Protein 9L8V (pdb70)

Organism: NCBI:txid67283

Sequence (2129 aa):
QGRPVLLLPSFPTPNGELHLGHLSGPFLNADACRRALLAAGERAHLLLGTVGHQSQVSAAAEAEGLSFHELAERNTDAIIEGLQAAGIDWDVFVRPSEPAYPAMATSVFESLRDRGVLVRRTEPTNYCEPCGRFLLEAFVAGHCPHCGSNQTAGIECELCALPYDDRDLVDPSCATCGAAATQRPLTRYFMPLEPLRDELSGYLRGAAMHGRLRAYTERVLAKTLPDLPVSIPAEHGIPIHVEDASGPAEQRMYSAFELAARFLTALDGFADGWEAYARQENPRTVLFFGFDNAFLRAFAFPAVLGAFTDALPLPEALVCNDFYLLDGEKFSTGRKHAVWARQAVTPANADQLRLYLAATSPDVRRRDFTTRGYAEFVTAELIGRWQRRLDDVGGRVAEHFGGLTPEAGGWHAEAERFYGQIKEFASCATLDYLPGRFKPRAVVAAACAFIRQAEDFAEVSADATPGSGIARTCAALELMALRTLAMAVWPLAPEFGRRVAAALGEDTIALEPTPRWVRPDTEIKFATDHFSPRPVLLLPSFPTPNGELHLGHLSGPFLNADACRRALLAAGERAHLLLGTVGHQSQVSAAAEAEGLSFHELAERNTDAIIEGLQAAGIDWDVFVRPSEPAYPAMATSVFESLRDRGVLVRRTEPTNYCEPCGRFLLEAFVAGHCPHCGSNQTAGIECELCALPYDDRDLVDPSCATCGAAATQRPLTRYFMPLEPLRDELSGYLRGAAMHGRLRAYTERVLAKTLPDLPVSIPAEHGIPIHVEDASGPAEQRMYSAFELAARFLTALDGFADGWEAYARQENPRTVLFFGFDNAFLRAFAFPAVLGAFTDALPLPEALVCNDFYLLDGEKFSTGRKHAVWARQAVTPANADQLRLYLAATSPDVRRRDFTTRGYAEFVTAELIGRWQRRLDDVGGRVAEHFGGLTPEAGGWHAEAERFYGQIKEFASCATLDYLPGRFKPRAVVAAACAFIRQAEDFAEVSADATPGSGIARTCAALELMALRTLAMAVWPLAPEFGRRVAAALGEDTIALEPTPRWVRPDTEIKFATDHFSPGRPVLLLPSFPTPNGELHLGHLSGPFLNADACRRALLAAGERAHLLLGTVGHQSQVSAAAEAEGLSFHELAERNTDAIIEGLQAAGIDWDVFVRPSEPAYPAMATSVFESLRDRGVLVRRTEPTNYCEPCGRFLLEAFVAGHCPHCGSNQTAGIECELCALPYDDRDLVDPSCATCGAAATQRPLTRYFMPLEPLRDELSGYLRGAAMHGRLRAYTERVLAKTLPDLPVSIPAEHGIPIHVEDASGPAEQRMYSAFELAARFLTALDGFADGWEAYARQENPRTVLFFGFDNAFLRAFAFPAVLGAFTDALPLPEALVCNDFYLLDGEKFSTGRKHAVWARQAVTPANADQLRLYLAATSPDVRRRDFTTRGYAEFVTAELIGRWQRRLDDVGGRVAEHFGGLTPEAGGWHAEAERFYGQIKEFASCATLDYLPGRFKPRAVVAAACAFIRQAEDFAEVSADATPGSGIARTCAALELMALRTLAMAVWPLAPEFGRRVAAALGEDTIALEPTPRWVRPDTEIKFATDHFSPQGRPVLLLPSFPTPNGELHLGHLSGPFLNADACRRALLAAGERAHLLLGTVGHQSQVSAAAEAEGLSFHELAERNTDAIIEGLQAAGIDWDVFVRPSEPAYPAMATSVFESLRDRGVLVRRTEPTNYCEPCGRFLLEAFVAGHCPHCGSNQTAGIECELCALPYDDRDLVDPSCATCGAAATQRPLTRYFMPLEPLRDELSGYLRGAAMHGRLRAYTERVLAKTLPDLPVSIPAEHGIPIHVEDASGPAEQRMYSAFELAARFLTALDGFADGWEAYARQENPRTVLFFGFDNAFLRAFAFPAVLGAFTDALPLPEALVCNDFYLLDGEKFSTGRKHAVWARQAVTPANADQLRLYLAATSPDVRRRDFTTRGYAEFVTAELIGRWQRRLDDVGGRVAEHFGGLTPEAGGWHAEAERFYGQIKEFASCATLDYLPGRFKPRAVVAAACAFIRQAEDFAEVSADATPGSGIARTCAALELMALRTLAMAVWPLAPEFGRRVAAALGEDTIALEPTPRWVRPDTEIKFATDHFSP

B-factor: mean 38.24, std 8.36, range [20.32, 82.03]

Foldseek 3Di:
DQFAEEEEEDADALQAFDFVQVCLFRQLLSLLLQVQCVLQPHHYFYFYENAFDAVSLVVSCVVVVHHSQVSQQVSRVRNVLLCVLLVRDGLFYYGHPRPCQLVLLVLLVVLCVVVPQKDKDKDKFWDDPVVGGTQAFQQKFAADLPPGDRCGGQQFDQPLRAGDHSVRGHQIAGPPPGHGTDIFMKIFMWGAQQVCLVVLVVLVVQAFDDPLLVVSVVVNSVDGHDIHTFWDADPDANWDAAPPIRDDRITHGDRLLCLLSSVQVRCCVSVVHNLVCLQVRQHAYFYIYEPSCSCSQSGSNCVSNVSRDDSYDRHRYYQYFYFEAEVRHGADPVVPPGDGSNVPRHPQCSLLSLLQSLLQRRRNHHGYDYPVSSVCCQVCQCQVQVLVLLVLLQVVCCVQVVQWQADAADDDDLLVVLVVLLLVLLVCLSPCSHSSHPRSSVNSVSLRVNSVSLVVLSVVLVPPDRPDNNNSNSSQSSLLSLLSSLLRSCSRRVVLSCQSQVLLPHNGRRSDSDGDTRDTGRRHDHDSPSHDD/DAEEEEEDADALLAFDFVQNVLFRQLLSLLLQVQQVLQVHHYFYFYENAFDDPSLCVSCVVVPHHSLVSSQVSRVRHVLLCVLLPRDGLFYYYHPNPCLLVLQVLLVVLCVVVVQKDKDKDWFWADVVVGGTQAFQQKWAADLVPGDRCGGQQFDQPLRAGDHSVRGHQIATNPPGHGTDTDIWMFMWGAQQVCLVVLVVLVVQAFDDPLLVVSVVVNSVDHNDIHTFWAADDDANWDAQPPIDPDRITHGDRLLSPQSSVQVRCCVSVVHNLVCLQVVQYAYFYIYEPSCSCSQSGNNCVSNVSRDPSYDRHRFYQYFYFEAEVNHGADPVVVDGHGSSVPGHPQASLLSLLVSLLQRRRPHHGYDYPVSSVCCCVCQCQVQVLVLLVLLQVVCCVLPVQWQFDAADEDPLLVVLVVLLLVLLVCLSPCSHRNRPRSSVNSVSLSVNSVSLVVLSVVLVPPDRPDNHVSSSSQSSLLSLLSSLLRSCSRRVVLSCQSVVLLVDNGRRSHSDGDTRPTGRGHDHDNRSHDD/DFEEEEEEDADALLAAFFVFVCLFQQLLRLLLQVQCVLQPHHYFYFYENAFDDVSLVVSQVVVVHDSQVSQQVSVVRHVLLCVLLPRDGLFYYGHVNPCLLVLQVVLVVLCVVVVQKDKDKDKFWDDPVVGGTQAFQQKWAADLPPGDGCDGQQADPPLLAGDHSVRGHQIATNVPRHTTDIFIWIFMWGAQLVVLVVLVVLLVQAFDDPVLVVSVVVNSVDRNDIGTQWDADDDASWDAQPPIRPHRTTHTDRLLSPLSSVQVSCCVSPVHNLVCLQVRVHAYFYIYESNCSCSLSGNNCSSNVSRDPSYPRHRFYQYFYFAAEPRHGADPVVPPGHGSNVPRHNQCSLLSLLVSLLQRRRPHHGYDDPVSSVCCQVCQCQVQVLVLLVLLQVVCCVQVVQWQFDAADEDVLLVVLVVLLLVLLVQLSVCSHRNNPRSSVNSVSLSVNSVSLVVLSVVLVPPDRPDNHNSSSSQSSLLSLLSVLLRSCSRRVVVSCQQCVLLVDNGRRSDSDGDTRPTGRRHDHDSRSHDD/DQFAEEEEEDADALQAFDFLQVCLFRQLLSLLLQVQCVLQPHHYFYFYENAFDDVSQCVSQVVVVHHSQVSQQVSRVRHVLLSVLLPGDGLFYYYHVNVCLLVLLVVLVVQCVVVVQKDKDKDWFWADPVVGGTQAFQQKWAADLPPGDRCDGQQFHDPQRAGDHSVSRHFIAGNPPGHTTDTFIWMFMWGAQQVCLVVLVVLLVQAFEDPLLVVSVVVNSVDRHDIHTFWAADPDANWDAQPPIRPDRTTHTDRLLSVQSSVQVRCCVSVVHNQVCLQVSQYAYFYIYEPSCSCSQSGNNCVSNVSRDPSYDRHRFYQYFYFAAEPNHGADPVVVRGDGSNVPRHPQCSLLSLLVSLLQRRRPHHGYDYPVVSVCCQVCQCQVQVLVLLVLLQVCCCVQVVQWQFDAADDDPLLVVLQVLLLVLLVCLSPCSHSNNPRSSVNSVSLRVNSVSLVVLSVVLVPPDGPDNNNSNSSQSSLLSLLSSLLRCCSRRVVVSCQSCVQLPHRRNRSDSDTDTRDTGRRHDHDSPSHDD

Secondary structure (P-SEA, 3-state):
ccbbbbbbcccccccccccaaaaacaaaaaaaaaaaaaaabbbbbbbbccccccaaaaaaaaaacccaaaaaaaaaaaaaaaaaaacccccccccccccccaaaaaaaaaaaaaaccbbbbbcbbbbbcccccccccccbbbbbccccccccccccccccccccccccccccccccccccbbbbbbbbbbbbcccaaaaaaaaaaaccccaaaaaaaaaaacccccccccccccccccbbbbcccccccccccccccaaaaaaaaaaaaacccaaaaaaacbbbbbbbbccccccccccaaaaaaaaacccccccccccccccccccccccccccccccccccccccccaaaaaaaaaaacccccbbbbbaaaaaaaacccccccaaaaaaaaaaaaaacccccccccccccaaaaaaaaaaaaaaaaaacccccccccaaaaaaaaaaaaaaaaaaaaaaaacccccaaaaaaaaaaaaaaaaaaaaaccccaaaaaaaaaaaccccccccccccccccccbbbbbcccccc/cbbbbbcccccccccccaaaaacaaaaaaaaaaaaaaabbbbbbbbccccccaaaaaaaaaacccaaaaaaaaaaaaaaaaaaacccccccccccccaaaaaaaaaaaaaaaaccbbbbbcccbbbcccccccccccbbbbcccccccccccccccccccccccccccbbbbccccccbbbbbbbbbbbbcccaaaaaaaaaaaccccaaaaaaaaaaaccccccccccccccccccccccccccccccccccccaaaaaaaaaaaaacccaaaaaaacbbbbbbbbccccccccccaaaaaaaaccccccccccccccccccccccccccccccccccccccccccaaaaaaaaaaccccccbbbbbaaaaaaaaaccccccaaaaaaaaaaaaaaccccbbbccccccaaaaaaaaaaaaaaaaaacccccccccaaaaaaaaaaaaaaaaaaaaaaaacccccaaaaaaaaaaaaaaaaaaaaaccccaaaaaaaaaaaccccccccccccccccccbbbbbcccccc/ccbbbbbbcccccccccccaaaaacaaaaaaaaaaaaaaabbbbbbbbbbccccaaaaaaaaaacccaaaaaaaaaaaaaaaaaaacccccccccccccaaaaaaaaaaaaaaaaccbbbbbcccbbbccccccccccccccccccccccccccccccccccccccccccccccccccccbbbbbbbbbbbbcccaaaaaaaaaaaccccaaaaaaaaaaacccccccccccccccccbbbbcccccccbbbbccccaaaaaaaaaaaaacccaaaaaaacbbbbbbbbccccccccccaaaaaaaaccccccccccccccccccccccccccccccccccccccccccaaaaaaaaaaacccccbbbbbaaaaaaaacccccccaaaaaaaaaaaaacccccbbbccccccaaaaaaaaaaaaaaaaaacccccccccaaaaaaaaaaaaaaaaaaaaaaaacccccaaaaaaaaaaaaaaaaaaaaaccccaaaaaaaaaaacccccccccbbbbcccccbbbbbcccccc/cbbbbbbcccccccccccaaaaacaaaaaaaaaaaaaaabbbbbbbbbcccccaaaaaaaaaacccaaaaaaaaaaaaaaaaaaacccccccccccccaaaaaaaaaaaaaaaaccbbbbbcbbbbbcccccccccccbbbbbccccccccccccccccccccccccccbbbbcccccbbbbbbbbbbbbbcccaaaaaaaaaaaccccaaaaaaaaaaacccbbbbbcccccccccccccccccccccccccccccaaaaaaaaaaaacccaaaaaaaabbbbbbbbccccccccccaaaaaaaaacccccccccccccccccccccccccccccccccccccccccaaaaaaaaaaacccccbbbbbaaaaaaaaaccccccaaaaaaaaaaaaacccccbbbccccccaaaaaaaaaaaaaaaaaaaaaccccccaaaaaaaaaaaaaaaaaaaaaaaacccccaaaaaaaaaaaaaaaaaaaaaccccaaaaaaaaaaaccccccccccccccccccbbbbbcccccc

Structure (mmCIF, N/CA/C/O backbone):
data_9L8V
#
_entry.id   9L8V
#
_cell.length_a   50.010
_cell.length_b   243.810
_cell.length_c   100.620
_cell.angle_alpha   90.000
_cell.angle_beta   99.040
_cell.angle_gamma   90.000
#
_symmetry.space_group_name_H-M   'P 1 21 1'
#
loop_
_entity.id
_entity.type
_entity.pdbx_description
1 polymer 'Methionine-tRNA ligase'
2 non-polymer '2-(N-MORPHOLINO)-ETHANESULFONIC ACID'
3 non-polymer 'ZINC ION'
4 non-polymer "O5'-(L-GLUTAMYL-SULFAMOYL)-ADENOSINE"
5 water water
#
loop_
_atom_site.group_PDB
_atom_site.id
_atom_site.type_symbol
_atom_site.label_atom_id
_atom_site.label_alt_id
_atom_site.label_comp_id
_atom_site.label_asym_id
_atom_site.label_entity_id
_atom_site.label_seq_id
_atom_site.pdbx_PDB_ins_code
_atom_site.Cartn_x
_atom_site.Cartn_y
_atom_site.Cartn_z
_atom_site.occupancy
_atom_site.B_iso_or_equiv
_atom_site.auth_seq_id
_atom_site.auth_comp_id
_atom_site.auth_asym_id
_atom_site.auth_atom_id
_atom_site.pdbx_PDB_model_num
ATOM 1 N N . GLN A 1 7 ? -15.84500 1.74300 2.13300 1.000 58.08325 10 GLN A N 1
ATOM 2 C CA . GLN A 1 7 ? -15.34800 0.36700 2.06600 1.000 53.39247 10 GLN A CA 1
ATOM 3 C C . GLN A 1 7 ? -15.31700 -0.28400 3.43400 1.000 49.90615 10 GLN A C 1
ATOM 4 O O . GLN A 1 7 ? -14.61200 0.16500 4.33000 1.000 57.74361 10 GLN A O 1
ATOM 10 N N . GLY A 1 8 ? -16.08900 -1.34500 3.60000 1.000 47.78101 11 GLY A N 1
ATOM 11 C CA . GLY A 1 8 ? -16.10700 -2.03000 4.87300 1.000 46.50501 11 GLY A CA 1
ATOM 12 C C . GLY A 1 8 ? -15.11900 -3.17300 4.88800 1.000 46.76238 11 GLY A C 1
ATOM 13 O O . GLY A 1 8 ? -15.30900 -4.15900 5.60700 1.000 49.35647 11 GLY A O 1
ATOM 14 N N . ARG A 1 9 ? -14.05400 -3.05200 4.10200 1.000 46.04490 12 ARG A N 1
ATOM 15 C CA . ARG A 1 9 ? -13.17900 -4.21900 4.01700 1.000 44.53022 12 ARG A CA 1
ATOM 16 C C . ARG A 1 9 ? -12.13800 -4.22300 5.14100 1.000 39.92182 12 ARG A C 1
ATOM 17 O O . ARG A 1 9 ? -11.55300 -3.18200 5.45100 1.000 40.39773 12 ARG A O 1
ATOM 25 N N . PRO A 1 10 ? -11.87400 -5.36900 5.76400 1.000 40.68669 13 PRO A N 1
ATOM 26 C CA . PRO A 1 10 ? -10.80400 -5.43000 6.76700 1.000 38.89979 13 PRO A CA 1
ATOM 27 C C . PRO A 1 10 ? -9.42600 -5.36400 6.11300 1.000 37.30484 13 PRO A C 1
ATOM 28 O O . PRO A 1 10 ? -9.24700 -5.72700 4.94600 1.000 35.08578 13 PRO A O 1
ATOM 32 N N . VAL A 1 11 ? -8.44500 -4.86700 6.87100 1.000 35.91909 14 VAL A N 1
ATOM 33 C CA . VAL A 1 11 ? -7.09000 -4.65500 6.36200 1.000 35.81947 14 VAL A CA 1
ATOM 34 C C . VAL A 1 11 ? -6.13000 -5.59900 7.07700 1.000 36.04973 14 VAL A C 1
ATOM 35 O O . VAL A 1 11 ? -6.05900 -5.61400 8.31400 1.000 34.70040 14 VAL A O 1
ATOM 39 N N . LEU A 1 12 ? -5.38800 -6.37800 6.29600 1.000 34.31549 15 LEU A N 1
ATOM 40 C CA . LEU A 1 12 ? -4.37200 -7.27700 6.82400 1.000 31.64194 15 LEU A CA 1
ATOM 41 C C . LEU A 1 12 ? -3.00100 -6.63400 6.65500 1.000 32.53018 15 LEU A C 1
ATOM 42 O O . LEU A 1 12 ? -2.57900 -6.31900 5.53300 1.000 31.40816 15 LEU A O 1
ATOM 47 N N . LEU A 1 13 ? -2.31800 -6.42600 7.76800 1.000 29.97288 16 LEU A N 1
ATOM 48 C CA . LEU A 1 13 ? -0.96700 -5.89000 7.76000 1.000 33.03643 16 LEU A CA 1
ATOM 49 C C . LEU A 1 13 ? 0.00400 -7.05200 7.93600 1.000 32.96630 16 LEU A C 1
ATOM 50 O O . LEU A 1 13 ? -0.02300 -7.74600 8.96100 1.000 34.79801 16 LEU A O 1
ATOM 55 N N . LEU A 1 14 ? 0.84100 -7.28300 6.92400 1.000 30.04676 17 LEU A N 1
ATOM 56 C CA . LEU A 1 14 ? 1.73600 -8.44000 6.90700 1.000 31.80421 17 LEU A CA 1
ATOM 57 C C . LEU A 1 14 ? 3.17700 -7.96500 6.78300 1.000 28.40200 17 LEU A C 1
ATOM 58 O O . LEU A 1 14 ? 3.71000 -7.84900 5.67300 1.000 29.42447 17 LEU A O 1
ATOM 63 N N . PRO A 1 15 ? 3.83200 -7.64900 7.89100 1.000 30.35295 18 PRO A N 1
ATOM 64 C CA . PRO A 1 15 ? 5.28100 -7.42000 7.85100 1.000 30.95287 18 PRO A CA 1
ATOM 65 C C . PRO A 1 15 ? 6.01900 -8.73000 7.59600 1.000 31.72481 18 PRO A C 1
ATOM 66 O O . PRO A 1 15 ? 5.50700 -9.82300 7.84400 1.000 29.84786 18 PRO A O 1
ATOM 70 N N . SER A 1 16 ? 7.24200 -8.60700 7.09900 1.000 30.30594 19 SER A N 1
ATOM 71 C CA . SER A 1 16 ? 8.10600 -9.77000 6.94800 1.000 31.60323 19 SER A CA 1
ATOM 72 C C . SER A 1 16 ? 8.14500 -10.59500 8.22900 1.000 32.43137 19 SER A C 1
ATOM 73 O O . SER A 1 16 ? 8.18400 -10.04800 9.33300 1.000 32.29166 19 SER A O 1
ATOM 76 N N . PHE A 1 17 ? 8.12800 -11.91600 8.08500 1.000 31.29138 20 PHE A N 1
ATOM 77 C CA . PHE A 1 17 ? 8.31900 -12.78500 9.25200 1.000 36.63472 20 PHE A CA 1
ATOM 78 C C . PHE A 1 17 ? 9.80700 -12.84300 9.58400 1.000 32.61233 20 PHE A C 1
ATOM 79 O O . PHE A 1 17 ? 10.59400 -13.30300 8.75400 1.000 29.88916 20 PHE A O 1
ATOM 87 N N . PRO A 1 18 ? 10.24100 -12.34200 10.73600 1.000 33.45374 21 PRO A N 1
ATOM 88 C CA . PRO A 1 18 ? 11.68600 -12.28100 10.99300 1.000 34.09974 21 PRO A CA 1
ATOM 89 C C . PRO A 1 18 ? 12.26900 -13.67800 11.10900 1.000 33.54618 21 PRO A C 1
ATOM 90 O O . PRO A 1 18 ? 11.64500 -14.59000 11.65700 1.000 34.23197 21 PRO A O 1
ATOM 94 N N . THR A 1 19 ? 13.45900 -13.83800 10.57400 1.000 28.71911 22 THR A N 1
ATOM 95 C CA . THR A 1 19 ? 14.17500 -15.09700 10.68600 1.000 32.71665 22 THR A CA 1
ATOM 96 C C . THR A 1 19 ? 14.62500 -15.34000 12.12200 1.000 34.49316 22 THR A C 1
ATOM 97 O O . THR A 1 19 ? 15.37700 -14.52500 12.66900 1.000 32.71044 22 THR A O 1
ATOM 101 N N . PRO A 1 20 ? 14.22600 -16.43700 12.75200 1.000 35.48592 23 PRO A N 1
ATOM 102 C CA . PRO A 1 20 ? 14.59200 -16.71200 14.15000 1.000 33.11004 23 PRO A CA 1
ATOM 103 C C . PRO A 1 20 ? 16.01400 -17.25200 14.35800 1.000 36.97605 23 PRO A C 1
ATOM 104 O O . PRO A 1 20 ? 16.23000 -18.22100 15.09100 1.000 35.93315 23 PRO A O 1
ATOM 108 N N . ASN A 1 21 ? 16.99300 -16.62500 13.70200 1.000 36.75666 24 ASN A N 1
ATOM 109 C CA . ASN A 1 21 ? 18.39900 -16.91100 13.94400 1.000 35.40014 24 ASN A CA 1
ATOM 110 C C . ASN A 1 21 ? 19.01800 -15.90900 14.91200 1.000 37.71256 24 ASN A C 1
ATOM 111 O O . ASN A 1 21 ? 20.23100 -15.93400 15.12800 1.000 36.37849 24 ASN A O 1
ATOM 116 N N . GLY A 1 22 ? 18.20900 -15.01800 15.47200 1.000 38.73305 25 GLY A N 1
ATOM 117 C CA . GLY A 1 22 ? 18.69200 -14.04500 16.42500 1.000 35.44604 25 GLY A CA 1
ATOM 118 C C . GLY A 1 22 ? 17.54400 -13.24000 16.98800 1.000 36.86335 25 GLY A C 1
ATOM 119 O O . GLY A 1 22 ? 16.37100 -13.57000 16.80600 1.000 36.86985 25 GLY A O 1
ATOM 120 N N . GLU A 1 23 ? 17.91700 -12.18400 17.69600 1.000 34.77735 26 GLU A N 1
ATOM 121 C CA . GLU A 1 23 ? 17.04400 -11.16300 18.24900 1.000 37.19742 26 GLU A CA 1
ATOM 122 C C . GLU A 1 23 ? 16.83100 -10.04200 17.23200 1.000 38.20106 26 GLU A C 1
ATOM 123 O O . GLU A 1 23 ? 17.59800 -9.88600 16.28200 1.000 36.32098 26 GLU A O 1
ATOM 129 N N . LEU A 1 24 ? 15.83600 -9.19500 17.49900 1.000 34.03884 27 LEU A N 1
ATOM 130 C CA . LEU A 1 24 ? 15.61500 -8.01500 16.67000 1.000 34.91382 27 LEU A CA 1
ATOM 131 C C . LEU A 1 24 ? 16.51200 -6.88500 17.13800 1.000 34.69474 27 LEU A C 1
ATOM 132 O O . LEU A 1 24 ? 16.73700 -6.71900 18.33900 1.000 36.00668 27 LEU A O 1
ATOM 137 N N . HIS A 1 25 ? 17.03000 -6.10900 16.18800 1.000 33.31346 28 HIS A N 1
ATOM 138 C CA . HIS A 1 25 ? 17.70500 -4.85400 16.49300 1.000 33.78443 28 HIS A CA 1
ATOM 139 C C . HIS A 1 25 ? 16.82100 -3.67900 16.06500 1.000 35.27332 28 HIS A C 1
ATOM 140 O O . HIS A 1 25 ? 15.70700 -3.85600 15.56800 1.000 32.55347 28 HIS A O 1
ATOM 147 N N . LEU A 1 26 ? 17.34000 -2.46400 16.27300 1.000 35.96922 29 LEU A N 1
ATOM 148 C CA . LEU A 1 26 ? 16.58300 -1.24300 16.01400 1.000 32.67078 29 LEU A CA 1
ATOM 149 C C . LEU A 1 26 ? 16.32200 -1.03000 14.52600 1.000 32.80554 29 LEU A C 1
ATOM 150 O O . LEU A 1 26 ? 15.35300 -0.35400 14.15900 1.000 33.08801 29 LEU A O 1
ATOM 155 N N . GLY A 1 27 ? 17.18800 -1.56200 13.66200 1.000 32.19727 30 GLY A N 1
ATOM 156 C CA . GLY A 1 27 ? 16.90000 -1.55800 12.23400 1.000 31.67483 30 GLY A CA 1
ATOM 157 C C . GLY A 1 27 ? 15.62600 -2.30700 11.88600 1.000 33.27925 30 GLY A C 1
ATOM 158 O O . GLY A 1 27 ? 14.80000 -1.81700 11.10800 1.000 31.88821 30 GLY A O 1
ATOM 159 N N . HIS A 1 28 ? 15.44600 -3.50800 12.45500 1.000 33.63125 31 HIS A N 1
ATOM 160 C CA . HIS A 1 28 ? 14.18700 -4.23400 12.26600 1.000 32.88063 31 HIS A CA 1
ATOM 161 C C . HIS A 1 28 ? 12.99500 -3.36400 12.64600 1.000 32.26107 31 HIS A C 1
ATOM 162 O O . HIS A 1 28 ? 12.06100 -3.18600 11.85900 1.000 30.85426 31 HIS A O 1
ATOM 169 N N . LEU A 1 29 ? 13.00500 -2.83500 13.87100 1.000 33.38681 32 LEU A N 1
ATOM 170 C CA . LEU A 1 29 ? 11.93700 -1.94800 14.31700 1.000 33.81374 32 LEU A CA 1
ATOM 171 C C . LEU A 1 29 ? 11.75200 -0.79200 13.34600 1.000 32.60463 32 LEU A C 1
ATOM 172 O O . LEU A 1 29 ? 10.62900 -0.49900 12.93200 1.000 36.61874 32 LEU A O 1
ATOM 177 N N . SER A 1 30 ? 12.84900 -0.14300 12.93700 1.000 30.23831 33 SER A N 1
ATOM 178 C CA . SER A 1 30 ? 12.71800 1.04000 12.08600 1.000 32.73030 33 SER A CA 1
ATOM 179 C C . SER A 1 30 ? 12.13500 0.72800 10.71800 1.000 29.88443 33 SER A C 1
ATOM 180 O O . SER A 1 30 ? 11.80900 1.66200 9.97500 1.000 32.10153 33 SER A O 1
ATOM 183 N N . GLY A 1 31 ? 12.06500 -0.54500 10.35300 1.000 31.46768 34 GLY A N 1
ATOM 184 C CA . GLY A 1 31 ? 11.63200 -0.96900 9.05200 1.000 29.87183 34 GLY A CA 1
ATOM 185 C C . GLY A 1 31 ? 10.20400 -1.46700 9.12700 1.000 32.96283 34 GLY A C 1
ATOM 186 O O . GLY A 1 31 ? 9.28700 -0.74600 9.54800 1.000 27.83380 34 GLY A O 1
ATOM 187 N N . PRO A 1 32 ? 9.98800 -2.72900 8.74300 1.000 31.73486 35 PRO A N 1
ATOM 188 C CA . PRO A 1 32 ? 8.60700 -3.19100 8.54500 1.000 29.64112 35 PRO A CA 1
ATOM 189 C C . PRO A 1 32 ? 7.80200 -3.27300 9.83500 1.000 32.33106 35 PRO A C 1
ATOM 190 O O . PRO A 1 32 ? 6.56800 -3.21200 9.77100 1.000 30.75895 35 PRO A O 1
ATOM 194 N N . PHE A 1 33 ? 8.43900 -3.37100 11.00600 1.000 28.41234 36 PHE A N 1
ATOM 195 C CA . PHE A 1 33 ? 7.64000 -3.64000 12.19700 1.000 30.94086 36 PHE A CA 1
ATOM 196 C C . PHE A 1 33 ? 7.02200 -2.36600 12.78500 1.000 33.78473 36 PHE A C 1
ATOM 197 O O . PHE A 1 33 ? 5.82700 -2.34400 13.10000 1.000 32.03904 36 PHE A O 1
ATOM 205 N N . LEU A 1 34 ? 7.78800 -1.28300 12.92400 1.000 30.72810 37 LEU A N 1
ATOM 206 C CA . LEU A 1 34 ? 7.14700 -0.03000 13.32600 1.000 31.78790 37 LEU A CA 1
ATOM 207 C C . LEU A 1 34 ? 6.19700 0.47400 12.24000 1.000 34.46652 37 LEU A C 1
ATOM 208 O O . LEU A 1 34 ? 5.11100 0.99600 12.55100 1.000 33.36280 37 LEU A O 1
ATOM 213 N N . ASN A 1 35 ? 6.57400 0.30400 10.96100 1.000 31.93168 38 ASN A N 1
ATOM 214 C CA . ASN A 1 35 ? 5.72100 0.74600 9.85300 1.000 31.40743 38 ASN A CA 1
ATOM 215 C C . ASN A 1 35 ? 4.37100 0.04700 9.89400 1.000 32.06011 38 ASN A C 1
ATOM 216 O O . ASN A 1 35 ? 3.32400 0.68900 9.77100 1.000 30.93334 38 ASN A O 1
ATOM 221 N N . ALA A 1 36 ? 4.37300 -1.27200 10.10000 1.000 30.05391 39 ALA A N 1
ATOM 222 C CA . ALA A 1 36 ? 3.11400 -2.01600 10.11000 1.000 32.37240 39 ALA A CA 1
ATOM 223 C C . ALA A 1 36 ? 2.28900 -1.71000 11.35900 1.000 32.63275 39 ALA A C 1
ATOM 224 O O . ALA A 1 36 ? 1.06300 -1.59800 11.28300 1.000 31.64106 39 ALA A O 1
ATOM 226 N N . ASP A 1 37 ? 2.93700 -1.59600 12.52300 1.000 29.79601 40 ASP A N 1
ATOM 227 C CA . ASP A 1 37 ? 2.20300 -1.28000 13.74400 1.000 29.01669 40 ASP A CA 1
ATOM 228 C C . ASP A 1 37 ? 1.61500 0.13200 13.70400 1.000 32.42326 4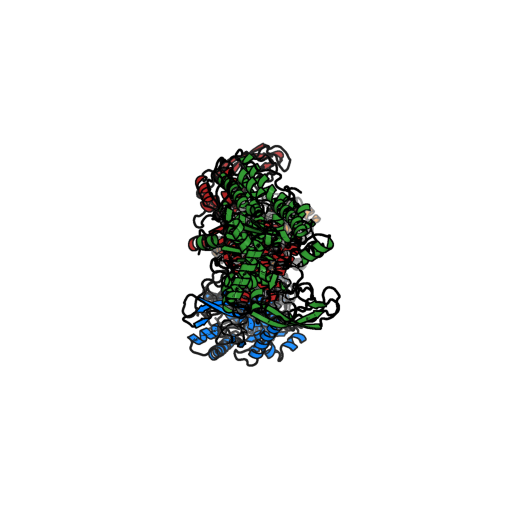0 ASP A C 1
ATOM 229 O O . ASP A 1 37 ? 0.47400 0.34700 14.12700 1.000 31.48826 40 ASP A O 1
ATOM 234 N N . ALA A 1 38 ? 2.37400 1.11000 13.21000 1.000 29.29067 41 ALA A N 1
ATOM 235 C CA . ALA A 1 38 ? 1.83800 2.46500 13.14300 1.000 32.20232 41 ALA A CA 1
ATOM 236 C C . ALA A 1 38 ? 0.74800 2.56400 12.08700 1.000 31.62392 41 ALA A C 1
ATOM 237 O O . ALA A 1 38 ? -0.25000 3.27400 12.28300 1.000 32.75586 41 ALA A O 1
ATOM 239 N N . CYS A 1 39 ? 0.90600 1.83500 10.97400 1.000 29.60852 42 CYS A N 1
ATOM 240 C CA . CYS A 1 39 ? -0.15900 1.77600 9.97900 1.000 31.20528 42 CYS A CA 1
ATOM 241 C C . CYS A 1 39 ? -1.42000 1.17600 10.58300 1.000 32.02233 42 CYS A C 1
ATOM 242 O O . CYS A 1 39 ? -2.50600 1.75500 10.48700 1.000 30.34505 42 CYS A O 1
ATOM 245 N N . ARG A 1 40 ? -1.28000 0.02600 11.24800 1.000 31.67155 43 ARG A N 1
ATOM 246 C CA . ARG A 1 40 ? -2.40600 -0.59300 11.93800 1.000 30.72652 43 ARG A CA 1
ATOM 247 C C . ARG A 1 40 ? -3.08800 0.38200 12.89100 1.000 35.67747 43 ARG A C 1
ATOM 248 O O . ARG A 1 40 ? -4.32200 0.49200 12.91000 1.000 35.19993 43 ARG A O 1
ATOM 256 N N . ARG A 1 41 ? -2.29100 1.08900 13.70700 1.000 32.65704 44 ARG A N 1
ATOM 257 C CA . ARG A 1 41 ? -2.86200 1.99000 14.70200 1.000 31.95674 44 ARG A CA 1
ATOM 258 C C . ARG A 1 41 ? -3.60600 3.14900 14.04100 1.000 33.29314 44 ARG A C 1
ATOM 259 O O . ARG A 1 41 ? -4.70900 3.51000 14.47100 1.000 33.00808 44 ARG A O 1
ATOM 267 N N . ALA A 1 42 ? -3.02400 3.73500 12.98800 1.000 32.88984 45 ALA A N 1
ATOM 268 C CA . ALA A 1 42 ? -3.70800 4.80900 12.27800 1.000 33.62929 45 ALA A CA 1
ATOM 269 C C . ALA A 1 42 ? -4.99500 4.31100 11.63900 1.000 34.31422 45 ALA A C 1
ATOM 270 O O . ALA A 1 42 ? -5.99100 5.04200 11.60500 1.000 32.80685 45 ALA A O 1
ATOM 272 N N . LEU A 1 43 ? -5.00000 3.06700 11.15700 1.000 31.79201 46 LEU A N 1
ATOM 273 C CA . LEU A 1 43 ? -6.20800 2.51800 10.56200 1.000 31.41771 46 LEU A CA 1
ATOM 274 C C . LEU A 1 43 ? -7.29100 2.33100 11.61300 1.000 32.30792 46 LEU A C 1
ATOM 275 O O . LEU A 1 43 ? -8.46400 2.63300 11.36900 1.000 32.83365 46 LEU A O 1
ATOM 280 N N . LEU A 1 44 ? -6.92100 1.81000 12.78200 1.000 33.82164 47 LEU A N 1
ATOM 281 C CA . LEU A 1 44 ? -7.87400 1.73500 13.88100 1.000 33.97286 47 LEU A CA 1
ATOM 282 C C . LEU A 1 44 ? -8.36700 3.12900 14.24800 1.000 35.66459 47 LEU A C 1
ATOM 283 O O . LEU A 1 44 ? -9.57700 3.35900 14.35000 1.000 35.60205 47 LEU A O 1
ATOM 288 N N . ALA A 1 45 ? -7.44300 4.09200 14.39100 1.000 35.66108 48 ALA A N 1
ATOM 289 C CA . ALA A 1 45 ? -7.84800 5.44600 14.76300 1.000 34.94600 48 ALA A CA 1
ATOM 290 C C . ALA A 1 45 ? -8.75700 6.08100 13.71600 1.000 35.42628 48 ALA A C 1
ATOM 291 O O . ALA A 1 45 ? -9.56700 6.95500 14.05100 1.000 37.66611 48 ALA A O 1
ATOM 293 N N . ALA A 1 46 ? -8.65700 5.66600 12.45100 1.000 34.41045 49 ALA A N 1
ATOM 294 C CA . ALA A 1 46 ? -9.54300 6.20600 11.42600 1.000 35.09063 49 ALA A CA 1
ATOM 295 C C . ALA A 1 46 ? -10.84900 5.43400 11.31700 1.000 35.12472 49 ALA A C 1
ATOM 296 O O . ALA A 1 46 ? -11.65900 5.72700 10.43800 1.000 39.48663 49 ALA A O 1
ATOM 298 N N . GLY A 1 47 ? -11.07900 4.46700 12.18900 1.000 35.65200 50 GLY A N 1
ATOM 299 C CA . GLY A 1 47 ? -12.32300 3.73400 12.16600 1.000 38.40499 50 GLY A CA 1
ATOM 300 C C . GLY A 1 47 ? -12.36400 2.50500 11.28700 1.000 39.68449 50 GLY A C 1
ATOM 301 O O . GLY A 1 47 ? -13.45900 2.00200 11.02600 1.000 44.28886 50 GLY A O 1
ATOM 302 N N . GLU A 1 48 ? -11.22300 2.00600 10.81800 1.000 38.91198 51 GLU A N 1
ATOM 303 C CA . GLU A 1 48 ? -11.20500 0.77100 10.04400 1.000 37.10977 51 GLU A CA 1
ATOM 304 C C . GLU A 1 48 ? -10.97200 -0.43500 10.95600 1.000 38.92841 51 GLU A C 1
ATOM 305 O O . GLU A 1 48 ? -10.63100 -0.30600 12.13700 1.000 38.31479 51 GLU A O 1
ATOM 311 N N . ARG A 1 49 ? -11.18400 -1.62300 10.39300 1.000 34.63265 52 ARG A N 1
ATOM 312 C CA . ARG A 1 49 ? -10.74200 -2.87000 11.00500 1.000 38.54607 52 ARG A CA 1
ATOM 313 C C . ARG A 1 49 ? -9.35200 -3.20600 10.48400 1.000 35.36825 52 ARG A C 1
ATOM 314 O O . ARG A 1 49 ? -9.13700 -3.24500 9.27000 1.000 40.15496 52 ARG A O 1
ATOM 322 N N . ALA A 1 50 ? -8.41500 -3.45000 11.39500 1.000 38.31518 53 ALA A N 1
ATOM 323 C CA . ALA A 1 50 ? -7.00900 -3.61300 11.03000 1.000 37.94112 53 ALA A CA 1
ATOM 324 C C . ALA A 1 50 ? -6.38200 -4.69700 11.88600 1.000 37.75577 53 ALA A C 1
ATOM 325 O O . ALA A 1 50 ? -6.47600 -4.65600 13.11800 1.000 38.05681 53 ALA A O 1
ATOM 327 N N . HIS A 1 51 ? -5.73800 -5.65900 11.23100 1.000 37.67444 54 HIS A N 1
ATOM 328 C CA . HIS A 1 51 ? -5.19600 -6.83700 11.89700 1.000 40.88707 54 HIS A CA 1
ATOM 329 C C . HIS A 1 51 ? -3.77900 -7.08100 11.41000 1.000 38.21432 54 HIS A C 1
ATOM 330 O O . HIS A 1 51 ? -3.54300 -7.19900 10.20500 1.000 36.60084 54 HIS A O 1
ATOM 337 N N . LEU A 1 52 ? -2.83900 -7.13600 12.34100 1.000 38.04304 55 LEU A N 1
ATOM 338 C CA . LEU A 1 52 ? -1.44400 -7.36700 12.00800 1.000 36.51737 55 LEU A CA 1
ATOM 339 C C . LEU A 1 52 ? -1.14700 -8.84700 12.22000 1.000 33.76495 55 LEU A C 1
ATOM 340 O O . LEU A 1 52 ? -1.35200 -9.37500 13.32200 1.000 33.02806 55 LEU A O 1
ATOM 345 N N . LEU A 1 53 ? -0.67300 -9.51000 11.16700 1.000 34.56292 56 LEU A N 1
ATOM 346 C CA . LEU A 1 53 ? -0.35300 -10.93300 11.20200 1.000 32.73787 56 LEU A CA 1
ATOM 347 C C . LEU A 1 53 ? 1.15800 -11.11300 11.22000 1.000 36.96964 56 LEU A C 1
ATOM 348 O O . LEU A 1 53 ? 1.86800 -10.58300 10.35300 1.000 30.47043 56 LEU A O 1
ATOM 353 N N . LEU A 1 54 ? 1.64400 -11.88100 12.19100 1.000 35.14028 57 LEU A N 1
ATOM 354 C CA . LEU A 1 54 ? 3.07400 -12.01800 12.39600 1.000 36.40760 57 LEU A CA 1
ATOM 355 C C . LEU A 1 54 ? 3.40900 -13.48100 12.65200 1.000 37.09798 57 LEU A C 1
ATOM 356 O O . LEU A 1 54 ? 2.53400 -14.30400 12.93400 1.000 35.23209 57 LEU A O 1
ATOM 361 N N . GLY A 1 55 ? 4.69300 -13.79200 12.54800 1.000 38.83515 58 GLY A N 1
ATOM 362 C CA . GLY A 1 55 ? 5.18000 -15.11100 12.90200 1.000 36.55357 58 GLY A CA 1
ATOM 363 C C . GLY A 1 55 ? 6.66100 -15.20100 12.61600 1.000 38.40604 58 GLY A C 1
ATOM 364 O O . GLY A 1 55 ? 7.25800 -14.31200 12.00100 1.000 37.24794 58 GLY A O 1
ATOM 365 N N . THR A 1 56 ? 7.25200 -16.29300 13.09700 1.000 40.64036 59 THR A N 1
ATOM 366 C CA . THR A 1 56 ? 8.58800 -16.71000 12.69700 1.000 39.14821 59 THR A CA 1
ATOM 367 C C . THR A 1 56 ? 8.55800 -18.07200 12.01200 1.000 42.92376 59 THR A C 1
ATOM 368 O O . THR A 1 56 ? 9.61300 -18.68800 11.82900 1.000 40.80003 59 THR A O 1
ATOM 372 N N . VAL A 1 57 ? 7.36800 -18.54900 11.63800 1.000 44.66499 60 VAL A N 1
ATOM 373 C CA . VAL A 1 57 ? 7.20600 -19.87000 11.05600 1.000 40.20402 60 VAL A CA 1
ATOM 374 C C . VAL A 1 57 ? 7.88700 -19.94100 9.69500 1.000 44.16449 60 VAL A C 1
ATOM 375 O O . VAL A 1 57 ? 8.02900 -18.93500 8.98100 1.000 40.36045 60 VAL A O 1
ATOM 379 N N . GLY A 1 58 ? 8.29200 -21.15100 9.32900 1.000 44.88881 61 GLY A N 1
ATOM 380 C CA . GLY A 1 58 ? 8.98900 -21.42700 8.09300 1.000 45.50832 61 GLY A CA 1
ATOM 381 C C . GLY A 1 58 ? 10.33400 -22.07600 8.35600 1.000 46.89895 61 GLY A C 1
ATOM 382 O O . GLY A 1 58 ? 10.69900 -22.39100 9.48900 1.000 51.61675 61 GLY A O 1
ATOM 383 N N . HIS A 1 59 ? 11.06900 -22.28100 7.27100 1.000 41.97266 62 HIS A N 1
ATOM 384 C CA . HIS A 1 59 ? 12.43100 -22.78900 7.34100 1.000 44.50664 62 HIS A CA 1
ATOM 385 C C . HIS A 1 59 ? 13.30800 -21.85100 6.53600 1.000 42.30765 62 HIS A C 1
ATOM 386 O O . HIS A 1 59 ? 13.06800 -21.64800 5.34400 1.000 41.14519 62 HIS A O 1
ATOM 393 N N . GLN A 1 60 ? 14.28900 -21.25100 7.19200 1.000 44.93564 63 GLN A N 1
ATOM 394 C CA . GLN A 1 60 ? 15.35300 -20.51600 6.52800 1.000 41.59327 63 GLN A CA 1
ATOM 395 C C . GLN A 1 60 ? 16.66200 -21.25000 6.76500 1.000 37.12247 63 GLN A C 1
ATOM 396 O O . GLN A 1 60 ? 16.93300 -21.69900 7.88100 1.000 38.26121 63 GLN A O 1
ATOM 402 N N . SER A 1 61 ? 17.46500 -21.38700 5.71500 1.000 35.05453 64 SER A N 1
ATOM 403 C CA . SER A 1 61 ? 18.72700 -22.09300 5.87800 1.000 38.62539 64 SER A CA 1
ATOM 404 C C . SER A 1 61 ? 19.66900 -21.38500 6.85400 1.000 39.88818 64 SER A C 1
ATOM 405 O O . SER A 1 61 ? 20.60000 -22.02200 7.36400 1.000 37.86501 64 SER A O 1
ATOM 408 N N . GLN A 1 62 ? 19.45500 -20.08600 7.11100 1.000 37.72936 65 GLN A N 1
ATOM 409 C CA . GLN A 1 62 ? 20.27900 -19.35500 8.07700 1.000 37.50139 65 GLN A CA 1
ATOM 410 C C . GLN A 1 62 ? 20.12900 -19.93100 9.47900 1.000 41.23256 65 GLN A C 1
ATOM 411 O O . GLN A 1 62 ? 21.07500 -19.89700 10.27800 1.000 36.75181 65 GLN A O 1
ATOM 417 N N . VAL A 1 63 ? 18.92600 -20.42200 9.80800 1.000 41.29881 66 VAL A N 1
ATOM 418 C CA . VAL A 1 63 ? 18.69200 -21.04500 11.10900 1.000 41.44248 66 VAL A CA 1
ATOM 419 C C . VAL A 1 63 ? 19.44300 -22.37000 11.20400 1.000 42.52960 66 VAL A C 1
ATOM 420 O O . VAL A 1 63 ? 20.09800 -22.65800 12.21300 1.000 42.62541 66 VAL A O 1
ATOM 424 N N . SER A 1 64 ? 19.34000 -23.20500 10.16200 1.000 44.45591 67 SER A N 1
ATOM 425 C CA . SER A 1 64 ? 20.09500 -24.45800 10.12600 1.000 46.23773 67 SER A CA 1
ATOM 426 C C . SER A 1 64 ? 21.58500 -24.19800 10.31700 1.000 47.18806 67 SER A C 1
ATOM 427 O O . SER A 1 64 ? 22.24300 -24.85100 11.13600 1.000 49.63824 67 SER A O 1
ATOM 430 N N . ALA A 1 65 ? 22.13000 -23.22200 9.58300 1.000 45.87804 68 ALA A N 1
ATOM 431 C CA . ALA A 1 65 ? 23.55800 -22.92600 9.68200 1.000 45.82511 68 ALA A CA 1
ATOM 432 C C . ALA A 1 65 ? 23.91300 -22.36400 11.05600 1.000 46.14010 68 ALA A C 1
ATOM 433 O O . ALA A 1 65 ? 24.91200 -22.76300 11.66100 1.000 49.27172 68 ALA A O 1
ATOM 435 N N . ALA A 1 66 ? 23.11100 -21.42900 11.56600 1.000 45.75659 69 ALA A N 1
ATOM 436 C CA . ALA A 1 66 ? 23.36200 -20.94100 12.91500 1.000 47.16316 69 ALA A CA 1
ATOM 437 C C . ALA A 1 66 ? 23.25300 -22.06900 13.92900 1.000 50.52286 69 ALA A C 1
ATOM 438 O O . ALA A 1 66 ? 23.97200 -22.07100 14.92700 1.000 56.73537 69 ALA A O 1
ATOM 440 N N . ALA A 1 67 ? 22.38500 -23.05100 13.67900 1.000 52.10455 70 ALA A N 1
ATOM 441 C CA . ALA A 1 67 ? 22.21500 -24.13200 14.64500 1.000 52.35900 70 ALA A CA 1
ATOM 442 C C . ALA A 1 67 ? 23.43400 -25.05000 14.67400 1.000 56.51111 70 ALA A C 1
ATOM 443 O O . ALA A 1 67 ? 23.81100 -25.54700 15.74000 1.000 59.31127 70 ALA A O 1
ATOM 445 N N . GLU A 1 68 ? 24.06000 -25.28800 13.51600 1.000 57.00646 71 GLU A N 1
ATOM 446 C CA . GLU A 1 68 ? 25.28900 -26.07700 13.47300 1.000 55.56314 71 GLU A CA 1
ATOM 447 C C . GLU A 1 68 ? 26.37700 -25.44900 14.34000 1.000 56.98249 71 GLU A C 1
ATOM 448 O O . GLU A 1 68 ? 26.93600 -26.10500 15.22500 1.000 59.39840 71 GLU A O 1
ATOM 454 N N . ALA A 1 69 ? 26.66700 -24.16500 14.11900 1.000 56.44543 72 ALA A N 1
ATOM 455 C CA . ALA A 1 69 ? 27.72200 -23.49400 14.87700 1.000 58.81864 72 ALA A CA 1
ATOM 456 C C . ALA A 1 69 ? 27.43000 -23.50300 16.37700 1.000 60.52473 72 ALA A C 1
ATOM 457 O O . ALA A 1 69 ? 28.28900 -23.88200 17.18100 1.000 65.03732 72 ALA A O 1
ATOM 459 N N . GLU A 1 70 ? 26.21700 -23.09200 16.77100 1.000 61.41048 73 GLU A N 1
ATOM 460 C CA . GLU A 1 70 ? 25.82000 -23.01300 18.17700 1.000 57.13656 73 GLU A CA 1
ATOM 461 C C . GLU A 1 70 ? 25.67100 -24.37400 18.84500 1.000 59.73889 73 GLU A C 1
ATOM 462 O O . GLU A 1 70 ? 25.51900 -24.41900 20.07000 1.000 62.24529 73 GLU A O 1
ATOM 468 N N . GLY A 1 71 ? 25.68800 -25.47200 18.08800 1.000 57.20864 74 GLY A N 1
ATOM 469 C CA . GLY A 1 71 ? 25.54200 -26.80400 18.63900 1.000 55.82640 74 GLY A CA 1
ATOM 470 C C . GLY A 1 71 ? 24.11100 -27.29100 18.79800 1.000 58.88862 74 GLY A C 1
ATOM 471 O O . GLY A 1 71 ? 23.88300 -28.50600 18.82600 1.000 60.07704 74 GLY A O 1
ATOM 472 N N . LEU A 1 72 ? 23.13900 -26.38000 18.89200 1.000 57.56191 75 LEU A N 1
ATOM 473 C CA . LEU A 1 72 ? 21.74600 -26.75700 19.10900 1.000 52.02722 75 LEU A CA 1
ATOM 474 C C . LEU A 1 72 ? 21.12000 -27.32900 17.83200 1.000 49.48405 75 LEU A C 1
ATOM 475 O O . LEU A 1 72 ? 21.71000 -27.32300 16.75200 1.000 54.41409 75 LEU A O 1
ATOM 480 N N . SER A 1 73 ? 19.90400 -27.83900 17.97100 1.000 47.26123 76 SER A N 1
ATOM 481 C CA . SER A 1 73 ? 19.13000 -28.24700 16.80900 1.000 49.30459 76 SER A CA 1
ATOM 482 C C . SER A 1 73 ? 18.41900 -27.03900 16.20300 1.000 42.90648 76 SER A C 1
ATOM 483 O O . SER A 1 73 ? 18.20300 -26.02700 16.87300 1.000 40.04037 76 SER A O 1
ATOM 486 N N . PHE A 1 74 ? 18.07000 -27.16000 14.91300 1.000 41.97340 77 PHE A N 1
ATOM 487 C CA . PHE A 1 74 ? 17.25700 -26.15800 14.21500 1.000 44.44213 77 PHE A CA 1
ATOM 488 C C . PHE A 1 74 ? 16.09800 -25.71400 15.09500 1.000 43.77123 77 PHE A C 1
ATOM 489 O O . PHE A 1 74 ? 15.86600 -24.51400 15.30700 1.000 43.08228 77 PHE A O 1
ATOM 497 N N . HIS A 1 75 ? 15.40500 -26.69800 15.66400 1.000 45.46144 78 HIS A N 1
ATOM 498 C CA . HIS A 1 75 ? 14.15800 -26.45000 16.36800 1.000 44.54344 78 HIS A CA 1
ATOM 499 C C . HIS A 1 75 ? 14.38900 -25.66800 17.65500 1.000 40.70610 78 HIS A C 1
ATOM 500 O O . HIS A 1 75 ? 13.65300 -24.71800 17.94900 1.000 42.31087 78 HIS A O 1
ATOM 507 N N . GLU A 1 76 ? 15.38900 -26.06800 18.44800 1.000 41.71121 79 GLU A N 1
ATOM 508 C CA . GLU A 1 76 ? 15.69100 -25.33900 19.67600 1.000 40.70360 79 GLU A CA 1
ATOM 509 C C . GLU A 1 76 ? 16.05000 -23.89300 19.36300 1.000 37.98438 79 GLU A C 1
ATOM 510 O O . GLU A 1 76 ? 15.57500 -22.96000 20.01900 1.000 36.38209 79 GLU A O 1
ATOM 516 N N . LEU A 1 77 ? 16.89900 -23.69700 18.35600 1.000 38.48332 80 LEU A N 1
ATOM 517 C CA . LEU A 1 77 ? 17.39900 -22.36500 18.06500 1.000 38.75029 80 LEU A CA 1
ATOM 518 C C . LEU A 1 77 ? 16.27000 -21.45800 17.58500 1.000 38.41058 80 LEU A C 1
ATOM 519 O O . LEU A 1 77 ? 16.18400 -20.29700 18.00100 1.000 36.56723 80 LEU A O 1
ATOM 524 N N . ALA A 1 78 ? 15.35500 -21.99300 16.76300 1.000 39.32235 81 ALA A N 1
ATOM 525 C CA . ALA A 1 78 ? 14.25100 -21.18200 16.25700 1.000 37.38363 81 ALA A CA 1
ATOM 526 C C . ALA A 1 78 ? 13.29000 -20.79600 17.37600 1.000 38.39834 81 ALA A C 1
ATOM 527 O O . ALA A 1 78 ? 12.84100 -19.64300 17.44700 1.000 34.95541 81 ALA A O 1
ATOM 529 N N . GLU A 1 79 ? 12.98000 -21.73800 18.26800 1.000 36.32877 82 GLU A N 1
ATOM 530 C CA . GLU A 1 79 ? 12.05800 -21.42600 19.35400 1.000 40.07818 82 GLU A CA 1
ATOM 531 C C . GLU A 1 79 ? 12.68000 -20.44200 20.34700 1.000 39.52370 82 GLU A C 1
ATOM 532 O O . GLU A 1 79 ? 12.00800 -19.50400 20.80000 1.000 36.97087 82 GLU A O 1
ATOM 538 N N . ARG A 1 80 ? 13.96000 -20.63100 20.69400 1.000 38.18902 83 ARG A N 1
ATOM 539 C CA . ARG A 1 80 ? 14.62000 -19.69200 21.59800 1.000 38.02445 83 ARG A CA 1
ATOM 540 C C . ARG A 1 80 ? 14.57800 -18.28300 21.02900 1.000 35.18376 83 ARG A C 1
ATOM 541 O O . ARG A 1 80 ? 14.20500 -17.33300 21.72600 1.000 35.57654 83 ARG A O 1
ATOM 549 N N . ASN A 1 81 ? 14.96100 -18.12800 19.75900 1.000 33.43946 84 ASN A N 1
ATOM 550 C CA . ASN A 1 81 ? 15.00500 -16.79500 19.17400 1.000 34.68590 84 ASN A CA 1
ATOM 551 C C . ASN A 1 81 ? 13.60600 -16.22200 18.98600 1.000 38.39521 84 ASN A C 1
ATOM 552 O O . ASN A 1 81 ? 13.42000 -15.00300 19.11900 1.000 34.29926 84 ASN A O 1
ATOM 557 N N . THR A 1 82 ? 12.61300 -17.08300 18.71100 1.000 33.94827 85 THR A N 1
ATOM 558 C CA . THR A 1 82 ? 11.22700 -16.62600 18.66900 1.000 35.83619 85 THR A CA 1
ATOM 559 C C . THR A 1 82 ? 10.81200 -15.97400 19.98200 1.000 34.36140 85 THR A C 1
ATOM 560 O O . THR A 1 82 ? 10.15100 -14.92800 19.97200 1.000 37.15842 85 THR A O 1
ATOM 564 N N . ASP A 1 83 ? 11.18000 -16.56500 21.12100 1.000 32.74293 86 ASP A N 1
ATOM 565 C CA . ASP A 1 83 ? 10.85500 -15.92200 22.39500 1.000 37.92175 86 ASP A CA 1
ATOM 566 C C . ASP A 1 83 ? 11.45600 -14.52800 22.46700 1.000 39.27729 86 ASP A C 1
ATOM 567 O O . ASP A 1 83 ? 10.78400 -13.56600 22.85900 1.000 38.16506 86 ASP A O 1
ATOM 572 N N . ALA A 1 84 ? 12.72700 -14.40900 22.08800 1.000 38.32437 87 ALA A N 1
ATOM 573 C CA . ALA A 1 84 ? 13.42200 -13.13300 22.18000 1.000 38.63640 87 ALA A CA 1
ATOM 574 C C . ALA A 1 84 ? 12.83600 -12.11800 21.20500 1.000 36.90406 87 ALA A C 1
ATOM 575 O O . ALA A 1 84 ? 12.70500 -10.92900 21.52300 1.000 35.88171 87 ALA A O 1
ATOM 577 N N . ILE A 1 85 ? 12.49700 -12.56800 20.00200 1.000 37.03952 88 ILE A N 1
ATOM 578 C CA . ILE A 1 85 ? 11.85200 -11.69200 19.03800 1.000 34.27519 88 ILE A CA 1
ATOM 579 C C . ILE A 1 85 ? 10.53200 -11.18000 19.59800 1.000 35.36334 88 ILE A C 1
ATOM 580 O O . ILE A 1 85 ? 10.20800 -9.99000 19.47600 1.000 35.34276 88 ILE A O 1
ATOM 585 N N . ILE A 1 86 ? 9.76500 -12.05900 20.25300 1.000 35.82180 89 ILE A N 1
ATOM 586 C CA . ILE A 1 86 ? 8.47500 -11.65400 20.80200 1.000 36.29266 89 ILE A CA 1
ATOM 587 C C . ILE A 1 86 ? 8.66400 -10.60100 21.89000 1.000 38.20193 89 ILE A C 1
ATOM 588 O O . ILE A 1 86 ? 7.90600 -9.62200 21.96800 1.000 40.53342 89 ILE A O 1
ATOM 593 N N . GLU A 1 87 ? 9.70700 -10.74700 22.70700 1.000 36.43108 90 GLU A N 1
ATOM 594 C CA . GLU A 1 87 ? 9.92000 -9.78700 23.78800 1.000 37.75198 90 GLU A CA 1
ATOM 595 C C . GLU A 1 87 ? 10.33700 -8.42000 23.25300 1.000 35.46482 90 GLU A C 1
ATOM 596 O O . GLU A 1 87 ? 9.92100 -7.38900 23.79300 1.000 32.14886 90 GLU A O 1
ATOM 602 N N . GLY A 1 88 ? 11.17800 -8.38700 22.21500 1.000 36.45125 91 GLY A N 1
ATOM 603 C CA . GLY A 1 88 ? 11.57400 -7.11300 21.64200 1.000 35.02581 91 GLY A CA 1
ATOM 604 C C . GLY A 1 88 ? 10.39700 -6.39600 21.00500 1.000 37.40396 91 GLY A C 1
ATOM 605 O O . GLY A 1 88 ? 10.24500 -5.17600 21.14300 1.000 37.01152 91 GLY A O 1
ATOM 606 N N . LEU A 1 89 ? 9.53900 -7.14600 20.31500 1.000 35.86512 92 LEU A N 1
ATOM 607 C CA . LEU A 1 89 ? 8.36200 -6.54200 19.70600 1.000 33.30833 92 LEU A CA 1
ATOM 608 C C . LEU A 1 89 ? 7.41500 -5.98900 20.76000 1.000 36.21687 92 LEU A C 1
ATOM 609 O O . LEU A 1 89 ? 6.78900 -4.93700 20.56200 1.000 36.01416 92 LEU A O 1
ATOM 614 N N . GLN A 1 90 ? 7.26300 -6.69300 21.87500 1.000 36.24606 93 GLN A N 1
ATOM 615 C CA . GLN A 1 90 ? 6.37100 -6.16900 22.89700 1.000 37.84360 93 GLN A CA 1
ATOM 616 C C . GLN A 1 90 ? 6.98900 -4.96300 23.57100 1.000 35.25845 93 GLN A C 1
ATOM 617 O O . GLN A 1 90 ? 6.28100 -4.02600 23.95100 1.000 33.15370 93 GLN A O 1
ATOM 623 N N . ALA A 1 91 ? 8.31000 -4.96200 23.72200 1.000 35.32182 94 ALA A N 1
ATOM 624 C CA . ALA A 1 91 ? 8.95300 -3.81200 24.33400 1.000 36.36708 94 ALA A CA 1
ATOM 625 C C . ALA A 1 91 ? 8.71000 -2.56400 23.49600 1.000 36.83758 94 ALA A C 1
ATOM 626 O O . ALA A 1 91 ? 8.48600 -1.47800 24.04000 1.000 38.20005 94 ALA A O 1
ATOM 628 N N . ALA A 1 92 ? 8.71100 -2.71000 22.17200 1.000 36.85277 95 ALA A N 1
ATOM 629 C CA . ALA A 1 92 ? 8.53900 -1.59100 21.25900 1.000 34.17506 95 ALA A CA 1
ATOM 630 C C . ALA A 1 92 ? 7.07600 -1.24500 21.01300 1.000 32.63100 95 ALA A C 1
ATOM 631 O O . ALA A 1 92 ? 6.79800 -0.37500 20.18300 1.000 35.94618 95 ALA A O 1
ATOM 633 N N . GLY A 1 93 ? 6.14400 -1.89600 21.70200 1.000 34.61538 96 GLY A N 1
ATOM 634 C CA . GLY A 1 93 ? 4.73700 -1.62700 21.49400 1.000 33.20725 96 GLY A CA 1
ATOM 635 C C . GLY A 1 93 ? 4.17800 -2.13200 20.18300 1.000 36.48145 96 GLY A C 1
ATOM 636 O O . GLY A 1 93 ? 3.11100 -1.67000 19.76200 1.000 36.75512 96 GLY A O 1
ATOM 637 N N . ILE A 1 94 ? 4.86900 -3.05600 19.51700 1.000 34.76334 97 ILE A N 1
ATOM 638 C CA . ILE A 1 94 ? 4.36900 -3.68000 18.29300 1.000 35.27445 97 ILE A CA 1
ATOM 639 C C . ILE A 1 94 ? 3.36500 -4.75200 18.69000 1.000 39.41564 97 ILE A C 1
ATOM 640 O O . ILE A 1 94 ? 3.74200 -5.77000 19.27300 1.000 41.90653 97 ILE A O 1
ATOM 645 N N . ASP A 1 95 ? 2.09500 -4.54300 18.36200 1.000 41.14919 98 ASP A N 1
ATOM 646 C CA . ASP A 1 95 ? 1.05600 -5.52000 18.64700 1.000 42.14221 98 ASP A CA 1
ATOM 647 C C . ASP A 1 95 ? 0.76400 -6.36800 17.41900 1.000 40.11159 98 ASP A C 1
ATOM 648 O O . ASP A 1 95 ? 1.06800 -5.99600 16.28000 1.000 40.23620 98 ASP A O 1
ATOM 653 N N . TRP A 1 96 ? 0.15200 -7.51800 17.66600 1.000 34.97520 99 TRP A N 1
ATOM 654 C CA . TRP A 1 96 ? -0.23500 -8.40100 16.58500 1.000 37.07645 99 TRP A CA 1
ATOM 655 C C . TRP A 1 96 ? -1.53900 -9.08200 16.95000 1.000 36.17061 99 TRP A C 1
ATOM 656 O O . TRP A 1 96 ? -1.90500 -9.18600 18.12200 1.000 35.94003 99 TRP A O 1
ATOM 667 N N . ASP A 1 97 ? -2.24000 -9.53800 15.92400 1.000 35.30901 100 ASP A N 1
ATOM 668 C CA . ASP A 1 97 ? -3.46400 -10.29200 16.14000 1.000 39.13542 100 ASP A CA 1
ATOM 669 C C . ASP A 1 97 ? -3.23700 -11.79600 16.10200 1.000 38.28846 100 ASP A C 1
ATOM 670 O O . ASP A 1 97 ? -4.09500 -12.54600 16.58100 1.000 41.52631 100 ASP A O 1
ATOM 675 N N . VAL A 1 98 ? -2.11600 -12.24300 15.54000 1.000 34.49711 101 VAL A N 1
ATOM 676 C CA . VAL A 1 98 ? -1.73000 -13.65100 15.54200 1.000 35.46473 101 VAL A CA 1
ATOM 677 C C . VAL A 1 98 ? -0.21400 -13.72300 15.41800 1.000 37.07852 101 VAL A C 1
ATOM 678 O O . VAL A 1 98 ? 0.40500 -12.89500 14.74000 1.000 34.89041 101 VAL A O 1
ATOM 682 N N . PHE A 1 99 ? 0.38700 -14.70900 16.08800 1.000 37.97675 102 PHE A N 1
ATOM 683 C CA . PHE A 1 99 ? 1.82100 -14.97600 15.95900 1.000 38.62010 102 PHE A CA 1
ATOM 684 C C . PHE A 1 99 ? 2.03200 -16.47500 15.78600 1.000 37.10671 102 PHE A C 1
ATOM 685 O O . PHE A 1 99 ? 1.69200 -17.25500 16.68200 1.000 38.55125 102 PHE A O 1
ATOM 693 N N . VAL A 1 100 ? 2.61000 -16.86300 14.64800 1.000 38.12177 103 VAL A N 1
ATOM 694 C CA . VAL A 1 100 ? 2.81700 -18.25800 14.27500 1.000 40.30790 103 VAL A CA 1
ATOM 695 C C . VAL A 1 100 ? 4.26600 -18.64200 14.57700 1.000 42.34755 103 VAL A C 1
ATOM 696 O O . VAL A 1 100 ? 5.19600 -18.19300 13.89300 1.000 43.23393 103 VAL A O 1
ATOM 700 N N . ARG A 1 101 ? 4.45500 -19.50600 15.58300 1.000 43.30395 104 ARG A N 1
ATOM 701 C CA . ARG A 1 101 ? 5.76700 -19.99800 16.00000 1.000 43.47377 104 ARG A CA 1
ATOM 702 C C . ARG A 1 101 ? 6.31700 -21.01700 14.99800 1.000 43.16903 104 ARG A C 1
ATOM 703 O O . ARG A 1 101 ? 5.56200 -21.58500 14.20400 1.000 40.52666 104 ARG A O 1
ATOM 711 N N . PRO A 1 102 ? 7.63600 -21.26500 15.01400 1.000 42.30250 105 PRO A N 1
ATOM 712 C CA . PRO A 1 102 ? 8.21900 -22.16300 14.00100 1.000 46.47785 105 PRO A CA 1
ATOM 713 C C . PRO A 1 102 ? 7.63100 -23.56500 14.00900 1.000 46.41228 105 PRO A C 1
ATOM 714 O O . PRO A 1 102 ? 7.62000 -24.22400 12.95800 1.000 43.46819 105 PRO A O 1
ATOM 718 N N . SER A 1 103 ? 7.11400 -24.02700 15.14900 1.000 42.22254 106 SER A N 1
ATOM 719 C CA . SER A 1 103 ? 6.62200 -25.38900 15.29800 1.000 50.49491 106 SER A CA 1
ATOM 720 C C . SER A 1 103 ? 5.10100 -25.48500 15.23400 1.000 49.36235 106 SER A C 1
ATOM 721 O O . SER A 1 103 ? 4.52800 -26.47200 15.71300 1.000 48.32400 106 SER A O 1
ATOM 724 N N . GLU A 1 104 ? 4.44100 -24.48700 14.65800 1.000 42.37769 107 GLU A N 1
ATOM 725 C CA . GLU A 1 104 ? 2.99800 -24.52800 14.49400 1.000 46.51172 107 GLU A CA 1
ATOM 726 C C . GLU A 1 104 ? 2.59700 -25.83800 13.81500 1.000 47.02642 107 GLU A C 1
ATOM 727 O O . GLU A 1 104 ? 3.04800 -26.11000 12.68800 1.000 44.33718 107 GLU A O 1
ATOM 733 N N . PRO A 1 105 ? 1.78500 -26.67600 14.46600 1.000 45.59104 108 PRO A N 1
ATOM 734 C CA . PRO A 1 105 ? 1.47400 -27.99000 13.88000 1.000 45.35436 108 PRO A CA 1
ATOM 735 C C . PRO A 1 105 ? 0.69100 -27.92300 12.57400 1.000 45.16238 108 PRO A C 1
ATOM 736 O O . PRO A 1 105 ? 0.90200 -28.77800 11.70700 1.000 44.72033 108 PRO A O 1
ATOM 740 N N . ALA A 1 106 ? -0.18300 -26.93400 12.38500 1.000 46.44480 109 ALA A N 1
ATOM 741 C CA . ALA A 1 106 ? -0.97800 -26.88100 11.16300 1.000 46.81638 109 ALA A CA 1
ATOM 742 C C . ALA A 1 106 ? -0.19200 -26.38800 9.95600 1.000 47.79122 109 ALA A C 1
ATOM 743 O O . ALA A 1 106 ? -0.71900 -26.42000 8.84000 1.000 50.59606 109 ALA A O 1
ATOM 745 N N . TYR A 1 107 ? 1.05600 -25.95800 10.14300 1.000 45.32386 110 TYR A N 1
ATOM 746 C CA . TYR A 1 107 ? 1.79900 -25.36500 9.03200 1.000 41.87126 110 TYR A CA 1
ATOM 747 C C . TYR A 1 107 ? 2.18100 -26.37000 7.94700 1.000 41.65696 110 TYR A C 1
ATOM 748 O O . TYR A 1 107 ? 1.94600 -26.08000 6.75800 1.000 38.98778 110 TYR A O 1
ATOM 757 N N . PRO A 1 108 ? 2.81200 -27.51600 8.25100 1.000 42.11473 111 PRO A N 1
ATOM 758 C CA . PRO A 1 108 ? 3.27900 -28.38600 7.15200 1.000 43.86834 111 PRO A CA 1
ATOM 759 C C . PRO A 1 108 ? 2.16500 -28.82700 6.20800 1.000 43.64377 111 PRO A C 1
ATOM 760 O O . PRO A 1 108 ? 2.37700 -28.84700 4.98900 1.000 43.18454 111 PRO A O 1
ATOM 764 N N . ALA A 1 109 ? 0.97800 -29.14900 6.73200 1.000 40.87706 112 ALA A N 1
ATOM 765 C CA . ALA A 1 109 ? -0.16000 -29.42600 5.86100 1.000 43.73145 112 ALA A CA 1
ATOM 766 C C . ALA A 1 109 ? -0.39700 -28.28400 4.87700 1.000 46.01987 112 ALA A C 1
ATOM 767 O O . ALA A 1 109 ? -0.57200 -28.51700 3.67400 1.000 47.17660 112 ALA A O 1
ATOM 769 N N . MET A 1 110 ? -0.36500 -27.03800 5.36300 1.000 42.64891 113 MET A N 1
ATOM 770 C CA . MET A 1 110 ? -0.60300 -25.89700 4.48600 1.000 40.50031 113 MET A CA 1
ATOM 771 C C . MET A 1 110 ? 0.47400 -25.78600 3.41900 1.000 41.91955 113 MET A C 1
ATOM 772 O O . MET A 1 110 ? 0.17100 -25.58700 2.23500 1.000 42.61005 113 MET A O 1
ATOM 777 N N . ALA A 1 111 ? 1.74500 -25.88800 3.82100 1.000 39.14811 114 ALA A N 1
ATOM 778 C CA . ALA A 1 111 ? 2.82500 -25.77600 2.84700 1.000 39.16951 114 ALA A CA 1
ATOM 779 C C . ALA A 1 111 ? 2.72400 -26.88000 1.79900 1.000 41.59795 114 ALA A C 1
ATOM 780 O O . ALA A 1 111 ? 2.86700 -26.62800 0.59800 1.000 40.99697 114 ALA A O 1
ATOM 782 N N . THR A 1 112 ? 2.46200 -28.11300 2.24600 1.000 40.60349 115 THR A N 1
ATOM 783 C CA . THR A 1 112 ? 2.28900 -29.23300 1.32500 1.000 43.14826 115 THR A CA 1
ATOM 784 C C . THR A 1 112 ? 1.10300 -29.01400 0.38300 1.000 43.04687 115 THR A C 1
ATOM 785 O O . THR A 1 112 ? 1.18200 -29.31400 -0.81800 1.000 43.23268 115 THR A O 1
ATOM 789 N N . SER A 1 113 ? -0.00300 -28.49000 0.90700 1.000 40.48446 116 SER A N 1
ATOM 790 C CA . SER A 1 113 ? -1.15100 -28.22800 0.05000 1.000 42.55608 116 SER A CA 1
ATOM 791 C C . SER A 1 113 ? -0.79400 -27.27000 -1.08300 1.000 43.31356 116 SER A C 1
ATOM 792 O O . SER A 1 113 ? -1.23100 -27.46400 -2.22300 1.000 42.68691 116 SER A O 1
ATOM 795 N N . VAL A 1 114 ? 0.04100 -26.26000 -0.80200 1.000 41.09225 117 VAL A N 1
ATOM 796 C CA . VAL A 1 114 ? 0.39500 -25.28400 -1.83000 1.000 39.68668 117 VAL A CA 1
ATOM 797 C C . VAL A 1 114 ? 1.27900 -25.91700 -2.90000 1.000 41.84430 117 VAL A C 1
ATOM 798 O O . VAL A 1 114 ? 1.10900 -25.65500 -4.09900 1.000 41.05437 117 VAL A O 1
ATOM 802 N N . PHE A 1 115 ? 2.25500 -26.73200 -2.49000 1.000 40.99273 118 PHE A N 1
ATOM 803 C CA . PHE A 1 115 ? 3.11100 -27.40100 -3.46900 1.000 42.58430 118 PHE A CA 1
ATOM 804 C C . PHE A 1 115 ? 2.30800 -28.38200 -4.31800 1.000 42.16153 118 PHE A C 1
ATOM 805 O O . PHE A 1 115 ? 2.38100 -28.36100 -5.55000 1.000 41.83489 118 PHE A O 1
ATOM 813 N N . GLU A 1 116 ? 1.54500 -29.26100 -3.67100 1.000 42.03164 119 GLU A N 1
ATOM 814 C CA . GLU A 1 116 ? 0.82800 -30.28800 -4.42000 1.000 48.49856 119 GLU A CA 1
ATOM 815 C C . GLU A 1 116 ? -0.19300 -29.66500 -5.36600 1.000 48.10967 119 GLU A C 1
ATOM 816 O O . GLU A 1 116 ? -0.32700 -30.09300 -6.52100 1.000 44.83949 119 GLU A O 1
ATOM 822 N N . SER A 1 117 ? -0.88600 -28.61900 -4.90600 1.000 47.96124 120 SER A N 1
ATOM 823 C CA . SER A 1 117 ? -1.84700 -27.94100 -5.76400 1.000 47.35569 120 SER A CA 1
ATOM 824 C C . SER A 1 117 ? -1.16800 -27.24800 -6.93600 1.000 45.20240 120 SER A C 1
ATOM 825 O O . SER A 1 117 ? -1.73000 -27.20300 -8.02700 1.000 48.63876 120 SER A O 1
ATOM 828 N N . LEU A 1 118 ? 0.03700 -26.72200 -6.75700 1.000 44.29173 121 LEU A N 1
ATOM 829 C CA . LEU A 1 118 ? 0.70000 -26.11000 -7.90700 1.000 48.03043 121 LEU A CA 1
ATOM 830 C C . LEU A 1 118 ? 1.28600 -27.16600 -8.84500 1.000 45.98989 121 LEU A C 1
ATOM 831 O O . LEU A 1 118 ? 1.25500 -27.00400 -10.07400 1.000 42.87558 121 LEU A O 1
ATOM 836 N N . ARG A 1 119 ? 1.82900 -28.24400 -8.28000 1.000 44.68050 122 ARG A N 1
ATOM 837 C CA . ARG A 1 119 ? 2.37800 -29.31300 -9.10200 1.000 45.16628 122 ARG A CA 1
ATOM 838 C C . ARG A 1 119 ? 1.29000 -29.94300 -9.95400 1.000 47.11939 122 ARG A C 1
ATOM 839 O O . ARG A 1 119 ? 1.45700 -30.09900 -11.16800 1.000 44.49494 122 ARG A O 1
ATOM 847 N N . ASP A 1 120 ? 0.14600 -30.25700 -9.33900 1.000 49.08832 123 ASP A N 1
ATOM 848 C CA . ASP A 1 120 ? -0.92600 -30.95300 -10.04200 1.000 49.96277 123 ASP A CA 1
ATOM 849 C C . ASP A 1 120 ? -1.55900 -30.09000 -11.12700 1.000 51.08803 123 ASP A C 1
ATOM 850 O O . ASP A 1 120 ? -1.96500 -30.61700 -12.16700 1.000 56.76115 123 ASP A O 1
ATOM 855 N N . ARG A 1 121 ? -1.63300 -28.77500 -10.92700 1.000 47.88731 124 ARG A N 1
ATOM 856 C CA . ARG A 1 121 ? -2.22900 -27.87600 -11.91300 1.000 48.74344 124 ARG A CA 1
ATOM 857 C C . ARG A 1 121 ? -1.27400 -27.50600 -13.04300 1.000 48.29954 124 ARG A C 1
ATOM 858 O O . ARG A 1 121 ? -1.61800 -26.65800 -13.87500 1.000 48.59754 124 ARG A O 1
ATOM 866 N N . GLY A 1 122 ? -0.07400 -28.07500 -13.07500 1.000 48.15375 125 GLY A N 1
ATOM 867 C CA . GLY A 1 122 ? 0.84800 -27.81300 -14.16000 1.000 44.18050 125 GLY A CA 1
ATOM 868 C C . GLY A 1 122 ? 1.67600 -26.55400 -14.04200 1.000 45.79216 125 GLY A C 1
ATOM 869 O O . GLY A 1 122 ? 2.32300 -26.17000 -15.02400 1.000 48.63297 125 GLY A O 1
ATOM 870 N N . VAL A 1 123 ? 1.68900 -25.89600 -12.87900 1.000 46.88186 126 VAL A N 1
ATOM 871 C CA . VAL A 1 123 ? 2.47500 -24.67000 -12.74400 1.000 45.33114 126 VAL A CA 1
ATOM 872 C C . VAL A 1 123 ? 3.96900 -24.94300 -12.55900 1.000 47.38066 126 VAL A C 1
ATOM 873 O O . VAL A 1 123 ? 4.78800 -24.05900 -12.83600 1.000 46.05134 126 VAL A O 1
ATOM 877 N N . LEU A 1 124 ? 4.34900 -26.13700 -12.10500 1.000 46.04819 127 LEU A N 1
ATOM 878 C CA . LEU A 1 124 ? 5.72600 -26.45400 -11.75100 1.000 47.83625 127 LEU A CA 1
ATOM 879 C C . LEU A 1 124 ? 6.38900 -27.34900 -12.79400 1.000 51.73443 127 LEU A C 1
ATOM 880 O O . LEU A 1 124 ? 5.72700 -28.06700 -13.54800 1.000 57.36304 127 LEU A O 1
ATOM 885 N N . VAL A 1 125 ? 7.72400 -27.32200 -12.80100 1.000 52.14764 128 VAL A N 1
ATOM 886 C CA . VAL A 1 125 ? 8.55700 -28.17500 -13.64100 1.000 49.65601 128 VAL A CA 1
ATOM 887 C C . VAL A 1 125 ? 9.63400 -28.83900 -12.78900 1.000 51.84722 128 VAL A C 1
ATOM 888 O O . VAL A 1 125 ? 9.98900 -28.36600 -11.70500 1.000 47.50318 128 VAL A O 1
ATOM 892 N N . ARG A 1 126 ? 10.22800 -29.88200 -13.34300 1.000 53.13685 129 ARG A N 1
ATOM 893 C CA . ARG A 1 126 ? 11.33200 -30.53000 -12.68700 1.000 50.61002 129 ARG A CA 1
ATOM 894 C C . ARG A 1 126 ? 12.47300 -30.32800 -13.66100 1.000 54.50342 129 ARG A C 1
ATOM 895 O O . ARG A 1 126 ? 12.34200 -30.63300 -14.83400 1.000 60.17395 129 ARG A O 1
ATOM 903 N N . ARG A 1 127 ? 13.57600 -29.76300 -13.21000 1.000 51.04573 130 ARG A N 1
ATOM 904 C CA . ARG A 1 127 ? 14.67300 -29.49100 -14.10100 1.000 47.11962 130 ARG A CA 1
ATOM 905 C C . ARG A 1 127 ? 15.95900 -30.09000 -13.56900 1.000 52.88869 130 ARG A C 1
ATOM 906 O O . ARG A 1 127 ? 16.14600 -30.19200 -12.36600 1.000 52.07600 130 ARG A O 1
ATOM 908 N N . THR A 1 128 ? 16.83900 -30.50200 -14.47100 1.000 55.34681 131 THR A N 1
ATOM 909 C CA . THR A 1 128 ? 18.08600 -31.13700 -14.06700 1.000 52.51817 131 THR A CA 1
ATOM 910 C C . THR A 1 128 ? 19.23100 -30.37100 -14.62600 1.000 55.61676 131 THR A C 1
ATOM 911 O O . THR A 1 128 ? 19.34200 -30.21300 -15.82000 1.000 58.87073 131 THR A O 1
ATOM 915 N N . GLU A 1 129 ? 20.09900 -29.89000 -13.75900 1.000 53.69685 132 GLU A N 1
ATOM 916 C CA . GLU A 1 129 ? 21.18900 -29.06100 -14.19600 1.000 52.71735 132 GLU A CA 1
ATOM 917 C C . GLU A 1 129 ? 22.39100 -29.21900 -13.29100 1.000 52.41882 132 GLU A C 1
ATOM 918 O O . GLU A 1 129 ? 22.28500 -29.73800 -12.18800 1.000 49.19900 132 GLU A O 1
ATOM 924 N N . PRO A 1 130 ? 23.54700 -28.78000 -13.77000 1.000 50.63513 133 PRO A N 1
ATOM 925 C CA . PRO A 1 130 ? 24.73800 -28.83400 -12.92700 1.000 55.03205 133 PRO A CA 1
ATOM 926 C C . PRO A 1 130 ? 24.68600 -27.80500 -11.79500 1.000 55.12651 133 PRO A C 1
ATOM 927 O O . PRO A 1 130 ? 24.50500 -26.62900 -12.05100 1.000 52.47451 133 PRO A O 1
ATOM 931 N N . THR A 1 131 ? 24.83100 -28.25300 -10.55900 1.000 51.41072 134 THR A N 1
ATOM 932 C CA . THR A 1 131 ? 24.71600 -27.31400 -9.45400 1.000 50.68726 134 THR A CA 1
ATOM 933 C C . THR A 1 131 ? 25.92400 -27.42200 -8.53300 1.000 51.05230 134 THR A C 1
ATOM 934 O O . THR A 1 131 ? 26.46200 -28.51200 -8.30500 1.000 50.88929 134 THR A O 1
ATOM 938 N N . ASN A 1 132 ? 26.33800 -26.26800 -8.01700 1.000 48.05535 135 ASN A N 1
ATOM 939 C CA . ASN A 1 132 ? 27.49900 -26.17200 -7.15000 1.000 42.81731 135 ASN A CA 1
ATOM 940 C C . ASN A 1 132 ? 27.41400 -27.15800 -5.98600 1.000 44.37668 135 ASN A C 1
ATOM 941 O O . ASN A 1 132 ? 26.36200 -27.33200 -5.36200 1.000 42.31538 135 ASN A O 1
ATOM 946 N N . TYR A 1 133 ? 28.54300 -27.81100 -5.70600 1.000 42.49680 136 TYR A N 1
ATOM 947 C CA . TYR A 1 133 ? 28.62900 -28.86700 -4.70800 1.000 43.96719 136 TYR A CA 1
ATOM 948 C C . TYR A 1 133 ? 30.00500 -28.79400 -4.05500 1.000 43.47033 136 TYR A C 1
ATOM 949 O O . TYR A 1 133 ? 30.98300 -28.38500 -4.68500 1.000 44.51662 136 TYR A O 1
ATOM 958 N N . CYS A 1 134 ? 30.08300 -29.18100 -2.78900 1.000 41.33448 137 CYS A N 1
ATOM 959 C CA . CYS A 1 134 ? 31.36700 -29.25900 -2.10000 1.000 44.82588 137 CYS A CA 1
ATOM 960 C C . CYS A 1 134 ? 31.68200 -30.72700 -1.81500 1.000 46.31311 137 CYS A C 1
ATOM 961 O O . CYS A 1 134 ? 31.02900 -31.36500 -0.97800 1.000 45.63257 137 CYS A O 1
ATOM 964 N N . GLU A 1 135 ? 32.68900 -31.26300 -2.51600 1.000 48.89133 138 GLU A N 1
ATOM 965 C CA . GLU A 1 135 ? 33.07100 -32.65600 -2.27700 1.000 48.72740 138 GLU A CA 1
ATOM 966 C C . GLU A 1 135 ? 33.63200 -32.86700 -0.87600 1.000 46.90348 138 GLU A C 1
ATOM 967 O O . GLU A 1 135 ? 33.19600 -33.81400 -0.20000 1.000 47.80805 138 GLU A O 1
ATOM 973 N N . PRO A 1 136 ? 34.55600 -32.04000 -0.36500 1.000 44.74235 139 PRO A N 1
ATOM 974 C CA . PRO A 1 136 ? 34.99900 -32.24800 1.02900 1.000 45.02899 139 PRO A CA 1
ATOM 975 C C . PRO A 1 136 ? 33.85800 -32.23100 2.02800 1.000 46.26506 139 PRO A C 1
ATOM 976 O O . PRO A 1 136 ? 33.74400 -33.14500 2.85600 1.000 49.52793 139 PRO A O 1
ATOM 980 N N . CYS A 1 137 ? 32.99300 -31.22000 1.96400 1.000 49.69642 140 CYS A N 1
ATOM 981 C CA . CYS A 1 137 ? 31.86200 -31.16100 2.88200 1.000 48.60664 140 CYS A CA 1
ATOM 982 C C . CYS A 1 137 ? 30.80100 -32.20700 2.54600 1.000 49.17430 140 CYS A C 1
ATOM 983 O O . CYS A 1 137 ? 30.05400 -32.64000 3.43400 1.000 47.39098 140 CYS A O 1
ATOM 986 N N . GLY A 1 138 ? 30.72300 -32.63100 1.28900 1.000 45.55489 141 GLY A N 1
ATOM 987 C CA . GLY A 1 138 ? 29.73100 -33.62400 0.90700 1.000 48.33831 141 GLY A CA 1
ATOM 988 C C . GLY A 1 138 ? 28.31300 -33.09200 0.88500 1.000 51.76888 141 GLY A C 1
ATOM 989 O O . GLY A 1 138 ? 27.39300 -33.76300 1.37100 1.000 53.59337 141 GLY A O 1
ATOM 990 N N . ARG A 1 139 ? 28.11200 -31.89400 0.34600 1.000 44.79842 142 ARG A N 1
ATOM 991 C CA . ARG A 1 139 ? 26.79300 -31.29000 0.32500 1.000 46.35317 142 ARG A CA 1
ATOM 992 C C . ARG A 1 139 ? 26.69400 -30.37200 -0.88000 1.000 44.84443 142 ARG A C 1
ATOM 993 O O . ARG A 1 139 ? 27.69800 -29.85500 -1.37600 1.000 43.99537 142 ARG A O 1
ATOM 1001 N N . PHE A 1 140 ? 25.46800 -30.20300 -1.35800 1.000 41.96920 143 PHE A N 1
ATOM 1002 C CA . PHE A 1 140 ? 25.19500 -29.21900 -2.38400 1.000 43.14141 143 PHE A CA 1
ATOM 1003 C C . PHE A 1 140 ? 25.29800 -27.82100 -1.79700 1.000 40.82697 143 PHE A C 1
ATOM 1004 O O . PHE A 1 140 ? 25.09300 -27.60900 -0.59900 1.000 38.17679 143 PHE A O 1
ATOM 1012 N N . LEU A 1 141 ? 25.63600 -26.86900 -2.64800 1.000 40.20982 144 LEU A N 1
ATOM 1013 C CA . LEU A 1 141 ? 25.94100 -25.51100 -2.20700 1.000 41.94233 144 LEU A CA 1
ATOM 1014 C C . LEU A 1 141 ? 24.85600 -24.55500 -2.71000 1.000 39.11252 144 LEU A C 1
ATOM 1015 O O . LEU A 1 141 ? 24.94400 -24.02600 -3.82200 1.000 38.14091 144 LEU A O 1
ATOM 1020 N N . LEU A 1 142 ? 23.84000 -24.32400 -1.87900 1.000 39.12336 145 LEU A N 1
ATOM 1021 C CA . LEU A 1 142 ? 22.73400 -23.43600 -2.22500 1.000 36.24002 145 LEU A CA 1
ATOM 1022 C C . LEU A 1 142 ? 22.31300 -22.65600 -0.98100 1.000 38.66182 145 LEU A C 1
ATOM 1023 O O . LEU A 1 142 ? 22.77400 -22.92700 0.13000 1.000 36.23845 145 LEU A O 1
ATOM 1028 N N . GLU A 1 143 ? 21.38500 -21.70600 -1.17800 1.000 38.80694 146 GLU A N 1
ATOM 1029 C CA . GLU A 1 143 ? 20.94300 -20.74800 -0.16300 1.000 39.37223 146 GLU A CA 1
ATOM 1030 C C . GLU A 1 143 ? 22.11200 -20.25900 0.69900 1.000 36.44754 146 GLU A C 1
ATOM 1031 O O . GLU A 1 143 ? 23.13100 -19.81400 0.16200 1.000 34.88955 146 GLU A O 1
ATOM 1037 N N . ALA A 1 144 ? 21.97800 -20.33100 2.02500 1.000 35.00503 147 ALA A N 1
ATOM 1038 C CA . ALA A 1 144 ? 22.99500 -19.79900 2.93400 1.000 37.93307 147 ALA A CA 1
ATOM 1039 C C . ALA A 1 144 ? 24.29600 -20.59800 2.93300 1.000 40.26321 147 ALA A C 1
ATOM 1040 O O . ALA A 1 144 ? 25.28400 -20.12900 3.50600 1.000 41.13218 147 ALA A O 1
ATOM 1042 N N . PHE A 1 145 ? 24.32800 -21.77400 2.30800 1.000 38.71155 148 PHE A N 1
ATOM 1043 C CA . PHE A 1 145 ? 25.49500 -22.64100 2.34200 1.000 40.11387 148 PHE A CA 1
ATOM 1044 C C . PHE A 1 145 ? 26.46300 -22.36800 1.20400 1.000 39.78750 148 PHE A C 1
ATOM 1045 O O . PHE A 1 145 ? 27.54400 -22.95800 1.18100 1.000 39.82740 148 PHE A O 1
ATOM 1053 N N . VAL A 1 146 ? 26.12600 -21.46600 0.28600 1.000 36.68240 149 VAL A N 1
ATOM 1054 C CA . VAL A 1 146 ? 27.03500 -21.04900 -0.77300 1.000 37.20850 149 VAL A CA 1
ATOM 1055 C C . VAL A 1 146 ? 27.38200 -19.57400 -0.57900 1.000 38.00677 149 VAL A C 1
ATOM 1056 O O . VAL A 1 146 ? 26.54700 -18.77800 -0.13000 1.000 37.73953 149 VAL A O 1
ATOM 1060 N N . ALA A 1 147 ? 28.62400 -19.22100 -0.88200 1.000 35.75389 150 ALA A N 1
ATOM 1061 C CA . ALA A 1 147 ? 29.07000 -17.83800 -0.93300 1.000 39.03053 150 ALA A CA 1
ATOM 1062 C C . ALA A 1 147 ? 29.45600 -17.49400 -2.36500 1.000 38.66784 150 ALA A C 1
ATOM 1063 O O . ALA A 1 147 ? 29.79200 -18.37200 -3.16300 1.000 40.21388 150 ALA A O 1
ATOM 1065 N N . GLY A 1 148 ? 29.38900 -16.21100 -2.68800 1.000 37.52466 151 GLY A N 1
ATOM 1066 C CA . GLY A 1 148 ? 29.69100 -15.75800 -4.02900 1.000 36.65738 151 GLY A CA 1
ATOM 1067 C C . GLY A 1 148 ? 29.13600 -14.36600 -4.26500 1.000 42.75436 151 GLY A C 1
ATOM 1068 O O . GLY A 1 148 ? 28.60200 -13.72600 -3.35700 1.000 40.47896 151 GLY A O 1
ATOM 1069 N N . HIS A 1 149 ? 29.26400 -13.92400 -5.51700 1.000 42.38682 152 HIS A N 1
ATOM 1070 C CA . HIS A 1 149 ? 28.96800 -12.55300 -5.91600 1.000 43.63831 152 HIS A CA 1
ATOM 1071 C C . HIS A 1 149 ? 27.72900 -12.48900 -6.80000 1.000 45.67811 152 HIS A C 1
ATOM 1072 O O . HIS A 1 149 ? 27.53200 -13.33800 -7.68200 1.000 43.86594 152 HIS A O 1
ATOM 1079 N N . CYS A 1 150 ? 26.91300 -11.45800 -6.56200 1.000 43.30080 153 CYS A N 1
ATOM 1080 C CA . CYS A 1 150 ? 25.72900 -11.20700 -7.37800 1.000 45.47017 153 CYS A CA 1
ATOM 1081 C C . CYS A 1 150 ? 26.15800 -10.86300 -8.80400 1.000 43.04146 153 CYS A C 1
ATOM 1082 O O . CYS A 1 150 ? 27.09200 -10.07100 -8.99200 1.000 42.97106 153 CYS A O 1
ATOM 1085 N N . PRO A 1 151 ? 25.54000 -11.45600 -9.82500 1.000 41.64539 154 PRO A N 1
ATOM 1086 C CA . PRO A 1 151 ? 25.93000 -11.11500 -11.20200 1.000 44.31935 154 PRO A CA 1
ATOM 1087 C C . PRO A 1 151 ? 25.51700 -9.70500 -11.62200 1.000 47.24566 154 PRO A C 1
ATOM 1088 O O . PRO A 1 151 ? 26.12900 -9.13700 -12.54000 1.000 46.77187 154 PRO A O 1
ATOM 1092 N N . HIS A 1 152 ? 24.52600 -9.10900 -10.95700 1.000 48.11374 155 HIS A N 1
ATOM 1093 C CA . HIS A 1 152 ? 24.03100 -7.79400 -11.34800 1.000 46.83559 155 HIS A CA 1
ATOM 1094 C C . HIS A 1 152 ? 24.89600 -6.67300 -10.78600 1.000 45.57923 155 HIS A C 1
ATOM 1095 O O . HIS A 1 152 ? 25.30100 -5.75900 -11.51500 1.000 45.83032 155 HIS A O 1
ATOM 1102 N N . CYS A 1 153 ? 25.16100 -6.70500 -9.48000 1.000 45.50211 156 CYS A N 1
ATOM 1103 C CA . CYS A 1 153 ? 25.83000 -5.60000 -8.81400 1.000 46.16710 156 CYS A CA 1
ATOM 1104 C C . CYS A 1 153 ? 27.18100 -5.96700 -8.21900 1.000 45.69065 156 CYS A C 1
ATOM 1105 O O . CYS A 1 153 ? 27.89400 -5.06600 -7.76100 1.000 45.58344 156 CYS A O 1
ATOM 1108 N N . GLY A 1 154 ? 27.55000 -7.24900 -8.19700 1.000 43.57066 157 GLY A N 1
ATOM 1109 C CA . GLY A 1 154 ? 28.85100 -7.65400 -7.69900 1.000 44.61691 157 GLY A CA 1
ATOM 1110 C C . GLY A 1 154 ? 28.97700 -7.77200 -6.19200 1.000 45.98067 157 GLY A C 1
ATOM 1111 O O . GLY A 1 154 ? 30.06700 -8.11600 -5.70200 1.000 46.55182 157 GLY A O 1
ATOM 1112 N N . SER A 1 155 ? 27.91300 -7.49600 -5.43800 1.000 43.46937 158 SER A N 1
ATOM 1113 C CA . SER A 1 155 ? 27.97400 -7.65800 -3.99200 1.000 46.29617 158 SER A CA 1
ATOM 1114 C C . SER A 1 155 ? 28.21700 -9.11900 -3.62000 1.000 45.16938 158 SER A C 1
ATOM 1115 O O . SER A 1 155 ? 27.78300 -10.04800 -4.30900 1.000 45.94668 158 SER A O 1
ATOM 1118 N N . ASN A 1 156 ? 28.91800 -9.32000 -2.51100 1.000 42.18382 159 ASN A N 1
ATOM 1119 C CA . ASN A 1 156 ? 29.10800 -10.65300 -1.96500 1.000 44.90249 159 ASN A CA 1
ATOM 1120 C C . ASN A 1 156 ? 28.16200 -10.92300 -0.81700 1.000 45.39925 159 ASN A C 1
ATOM 1121 O O . ASN A 1 156 ? 28.30300 -11.93700 -0.12700 1.000 39.12216 159 ASN A O 1
ATOM 1126 N N . GLN A 1 157 ? 27.20200 -10.02900 -0.59200 1.000 43.90067 160 GLN A N 1
ATOM 1127 C CA . GLN A 1 157 ? 26.21400 -10.20700 0.47000 1.000 44.37019 160 GLN A CA 1
ATOM 1128 C C . GLN A 1 157 ? 25.03700 -11.02800 -0.06900 1.000 42.64949 160 GLN A C 1
ATOM 1129 O O . GLN A 1 157 ? 23.91700 -10.55000 -0.24800 1.000 41.21706 160 GLN A O 1
ATOM 1135 N N . THR A 1 158 ? 25.31500 -12.30300 -0.32400 1.000 42.11070 161 THR A N 1
ATOM 1136 C CA . THR A 1 158 ? 24.37000 -13.17200 -1.00200 1.000 39.79832 161 THR A CA 1
ATOM 1137 C C . THR A 1 158 ? 24.06300 -14.39800 -0.15400 1.000 39.17526 161 THR A C 1
ATOM 1138 O O . THR A 1 158 ? 24.79900 -14.74400 0.77800 1.000 36.66752 161 THR A O 1
ATOM 1142 N N . ALA A 1 159 ? 22.93200 -15.05100 -0.50200 1.000 37.75751 162 ALA A N 1
ATOM 1143 C CA . ALA A 1 159 ? 22.58000 -16.41000 -0.05600 1.000 38.77105 162 ALA A CA 1
ATOM 1144 C C . ALA A 1 159 ? 21.96900 -17.12500 -1.27300 1.000 41.04806 162 ALA A C 1
ATOM 1145 O O . ALA A 1 159 ? 20.74000 -17.23600 -1.42200 1.000 39.55190 162 ALA A O 1
ATOM 1147 N N . GLY A 1 160 ? 22.84800 -17.59900 -2.16000 1.000 38.01644 163 GLY A N 1
ATOM 1148 C CA . GLY A 1 160 ? 22.42600 -18.23900 -3.38900 1.000 35.94942 163 GLY A CA 1
ATOM 1149 C C . GLY A 1 160 ? 21.78700 -17.25800 -4.35300 1.000 40.63469 163 GLY A C 1
ATOM 1150 O O . GLY A 1 160 ? 22.46500 -16.38200 -4.89500 1.000 40.35929 163 GLY A O 1
ATOM 1151 N N . ILE A 1 161 ? 20.47500 -17.38200 -4.56900 1.000 40.23559 164 ILE A N 1
ATOM 1152 C CA . ILE A 1 161 ? 19.80100 -16.52100 -5.54100 1.000 42.36276 164 ILE A CA 1
ATOM 1153 C C . ILE A 1 161 ? 19.42800 -15.15000 -4.99100 1.000 42.97468 164 ILE A C 1
ATOM 1154 O O . ILE A 1 161 ? 18.89700 -14.32600 -5.75200 1.000 42.06741 164 ILE A O 1
ATOM 1159 N N . GLU A 1 162 ? 19.71300 -14.86100 -3.71100 1.000 41.10870 165 GLU A N 1
ATOM 1160 C CA . GLU A 1 162 ? 19.31700 -13.60100 -3.07200 1.000 40.29720 165 GLU A CA 1
ATOM 1161 C C . GLU A 1 162 ? 20.51400 -12.67100 -2.93500 1.000 38.92563 165 GLU A C 1
ATOM 1162 O O . GLU A 1 162 ? 21.50100 -13.02100 -2.28100 1.000 41.13160 165 GLU A O 1
ATOM 1168 N N . CYS A 1 163 ? 20.42200 -11.48400 -3.53300 1.000 36.59717 166 CYS A N 1
ATOM 1169 C CA . CYS A 1 163 ? 21.40200 -10.42700 -3.32100 1.000 39.17336 166 CYS A CA 1
ATOM 1170 C C . CYS A 1 163 ? 20.81200 -9.38000 -2.38400 1.000 41.92966 166 CYS A C 1
ATOM 1171 O O . CYS A 1 163 ? 19.77200 -8.78400 -2.69500 1.000 41.31272 166 CYS A O 1
ATOM 1174 N N . GLU A 1 164 ? 21.48500 -9.14800 -1.25000 1.000 42.98572 167 GLU A N 1
ATOM 1175 C CA . GLU A 1 164 ? 20.97400 -8.22300 -0.24500 1.000 38.76751 167 GLU A CA 1
ATOM 1176 C C . GLU A 1 164 ? 20.98100 -6.78300 -0.73300 1.000 40.70607 167 GLU A C 1
ATOM 1177 O O . GLU A 1 164 ? 20.16800 -5.97700 -0.26100 1.000 42.43506 167 GLU A O 1
ATOM 1183 N N . LEU A 1 165 ? 21.86400 -6.44400 -1.67500 1.000 42.11169 168 LEU A N 1
ATOM 1184 C CA . LEU A 1 165 ? 22.08100 -5.06300 -2.09400 1.000 40.17989 168 LEU A CA 1
ATOM 1185 C C . LEU A 1 165 ? 21.08600 -4.59800 -3.15700 1.000 43.92119 168 LEU A C 1
ATOM 1186 O O . LEU A 1 165 ? 20.43400 -3.56000 -2.98500 1.000 37.74509 168 LEU A O 1
ATOM 1191 N N . CYS A 1 166 ? 20.95500 -5.34200 -4.26300 1.000 40.61851 169 CYS A N 1
ATOM 1192 C CA . CYS A 1 166 ? 20.09800 -4.91100 -5.36300 1.000 39.55898 169 CYS A CA 1
ATOM 1193 C C . CYS A 1 166 ? 18.79900 -5.70500 -5.48000 1.000 39.47336 169 CYS A C 1
ATOM 1194 O O . CYS A 1 166 ? 17.89000 -5.27400 -6.20100 1.000 37.87849 169 CYS A O 1
ATOM 1197 N N . ALA A 1 167 ? 18.69500 -6.85400 -4.80800 1.000 40.32736 170 ALA A N 1
ATOM 1198 C CA . ALA A 1 167 ? 17.51400 -7.71600 -4.80000 1.000 39.71831 170 ALA A CA 1
ATOM 1199 C C . ALA A 1 167 ? 17.10300 -8.20600 -6.19300 1.000 33.82826 170 ALA A C 1
ATOM 1200 O O . ALA A 1 167 ? 16.04100 -8.81600 -6.33300 1.000 32.96931 170 ALA A O 1
ATOM 1202 N N . LEU A 1 168 ? 17.91300 -7.95200 -7.22400 1.000 32.52416 171 LEU A N 1
ATOM 1203 C CA . LEU A 1 168 ? 17.60000 -8.36400 -8.59400 1.000 38.64474 171 LEU A CA 1
ATOM 1204 C C . LEU A 1 168 ? 17.78400 -9.87300 -8.75200 1.000 36.81899 171 LEU A C 1
ATOM 1205 O O . LEU A 1 168 ? 18.80500 -10.41000 -8.32200 1.000 39.63878 171 LEU A O 1
ATOM 1210 N N . PRO A 1 169 ? 16.83300 -10.58200 -9.35600 1.000 40.96864 172 PRO A N 1
ATOM 1211 C CA . PRO A 1 169 ? 16.87300 -12.05100 -9.34900 1.000 38.92106 172 PRO A CA 1
ATOM 1212 C C . PRO A 1 169 ? 17.86400 -12.61700 -10.36200 1.000 38.62756 172 PRO A C 1
ATOM 1213 O O . PRO A 1 169 ? 18.30500 -11.93900 -11.29100 1.000 34.74127 172 PRO A O 1
ATOM 1217 N N . TYR A 1 170 ? 18.21700 -13.89100 -10.16000 1.000 41.19920 173 TYR A N 1
ATOM 1218 C CA . TYR A 1 170 ? 19.12000 -14.60400 -11.06800 1.000 40.05875 173 TYR A CA 1
ATOM 1219 C C . TYR A 1 170 ? 19.11000 -16.07700 -10.70200 1.000 39.18566 173 TYR A C 1
ATOM 1220 O O . TYR A 1 170 ? 18.75600 -16.45100 -9.57900 1.000 41.83994 173 TYR A O 1
ATOM 1229 N N . ASP A 1 171 ? 19.49900 -16.91400 -11.66300 1.000 44.14969 174 ASP A N 1
ATOM 1230 C CA . ASP A 1 171 ? 19.54700 -18.35100 -11.40800 1.000 43.15349 174 ASP A CA 1
ATOM 1231 C C . ASP A 1 171 ? 20.71800 -18.68700 -10.48200 1.000 41.42557 174 ASP A C 1
ATOM 1232 O O . ASP A 1 171 ? 21.70600 -17.95500 -10.41100 1.000 40.81362 174 ASP A O 1
ATOM 1237 N N . ASP A 1 172 ? 20.59200 -19.81400 -9.76700 1.000 42.89202 175 ASP A N 1
ATOM 1238 C CA . ASP A 1 172 ? 21.68700 -20.29900 -8.91900 1.000 42.38655 175 ASP A CA 1
ATOM 1239 C C . ASP A 1 172 ? 22.99700 -20.39700 -9.69400 1.000 43.06824 175 ASP A C 1
ATOM 1240 O O . ASP A 1 172 ? 24.03900 -19.91500 -9.23700 1.000 44.00771 175 ASP A O 1
ATOM 1245 N N . ARG A 1 173 ? 22.95400 -20.96400 -10.89300 1.000 44.91285 176 ARG A N 1
ATOM 1246 C CA . ARG A 1 173 ? 24.13800 -21.13400 -11.72200 1.000 44.78328 176 ARG A CA 1
ATOM 1247 C C . ARG A 1 173 ? 24.76400 -19.82000 -12.16400 1.000 46.52135 176 ARG A C 1
ATOM 1248 O O . ARG A 1 173 ? 25.80800 -19.84200 -12.82800 1.000 48.59737 176 ARG A O 1
ATOM 1256 N N . ASP A 1 174 ? 24.16400 -18.68100 -11.83200 1.000 46.70642 177 ASP A N 1
ATOM 1257 C CA . ASP A 1 174 ? 24.68500 -17.38700 -12.23900 1.000 41.77070 177 ASP A CA 1
ATOM 1258 C C . ASP A 1 174 ? 25.45900 -16.68200 -11.13400 1.000 41.88993 177 ASP A C 1
ATOM 1259 O O . ASP A 1 174 ? 26.12100 -15.67200 -11.40700 1.000 42.81121 177 ASP A O 1
ATOM 1264 N N . LEU A 1 175 ? 25.39000 -17.18300 -9.90400 1.000 41.00566 178 LEU A N 1
ATOM 1265 C CA . LEU A 1 175 ? 26.17700 -16.62000 -8.81900 1.000 41.30676 178 LEU A CA 1
ATOM 1266 C C . LEU A 1 175 ? 27.65700 -16.64800 -9.18100 1.000 46.25662 178 LEU A C 1
ATOM 1267 O O . LEU A 1 175 ? 28.20500 -17.69900 -9.52300 1.000 43.67535 178 LEU A O 1
ATOM 1272 N N . VAL A 1 176 ? 28.29600 -15.48400 -9.12800 1.000 45.73285 179 VAL A N 1
ATOM 1273 C CA . VAL A 1 176 ? 29.67800 -15.34000 -9.58000 1.000 47.22846 179 VAL A CA 1
ATOM 1274 C C . VAL A 1 176 ? 30.62400 -15.90600 -8.51800 1.000 50.16484 179 VAL A C 1
ATOM 1275 O O . VAL A 1 176 ? 30.46100 -15.64500 -7.31500 1.000 46.46096 179 VAL A O 1
ATOM 1279 N N . ASP A 1 177 ? 31.61100 -16.71000 -8.96100 1.000 50.40902 180 ASP A N 1
ATOM 1280 C CA . ASP A 1 177 ? 32.68200 -17.24200 -8.11200 1.000 47.40737 180 ASP A CA 1
ATOM 1281 C C . ASP A 1 177 ? 32.14200 -18.03800 -6.92800 1.000 42.45320 180 ASP A C 1
ATOM 1282 O O . ASP A 1 177 ? 32.48800 -17.73700 -5.77700 1.000 40.54264 180 ASP A O 1
ATOM 1287 N N . PRO A 1 178 ? 31.31900 -19.05900 -7.14800 1.000 42.08339 181 PRO A N 1
ATOM 1288 C CA . PRO A 1 178 ? 30.72400 -19.76500 -6.01200 1.000 41.08853 181 PRO A CA 1
ATOM 1289 C C . PRO A 1 178 ? 31.76300 -20.50000 -5.17600 1.000 42.74967 181 PRO A C 1
ATOM 1290 O O . PRO A 1 178 ? 32.80700 -20.94900 -5.66700 1.000 42.71242 181 PRO A O 1
ATOM 1294 N N . SER A 1 179 ? 31.45000 -20.63000 -3.89000 1.000 39.44222 182 SER A N 1
ATOM 1295 C CA . SER A 1 179 ? 32.35900 -21.24900 -2.94200 1.000 42.47563 182 SER A CA 1
ATOM 1296 C C . SER A 1 179 ? 31.53800 -21.85000 -1.81800 1.000 41.71883 182 SER A C 1
ATOM 1297 O O . SER A 1 179 ? 30.38900 -21.46600 -1.58100 1.000 37.52446 182 SER A O 1
ATOM 1300 N N . CYS A 1 180 ? 32.13300 -22.81400 -1.13800 1.000 41.58841 183 CYS A N 1
ATOM 1301 C CA . CYS A 1 180 ? 31.48600 -23.38500 0.03000 1.000 43.03328 183 CYS A CA 1
ATOM 1302 C C . CYS A 1 180 ? 31.53300 -22.36500 1.16500 1.000 46.75759 183 CYS A C 1
ATOM 1303 O O . CYS A 1 180 ? 32.61900 -21.97700 1.61400 1.000 43.52897 183 CYS A O 1
ATOM 1306 N N . ALA A 1 181 ? 30.35600 -21.89800 1.60200 1.000 42.83543 184 ALA A N 1
ATOM 1307 C CA . ALA A 1 181 ? 30.28300 -20.94200 2.70200 1.000 41.86146 184 ALA A CA 1
ATOM 1308 C C . ALA A 1 181 ? 30.77000 -21.52000 4.02300 1.000 46.78155 184 ALA A C 1
ATOM 1309 O O . ALA A 1 181 ? 31.01600 -20.74900 4.95800 1.000 51.06040 184 ALA A O 1
ATOM 1311 N N . THR A 1 182 ? 30.90900 -22.84500 4.12900 1.000 47.47649 185 THR A N 1
ATOM 1312 C CA . THR A 1 182 ? 31.31200 -23.48400 5.38000 1.000 46.93083 185 THR A CA 1
ATOM 1313 C C . THR A 1 182 ? 32.82200 -23.66000 5.47300 1.000 47.42933 185 THR A C 1
ATOM 1314 O O . THR A 1 182 ? 33.42700 -23.27000 6.47500 1.000 49.60673 185 THR A O 1
ATOM 1318 N N . CYS A 1 183 ? 33.44100 -24.23300 4.43700 1.000 44.86970 186 CYS A N 1
ATOM 1319 C CA . CYS A 1 183 ? 34.86700 -24.53400 4.43600 1.000 50.07466 186 CYS A CA 1
ATOM 1320 C C . CYS A 1 183 ? 35.67800 -23.61400 3.53000 1.000 45.00760 186 CYS A C 1
ATOM 1321 O O . CYS A 1 183 ? 36.91000 -23.71000 3.51300 1.000 46.44373 186 CYS A O 1
ATOM 1324 N N . GLY A 1 184 ? 35.03100 -22.72400 2.78200 1.000 44.37679 187 GLY A N 1
ATOM 1325 C CA . GLY A 1 184 ? 35.72200 -21.79000 1.92000 1.000 41.26807 187 GLY A CA 1
ATOM 1326 C C . GLY A 1 184 ? 36.14200 -22.34400 0.57600 1.000 40.55476 187 GLY A C 1
ATOM 1327 O O . GLY A 1 184 ? 36.56500 -21.56900 -0.29300 1.000 41.63372 187 GLY A O 1
ATOM 1328 N N . ALA A 1 185 ? 36.04000 -23.65100 0.36900 1.000 40.50320 188 ALA A N 1
ATOM 1329 C CA . ALA A 1 185 ? 36.54200 -24.24700 -0.86300 1.000 41.66361 188 ALA A CA 1
ATOM 1330 C C . ALA A 1 185 ? 35.74300 -23.76100 -2.06400 1.000 42.47505 188 ALA A C 1
ATOM 1331 O O . ALA A 1 185 ? 34.51500 -23.65900 -2.00500 1.000 41.85494 188 ALA A O 1
ATOM 1333 N N . ALA A 1 186 ? 36.45100 -23.46300 -3.15500 1.000 39.41670 189 ALA A N 1
ATOM 1334 C CA . ALA A 1 186 ? 35.79800 -23.13100 -4.41700 1.000 41.49498 189 ALA A CA 1
ATOM 1335 C C . ALA A 1 186 ? 34.88600 -24.26800 -4.85900 1.000 44.11703 189 ALA A C 1
ATOM 1336 O O . ALA A 1 186 ? 35.26700 -25.44500 -4.80600 1.000 48.00056 189 ALA A O 1
ATOM 1338 N N . ALA A 1 187 ? 33.67500 -23.91600 -5.28400 1.000 44.10906 190 ALA A N 1
ATOM 1339 C CA . ALA A 1 187 ? 32.69100 -24.93100 -5.63100 1.000 46.12581 190 ALA A CA 1
ATOM 1340 C C . ALA A 1 187 ? 33.12300 -25.70500 -6.86900 1.000 46.90475 190 ALA A C 1
ATOM 1341 O O . ALA A 1 187 ? 33.76100 -25.16500 -7.77800 1.000 51.01788 190 ALA A O 1
ATOM 1343 N N . THR A 1 188 ? 32.79800 -26.99200 -6.87600 1.000 42.95826 191 THR A N 1
ATOM 1344 C CA . THR A 1 188 ? 32.79100 -27.76300 -8.10800 1.000 48.30171 191 THR A CA 1
ATOM 1345 C C . THR A 1 188 ? 31.32400 -27.94200 -8.50900 1.000 50.54623 191 THR A C 1
ATOM 1346 O O . THR A 1 188 ? 30.48800 -27.10100 -8.15300 1.000 45.88195 191 THR A O 1
ATOM 1350 N N . GLN A 1 189 ? 30.97900 -29.00200 -9.24200 1.000 52.37920 192 GLN A N 1
ATOM 1351 C CA . GLN A 1 189 ? 29.59600 -29.18300 -9.66500 1.000 50.25032 192 GLN A CA 1
ATOM 1352 C C . GLN A 1 189 ? 29.18400 -30.64500 -9.56300 1.000 51.63698 192 GLN A C 1
ATOM 1353 O O . GLN A 1 189 ? 30.01500 -31.54900 -9.45800 1.000 54.28909 192 GLN A O 1
ATOM 1359 N N . ARG A 1 190 ? 27.86400 -30.85000 -9.59700 1.000 51.74724 193 ARG A N 1
ATOM 1360 C CA . ARG A 1 190 ? 27.18100 -32.13900 -9.66400 1.000 50.14312 193 ARG A CA 1
ATOM 1361 C C . ARG A 1 190 ? 25.82100 -31.89100 -10.29300 1.000 53.58769 193 ARG A C 1
ATOM 1362 O O . ARG A 1 190 ? 25.22300 -30.83800 -10.02200 1.000 52.74649 193 ARG A O 1
ATOM 1370 N N . PRO A 1 191 ? 25.29700 -32.85600 -11.07200 1.000 52.60953 194 PRO A N 1
ATOM 1371 C CA . PRO A 1 191 ? 23.94100 -32.65700 -11.56600 1.000 47.42937 194 PRO A CA 1
ATOM 1372 C C . PRO A 1 191 ? 22.92200 -32.81200 -10.47300 1.000 47.95515 194 PRO A C 1
ATOM 1373 O O . PRO A 1 191 ? 23.07500 -33.65400 -9.60900 1.000 44.93653 194 PRO A O 1
ATOM 1377 N N . LEU A 1 192 ? 21.88300 -31.99300 -10.51400 1.000 47.07171 195 LEU A N 1
ATOM 1378 C CA . LEU A 1 192 ? 20.81100 -32.11800 -9.55300 1.000 48.32884 195 LEU A CA 1
ATOM 1379 C C . LEU A 1 192 ? 19.45800 -31.87800 -10.20300 1.000 47.08161 195 LEU A C 1
ATOM 1380 O O . LEU A 1 192 ? 19.32400 -31.09400 -11.12300 1.000 44.61077 195 LEU A O 1
ATOM 1385 N N . THR A 1 193 ? 18.46000 -32.58000 -9.71200 1.000 47.40953 196 THR A N 1
ATOM 1386 C CA . THR A 1 193 ? 17.12300 -32.42300 -10.22800 1.000 48.17829 196 THR A CA 1
ATOM 1387 C C . THR A 1 193 ? 16.24000 -31.82200 -9.15600 1.000 45.30433 196 THR A C 1
ATOM 1388 O O . THR A 1 193 ? 16.09300 -32.37100 -8.07700 1.000 45.47577 196 THR A O 1
ATOM 1392 N N . ARG A 1 194 ? 15.65800 -30.68200 -9.46000 1.000 44.69955 197 ARG A N 1
ATOM 1393 C CA . ARG A 1 194 ? 14.78400 -30.02400 -8.50700 1.000 47.03769 197 ARG A CA 1
ATOM 1394 C C . ARG A 1 194 ? 13.48900 -29.48900 -9.08500 1.000 45.59948 197 ARG A C 1
ATOM 1395 O O . ARG A 1 194 ? 13.41300 -29.22300 -10.27400 1.000 46.79419 197 ARG A O 1
ATOM 1403 N N . TYR A 1 195 ? 12.46400 -29.35200 -8.25600 1.000 42.27277 198 TYR A N 1
ATOM 1404 C CA . TYR A 1 195 ? 11.24700 -28.68500 -8.69400 1.000 45.46017 198 TYR A CA 1
ATOM 1405 C C . TYR A 1 195 ? 11.45900 -27.17500 -8.76400 1.000 41.93218 198 TYR A C 1
ATOM 1406 O O . TYR A 1 195 ? 12.08000 -26.58400 -7.88000 1.000 43.57214 198 TYR A O 1
ATOM 1415 N N . PHE A 1 196 ? 10.94400 -26.56000 -9.82900 1.000 42.49945 199 PHE A N 1
ATOM 1416 C CA . PHE A 1 196 ? 10.98100 -25.11900 -10.05700 1.000 41.41076 199 PHE A CA 1
ATOM 1417 C C . PHE A 1 196 ? 9.58100 -24.62200 -10.41100 1.000 44.46900 199 PHE A C 1
ATOM 1418 O O . PHE A 1 196 ? 8.72400 -25.39100 -10.85800 1.000 43.28888 199 PHE A O 1
ATOM 1426 N N . MET A 1 197 ? 9.35400 -23.32400 -10.21100 1.000 43.11471 200 MET A N 1
ATOM 1427 C CA . MET A 1 197 ? 8.13800 -22.65300 -10.68900 1.000 39.16394 200 MET A CA 1
ATOM 1428 C C . MET A 1 197 ? 8.51000 -21.56900 -11.68400 1.000 42.35591 200 MET A C 1
ATOM 1429 O O . MET A 1 197 ? 9.04100 -20.51600 -11.27400 1.000 41.63437 200 MET A O 1
ATOM 1434 N N . PRO A 1 198 ? 8.25800 -21.74800 -12.97700 1.000 38.59320 201 PRO A N 1
ATOM 1435 C CA . PRO A 1 198 ? 8.63300 -20.70400 -13.93300 1.000 44.21104 201 PRO A CA 1
ATOM 1436 C C . PRO A 1 198 ? 7.82900 -19.43600 -13.68600 1.000 41.60639 201 PRO A C 1
ATOM 1437 O O . PRO A 1 198 ? 6.63200 -19.48000 -13.39700 1.000 41.81950 201 PRO A O 1
ATOM 1441 N N . LEU A 1 199 ? 8.51700 -18.30000 -13.76300 1.000 43.24833 202 LEU A N 1
ATOM 1442 C CA . LEU A 1 199 ? 7.89000 -16.99800 -13.57300 1.000 43.75265 202 LEU A CA 1
ATOM 1443 C C . LEU A 1 199 ? 7.75600 -16.22100 -14.87200 1.000 46.16854 202 LEU A C 1
ATOM 1444 O O . LEU A 1 199 ? 6.92400 -15.30900 -14.94900 1.000 48.66035 202 LEU A O 1
ATOM 1449 N N . GLU A 1 200 ? 8.54100 -16.56400 -15.89100 1.000 44.61293 203 GLU A N 1
ATOM 1450 C CA . GLU A 1 200 ? 8.38300 -15.90900 -17.18400 1.000 46.54159 203 GLU A CA 1
ATOM 1451 C C . GLU A 1 200 ? 7.02200 -16.15500 -17.83500 1.000 46.98717 203 GLU A C 1
ATOM 1452 O O . GLU A 1 200 ? 6.52400 -15.23700 -18.50400 1.000 47.01104 203 GLU A O 1
ATOM 1458 N N . PRO A 1 201 ? 6.38200 -17.32300 -17.71300 1.000 49.24297 204 PRO A N 1
ATOM 1459 C CA . PRO A 1 201 ? 5.00100 -17.41600 -18.20500 1.000 47.52718 204 PRO A CA 1
ATOM 1460 C C . PRO A 1 201 ? 4.07800 -16.40700 -17.54800 1.000 49.64889 204 PRO A C 1
ATOM 1461 O O . PRO A 1 201 ? 3.10000 -15.97800 -18.17100 1.000 47.01332 204 PRO A O 1
ATOM 1465 N N . LEU A 1 202 ? 4.35900 -16.01300 -16.30600 1.000 49.42588 205 LEU A N 1
ATOM 1466 C CA . LEU A 1 202 ? 3.47700 -15.13200 -15.55600 1.000 44.45729 205 LEU A CA 1
ATOM 1467 C C . LEU A 1 202 ? 3.80800 -13.67200 -15.74800 1.000 43.92321 205 LEU A C 1
ATOM 1468 O O . LEU A 1 202 ? 3.30800 -12.83400 -14.99200 1.000 46.11197 205 LEU A O 1
ATOM 1473 N N . ARG A 1 203 ? 4.62300 -13.34300 -16.74200 1.000 39.89339 206 ARG A N 1
ATOM 1474 C CA . ARG A 1 203 ? 5.10200 -11.97400 -16.86100 1.000 44.46839 206 ARG A CA 1
ATOM 1475 C C . ARG A 1 203 ? 3.94300 -10.98300 -16.98400 1.000 47.94433 206 ARG A C 1
ATOM 1476 O O . ARG A 1 203 ? 3.95500 -9.91900 -16.35100 1.000 48.30341 206 ARG A O 1
ATOM 1484 N N . ASP A 1 204 ? 2.92600 -11.32100 -17.78800 1.000 47.91167 207 ASP A N 1
ATOM 1485 C CA . ASP A 1 204 ? 1.80900 -10.40300 -18.01200 1.000 47.51072 207 ASP A CA 1
ATOM 1486 C C . ASP A 1 204 ? 0.99000 -10.20800 -16.73900 1.000 46.10804 207 ASP A C 1
ATOM 1487 O O . ASP A 1 204 ? 0.60800 -9.07800 -16.40400 1.000 46.54378 207 ASP A O 1
ATOM 1492 N N . GLU A 1 205 ? 0.70700 -11.29900 -16.02400 1.000 45.23720 208 GLU A N 1
ATOM 1493 C CA . GLU A 1 205 ? -0.01600 -11.20700 -14.75700 1.000 44.51118 208 GLU A CA 1
ATOM 1494 C C . GLU A 1 205 ? 0.75700 -10.38800 -13.72500 1.000 43.13747 208 GLU A C 1
ATOM 1495 O O . GLU A 1 205 ? 0.17600 -9.53800 -13.04300 1.000 40.35192 208 GLU A O 1
ATOM 1501 N N . LEU A 1 206 ? 2.07100 -10.62400 -13.60500 1.000 42.31558 209 LEU A N 1
ATOM 1502 C CA . LEU A 1 206 ? 2.86700 -9.89700 -12.61600 1.000 41.62040 209 LEU A CA 1
ATOM 1503 C C . LEU A 1 206 ? 2.97800 -8.42600 -12.98100 1.000 42.09393 209 LEU A C 1
ATOM 1504 O O . LEU A 1 206 ? 2.89600 -7.55800 -12.10400 1.000 39.68513 209 LEU A O 1
ATOM 1509 N N . SER A 1 207 ? 3.20900 -8.12600 -14.26200 1.000 43.28271 210 SER A N 1
ATOM 1510 C CA . SER A 1 207 ? 3.22100 -6.73800 -14.70700 1.000 45.50317 210 SER A CA 1
ATOM 1511 C C . SER A 1 207 ? 1.91700 -6.05000 -14.33600 1.000 40.68724 210 SER A C 1
ATOM 1512 O O . SER A 1 207 ? 1.90900 -5.02100 -13.65600 1.000 38.00725 210 SER A O 1
ATOM 1515 N N . GLY A 1 208 ? 0.80000 -6.63800 -14.76100 1.000 41.48366 211 GLY A N 1
ATOM 1516 C CA . GLY A 1 208 ? -0.49400 -6.04100 -14.48500 1.000 44.58992 211 GLY A CA 1
ATOM 1517 C C . GLY A 1 208 ? -0.78200 -5.90900 -13.00200 1.000 40.54090 211 GLY A C 1
ATOM 1518 O O . GLY A 1 208 ? -1.30300 -4.88700 -12.55700 1.000 39.92101 211 GLY A O 1
ATOM 1519 N N . TYR A 1 209 ? -0.44800 -6.94200 -12.21800 1.000 41.98845 212 TYR A N 1
ATOM 1520 C CA . TYR A 1 209 ? -0.65700 -6.87300 -10.77400 1.000 41.45247 212 TYR A CA 1
ATOM 1521 C C . TYR A 1 209 ? 0.12000 -5.71300 -10.16300 1.000 39.05200 212 TYR A C 1
ATOM 1522 O O . TYR A 1 209 ? -0.41200 -4.96300 -9.33600 1.000 37.37874 212 TYR A O 1
ATOM 1531 N N . LEU A 1 210 ? 1.38600 -5.55400 -10.55200 1.000 36.01177 213 LEU A N 1
ATOM 1532 C CA . LEU A 1 210 ? 2.20800 -4.52500 -9.92100 1.000 39.66672 213 LEU A CA 1
ATOM 1533 C C . LEU A 1 210 ? 1.86200 -3.13000 -10.43800 1.000 39.89491 213 LEU A C 1
ATOM 1534 O O . LEU A 1 210 ? 2.04000 -2.14200 -9.70800 1.000 34.26353 213 LEU A O 1
ATOM 1539 N N . ARG A 1 211 ? 1.39400 -3.02600 -11.68800 1.000 39.72723 214 ARG A N 1
ATOM 1540 C CA . ARG A 1 211 ? 0.97500 -1.72600 -12.20600 1.000 43.03967 214 ARG A CA 1
ATOM 1541 C C . ARG A 1 211 ? -0.13400 -1.12700 -11.34500 1.000 43.37883 214 ARG A C 1
ATOM 1542 O O . ARG A 1 211 ? -0.13400 0.08000 -11.07400 1.000 43.24543 214 ARG A O 1
ATOM 1550 N N . GLY A 1 212 ? -1.06800 -1.95900 -10.88600 1.000 38.64640 215 GLY A N 1
ATOM 1551 C CA . GLY A 1 212 ? -2.16200 -1.54400 -10.03500 1.000 40.73635 215 GLY A CA 1
ATOM 1552 C C . GLY A 1 212 ? -1.93900 -1.60500 -8.53400 1.000 43.07954 215 GLY A C 1
ATOM 1553 O O . GLY A 1 212 ? -2.85900 -1.26700 -7.77700 1.000 38.12422 215 GLY A O 1
ATOM 1554 N N . ALA A 1 213 ? -0.76100 -2.03300 -8.06900 1.000 36.78972 216 ALA A N 1
ATOM 1555 C CA . ALA A 1 213 ? -0.44600 -1.97100 -6.64800 1.000 38.66455 216 ALA A CA 1
ATOM 1556 C C . ALA A 1 213 ? 0.18300 -0.62600 -6.28800 1.000 37.25689 216 ALA A C 1
ATOM 1557 O O . ALA A 1 213 ? 0.83500 0.02500 -7.11300 1.000 38.40509 216 ALA A O 1
ATOM 1559 N N . ALA A 1 214 ? -0.00500 -0.22600 -5.03200 1.000 37.35823 217 ALA A N 1
ATOM 1560 C CA . ALA A 1 214 ? 0.62500 0.98000 -4.50200 1.000 35.34228 217 ALA A CA 1
ATOM 1561 C C . ALA A 1 214 ? 2.02300 0.68200 -3.96000 1.000 34.62211 217 ALA A C 1
ATOM 1562 O O . ALA A 1 214 ? 2.22000 -0.27700 -3.20400 1.000 32.44806 217 ALA A O 1
ATOM 1564 N N . MET A 1 215 ? 2.98500 1.52700 -4.33400 1.000 34.30889 218 MET A N 1
ATOM 1565 C CA . MET A 1 215 ? 4.35800 1.43300 -3.86300 1.000 33.19041 218 MET A CA 1
ATOM 1566 C C . MET A 1 215 ? 5.05700 2.74700 -4.17300 1.000 35.29369 218 MET A C 1
ATOM 1567 O O . MET A 1 215 ? 4.64900 3.48200 -5.07700 1.000 35.48474 218 MET A O 1
ATOM 1572 N N . HIS A 1 216 ? 6.14600 3.01800 -3.45700 1.000 33.38730 219 HIS A N 1
ATOM 1573 C CA . HIS A 1 216 ? 6.82700 4.26000 -3.78800 1.000 35.85963 219 HIS A CA 1
ATOM 1574 C C . HIS A 1 216 ? 7.67700 4.09300 -5.05100 1.000 35.66349 219 HIS A C 1
ATOM 1575 O O . HIS A 1 216 ? 7.81200 2.99800 -5.60600 1.000 32.88886 219 HIS A O 1
ATOM 1582 N N . GLY A 1 217 ? 8.22700 5.22000 -5.51900 1.000 34.02694 220 GLY A N 1
ATOM 1583 C CA . GLY A 1 217 ? 8.94000 5.22900 -6.78700 1.000 35.93657 220 GLY A CA 1
ATOM 1584 C C . GLY A 1 217 ? 10.21200 4.39600 -6.78600 1.000 36.62037 220 GLY A C 1
ATOM 1585 O O . GLY A 1 217 ? 10.57700 3.82200 -7.81500 1.000 36.69866 220 GLY A O 1
ATOM 1586 N N . ARG A 1 218 ? 10.91800 4.34200 -5.64900 1.000 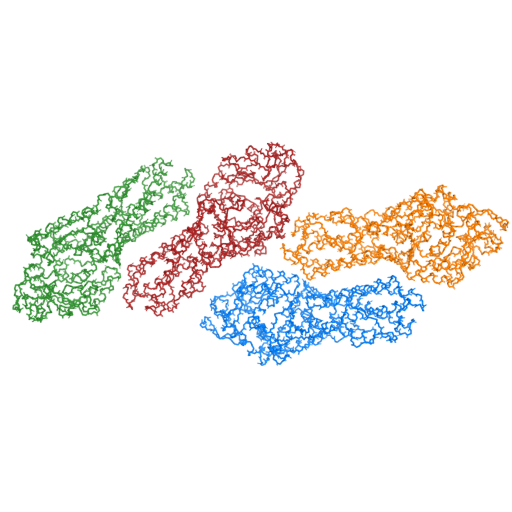36.39178 221 ARG A N 1
ATOM 1587 C CA . ARG A 1 218 ? 12.11700 3.51600 -5.56200 1.000 34.82612 221 ARG A CA 1
ATOM 1588 C C . ARG A 1 218 ? 11.78900 2.05400 -5.82600 1.000 37.44082 221 ARG A C 1
ATOM 1589 O O . ARG A 1 218 ? 12.46100 1.39100 -6.62500 1.000 39.55873 221 ARG A O 1
ATOM 1597 N N . LEU A 1 219 ? 10.73900 1.54000 -5.18400 1.000 34.05504 222 LEU A N 1
ATOM 1598 C CA . LEU A 1 219 ? 10.33000 0.16600 -5.42800 1.000 33.06397 222 LEU A CA 1
ATOM 1599 C C . LEU A 1 219 ? 9.73900 0.00700 -6.82500 1.000 37.05183 222 LEU A C 1
ATOM 1600 O O . LEU A 1 219 ? 9.90700 -1.04100 -7.46600 1.000 32.73283 222 LEU A O 1
ATOM 1605 N N . ARG A 1 220 ? 9.02500 1.02000 -7.31600 1.000 34.47179 223 ARG A N 1
ATOM 1606 C CA . ARG A 1 220 ? 8.46300 0.89500 -8.65600 1.000 37.51739 223 ARG A CA 1
ATOM 1607 C C . ARG A 1 220 ? 9.56700 0.71900 -9.68400 1.000 36.23845 223 ARG A C 1
ATOM 1608 O O . ARG A 1 220 ? 9.49000 -0.16400 -10.54400 1.000 35.25262 223 ARG A O 1
ATOM 1616 N N . ALA A 1 221 ? 10.61100 1.55300 -9.59700 1.000 37.11776 224 ALA A N 1
ATOM 1617 C CA . ALA A 1 221 ? 11.73300 1.46400 -10.52400 1.000 35.84589 224 ALA A CA 1
ATOM 1618 C C . ALA A 1 221 ? 12.48100 0.14500 -10.37300 1.000 38.49861 224 ALA A C 1
ATOM 1619 O O . ALA A 1 221 ? 13.02000 -0.37300 -11.36000 1.000 42.01515 224 ALA A O 1
ATOM 1621 N N . TYR A 1 222 ? 12.50000 -0.43300 -9.16800 1.000 37.44607 225 TYR A N 1
ATOM 1622 C CA . TYR A 1 222 ? 13.09300 -1.75700 -9.00100 1.000 37.39736 225 TYR A CA 1
ATOM 1623 C C . TYR A 1 222 ? 12.31700 -2.81100 -9.78000 1.000 38.36596 225 TYR A C 1
ATOM 1624 O O . TYR A 1 222 ? 12.91100 -3.69100 -10.41900 1.000 38.91904 225 TYR A O 1
ATOM 1633 N N . THR A 1 223 ? 10.97700 -2.77800 -9.68400 1.000 38.22047 226 THR A N 1
ATOM 1634 C CA . THR A 1 223 ? 10.14200 -3.71600 -10.43300 1.000 35.73772 226 THR A CA 1
ATOM 1635 C C . THR A 1 223 ? 10.37600 -3.60600 -11.93500 1.000 39.75874 226 THR A C 1
ATOM 1636 O O . THR A 1 223 ? 10.24300 -4.60600 -12.65600 1.000 40.34733 226 THR A O 1
ATOM 1640 N N . GLU A 1 224 ? 10.68600 -2.40100 -12.42600 1.000 38.35939 227 GLU A N 1
ATOM 1641 C CA . GLU A 1 224 ? 10.92400 -2.20400 -13.85400 1.000 39.28158 227 GLU A CA 1
ATOM 1642 C C . GLU A 1 224 ? 12.27600 -2.77300 -14.27500 1.000 40.77633 227 GLU A C 1
ATOM 1643 O O . GLU A 1 224 ? 12.40300 -3.35400 -15.36000 1.000 41.98372 227 GLU A O 1
ATOM 1649 N N . ARG A 1 225 ? 13.30000 -2.60100 -13.43700 1.000 39.19623 228 ARG A N 1
ATOM 1650 C CA . ARG A 1 225 ? 14.57800 -3.24600 -13.70600 1.000 41.73329 228 ARG A CA 1
ATOM 1651 C C . ARG A 1 225 ? 14.44200 -4.76600 -13.72800 1.000 41.05325 228 ARG A C 1
ATOM 1652 O O . ARG A 1 225 ? 14.98100 -5.42400 -14.62200 1.000 42.34664 228 ARG A O 1
ATOM 1660 N N . VAL A 1 226 ? 13.70200 -5.33700 -12.77400 1.000 39.21656 229 VAL A N 1
ATOM 1661 C CA . VAL A 1 226 ? 13.46800 -6.77900 -12.78000 1.000 38.59431 229 VAL A CA 1
ATOM 1662 C C . VAL A 1 226 ? 12.78600 -7.20300 -14.07100 1.000 40.83281 229 VAL A C 1
ATOM 1663 O O . VAL A 1 226 ? 13.17000 -8.19700 -14.70100 1.000 38.32301 229 VAL A O 1
ATOM 1667 N N . LEU A 1 227 ? 11.73900 -6.47100 -14.47000 1.000 43.09442 230 LEU A N 1
ATOM 1668 C CA . LEU A 1 227 ? 10.95300 -6.85500 -15.63900 1.000 41.15010 230 LEU A CA 1
ATOM 1669 C C . LEU A 1 227 ? 11.65300 -6.52000 -16.94900 1.000 39.90392 230 LEU A C 1
ATOM 1670 O O . LEU A 1 227 ? 11.18400 -6.95300 -18.00500 1.000 44.25530 230 LEU A O 1
ATOM 1675 N N . ALA A 1 228 ? 12.76000 -5.77700 -16.90700 1.000 42.33029 231 ALA A N 1
ATOM 1676 C CA . ALA A 1 228 ? 13.56900 -5.50500 -18.09000 1.000 43.49389 231 ALA A CA 1
ATOM 1677 C C . ALA A 1 228 ? 14.40700 -6.69600 -18.54500 1.000 47.59212 231 ALA A C 1
ATOM 1678 O O . ALA A 1 228 ? 14.97900 -6.64100 -19.63500 1.000 49.27684 231 ALA A O 1
ATOM 1680 N N . LYS A 1 229 ? 14.51300 -7.75200 -17.74100 1.000 46.59420 232 LYS A N 1
ATOM 1681 C CA . LYS A 1 229 ? 15.20000 -8.98500 -18.10300 1.000 46.01186 232 LYS A CA 1
ATOM 1682 C C . LYS A 1 229 ? 14.23400 -10.14200 -17.92100 1.000 44.73834 232 LYS A C 1
ATOM 1683 O O . LYS A 1 229 ? 13.18200 -9.98700 -17.29300 1.000 44.64811 232 LYS A O 1
ATOM 1689 N N . THR A 1 230 ? 14.57800 -11.30000 -18.48700 1.000 44.75852 233 THR A N 1
ATOM 1690 C CA . THR A 1 230 ? 13.73800 -12.48000 -18.29300 1.000 45.25374 233 THR A CA 1
ATOM 1691 C C . THR A 1 230 ? 13.64600 -12.81400 -16.81200 1.000 42.65362 233 THR A C 1
ATOM 1692 O O . THR A 1 230 ? 14.53200 -12.48200 -16.02600 1.000 44.54355 233 THR A O 1
ATOM 1696 N N . LEU A 1 231 ? 12.54700 -13.45200 -16.42900 1.000 44.36210 234 LEU A N 1
ATOM 1697 C CA . LEU A 1 231 ? 12.30000 -13.75000 -15.02700 1.000 42.06328 234 LEU A CA 1
ATOM 1698 C C . LEU A 1 231 ? 12.80000 -15.14900 -14.71000 1.000 44.21842 234 LEU A C 1
ATOM 1699 O O . LEU A 1 231 ? 12.29300 -16.12300 -15.28900 1.000 44.03320 234 LEU A O 1
ATOM 1704 N N . PRO A 1 232 ? 13.76200 -15.29900 -13.80300 1.000 44.86551 235 PRO A N 1
ATOM 1705 C CA . PRO A 1 232 ? 14.25800 -16.63600 -13.46000 1.000 42.56579 235 PRO A CA 1
ATOM 1706 C C . PRO A 1 232 ? 13.15500 -17.52100 -12.90400 1.000 44.41624 235 PRO A C 1
ATOM 1707 O O . PRO A 1 232 ? 12.13300 -17.04800 -12.40000 1.000 42.71944 235 PRO A O 1
ATOM 1711 N N . ASP A 1 233 ? 13.37000 -18.83000 -13.00700 1.000 42.91144 236 ASP A N 1
ATOM 1712 C CA . ASP A 1 233 ? 12.48100 -19.76800 -12.34100 1.000 42.31479 236 ASP A CA 1
ATOM 1713 C C . ASP A 1 233 ? 12.66800 -19.66800 -10.83200 1.000 40.42550 236 ASP A C 1
ATOM 1714 O O . ASP A 1 233 ? 13.79100 -19.56700 -10.34300 1.000 43.26234 236 ASP A O 1
ATOM 1719 N N . LEU A 1 234 ? 11.56600 -19.68400 -10.10000 1.000 39.76380 237 LEU A N 1
ATOM 1720 C CA . LEU A 1 234 ? 11.61600 -19.73600 -8.64500 1.000 38.26545 237 LEU A CA 1
ATOM 1721 C C . LEU A 1 234 ? 11.93400 -21.15400 -8.19700 1.000 41.69671 237 LEU A C 1
ATOM 1722 O O . LEU A 1 234 ? 11.17200 -22.07900 -8.52500 1.000 39.67751 237 LEU A O 1
ATOM 1727 N N . PRO A 1 235 ? 13.03100 -21.38300 -7.46600 1.000 40.61374 238 PRO A N 1
ATOM 1728 C CA . PRO A 1 235 ? 13.26700 -22.71900 -6.89900 1.000 38.69567 238 PRO A CA 1
ATOM 1729 C C . PRO A 1 235 ? 12.16300 -23.11100 -5.93300 1.000 37.08368 238 PRO A C 1
ATOM 1730 O O . PRO A 1 235 ? 11.70700 -22.30100 -5.12700 1.000 38.00179 238 PRO A O 1
ATOM 1734 N N . VAL A 1 236 ? 11.72500 -24.36100 -6.03500 1.000 36.54154 239 VAL A N 1
ATOM 1735 C CA . VAL A 1 236 ? 10.63800 -24.88900 -5.22700 1.000 37.50302 239 VAL A CA 1
ATOM 1736 C C . VAL A 1 236 ? 11.14300 -25.92800 -4.23900 1.000 38.53503 239 VAL A C 1
ATOM 1737 O O . VAL A 1 236 ? 10.75400 -25.92600 -3.07100 1.000 38.12339 239 VAL A O 1
ATOM 1741 N N . SER A 1 237 ? 12.00600 -26.82900 -4.69500 1.000 39.54201 240 SER A N 1
ATOM 1742 C CA . SER A 1 237 ? 12.60300 -27.86500 -3.86400 1.000 39.19106 240 SER A CA 1
ATOM 1743 C C . SER A 1 237 ? 14.09200 -27.59800 -3.69100 1.000 37.12387 240 SER A C 1
ATOM 1744 O O . SER A 1 237 ? 14.71200 -26.86700 -4.46700 1.000 41.24544 240 SER A O 1
ATOM 1747 N N . ILE A 1 238 ? 14.67000 -28.22000 -2.67400 1.000 38.98638 241 ILE A N 1
ATOM 1748 C CA . ILE A 1 238 ? 16.09200 -28.02100 -2.40000 1.000 40.78517 241 ILE A CA 1
ATOM 1749 C C . ILE A 1 238 ? 16.57300 -29.11900 -1.45200 1.000 36.92461 241 ILE A C 1
ATOM 1750 O O . ILE A 1 238 ? 15.86700 -29.46100 -0.49400 1.000 37.72980 241 ILE A O 1
ATOM 1755 N N . PRO A 1 239 ? 17.73500 -29.73000 -1.69400 1.000 38.24168 242 PRO A N 1
ATOM 1756 C CA . PRO A 1 239 ? 18.28500 -30.68300 -0.71100 1.000 38.50487 242 PRO A CA 1
ATOM 1757 C C . PRO A 1 239 ? 18.70400 -29.93800 0.54700 1.000 39.07580 242 PRO A C 1
ATOM 1758 O O . PRO A 1 239 ? 19.52200 -29.02500 0.48500 1.000 41.11293 242 PRO A O 1
ATOM 1762 N N . ALA A 1 240 ? 18.13600 -30.32100 1.68600 1.000 39.09511 243 ALA A N 1
ATOM 1763 C CA . ALA A 1 240 ? 18.50600 -29.68900 2.94500 1.000 41.95659 243 ALA A CA 1
ATOM 1764 C C . ALA A 1 240 ? 18.12800 -30.61500 4.09100 1.000 43.99309 243 ALA A C 1
ATOM 1765 O O . ALA A 1 240 ? 17.27700 -31.49700 3.94800 1.000 43.28353 243 ALA A O 1
ATOM 1767 N N . GLU A 1 241 ? 18.77800 -30.39500 5.23600 1.000 41.54227 244 GLU A N 1
ATOM 1768 C CA . GLU A 1 241 ? 18.55200 -31.24400 6.40300 1.000 48.93162 244 GLU A CA 1
ATOM 1769 C C . GLU A 1 241 ? 17.18000 -31.01500 7.01600 1.000 46.33889 244 GLU A C 1
ATOM 1770 O O . GLU A 1 241 ? 16.62600 -31.91600 7.65100 1.000 48.12158 244 GLU A O 1
ATOM 1776 N N . HIS A 1 242 ? 16.64100 -29.81400 6.88900 1.000 43.42454 245 HIS A N 1
ATOM 1777 C CA . HIS A 1 242 ? 15.39200 -29.46700 7.54100 1.000 46.11020 245 HIS A CA 1
ATOM 1778 C C . HIS A 1 242 ? 14.45400 -28.85100 6.51800 1.000 46.07021 245 HIS A C 1
ATOM 1779 O O . HIS A 1 242 ? 14.89100 -28.32600 5.49100 1.000 43.68365 245 HIS A O 1
ATOM 1786 N N . GLY A 1 243 ? 13.16100 -28.92500 6.80300 1.000 46.11652 246 GLY A N 1
ATOM 1787 C CA . GLY A 1 243 ? 12.17300 -28.33900 5.92400 1.000 44.96675 246 GLY A CA 1
ATOM 1788 C C . GLY A 1 243 ? 11.00700 -29.25500 5.59900 1.000 45.93557 246 GLY A C 1
ATOM 1789 O O . GLY A 1 243 ? 11.04400 -30.46200 5.88300 1.000 42.38864 246 GLY A O 1
ATOM 1790 N N . ILE A 1 244 ? 9.96000 -28.67100 5.01500 1.000 44.70629 247 ILE A N 1
ATOM 1791 C CA . ILE A 1 244 ? 8.79300 -29.42000 4.56000 1.000 39.62163 247 ILE A CA 1
ATOM 1792 C C . ILE A 1 244 ? 9.27200 -30.36900 3.47000 1.000 40.38709 247 ILE A C 1
ATOM 1793 O O . ILE A 1 244 ? 9.89100 -29.92700 2.48900 1.000 39.36309 247 ILE A O 1
ATOM 1798 N N . PRO A 1 245 ? 9.02700 -31.67200 3.61900 1.000 39.73184 248 PRO A N 1
ATOM 1799 C CA . PRO A 1 245 ? 9.54100 -32.65300 2.65200 1.000 37.97606 248 PRO A CA 1
ATOM 1800 C C . PRO A 1 245 ? 8.90600 -32.52800 1.27500 1.000 42.41641 248 PRO A C 1
ATOM 1801 O O . PRO A 1 245 ? 7.70700 -32.27200 1.14000 1.000 39.21421 248 PRO A O 1
ATOM 1805 N N . ILE A 1 246 ? 9.72900 -32.72500 0.24500 1.000 42.55169 249 ILE A N 1
ATOM 1806 C CA . ILE A 1 246 ? 9.27000 -32.80700 -1.14200 1.000 42.10301 249 ILE A CA 1
ATOM 1807 C C . ILE A 1 246 ? 10.01600 -33.95300 -1.81400 1.000 46.56011 249 ILE A C 1
ATOM 1808 O O . ILE A 1 246 ? 11.25500 -33.96200 -1.82900 1.000 43.68860 249 ILE A O 1
ATOM 1813 N N . HIS A 1 247 ? 9.27600 -34.90500 -2.38400 1.000 46.86863 250 HIS A N 1
ATOM 1814 C CA . HIS A 1 247 ? 9.88900 -35.98800 -3.14100 1.000 45.84104 250 HIS A CA 1
ATOM 1815 C C . HIS A 1 247 ? 10.03500 -35.55300 -4.58800 1.000 45.05549 250 HIS A C 1
ATOM 1816 O O . HIS A 1 247 ? 9.06400 -35.12700 -5.21400 1.000 49.42594 250 HIS A O 1
ATOM 1823 N N . VAL A 1 248 ? 11.24900 -35.64400 -5.11200 1.000 44.46295 251 VAL A N 1
ATOM 1824 C CA . VAL A 1 248 ? 11.54100 -35.27700 -6.49000 1.000 43.26542 251 VAL A CA 1
ATOM 1825 C C . VAL A 1 248 ? 11.69600 -36.56500 -7.29900 1.000 53.06597 251 VAL A C 1
ATOM 1826 O O . VAL A 1 248 ? 12.53100 -37.42000 -6.97200 1.000 47.12986 251 VAL A O 1
ATOM 1830 N N . GLU A 1 249 ? 10.87700 -36.70700 -8.34600 1.000 52.71006 252 GLU A N 1
ATOM 1831 C CA . GLU A 1 249 ? 10.83300 -37.92800 -9.14400 1.000 52.64915 252 GLU A CA 1
ATOM 1832 C C . GLU A 1 249 ? 11.90800 -37.90600 -10.21900 1.000 52.90421 252 GLU A C 1
ATOM 1833 O O . GLU A 1 249 ? 12.24500 -36.85200 -10.77800 1.000 51.55176 252 GLU A O 1
ATOM 1839 N N . ASP A 1 250 ? 12.43800 -39.09800 -10.50700 1.000 52.93035 253 ASP A N 1
ATOM 1840 C CA . ASP A 1 250 ? 13.42800 -39.30100 -11.55900 1.000 52.95854 253 ASP A CA 1
ATOM 1841 C C . ASP A 1 250 ? 14.61200 -38.35200 -11.38400 1.000 51.84428 253 ASP A C 1
ATOM 1842 O O . ASP A 1 250 ? 15.03500 -37.65500 -12.31000 1.000 53.71714 253 ASP A O 1
ATOM 1847 N N . ALA A 1 251 ? 15.15800 -38.33700 -10.17200 1.000 50.41603 254 ALA A N 1
ATOM 1848 C CA . ALA A 1 251 ? 16.08500 -37.29300 -9.75300 1.000 51.07487 254 ALA A CA 1
ATOM 1849 C C . ALA A 1 251 ? 17.53600 -37.72700 -9.90500 1.000 49.88065 254 ALA A C 1
ATOM 1850 O O . ALA A 1 251 ? 17.93800 -38.77400 -9.38800 1.000 54.20338 254 ALA A O 1
ATOM 1852 N N . SER A 1 252 ? 18.30800 -36.92200 -10.63000 1.000 51.71314 255 SER A N 1
ATOM 1853 C CA . SER A 1 252 ? 19.74900 -36.85500 -10.42500 1.000 46.85829 255 SER A CA 1
ATOM 1854 C C . SER A 1 252 ? 20.02900 -36.17300 -9.08800 1.000 47.21706 255 SER A C 1
ATOM 1855 O O . SER A 1 252 ? 19.60800 -35.03200 -8.87500 1.000 48.47853 255 SER A O 1
ATOM 1858 N N . GLY A 1 253 ? 20.73400 -36.86000 -8.18800 1.000 44.51587 256 GLY A N 1
ATOM 1859 C CA . GLY A 1 253 ? 20.98200 -36.34000 -6.86900 1.000 39.77986 256 GLY A CA 1
ATOM 1860 C C . GLY A 1 253 ? 19.93700 -36.84400 -5.91100 1.000 41.31627 256 GLY A C 1
ATOM 1861 O O . GLY A 1 253 ? 19.09500 -37.67200 -6.28100 1.000 46.73190 256 GLY A O 1
ATOM 1862 N N . PRO A 1 254 ? 19.94400 -36.35900 -4.66900 1.000 40.62297 257 PRO A N 1
ATOM 1863 C CA . PRO A 1 254 ? 19.00500 -36.90100 -3.66200 1.000 42.70884 257 PRO A CA 1
ATOM 1864 C C . PRO A 1 254 ? 17.56500 -36.71100 -4.10900 1.000 48.57487 257 PRO A C 1
ATOM 1865 O O . PRO A 1 254 ? 17.18400 -35.63400 -4.57700 1.000 45.94165 257 PRO A O 1
ATOM 1869 N N . ALA A 1 255 ? 16.77300 -37.76700 -3.96900 1.000 49.05405 258 ALA A N 1
ATOM 1870 C CA . ALA A 1 255 ? 15.37900 -37.68300 -4.35300 1.000 49.39324 258 ALA A CA 1
ATOM 1871 C C . ALA A 1 255 ? 14.52200 -37.08600 -3.24800 1.000 49.08842 258 ALA A C 1
ATOM 1872 O O . ALA A 1 255 ? 13.53400 -36.40300 -3.54100 1.000 48.11424 258 ALA A O 1
ATOM 1874 N N . GLU A 1 256 ? 14.86700 -37.32600 -1.98800 1.000 51.32286 259 GLU A N 1
ATOM 1875 C CA . GLU A 1 256 ? 14.13400 -36.75800 -0.86000 1.000 48.25485 259 GLU A CA 1
ATOM 1876 C C . GLU A 1 256 ? 14.70700 -35.37100 -0.56000 1.000 50.26946 259 GLU A C 1
ATOM 1877 O O . GLU A 1 256 ? 15.82800 -35.25000 -0.04800 1.000 48.05050 259 GLU A O 1
ATOM 1883 N N . GLN A 1 257 ? 13.93700 -34.32500 -0.89100 1.000 45.88243 260 GLN A N 1
ATOM 1884 C CA . GLN A 1 257 ? 14.37000 -32.94700 -0.68800 1.000 39.46427 260 GLN A CA 1
ATOM 1885 C C . GLN A 1 257 ? 13.40000 -32.18800 0.20500 1.000 39.15921 260 GLN A C 1
ATOM 1886 O O . GLN A 1 257 ? 12.54600 -32.78800 0.86400 1.000 39.19244 260 GLN A O 1
ATOM 1892 N N . ARG A 1 258 ? 13.53700 -30.86200 0.23100 1.000 42.06889 261 ARG A N 1
ATOM 1893 C CA . ARG A 1 258 ? 12.73600 -29.99100 1.07600 1.000 38.59314 261 ARG A CA 1
ATOM 1894 C C . ARG A 1 258 ? 12.21100 -28.83200 0.24400 1.000 39.04790 261 ARG A C 1
ATOM 1895 O O . ARG A 1 258 ? 12.71700 -28.54500 -0.84700 1.000 37.78123 261 ARG A O 1
ATOM 1903 N N . MET A 1 259 ? 11.18800 -28.16000 0.77400 1.000 40.96405 262 MET A N 1
ATOM 1904 C CA . MET A 1 259 ? 10.66700 -26.94600 0.14900 1.000 37.58817 262 MET A CA 1
ATOM 1905 C C . MET A 1 259 ? 11.60800 -25.77700 0.39300 1.000 36.22225 262 MET A C 1
ATOM 1906 O O . MET A 1 259 ? 11.93100 -25.46200 1.53800 1.000 36.24135 262 MET A O 1
ATOM 1911 N N . TYR A 1 260 ? 12.05100 -25.14500 -0.68300 1.000 34.10737 263 TYR A N 1
ATOM 1912 C CA . TYR A 1 260 ? 12.85500 -23.94200 -0.55600 1.000 37.37141 263 TYR A CA 1
ATOM 1913 C C . TYR A 1 260 ? 12.05900 -22.84400 0.14100 1.000 42.12012 263 TYR A C 1
ATOM 1914 O O . TYR A 1 260 ? 10.84400 -22.71900 -0.04900 1.000 42.02709 263 TYR A O 1
ATOM 1923 N N . SER A 1 261 ? 12.76100 -22.04400 0.95100 1.000 39.80678 264 SER A N 1
ATOM 1924 C CA . SER A 1 261 ? 12.09000 -21.09200 1.83600 1.000 38.79791 264 SER A CA 1
ATOM 1925 C C . SER A 1 261 ? 11.26400 -20.07500 1.05700 1.000 37.44319 264 SER A C 1
ATOM 1926 O O . SER A 1 261 ? 10.15000 -19.73600 1.47100 1.000 36.43010 264 SER A O 1
ATOM 1929 N N . ALA A 1 262 ? 11.79900 -19.56800 -0.06100 1.000 34.22639 265 ALA A N 1
ATOM 1930 C CA . ALA A 1 262 ? 11.08700 -18.54500 -0.82400 1.000 36.92975 265 ALA A CA 1
ATOM 1931 C C . ALA A 1 262 ? 9.70400 -19.01500 -1.24200 1.000 39.29280 265 ALA A C 1
ATOM 1932 O O . ALA A 1 262 ? 8.76100 -18.21900 -1.24000 1.000 35.45194 265 ALA A O 1
ATOM 1934 N N . PHE A 1 263 ? 9.56100 -20.30700 -1.57300 1.000 38.14894 266 PHE A N 1
ATOM 1935 C CA . PHE A 1 263 ? 8.26800 -20.85100 -1.96300 1.000 36.88728 266 PHE A CA 1
ATOM 1936 C C . PHE A 1 263 ? 7.29300 -20.91200 -0.79700 1.000 36.29307 266 PHE A C 1
ATOM 1937 O O . PHE A 1 263 ? 6.07800 -20.96800 -1.02400 1.000 37.94026 266 PHE A O 1
ATOM 1945 N N . GLU A 1 264 ? 7.79000 -20.91400 0.43800 1.000 35.15508 267 GLU A N 1
ATOM 1946 C CA . GLU A 1 264 ? 6.91300 -21.01300 1.60000 1.000 36.05178 267 GLU A CA 1
ATOM 1947 C C . GLU A 1 264 ? 6.10200 -19.74500 1.87700 1.000 35.33817 267 GLU A C 1
ATOM 1948 O O . GLU A 1 264 ? 5.16400 -19.80900 2.67800 1.000 33.75193 267 GLU A O 1
ATOM 1954 N N . LEU A 1 265 ? 6.45900 -18.59800 1.28000 1.000 34.42029 268 LEU A N 1
ATOM 1955 C CA . LEU A 1 265 ? 5.87400 -17.31400 1.69200 1.000 34.64229 268 LEU A CA 1
ATOM 1956 C C . LEU A 1 265 ? 4.34800 -17.35900 1.70400 1.000 36.05954 268 LEU A C 1
ATOM 1957 O O . LEU A 1 265 ? 3.71400 -17.03200 2.71400 1.000 35.15223 268 LEU A O 1
ATOM 1962 N N . ALA A 1 266 ? 3.74200 -17.82000 0.60700 1.000 34.72830 269 ALA A N 1
ATOM 1963 C CA . ALA A 1 266 ? 2.28600 -17.91800 0.55600 1.000 36.68436 269 ALA A CA 1
ATOM 1964 C C . ALA A 1 266 ? 1.74400 -18.74100 1.72100 1.000 35.02144 269 ALA A C 1
ATOM 1965 O O . ALA A 1 266 ? 0.80200 -18.32300 2.40400 1.000 34.19153 269 ALA A O 1
ATOM 1967 N N . ALA A 1 267 ? 2.34900 -19.90500 1.98100 1.000 33.51311 270 ALA A N 1
ATOM 1968 C CA . ALA A 1 267 ? 1.89600 -20.76400 3.07200 1.000 33.47131 270 ALA A CA 1
ATOM 1969 C C . ALA A 1 267 ? 2.08200 -20.11900 4.44400 1.000 34.21197 270 ALA A C 1
ATOM 1970 O O . ALA A 1 267 ? 1.28400 -20.38100 5.35000 1.000 34.49278 270 ALA A O 1
ATOM 1972 N N . ARG A 1 268 ? 3.13100 -19.30400 4.63300 1.000 36.50417 271 ARG A N 1
ATOM 1973 C CA . ARG A 1 268 ? 3.31400 -18.63400 5.92200 1.000 37.06268 271 ARG A CA 1
ATOM 1974 C C . ARG A 1 268 ? 2.18700 -17.63800 6.16900 1.000 36.52453 271 ARG A C 1
ATOM 1975 O O . ARG A 1 268 ? 1.63400 -17.56900 7.27300 1.000 35.69667 271 ARG A O 1
ATOM 1983 N N . PHE A 1 269 ? 1.84700 -16.85500 5.13900 1.000 33.88200 272 PHE A N 1
ATOM 1984 C CA . PHE A 1 269 ? 0.73600 -15.91200 5.21400 1.000 33.05156 272 PHE A CA 1
ATOM 1985 C C . PHE A 1 269 ? -0.57100 -16.62600 5.55300 1.000 35.99934 272 PHE A C 1
ATOM 1986 O O . PHE A 1 269 ? -1.25700 -16.27400 6.52400 1.000 33.45389 272 PHE A O 1
ATOM 1994 N N . LEU A 1 270 ? -0.92100 -17.65300 4.77500 1.000 34.46339 273 LEU A N 1
ATOM 1995 C CA . LEU A 1 270 ? -2.22400 -18.28400 4.95400 1.000 37.72043 273 LEU A CA 1
ATOM 1996 C C . LEU A 1 270 ? -2.32100 -19.04700 6.27400 1.000 36.95775 273 LEU A C 1
ATOM 1997 O O . LEU A 1 270 ? -3.42300 -19.18300 6.82000 1.000 34.36300 273 LEU A O 1
ATOM 2002 N N . THR A 1 271 ? -1.19800 -19.54500 6.81100 1.000 33.80676 274 THR A N 1
ATOM 2003 C CA . THR A 1 271 ? -1.26300 -20.17300 8.12800 1.000 33.65706 274 THR A CA 1
ATOM 2004 C C . THR A 1 271 ? -1.59900 -19.13900 9.19100 1.000 35.99123 274 THR A C 1
ATOM 2005 O O . THR A 1 271 ? -2.41200 -19.39700 10.08600 1.000 36.38958 274 THR A O 1
ATOM 2009 N N . ALA A 1 272 ? -0.98900 -17.95300 9.08900 1.000 35.08107 275 ALA A N 1
ATOM 2010 C CA . ALA A 1 272 ? -1.29200 -16.85400 10.00000 1.000 33.20783 275 ALA A CA 1
ATOM 2011 C C . ALA A 1 272 ? -2.74600 -16.42900 9.88300 1.000 36.23781 275 ALA A C 1
ATOM 2012 O O . ALA A 1 272 ? -3.45200 -16.30800 10.89300 1.000 36.59682 275 ALA A O 1
ATOM 2014 N N . LEU A 1 273 ? -3.21600 -16.19800 8.65100 1.000 36.04332 276 LEU A N 1
ATOM 2015 C CA . LEU A 1 273 ? -4.61600 -15.82300 8.46400 1.000 37.52390 276 LEU A CA 1
ATOM 2016 C C . LEU A 1 273 ? -5.55300 -16.91500 8.97100 1.000 40.86423 276 LEU A C 1
ATOM 2017 O O . LEU A 1 273 ? -6.58000 -16.61000 9.59400 1.000 40.26948 276 LEU A O 1
ATOM 2022 N N . ASP A 1 274 ? -5.20200 -18.19600 8.73200 1.000 39.72407 277 ASP A N 1
ATOM 2023 C CA . ASP A 1 274 ? -6.04500 -19.30900 9.17500 1.000 37.86354 277 ASP A CA 1
ATOM 2024 C C . ASP A 1 274 ? -6.21400 -19.29700 10.68800 1.000 41.36290 277 ASP A C 1
ATOM 2025 O O . ASP A 1 274 ? -7.32700 -19.46700 11.19500 1.000 42.91633 277 ASP A O 1
ATOM 2030 N N . GLY A 1 275 ? -5.12300 -19.08200 11.42700 1.000 41.23175 278 GLY A N 1
ATOM 2031 C CA . GLY A 1 275 ? -5.23200 -19.01600 12.87400 1.000 37.50299 278 GLY A CA 1
ATOM 2032 C C . GLY A 1 275 ? -5.98400 -17.78600 13.34300 1.000 38.25846 278 GLY A C 1
ATOM 2033 O O . GLY A 1 275 ? -6.74800 -17.84400 14.31200 1.000 39.02024 278 GLY A O 1
ATOM 2034 N N . PHE A 1 276 ? -5.77300 -16.65200 12.67400 1.000 40.41482 279 PHE A N 1
ATOM 2035 C CA . PHE A 1 276 ? -6.47400 -15.43500 13.06500 1.000 37.97224 279 PHE A CA 1
ATOM 2036 C C . PHE A 1 276 ? -7.97500 -15.55600 12.82700 1.000 41.58602 279 PHE A C 1
ATOM 2037 O O . PHE A 1 276 ? -8.77400 -15.12500 13.66200 1.000 43.13534 279 PHE A O 1
ATOM 2045 N N . ALA A 1 277 ? -8.37600 -16.15400 11.70000 1.000 41.81261 280 ALA A N 1
ATOM 2046 C CA . ALA A 1 277 ? -9.77200 -16.22600 11.28100 1.000 43.41130 280 ALA A CA 1
ATOM 2047 C C . ALA A 1 277 ? -10.45700 -17.55400 11.58600 1.000 44.14047 280 ALA A C 1
ATOM 2048 O O . ALA A 1 277 ? -11.67600 -17.65400 11.38900 1.000 47.28375 280 ALA A O 1
ATOM 2050 N N . ASP A 1 278 ? -9.71800 -18.56700 12.04100 1.000 45.40226 281 ASP A N 1
ATOM 2051 C CA . ASP A 1 278 ? -10.23600 -19.92700 12.21800 1.000 45.22376 281 ASP A CA 1
ATOM 2052 C C . ASP A 1 278 ? -10.85600 -20.45400 10.92200 1.000 44.47419 281 ASP A C 1
ATOM 2053 O O . ASP A 1 278 ? -12.01000 -20.88500 10.88300 1.000 48.20942 281 ASP A O 1
ATOM 2058 N N . GLY A 1 279 ? -10.06000 -20.42000 9.85400 1.000 42.59882 282 GLY A N 1
ATOM 2059 C CA . GLY A 1 279 ? -10.53700 -20.78800 8.53100 1.000 42.91352 282 GLY A CA 1
ATOM 2060 C C . GLY A 1 279 ? -10.24400 -19.71800 7.49700 1.000 41.29803 282 GLY A C 1
ATOM 2061 O O . GLY A 1 279 ? -11.09900 -18.87400 7.21600 1.000 42.65722 282 GLY A O 1
ATOM 2062 N N . TRP A 1 280 ? -9.04700 -19.75200 6.90800 1.000 38.48522 283 TRP A N 1
ATOM 2063 C CA . TRP A 1 280 ? -8.56100 -18.60200 6.15200 1.000 40.52701 283 TRP A CA 1
ATOM 2064 C C . TRP A 1 280 ? -9.34600 -18.39900 4.86900 1.000 40.69097 283 TRP A C 1
ATOM 2065 O O . TRP A 1 280 ? -9.53400 -17.25700 4.42500 1.000 37.93639 283 TRP A O 1
ATOM 2076 N N . GLU A 1 281 ? -9.77100 -19.49500 4.23700 1.000 39.01505 284 GLU A N 1
ATOM 2077 C CA . GLU A 1 281 ? -10.30300 -19.38800 2.88600 1.000 40.00146 284 GLU A CA 1
ATOM 2078 C C . GLU A 1 281 ? -11.74200 -18.87800 2.87600 1.000 40.06561 284 GLU A C 1
ATOM 2079 O O . GLU A 1 281 ? -12.12500 -18.10700 1.98900 1.000 38.43144 284 GLU A O 1
ATOM 2085 N N . ALA A 1 282 ? -12.55100 -19.31700 3.83700 1.000 37.76168 285 ALA A N 1
ATOM 2086 C CA . ALA A 1 282 ? -13.89100 -18.76600 3.97200 1.000 42.14287 285 ALA A CA 1
ATOM 2087 C C . ALA A 1 282 ? -13.82000 -17.27900 4.29300 1.000 45.86424 285 ALA A C 1
ATOM 2088 O O . ALA A 1 282 ? -14.51600 -16.46200 3.67700 1.000 48.16342 285 ALA A O 1
ATOM 2090 N N . TYR A 1 283 ? -12.95800 -16.91400 5.24900 1.000 44.23591 286 TYR A N 1
ATOM 2091 C CA . TYR A 1 283 ? -12.76900 -15.51700 5.61500 1.000 42.73610 286 TYR A CA 1
ATOM 2092 C C . TYR A 1 283 ? -12.36900 -14.67400 4.40700 1.000 43.24005 286 TYR A C 1
ATOM 2093 O O . TYR A 1 283 ? -12.91300 -13.58200 4.19200 1.000 42.18009 286 TYR A O 1
ATOM 2102 N N . ALA A 1 284 ? -11.43400 -15.17800 3.59600 1.000 40.05082 287 ALA A N 1
ATOM 2103 C CA . ALA A 1 284 ? -10.96500 -14.43300 2.43400 1.000 41.68428 287 ALA A CA 1
ATOM 2104 C C . ALA A 1 284 ? -12.11000 -14.12200 1.47500 1.000 44.70032 287 ALA A C 1
ATOM 2105 O O . ALA A 1 284 ? -12.24100 -12.99600 0.98100 1.000 41.22557 287 ALA A O 1
ATOM 2107 N N . ARG A 1 285 ? -12.94400 -15.11800 1.18900 1.000 44.71699 288 ARG A N 1
ATOM 2108 C CA . ARG A 1 285 ? -14.00100 -14.92500 0.20900 1.000 45.42499 288 ARG A CA 1
ATOM 2109 C C . ARG A 1 285 ? -15.17900 -14.16700 0.79200 1.000 44.51911 288 ARG A C 1
ATOM 2110 O O . ARG A 1 285 ? -15.85200 -13.42700 0.07200 1.000 45.89343 288 ARG A O 1
ATOM 2118 N N . GLN A 1 286 ? -15.45400 -14.34700 2.07700 1.000 44.33068 289 GLN A N 1
ATOM 2119 C CA . GLN A 1 286 ? -16.60500 -13.66900 2.65200 1.000 45.42505 289 GLN A CA 1
ATOM 2120 C C . GLN A 1 286 ? -16.27000 -12.22600 3.03000 1.000 46.22089 289 GLN A C 1
ATOM 2121 O O . GLN A 1 286 ? -17.08600 -11.32400 2.80700 1.000 45.80972 289 GLN A O 1
ATOM 2127 N N . GLU A 1 287 ? -15.06000 -11.96700 3.55100 1.000 43.88633 290 GLU A N 1
ATOM 2128 C CA . GLU A 1 287 ? -14.71800 -10.63000 4.02700 1.000 39.36702 290 GLU A CA 1
ATOM 2129 C C . GLU A 1 287 ? -13.92400 -9.80000 3.02300 1.000 38.28436 290 GLU A C 1
ATOM 2130 O O . GLU A 1 287 ? -13.82200 -8.58000 3.19900 1.000 39.49091 290 GLU A O 1
ATOM 2136 N N . ASN A 1 288 ? -13.35800 -10.41300 1.99100 1.000 39.25079 291 ASN A N 1
ATOM 2137 C CA . ASN A 1 288 ? -12.59800 -9.69900 0.97300 1.000 35.21292 291 ASN A CA 1
ATOM 2138 C C . ASN A 1 288 ? -11.55200 -8.76200 1.59600 1.000 41.62502 291 ASN A C 1
ATOM 2139 O O . ASN A 1 288 ? -11.61200 -7.54500 1.41200 1.000 39.70155 291 ASN A O 1
ATOM 2144 N N . PRO A 1 289 ? -10.58900 -9.30000 2.35600 1.000 40.26254 292 PRO A N 1
ATOM 2145 C CA . PRO A 1 289 ? -9.63200 -8.41600 3.03200 1.000 38.20728 292 PRO A CA 1
ATOM 2146 C C . PRO A 1 289 ? -8.74300 -7.68200 2.04600 1.000 34.26208 292 PRO A C 1
ATOM 2147 O O . PRO A 1 289 ? -8.49700 -8.12900 0.92800 1.000 37.07919 292 PRO A O 1
ATOM 2151 N N . ARG A 1 290 ? -8.29700 -6.51200 2.46200 1.000 36.20879 293 ARG A N 1
ATOM 2152 C CA . ARG A 1 290 ? -7.18100 -5.84800 1.81200 1.000 37.61971 293 ARG A CA 1
ATOM 2153 C C . ARG A 1 290 ? -5.91300 -6.28700 2.52300 1.000 34.57256 293 ARG A C 1
ATOM 2154 O O . ARG A 1 290 ? -5.90600 -6.45100 3.74800 1.000 37.23281 293 ARG A O 1
ATOM 2162 N N . THR A 1 291 ? -4.85000 -6.50400 1.76200 1.000 32.78794 294 THR A N 1
ATOM 2163 C CA . THR A 1 291 ? -3.58700 -6.94900 2.34200 1.000 34.89668 294 THR A CA 1
ATOM 2164 C C . THR A 1 291 ? -2.50300 -5.93200 2.03100 1.000 34.63255 294 THR A C 1
ATOM 2165 O O . THR A 1 291 ? -2.36800 -5.50100 0.87800 1.000 36.30300 294 THR A O 1
ATOM 2169 N N . VAL A 1 292 ? -1.73600 -5.55100 3.05300 1.000 31.20252 295 VAL A N 1
ATOM 2170 C CA . VAL A 1 292 ? -0.66200 -4.56900 2.91200 1.000 31.07494 295 VAL A CA 1
ATOM 2171 C C . VAL A 1 292 ? 0.64600 -5.21800 3.37600 1.000 32.09155 295 VAL A C 1
ATOM 2172 O O . VAL A 1 292 ? 0.72600 -5.72900 4.50300 1.000 30.45830 295 VAL A O 1
ATOM 2176 N N . LEU A 1 293 ? 1.66200 -5.20900 2.50500 1.000 30.72303 296 LEU A N 1
ATOM 2177 C CA . LEU A 1 293 ? 2.96100 -5.79400 2.83100 1.000 29.27917 296 LEU A CA 1
ATOM 2178 C C . LEU A 1 293 ? 3.94200 -4.73700 3.31900 1.000 31.96204 296 LEU A C 1
ATOM 2179 O O . LEU A 1 293 ? 3.99700 -3.60900 2.80000 1.000 28.44270 296 LEU A O 1
ATOM 2184 N N . PHE A 1 294 ? 4.74200 -5.12800 4.30500 1.000 29.38694 297 PHE A N 1
ATOM 2185 C CA . PHE A 1 294 ? 5.85000 -4.32100 4.78600 1.000 29.56830 297 PHE A CA 1
ATOM 2186 C C . PHE A 1 294 ? 7.10600 -5.18300 4.73800 1.000 30.28589 297 PHE A C 1
ATOM 2187 O O . PHE A 1 294 ? 7.08800 -6.34000 5.17400 1.000 32.52399 297 PHE A O 1
ATOM 2195 N N . PHE A 1 295 ? 8.18900 -4.63200 4.20100 1.000 31.61903 298 PHE A N 1
ATOM 2196 C CA . PHE A 1 295 ? 9.40300 -5.42200 4.06600 1.000 29.45358 298 PHE A CA 1
ATOM 2197 C C . PHE A 1 295 ? 10.55200 -4.47800 3.76000 1.000 29.58456 298 PHE A C 1
ATOM 2198 O O . PHE A 1 295 ? 10.34100 -3.35100 3.30300 1.000 30.65147 298 PHE A O 1
ATOM 2206 N N . GLY A 1 296 ? 11.78700 -4.95600 4.02700 1.000 29.84150 299 GLY A N 1
ATOM 2207 C CA . GLY A 1 296 ? 12.97600 -4.25400 3.58500 1.000 31.34112 299 GLY A CA 1
ATOM 2208 C C . GLY A 1 296 ? 13.37600 -4.63000 2.15600 1.000 31.97780 299 GLY A C 1
ATOM 2209 O O . GLY A 1 296 ? 12.92200 -5.63800 1.61800 1.000 30.95801 299 GLY A O 1
ATOM 2210 N N . PHE A 1 297 ? 14.25300 -3.80000 1.56900 1.000 30.78697 300 PHE A N 1
ATOM 2211 C CA . PHE A 1 297 ? 14.55300 -3.88800 0.13900 1.000 32.93811 300 PHE A CA 1
ATOM 2212 C C . PHE A 1 297 ? 15.20000 -5.21800 -0.24700 1.000 33.78392 300 PHE A C 1
ATOM 2213 O O . PHE A 1 297 ? 15.01900 -5.67700 -1.38300 1.000 33.91501 300 PHE A O 1
ATOM 2221 N N . ASP A 1 298 ? 15.93400 -5.86800 0.66400 1.000 32.45643 301 ASP A N 1
ATOM 2222 C CA . ASP A 1 298 ? 16.44900 -7.19800 0.33400 1.000 33.31246 301 ASP A CA 1
ATOM 2223 C C . ASP A 1 298 ? 15.32000 -8.18600 0.07200 1.000 32.85628 301 ASP A C 1
ATOM 2224 O O . ASP A 1 298 ? 15.53300 -9.19300 -0.61500 1.000 28.60859 301 ASP A O 1
ATOM 2229 N N . ASN A 1 299 ? 14.11900 -7.90700 0.56800 1.000 29.64319 302 ASN A N 1
ATOM 2230 C CA . ASN A 1 299 ? 12.98300 -8.78500 0.33700 1.000 30.27579 302 ASN A CA 1
ATOM 2231 C C . ASN A 1 299 ? 12.14400 -8.34400 -0.85200 1.000 30.13605 302 ASN A C 1
ATOM 2232 O O . ASN A 1 299 ? 11.02300 -8.83100 -1.00200 1.000 32.36362 302 ASN A O 1
ATOM 2237 N N . ALA A 1 300 ? 12.66100 -7.44100 -1.69600 1.000 31.62931 303 ALA A N 1
ATOM 2238 C CA . ALA A 1 300 ? 11.83500 -6.82000 -2.73700 1.000 29.37396 303 ALA A CA 1
ATOM 2239 C C . ALA A 1 300 ? 11.38200 -7.83100 -3.78600 1.000 33.51859 303 ALA A C 1
ATOM 2240 O O . ALA A 1 300 ? 10.19900 -7.85700 -4.15400 1.000 31.16558 303 ALA A O 1
ATOM 2242 N N . PHE A 1 301 ? 12.29000 -8.70000 -4.25700 1.000 35.29795 304 PHE A N 1
ATOM 2243 C CA . PHE A 1 301 ? 11.86200 -9.71300 -5.21700 1.000 33.89441 304 PHE A CA 1
ATOM 2244 C C . PHE A 1 301 ? 10.91300 -10.70200 -4.57400 1.000 31.21453 304 PHE A C 1
ATOM 2245 O O . PHE A 1 301 ? 9.92200 -11.11700 -5.19400 1.000 31.52801 304 PHE A O 1
ATOM 2253 N N . LEU A 1 302 ? 11.21400 -11.11200 -3.34400 1.000 31.20755 305 LEU A N 1
ATOM 2254 C CA . LEU A 1 302 ? 10.37800 -12.09200 -2.66900 1.000 28.63438 305 LEU A CA 1
ATOM 2255 C C . LEU A 1 302 ? 8.95600 -11.57700 -2.47100 1.000 31.82606 305 LEU A C 1
ATOM 2256 O O . LEU A 1 302 ? 7.99900 -12.35300 -2.51300 1.000 32.32556 305 LEU A O 1
ATOM 2261 N N . ARG A 1 303 ? 8.79200 -10.27800 -2.24100 1.000 32.43223 306 ARG A N 1
ATOM 2262 C CA . ARG A 1 303 ? 7.47800 -9.75100 -1.89600 1.000 30.45719 306 ARG A CA 1
ATOM 2263 C C . ARG A 1 303 ? 6.75100 -9.10400 -3.07300 1.000 30.73796 306 ARG A C 1
ATOM 2264 O O . ARG A 1 303 ? 5.51800 -9.16400 -3.11700 1.000 30.38105 306 ARG A O 1
ATOM 2272 N N . ALA A 1 304 ? 7.47000 -8.51600 -4.03700 1.000 28.08798 307 ALA A N 1
ATOM 2273 C CA . ALA A 1 304 ? 6.84500 -7.98000 -5.24500 1.000 31.10453 307 ALA A CA 1
ATOM 2274 C C . ALA A 1 304 ? 6.68900 -8.99900 -6.37900 1.000 33.72085 307 ALA A C 1
ATOM 2275 O O . ALA A 1 304 ? 6.00700 -8.69600 -7.36800 1.000 33.47095 307 ALA A O 1
ATOM 2277 N N . PHE A 1 305 ? 7.28100 -10.19100 -6.27500 1.000 31.38209 308 PHE A N 1
ATOM 2278 C CA . PHE A 1 305 ? 7.23700 -11.12600 -7.39700 1.000 33.17100 308 PHE A CA 1
ATOM 2279 C C . PHE A 1 305 ? 6.92800 -12.55500 -6.96100 1.000 35.71293 308 PHE A C 1
ATOM 2280 O O . PHE A 1 305 ? 5.90100 -13.12400 -7.36000 1.000 37.19186 3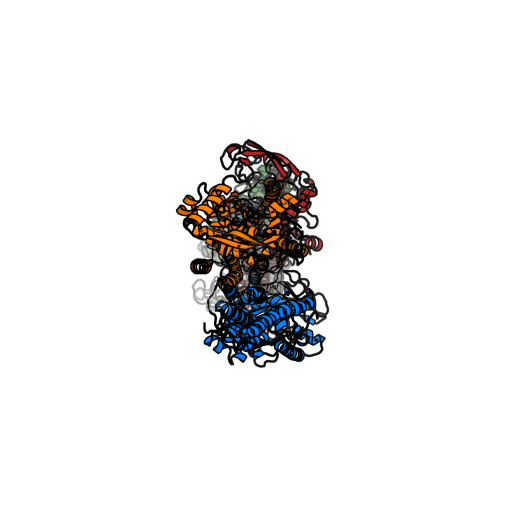08 PHE A O 1
ATOM 2288 N N . ALA A 1 306 ? 7.80800 -13.14700 -6.14700 1.000 34.11108 309 ALA A N 1
ATOM 2289 C CA . ALA A 1 306 ? 7.65800 -14.56200 -5.80500 1.000 35.26878 309 ALA A CA 1
ATOM 2290 C C . ALA A 1 306 ? 6.41100 -14.80400 -4.96600 1.000 31.41038 309 ALA A C 1
ATOM 2291 O O . ALA A 1 306 ? 5.68900 -15.78600 -5.17800 1.000 31.04031 309 ALA A O 1
ATOM 2293 N N . PHE A 1 307 ? 6.17000 -13.93300 -3.97500 1.000 31.55341 310 PHE A N 1
ATOM 2294 C CA . PHE A 1 307 ? 4.97800 -14.03600 -3.13100 1.000 34.50578 310 PHE A CA 1
ATOM 2295 C C . PHE A 1 307 ? 3.68000 -13.92900 -3.93000 1.000 35.17016 310 PHE A C 1
ATOM 2296 O O . PHE A 1 307 ? 2.86300 -14.86300 -3.87500 1.000 35.67615 310 PHE A O 1
ATOM 2304 N N . PRO A 1 308 ? 3.42300 -12.85700 -4.68800 1.000 31.38063 311 PRO A N 1
ATOM 2305 C CA . PRO A 1 308 ? 2.18900 -12.84800 -5.49400 1.000 36.12536 311 PRO A CA 1
ATOM 2306 C C . PRO A 1 308 ? 2.11400 -13.98900 -6.50300 1.000 34.91921 311 PRO A C 1
ATOM 2307 O O . PRO A 1 308 ? 1.03400 -14.57900 -6.68000 1.000 33.52569 311 PRO A O 1
ATOM 2311 N N . ALA A 1 309 ? 3.22600 -14.32800 -7.16700 1.000 33.50538 312 ALA A N 1
ATOM 2312 C CA . ALA A 1 309 ? 3.18800 -15.40700 -8.15800 1.000 35.74733 312 ALA A CA 1
ATOM 2313 C C . ALA A 1 309 ? 2.65800 -16.68700 -7.54100 1.000 38.24781 312 ALA A C 1
ATOM 2314 O O . ALA A 1 309 ? 1.66700 -17.25600 -8.01400 1.000 40.85329 312 ALA A O 1
ATOM 2316 N N . VAL A 1 310 ? 3.30000 -17.14200 -6.46200 1.000 37.44754 313 VAL A N 1
ATOM 2317 C CA . VAL A 1 310 ? 2.88600 -18.37900 -5.81000 1.000 37.85254 313 VAL A CA 1
ATOM 2318 C C . VAL A 1 310 ? 1.48200 -18.24400 -5.22700 1.000 35.88650 313 VAL A C 1
ATOM 2319 O O . VAL A 1 310 ? 0.64100 -19.13600 -5.39000 1.000 40.69107 313 VAL A O 1
ATOM 2323 N N . LEU A 1 311 ? 1.22300 -17.15400 -4.49800 1.000 35.71723 314 LEU A N 1
ATOM 2324 C CA . LEU A 1 311 ? -0.06700 -16.99100 -3.82500 1.000 37.38694 314 LEU A CA 1
ATOM 2325 C C . LEU A 1 311 ? -1.21300 -16.93200 -4.83200 1.000 35.76420 314 LEU A C 1
ATOM 2326 O O . LEU A 1 311 ? -2.25700 -17.56000 -4.63800 1.000 32.45499 314 LEU A O 1
ATOM 2331 N N . GLY A 1 312 ? -1.03500 -16.15800 -5.90600 1.000 38.00620 315 GLY A N 1
ATOM 2332 C CA . GLY A 1 312 ? -2.08800 -16.01100 -6.89700 1.000 38.89315 315 GLY A CA 1
ATOM 2333 C C . GLY A 1 312 ? -2.33900 -17.27000 -7.70200 1.000 44.49876 315 GLY A C 1
ATOM 2334 O O . GLY A 1 312 ? -3.46500 -17.50600 -8.14900 1.000 44.81070 315 GLY A O 1
ATOM 2335 N N . ALA A 1 313 ? -1.30700 -18.10000 -7.89900 1.000 40.51425 316 ALA A N 1
ATOM 2336 C CA . ALA A 1 313 ? -1.53300 -19.37400 -8.57400 1.000 39.53817 316 ALA A CA 1
ATOM 2337 C C . ALA A 1 313 ? -2.20300 -20.38400 -7.65400 1.000 40.90187 316 ALA A C 1
ATOM 2338 O O . ALA A 1 313 ? -2.89700 -21.28300 -8.13000 1.000 43.61466 316 ALA A O 1
ATOM 2340 N N . PHE A 1 314 ? -2.03500 -20.24500 -6.34200 1.000 40.07272 317 PHE A N 1
ATOM 2341 C CA . PHE A 1 314 ? -2.70200 -21.15900 -5.42400 1.000 39.68337 317 PHE A CA 1
ATOM 2342 C C . PHE A 1 314 ? -4.18900 -20.83700 -5.27900 1.000 39.70875 317 PHE A C 1
ATOM 2343 O O . PHE A 1 314 ? -5.02400 -21.74300 -5.31700 1.000 41.69205 317 PHE A O 1
ATOM 2351 N N . THR A 1 315 ? -4.51900 -19.57200 -5.03300 1.000 41.77089 318 THR A N 1
ATOM 2352 C CA . THR A 1 315 ? -5.90000 -19.19200 -4.73700 1.000 39.36221 318 THR A CA 1
ATOM 2353 C C . THR A 1 315 ? -6.37100 -17.84200 -5.22900 1.000 42.65035 318 THR A C 1
ATOM 2354 O O . THR A 1 315 ? -5.57400 -16.96900 -5.49500 1.000 40.70716 318 THR A O 1
ATOM 2358 N N . ASP A 1 316 ? -7.68400 -17.66800 -5.30900 1.000 44.72181 319 ASP A N 1
ATOM 2359 C CA . ASP A 1 316 ? -8.26600 -16.40200 -5.70400 1.000 42.29843 319 ASP A CA 1
ATOM 2360 C C . ASP A 1 316 ? -9.21800 -15.95200 -4.62500 1.000 45.26380 319 ASP A C 1
ATOM 2361 O O . ASP A 1 316 ? -9.99600 -15.04000 -4.82900 1.000 45.09315 319 ASP A O 1
ATOM 2366 N N . ALA A 1 317 ? -9.16000 -16.59800 -3.47700 1.000 41.09404 320 ALA A N 1
ATOM 2367 C CA . ALA A 1 317 ? -10.05100 -16.28200 -2.38700 1.000 42.08004 320 ALA A CA 1
ATOM 2368 C C . ALA A 1 317 ? -9.79000 -14.91200 -1.81200 1.000 40.30003 320 ALA A C 1
ATOM 2369 O O . ALA A 1 317 ? -10.62600 -14.35700 -1.13800 1.000 40.78119 320 ALA A O 1
ATOM 2371 N N . LEU A 1 318 ? -8.62000 -14.37700 -2.08700 1.000 40.72256 321 LEU A N 1
ATOM 2372 C CA . LEU A 1 318 ? -8.29600 -13.06400 -1.60900 1.000 38.20468 321 LEU A CA 1
ATOM 2373 C C . LEU A 1 318 ? -7.51900 -12.30600 -2.64200 1.000 41.35898 321 LEU A C 1
ATOM 2374 O O . LEU A 1 318 ? -6.75800 -12.86200 -3.40900 1.000 40.38422 321 LEU A O 1
ATOM 2379 N N . PRO A 1 319 ? -7.75800 -11.01700 -2.68000 1.000 37.59487 322 PRO A N 1
ATOM 2380 C CA . PRO A 1 319 ? -6.98900 -10.22300 -3.60300 1.000 36.25780 322 PRO A CA 1
ATOM 2381 C C . PRO A 1 319 ? -5.52100 -10.18400 -3.22300 1.000 39.16759 322 PRO A C 1
ATOM 2382 O O . PRO A 1 319 ? -5.18200 -10.26100 -2.06100 1.000 36.83843 322 PRO A O 1
ATOM 2386 N N . LEU A 1 320 ? -4.66400 -10.05400 -4.21700 1.000 37.37717 323 LEU A N 1
ATOM 2387 C CA . LEU A 1 320 ? -3.25100 -9.91700 -3.95600 1.000 35.12137 323 LEU A CA 1
ATOM 2388 C C . LEU A 1 320 ? -2.98300 -8.60400 -3.24500 1.000 37.96922 323 LEU A C 1
ATOM 2389 O O . LEU A 1 320 ? -3.77700 -7.69200 -3.34100 1.000 40.23461 323 LEU A O 1
ATOM 2394 N N . PRO A 1 321 ? -1.85300 -8.50500 -2.52600 1.000 38.98763 324 PRO A N 1
ATOM 2395 C CA . PRO A 1 321 ? -1.65100 -7.29800 -1.71100 1.000 35.32311 324 PRO A CA 1
ATOM 2396 C C . PRO A 1 321 ? -1.77100 -6.01200 -2.52200 1.000 34.67856 324 PRO A C 1
ATOM 2397 O O . PRO A 1 321 ? -1.15300 -5.85500 -3.57500 1.000 35.76114 324 PRO A O 1
ATOM 2401 N N . GLU A 1 322 ? -2.60000 -5.09100 -2.03200 1.000 31.40020 325 GLU A N 1
ATOM 2402 C CA . GLU A 1 322 ? -2.86300 -3.85400 -2.74800 1.000 32.29702 325 GLU A CA 1
ATOM 2403 C C . GLU A 1 322 ? -1.79600 -2.78100 -2.53400 1.000 34.29227 325 GLU A C 1
ATOM 2404 O O . GLU A 1 322 ? -1.79600 -1.78700 -3.26400 1.000 37.44958 325 GLU A O 1
ATOM 2410 N N . ALA A 1 323 ? -0.88300 -2.94800 -1.57800 1.000 32.75026 326 ALA A N 1
ATOM 2411 C CA . ALA A 1 323 ? 0.16400 -1.96100 -1.33200 1.000 33.85327 326 ALA A CA 1
ATOM 2412 C C . ALA A 1 323 ? 1.42200 -2.66100 -0.82400 1.000 32.94000 326 ALA A C 1
ATOM 2413 O O . ALA A 1 323 ? 1.33300 -3.59800 -0.02800 1.000 33.15215 326 ALA A O 1
ATOM 2415 N N . LEU A 1 324 ? 2.58500 -2.19200 -1.27500 1.000 29.71104 327 LEU A N 1
ATOM 2416 C CA . LEU A 1 324 ? 3.87800 -2.74500 -0.87400 1.000 33.61687 327 LEU A CA 1
ATOM 2417 C C . LEU A 1 324 ? 4.70200 -1.63800 -0.21400 1.000 32.74838 327 LEU A C 1
ATOM 2418 O O . LEU A 1 324 ? 5.20900 -0.74200 -0.90300 1.000 31.92806 327 LEU A O 1
ATOM 2423 N N . VAL A 1 325 ? 4.85200 -1.70400 1.10900 1.000 32.67094 328 VAL A N 1
ATOM 2424 C CA . VAL A 1 325 ? 5.49800 -0.63100 1.87700 1.000 32.16846 328 VAL A CA 1
ATOM 2425 C C . VAL A 1 325 ? 6.93300 -1.08300 2.14000 1.000 30.31051 328 VAL A C 1
ATOM 2426 O O . VAL A 1 325 ? 7.24200 -1.74000 3.14000 1.000 31.26567 328 VAL A O 1
ATOM 2430 N N . CYS A 1 326 ? 7.81800 -0.70900 1.22300 1.000 30.96321 329 CYS A N 1
ATOM 2431 C CA . CYS A 1 326 ? 9.21600 -1.12200 1.22400 1.000 30.37251 329 CYS A CA 1
ATOM 2432 C C . CYS A 1 326 ? 10.09600 -0.07600 1.89400 1.000 30.95703 329 CYS A C 1
ATOM 2433 O O . CYS A 1 326 ? 9.90900 1.12200 1.67800 1.000 33.90376 329 CYS A O 1
ATOM 2436 N N . ASN A 1 327 ? 11.07400 -0.53200 2.68800 1.000 29.55365 330 ASN A N 1
ATOM 2437 C CA . ASN A 1 327 ? 12.04500 0.37200 3.29200 1.000 31.46237 330 ASN A CA 1
ATOM 2438 C C . ASN A 1 327 ? 13.46300 -0.06300 2.94200 1.000 32.01094 330 ASN A C 1
ATOM 2439 O O . ASN A 1 327 ? 13.69300 -1.18500 2.48000 1.000 32.29146 330 ASN A O 1
ATOM 2444 N N . ASP A 1 328 ? 14.41500 0.85700 3.12400 1.000 31.85395 331 ASP A N 1
ATOM 2445 C CA . ASP A 1 328 ? 15.82200 0.50900 2.99800 1.000 31.81341 331 ASP A CA 1
ATOM 2446 C C . ASP A 1 328 ? 16.39300 0.15200 4.37100 1.000 31.82437 331 ASP A C 1
ATOM 2447 O O . ASP A 1 328 ? 15.67200 0.09700 5.37200 1.000 30.86053 331 ASP A O 1
ATOM 2452 N N . PHE A 1 329 ? 17.69300 -0.13200 4.43100 1.000 28.75857 332 PHE A N 1
ATOM 2453 C CA . PHE A 1 329 ? 18.29300 -0.57500 5.68600 1.000 30.66979 332 PHE A CA 1
ATOM 2454 C C . PHE A 1 329 ? 18.62700 0.60300 6.60000 1.000 33.35683 332 PHE A C 1
ATOM 2455 O O . PHE A 1 329 ? 19.25800 1.57700 6.17300 1.000 31.82189 332 PHE A O 1
ATOM 2463 N N . TYR A 1 330 ? 18.23600 0.49800 7.86700 1.000 31.85247 333 TYR A N 1
ATOM 2464 C CA . TYR A 1 330 ? 18.74300 1.40900 8.88900 1.000 30.75283 333 TYR A CA 1
ATOM 2465 C C . TYR A 1 330 ? 20.21900 1.13200 9.15300 1.000 33.26529 333 TYR A C 1
ATOM 2466 O O . TYR A 1 330 ? 20.65400 -0.02000 9.18200 1.000 32.11062 333 TYR A O 1
ATOM 2475 N N . LEU A 1 331 ? 20.99000 2.19500 9.34500 1.000 37.99007 334 LEU A N 1
ATOM 2476 C CA . LEU A 1 331 ? 22.40400 2.10500 9.67300 1.000 35.48581 334 LEU A CA 1
ATOM 2477 C C . LEU A 1 331 ? 22.61000 2.43400 11.14500 1.000 37.51906 334 LEU A C 1
ATOM 2478 O O . LEU A 1 331 ? 21.84600 3.20100 11.74700 1.000 37.04405 334 LEU A O 1
ATOM 2483 N N . LEU A 1 332 ? 23.64900 1.84100 11.72100 1.000 37.53588 335 LEU A N 1
ATOM 2484 C CA . LEU A 1 332 ? 24.09700 2.15100 13.07200 1.000 37.51114 335 LEU A CA 1
ATOM 2485 C C . LEU A 1 332 ? 25.51000 2.69000 12.94800 1.000 39.01364 335 LEU A C 1
ATOM 2486 O O . LEU A 1 332 ? 26.40200 1.97600 12.47800 1.000 38.40724 335 LEU A O 1
ATOM 2491 N N . ASP A 1 333 ? 25.69900 3.95600 13.32800 1.000 41.45565 336 ASP A N 1
ATOM 2492 C CA . ASP A 1 333 ? 26.99000 4.63200 13.18900 1.000 40.93168 336 ASP A CA 1
ATOM 2493 C C . ASP A 1 333 ? 27.55500 4.45400 11.78100 1.000 39.19053 336 ASP A C 1
ATOM 2494 O O . ASP A 1 333 ? 28.75100 4.23900 11.59000 1.000 40.83271 336 ASP A O 1
ATOM 2499 N N . GLY A 1 334 ? 26.67700 4.51300 10.78000 1.000 37.45795 337 GLY A N 1
ATOM 2500 C CA . GLY A 1 334 ? 27.08500 4.46500 9.39500 1.000 37.27093 337 GLY A CA 1
ATOM 2501 C C . GLY A 1 334 ? 27.17400 3.08000 8.78200 1.000 44.24069 337 GLY A C 1
ATOM 2502 O O . GLY A 1 334 ? 27.36400 2.97800 7.56200 1.000 43.55986 337 GLY A O 1
ATOM 2503 N N . GLU A 1 335 ? 27.04600 2.01400 9.57500 1.000 41.33797 338 GLU A N 1
ATOM 2504 C CA . GLU A 1 335 ? 27.10400 0.64800 9.07300 1.000 41.32297 338 GLU A CA 1
ATOM 2505 C C . GLU A 1 335 ? 25.77500 -0.04000 9.35100 1.000 39.53157 338 GLU A C 1
ATOM 2506 O O . GLU A 1 335 ? 25.17000 0.18400 10.40000 1.000 41.05925 338 GLU A O 1
ATOM 2512 N N . LYS A 1 336 ? 25.32100 -0.87700 8.41500 1.000 37.38080 339 LYS A N 1
ATOM 2513 C CA . LYS A 1 336 ? 23.97800 -1.44000 8.52600 1.000 40.22167 339 LYS A CA 1
ATOM 2514 C C . LYS A 1 336 ? 23.82100 -2.23100 9.81800 1.000 40.81448 339 LYS A C 1
ATOM 2515 O O . LYS A 1 336 ? 24.74900 -2.90000 10.27900 1.000 38.55084 339 LYS A O 1
ATOM 2521 N N . PHE A 1 337 ? 22.65500 -2.08300 10.44100 1.000 37.70015 340 PHE A N 1
ATOM 2522 C CA . PHE A 1 337 ? 22.25400 -3.00300 11.49000 1.000 37.17673 340 PHE A CA 1
ATOM 2523 C C . PHE A 1 337 ? 22.26400 -4.40800 10.91000 1.000 39.28503 340 PHE A C 1
ATOM 2524 O O . PHE A 1 337 ? 21.64100 -4.66600 9.87000 1.000 38.60296 340 PHE A O 1
ATOM 2532 N N . SER A 1 338 ? 22.97800 -5.31200 11.57400 1.000 39.80695 341 SER A N 1
ATOM 2533 C CA . SER A 1 338 ? 23.21400 -6.65100 11.04500 1.000 44.35702 341 SER A CA 1
ATOM 2534 C C . SER A 1 338 ? 23.20700 -7.65100 12.18900 1.000 46.33541 341 SER A C 1
ATOM 2535 O O . SER A 1 338 ? 24.03100 -7.55400 13.10600 1.000 46.92253 341 SER A O 1
ATOM 2538 N N . THR A 1 339 ? 22.27700 -8.60500 12.14100 1.000 45.46399 342 THR A N 1
ATOM 2539 C CA . THR A 1 339 ? 22.29800 -9.69100 13.11400 1.000 46.54019 342 THR A CA 1
ATOM 2540 C C . THR A 1 339 ? 23.55300 -10.53700 12.94400 1.000 48.97940 342 THR A C 1
ATOM 2541 O O . THR A 1 339 ? 24.28300 -10.79500 13.91100 1.000 49.81863 342 THR A O 1
ATOM 2545 N N . GLY A 1 340 ? 23.82900 -10.95500 11.70900 1.000 47.75910 343 GLY A N 1
ATOM 2546 C CA . GLY A 1 340 ? 24.97300 -11.79800 11.42200 1.000 50.78752 343 GLY A CA 1
ATOM 2547 C C . GLY A 1 340 ? 26.27000 -11.17300 11.88600 1.000 52.72291 343 GLY A C 1
ATOM 2548 O O . GLY A 1 340 ? 26.93600 -11.70300 12.77700 1.000 61.95793 343 GLY A O 1
ATOM 2549 N N . ARG A 1 341 ? 26.61400 -10.02400 11.31100 1.000 50.98452 344 ARG A N 1
ATOM 2550 C CA . ARG A 1 341 ? 27.82400 -9.28300 11.64100 1.000 51.90706 344 ARG A CA 1
ATOM 2551 C C . ARG A 1 341 ? 27.84400 -8.76100 13.07500 1.000 52.48958 344 ARG A C 1
ATOM 2552 O O . ARG A 1 341 ? 28.83200 -8.13400 13.45700 1.000 56.07907 344 ARG A O 1
ATOM 2560 N N . LYS A 1 342 ? 26.79100 -8.98500 13.85700 1.000 53.02927 345 LYS A N 1
ATOM 2561 C CA . LYS A 1 342 ? 26.72300 -8.51100 15.24300 1.000 53.88507 345 LYS A CA 1
ATOM 2562 C C . LYS A 1 342 ? 27.06700 -7.02400 15.35500 1.000 53.76600 345 LYS A C 1
ATOM 2563 O O . LYS A 1 342 ? 27.78400 -6.59400 16.26200 1.000 55.71167 345 LYS A O 1
ATOM 2569 N N . HIS A 1 343 ? 26.56600 -6.23100 14.41100 1.000 50.13731 346 HIS A N 1
ATOM 2570 C CA . HIS A 1 343 ? 26.62700 -4.77400 14.49300 1.000 45.19051 346 HIS A CA 1
ATOM 2571 C C . HIS A 1 343 ? 25.19500 -4.31100 14.73800 1.000 44.78194 346 HIS A C 1
ATOM 2572 O O . HIS A 1 343 ? 24.39300 -4.21700 13.80300 1.000 40.37148 346 HIS A O 1
ATOM 2579 N N . ALA A 1 344 ? 24.87500 -4.03600 15.99900 1.000 40.51168 347 ALA A N 1
ATOM 2580 C CA . ALA A 1 344 ? 23.48600 -3.84000 16.36100 1.000 41.14631 347 ALA A CA 1
ATOM 2581 C C . ALA A 1 344 ? 23.37600 -3.17900 17.72300 1.000 40.57560 347 ALA A C 1
ATOM 2582 O O . ALA A 1 344 ? 24.26100 -3.30400 18.57500 1.000 40.62455 347 ALA A O 1
ATOM 2584 N N . VAL A 1 345 ? 22.27700 -2.45600 17.89700 1.000 38.85645 348 VAL A N 1
ATOM 2585 C CA . VAL A 1 345 ? 21.70000 -2.15600 19.19900 1.000 39.35965 348 VAL A CA 1
ATOM 2586 C C . VAL A 1 345 ? 20.41400 -2.97200 19.26600 1.000 38.12105 348 VAL A C 1
ATOM 2587 O O . VAL A 1 345 ? 19.55400 -2.86200 18.37700 1.000 35.82128 348 VAL A O 1
ATOM 2591 N N . TRP A 1 346 ? 20.31900 -3.83700 20.27700 1.000 38.97008 349 TRP A N 1
ATOM 2592 C CA . TRP A 1 346 ? 19.27700 -4.85000 20.35400 1.000 37.30839 349 TRP A CA 1
ATOM 2593 C C . TRP A 1 346 ? 18.03700 -4.28300 21.02100 1.000 37.13738 349 TRP A C 1
ATOM 2594 O O . TRP A 1 346 ? 18.13400 -3.51300 21.98200 1.000 39.75450 349 TRP A O 1
ATOM 2605 N N . ALA A 1 347 ? 16.87100 -4.69700 20.51800 1.000 36.09302 350 ALA A N 1
ATOM 2606 C CA . ALA A 1 347 ? 15.61600 -4.11600 20.97400 1.000 36.37417 350 ALA A CA 1
ATOM 2607 C C . ALA A 1 347 ? 15.37400 -4.39900 22.44900 1.000 38.26166 350 ALA A C 1
ATOM 2608 O O . ALA A 1 347 ? 14.97600 -3.49600 23.19400 1.000 42.32350 350 ALA A O 1
ATOM 2610 N N . ARG A 1 348 ? 15.60700 -5.64300 22.89400 1.000 38.58942 351 ARG A N 1
ATOM 2611 C CA . ARG A 1 348 ? 15.33000 -5.98700 24.29000 1.000 40.63288 351 ARG A CA 1
ATOM 2612 C C . ARG A 1 348 ? 16.19000 -5.17600 25.24500 1.000 43.73262 351 ARG A C 1
ATOM 2613 O O . ARG A 1 348 ? 15.74800 -4.83400 26.34700 1.000 44.10432 351 ARG A O 1
ATOM 2621 N N . GLN A 1 349 ? 17.42800 -4.88300 24.85000 1.000 41.80536 352 GLN A N 1
ATOM 2622 C CA . GLN A 1 349 ? 18.34000 -4.16300 25.72500 1.000 40.66460 352 GLN A CA 1
ATOM 2623 C C . GLN A 1 349 ? 18.06500 -2.65800 25.74500 1.000 43.53014 352 GLN A C 1
ATOM 2624 O O . GLN A 1 349 ? 18.29100 -2.00800 26.77300 1.000 45.44720 352 GLN A O 1
ATOM 2630 N N . ALA A 1 350 ? 17.59100 -2.07900 24.63900 1.000 41.68696 353 ALA A N 1
ATOM 2631 C CA . ALA A 1 350 ? 17.56100 -0.62200 24.52900 1.000 42.07279 353 ALA A CA 1
ATOM 2632 C C . ALA A 1 350 ? 16.17600 -0.00500 24.67200 1.000 42.09187 353 ALA A C 1
ATOM 2633 O O . ALA A 1 350 ? 16.09000 1.19200 24.95900 1.000 41.55768 353 ALA A O 1
ATOM 2635 N N . VAL A 1 351 ? 15.10000 -0.77600 24.51900 1.000 41.89387 354 VAL A N 1
ATOM 2636 C CA . VAL A 1 351 ? 13.74500 -0.23400 24.51900 1.000 36.42154 354 VAL A CA 1
ATOM 2637 C C . VAL A 1 351 ? 13.07400 -0.50400 25.86100 1.000 40.11614 354 VAL A C 1
ATOM 2638 O O . VAL A 1 351 ? 12.91800 -1.66300 26.26600 1.000 44.02310 354 VAL A O 1
ATOM 2642 N N . THR A 1 352 ? 12.63500 0.55700 26.53300 1.000 40.07766 355 THR A N 1
ATOM 2643 C CA . THR A 1 352 ? 11.97600 0.50300 27.83200 1.000 43.25049 355 THR A CA 1
ATOM 2644 C C . THR A 1 352 ? 10.60200 1.15000 27.75600 1.000 40.73443 355 THR A C 1
ATOM 2645 O O . THR A 1 352 ? 10.32200 1.93100 26.83700 1.000 41.27148 355 THR A O 1
ATOM 2649 N N . PRO A 1 353 ? 9.72400 0.87000 28.72300 1.000 42.95914 356 PRO A N 1
ATOM 2650 C CA . PRO A 1 353 ? 8.44600 1.60400 28.76700 1.000 37.30361 356 PRO A CA 1
ATOM 2651 C C . PRO A 1 353 ? 8.62700 3.11200 28.77700 1.000 42.80626 356 PRO A C 1
ATOM 2652 O O . PRO A 1 353 ? 7.79900 3.83600 28.20300 1.000 44.28311 356 PRO A O 1
ATOM 2656 N N . ALA A 1 354 ? 9.70700 3.60700 29.38800 1.000 42.72470 357 ALA A N 1
ATOM 2657 C CA . ALA A 1 354 ? 9.92800 5.04200 29.49000 1.000 40.73332 357 ALA A CA 1
ATOM 2658 C C . ALA A 1 354 ? 10.41300 5.66200 28.18700 1.000 39.35698 357 ALA A C 1
ATOM 2659 O O . ALA A 1 354 ? 10.20600 6.85600 27.97200 1.000 39.03661 357 ALA A O 1
ATOM 2661 N N . ASN A 1 355 ? 11.08200 4.91200 27.31500 1.000 40.18431 358 ASN A N 1
ATOM 2662 C CA . ASN A 1 355 ? 11.57800 5.52700 26.08800 1.000 41.68362 358 ASN A CA 1
ATOM 2663 C C . ASN A 1 355 ? 10.95200 4.95200 24.81400 1.000 41.13225 358 ASN A C 1
ATOM 2664 O O . ASN A 1 355 ? 11.39800 5.30700 23.71500 1.000 40.11738 358 ASN A O 1
ATOM 2669 N N . ALA A 1 356 ? 9.95000 4.07100 24.91700 1.000 38.50777 359 ALA A N 1
ATOM 2670 C CA . ALA A 1 356 ? 9.38200 3.48000 23.70800 1.000 37.19277 359 ALA A CA 1
ATOM 2671 C C . ALA A 1 356 ? 8.78200 4.55000 22.79300 1.000 37.80113 359 ALA A C 1
ATOM 2672 O O . ALA A 1 356 ? 9.02800 4.54800 21.57800 1.000 33.23075 359 ALA A O 1
ATOM 2674 N N . ASP A 1 357 ? 8.02500 5.49800 23.36200 1.000 35.35214 360 ASP A N 1
ATOM 2675 C CA . ASP A 1 357 ? 7.38400 6.52600 22.54500 1.000 36.26841 360 ASP A CA 1
ATOM 2676 C C . ASP A 1 357 ? 8.41300 7.41300 21.86700 1.000 37.76685 360 ASP A C 1
ATOM 2677 O O . ASP A 1 357 ? 8.29000 7.71900 20.67400 1.000 34.34452 360 ASP A O 1
ATOM 2682 N N . GLN A 1 358 ? 9.42900 7.85400 22.61400 1.000 37.05952 361 GLN A N 1
ATOM 2683 C CA . GLN A 1 358 ? 10.39900 8.76500 22.02400 1.000 35.15672 361 GLN A CA 1
ATOM 2684 C C . GLN A 1 358 ? 11.27500 8.05400 21.00500 1.000 35.79391 361 GLN A C 1
ATOM 2685 O O . GLN A 1 358 ? 11.70300 8.67100 20.02400 1.000 37.78167 361 GLN A O 1
ATOM 2691 N N . LEU A 1 359 ? 11.55500 6.76600 21.21000 1.000 33.00715 362 LEU A N 1
ATOM 2692 C CA . LEU A 1 359 ? 12.37900 6.04500 20.24500 1.000 33.03719 362 LEU A CA 1
ATOM 2693 C C . LEU A 1 359 ? 11.60200 5.77100 18.96400 1.000 32.61556 362 LEU A C 1
ATOM 2694 O O . LEU A 1 359 ? 12.14600 5.88900 17.85900 1.000 33.09974 362 LEU A O 1
ATOM 2699 N N . ARG A 1 360 ? 10.32800 5.41400 19.08600 1.000 31.42540 363 ARG A N 1
ATOM 2700 C CA . ARG A 1 360 ? 9.52200 5.24200 17.88500 1.000 32.56444 363 ARG A CA 1
ATOM 2701 C C . ARG A 1 360 ? 9.42400 6.55800 17.12100 1.000 32.27828 363 ARG A C 1
ATOM 2702 O O . ARG A 1 360 ? 9.51400 6.58000 15.88500 1.000 31.46649 363 ARG A O 1
ATOM 2710 N N . LEU A 1 361 ? 9.28500 7.67100 17.84500 1.000 31.03555 364 LEU A N 1
ATOM 2711 C CA . LEU A 1 361 ? 9.24000 8.97300 17.18200 1.000 32.45197 364 LEU A CA 1
ATOM 2712 C C . LEU A 1 361 ? 10.54200 9.24000 16.44600 1.000 31.11878 364 LEU A C 1
ATOM 2713 O O . LEU A 1 361 ? 10.53300 9.76600 15.32800 1.000 30.35742 364 LEU A O 1
ATOM 2718 N N . TYR A 1 362 ? 11.67300 8.83500 17.03500 1.000 29.91859 365 TYR A N 1
ATOM 2719 C CA . TYR A 1 362 ? 12.95400 9.12900 16.40300 1.000 28.04285 365 TYR A CA 1
ATOM 2720 C C . TYR A 1 362 ? 13.23300 8.22000 15.21000 1.000 30.43265 365 TYR A C 1
ATOM 2721 O O . TYR A 1 362 ? 13.77700 8.68100 14.19800 1.000 31.47016 365 TYR A O 1
ATOM 2730 N N . LEU A 1 363 ? 12.90400 6.92600 15.31200 1.000 29.19082 366 LEU A N 1
ATOM 2731 C CA . LEU A 1 363 ? 13.04700 6.04500 14.15400 1.000 27.95211 366 LEU A CA 1
ATOM 2732 C C . LEU A 1 363 ? 12.17300 6.52700 12.99700 1.000 28.65336 366 LEU A C 1
ATOM 2733 O O . LEU A 1 363 ? 12.56800 6.44200 11.83200 1.000 28.87611 366 LEU A O 1
ATOM 2738 N N . ALA A 1 364 ? 10.98000 7.04800 13.30000 1.000 28.59595 367 ALA A N 1
ATOM 2739 C CA . ALA A 1 364 ? 10.13500 7.59500 12.24300 1.000 29.95817 367 ALA A CA 1
ATOM 2740 C C . ALA A 1 364 ? 10.70800 8.89600 11.69400 1.000 31.63274 367 ALA A C 1
ATOM 2741 O O . ALA A 1 364 ? 10.72900 9.09500 10.47400 1.000 31.73350 367 ALA A O 1
ATOM 2743 N N . ALA A 1 365 ? 11.19100 9.78700 12.57300 1.000 29.10031 368 ALA A N 1
ATOM 2744 C CA . ALA A 1 365 ? 11.82800 11.02400 12.11600 1.000 32.99374 368 ALA A CA 1
ATOM 2745 C C . ALA A 1 365 ? 13.00600 10.74500 11.19500 1.000 31.79676 368 ALA A C 1
ATOM 2746 O O . ALA A 1 365 ? 13.34500 11.58500 10.35300 1.000 27.88018 368 ALA A O 1
ATOM 2748 N N . THR A 1 366 ? 13.64500 9.58200 11.35300 1.000 29.68995 369 THR A N 1
ATOM 2749 C CA . THR A 1 366 ? 14.77400 9.17200 10.52600 1.000 30.05980 369 THR A CA 1
ATOM 2750 C C . THR A 1 366 ? 14.44900 7.93800 9.67900 1.000 33.39052 369 THR A C 1
ATOM 2751 O O . THR A 1 366 ? 15.36500 7.19500 9.30000 1.000 29.17854 369 THR A O 1
ATOM 2755 N N . SER A 1 367 ? 13.17100 7.70500 9.37400 1.000 27.88071 370 SER A N 1
ATOM 2756 C CA . SER A 1 367 ? 12.73500 6.45100 8.77600 1.000 30.00535 370 SER A CA 1
ATOM 2757 C C . SER A 1 367 ? 13.53100 6.15900 7.50900 1.000 31.65411 370 SER A C 1
ATOM 2758 O O . SER A 1 367 ? 13.58200 7.00600 6.60500 1.000 30.02697 370 SER A O 1
ATOM 2761 N N . PRO A 1 368 ? 14.18900 5.01600 7.42200 1.000 32.04998 371 PRO A N 1
ATOM 2762 C CA . PRO A 1 368 ? 14.92900 4.67000 6.19700 1.000 32.16615 371 PRO A CA 1
ATOM 2763 C C . PRO A 1 368 ? 13.99300 4.24800 5.07400 1.000 29.84179 371 PRO A C 1
ATOM 2764 O O . PRO A 1 368 ? 14.04800 3.11400 4.59100 1.000 31.27846 371 PRO A O 1
ATOM 2768 N N . ASP A 1 369 ? 13.10900 5.16900 4.65400 1.000 29.42386 372 ASP A N 1
ATOM 2769 C CA . ASP A 1 369 ? 12.01400 4.75800 3.77400 1.000 33.01567 372 ASP A CA 1
ATOM 2770 C C . ASP A 1 369 ? 12.51400 4.48500 2.35800 1.000 31.78663 372 ASP A C 1
ATOM 2771 O O . ASP A 1 369 ? 12.25100 3.41400 1.79800 1.000 31.14232 372 ASP A O 1
ATOM 2776 N N . VAL A 1 370 ? 13.24100 5.43300 1.76400 1.000 33.46732 373 VAL A N 1
ATOM 2777 C CA . VAL A 1 370 ? 13.76900 5.27000 0.41300 1.000 36.36562 373 VAL A CA 1
ATOM 2778 C C . VAL A 1 370 ? 15.27800 5.41900 0.36200 1.000 34.48605 373 VAL A C 1
ATOM 2779 O O . VAL A 1 370 ? 15.85800 5.36800 -0.72700 1.000 36.71025 373 VAL A O 1
ATOM 2783 N N . ARG A 1 371 ? 15.92700 5.59500 1.50900 1.000 34.16926 374 ARG A N 1
ATOM 2784 C CA . ARG A 1 371 ? 17.37600 5.63300 1.63000 1.000 33.88526 374 ARG A CA 1
ATOM 2785 C C . ARG A 1 371 ? 17.77000 4.93400 2.91900 1.000 33.78155 374 ARG A C 1
ATOM 2786 O O . ARG A 1 371 ? 16.99200 4.88100 3.87800 1.000 31.83780 374 ARG A O 1
ATOM 2794 N N . ARG A 1 372 ? 18.98400 4.40200 2.93600 1.000 33.86362 375 ARG A N 1
ATOM 2795 C CA . ARG A 1 372 ? 19.58700 3.97800 4.18800 1.000 32.59558 375 ARG A CA 1
ATOM 2796 C C . ARG A 1 372 ? 19.90400 5.22400 4.99700 1.000 35.45775 375 ARG A C 1
ATOM 2797 O O . ARG A 1 372 ? 20.58900 6.12300 4.50300 1.000 44.18163 375 ARG A O 1
ATOM 2805 N N . ARG A 1 373 ? 19.38800 5.31100 6.21700 1.000 34.61953 376 ARG A N 1
ATOM 2806 C CA . ARG A 1 373 ? 19.63800 6.47800 7.06200 1.000 37.64825 376 ARG A CA 1
ATOM 2807 C C . ARG A 1 373 ? 20.22700 6.00800 8.38000 1.000 36.72642 376 ARG A C 1
ATOM 2808 O O . ARG A 1 373 ? 20.12700 4.83100 8.74300 1.000 38.39398 376 ARG A O 1
ATOM 2816 N N . ASP A 1 374 ? 20.83600 6.93700 9.09800 1.000 36.29665 377 ASP A N 1
ATOM 2817 C CA . ASP A 1 374 ? 21.75300 6.59500 10.17000 1.000 35.27095 377 ASP A CA 1
ATOM 2818 C C . ASP A 1 374 ? 21.13000 6.80100 11.54000 1.000 36.69462 377 ASP A C 1
ATOM 2819 O O . ASP A 1 374 ? 20.47600 7.81900 11.79300 1.000 36.48353 377 ASP A O 1
ATOM 2824 N N . PHE A 1 375 ? 21.34300 5.82000 12.41700 1.000 36.10451 378 PHE A N 1
ATOM 2825 C CA . PHE A 1 375 ? 21.05600 5.94100 13.84100 1.000 35.72252 378 PHE A CA 1
ATOM 2826 C C . PHE A 1 375 ? 22.38000 6.13300 14.57400 1.000 37.52420 378 PHE A C 1
ATOM 2827 O O . PHE A 1 375 ? 23.28600 5.29700 14.44900 1.000 35.28993 378 PHE A O 1
ATOM 2835 N N . THR A 1 376 ? 22.49200 7.22700 15.32800 1.000 35.06113 379 THR A N 1
ATOM 2836 C CA . THR A 1 376 ? 23.50700 7.35600 16.36600 1.000 40.34681 379 THR A CA 1
ATOM 2837 C C . THR A 1 376 ? 22.83200 7.68600 17.68800 1.000 35.60421 379 THR A C 1
ATOM 2838 O O . THR A 1 376 ? 21.76300 8.30800 17.72500 1.000 35.96591 379 THR A O 1
ATOM 2842 N N . THR A 1 377 ? 23.46400 7.24500 18.78000 1.000 38.58954 380 THR A N 1
ATOM 2843 C CA . THR A 1 377 ? 22.95300 7.60400 20.09800 1.000 40.79196 380 THR A CA 1
ATOM 2844 C C . THR A 1 377 ? 22.96000 9.11800 20.28100 1.000 41.58071 380 THR A C 1
ATOM 2845 O O . THR A 1 377 ? 22.06400 9.67000 20.92800 1.000 40.73558 380 THR A O 1
ATOM 2849 N N . ARG A 1 378 ? 23.91500 9.80800 19.65700 1.000 43.33178 381 ARG A N 1
ATOM 2850 C CA . ARG A 1 378 ? 23.94800 11.26400 19.72300 1.000 43.21708 381 ARG A CA 1
ATOM 2851 C C . ARG A 1 378 ? 22.70200 11.86300 19.07200 1.000 43.86342 381 ARG A C 1
ATOM 2852 O O . ARG A 1 378 ? 21.87700 12.49700 19.74000 1.000 42.08673 381 ARG A O 1
ATOM 2860 N N . GLY A 1 379 ? 22.54200 11.64500 17.76200 1.000 42.10122 382 GLY A N 1
ATOM 2861 C CA . GLY A 1 379 ? 21.34000 12.09800 17.06200 1.000 37.24996 382 GLY A CA 1
ATOM 2862 C C . GLY A 1 379 ? 20.04500 11.82600 17.81300 1.000 40.06610 382 GLY A C 1
ATOM 2863 O O . GLY A 1 379 ? 19.18400 12.70600 17.91100 1.000 38.80681 382 GLY A O 1
ATOM 2864 N N . TYR A 1 380 ? 19.90600 10.62100 18.38700 1.000 37.18100 383 TYR A N 1
ATOM 2865 C CA . TYR A 1 380 ? 18.70900 10.26900 19.15000 1.000 35.03202 383 TYR A CA 1
ATOM 2866 C C . TYR A 1 380 ? 18.58100 11.10300 20.42000 1.000 37.42290 383 TYR A C 1
ATOM 2867 O O . TYR A 1 380 ? 17.50100 11.63100 20.72000 1.000 41.80796 383 TYR A O 1
ATOM 2876 N N . ALA A 1 381 ? 19.66100 11.20100 21.20300 1.000 37.28987 384 ALA A N 1
ATOM 2877 C CA . ALA A 1 381 ? 19.59400 11.95600 22.45400 1.000 40.07486 384 ALA A CA 1
ATOM 2878 C C . ALA A 1 381 ? 19.27600 13.42800 22.20200 1.000 40.80540 384 ALA A C 1
ATOM 2879 O O . ALA A 1 381 ? 18.48300 14.03300 22.93600 1.000 41.58120 384 ALA A O 1
ATOM 2881 N N . GLU A 1 382 ? 19.87800 14.01900 21.16800 1.000 40.27246 385 GLU A N 1
ATOM 2882 C CA . GLU A 1 382 ? 19.58700 15.41100 20.85100 1.000 41.46731 385 GLU A CA 1
ATOM 2883 C C . GLU A 1 382 ? 18.12500 15.59400 20.45300 1.000 41.15300 385 GLU A C 1
ATOM 2884 O O . GLU A 1 382 ? 17.48300 16.55900 20.87900 1.000 38.64404 385 GLU A O 1
ATOM 2890 N N . PHE A 1 383 ? 17.56800 14.66800 19.66600 1.000 37.35470 386 PHE A N 1
ATOM 2891 C CA . PHE A 1 383 ? 16.14000 14.74000 19.35300 1.000 37.35299 386 PHE A CA 1
ATOM 2892 C C . PHE A 1 383 ? 15.29300 14.77300 20.62300 1.000 36.07087 386 PHE A C 1
ATOM 2893 O O . PHE A 1 383 ? 14.41000 15.62800 20.77800 1.000 35.53302 386 PHE A O 1
ATOM 2901 N N . VAL A 1 384 ? 15.55000 13.84000 21.54300 1.000 35.56474 387 VAL A N 1
ATOM 2902 C CA . VAL A 1 384 ? 14.78100 13.76900 22.78800 1.000 36.04389 387 VAL A CA 1
ATOM 2903 C C . VAL A 1 384 ? 14.86100 15.08800 23.55900 1.000 38.43210 387 VAL A C 1
ATOM 2904 O O . VAL A 1 384 ? 13.83400 15.68300 23.91400 1.000 39.30938 387 VAL A O 1
ATOM 2908 N N . THR A 1 385 ? 16.08100 15.56400 23.83700 1.000 36.63768 388 THR A N 1
ATOM 2909 C CA . THR A 1 385 ? 16.22200 16.71400 24.73000 1.000 40.87708 388 THR A CA 1
ATOM 2910 C C . THR A 1 385 ? 15.88700 18.03100 24.03200 1.000 39.23505 388 THR A C 1
ATOM 2911 O O . THR A 1 385 ? 15.13600 18.85100 24.57700 1.000 39.38313 388 THR A O 1
ATOM 2915 N N . ALA A 1 386 ? 16.40300 18.24300 22.82100 1.000 41.39138 389 ALA A N 1
ATOM 2916 C CA . ALA A 1 386 ? 16.16500 19.50900 22.13500 1.000 40.06273 389 ALA A CA 1
ATOM 2917 C C . ALA A 1 386 ? 14.74800 19.58700 21.56900 1.000 40.31670 389 ALA A C 1
ATOM 2918 O O . ALA A 1 386 ? 14.04200 20.57700 21.78700 1.000 36.92712 389 ALA A O 1
ATOM 2920 N N . GLU A 1 387 ? 14.30500 18.55300 20.84800 1.000 39.55511 390 GLU A N 1
ATOM 2921 C CA . GLU A 1 387 ? 13.01400 18.63000 20.15800 1.000 36.73524 390 GLU A CA 1
ATOM 2922 C C . GLU A 1 387 ? 11.84600 18.17500 21.03100 1.000 35.10793 390 GLU A C 1
ATOM 2923 O O . GLU A 1 387 ? 10.89500 18.93300 21.24600 1.000 37.42565 390 GLU A O 1
ATOM 2929 N N . LEU A 1 388 ? 11.88700 16.93400 21.51800 1.000 36.16491 391 LEU A N 1
ATOM 2930 C CA . LEU A 1 388 ? 10.72500 16.39400 22.22000 1.000 37.09362 391 LEU A CA 1
ATOM 2931 C C . LEU A 1 388 ? 10.53300 17.06900 23.57600 1.000 35.75051 391 LEU A C 1
ATOM 2932 O O . LEU A 1 388 ? 9.41400 17.45300 23.93700 1.000 38.56723 391 LEU A O 1
ATOM 2937 N N . ILE A 1 389 ? 11.60900 17.21900 24.34200 1.000 35.39648 392 ILE A N 1
ATOM 2938 C CA . ILE A 1 389 ? 11.52200 17.89100 25.63300 1.000 36.66529 392 ILE A CA 1
ATOM 2939 C C . ILE A 1 389 ? 11.57000 19.40200 25.44200 1.000 38.21895 392 ILE A C 1
ATOM 2940 O O . ILE A 1 389 ? 10.63100 20.12400 25.79900 1.000 35.15619 392 ILE A O 1
ATOM 2945 N N . GLY A 1 390 ? 12.64600 19.88800 24.82400 1.000 37.02275 393 GLY A N 1
ATOM 2946 C CA . GLY A 1 390 ? 12.85200 21.31300 24.65700 1.000 35.71541 393 GLY A CA 1
ATOM 2947 C C . GLY A 1 390 ? 11.76300 22.02700 23.88500 1.000 39.66457 393 GLY A C 1
ATOM 2948 O O . GLY A 1 390 ? 11.66000 23.25200 23.98400 1.000 38.49246 393 GLY A O 1
ATOM 2949 N N . ARG A 1 391 ? 10.94100 21.30700 23.10900 1.000 37.31518 394 ARG A N 1
ATOM 2950 C CA . ARG A 1 391 ? 9.93800 22.02500 22.32100 1.000 35.32993 394 ARG A CA 1
ATOM 2951 C C . ARG A 1 391 ? 8.54100 21.42300 22.38700 1.000 36.51448 394 ARG A C 1
ATOM 2952 O O . ARG A 1 391 ? 7.57300 22.16900 22.55700 1.000 36.87475 394 ARG A O 1
ATOM 2960 N N . TRP A 1 392 ? 8.39300 20.09800 22.24500 1.000 36.73844 395 TRP A N 1
ATOM 2961 C CA . TRP A 1 392 ? 7.05600 19.52300 22.38300 1.000 34.72460 395 TRP A CA 1
ATOM 2962 C C . TRP A 1 392 ? 6.58600 19.61400 23.83100 1.000 35.75821 395 TRP A C 1
ATOM 2963 O O . TRP A 1 392 ? 5.50400 20.14400 24.11000 1.000 32.43049 395 TRP A O 1
ATOM 2974 N N . GLN A 1 393 ? 7.39200 19.09500 24.77200 1.000 36.84617 396 GLN A N 1
ATOM 2975 C CA . GLN A 1 393 ? 7.04900 19.24400 26.18500 1.000 35.66274 396 GLN A CA 1
ATOM 2976 C C . GLN A 1 393 ? 6.85300 20.70700 26.53800 1.000 37.36375 396 GLN A C 1
ATOM 2977 O O . GLN A 1 393 ? 5.87100 21.06900 27.19800 1.000 38.95303 396 GLN A O 1
ATOM 2983 N N . ARG A 1 394 ? 7.68300 21.58200 26.00700 1.000 36.82238 397 ARG A N 1
ATOM 2984 C CA . ARG A 1 394 ? 7.58100 22.99600 26.32400 1.000 38.63915 397 ARG A CA 1
ATOM 2985 C C . ARG A 1 394 ? 6.24200 23.63600 25.95100 1.000 37.82177 397 ARG A C 1
ATOM 2986 O O . ARG A 1 394 ? 5.76000 24.48100 26.67200 1.000 40.12696 397 ARG A O 1
ATOM 2994 N N . ARG A 1 395 ? 5.63700 23.20700 24.86400 1.000 35.53890 398 ARG A N 1
ATOM 2995 C CA . ARG A 1 395 ? 4.39300 23.80900 24.42300 1.000 37.86087 398 ARG A CA 1
ATOM 2996 C C . ARG A 1 395 ? 3.27400 23.39800 25.32600 1.000 38.56987 398 ARG A C 1
ATOM 2997 O O . ARG A 1 395 ? 2.40100 24.18200 25.62400 1.000 37.47505 398 ARG A O 1
ATOM 3005 N N . LEU A 1 396 ? 3.32000 22.15600 25.77000 1.000 37.74226 399 LEU A N 1
ATOM 3006 C CA . LEU A 1 396 ? 2.31500 21.66700 26.66400 1.000 38.91146 399 LEU A CA 1
ATOM 3007 C C . LEU A 1 396 ? 2.34300 22.49400 27.91800 1.000 41.34822 399 LEU A C 1
ATOM 3008 O O . LEU A 1 396 ? 1.32300 22.95800 28.38800 1.000 42.11306 399 LEU A O 1
ATOM 3013 N N . ASP A 1 397 ? 3.52300 22.68400 28.45200 1.000 39.82370 400 ASP A N 1
ATOM 3014 C CA . ASP A 1 397 ? 3.65600 23.44400 29.67000 1.000 44.24855 400 ASP A CA 1
ATOM 3015 C C . ASP A 1 397 ? 3.22400 24.90300 29.47900 1.000 41.90722 400 ASP A C 1
ATOM 3016 O O . ASP A 1 397 ? 2.49900 25.43500 30.29000 1.000 44.18258 400 ASP A O 1
ATOM 3021 N N . ASP A 1 398 ? 3.65400 25.52900 28.39500 1.000 41.27528 401 ASP A N 1
ATOM 3022 C CA . ASP A 1 398 ? 3.31800 26.91800 28.14600 1.000 38.62906 401 ASP A CA 1
ATOM 3023 C C . ASP A 1 398 ? 1.82800 27.12000 27.96000 1.000 41.53138 401 ASP A C 1
ATOM 3024 O O . ASP A 1 398 ? 1.24600 28.01900 28.53600 1.000 41.10698 401 ASP A O 1
ATOM 3029 N N . VAL A 1 399 ? 1.21900 26.27500 27.15400 1.000 41.14193 402 VAL A N 1
ATOM 3030 C CA . VAL A 1 399 ? -0.22500 26.39400 26.98300 1.000 37.54651 402 VAL A CA 1
ATOM 3031 C C . VAL A 1 399 ? -0.93500 26.07500 28.29500 1.000 43.48815 402 VAL A C 1
ATOM 3032 O O . VAL A 1 399 ? -1.89500 26.75600 28.69200 1.000 39.73996 402 VAL A O 1
ATOM 3036 N N . GLY A 1 400 ? -0.46900 25.02700 28.98800 1.000 40.24921 403 GLY A N 1
ATOM 3037 C CA . GLY A 1 400 ? -1.14400 24.59500 30.20300 1.000 41.00232 403 GLY A CA 1
ATOM 3038 C C . GLY A 1 400 ? -1.08600 25.64800 31.29400 1.000 42.84178 403 GLY A C 1
ATOM 3039 O O . GLY A 1 400 ? -2.09400 25.96600 31.92500 1.000 46.91627 403 GLY A O 1
ATOM 3040 N N . GLY A 1 401 ? 0.09300 26.21700 31.51600 1.000 37.61165 404 GLY A N 1
ATOM 3041 C CA . GLY A 1 401 ? 0.22900 27.21500 32.56200 1.000 43.68420 404 GLY A CA 1
ATOM 3042 C C . GLY A 1 401 ? -0.48000 28.51900 32.25600 1.000 42.70338 404 GLY A C 1
ATOM 3043 O O . GLY A 1 401 ? -0.93900 29.20900 33.17400 1.000 43.14753 404 GLY A O 1
ATOM 3044 N N . ARG A 1 402 ? -0.58800 28.87900 30.97300 1.000 41.48934 405 ARG A N 1
ATOM 3045 C CA . ARG A 1 402 ? -1.31700 30.09300 30.63600 1.000 42.55771 405 ARG A CA 1
ATOM 3046 C C . ARG A 1 402 ? -2.81800 29.86500 30.69400 1.000 44.26820 405 ARG A C 1
ATOM 3047 O O . ARG A 1 402 ? -3.57600 30.80400 30.96400 1.000 44.24917 405 ARG A O 1
ATOM 3055 N N . VAL A 1 403 ? -3.27000 28.63200 30.56100 1.000 42.87220 406 VAL A N 1
ATOM 3056 C CA . VAL A 1 403 ? -4.68600 28.37000 30.71400 1.000 42.27537 406 VAL A CA 1
ATOM 3057 C C . VAL A 1 403 ? -5.00400 28.48100 32.19000 1.000 44.47217 406 VAL A C 1
ATOM 3058 O O . VAL A 1 403 ? -6.05600 28.96700 32.57700 1.000 44.53396 406 VAL A O 1
ATOM 3062 N N . ALA A 1 404 ? -4.06900 28.07500 33.01000 1.000 39.24636 407 ALA A N 1
ATOM 3063 C CA . ALA A 1 404 ? -4.26700 28.21000 34.42500 1.000 45.32390 407 ALA A CA 1
ATOM 3064 C C . ALA A 1 404 ? -4.24900 29.66700 34.83600 1.000 46.25694 407 ALA A C 1
ATOM 3065 O O . ALA A 1 404 ? -5.13900 30.11500 35.53100 1.000 47.15648 407 ALA A O 1
ATOM 3067 N N . GLU A 1 405 ? -3.24000 30.39800 34.39500 1.000 46.47284 408 GLU A N 1
ATOM 3068 C CA . GLU A 1 405 ? -3.10000 31.79100 34.73600 1.000 43.95121 408 GLU A CA 1
ATOM 3069 C C . GLU A 1 405 ? -4.24900 32.67400 34.29500 1.000 47.22959 408 GLU A C 1
ATOM 3070 O O . GLU A 1 405 ? -4.70700 33.50200 35.06600 1.000 47.65254 408 GLU A O 1
ATOM 3076 N N . HIS A 1 406 ? -4.75200 32.48700 33.08900 1.000 43.91029 409 HIS A N 1
ATOM 3077 C CA . HIS A 1 406 ? -5.76100 33.40500 32.57400 1.000 42.12864 409 HIS A CA 1
ATOM 3078 C C . HIS A 1 406 ? -7.17800 32.86500 32.41900 1.000 43.16421 409 HIS A C 1
ATOM 3079 O O . HIS A 1 406 ? -8.09400 33.61800 32.13400 1.000 44.86672 409 HIS A O 1
ATOM 3086 N N . PHE A 1 407 ? -7.36400 31.57500 32.59300 1.000 42.46873 410 PHE A N 1
ATOM 3087 C CA . PHE A 1 407 ? -8.67200 31.00100 32.40200 1.000 45.86842 410 PHE A CA 1
ATOM 3088 C C . PHE A 1 407 ? -9.01400 30.02600 33.51100 1.000 48.29316 410 PHE A C 1
ATOM 3089 O O . PHE A 1 407 ? -9.87600 29.17800 33.34600 1.000 48.86216 410 PHE A O 1
ATOM 3097 N N . GLY A 1 408 ? -8.33700 30.14400 34.64100 1.000 49.30317 411 GLY A N 1
ATOM 3098 C CA . GLY A 1 408 ? -8.65100 29.31000 35.78400 1.000 48.95629 411 GLY A CA 1
ATOM 3099 C C . GLY A 1 408 ? -8.56700 27.83500 35.45800 1.000 52.16798 411 GLY A C 1
ATOM 3100 O O . GLY A 1 408 ? -9.30200 27.02300 36.02900 1.000 55.90060 411 GLY A O 1
ATOM 3101 N N . GLY A 1 409 ? -7.68300 27.48800 34.52000 1.000 49.55411 412 GLY A N 1
ATOM 3102 C CA . GLY A 1 409 ? -7.46400 26.12600 34.10100 1.000 48.67640 412 GLY A CA 1
ATOM 3103 C C . GLY A 1 409 ? -8.58900 25.49700 33.31900 1.000 48.11194 412 GLY A C 1
ATOM 3104 O O . GLY A 1 409 ? -8.52800 24.29400 33.04600 1.000 47.17480 412 GLY A O 1
ATOM 3105 N N . LEU A 1 410 ? -9.61500 26.25400 32.95500 1.000 49.63200 413 LEU A N 1
ATOM 3106 C CA . LEU A 1 410 ? -10.72800 25.72100 32.18400 1.000 47.99457 413 LEU A CA 1
ATOM 3107 C C . LEU A 1 410 ? -10.57100 26.09400 30.71800 1.000 49.00709 413 LEU A C 1
ATOM 3108 O O . LEU A 1 410 ? -10.13500 27.20400 30.38900 1.000 48.10582 413 LEU A O 1
ATOM 3113 N N . THR A 1 411 ? -10.91900 25.15800 29.84500 1.000 50.85431 414 THR A N 1
ATOM 3114 C CA . THR A 1 411 ? -10.93800 25.42200 28.41800 1.000 46.78804 414 THR A CA 1
ATOM 3115 C C . THR A 1 411 ? -12.03900 26.42100 28.09300 1.000 45.51642 414 THR A C 1
ATOM 3116 O O . THR A 1 411 ? -13.22200 26.10400 28.26000 1.000 46.40603 414 THR A O 1
ATOM 3120 N N . PRO A 1 412 ? -11.70800 27.60900 27.61700 1.000 44.81770 415 PRO A N 1
ATOM 3121 C CA . PRO A 1 412 ? -12.74600 28.57200 27.25500 1.000 43.02075 415 PRO A CA 1
ATOM 3122 C C . PRO A 1 412 ? -13.38600 28.19400 25.93000 1.000 44.36336 415 PRO A C 1
ATOM 3123 O O . PRO A 1 412 ? -12.90900 27.32200 25.20500 1.000 43.92593 415 PRO A O 1
ATOM 3127 N N . GLU A 1 413 ? -14.49500 28.86900 25.63400 1.000 43.56152 416 GLU A N 1
ATOM 3128 C CA . GLU A 1 413 ? -15.22000 28.70000 24.38300 1.000 45.45392 416 GLU A CA 1
ATOM 3129 C C . GLU A 1 413 ? -14.84100 29.82300 23.42300 1.000 47.38253 416 GLU A C 1
ATOM 3130 O O . GLU A 1 413 ? -14.95800 31.00600 23.76400 1.000 46.80099 416 GLU A O 1
ATOM 3136 N N . ALA A 1 414 ? -14.39600 29.44300 22.22500 1.000 43.49381 417 ALA A N 1
ATOM 3137 C CA . ALA A 1 414 ? -13.96600 30.40700 21.22000 1.000 44.69418 417 ALA A CA 1
ATOM 3138 C C . ALA A 1 414 ? -15.00100 31.51000 21.01200 1.000 43.76479 417 ALA A C 1
ATOM 3139 O O . ALA A 1 414 ? -16.19900 31.24500 20.83600 1.000 39.31891 417 ALA A O 1
ATOM 3141 N N . GLY A 1 415 ? -14.52100 32.75200 21.04100 1.000 43.88077 418 GLY A N 1
ATOM 3142 C CA . GLY A 1 415 ? -15.31100 33.91500 20.67700 1.000 43.94050 418 GLY A CA 1
ATOM 3143 C C . GLY A 1 415 ? -15.08200 34.27300 19.22500 1.000 47.10733 418 GLY A C 1
ATOM 3144 O O . GLY A 1 415 ? -15.19400 33.40300 18.35300 1.000 46.83682 418 GLY A O 1
ATOM 3145 N N . GLY A 1 416 ? -14.72900 35.52600 18.94600 1.000 38.36377 419 GLY A N 1
ATOM 3146 C CA . GLY A 1 416 ? -14.51300 35.94800 17.57700 1.000 42.54752 419 GLY A CA 1
ATOM 3147 C C . GLY A 1 416 ? -13.13700 35.57400 17.03400 1.000 44.00002 419 GLY A C 1
ATOM 3148 O O . GLY A 1 416 ? -12.29200 35.00700 17.72300 1.000 44.10559 419 GLY A O 1
ATOM 3149 N N . TRP A 1 417 ? -12.91100 35.93700 15.76600 1.000 43.42592 420 TRP A N 1
ATOM 3150 C CA . TRP A 1 417 ? -11.70100 35.59300 15.03300 1.000 43.38642 420 TRP A CA 1
ATOM 3151 C C . TRP A 1 417 ? -11.02600 36.84200 14.48600 1.000 44.02196 420 TRP A C 1
ATOM 3152 O O . TRP A 1 417 ? -11.64600 37.89200 14.34500 1.000 44.37390 420 TRP A O 1
ATOM 3163 N N . HIS A 1 418 ? -9.74100 36.70700 14.15800 1.000 44.04769 421 HIS A N 1
ATOM 3164 C CA . HIS A 1 418 ? -9.02100 37.71700 13.39100 1.000 41.43756 421 HIS A CA 1
ATOM 3165 C C . HIS A 1 418 ? -8.06400 37.00600 12.43100 1.000 42.92183 421 HIS A C 1
ATOM 3166 O O . HIS A 1 418 ? -8.08100 35.77600 12.29700 1.000 38.99001 421 HIS A O 1
ATOM 3173 N N . ALA A 1 419 ? -7.19900 37.78900 11.78000 1.000 40.82198 422 ALA A N 1
ATOM 3174 C CA . ALA A 1 419 ? -6.34900 37.24300 10.72500 1.000 38.51932 422 ALA A CA 1
ATOM 3175 C C . ALA A 1 419 ? -5.35600 36.22500 11.27800 1.000 36.94426 422 ALA A C 1
ATOM 3176 O O . ALA A 1 419 ? -5.15600 35.15200 10.69100 1.000 39.07234 422 ALA A O 1
ATOM 3178 N N . GLU A 1 420 ? -4.72600 36.53600 12.40700 1.000 35.40182 423 GLU A N 1
ATOM 3179 C CA . GLU A 1 420 ? -3.70500 35.63600 12.92200 1.000 34.74820 423 GLU A CA 1
ATOM 3180 C C . GLU A 1 420 ? -4.31000 34.30200 13.34900 1.000 36.04079 423 GLU A C 1
ATOM 3181 O O . GLU A 1 420 ? -3.66600 33.25800 13.21300 1.000 35.00822 423 GLU A O 1
ATOM 3187 N N . ALA A 1 421 ? -5.55600 34.31900 13.82100 1.000 35.42336 424 ALA A N 1
ATOM 3188 C CA . ALA A 1 421 ? -6.25500 33.08400 14.14000 1.000 35.67172 424 ALA A CA 1
ATOM 3189 C C . ALA A 1 421 ? -6.58400 32.28700 12.87600 1.000 38.51139 424 ALA A C 1
ATOM 3190 O O . ALA A 1 421 ? -6.41200 31.06200 12.85900 1.000 36.57378 424 ALA A O 1
ATOM 3192 N N . GLU A 1 422 ? -7.06200 32.95600 11.81400 1.000 38.54014 425 GLU A N 1
ATOM 3193 C CA . GLU A 1 422 ? -7.24000 32.29200 10.51800 1.000 38.13110 425 GLU A CA 1
ATOM 3194 C C . GLU A 1 422 ? -5.97600 31.53800 10.11600 1.000 37.74912 425 GLU A C 1
ATOM 3195 O O . GLU A 1 422 ? -6.01400 30.33800 9.81100 1.000 38.09553 425 GLU A O 1
ATOM 3201 N N . ARG A 1 423 ? -4.85100 32.25300 10.06900 1.000 32.85901 426 ARG A N 1
ATOM 3202 C CA . ARG A 1 423 ? -3.59600 31.66100 9.62200 1.000 34.88706 426 ARG A CA 1
ATOM 3203 C C . ARG A 1 423 ? -3.23100 30.44100 10.46000 1.000 33.56450 426 ARG A C 1
ATOM 3204 O O . ARG A 1 423 ? -2.88000 29.38500 9.92100 1.000 31.70943 426 ARG A O 1
ATOM 3212 N N . PHE A 1 424 ? -3.31300 30.56700 11.78600 1.000 32.64798 427 PHE A N 1
ATOM 3213 C CA . PHE A 1 424 ? -2.96000 29.44200 12.64200 1.000 32.40309 427 PHE A CA 1
ATOM 3214 C C . PHE A 1 424 ? -3.90800 28.27200 12.44200 1.000 32.23881 427 PHE A C 1
ATOM 3215 O O . PHE A 1 424 ? -3.47200 27.11800 12.37000 1.000 31.35820 427 PHE A O 1
ATOM 3223 N N . TYR A 1 425 ? -5.21100 28.54700 12.35800 1.000 33.26908 428 TYR A N 1
ATOM 3224 C CA . TYR A 1 425 ? -6.15700 27.47400 12.09200 1.000 34.03782 428 TYR A CA 1
ATOM 3225 C C . TYR A 1 425 ? -5.85300 26.78600 10.76900 1.000 36.69347 428 TYR A C 1
ATOM 3226 O O . TYR A 1 425 ? -6.03400 25.56600 10.63100 1.000 33.47770 428 TYR A O 1
ATOM 3235 N N . GLY A 1 426 ? -5.45000 27.56400 9.76500 1.000 31.91154 429 GLY A N 1
ATOM 3236 C CA . GLY A 1 426 ? -5.11200 26.95800 8.50100 1.000 32.07654 429 GLY A CA 1
ATOM 3237 C C . GLY A 1 426 ? -3.90000 26.06700 8.63100 1.000 33.12281 429 GLY A C 1
ATOM 3238 O O . GLY A 1 426 ? -3.82100 25.02600 7.97900 1.000 32.79731 429 GLY A O 1
ATOM 3239 N N . GLN A 1 427 ? -2.95300 26.45500 9.48400 1.000 28.25255 430 GLN A N 1
ATOM 3240 C CA . GLN A 1 427 ? -1.80300 25.60100 9.73500 1.000 33.79351 430 GLN A CA 1
ATOM 3241 C C . GLN A 1 427 ? -2.22400 24.31700 10.44200 1.000 32.47830 430 GLN A C 1
ATOM 3242 O O . GLN A 1 427 ? -1.77500 23.23000 10.07300 1.000 31.01456 430 GLN A O 1
ATOM 3248 N N . ILE A 1 428 ? -3.11700 24.42000 11.43000 1.000 33.88597 431 ILE A N 1
ATOM 3249 C CA . ILE A 1 428 ? -3.67300 23.22500 12.06200 1.000 32.62531 431 ILE A CA 1
ATOM 3250 C C . ILE A 1 428 ? -4.31500 22.31700 11.02300 1.000 33.97877 431 ILE A C 1
ATOM 3251 O O . ILE A 1 428 ? -4.21600 21.08300 11.11900 1.000 34.32027 431 ILE A O 1
ATOM 3256 N N . LYS A 1 429 ? -4.98400 22.89900 10.01800 1.000 29.86225 432 LYS A N 1
ATOM 3257 C CA . LYS A 1 429 ? -5.63200 22.06700 9.00400 1.000 33.29316 432 LYS A CA 1
ATOM 3258 C C . LYS A 1 429 ? -4.61100 21.34500 8.12800 1.000 33.64804 432 LYS A C 1
ATOM 3259 O O . LYS A 1 429 ? -4.84300 20.20100 7.72100 1.000 34.08968 432 LYS A O 1
ATOM 3265 N N . GLU A 1 430 ? -3.47500 21.99000 7.83500 1.000 31.91197 433 GLU A N 1
ATOM 3266 C CA . GLU A 1 430 ? -2.45700 21.36800 6.98700 1.000 31.76365 433 GLU A CA 1
ATOM 3267 C C . GLU A 1 430 ? -1.73200 20.24200 7.72000 1.000 31.89620 433 GLU A C 1
ATOM 3268 O O . GLU A 1 430 ? -1.39500 19.21900 7.11700 1.000 30.65389 433 GLU A O 1
ATOM 3274 N N . PHE A 1 431 ? -1.49400 20.41300 9.02100 1.000 31.20941 434 PHE A N 1
ATOM 3275 C CA . PHE A 1 431 ? -0.92100 19.35100 9.84700 1.000 29.86239 434 PHE A CA 1
ATOM 3276 C C . PHE A 1 431 ? -1.85800 18.15200 9.93000 1.000 31.92033 434 PHE A C 1
ATOM 3277 O O . PHE A 1 431 ? -1.46900 17.02100 9.61300 1.000 32.74161 434 PHE A O 1
ATOM 3285 N N . ALA A 1 432 ? -3.10500 18.38400 10.34900 1.000 29.39752 435 ALA A N 1
ATOM 3286 C CA . ALA A 1 432 ? -4.10000 17.31800 10.37700 1.000 32.92720 435 ALA A CA 1
ATOM 3287 C C . ALA A 1 432 ? -4.21800 16.60800 9.03400 1.000 33.31239 435 ALA A C 1
ATOM 3288 O O . ALA A 1 432 ? -4.46900 15.40000 8.98400 1.000 32.56906 435 ALA A O 1
ATOM 3290 N N . SER A 1 433 ? -4.06500 17.34000 7.93700 1.000 32.77236 436 SER A N 1
ATOM 3291 C CA . SER A 1 433 ? -4.24300 16.70900 6.64200 1.000 33.23864 436 SER A CA 1
ATOM 3292 C C . SER A 1 433 ? -3.04800 15.83200 6.30800 1.000 31.41448 436 SER A C 1
ATOM 3293 O O . SER A 1 433 ? -3.22100 14.68900 5.87500 1.000 32.03971 436 SER A O 1
ATOM 3296 N N . CYS A 1 434 ? -1.83500 16.34300 6.53800 1.000 32.99591 437 CYS A N 1
ATOM 3297 C CA . CYS A 1 434 ? -0.63800 15.52100 6.38100 1.000 32.72395 437 CYS A CA 1
ATOM 3298 C C . CYS A 1 434 ? -0.76000 14.21200 7.16400 1.000 32.54689 437 CYS A C 1
ATOM 3299 O O . CYS A 1 434 ? -0.44000 13.13600 6.64400 1.000 31.97068 437 CYS A O 1
ATOM 3302 N N . ALA A 1 435 ? -1.28700 14.26800 8.39200 1.000 33.20744 438 ALA A N 1
ATOM 3303 C CA . ALA A 1 435 ? -1.33300 13.05300 9.19800 1.000 31.25127 438 ALA A CA 1
ATOM 3304 C C . ALA A 1 435 ? -2.31600 12.03800 8.63100 1.000 33.37846 438 ALA A C 1
ATOM 3305 O O . ALA A 1 435 ? -1.98200 10.85300 8.52200 1.000 33.67590 438 ALA A O 1
ATOM 3307 N N . THR A 1 436 ? -3.52600 12.47400 8.25000 1.000 33.41150 439 THR A N 1
ATOM 3308 C CA . THR A 1 436 ? -4.49800 11.53600 7.69300 1.000 29.85406 439 THR A CA 1
ATOM 3309 C C . THR A 1 436 ? -4.00900 10.90400 6.39600 1.000 30.73585 439 THR A C 1
ATOM 3310 O O . THR A 1 436 ? -4.32400 9.74000 6.11800 1.000 35.21260 439 THR A O 1
ATOM 3314 N N . LEU A 1 437 ? -3.25900 11.64200 5.58900 1.000 31.55437 440 LEU A N 1
ATOM 3315 C CA . LEU A 1 437 ? -2.83100 11.13700 4.29000 1.000 31.87569 440 LEU A CA 1
ATOM 3316 C C . LEU A 1 437 ? -1.57500 10.28100 4.38100 1.000 31.80296 440 LEU A C 1
ATOM 3317 O O . LEU A 1 437 ? -1.48700 9.25900 3.70000 1.000 35.33675 440 LEU A O 1
ATOM 3322 N N . ASP A 1 438 ? -0.60800 10.65200 5.21400 1.000 29.85736 441 ASP A N 1
ATOM 3323 C CA . ASP A 1 438 ? 0.69500 10.00100 5.16900 1.000 31.68570 441 ASP A CA 1
ATOM 3324 C C . ASP A 1 438 ? 0.78100 8.78400 6.08300 1.000 32.52632 441 ASP A C 1
ATOM 3325 O O . ASP A 1 438 ? 1.83900 8.14700 6.15900 1.000 30.85315 441 ASP A O 1
ATOM 3330 N N . TYR A 1 439 ? -0.31000 8.43000 6.75400 1.000 33.69906 442 TYR A N 1
ATOM 3331 C CA . TYR A 1 439 ? -0.42800 7.12700 7.39300 1.000 33.14124 442 TYR A CA 1
ATOM 3332 C C . TYR A 1 439 ? -1.14500 6.11800 6.50800 1.000 32.28709 442 TYR A C 1
ATOM 3333 O O . TYR A 1 439 ? -1.25000 4.94400 6.88400 1.000 34.57463 442 TYR A O 1
ATOM 3342 N N . LEU A 1 440 ? -1.63600 6.54500 5.34100 1.000 32.27133 443 LEU A N 1
ATOM 3343 C CA . LEU A 1 440 ? -2.37700 5.63900 4.47100 1.000 31.64977 443 LEU A CA 1
ATOM 3344 C C . LEU A 1 440 ? -1.46900 4.51400 3.96800 1.000 30.88419 443 LEU A C 1
ATOM 3345 O O . LEU A 1 440 ? -0.31400 4.75900 3.61000 1.000 31.49986 443 LEU A O 1
ATOM 3350 N N . PRO A 1 441 ? -1.95700 3.27700 3.93400 1.000 30.59209 444 PRO A N 1
ATOM 3351 C CA . PRO A 1 441 ? -1.18000 2.20600 3.29300 1.000 30.52987 444 PRO A CA 1
ATOM 3352 C C . PRO A 1 441 ? -0.68000 2.59500 1.91500 1.000 34.01299 444 PRO A C 1
ATOM 3353 O O . PRO A 1 441 ? 0.45700 2.27500 1.55300 1.000 32.32287 444 PRO A O 1
ATOM 3357 N N . GLY A 1 442 ? -1.49600 3.31800 1.14800 1.000 31.93685 445 GLY A N 1
ATOM 3358 C CA . GLY A 1 442 ? -1.15700 3.63200 -0.23000 1.000 33.52592 445 GLY A CA 1
ATOM 3359 C C . GLY A 1 442 ? -0.08200 4.67900 -0.39900 1.000 34.22386 445 GLY A C 1
ATOM 3360 O O . GLY A 1 442 ? 0.42300 4.84600 -1.51500 1.000 33.62152 445 GLY A O 1
ATOM 3361 N N . ARG A 1 443 ? 0.27500 5.39200 0.66600 1.000 33.36207 446 ARG A N 1
ATOM 3362 C CA . ARG A 1 443 ? 1.35500 6.36900 0.59800 1.000 31.95477 446 ARG A CA 1
ATOM 3363 C C . ARG A 1 443 ? 1.92300 6.62200 1.98400 1.000 34.35367 446 ARG A C 1
ATOM 3364 O O . ARG A 1 443 ? 1.92700 7.76000 2.48400 1.000 31.36434 446 ARG A O 1
ATOM 3372 N N . PHE A 1 444 ? 2.40500 5.55100 2.59000 1.000 30.45010 447 PHE A N 1
ATOM 3373 C CA . PHE A 1 444 ? 2.81200 5.53300 3.98200 1.000 30.44505 447 PHE A CA 1
ATOM 3374 C C . PHE A 1 444 ? 4.14400 6.25000 4.14500 1.000 30.63877 447 PHE A C 1
ATOM 3375 O O . PHE A 1 444 ? 5.18200 5.71700 3.75700 1.000 34.12216 447 PHE A O 1
ATOM 3383 N N . LYS A 1 445 ? 4.14400 7.43000 4.76000 1.000 31.70807 448 LYS A N 1
ATOM 3384 C CA . LYS A 1 445 ? 5.38400 8.15400 5.03900 1.000 30.17909 448 LYS A CA 1
ATOM 3385 C C . LYS A 1 445 ? 5.37500 8.74200 6.44400 1.000 31.54214 448 LYS A C 1
ATOM 3386 O O . LYS A 1 445 ? 5.21800 9.95500 6.63200 1.000 29.86431 448 LYS A O 1
ATOM 3392 N N . PRO A 1 446 ? 5.60200 7.91200 7.46600 1.000 32.33027 449 PRO A N 1
ATOM 3393 C CA . PRO A 1 446 ? 5.68200 8.45300 8.83200 1.000 31.68801 449 PRO A CA 1
ATOM 3394 C C . PRO A 1 446 ? 6.71800 9.55300 8.98800 1.000 29.26832 449 PRO A C 1
ATOM 3395 O O . PRO A 1 446 ? 6.51800 10.45700 9.80700 1.000 28.94659 449 PRO A O 1
ATOM 3399 N N . ARG A 1 447 ? 7.81900 9.49900 8.23100 1.000 28.09691 450 ARG A N 1
ATOM 3400 C CA . ARG A 1 447 ? 8.84900 10.53100 8.33600 1.000 28.82368 450 ARG A CA 1
ATOM 3401 C C . ARG A 1 447 ? 8.28500 11.92600 8.05800 1.000 31.20463 450 ARG A C 1
ATOM 3402 O O . ARG A 1 447 ? 8.70700 12.91800 8.67500 1.000 33.19303 450 ARG A O 1
ATOM 3410 N N . ALA A 1 448 ? 7.34500 12.02900 7.12000 1.000 30.80791 451 ALA A N 1
ATOM 3411 C CA . ALA A 1 448 ? 6.75800 13.33000 6.83000 1.000 32.23639 451 ALA A CA 1
ATOM 3412 C C . ALA A 1 448 ? 5.78300 13.76500 7.91500 1.000 31.36338 451 ALA A C 1
ATOM 3413 O O . ALA A 1 448 ? 5.60000 14.96700 8.12200 1.000 34.12829 451 ALA A O 1
ATOM 3415 N N . VAL A 1 449 ? 5.14300 12.82200 8.60700 1.000 28.19520 452 VAL A N 1
ATOM 3416 C CA . VAL A 1 449 ? 4.27200 13.19600 9.72000 1.000 31.35712 452 VAL A CA 1
ATOM 3417 C C . VAL A 1 449 ? 5.08800 13.79100 10.86400 1.000 30.63017 452 VAL A C 1
ATOM 3418 O O . VAL A 1 449 ? 4.69900 14.80800 11.46300 1.000 31.67956 452 VAL A O 1
ATOM 3422 N N . VAL A 1 450 ? 6.24500 13.19500 11.17200 1.000 29.12754 453 VAL A N 1
ATOM 3423 C CA . VAL A 1 450 ? 7.07600 13.75400 12.23600 1.000 30.28239 453 VAL A CA 1
ATOM 3424 C C . VAL A 1 450 ? 7.61700 15.12100 11.83600 1.000 29.77049 453 VAL A C 1
ATOM 3425 O O . VAL A 1 450 ? 7.63900 16.05400 12.65100 1.000 28.79195 453 VAL A O 1
ATOM 3429 N N . ALA A 1 451 ? 8.09100 15.26400 10.59100 1.000 29.58993 454 ALA A N 1
ATOM 3430 C CA . ALA A 1 451 ? 8.56500 16.57900 10.15600 1.000 31.62675 454 ALA A CA 1
ATOM 3431 C C . ALA A 1 451 ? 7.43900 17.61600 10.20000 1.000 30.85308 454 ALA A C 1
ATOM 3432 O O . ALA A 1 451 ? 7.67100 18.77200 10.57200 1.000 28.05406 454 ALA A O 1
ATOM 3434 N N . ALA A 1 452 ? 6.21200 17.22300 9.83400 1.000 28.75968 455 ALA A N 1
ATOM 3435 C CA . ALA A 1 452 ? 5.10200 18.17300 9.89700 1.000 31.19090 455 ALA A CA 1
ATOM 3436 C C . ALA A 1 452 ? 4.76800 18.53100 11.33300 1.000 32.04926 455 ALA A C 1
ATOM 3437 O O . ALA A 1 452 ? 4.33300 19.65800 11.60200 1.000 30.18433 455 ALA A O 1
ATOM 3439 N N . ALA A 1 453 ? 4.96000 17.58800 12.26000 1.000 30.51732 456 ALA A N 1
ATOM 3440 C CA . ALA A 1 453 ? 4.77600 17.87200 13.67900 1.000 31.21871 456 ALA A CA 1
ATOM 3441 C C . ALA A 1 453 ? 5.78200 18.90400 14.15500 1.000 31.04707 456 ALA A C 1
ATOM 3442 O O . ALA A 1 453 ? 5.42300 19.88200 14.82300 1.000 31.69037 456 ALA A O 1
ATOM 3444 N N . CYS A 1 454 ? 7.05200 18.69300 13.83300 1.000 30.12352 457 CYS A N 1
ATOM 3445 C CA . CYS A 1 454 ? 8.07400 19.62000 14.28300 1.000 31.79062 457 CYS A CA 1
ATOM 3446 C C . CYS A 1 454 ? 7.81700 21.01600 13.73500 1.000 33.76258 457 CYS A C 1
ATOM 3447 O O . CYS A 1 454 ? 7.93000 22.00400 14.46500 1.000 31.86830 457 CYS A O 1
ATOM 3450 N N . ALA A 1 455 ? 7.44200 21.11900 12.45800 1.000 31.18131 458 ALA A N 1
ATOM 3451 C CA . ALA A 1 455 ? 7.16700 22.43500 11.90100 1.000 27.15974 458 ALA A CA 1
ATOM 3452 C C . ALA A 1 455 ? 5.91500 23.02500 12.53300 1.000 33.79928 458 ALA A C 1
ATOM 3453 O O . ALA A 1 455 ? 5.82300 24.25000 12.72100 1.000 30.96148 458 ALA A O 1
ATOM 3455 N N . PHE A 1 456 ? 4.96800 22.16000 12.90500 1.000 31.90530 459 PHE A N 1
ATOM 3456 C CA . PHE A 1 456 ? 3.73400 22.63100 13.50400 1.000 30.10472 459 PHE A CA 1
ATOM 3457 C C . PHE A 1 456 ? 3.96300 23.16700 14.91000 1.000 33.80165 459 PHE A C 1
ATOM 3458 O O . PHE A 1 456 ? 3.37500 24.19500 15.28700 1.000 31.63357 459 PHE A O 1
ATOM 3466 N N . ILE A 1 457 ? 4.78300 22.46900 15.70900 1.000 29.69020 460 ILE A N 1
ATOM 3467 C CA . ILE A 1 457 ? 5.17700 22.99800 17.01800 1.000 35.48964 460 ILE A CA 1
ATOM 3468 C C . ILE A 1 457 ? 5.67800 24.42900 16.88400 1.000 35.85107 460 ILE A C 1
ATOM 3469 O O . ILE A 1 457 ? 5.31100 25.30900 17.67400 1.000 36.43621 460 ILE A O 1
ATOM 3474 N N . ARG A 1 458 ? 6.52300 24.68300 15.87300 1.000 34.33773 461 ARG A N 1
ATOM 3475 C CA . ARG A 1 458 ? 7.04100 26.03000 15.66000 1.000 36.35208 461 ARG A CA 1
ATOM 3476 C C . ARG A 1 458 ? 5.92800 26.98600 15.26200 1.000 34.23952 461 ARG A C 1
ATOM 3477 O O . ARG A 1 458 ? 5.91700 28.14600 15.68600 1.000 39.98119 461 ARG A O 1
ATOM 3485 N N . GLN A 1 459 ? 4.97000 26.52600 14.46500 1.000 33.22511 462 GLN A N 1
ATOM 3486 C CA . GLN A 1 459 ? 3.84300 27.39300 14.16200 1.000 33.14608 462 GLN A CA 1
ATOM 3487 C C . GLN A 1 459 ? 3.06100 27.71400 15.43000 1.000 34.29627 462 GLN A C 1
ATOM 3488 O O . GLN A 1 459 ? 2.65200 28.86600 15.64800 1.000 34.03606 462 GLN A O 1
ATOM 3494 N N . ALA A 1 460 ? 2.89500 26.71700 16.30200 1.000 32.36916 463 ALA A N 1
ATOM 3495 C CA . ALA A 1 460 ? 2.23900 26.94100 17.58300 1.000 32.68258 463 ALA A CA 1
ATOM 3496 C C . ALA A 1 460 ? 3.05600 27.85700 18.48500 1.000 35.26253 463 ALA A C 1
ATOM 3497 O O . ALA A 1 460 ? 2.47800 28.59200 19.29000 1.000 35.20257 463 ALA A O 1
ATOM 3499 N N . GLU A 1 461 ? 4.39100 27.83400 18.37800 1.000 35.19214 464 GLU A N 1
ATOM 3500 C CA . GLU A 1 461 ? 5.19000 28.77400 19.16000 1.000 33.27992 464 GLU A CA 1
ATOM 3501 C C . GLU A 1 461 ? 4.93000 30.21300 18.71500 1.000 36.77735 464 GLU A C 1
ATOM 3502 O O . GLU A 1 461 ? 4.81600 31.11700 19.55500 1.000 36.59115 464 GLU A O 1
ATOM 3508 N N . ASP A 1 462 ? 4.81000 30.44200 17.39800 1.000 33.30336 465 ASP A N 1
ATOM 3509 C CA . ASP A 1 462 ? 4.44100 31.76700 16.90100 1.000 36.63164 465 ASP A CA 1
ATOM 3510 C C . ASP A 1 462 ? 3.09900 32.20000 17.46300 1.000 38.03915 465 ASP A C 1
ATOM 3511 O O . ASP A 1 462 ? 2.94600 33.32500 17.95300 1.000 33.29071 465 ASP A O 1
ATOM 3516 N N . PHE A 1 463 ? 2.10700 31.31100 17.39200 1.000 36.19955 466 PHE A N 1
ATOM 3517 C CA . PHE A 1 463 ? 0.77400 31.68300 17.82600 1.000 36.26964 466 PHE A CA 1
ATOM 3518 C C . PHE A 1 463 ? 0.70800 31.96500 19.32000 1.000 35.97195 466 PHE A C 1
ATOM 3519 O O . PHE A 1 463 ? -0.16600 32.71900 19.76100 1.000 36.62227 466 PHE A O 1
ATOM 3527 N N . ALA A 1 464 ? 1.58900 31.35600 20.11400 1.000 34.42711 467 ALA A N 1
ATOM 3528 C CA . ALA A 1 464 ? 1.63100 31.69200 21.53400 1.000 36.54535 467 ALA A CA 1
ATOM 3529 C C . ALA A 1 464 ? 1.86800 33.18200 21.72800 1.000 36.55457 467 ALA A C 1
ATOM 3530 O O . ALA A 1 464 ? 1.30300 33.79100 22.64300 1.000 38.57100 467 ALA A O 1
ATOM 3532 N N . GLU A 1 465 ? 2.70800 33.78700 20.87900 1.000 34.92280 468 GLU A N 1
ATOM 3533 C CA . GLU A 1 465 ? 2.90800 35.23400 20.94200 1.000 36.88552 468 GLU A CA 1
ATOM 3534 C C . GLU A 1 465 ? 1.61100 35.97900 20.63900 1.000 35.22301 468 GLU A C 1
ATOM 3535 O O . GLU A 1 465 ? 1.32200 37.01900 21.25000 1.000 37.67549 468 GLU A O 1
ATOM 3541 N N . VAL A 1 466 ? 0.81800 35.46100 19.69700 1.000 33.29352 469 VAL A N 1
ATOM 3542 C CA . VAL A 1 466 ? -0.46300 36.08000 19.36400 1.000 35.96351 469 VAL A CA 1
ATOM 3543 C C . VAL A 1 466 ? -1.41300 35.96900 20.54600 1.000 37.75659 469 VAL A C 1
ATOM 3544 O O . VAL A 1 466 ? -2.09000 36.93300 20.92900 1.000 35.84362 469 VAL A O 1
ATOM 3548 N N . SER A 1 467 ? -1.46700 34.77800 21.14300 1.000 37.30250 470 SER A N 1
ATOM 3549 C CA . SER A 1 467 ? -2.31400 34.54800 22.30700 1.000 35.80839 470 SER A CA 1
ATOM 3550 C C . SER A 1 467 ? -1.90000 35.42800 23.48300 1.000 37.15491 470 SER A C 1
ATOM 3551 O O . SER A 1 467 ? -2.75400 35.98500 24.18600 1.000 36.40300 470 SER A O 1
ATOM 3554 N N . ALA A 1 468 ? -0.59300 35.58100 23.69700 1.000 33.49559 471 ALA A N 1
ATOM 3555 C CA . ALA A 1 468 ? -0.10500 36.37300 24.82000 1.000 36.40713 471 ALA A CA 1
ATOM 3556 C C . ALA A 1 468 ? -0.53000 37.82700 24.71700 1.000 39.54776 471 ALA A C 1
ATOM 3557 O O . ALA A 1 468 ? -0.69800 38.48800 25.74500 1.000 42.28354 471 ALA A O 1
ATOM 3559 N N . ASP A 1 469 ? -0.68900 38.34800 23.49900 1.000 37.92511 472 ASP A N 1
ATOM 3560 C CA . ASP A 1 469 ? -0.97900 39.76100 23.29500 1.000 40.02245 472 ASP A CA 1
ATOM 3561 C C . ASP A 1 469 ? -2.46300 40.05800 23.13600 1.000 37.80220 472 ASP A C 1
ATOM 3562 O O . ASP A 1 469 ? -2.82800 41.22800 23.02100 1.000 39.56595 472 ASP A O 1
ATOM 3567 N N . ALA A 1 470 ? -3.33200 39.05400 23.11900 1.000 37.00333 473 ALA A N 1
ATOM 3568 C CA . ALA A 1 470 ? -4.75600 39.35100 23.04100 1.000 35.49134 473 ALA A CA 1
ATOM 3569 C C . ALA A 1 470 ? -5.21600 40.07500 24.30900 1.000 41.50899 473 ALA A C 1
ATOM 3570 O O . ALA A 1 470 ? -4.64600 39.90200 25.39200 1.000 43.99081 473 ALA A O 1
ATOM 3572 N N . THR A 1 471 ? -6.23400 40.92400 24.15900 1.000 40.53956 474 THR A N 1
ATOM 3573 C CA . THR A 1 471 ? -6.74400 41.69200 25.29300 1.000 42.49916 474 THR A CA 1
ATOM 3574 C C . THR A 1 471 ? -7.34300 40.74500 26.32600 1.000 42.70352 474 THR A C 1
ATOM 3575 O O . THR A 1 471 ? -8.22700 39.94900 25.97800 1.000 41.14050 474 THR A O 1
ATOM 3579 N N . PRO A 1 472 ? -6.90100 40.78100 27.58200 1.000 43.79682 475 PRO A N 1
ATOM 3580 C CA . PRO A 1 472 ? -7.49400 39.88300 28.58100 1.000 45.85718 475 PRO A CA 1
ATOM 3581 C C . PRO A 1 472 ? -9.00200 40.08200 28.65800 1.000 48.26922 475 PRO A C 1
ATOM 3582 O O . PRO A 1 472 ? -9.51300 41.19400 28.47900 1.000 48.45178 475 PRO A O 1
ATOM 3586 N N . GLY A 1 473 ? -9.71700 38.97800 28.88000 1.000 43.55274 476 GLY A N 1
ATOM 3587 C CA . GLY A 1 473 ? -11.15600 39.00200 29.01200 1.000 40.22141 476 GLY A CA 1
ATOM 3588 C C . GLY A 1 473 ? -11.93200 38.99800 27.71500 1.000 40.14108 476 GLY A C 1
ATOM 3589 O O . GLY A 1 473 ? -13.14000 38.74200 27.73800 1.000 43.26079 476 GLY A O 1
ATOM 3590 N N . SER A 1 474 ? -11.29000 39.27000 26.58600 1.000 41.97958 477 SER A N 1
ATOM 3591 C CA . SER A 1 474 ? -11.99700 39.42000 25.32300 1.000 40.67805 477 SER A CA 1
ATOM 3592 C C . SER A 1 474 ? -12.35300 38.06800 24.71300 1.000 39.89932 477 SER A C 1
ATOM 3593 O O . SER A 1 474 ? -11.82600 37.02100 25.09400 1.000 42.00957 477 SER A O 1
ATOM 3596 N N . GLY A 1 475 ? -13.24800 38.11400 23.72400 1.000 38.80754 478 GLY A N 1
ATOM 3597 C CA . GLY A 1 475 ? -13.58700 36.92300 22.97100 1.000 40.15853 478 GLY A CA 1
ATOM 3598 C C . GLY A 1 475 ? -12.44900 36.40300 22.11500 1.000 41.11696 478 GLY A C 1
ATOM 3599 O O . GLY A 1 475 ? -12.28300 35.18800 21.98400 1.000 41.68611 478 GLY A O 1
ATOM 3600 N N . ILE A 1 476 ? -11.65300 37.30100 21.51700 1.000 39.27614 479 ILE A N 1
ATOM 3601 C CA . ILE A 1 476 ? -10.52100 36.86000 20.70100 1.000 39.12215 479 ILE A CA 1
ATOM 3602 C C . ILE A 1 476 ? -9.47700 36.16400 21.56700 1.000 39.46372 479 ILE A C 1
ATOM 3603 O O . ILE A 1 476 ? -8.84700 35.18100 21.14100 1.000 37.26329 479 ILE A O 1
ATOM 3608 N N . ALA A 1 477 ? -9.29400 36.64600 22.80300 1.000 37.02069 480 ALA A N 1
ATOM 3609 C CA . ALA A 1 477 ? -8.41500 35.96700 23.75300 1.000 38.35770 480 ALA A CA 1
ATOM 3610 C C . ALA A 1 477 ? -8.87700 34.53800 24.01700 1.000 40.08006 480 ALA A C 1
ATOM 3611 O O . ALA A 1 477 ? -8.05200 33.62300 24.14400 1.000 42.10016 480 ALA A O 1
ATOM 3613 N N . ARG A 1 478 ? -10.19000 34.32800 24.12200 1.000 40.19177 481 ARG A N 1
ATOM 3614 C CA . ARG A 1 478 ? -10.70900 32.96900 24.24500 1.000 41.78164 481 ARG A CA 1
ATOM 3615 C C . ARG A 1 478 ? -10.40100 32.15700 22.99100 1.000 40.73801 481 ARG A C 1
ATOM 3616 O O . ARG A 1 478 ? -9.96900 30.99900 23.08000 1.000 37.85584 481 ARG A O 1
ATOM 3624 N N . THR A 1 479 ? -10.59200 32.75700 21.81200 1.000 38.48320 482 THR A N 1
ATOM 3625 C CA . THR A 1 479 ? -10.33300 32.04300 20.56400 1.000 39.33871 482 THR A CA 1
ATOM 3626 C C . THR A 1 479 ? -8.89500 31.54900 20.50400 1.000 37.93111 482 THR A C 1
ATOM 3627 O O . THR A 1 479 ? -8.64200 30.37600 20.20800 1.000 36.62610 482 THR A O 1
ATOM 3631 N N . CYS A 1 480 ? -7.94100 32.44200 20.79500 1.000 35.29244 483 CYS A N 1
ATOM 3632 C CA . CYS A 1 480 ? -6.53100 32.07800 20.77000 1.000 35.48463 483 CYS A CA 1
ATOM 3633 C C . CYS A 1 480 ? -6.24200 30.89200 21.68300 1.000 38.55779 483 CYS A C 1
ATOM 3634 O O . CYS A 1 480 ? -5.48500 29.98300 21.31700 1.000 34.42238 483 CYS A O 1
ATOM 3637 N N . ALA A 1 481 ? -6.82400 30.88800 22.88300 1.000 38.18034 484 ALA A N 1
ATOM 3638 C CA . ALA A 1 481 ? -6.56900 29.79300 23.80600 1.000 37.73343 484 ALA A CA 1
ATOM 3639 C C . ALA A 1 481 ? -7.24800 28.51100 23.32700 1.000 37.08668 484 ALA A C 1
ATOM 3640 O O . ALA A 1 481 ? -6.64600 27.43100 23.37800 1.000 38.39642 484 ALA A O 1
ATOM 3642 N N . ALA A 1 482 ? -8.48600 28.61500 22.83700 1.000 35.21629 485 ALA A N 1
ATOM 3643 C CA . ALA A 1 482 ? -9.17700 27.44500 22.30100 1.000 36.64043 485 ALA A CA 1
ATOM 3644 C C . ALA A 1 482 ? -8.40300 26.84600 21.13900 1.000 36.08669 485 ALA A C 1
ATOM 3645 O O . ALA A 1 482 ? -8.26900 25.61900 21.03500 1.000 37.02130 485 ALA A O 1
ATOM 3647 N N . LEU A 1 483 ? -7.86000 27.70100 20.27000 1.000 35.51535 486 LEU A N 1
ATOM 3648 C CA . LEU A 1 483 ? -7.02100 27.23300 19.17200 1.000 31.77634 486 LEU A CA 1
ATOM 3649 C C . LEU A 1 483 ? -5.73700 26.57800 19.67700 1.000 36.28577 486 LEU A C 1
ATOM 3650 O O . LEU A 1 483 ? -5.31700 25.54300 19.13700 1.000 39.25269 486 LEU A O 1
ATOM 3655 N N . GLU A 1 484 ? -5.08800 27.16000 20.69600 1.000 31.20656 487 GLU A N 1
ATOM 3656 C CA . GLU A 1 484 ? -3.86900 26.54700 21.22400 1.000 36.36311 487 GLU A CA 1
ATOM 3657 C C . GLU A 1 484 ? -4.15700 25.14800 21.74800 1.000 37.69916 487 GLU A C 1
ATOM 3658 O O . GLU A 1 484 ? -3.34900 24.22400 21.56700 1.000 33.87947 487 GLU A O 1
ATOM 3664 N N . LEU A 1 485 ? -5.31400 24.97500 22.38700 1.000 34.55653 488 LEU A N 1
ATOM 3665 C CA . LEU A 1 485 ? -5.70600 23.65800 22.85400 1.000 35.63364 488 LEU A CA 1
ATOM 3666 C C . LEU A 1 485 ? -6.02200 22.75300 21.67200 1.000 37.54907 488 LEU A C 1
ATOM 3667 O O . LEU A 1 485 ? -5.54200 21.61100 21.60900 1.000 34.57443 488 LEU A O 1
ATOM 3672 N N . MET A 1 486 ? -6.80900 23.26200 20.71400 1.000 37.31803 489 MET A N 1
ATOM 3673 C CA . MET A 1 486 ? -7.12300 22.49700 19.50900 1.000 34.65796 489 MET A CA 1
ATOM 3674 C C . MET A 1 486 ? -5.85900 21.97600 18.84900 1.000 33.80922 489 MET A C 1
ATOM 3675 O O . MET A 1 486 ? -5.82400 20.83700 18.37200 1.000 35.96427 489 MET A O 1
ATOM 3680 N N . ALA A 1 487 ? -4.80400 22.79300 18.83000 1.000 33.47309 490 ALA A N 1
ATOM 3681 C CA . ALA A 1 487 ? -3.54900 22.38000 18.21600 1.000 33.29041 490 ALA A CA 1
ATOM 3682 C C . ALA A 1 487 ? -2.91800 21.21500 18.96900 1.000 32.71237 490 ALA A C 1
ATOM 3683 O O . ALA A 1 487 ? -2.38400 20.28600 18.35000 1.000 32.97301 490 ALA A O 1
ATOM 3685 N N . LEU A 1 488 ? -2.94300 21.25500 20.30300 1.000 35.83456 491 LEU A N 1
ATOM 3686 C CA . LEU A 1 488 ? -2.36300 20.15300 21.06600 1.000 34.31004 491 LEU A CA 1
ATOM 3687 C C . LEU A 1 488 ? -3.19400 18.88900 20.89900 1.000 33.29233 491 LEU A C 1
ATOM 3688 O O . LEU A 1 488 ? -2.64500 17.78400 20.86000 1.000 35.12783 491 LEU A O 1
ATOM 3693 N N . ARG A 1 489 ? -4.51600 19.04000 20.78100 1.000 34.90113 492 ARG A N 1
ATOM 3694 C CA . ARG A 1 489 ? -5.38800 17.90700 20.48100 1.000 37.46792 492 ARG A CA 1
ATOM 3695 C C . ARG A 1 489 ? -5.03300 17.28200 19.14200 1.000 35.93247 492 ARG A C 1
ATOM 3696 O O . ARG A 1 489 ? -5.06200 16.05600 18.99300 1.000 30.55654 492 ARG A O 1
ATOM 3704 N N . THR A 1 490 ? -4.72200 18.12300 18.15200 1.000 33.37046 493 THR A N 1
ATOM 3705 C CA . THR A 1 490 ? -4.36100 17.64900 16.82400 1.000 31.98162 493 THR A CA 1
ATOM 3706 C C . THR A 1 490 ? -2.97200 16.99500 16.82900 1.000 31.85827 493 THR A C 1
ATOM 3707 O O . THR A 1 490 ? -2.74400 16.02500 16.10000 1.000 31.12484 493 THR A O 1
ATOM 3711 N N . LEU A 1 491 ? -2.04500 17.48600 17.65400 1.000 31.50663 494 LEU A N 1
ATOM 3712 C CA . LEU A 1 491 ? -0.74900 16.82000 17.78800 1.000 33.00834 494 LEU A CA 1
ATOM 3713 C C . LEU A 1 491 ? -0.92100 15.40800 18.33800 1.000 31.83909 494 LEU A C 1
ATOM 3714 O O . LEU A 1 491 ? -0.36600 14.44200 17.79600 1.000 32.96561 494 LEU A O 1
ATOM 3719 N N . ALA A 1 492 ? -1.69600 15.27300 19.41900 1.000 30.86109 495 ALA A N 1
ATOM 3720 C CA . ALA A 1 492 ? -1.94700 13.95700 19.99400 1.000 33.32392 495 ALA A CA 1
ATOM 3721 C C . ALA A 1 492 ? -2.59800 13.03800 18.97500 1.000 32.51637 495 ALA A C 1
ATOM 3722 O O . ALA A 1 492 ? -2.19900 11.87800 18.82900 1.000 33.28441 495 ALA A O 1
ATOM 3724 N N . MET A 1 493 ? -3.60000 13.54200 18.25300 1.000 31.94172 496 MET A N 1
ATOM 3725 C CA . MET A 1 493 ? -4.15200 12.79000 17.13100 1.000 35.54048 496 MET A CA 1
ATOM 3726 C C . MET A 1 493 ? -3.05900 12.37300 16.14900 1.000 32.87893 496 MET A C 1
ATOM 3727 O O . MET A 1 493 ? -2.97100 11.20600 15.75700 1.000 34.41876 496 MET A O 1
ATOM 3732 N N . ALA A 1 494 ? -2.20200 13.31700 15.75000 1.000 31.52444 497 ALA A N 1
ATOM 3733 C CA . ALA A 1 494 ? -1.30400 13.07000 14.62700 1.000 32.09866 497 ALA A CA 1
ATOM 3734 C C . ALA A 1 494 ? -0.15400 12.12800 14.98300 1.000 32.56843 497 ALA A C 1
ATOM 3735 O O . ALA A 1 494 ? 0.31100 11.37600 14.11200 1.000 29.33730 497 ALA A O 1
ATOM 3737 N N . VAL A 1 495 ? 0.33500 12.15600 16.23100 1.000 29.74756 498 VAL A N 1
ATOM 3738 C CA . VAL A 1 495 ? 1.47400 11.32100 16.61600 1.000 31.58977 498 VAL A CA 1
ATOM 3739 C C . VAL A 1 495 ? 1.07600 10.02800 17.31700 1.000 31.65646 498 VAL A C 1
ATOM 3740 O O . VAL A 1 495 ? 1.96200 9.20500 17.60800 1.000 30.62555 498 VAL A O 1
ATOM 3744 N N . TRP A 1 496 ? -0.21000 9.83300 17.61200 1.000 32.28474 499 TRP A N 1
ATOM 3745 C CA . TRP A 1 496 ? -0.67300 8.61000 18.27200 1.000 33.07523 499 TRP A CA 1
ATOM 3746 C C . TRP A 1 496 ? -0.19500 7.32900 17.59900 1.000 33.69125 499 TRP A C 1
ATOM 3747 O O . TRP A 1 496 ? 0.23000 6.41100 18.31300 1.000 33.90725 499 TRP A O 1
ATOM 3758 N N . PRO A 1 497 ? -0.24900 7.17700 16.27900 1.000 31.92281 500 PRO A N 1
ATOM 3759 C CA . PRO A 1 497 ? 0.23200 5.91300 15.69700 1.000 28.48266 500 PRO A CA 1
ATOM 3760 C C . PRO A 1 497 ? 1.70000 5.61200 15.98100 1.000 31.71505 500 PRO A C 1
ATOM 3761 O O . PRO A 1 497 ? 2.09000 4.43600 16.00900 1.000 31.77005 500 PRO A O 1
ATOM 3765 N N . LEU A 1 498 ? 2.52800 6.63300 16.19100 1.000 34.05984 501 LEU A N 1
ATOM 3766 C CA . LEU A 1 498 ? 3.94800 6.48000 16.48400 1.000 31.67839 501 LEU A CA 1
ATOM 3767 C C . LEU A 1 498 ? 4.26600 6.53600 17.97400 1.000 31.48186 501 LEU A C 1
ATOM 3768 O O . LEU A 1 498 ? 5.18300 5.84500 18.42700 1.000 33.69756 501 LEU A O 1
ATOM 3773 N N . ALA A 1 499 ? 3.55700 7.36800 18.74000 1.000 31.44964 502 ALA A N 1
ATOM 3774 C CA . ALA A 1 499 ? 3.77300 7.50200 20.18100 1.000 33.11815 502 ALA A CA 1
ATOM 3775 C C . ALA A 1 499 ? 2.43900 7.32800 20.88800 1.000 33.87010 502 ALA A C 1
ATOM 3776 O O . ALA A 1 499 ? 1.85400 8.29300 21.39800 1.000 37.63514 502 ALA A O 1
ATOM 3778 N N . PRO A 1 500 ? 1.92000 6.09700 20.92900 1.000 40.01506 503 PRO A N 1
ATOM 3779 C CA . PRO A 1 500 ? 0.54700 5.91000 21.42300 1.000 36.64065 503 PRO A CA 1
ATOM 3780 C C . PRO A 1 500 ? 0.39100 6.24400 22.89400 1.000 36.58901 503 PRO A C 1
ATOM 3781 O O . PRO A 1 500 ? -0.65700 6.76400 23.29200 1.000 36.72496 503 PRO A O 1
ATOM 3785 N N . GLU A 1 501 ? 1.40600 6.00900 23.71700 1.000 36.80894 504 GLU A N 1
ATOM 3786 C CA . GLU A 1 501 ? 1.26400 6.37300 25.12200 1.000 39.85728 504 GLU A CA 1
ATOM 3787 C C . GLU A 1 501 ? 1.29500 7.89100 25.30200 1.000 38.28147 504 GLU A C 1
ATOM 3788 O O . GLU A 1 501 ? 0.48000 8.45000 26.04000 1.000 40.24358 504 GLU A O 1
ATOM 3794 N N . PHE A 1 502 ? 2.20200 8.57800 24.61000 1.000 37.39390 505 PHE A N 1
ATOM 3795 C CA . PHE A 1 502 ? 2.22000 10.03900 24.65600 1.000 38.55109 505 PHE A CA 1
ATOM 3796 C C . PHE A 1 502 ? 0.90900 10.62600 24.13100 1.000 40.10483 505 PHE A C 1
ATOM 3797 O O . PHE A 1 502 ? 0.33000 11.53500 24.74200 1.000 37.65468 505 PHE A O 1
ATOM 3805 N N . GLY A 1 503 ? 0.41900 10.11100 23.00100 1.000 37.64717 506 GLY A N 1
ATOM 3806 C CA . GLY A 1 503 ? -0.84200 10.60400 22.47300 1.000 34.37751 506 GLY A CA 1
ATOM 3807 C C . GLY A 1 503 ? -1.99900 10.37500 23.42700 1.000 40.00994 506 GLY A C 1
ATOM 3808 O O . GLY A 1 503 ? -2.85000 11.25200 23.61700 1.000 39.48456 506 GLY A O 1
ATOM 3809 N N . ARG A 1 504 ? -2.04600 9.19600 24.05100 1.000 39.78969 507 ARG A N 1
ATOM 3810 C CA . ARG A 1 504 ? -3.15400 8.89500 24.95300 1.000 41.53810 507 ARG A CA 1
ATOM 3811 C C . ARG A 1 504 ? -3.13500 9.78500 26.18600 1.000 38.91961 507 ARG A C 1
ATOM 3812 O O . ARG A 1 504 ? -4.19800 10.17100 26.68200 1.000 40.24501 507 ARG A O 1
ATOM 3820 N N . ARG A 1 505 ? -1.94500 10.13800 26.67200 1.000 37.24072 508 ARG A N 1
ATOM 3821 C CA . ARG A 1 505 ? -1.84400 10.96700 27.87100 1.000 40.04030 508 ARG A CA 1
ATOM 3822 C C . ARG A 1 505 ? -2.24700 12.41100 27.58900 1.000 39.77832 508 ARG A C 1
ATOM 3823 O O . ARG A 1 505 ? -2.93000 13.04100 28.40500 1.000 43.05628 508 ARG A O 1
ATOM 3831 N N . VAL A 1 506 ? -1.82100 12.95900 26.44700 1.000 38.47494 509 VAL A N 1
ATOM 3832 C CA . VAL A 1 506 ? -2.26000 14.29500 26.07100 1.000 39.91193 509 VAL A CA 1
ATOM 3833 C C . VAL A 1 506 ? -3.76300 14.30400 25.82000 1.000 39.75663 509 VAL A C 1
ATOM 3834 O O . VAL A 1 506 ? -4.47000 15.23900 26.21600 1.000 39.21729 509 VAL A O 1
ATOM 3838 N N . ALA A 1 507 ? -4.27400 13.25700 25.16000 1.000 42.31053 510 ALA A N 1
ATOM 3839 C CA . ALA A 1 507 ? -5.71100 13.12200 24.93600 1.000 40.11316 510 ALA A CA 1
ATOM 3840 C C . ALA A 1 507 ? -6.48700 13.21000 26.24000 1.000 42.00427 510 ALA A C 1
ATOM 3841 O O . ALA A 1 507 ? -7.46800 13.95400 26.34100 1.000 41.87666 510 ALA A O 1
ATOM 3843 N N . ALA A 1 508 ? -6.06100 12.44500 27.25300 1.000 40.45541 511 ALA A N 1
ATOM 3844 C CA . ALA A 1 508 ? -6.80600 12.40500 28.50600 1.000 40.53430 511 ALA A CA 1
ATOM 3845 C C . ALA A 1 508 ? -6.70700 13.72400 29.26300 1.000 41.40210 511 ALA A C 1
ATOM 3846 O O . ALA A 1 508 ? -7.65500 14.11300 29.95300 1.000 44.91755 511 ALA A O 1
ATOM 3848 N N . ALA A 1 509 ? -5.58200 14.42700 29.15200 1.000 40.64232 512 ALA A N 1
ATOM 3849 C CA . ALA A 1 509 ? -5.52600 15.77900 29.69000 1.000 38.94815 512 ALA A CA 1
ATOM 3850 C C . ALA A 1 509 ? -6.50400 16.70900 28.98100 1.000 41.25562 512 ALA A C 1
ATOM 3851 O O . ALA A 1 509 ? -6.95600 17.69300 29.57400 1.000 43.03205 512 ALA A O 1
ATOM 3853 N N . LEU A 1 510 ? -6.84300 16.42800 27.72200 1.000 40.07630 513 LEU A N 1
ATOM 3854 C CA . LEU A 1 510 ? -7.84600 17.20500 27.01100 1.000 40.48063 513 LEU A CA 1
ATOM 3855 C C . LEU A 1 510 ? -9.24200 16.61500 27.17100 1.000 42.27025 513 LEU A C 1
ATOM 3856 O O . LEU A 1 510 ? -10.20000 17.12200 26.58100 1.000 42.57665 513 LEU A O 1
ATOM 3861 N N . GLY A 1 511 ? -9.37100 15.56400 27.97200 1.000 43.60010 514 GLY A N 1
ATOM 3862 C CA . GLY A 1 511 ? -10.66400 15.04100 28.34200 1.000 45.41896 514 GLY A CA 1
ATOM 3863 C C . GLY A 1 511 ? -11.23700 14.05600 27.36200 1.000 46.81696 514 GLY A C 1
ATOM 3864 O O . GLY A 1 511 ? -12.46400 13.97200 27.23600 1.000 46.14713 514 GLY A O 1
ATOM 3865 N N . GLU A 1 512 ? -10.38900 13.30200 26.66000 1.000 46.70733 515 GLU A N 1
ATOM 3866 C CA . GLU A 1 512 ? -10.85700 12.34800 25.66500 1.000 46.03165 515 GLU A CA 1
ATOM 3867 C C . GLU A 1 512 ? -10.08400 11.04100 25.76600 1.000 45.17522 515 GLU A C 1
ATOM 3868 O O . GLU A 1 512 ? -8.85200 11.04000 25.86600 1.000 46.68748 515 GLU A O 1
ATOM 3874 N N . ASP A 1 513 ? -10.82000 9.93200 25.74700 1.000 49.66747 516 ASP A N 1
ATOM 3875 C CA . ASP A 1 513 ? -10.21800 8.60600 25.79600 1.000 47.60106 516 ASP A CA 1
ATOM 3876 C C . ASP A 1 513 ? -9.69500 8.15600 24.44000 1.000 47.84929 516 ASP A C 1
ATOM 3877 O O . ASP A 1 513 ? -8.80800 7.29800 24.38500 1.000 48.99096 516 ASP A O 1
ATOM 3882 N N . THR A 1 514 ? -10.22800 8.71100 23.35400 1.000 45.44722 517 THR A N 1
ATOM 3883 C CA . THR A 1 514 ? -9.79400 8.38500 22.00500 1.000 46.11013 517 THR A CA 1
ATOM 3884 C C . THR A 1 514 ? -9.89500 9.64200 21.15700 1.000 46.54960 517 THR A C 1
ATOM 3885 O O . THR A 1 514 ? -10.77600 10.48300 21.37500 1.000 50.19279 517 THR A O 1
ATOM 3889 N N . ILE A 1 515 ? -9.00800 9.76900 20.17700 1.000 43.09527 518 ILE A N 1
ATOM 3890 C CA . ILE A 1 515 ? -9.11900 10.84300 19.19900 1.000 44.96364 518 ILE A CA 1
ATOM 3891 C C . ILE A 1 515 ? -9.19700 10.21600 17.82300 1.000 43.26388 518 ILE A C 1
ATOM 3892 O O . ILE A 1 515 ? -8.29100 9.47600 17.42200 1.000 41.22987 518 ILE A O 1
ATOM 3897 N N . ALA A 1 516 ? -10.27500 10.51700 17.10200 1.000 42.55401 519 ALA A N 1
ATOM 3898 C CA . ALA A 1 516 ? -10.39100 10.08600 15.72000 1.000 40.12123 519 ALA A CA 1
ATOM 3899 C C . ALA A 1 516 ? -9.27100 10.69700 14.88600 1.000 39.71461 519 ALA A C 1
ATOM 3900 O O . ALA A 1 516 ? -8.94300 11.88300 15.02600 1.000 35.58831 519 ALA A O 1
ATOM 3902 N N . LEU A 1 517 ? -8.68800 9.87600 14.00800 1.000 35.46518 520 LEU A N 1
ATOM 3903 C CA . LEU A 1 517 ? -7.72300 10.34400 13.02100 1.000 35.72466 520 LEU A CA 1
ATOM 3904 C C . LEU A 1 517 ? -8.48700 10.82900 11.79200 1.000 35.55634 520 LEU A C 1
ATOM 3905 O O . LEU A 1 517 ? -9.02900 10.01500 11.03700 1.000 37.21675 520 LEU A O 1
ATOM 3910 N N . GLU A 1 518 ? -8.50000 12.14700 11.57200 1.000 32.97398 521 GLU A N 1
ATOM 3911 C CA . GLU A 1 518 ? -9.40400 12.76300 10.60700 1.000 34.94007 521 GLU A CA 1
ATOM 3912 C C . GLU A 1 518 ? -8.83200 14.10700 10.17800 1.000 34.90477 521 GLU A C 1
ATOM 3913 O O . GLU A 1 518 ? -7.98900 14.68700 10.88400 1.000 33.25968 521 GLU A O 1
ATOM 3919 N N . PRO A 1 519 ? -9.25800 14.62100 9.01800 1.000 35.63981 522 PRO A N 1
ATOM 3920 C CA . PRO A 1 519 ? -8.71500 15.90800 8.53400 1.000 32.57519 522 PRO A CA 1
ATOM 3921 C C . PRO A 1 519 ? -9.26400 17.13500 9.25200 1.000 34.59969 522 PRO A C 1
ATOM 3922 O O . PRO A 1 519 ? -8.61900 18.19700 9.20800 1.000 32.89492 522 PRO A O 1
ATOM 3926 N N . THR A 1 520 ? -10.40800 17.02400 9.92600 1.000 34.83320 523 THR A N 1
ATOM 3927 C CA . THR A 1 520 ? -11.04600 18.16800 10.56500 1.000 35.52722 523 THR A CA 1
ATOM 3928 C C . THR A 1 520 ? -10.55400 18.34400 11.99700 1.000 34.71094 523 THR A C 1
ATOM 3929 O O . THR A 1 520 ? -10.79800 17.46700 12.83400 1.000 37.06388 523 THR A O 1
ATOM 3933 N N . PRO A 1 521 ? -9.88600 19.44600 12.32700 1.000 36.30613 524 PRO A N 1
ATOM 3934 C CA . PRO A 1 521 ? -9.53100 19.69500 13.72900 1.000 35.17653 524 PRO A CA 1
ATOM 3935 C C . PRO A 1 521 ? -10.77100 19.90900 14.59000 1.000 36.76613 524 PRO A C 1
ATOM 3936 O O . PRO A 1 521 ? -11.81600 20.37700 14.12600 1.000 38.90569 524 PRO A O 1
ATOM 3940 N N . ARG A 1 522 ? -10.65600 19.56100 15.86800 1.000 38.51436 525 ARG A N 1
ATOM 3941 C CA . ARG A 1 522 ? -11.79200 19.66200 16.77400 1.000 41.01045 525 ARG A CA 1
ATOM 3942 C C . ARG A 1 522 ? -11.43800 20.53800 17.96600 1.000 37.96127 525 ARG A C 1
ATOM 3943 O O . ARG A 1 522 ? -10.28900 20.56100 18.41700 1.000 34.70831 525 ARG A O 1
ATOM 3951 N N . TRP A 1 523 ? -12.43300 21.27100 18.46400 1.000 40.32119 526 TRP A N 1
ATOM 3952 C CA . TRP A 1 523 ? -12.25200 22.04500 19.68700 1.000 38.97781 526 TRP A CA 1
ATOM 3953 C C . TRP A 1 523 ? -12.10900 21.12800 20.89200 1.000 38.69553 526 TRP A C 1
ATOM 3954 O O . TRP A 1 523 ? -12.68600 20.04100 20.94100 1.000 41.02159 526 TRP A O 1
ATOM 3965 N N . VAL A 1 524 ? -11.35700 21.57300 21.88600 1.000 37.32604 527 VAL A N 1
ATOM 3966 C CA . VAL A 1 524 ? -11.45500 20.94000 23.19800 1.000 38.86500 527 VAL A CA 1
ATOM 3967 C C . VAL A 1 524 ? -12.75300 21.39300 23.86100 1.000 41.04836 527 VAL A C 1
ATOM 3968 O O . VAL A 1 524 ? -13.10200 22.58000 23.82100 1.000 43.78964 527 VAL A O 1
ATOM 3972 N N . ARG A 1 525 ? -13.47500 20.44800 24.47100 1.000 39.74683 528 ARG A N 1
ATOM 3973 C CA . ARG A 1 525 ? -14.73500 20.71900 25.15000 1.000 44.00693 528 ARG A CA 1
ATOM 3974 C C . ARG A 1 525 ? -14.58100 21.88500 26.13000 1.000 44.82067 528 ARG A C 1
ATOM 3975 O O . ARG A 1 525 ? -13.72500 21.82200 27.02500 1.000 44.25221 528 ARG A O 1
ATOM 3983 N N . PRO A 1 526 ? -15.34700 22.97000 25.96900 1.000 44.59056 529 PRO A N 1
ATOM 3984 C CA . PRO A 1 526 ? -15.23100 24.09600 26.90500 1.000 43.84347 529 PRO A CA 1
ATOM 3985 C C . PRO A 1 526 ? -15.43300 23.64400 28.34300 1.000 46.25403 529 PRO A C 1
ATOM 3986 O O . PRO A 1 526 ? -16.20500 22.72800 28.62300 1.000 49.73753 529 PRO A O 1
ATOM 3990 N N . ASP A 1 527 ? -14.69600 24.27500 29.25200 1.000 44.50024 530 ASP A N 1
ATOM 3991 C CA . ASP A 1 527 ? -14.70600 24.03700 30.69600 1.000 49.72441 530 ASP A CA 1
ATOM 3992 C C . ASP A 1 527 ? -13.91300 22.78800 31.06000 1.000 52.42626 530 ASP A C 1
ATOM 3993 O O . ASP A 1 527 ? -13.81800 22.45600 32.25900 1.000 52.18671 530 ASP A O 1
ATOM 3998 N N . THR A 1 528 ? -13.34900 22.07800 30.08700 1.000 50.20114 531 THR A N 1
ATOM 3999 C CA . THR A 1 528 ? -12.46000 20.97000 30.40100 1.000 47.57872 531 THR A CA 1
ATOM 4000 C C . THR A 1 528 ? -11.27000 21.47000 31.19300 1.000 46.72658 531 THR A C 1
ATOM 4001 O O . THR A 1 528 ? -10.53100 22.33900 30.72200 1.000 48.44700 531 THR A O 1
ATOM 4005 N N . GLU A 1 529 ? -11.07600 20.92400 32.38800 1.000 47.16709 532 GLU A N 1
ATOM 4006 C CA . GLU A 1 529 ? -9.89400 21.27100 33.16700 1.000 48.36673 532 GLU A CA 1
ATOM 4007 C C . GLU A 1 529 ? -8.63900 20.76500 32.46000 1.000 47.18226 532 GLU A C 1
ATOM 4008 O O . GLU A 1 529 ? -8.56500 19.59700 32.06600 1.000 46.69996 532 GLU A O 1
ATOM 4014 N N . ILE A 1 530 ? -7.64900 21.64600 32.30800 1.000 46.74613 533 ILE A N 1
ATOM 4015 C CA . ILE A 1 530 ? -6.43900 21.38000 31.53000 1.000 45.38107 533 ILE A CA 1
ATOM 4016 C C . ILE A 1 530 ? -5.26100 21.24000 32.49000 1.000 44.47632 533 ILE A C 1
ATOM 4017 O O . ILE A 1 530 ? -4.77500 22.22900 33.04900 1.000 44.58498 533 ILE A O 1
ATOM 4022 N N . LYS A 1 531 ? -4.76400 20.02400 32.65700 1.000 47.62422 534 LYS A N 1
ATOM 4023 C CA . LYS A 1 531 ? -3.52400 19.80500 33.39700 1.000 50.71988 534 LYS A CA 1
ATOM 4024 C C . LYS A 1 531 ? -2.71100 18.77300 32.63100 1.000 46.82261 534 LYS A C 1
ATOM 4025 O O . LYS A 1 531 ? -3.11100 17.60700 32.54200 1.000 45.29107 534 LYS A O 1
ATOM 4031 N N . PHE A 1 532 ? -1.59100 19.20800 32.06600 1.000 45.74294 535 PHE A N 1
ATOM 4032 C CA . PHE A 1 532 ? -0.67500 18.32800 31.36600 1.000 43.71485 535 PHE A CA 1
ATOM 4033 C C . PHE A 1 532 ? 0.39800 17.85500 32.32400 1.000 45.97484 535 PHE A C 1
ATOM 4034 O O . PHE A 1 532 ? 0.79600 18.57200 33.24500 1.000 49.82057 535 PHE A O 1
ATOM 4042 N N . ALA A 1 533 ? 0.86700 16.63500 32.09500 1.000 46.40331 536 ALA A N 1
ATOM 4043 C CA . ALA A 1 533 ? 2.02700 16.13600 32.81200 1.000 44.72170 536 ALA A CA 1
ATOM 4044 C C . ALA A 1 533 ? 3.27900 16.83600 32.30200 1.000 42.44465 536 ALA A C 1
ATOM 4045 O O . ALA A 1 533 ? 3.33700 17.30200 31.16300 1.000 44.75794 536 ALA A O 1
ATOM 4047 N N . THR A 1 534 ? 4.29100 16.91800 33.15200 1.000 46.61390 537 THR A N 1
ATOM 4048 C CA . THR A 1 534 ? 5.49400 17.64800 32.79100 1.000 44.49533 537 THR A CA 1
ATOM 4049 C C . THR A 1 534 ? 6.61200 16.74700 32.31600 1.000 45.93366 537 THR A C 1
ATOM 4050 O O . THR A 1 534 ? 7.69300 17.25400 31.98700 1.000 48.56264 537 THR A O 1
ATOM 4054 N N . ASP A 1 535 ? 6.38100 15.43800 32.25100 1.000 46.92157 538 ASP A N 1
ATOM 4055 C CA . ASP A 1 535 ? 7.46000 14.46100 32.13900 1.000 47.35459 538 ASP A CA 1
ATOM 4056 C C . ASP A 1 535 ? 7.07000 13.31000 31.21100 1.000 45.44143 538 ASP A C 1
ATOM 4057 O O . ASP A 1 535 ? 7.26100 12.13500 31.52900 1.000 46.41242 538 ASP A O 1
ATOM 4062 N N . HIS A 1 536 ? 6.52400 13.64500 30.03700 1.000 43.55695 539 HIS A N 1
ATOM 4063 C CA . HIS A 1 536 ? 6.13400 12.61300 29.08100 1.000 40.83664 539 HIS A CA 1
ATOM 4064 C C . HIS A 1 536 ? 7.34500 11.84600 28.57500 1.000 42.79600 539 HIS A C 1
ATOM 4065 O O . HIS A 1 536 ? 7.28100 10.62600 28.37500 1.000 41.22584 539 HIS A O 1
ATOM 4072 N N . PHE A 1 537 ? 8.44900 12.54100 28.34600 1.000 40.76915 540 PHE A N 1
ATOM 4073 C CA . PHE A 1 537 ? 9.64900 11.93500 27.79900 1.000 41.33288 540 PHE A CA 1
ATOM 4074 C C . PHE A 1 537 ? 10.73900 11.91700 28.85900 1.000 45.10411 540 PHE A C 1
ATOM 4075 O O . PHE A 1 537 ? 10.73700 12.71000 29.80600 1.000 43.60744 540 PHE A O 1
ATOM 4083 N N . SER A 1 538 ? 11.66900 10.98400 28.70200 1.000 44.20082 541 SER A N 1
ATOM 4084 C CA . SER A 1 538 ? 12.68300 10.77100 29.71700 1.000 46.05709 541 SER A CA 1
ATOM 4085 C C . SER A 1 538 ? 14.06300 10.86500 29.08500 1.000 45.67452 541 SER A C 1
ATOM 4086 O O . SER A 1 538 ? 14.38600 10.07700 28.18000 1.000 47.20949 541 SER A O 1
ATOM 4089 N N . PRO A 1 539 ? 14.90100 11.80900 29.51200 1.000 46.04101 542 PRO A N 1
ATOM 4090 C CA . PRO A 1 539 ? 16.25600 11.97500 28.99400 1.000 49.28196 542 PRO A CA 1
ATOM 4091 C C . PRO A 1 539 ? 17.26800 11.11000 29.73600 1.000 54.57581 542 PRO A C 1
ATOM 4092 O O . PRO A 1 539 ? 18.04800 11.59600 30.55000 1.000 61.57697 542 PRO A O 1
ATOM 4096 N N . ARG B 1 9 ? -8.52900 48.91600 -7.97500 1.000 32.91874 12 ARG B N 1
ATOM 4097 C CA . ARG B 1 9 ? -8.14800 50.06000 -7.11700 1.000 35.72157 12 ARG B CA 1
ATOM 4098 C C . ARG B 1 9 ? -6.63900 50.08200 -6.85100 1.000 35.53810 12 ARG B C 1
ATOM 4099 O O . ARG B 1 9 ? -6.06200 49.07400 -6.48500 1.000 35.55271 12 ARG B O 1
ATOM 4107 N N . PRO B 1 10 ? -5.99500 51.22600 -7.03200 1.000 35.37198 13 PRO B N 1
ATOM 4108 C CA . PRO B 1 10 ? -4.55900 51.31000 -6.75300 1.000 35.94981 13 PRO B CA 1
ATOM 4109 C C . PRO B 1 10 ? -4.29300 51.29300 -5.25300 1.000 33.90909 13 PRO B C 1
ATOM 4110 O O . PRO B 1 10 ? -5.14000 51.69600 -4.44800 1.000 34.43224 13 PRO B O 1
ATOM 4114 N N . VAL B 1 11 ? -3.10700 50.80300 -4.87800 1.000 29.62329 14 VAL B N 1
ATOM 4115 C CA . VAL B 1 11 ? -2.66900 50.77300 -3.48000 1.000 29.65928 14 VAL B CA 1
ATOM 4116 C C . VAL B 1 11 ? -1.52200 51.76100 -3.29700 1.000 27.96613 14 VAL B C 1
ATOM 4117 O O . VAL B 1 11 ? -0.53000 51.71000 -4.03100 1.000 28.35773 14 VAL B O 1
ATOM 4121 N N . LEU B 1 12 ? -1.66500 52.67000 -2.33800 1.000 27.45027 15 LEU B N 1
ATOM 4122 C CA . LEU B 1 12 ? -0.57800 53.54700 -1.91700 1.000 29.37603 15 LEU B CA 1
ATOM 4123 C C . LEU B 1 12 ? 0.05600 52.98900 -0.64600 1.000 28.46355 15 LEU B C 1
ATOM 4124 O O . LEU B 1 12 ? -0.63900 52.73100 0.33700 1.000 27.28107 15 LEU B O 1
ATOM 4129 N N . LEU B 1 13 ? 1.36700 52.79500 -0.66000 1.000 30.44146 16 LEU B N 1
ATOM 4130 C CA . LEU B 1 13 ? 2.06900 52.29200 0.51200 1.000 30.25154 16 LEU B CA 1
ATOM 4131 C C . LEU B 1 13 ? 2.80600 53.45900 1.16700 1.000 32.19776 16 LEU B C 1
ATOM 4132 O O . LEU B 1 13 ? 3.62600 54.12700 0.52200 1.000 34.13281 16 LEU B O 1
ATOM 4137 N N . LEU B 1 14 ? 2.52300 53.70400 2.44500 1.000 29.11725 17 LEU B N 1
ATOM 4138 C CA . LEU B 1 14 ? 3.06900 54.85700 3.15100 1.000 29.33562 17 LEU B CA 1
ATOM 4139 C C . LEU B 1 14 ? 3.82300 54.41600 4.39600 1.000 29.51073 17 LEU B C 1
ATOM 4140 O O . LEU B 1 14 ? 3.26900 54.40800 5.50200 1.000 29.15747 17 LEU B O 1
ATOM 4145 N N . PRO B 1 15 ? 5.09700 54.05700 4.25800 1.000 32.15968 18 PRO B N 1
ATOM 4146 C CA . PRO B 1 15 ? 5.94000 53.86800 5.44600 1.000 30.16704 18 PRO B CA 1
ATOM 4147 C C . PRO B 1 15 ? 6.18700 55.20700 6.11700 1.000 32.63210 18 PRO B C 1
ATOM 4148 O O . PRO B 1 15 ? 5.96000 56.27300 5.53800 1.000 32.69994 18 PRO B O 1
ATOM 4152 N N . SER B 1 16 ? 6.65900 55.15000 7.35700 1.000 31.64095 19 SER B N 1
ATOM 4153 C CA . SER B 1 16 ? 7.03700 56.38300 8.04000 1.000 33.77024 19 SER B CA 1
ATOM 4154 C C . SER B 1 16 ? 8.09300 57.13600 7.23400 1.000 33.13624 19 SER B C 1
ATOM 4155 O O . SER B 1 16 ? 8.97600 56.53000 6.61800 1.000 32.94485 19 SER B O 1
ATOM 4158 N N . PHE B 1 17 ? 7.98600 58.46400 7.22100 1.000 32.06451 20 PHE B N 1
ATOM 4159 C CA . PHE B 1 17 ? 9.03100 59.30900 6.65400 1.000 32.87813 20 PHE B CA 1
ATOM 4160 C C . PHE B 1 17 ? 10.17300 59.38600 7.66100 1.000 32.81059 20 PHE B C 1
ATOM 4161 O O . PHE B 1 17 ? 9.98000 59.93900 8.74900 1.000 32.79069 20 PHE B O 1
ATOM 4169 N N . PRO B 1 18 ? 11.36100 58.86200 7.36600 1.000 33.65186 21 PRO B N 1
ATOM 4170 C CA . PRO B 1 18 ? 12.41900 58.86300 8.38100 1.000 36.07654 21 PRO B CA 1
ATOM 4171 C C . PRO B 1 18 ? 12.91800 60.28000 8.64200 1.000 36.22050 21 PRO B C 1
ATOM 4172 O O . PRO B 1 18 ? 12.99700 61.10800 7.73500 1.000 38.98443 21 PRO B O 1
ATOM 4176 N N . THR B 1 19 ? 13.22300 60.55600 9.89800 1.000 36.87340 22 THR B N 1
ATOM 4177 C CA . THR B 1 19 ? 13.73800 61.86800 10.29800 1.000 38.89207 22 THR B CA 1
ATOM 4178 C C . THR B 1 19 ? 15.12900 62.10000 9.70900 1.000 41.57989 22 THR B C 1
ATOM 4179 O O . THR B 1 19 ? 16.02100 61.26300 9.89000 1.000 39.01874 22 THR B O 1
ATOM 4183 N N . PRO B 1 20 ? 15.35500 63.20800 9.00200 1.000 40.68673 23 PRO B N 1
ATOM 4184 C CA . PRO B 1 20 ? 16.65300 63.47000 8.36700 1.000 42.65330 23 PRO B CA 1
ATOM 4185 C C . PRO B 1 20 ? 17.70200 64.06500 9.31400 1.000 45.84261 23 PRO B C 1
ATOM 4186 O O . PRO B 1 20 ? 18.35100 65.07100 9.00400 1.000 46.14551 23 PRO B O 1
ATOM 4190 N N . ASN B 1 21 ? 17.85900 63.44200 10.48700 1.000 41.34597 24 ASN B N 1
ATOM 4191 C CA . ASN B 1 21 ? 18.89700 63.79500 11.44500 1.000 45.15785 24 ASN B CA 1
ATOM 4192 C C . ASN B 1 21 ? 20.02600 62.78500 11.45800 1.000 47.77750 24 ASN B C 1
ATOM 4193 O O . ASN B 1 21 ? 20.83500 62.79200 12.39100 1.000 50.45841 24 ASN B O 1
ATOM 4198 N N . GLY B 1 22 ? 20.08500 61.90900 10.46300 1.000 47.66764 25 GLY B N 1
ATOM 4199 C CA . GLY B 1 22 ? 21.04500 60.82500 10.47800 1.000 43.20169 25 GLY B CA 1
ATOM 4200 C C . GLY B 1 22 ? 20.77500 59.85000 9.35600 1.000 42.95756 25 GLY B C 1
ATOM 4201 O O . GLY B 1 22 ? 19.86800 60.02900 8.53800 1.000 46.99975 25 GLY B O 1
ATOM 4202 N N . GLU B 1 23 ? 21.59900 58.81100 9.33700 1.000 41.97183 26 GLU B N 1
ATOM 4203 C CA . GLU B 1 23 ? 21.54700 57.71900 8.38400 1.000 42.19483 26 GLU B CA 1
ATOM 4204 C C . GLU B 1 23 ? 20.56800 56.65100 8.84300 1.000 42.27142 26 GLU B C 1
ATOM 4205 O O . GLU B 1 23 ? 20.20300 56.57000 10.01800 1.000 44.78723 26 GLU B O 1
ATOM 4211 N N . LEU B 1 24 ? 20.19100 55.78800 7.90400 1.000 39.56902 27 LEU B N 1
ATOM 4212 C CA . LEU B 1 24 ? 19.36600 54.63600 8.22700 1.000 40.86252 27 LEU B CA 1
ATOM 4213 C C . LEU B 1 24 ? 20.23100 53.48300 8.72400 1.000 42.42471 27 LEU B C 1
ATOM 4214 O O . LEU B 1 24 ? 21.33400 53.23700 8.21500 1.000 41.34580 27 LEU B O 1
ATOM 4219 N N . HIS B 1 25 ? 19.72000 52.77500 9.72200 1.000 39.54170 28 HIS B N 1
ATOM 4220 C CA . HIS B 1 25 ? 20.33300 51.55800 10.21600 1.000 38.64079 28 HIS B CA 1
ATOM 4221 C C . HIS B 1 25 ? 19.43200 50.36300 9.91600 1.000 39.77404 28 HIS B C 1
ATOM 4222 O O . HIS B 1 25 ? 18.29300 50.51100 9.46100 1.000 34.79375 28 HIS B O 1
ATOM 4229 N N . LEU B 1 26 ? 19.96700 49.15700 10.16800 1.000 39.36477 29 LEU B N 1
ATOM 4230 C CA . LEU B 1 26 ? 19.24600 47.93400 9.81800 1.000 36.25515 29 LEU B CA 1
ATOM 4231 C C . LEU B 1 26 ? 17.89400 47.85100 10.51300 1.000 35.65039 29 LEU B C 1
ATOM 4232 O O . LEU B 1 26 ? 16.93800 47.29600 9.95000 1.000 33.94874 29 LEU B O 1
ATOM 4237 N N . GLY B 1 27 ? 17.79700 48.39000 11.73200 1.000 37.16261 30 GLY B N 1
ATOM 4238 C CA . GLY B 1 27 ? 16.51300 48.44800 12.40900 1.000 36.31414 30 GLY B CA 1
ATOM 4239 C C . GLY B 1 27 ? 15.44600 49.11800 11.57000 1.000 32.94147 30 GLY B C 1
ATOM 4240 O O . GLY B 1 27 ? 14.37400 48.55400 11.35800 1.000 33.28199 30 GLY B O 1
ATOM 4241 N N . HIS B 1 28 ? 15.73500 50.33400 11.08300 1.000 34.59842 31 HIS B N 1
ATOM 4242 C CA . HIS B 1 28 ? 14.87100 51.01300 10.11400 1.000 35.24108 31 HIS B CA 1
ATOM 4243 C C . HIS B 1 28 ? 14.48000 50.07600 8.98200 1.000 35.69046 31 HIS B C 1
ATOM 4244 O O . HIS B 1 28 ? 13.29900 49.95200 8.63100 1.000 33.83252 31 HIS B O 1
ATOM 4251 N N . LEU B 1 29 ? 15.47300 49.40300 8.40000 1.000 34.11034 32 LEU B N 1
ATOM 4252 C CA . LEU B 1 29 ? 15.21600 48.54400 7.25600 1.000 33.74822 32 LEU B CA 1
ATOM 4253 C C . LEU B 1 29 ? 14.24200 47.43900 7.63100 1.000 36.64361 32 LEU B C 1
ATOM 4254 O O . LEU B 1 29 ? 13.18500 47.28200 7.00300 1.000 36.20151 32 LEU B O 1
ATOM 4259 N N . SER B 1 30 ? 14.54300 46.72100 8.71900 1.000 35.70586 33 SER B N 1
ATOM 4260 C CA . SER B 1 30 ? 13.75300 45.56300 9.12200 1.000 33.64211 33 SER B CA 1
ATOM 4261 C C . SER B 1 30 ? 12.30500 45.91500 9.46500 1.000 32.75463 33 SER B C 1
ATOM 4262 O O . SER B 1 30 ? 11.45800 45.01400 9.53400 1.000 32.85413 33 SER B O 1
ATOM 4265 N N . GLY B 1 31 ? 12.01000 47.18400 9.70900 1.000 31.02965 34 GLY B N 1
ATOM 4266 C CA . GLY B 1 31 ? 10.67000 47.61300 10.02700 1.000 30.25210 34 GLY B CA 1
ATOM 4267 C C . GLY B 1 31 ? 9.91500 48.08900 8.79600 1.000 30.30318 34 GLY B C 1
ATOM 4268 O O . GLY B 1 31 ? 9.72900 47.33500 7.83800 1.000 30.21399 34 GLY B O 1
ATOM 4269 N N . PRO B 1 32 ? 9.47800 49.35500 8.77800 1.000 29.06645 35 PRO B N 1
ATOM 4270 C CA . PRO B 1 32 ? 8.49200 49.76000 7.75200 1.000 29.40903 35 PRO B CA 1
ATOM 4271 C C . PRO B 1 32 ? 9.05500 49.83200 6.35000 1.000 30.46396 35 PRO B C 1
ATOM 4272 O O . PRO B 1 32 ? 8.28100 49.72800 5.39200 1.000 31.45298 35 PRO B O 1
ATOM 4276 N N . PHE B 1 33 ? 10.36500 49.96400 6.17800 1.000 28.38825 36 PHE B N 1
ATOM 4277 C CA . PHE B 1 33 ? 10.86800 50.16800 4.82700 1.000 30.22974 36 PHE B CA 1
ATOM 4278 C C . PHE B 1 33 ? 10.94200 48.86300 4.03500 1.000 30.71973 36 PHE B C 1
ATOM 4279 O O . PHE B 1 33 ? 10.47900 48.81400 2.88800 1.000 31.28083 36 PHE B O 1
ATOM 4287 N N . LEU B 1 34 ? 11.48300 47.78500 4.61600 1.000 30.30696 37 LEU B N 1
ATOM 4288 C CA . LEU B 1 34 ? 11.41400 46.50000 3.92200 1.000 29.31998 37 LEU B CA 1
ATOM 4289 C C . LEU B 1 34 ? 9.97600 45.98000 3.84800 1.000 30.68944 37 LEU B C 1
ATOM 4290 O O . LEU B 1 34 ? 9.56800 45.41700 2.82100 1.000 29.72158 37 LEU B O 1
ATOM 4295 N N . ASN B 1 35 ? 9.19300 46.14800 4.92000 1.000 27.06593 38 ASN B N 1
ATOM 4296 C CA . ASN B 1 35 ? 7.79200 45.73900 4.86900 1.000 26.63040 38 ASN B CA 1
ATOM 4297 C C . ASN B 1 35 ? 7.08400 46.41200 3.70600 1.000 29.54902 38 ASN B C 1
ATOM 4298 O O . ASN B 1 35 ? 6.47400 45.73700 2.86100 1.000 28.40037 38 ASN B O 1
ATOM 4303 N N . ALA B 1 36 ? 7.18900 47.74900 3.63800 1.000 27.91203 39 ALA B N 1
ATOM 4304 C CA . ALA B 1 36 ? 6.54700 48.52300 2.57800 1.000 28.04082 39 ALA B CA 1
ATOM 4305 C C . ALA B 1 36 ? 7.01500 48.08100 1.19700 1.000 29.07632 39 ALA B C 1
ATOM 4306 O O . ALA B 1 36 ? 6.20300 47.90700 0.28000 1.000 30.34703 39 ALA B O 1
ATOM 4308 N N . ASP B 1 37 ? 8.32600 47.91100 1.02100 1.000 30.05397 40 ASP B N 1
ATOM 4309 C CA . ASP B 1 37 ? 8.83300 47.55200 -0.29900 1.000 31.45011 40 ASP B CA 1
ATOM 4310 C C . ASP B 1 37 ? 8.43400 46.13400 -0.67500 1.000 31.00913 40 ASP B C 1
ATOM 4311 O O . ASP B 1 37 ? 8.07700 45.87600 -1.83200 1.000 31.96329 40 ASP B O 1
ATOM 4316 N N . ALA B 1 38 ? 8.50000 45.19300 0.27800 1.000 28.07741 41 ALA B N 1
ATOM 4317 C CA . ALA B 1 38 ? 8.08800 43.83000 -0.05400 1.000 32.16133 41 ALA B CA 1
ATOM 4318 C C . ALA B 1 38 ? 6.59700 43.76600 -0.32300 1.000 27.46631 41 ALA B C 1
ATOM 4319 O O . ALA B 1 38 ? 6.14700 42.98000 -1.16200 1.000 30.22216 41 ALA B O 1
ATOM 4321 N N . CYS B 1 39 ? 5.80700 44.56600 0.39300 1.000 27.10766 42 CYS B N 1
ATOM 4322 C CA . CYS B 1 39 ? 4.38200 44.61100 0.09600 1.000 30.15102 42 CYS B CA 1
ATOM 4323 C C . CYS B 1 39 ? 4.13100 45.22400 -1.28300 1.000 29.90241 42 CYS B C 1
ATOM 4324 O O . CYS B 1 39 ? 3.26200 44.75100 -2.02900 1.000 28.13831 42 CYS B O 1
ATOM 4327 N N . ARG B 1 40 ? 4.90100 46.25600 -1.64500 1.000 25.82426 43 ARG B N 1
ATOM 4328 C CA . ARG B 1 40 ? 4.77400 46.86700 -2.96700 1.000 28.27630 43 ARG B CA 1
ATOM 4329 C C . ARG B 1 40 ? 5.08000 45.85700 -4.06900 1.000 30.72417 43 ARG B C 1
ATOM 4330 O O . ARG B 1 40 ? 4.26700 45.64800 -4.98200 1.000 30.16744 43 ARG B O 1
ATOM 4338 N N . ARG B 1 41 ? 6.22700 45.17300 -3.96600 1.000 30.09072 44 ARG B N 1
ATOM 4339 C CA . ARG B 1 41 ? 6.59800 44.17500 -4.96900 1.000 29.30808 44 ARG B CA 1
ATOM 4340 C C . ARG B 1 41 ? 5.58100 43.04000 -5.03700 1.000 30.27330 44 ARG B C 1
ATOM 4341 O O . ARG B 1 41 ? 5.19000 42.61800 -6.13400 1.000 30.22609 44 ARG B O 1
ATOM 4349 N N . ALA B 1 42 ? 5.11300 42.55700 -3.87900 1.000 29.02599 45 ALA B N 1
ATOM 4350 C CA . ALA B 1 42 ? 4.09700 41.50200 -3.87500 1.000 32.08036 45 ALA B CA 1
ATOM 4351 C C . ALA B 1 42 ? 2.85100 41.91500 -4.65500 1.000 29.31418 45 ALA B C 1
ATOM 4352 O O . ALA B 1 42 ? 2.30100 41.12500 -5.43400 1.000 31.51453 45 ALA B O 1
ATOM 4354 N N . LEU B 1 43 ? 2.38100 43.14200 -4.44500 1.000 30.16663 46 LEU B N 1
ATOM 4355 C CA . LEU B 1 43 ? 1.17900 43.60900 -5.13400 1.000 30.66707 46 LEU B CA 1
ATOM 4356 C C . LEU B 1 43 ? 1.41000 43.71900 -6.64300 1.000 29.60215 46 LEU B C 1
ATOM 4357 O O . LEU B 1 43 ? 0.57300 43.28000 -7.43900 1.000 32.25820 46 LEU B O 1
ATOM 4362 N N . LEU B 1 44 ? 2.54800 44.27600 -7.05400 1.000 28.18731 47 LEU B N 1
ATOM 4363 C CA . LEU B 1 44 ? 2.89300 44.31700 -8.47400 1.000 31.41314 47 LEU B CA 1
ATOM 4364 C C . LEU B 1 44 ? 2.93800 42.91800 -9.07600 1.000 34.55691 47 LEU B C 1
ATOM 4365 O O . LEU B 1 44 ? 2.35000 42.66900 -10.13700 1.000 37.46302 47 LEU B O 1
ATOM 4370 N N . ALA B 1 45 ? 3.63400 41.98600 -8.41500 1.000 30.66596 48 ALA B N 1
ATOM 4371 C CA . ALA B 1 45 ? 3.69500 40.61500 -8.92300 1.000 31.55328 48 ALA B CA 1
ATOM 4372 C C . ALA B 1 45 ? 2.32500 39.96700 -8.99500 1.000 31.29308 48 ALA B C 1
ATOM 4373 O O . ALA B 1 45 ? 2.11300 39.06900 -9.81600 1.000 32.55145 48 ALA B O 1
ATOM 4375 N N . ALA B 1 46 ? 1.38500 40.38100 -8.14500 1.000 32.89470 49 ALA B N 1
ATOM 4376 C CA . ALA B 1 46 ? 0.02800 39.84000 -8.19500 1.000 31.11067 49 ALA B CA 1
ATOM 4377 C C . ALA B 1 46 ? -0.85700 40.59500 -9.16600 1.000 34.06572 49 ALA B C 1
ATOM 4378 O O . ALA B 1 46 ? -2.06500 40.34700 -9.20300 1.000 32.22959 49 ALA B O 1
ATOM 4380 N N . GLY B 1 47 ? -0.28800 41.51800 -9.93600 1.000 33.69877 50 GLY B N 1
ATOM 4381 C CA . GLY B 1 47 ? -1.04000 42.22100 -10.95100 1.000 35.90265 50 GLY B CA 1
ATOM 4382 C C . GLY B 1 47 ? -1.79700 43.43800 -10.47700 1.000 38.69443 50 GLY B C 1
ATOM 4383 O O . GLY B 1 47 ? -2.62700 43.95700 -11.22900 1.000 39.88133 50 GLY B O 1
ATOM 4384 N N . GLU B 1 48 ? -1.53800 43.91400 -9.26500 1.000 37.88185 51 GLU B N 1
ATOM 4385 C CA . GLU B 1 48 ? -2.21400 45.08600 -8.74600 1.000 35.72076 51 GLU B CA 1
ATOM 4386 C C . GLU B 1 48 ? -1.40800 46.33900 -9.06200 1.000 38.83340 51 GLU B C 1
ATOM 4387 O O . GLU B 1 48 ? -0.23000 46.27200 -9.42700 1.000 36.97840 51 GLU B O 1
ATOM 4393 N N . ARG B 1 49 ? -2.06600 47.49300 -8.93600 1.000 36.27044 52 ARG B N 1
ATOM 4394 C CA . ARG B 1 49 ? -1.38600 48.77900 -9.03500 1.000 35.05905 52 ARG B CA 1
ATOM 4395 C C . ARG B 1 49 ? -0.92600 49.18100 -7.63800 1.000 32.89739 52 ARG B C 1
ATOM 4396 O O . ARG B 1 49 ? -1.74600 49.30100 -6.72100 1.000 33.90523 52 ARG B O 1
ATOM 4404 N N . ALA B 1 50 ? 0.37000 49.41800 -7.47800 1.000 32.13795 53 ALA B N 1
ATOM 4405 C CA . ALA B 1 50 ? 0.90900 49.66300 -6.14600 1.000 31.16141 53 ALA B CA 1
ATOM 4406 C C . ALA B 1 50 ? 2.04400 50.67200 -6.24200 1.000 30.31431 53 ALA B C 1
ATOM 4407 O O . ALA B 1 50 ? 2.90800 50.56000 -7.11800 1.000 27.13578 53 ALA B O 1
ATOM 4409 N N . HIS B 1 51 ? 2.03600 51.65500 -5.34400 1.000 31.27183 54 HIS B N 1
ATOM 4410 C CA . HIS B 1 51 ? 2.99400 52.74900 -5.39400 1.000 32.50206 54 HIS B CA 1
ATOM 4411 C C . HIS B 1 51 ? 3.40200 53.12100 -3.97800 1.000 33.14898 54 HIS B C 1
ATOM 4412 O O . HIS B 1 51 ? 2.54800 53.24200 -3.09100 1.000 33.88594 54 HIS B O 1
ATOM 4419 N N . LEU B 1 52 ? 4.70300 53.28400 -3.77000 1.000 31.59053 55 LEU B N 1
ATOM 4420 C CA . LEU B 1 52 ? 5.25100 53.60600 -2.45900 1.000 32.97190 55 LEU B CA 1
ATOM 4421 C C . LEU B 1 52 ? 5.53300 55.09900 -2.40400 1.000 31.03758 55 LEU B C 1
ATOM 4422 O O . LEU B 1 52 ? 6.17300 55.64200 -3.30600 1.000 33.06708 55 LEU B O 1
ATOM 4427 N N . LEU B 1 53 ? 5.05900 55.75500 -1.35200 1.000 32.68720 56 LEU B N 1
ATOM 4428 C CA . LEU B 1 53 ? 5.23100 57.19300 -1.16700 1.000 32.73765 56 LEU B CA 1
ATOM 4429 C C . LEU B 1 53 ? 6.20900 57.42800 -0.02400 1.000 34.91455 56 LEU B C 1
ATOM 4430 O O . LEU B 1 53 ? 6.04200 56.87300 1.06800 1.000 33.47257 56 LEU B O 1
ATOM 4435 N N . LEU B 1 54 ? 7.23000 58.24000 -0.27400 1.000 34.82950 57 LEU B N 1
ATOM 4436 C CA . LEU B 1 54 ? 8.31000 58.40000 0.68100 1.000 35.87661 57 LEU B CA 1
ATOM 4437 C C . LEU B 1 54 ? 8.72900 59.85500 0.73900 1.000 36.35996 57 LEU B C 1
ATOM 4438 O O . LEU B 1 54 ? 8.36200 60.68000 -0.10900 1.000 37.22636 57 LEU B O 1
ATOM 4443 N N . GLY B 1 55 ? 9.51900 60.15400 1.75500 1.000 36.98804 58 GLY B N 1
ATOM 4444 C CA . GLY B 1 55 ? 10.13100 61.45700 1.88400 1.000 36.23628 58 GLY B CA 1
ATOM 4445 C C . GLY B 1 55 ? 10.81500 61.57400 3.22300 1.000 38.57752 58 GLY B C 1
ATOM 4446 O O . GLY B 1 55 ? 10.70900 60.69700 4.09300 1.000 35.67778 58 GLY B O 1
ATOM 4447 N N . THR B 1 56 ? 11.54900 62.68100 3.36100 1.000 41.78833 59 THR B N 1
ATOM 4448 C CA . THR B 1 56 ? 12.06600 63.15600 4.63700 1.000 39.27548 59 THR B CA 1
ATOM 4449 C C . THR B 1 56 ? 11.52900 64.53700 4.97100 1.000 40.54970 59 THR B C 1
ATOM 4450 O O . THR B 1 56 ? 12.01400 65.16100 5.91600 1.000 42.52898 59 THR B O 1
ATOM 4454 N N . VAL B 1 57 ? 10.53200 65.02200 4.21900 1.000 41.19858 60 VAL B N 1
ATOM 4455 C CA . VAL B 1 57 ? 9.97300 66.35400 4.43500 1.000 41.46240 60 VAL B CA 1
ATOM 4456 C C . VAL B 1 57 ? 9.25500 66.41900 5.77900 1.000 43.70760 60 VAL B C 1
ATOM 4457 O O . VAL B 1 57 ? 8.77400 65.41100 6.31800 1.000 44.71691 60 VAL B O 1
ATOM 4461 N N . GLY B 1 58 ? 9.15300 67.63500 6.30300 1.000 42.72032 61 GLY B N 1
ATOM 4462 C CA . GLY B 1 58 ? 8.63400 67.89700 7.62900 1.000 46.47590 61 GLY B CA 1
ATOM 4463 C C . GLY B 1 58 ? 9.65900 68.59700 8.50500 1.000 45.18948 61 GLY B C 1
ATOM 4464 O O . GLY B 1 58 ? 10.81400 68.80500 8.13400 1.000 47.76339 61 GLY B O 1
ATOM 4465 N N . HIS B 1 59 ? 9.20200 68.97000 9.69000 1.000 46.50236 62 HIS B N 1
ATOM 4466 C CA . HIS B 1 59 ? 10.06300 69.60600 10.67700 1.000 48.87070 62 HIS B CA 1
ATOM 4467 C C . HIS B 1 59 ? 10.02500 68.79400 11.95900 1.000 50.92378 62 HIS B C 1
ATOM 4468 O O . HIS B 1 59 ? 8.94200 68.49000 12.46400 1.000 47.27651 62 HIS B O 1
ATOM 4475 N N . GLN B 1 60 ? 11.20300 68.42900 12.46400 1.000 52.93708 63 GLN B N 1
ATOM 4476 C CA . GLN B 1 60 ? 11.33100 67.74500 13.74100 1.000 52.77052 63 GLN B CA 1
ATOM 4477 C C . GLN B 1 60 ? 12.31900 68.51500 14.59600 1.000 51.09945 63 GLN B C 1
ATOM 4478 O O . GLN B 1 60 ? 13.30300 69.05300 14.08100 1.000 51.79906 63 GLN B O 1
ATOM 4484 N N . SER B 1 61 ? 12.05300 68.58000 15.90200 1.000 54.62662 64 SER B N 1
ATOM 4485 C CA . SER B 1 61 ? 13.00500 69.24400 16.79200 1.000 55.18604 64 SER B CA 1
ATOM 4486 C C . SER B 1 61 ? 14.35900 68.54500 16.77300 1.000 52.94454 64 SER B C 1
ATOM 4487 O O . SER B 1 61 ? 15.39100 69.18900 16.98800 1.000 55.57780 64 SER B O 1
ATOM 4490 N N . GLN B 1 62 ? 14.37900 67.23400 16.49800 1.000 54.54578 65 GLN B N 1
ATOM 4491 C CA . GLN B 1 62 ? 15.64800 66.51300 16.42500 1.000 48.62274 65 GLN B CA 1
ATOM 4492 C C . GLN B 1 62 ? 16.51100 67.01600 15.28000 1.000 50.08124 65 GLN B C 1
ATOM 4493 O O . GLN B 1 62 ? 17.73800 66.99900 15.38200 1.000 54.67195 65 GLN B O 1
ATOM 4499 N N . VAL B 1 63 ? 15.90400 67.44700 14.17600 1.000 51.17815 66 VAL B N 1
ATOM 4500 C CA . VAL B 1 63 ? 16.70900 67.91200 13.05100 1.000 52.94244 66 VAL B CA 1
ATOM 4501 C C . VAL B 1 63 ? 17.32500 69.27300 13.36800 1.000 54.77416 66 VAL B C 1
ATOM 4502 O O . VAL B 1 63 ? 18.52100 69.49400 13.14300 1.000 53.35965 66 VAL B O 1
ATOM 4506 N N . SER B 1 64 ? 16.52200 70.20100 13.90500 1.000 53.62936 67 SER B N 1
ATOM 4507 C CA . SER B 1 64 ? 17.05000 71.52700 14.22700 1.000 56.84584 67 SER B CA 1
ATOM 4508 C C . SER B 1 64 ? 18.08200 71.44800 15.34900 1.000 57.99691 67 SER B C 1
ATOM 4509 O O . SER B 1 64 ? 19.10900 72.13400 15.30100 1.000 59.45086 67 SER B O 1
ATOM 4512 N N . ALA B 1 65 ? 17.84200 70.59200 16.35100 1.000 58.09897 68 ALA B N 1
ATOM 4513 C CA . ALA B 1 65 ? 18.85900 70.32900 17.37000 1.000 59.27186 68 ALA B CA 1
ATOM 4514 C C . ALA B 1 65 ? 20.15400 69.82000 16.74000 1.000 58.82975 68 ALA B C 1
ATOM 4515 O O . ALA B 1 65 ? 21.24300 70.31500 17.05200 1.000 61.67992 68 ALA B O 1
ATOM 4517 N N . ALA B 1 66 ? 20.05100 68.83400 15.84100 1.000 54.96710 69 ALA B N 1
ATOM 4518 C CA . ALA B 1 66 ? 21.23300 68.33000 15.14800 1.000 53.86056 69 ALA B CA 1
ATOM 4519 C C . ALA B 1 66 ? 21.90100 69.41300 14.31700 1.000 58.95815 69 ALA B C 1
ATOM 4520 O O . ALA B 1 66 ? 23.12300 69.40600 14.16000 1.000 61.09336 69 ALA B O 1
ATOM 4522 N N . ALA B 1 67 ? 21.12100 70.35100 13.77700 1.000 59.63624 70 ALA B N 1
ATOM 4523 C CA . ALA B 1 67 ? 21.69900 71.41800 12.96600 1.000 60.78088 70 ALA B CA 1
ATOM 4524 C C . ALA B 1 67 ? 22.46400 72.42100 13.83000 1.000 66.10231 70 ALA B C 1
ATOM 4525 O O . ALA B 1 67 ? 23.50500 72.94500 13.41100 1.000 67.48077 70 ALA B O 1
ATOM 4527 N N . GLU B 1 68 ? 21.96900 72.70200 15.03900 1.000 63.30424 71 GLU B N 1
ATOM 4528 C CA . GLU B 1 68 ? 22.72100 73.54500 15.96400 1.000 63.47736 71 GLU B CA 1
ATOM 4529 C C . GLU B 1 68 ? 24.03500 72.87900 16.35900 1.000 65.13470 71 GLU B C 1
ATOM 4530 O O . GLU B 1 68 ? 25.11200 73.46700 16.20800 1.000 66.00200 71 GLU B O 1
ATOM 4536 N N . ALA B 1 69 ? 23.96000 71.63600 16.85000 1.000 67.65225 72 ALA B N 1
ATOM 4537 C CA . ALA B 1 69 ? 25.14400 70.94000 17.34800 1.000 64.60419 72 ALA B CA 1
ATOM 4538 C C . ALA B 1 69 ? 26.14300 70.66000 16.23300 1.000 68.02298 72 ALA B C 1
ATOM 4539 O O . ALA B 1 69 ? 27.35800 70.71900 16.45200 1.000 73.00199 72 ALA B O 1
ATOM 4541 N N . GLU B 1 70 ? 25.65800 70.34300 15.03700 1.000 66.98500 73 GLU B N 1
ATOM 4542 C CA . GLU B 1 70 ? 26.55000 70.18600 13.89800 1.000 66.26662 73 GLU B CA 1
ATOM 4543 C C . GLU B 1 70 ? 27.01200 71.52300 13.33600 1.000 68.04428 73 GLU B C 1
ATOM 4544 O O . GLU B 1 70 ? 27.93100 71.55200 12.51000 1.000 70.50457 73 GLU B O 1
ATOM 4550 N N . GLY B 1 71 ? 26.40100 72.62300 13.76000 1.000 67.85075 74 GLY B N 1
ATOM 4551 C CA . GLY B 1 71 ? 26.81300 73.93500 13.31400 1.000 67.91744 74 GLY B CA 1
ATOM 4552 C C . GLY B 1 71 ? 26.59700 74.18500 11.83600 1.000 69.09532 74 GLY B C 1
ATOM 4553 O O . GLY B 1 71 ? 27.55900 74.43600 11.10600 1.000 71.05449 74 GLY B O 1
ATOM 4554 N N . LEU B 1 72 ? 25.34300 74.10600 11.39000 1.000 68.64710 75 LEU B N 1
ATOM 4555 C CA . LEU B 1 72 ? 24.92300 74.48200 10.04000 1.000 64.66962 75 LEU B CA 1
ATOM 4556 C C . LEU B 1 72 ? 23.39800 74.53400 10.03500 1.000 62.02732 75 LEU B C 1
ATOM 4557 O O . LEU B 1 72 ? 22.74800 74.16700 11.01600 1.000 62.17632 75 LEU B O 1
ATOM 4562 N N . SER B 1 73 ? 22.83400 75.02300 8.93200 1.000 58.99810 76 SER B N 1
ATOM 4563 C CA . SER B 1 73 ? 21.41800 75.38000 8.92200 1.000 58.60403 76 SER B CA 1
ATOM 4564 C C . SER B 1 73 ? 20.51800 74.14300 8.89200 1.000 55.85066 76 SER B C 1
ATOM 4565 O O . SER B 1 73 ? 20.92000 73.06700 8.44200 1.000 55.94664 76 SER B O 1
ATOM 4568 N N . PHE B 1 74 ? 19.29200 74.31300 9.41000 1.000 54.87215 77 PHE B N 1
ATOM 4569 C CA . PHE B 1 74 ? 18.27600 73.26200 9.34900 1.000 52.95141 77 PHE B CA 1
ATOM 4570 C C . PHE B 1 74 ? 18.25000 72.63500 7.96300 1.000 54.28546 77 PHE B C 1
ATOM 4571 O O . PHE B 1 74 ? 18.40300 71.41800 7.81000 1.000 47.98423 77 PHE B O 1
ATOM 4579 N N . HIS B 1 75 ? 18.12600 73.47600 6.93500 1.000 52.53021 78 HIS B N 1
ATOM 4580 C CA . HIS B 1 75 ? 17.94200 72.99400 5.57500 1.000 51.50617 78 HIS B CA 1
ATOM 4581 C C . HIS B 1 75 ? 19.16000 72.23700 5.04900 1.000 52.07505 78 HIS B C 1
ATOM 4582 O O . HIS B 1 75 ? 19.01300 71.33300 4.22000 1.000 56.41486 78 HIS B O 1
ATOM 4589 N N . GLU B 1 76 ? 20.36300 72.57600 5.50300 1.000 53.99500 79 GLU B N 1
ATOM 4590 C CA . GLU B 1 76 ? 21.55000 71.93300 4.94500 1.000 53.71662 79 GLU B CA 1
ATOM 4591 C C . GLU B 1 76 ? 21.78800 70.55800 5.56500 1.000 49.91788 79 GLU B C 1
ATOM 4592 O O . GLU B 1 76 ? 22.08300 69.58900 4.85500 1.000 49.48021 79 GLU B O 1
ATOM 4598 N N . LEU B 1 77 ? 21.68700 70.45300 6.88900 1.000 48.80371 80 LEU B N 1
ATOM 4599 C CA . LEU B 1 77 ? 21.80300 69.14400 7.51900 1.000 50.13920 80 LEU B CA 1
ATOM 4600 C C . LEU B 1 77 ? 20.71500 68.20500 7.00300 1.000 46.81161 80 LEU B C 1
ATOM 4601 O O . LEU B 1 77 ? 21.00400 67.09000 6.55700 1.000 46.54180 80 LEU B O 1
ATOM 4606 N N . ALA B 1 78 ? 19.45900 68.66600 7.01300 1.000 46.38520 81 ALA B N 1
ATOM 4607 C CA . ALA B 1 78 ? 18.34000 67.81800 6.60400 1.000 47.59348 81 ALA B CA 1
ATOM 4608 C C . ALA B 1 78 ? 18.49900 67.33700 5.16700 1.000 46.38498 81 ALA B C 1
ATOM 4609 O O . ALA B 1 78 ? 18.21600 66.17400 4.86400 1.000 47.45379 81 ALA B O 1
ATOM 4611 N N . GLU B 1 79 ? 18.96700 68.20600 4.26900 1.000 47.65670 82 GLU B N 1
ATOM 4612 C CA . GLU B 1 79 ? 19.17200 67.77600 2.89100 1.000 47.24151 82 GLU B CA 1
ATOM 4613 C C . GLU B 1 79 ? 20.37400 66.84400 2.77300 1.000 48.91134 82 GLU B C 1
ATOM 4614 O O . GLU B 1 79 ? 20.34700 65.88200 1.99500 1.000 48.50693 82 GLU B O 1
ATOM 4620 N N . ARG B 1 80 ? 21.44300 67.11700 3.52400 1.000 50.04121 83 ARG B N 1
ATOM 4621 C CA . ARG B 1 80 ? 22.60200 66.23000 3.50900 1.000 48.48515 83 ARG B CA 1
ATOM 4622 C C . ARG B 1 80 ? 22.21900 64.84200 4.00300 1.000 45.90526 83 ARG B C 1
ATOM 4623 O O . ARG B 1 80 ? 22.54900 63.82800 3.37600 1.000 41.21120 83 ARG B O 1
ATOM 4631 N N . ASN B 1 81 ? 21.53600 64.77800 5.14500 1.000 43.93853 84 ASN B N 1
ATOM 4632 C CA . ASN B 1 81 ? 21.11100 63.48100 5.65200 1.000 46.24791 84 ASN B CA 1
ATOM 4633 C C . ASN B 1 81 ? 20.16000 62.79300 4.68100 1.000 45.11331 84 ASN B C 1
ATOM 4634 O O . ASN B 1 81 ? 20.17400 61.56000 4.56200 1.000 39.67873 84 ASN B O 1
ATOM 4639 N N . THR B 1 82 ? 19.34900 63.57100 3.96600 1.000 41.54402 85 THR B N 1
ATOM 4640 C CA . THR B 1 82 ? 18.43400 62.97800 3.00100 1.000 43.21999 85 THR B CA 1
ATOM 4641 C C . THR B 1 82 ? 19.19500 62.22500 1.91500 1.000 44.24152 85 THR B C 1
ATOM 4642 O O . THR B 1 82 ? 18.80000 61.11800 1.52300 1.000 42.82805 85 THR B O 1
ATOM 4646 N N . ASP B 1 83 ? 20.31900 62.78500 1.45400 1.000 43.39861 86 ASP B N 1
ATOM 4647 C CA . ASP B 1 83 ? 21.13700 62.08100 0.47200 1.000 41.97641 86 ASP B CA 1
ATOM 4648 C C . ASP B 1 83 ? 21.65600 60.77000 1.03600 1.000 44.11273 86 ASP B C 1
ATOM 4649 O O . ASP B 1 83 ? 21.75200 59.76900 0.31500 1.000 45.16057 86 ASP B O 1
ATOM 4654 N N . ALA B 1 84 ? 22.00800 60.75900 2.32400 1.000 42.17367 87 ALA B N 1
ATOM 4655 C CA . ALA B 1 84 ? 22.48400 59.52900 2.94900 1.000 44.99135 87 ALA B CA 1
ATOM 4656 C C . ALA B 1 84 ? 21.36100 58.50100 3.06000 1.000 38.78944 87 ALA B C 1
ATOM 4657 O O . ALA B 1 84 ? 21.57000 57.31600 2.79000 1.000 39.67865 87 ALA B O 1
ATOM 4659 N N . ILE B 1 85 ? 20.16500 58.94800 3.44400 1.000 40.83109 88 ILE B N 1
ATOM 4660 C CA . ILE B 1 85 ? 19.00200 58.06900 3.55000 1.000 37.21778 88 ILE B CA 1
ATOM 4661 C C . ILE B 1 85 ? 18.66400 57.46100 2.19100 1.000 40.05566 88 ILE B C 1
ATOM 4662 O O . ILE B 1 85 ? 18.44200 56.24900 2.06700 1.000 40.31717 88 ILE B O 1
ATOM 4667 N N . ILE B 1 86 ? 18.62400 58.29300 1.15000 1.000 40.58680 89 ILE B N 1
ATOM 4668 C CA . ILE B 1 86 ? 18.36600 57.78500 -0.19500 1.000 39.12467 89 ILE B CA 1
ATOM 4669 C C . ILE B 1 86 ? 19.40200 56.72700 -0.57500 1.000 42.41405 89 ILE B C 1
ATOM 4670 O O . ILE B 1 86 ? 19.05600 55.63800 -1.04800 1.000 42.40079 89 ILE B O 1
ATOM 4675 N N . GLU B 1 87 ? 20.68600 57.01700 -0.34200 1.000 40.29164 90 GLU B N 1
ATOM 4676 C CA . GLU B 1 87 ? 21.72800 56.04300 -0.65200 1.000 43.69877 90 GLU B CA 1
ATOM 4677 C C . GLU B 1 87 ? 21.50900 54.74700 0.11300 1.000 39.76285 90 GLU B C 1
ATOM 4678 O O . GLU B 1 87 ? 21.67300 53.65400 -0.43700 1.000 37.38902 90 GLU B O 1
ATOM 4684 N N . GLY B 1 88 ? 21.13400 54.85200 1.38700 1.000 42.40871 91 GLY B N 1
ATOM 4685 C CA . GLY B 1 88 ? 20.83800 53.65800 2.15900 1.000 38.68101 91 GLY B CA 1
ATOM 4686 C C . GLY B 1 88 ? 19.66400 52.88000 1.59700 1.000 40.81915 91 GLY B C 1
ATOM 4687 O O . GLY B 1 88 ? 19.71900 51.65300 1.48300 1.000 41.45853 91 GLY B O 1
ATOM 4688 N N . LEU B 1 89 ? 18.58700 53.58000 1.22500 1.000 41.57641 92 LEU B N 1
ATOM 4689 C CA . LEU B 1 89 ? 17.42300 52.88100 0.68700 1.000 38.77271 92 LEU B CA 1
ATOM 4690 C C . LEU B 1 89 ? 17.74300 52.20100 -0.64500 1.000 39.64439 92 LEU B C 1
ATOM 4691 O O . LEU B 1 89 ? 17.30200 51.06900 -0.89100 1.000 41.11007 92 LEU B O 1
ATOM 4696 N N . GLN B 1 90 ? 18.51700 52.86100 -1.51100 1.000 38.54770 93 GLN B N 1
ATOM 4697 C CA . GLN B 1 90 ? 18.84300 52.25100 -2.79700 1.000 40.81102 93 GLN B CA 1
ATOM 4698 C C . GLN B 1 90 ? 19.73900 51.03700 -2.61600 1.000 40.87022 93 GLN B C 1
ATOM 4699 O O . GLN B 1 90 ? 19.61000 50.05500 -3.35300 1.000 43.22513 93 GLN B O 1
ATOM 4705 N N . ALA B 1 91 ? 20.66900 51.09300 -1.65700 1.000 40.79370 94 ALA B N 1
ATOM 4706 C CA . ALA B 1 91 ? 21.56900 49.96300 -1.44500 1.000 38.83540 94 ALA B CA 1
ATOM 4707 C C . ALA B 1 91 ? 20.78900 48.71700 -1.06000 1.000 38.29764 94 ALA B C 1
ATOM 4708 O O . ALA B 1 91 ? 21.09200 47.61300 -1.53400 1.000 37.02893 94 ALA B O 1
ATOM 4710 N N . ALA B 1 92 ? 19.77900 48.88500 -0.20800 1.000 37.65522 95 ALA B N 1
ATOM 4711 C CA . ALA B 1 92 ? 18.88700 47.82100 0.23800 1.000 36.50421 95 ALA B CA 1
ATOM 4712 C C . ALA B 1 92 ? 17.79100 47.49600 -0.76900 1.000 38.08365 95 ALA B C 1
ATOM 4713 O O . ALA B 1 92 ? 16.98900 46.59100 -0.51500 1.000 37.85294 95 ALA B O 1
ATOM 4715 N N . GLY B 1 93 ? 17.73500 48.20600 -1.89200 1.000 40.48635 96 GLY B N 1
ATOM 4716 C CA . GLY B 1 93 ? 16.71900 47.94400 -2.88800 1.000 35.75903 96 GLY B CA 1
ATOM 4717 C C . GLY B 1 93 ? 15.32500 48.36700 -2.49100 1.000 36.48782 96 GLY B C 1
ATOM 4718 O O . GLY B 1 93 ? 14.35100 47.76400 -2.95600 1.000 37.03743 96 GLY B O 1
ATOM 4719 N N . ILE B 1 94 ? 15.19500 49.38400 -1.64500 1.000 36.58407 97 ILE B N 1
ATOM 4720 C CA . ILE B 1 94 ? 13.88900 49.95200 -1.32200 1.000 36.22953 97 ILE B CA 1
ATOM 4721 C C . ILE B 1 94 ? 13.57000 51.00500 -2.37100 1.000 37.85177 97 ILE B C 1
ATOM 4722 O O . ILE B 1 94 ? 14.21900 52.05200 -2.41900 1.000 41.83109 97 ILE B O 1
ATOM 4727 N N . ASP B 1 95 ? 12.55200 50.74700 -3.18400 1.000 38.32265 98 ASP B N 1
ATOM 4728 C CA . ASP B 1 95 ? 12.15100 51.64000 -4.26300 1.000 39.21117 98 ASP B CA 1
ATOM 4729 C C . ASP B 1 95 ? 10.95300 52.48200 -3.85700 1.000 37.63850 98 ASP B C 1
ATOM 4730 O O . ASP B 1 95 ? 10.17000 52.11500 -2.98300 1.000 37.92446 98 ASP B O 1
ATOM 4735 N N . TRP B 1 96 ? 10.80600 53.61900 -4.52300 1.000 38.56868 99 TRP B N 1
ATOM 4736 C CA . TRP B 1 96 ? 9.70400 54.52100 -4.24800 1.000 35.79547 99 TRP B CA 1
ATOM 4737 C C . TRP B 1 96 ? 9.22200 55.10600 -5.56200 1.000 35.76584 99 TRP B C 1
ATOM 4738 O O . TRP B 1 96 ? 9.91900 55.05400 -6.57700 1.000 37.46377 99 TRP B O 1
ATOM 4749 N N . ASP B 1 97 ? 8.00200 55.64200 -5.52600 1.000 33.84827 100 ASP B N 1
ATOM 4750 C CA . ASP B 1 97 ? 7.37700 56.29900 -6.66300 1.000 36.71958 100 ASP B CA 1
ATOM 4751 C C . ASP B 1 97 ? 7.44600 57.81500 -6.57500 1.000 35.64390 100 ASP B C 1
ATOM 4752 O O . ASP B 1 97 ? 7.22100 58.48800 -7.58400 1.000 36.05405 100 ASP B O 1
ATOM 4757 N N . VAL B 1 98 ? 7.72000 58.35200 -5.38500 1.000 35.63727 101 VAL B N 1
ATOM 4758 C CA . VAL B 1 98 ? 7.92000 59.78000 -5.16900 1.000 34.41408 101 VAL B CA 1
ATOM 4759 C C . VAL B 1 98 ? 8.72200 59.91900 -3.88500 1.000 37.46970 101 VAL B C 1
ATOM 4760 O O . VAL B 1 98 ? 8.58000 59.11600 -2.95700 1.000 35.44089 101 VAL B O 1
ATOM 4764 N N . PHE B 1 99 ? 9.58900 60.92800 -3.84000 1.000 39.65904 102 PHE B N 1
ATOM 4765 C CA . PHE B 1 99 ? 10.39800 61.20400 -2.65800 1.000 38.39094 102 PHE B CA 1
ATOM 4766 C C . PHE B 1 99 ? 10.33500 62.70500 -2.40400 1.000 37.51926 102 PHE B C 1
ATOM 4767 O O . PHE B 1 99 ? 10.82000 63.49600 -3.21600 1.000 37.61433 102 PHE B O 1
ATOM 4775 N N . VAL B 1 100 ? 9.71400 63.09600 -1.29900 1.000 36.57209 103 VAL B N 1
ATOM 4776 C CA . VAL B 1 100 ? 9.56500 64.49900 -0.94300 1.000 38.52642 103 VAL B CA 1
ATOM 4777 C C . VAL B 1 100 ? 10.74800 64.90900 -0.06300 1.000 40.62007 103 VAL B C 1
ATOM 4778 O O . VAL B 1 100 ? 10.80500 64.56700 1.12200 1.000 39.83658 103 VAL B O 1
ATOM 4782 N N . ARG B 1 101 ? 11.69300 65.64900 -0.64400 1.000 41.23398 104 ARG B N 1
ATOM 4783 C CA . ARG B 1 101 ? 12.86400 66.13000 0.08000 1.000 41.90613 104 ARG B CA 1
ATOM 4784 C C . ARG B 1 101 ? 12.47900 67.25600 1.04400 1.000 43.65171 104 ARG B C 1
ATOM 4785 O O . ARG B 1 101 ? 11.41000 67.86200 0.90900 1.000 41.12667 104 ARG B O 1
ATOM 4793 N N . PRO B 1 102 ? 13.33200 67.54600 2.04100 1.000 45.09053 105 PRO B N 1
ATOM 4794 C CA . PRO B 1 102 ? 12.97400 68.57800 3.03500 1.000 45.79419 105 PRO B CA 1
ATOM 4795 C C . PRO B 1 102 ? 12.60300 69.93100 2.44400 1.000 45.12684 105 PRO B C 1
ATOM 4796 O O . PRO B 1 102 ? 11.61800 70.53700 2.88600 1.000 45.25646 105 PRO B O 1
ATOM 4800 N N . SER B 1 103 ? 13.34000 70.42200 1.44300 1.000 47.15233 106 SER B N 1
ATOM 4801 C CA . SER B 1 103 ? 13.06300 71.74100 0.87600 1.000 49.45718 106 SER B CA 1
ATOM 4802 C C . SER B 1 103 ? 12.10300 71.69300 -0.31100 1.000 49.18868 106 SER B C 1
ATOM 4803 O O . SER B 1 103 ? 12.21400 72.50600 -1.23700 1.000 46.81724 106 SER B O 1
ATOM 4806 N N . GLU B 1 104 ? 11.14900 70.76300 -0.29400 1.000 47.95345 107 GLU B N 1
ATOM 4807 C CA . GLU B 1 104 ? 10.06400 70.73900 -1.26600 1.000 47.27735 107 GLU B CA 1
ATOM 4808 C C . GLU B 1 104 ? 9.27400 72.04500 -1.19200 1.000 46.28650 107 GLU B C 1
ATOM 4809 O O . GLU B 1 104 ? 8.63100 72.32400 -0.17100 1.000 46.05416 107 GLU B O 1
ATOM 4815 N N . PRO B 1 105 ? 9.29200 72.87400 -2.24000 1.000 46.92021 108 PRO B N 1
ATOM 4816 C CA . PRO B 1 105 ? 8.66700 74.20700 -2.12400 1.000 43.39630 108 PRO B CA 1
ATOM 4817 C C . PRO B 1 105 ? 7.15100 74.18000 -2.03000 1.000 43.90088 108 PRO B C 1
ATOM 4818 O O . PRO B 1 105 ? 6.56400 75.16400 -1.56200 1.000 45.86033 108 PRO B O 1
ATOM 4822 N N . ALA B 1 106 ? 6.49100 73.10500 -2.45300 1.000 45.36749 109 ALA B N 1
ATOM 4823 C CA . ALA B 1 106 ? 5.03300 73.06000 -2.36100 1.000 45.61159 109 ALA B CA 1
ATOM 4824 C C . ALA B 1 106 ? 4.54000 72.65200 -0.98000 1.000 42.78120 109 ALA B C 1
ATOM 4825 O O . ALA B 1 106 ? 3.35400 72.82500 -0.68600 1.000 43.06557 109 ALA B O 1
ATOM 4827 N N . TYR B 1 107 ? 5.42100 72.12900 -0.13400 1.000 42.28530 110 TYR B N 1
ATOM 4828 C CA . TYR B 1 107 ? 5.00400 71.61600 1.16900 1.000 40.04589 110 TYR B CA 1
ATOM 4829 C C . TYR B 1 107 ? 4.40500 72.68700 2.07600 1.000 41.86207 110 TYR B C 1
ATOM 4830 O O . TYR B 1 107 ? 3.30100 72.45800 2.61000 1.000 39.44206 110 TYR B O 1
ATOM 4839 N N . PRO B 1 108 ? 5.04500 73.85400 2.29200 1.000 42.26137 111 PRO B N 1
ATOM 4840 C CA . PRO B 1 108 ? 4.47000 74.84000 3.22300 1.000 37.20995 111 PRO B CA 1
ATOM 4841 C C . PRO B 1 108 ? 3.07000 75.26700 2.87100 1.000 36.82045 111 PRO B C 1
ATOM 4842 O O . PRO B 1 108 ? 2.27000 75.52400 3.77800 1.000 37.60957 111 PRO B O 1
ATOM 4846 N N . ALA B 1 109 ? 2.72900 75.30900 1.58500 1.000 37.23860 112 ALA B N 1
ATOM 4847 C CA . ALA B 1 109 ? 1.36000 75.63800 1.21400 1.000 39.43096 112 ALA B CA 1
ATOM 4848 C C . ALA B 1 109 ? 0.40100 74.51100 1.57200 1.000 38.77279 112 ALA B C 1
ATOM 4849 O O . ALA B 1 109 ? -0.72600 74.76800 2.01600 1.000 41.15036 112 ALA B O 1
ATOM 4851 N N . MET B 1 110 ? 0.80800 73.25500 1.35800 1.000 40.17413 113 MET B N 1
ATOM 4852 C CA . MET B 1 110 ? -0.06400 72.14500 1.72400 1.000 36.35972 113 MET B CA 1
ATOM 4853 C C . MET B 1 110 ? -0.29800 72.12300 3.23000 1.000 34.57888 113 MET B C 1
ATOM 4854 O O . MET B 1 110 ? -1.44000 72.06100 3.69200 1.000 37.19131 113 MET B O 1
ATOM 4859 N N . ALA B 1 111 ? 0.77900 72.21400 4.01100 1.000 36.63364 114 ALA B N 1
ATOM 4860 C CA . ALA B 1 111 ? 0.64100 72.18300 5.46500 1.000 37.38287 114 ALA B CA 1
ATOM 4861 C C . ALA B 1 111 ? -0.25100 73.31700 5.95800 1.000 37.72792 114 ALA B C 1
ATOM 4862 O O . ALA B 1 111 ? -1.14800 73.09900 6.78600 1.000 38.21843 114 ALA B O 1
ATOM 4864 N N . THR B 1 112 ? -0.05800 74.52300 5.41500 1.000 35.53006 115 THR B N 1
ATOM 4865 C CA . THR B 1 112 ? -0.87100 75.65700 5.82900 1.000 34.36966 115 THR B CA 1
ATOM 4866 C C . THR B 1 112 ? -2.33300 75.44700 5.46400 1.000 38.44648 115 THR B C 1
ATOM 4867 O O . THR B 1 112 ? -3.22600 75.69000 6.28300 1.000 39.77420 115 THR B O 1
ATOM 4871 N N . SER B 1 113 ? -2.60400 74.95500 4.25500 1.000 38.82706 116 SER B N 1
ATOM 4872 C CA . SER B 1 113 ? -3.99400 74.82300 3.84600 1.000 38.51238 116 SER B CA 1
ATOM 4873 C C . SER B 1 113 ? -4.73100 73.78700 4.68200 1.000 38.81252 116 SER B C 1
ATOM 4874 O O . SER B 1 113 ? -5.94900 73.90000 4.85800 1.000 38.39554 116 SER B O 1
ATOM 4877 N N . VAL B 1 114 ? -4.02000 72.78200 5.21500 1.000 40.10381 117 VAL B N 1
ATOM 4878 C CA . VAL B 1 114 ? -4.66200 71.82500 6.11700 1.000 34.88349 117 VAL B CA 1
ATOM 4879 C C . VAL B 1 114 ? -4.99500 72.49800 7.44100 1.000 33.85542 117 VAL B C 1
ATOM 4880 O O . VAL B 1 114 ? -6.11000 72.36200 7.96200 1.000 33.00276 117 VAL B O 1
ATOM 4884 N N . PHE B 1 115 ? -4.03300 73.24000 8.00100 1.000 33.01634 118 PHE B N 1
ATOM 4885 C CA . PHE B 1 115 ? -4.30600 73.98700 9.22700 1.000 33.54361 118 PHE B CA 1
ATOM 4886 C C . PHE B 1 115 ? -5.49900 74.91400 9.05300 1.000 35.28075 118 PHE B C 1
ATOM 4887 O O . PHE B 1 115 ? -6.41400 74.92400 9.89000 1.000 35.75462 118 PHE B O 1
ATOM 4895 N N . GLU B 1 116 ? -5.54800 75.64700 7.93500 1.000 37.20427 119 GLU B N 1
ATOM 4896 C CA . GLU B 1 116 ? -6.53900 76.71300 7.80300 1.000 42.40460 119 GLU B CA 1
ATOM 4897 C C . GLU B 1 116 ? -7.95100 76.15600 7.66800 1.000 42.11284 119 GLU B C 1
ATOM 4898 O O . GLU B 1 116 ? -8.88900 76.70700 8.26000 1.000 39.10101 119 GLU B O 1
ATOM 4904 N N . SER B 1 117 ? -8.12800 75.05200 6.91700 1.000 38.90794 120 SER B N 1
ATOM 4905 C CA . SER B 1 117 ? -9.47400 74.49400 6.78300 1.000 39.06882 120 SER B CA 1
ATOM 4906 C C . SER B 1 117 ? -9.94000 73.86500 8.08500 1.000 42.45536 120 SER B C 1
ATOM 4907 O O . SER B 1 117 ? -11.09800 74.04800 8.48400 1.000 45.03598 120 SER B O 1
ATOM 4910 N N . LEU B 1 118 ? -9.05500 73.13100 8.76600 1.000 40.13944 121 LEU B N 1
ATOM 4911 C CA . LEU B 1 118 ? -9.41500 72.58500 10.06600 1.000 39.19205 121 LEU B CA 1
ATOM 4912 C C . LEU B 1 118 ? -9.77200 73.70200 11.03500 1.000 37.65135 121 LEU B C 1
ATOM 4913 O O . LEU B 1 118 ? -10.77100 73.61400 11.75600 1.000 37.95265 121 LEU B O 1
ATOM 4918 N N . ARG B 1 119 ? -8.96500 74.76700 11.06400 1.000 38.38297 122 ARG B N 1
ATOM 4919 C CA . ARG B 1 119 ? -9.29200 75.91200 11.91200 1.000 40.17248 122 ARG B CA 1
ATOM 4920 C C . ARG B 1 119 ? -10.64900 76.50800 11.55400 1.000 45.90062 122 ARG B C 1
ATOM 4921 O O . ARG B 1 119 ? -11.46200 76.78000 12.44400 1.000 44.94740 122 ARG B O 1
ATOM 4929 N N . ASP B 1 120 ? -10.92700 76.68400 10.25600 1.000 43.88973 123 ASP B N 1
ATOM 4930 C CA . ASP B 1 120 ? -12.18700 77.29200 9.82900 1.000 47.99119 123 ASP B CA 1
ATOM 4931 C C . ASP B 1 120 ? -13.38800 76.38600 10.03800 1.000 48.97344 123 ASP B C 1
ATOM 4932 O O . ASP B 1 120 ? -14.50600 76.88100 10.21600 1.000 52.25546 123 ASP B O 1
ATOM 4937 N N . ARG B 1 121 ? -13.20000 75.07700 9.97600 1.000 45.36295 124 ARG B N 1
ATOM 4938 C CA . ARG B 1 121 ? -14.29900 74.18100 10.28300 1.000 45.08576 124 ARG B CA 1
ATOM 4939 C C . ARG B 1 121 ? -14.56200 74.08600 11.77900 1.000 45.29291 124 ARG B C 1
ATOM 4940 O O . ARG B 1 121 ? -15.45800 73.33900 12.19600 1.000 41.99559 124 ARG B O 1
ATOM 4948 N N . GLY B 1 122 ? -13.80500 74.81800 12.59100 1.000 42.77280 125 GLY B N 1
ATOM 4949 C CA . GLY B 1 122 ? -13.99900 74.73800 14.02100 1.000 42.57430 125 GLY B CA 1
ATOM 4950 C C . GLY B 1 122 ? -13.57100 73.44200 14.68000 1.000 38.68075 125 GLY B C 1
ATOM 4951 O O . GLY B 1 122 ? -14.09700 73.10700 15.74500 1.000 40.10239 125 GLY B O 1
ATOM 4952 N N . VAL B 1 123 ? -12.63400 72.68500 14.09200 1.000 37.58346 126 VAL B N 1
ATOM 4953 C CA . VAL B 1 123 ? -12.13600 71.50000 14.78800 1.000 36.45910 126 VAL B CA 1
ATOM 4954 C C . VAL B 1 123 ? -10.84100 71.76300 15.54600 1.000 34.05179 126 VAL B C 1
ATOM 4955 O O . VAL B 1 123 ? -10.34900 70.86000 16.23000 1.000 35.76111 126 VAL B O 1
ATOM 4959 N N . LEU B 1 124 ? -10.27700 72.96200 15.46600 1.000 35.79965 127 LEU B N 1
ATOM 4960 C CA . LEU B 1 124 ? -9.13400 73.30600 16.29900 1.000 35.42073 127 LEU B CA 1
ATOM 4961 C C . LEU B 1 124 ? -9.58300 74.23300 17.41900 1.000 37.07016 127 LEU B C 1
ATOM 4962 O O . LEU B 1 124 ? -10.64000 74.86800 17.33700 1.000 35.35825 127 LEU B O 1
ATOM 4967 N N . VAL B 1 125 ? -8.79100 74.28300 18.49300 1.000 30.16679 128 VAL B N 1
ATOM 4968 C CA . VAL B 1 125 ? -9.06300 75.19600 19.59400 1.000 33.10710 128 VAL B CA 1
ATOM 4969 C C . VAL B 1 125 ? -7.75000 75.78000 20.09500 1.000 33.17011 128 VAL B C 1
ATOM 4970 O O . VAL B 1 125 ? -6.68500 75.16300 19.99600 1.000 34.98515 128 VAL B O 1
ATOM 4974 N N . ARG B 1 126 ? -7.82600 76.99800 20.60400 1.000 31.65395 129 ARG B N 1
ATOM 4975 C CA . ARG B 1 126 ? -6.72500 77.59500 21.33500 1.000 31.78041 129 ARG B CA 1
ATOM 4976 C C . ARG B 1 126 ? -6.96900 77.41100 22.82600 1.000 33.52881 129 ARG B C 1
ATOM 4977 O O . ARG B 1 126 ? -8.10400 77.55800 23.30300 1.000 33.58299 129 ARG B O 1
ATOM 4985 N N . ARG B 1 127 ? -5.90600 77.06500 23.55300 1.000 28.06876 130 ARG B N 1
ATOM 4986 C CA . ARG B 1 127 ? -5.97600 76.93900 25.00300 1.000 27.25663 130 ARG B CA 1
ATOM 4987 C C . ARG B 1 127 ? -4.73700 77.56800 25.61700 1.000 29.14272 130 ARG B C 1
ATOM 4988 O O . ARG B 1 127 ? -3.64400 77.51100 25.04800 1.000 30.99037 130 ARG B O 1
ATOM 4996 N N . THR B 1 128 ? -4.92300 78.18000 26.77200 1.000 28.93164 131 THR B N 1
ATOM 4997 C CA . THR B 1 128 ? -3.84500 78.74100 27.56500 1.000 26.85873 131 THR B CA 1
ATOM 4998 C C . THR B 1 128 ? -3.73200 77.91500 28.82800 1.000 29.27983 131 THR B C 1
ATOM 4999 O O . THR B 1 128 ? -4.69400 77.84400 29.60400 1.000 27.78978 131 THR B O 1
ATOM 5003 N N . GLU B 1 129 ? -2.56500 77.33500 29.05500 1.000 29.14220 132 GLU B N 1
ATOM 5004 C CA . GLU B 1 129 ? -2.33200 76.49800 30.21800 1.000 30.82259 132 GLU B CA 1
ATOM 5005 C C . GLU B 1 129 ? -0.91500 76.70600 30.72800 1.000 31.14005 132 GLU B C 1
ATOM 5006 O O . GLU B 1 129 ? -0.02600 77.10900 29.96700 1.000 29.03258 132 GLU B O 1
ATOM 5012 N N . PRO B 1 130 ? -0.66900 76.42800 32.00900 1.000 31.78717 133 PRO B N 1
ATOM 5013 C CA . PRO B 1 130 ? 0.71700 76.46300 32.51500 1.000 31.13150 133 PRO B CA 1
ATOM 5014 C C . PRO B 1 130 ? 1.56500 75.44200 31.77400 1.000 29.88410 133 PRO B C 1
ATOM 5015 O O . PRO B 1 130 ? 1.22500 74.25300 31.69300 1.000 28.05290 133 PRO B O 1
ATOM 5019 N N . THR B 1 131 ? 2.65500 75.92100 31.19400 1.000 28.35130 134 THR B N 1
ATOM 5020 C CA . THR B 1 131 ? 3.46100 75.13000 30.27800 1.000 30.03813 134 THR B CA 1
ATOM 5021 C C . THR B 1 131 ? 4.89300 75.07400 30.80000 1.000 29.01649 134 THR B C 1
ATOM 5022 O O . THR B 1 131 ? 5.42700 76.08300 31.29800 1.000 26.08986 134 THR B O 1
ATOM 5026 N N . ASN B 1 132 ? 5.50500 73.88700 30.70400 1.000 25.88313 135 ASN B N 1
ATOM 5027 C CA . ASN B 1 132 ? 6.82500 73.69800 31.28500 1.000 26.12274 135 ASN B CA 1
ATOM 5028 C C . ASN B 1 132 ? 7.82500 74.66500 30.64700 1.000 29.78848 135 ASN B C 1
ATOM 5029 O O . ASN B 1 132 ? 7.80800 74.91000 29.43500 1.000 29.86493 135 ASN B O 1
ATOM 5034 N N . TYR B 1 133 ? 8.68900 75.23600 31.47600 1.000 29.06524 136 TYR B N 1
ATOM 5035 C CA . TYR B 1 133 ? 9.55900 76.31700 31.04100 1.000 26.94894 136 TYR B CA 1
ATOM 5036 C C . TYR B 1 133 ? 10.89800 76.16800 31.75500 1.000 29.35424 136 TYR B C 1
ATOM 5037 O O . TYR B 1 133 ? 10.94200 75.72800 32.90800 1.000 28.70515 136 TYR B O 1
ATOM 5046 N N . CYS B 1 134 ? 11.98700 76.49000 31.05500 1.000 27.19734 137 CYS B N 1
ATOM 5047 C CA . CYS B 1 134 ? 13.32300 76.49600 31.63400 1.000 27.67208 137 CYS B CA 1
ATOM 5048 C C . CYS B 1 134 ? 13.80200 77.94700 31.70600 1.000 29.21685 137 CYS B C 1
ATOM 5049 O O . CYS B 1 134 ? 14.01300 78.59300 30.67100 1.000 27.20023 137 CYS B O 1
ATOM 5052 N N . GLU B 1 135 ? 13.96900 78.47100 32.93000 1.000 28.89411 138 GLU B N 1
ATOM 5053 C CA . GLU B 1 135 ? 14.47100 79.84200 33.05200 1.000 27.87233 138 GLU B CA 1
ATOM 5054 C C . GLU B 1 135 ? 15.91600 79.96300 32.59600 1.000 28.90541 138 GLU B C 1
ATOM 5055 O O . GLU B 1 135 ? 16.21000 80.87500 31.80200 1.000 29.35562 138 GLU B O 1
ATOM 5061 N N . PRO B 1 136 ? 16.86400 79.12300 33.04800 1.000 29.83315 139 PRO B N 1
ATOM 5062 C CA . PRO B 1 136 ? 18.25700 79.31700 32.58800 1.000 28.14856 139 PRO B CA 1
ATOM 5063 C C . PRO B 1 136 ? 18.36600 79.35000 31.07300 1.000 29.86479 139 PRO B C 1
ATOM 5064 O O . PRO B 1 136 ? 19.06800 80.21500 30.53000 1.000 29.06485 139 PRO B O 1
ATOM 5068 N N . CYS B 1 137 ? 17.62800 78.47200 30.37100 1.000 28.33035 140 CYS B N 1
ATOM 5069 C CA . CYS B 1 137 ? 17.62700 78.46100 28.90900 1.000 29.27593 140 CYS B CA 1
ATOM 5070 C C . CYS B 1 137 ? 16.69800 79.50500 28.28300 1.000 30.33586 140 CYS B C 1
ATOM 5071 O O . CYS B 1 137 ? 16.84300 79.81000 27.09200 1.000 32.47778 140 CYS B O 1
ATOM 5074 N N . GLY B 1 138 ? 15.73100 80.03400 29.03300 1.000 29.94146 141 GLY B N 1
ATOM 5075 C CA . GLY B 1 138 ? 14.78400 81.00100 28.49700 1.000 28.10042 141 GLY B CA 1
ATOM 5076 C C . GLY B 1 138 ? 13.87200 80.45600 27.40700 1.000 32.88334 141 GLY B C 1
ATOM 5077 O O . GLY B 1 138 ? 13.69400 81.11200 26.37700 1.000 33.54336 141 GLY B O 1
ATOM 5078 N N . ARG B 1 139 ? 13.26400 79.28200 27.61200 1.000 27.75946 142 ARG B N 1
ATOM 5079 C CA . ARG B 1 139 ? 12.43300 78.68500 26.57100 1.000 31.68855 142 ARG B CA 1
ATOM 5080 C C . ARG B 1 139 ? 11.36500 77.77500 27.18000 1.000 29.61657 142 ARG B C 1
ATOM 5081 O O . ARG B 1 139 ? 11.52900 77.24500 28.28400 1.000 30.92413 142 ARG B O 1
ATOM 5089 N N . PHE B 1 140 ? 10.26400 77.60000 26.45500 1.000 29.36383 143 PHE B N 1
ATOM 5090 C CA . PHE B 1 140 ? 9.29100 76.58900 26.84600 1.000 29.33709 143 PHE B CA 1
ATOM 5091 C C . PHE B 1 140 ? 9.85700 75.21000 26.56900 1.000 29.07067 143 PHE B C 1
ATOM 5092 O O . PHE B 1 140 ? 10.68400 75.02600 25.67600 1.000 28.93581 143 PHE B O 1
ATOM 5100 N N . LEU B 1 141 ? 9.43700 74.24800 27.37000 1.000 29.85731 144 LEU B N 1
ATOM 5101 C CA . LEU B 1 141 ? 9.93600 72.87900 27.28700 1.000 33.36755 144 LEU B CA 1
ATOM 5102 C C . LEU B 1 141 ? 8.83900 71.99700 26.69300 1.000 31.40503 144 LEU B C 1
ATOM 5103 O O . LEU B 1 141 ? 7.92700 71.57100 27.40000 1.000 30.52378 144 LEU B O 1
ATOM 5108 N N . LEU B 1 142 ? 8.92400 71.72100 25.39800 1.000 32.16813 145 LEU B N 1
ATOM 5109 C CA . LEU B 1 142 ? 7.97100 70.83000 24.74900 1.000 34.13305 145 LEU B CA 1
ATOM 5110 C C . LEU B 1 142 ? 8.73900 69.95100 23.77600 1.000 33.98948 145 LEU B C 1
ATOM 5111 O O . LEU B 1 142 ? 9.91400 70.19600 23.49300 1.000 35.25133 145 LEU B O 1
ATOM 5116 N N . GLU B 1 143 ? 8.04900 68.93600 23.24200 1.000 35.10912 146 GLU B N 1
ATOM 5117 C CA . GLU B 1 143 ? 8.63300 67.86400 22.43100 1.000 35.91430 146 GLU B CA 1
ATOM 5118 C C . GLU B 1 143 ? 9.96000 67.38600 22.99500 1.000 34.99332 146 GLU B C 1
ATOM 5119 O O . GLU B 1 143 ? 10.08900 67.11500 24.19100 1.000 35.73131 146 GLU B O 1
ATOM 5125 N N . ALA B 1 144 ? 10.96000 67.30400 22.12200 1.000 34.88096 147 ALA B N 1
ATOM 5126 C CA . ALA B 1 144 ? 12.24500 66.74000 22.49600 1.000 37.31529 147 ALA B CA 1
ATOM 5127 C C . ALA B 1 144 ? 13.05500 67.67600 23.37400 1.000 37.72675 147 ALA B C 1
ATOM 5128 O O . ALA B 1 144 ? 14.09900 67.25800 23.87900 1.000 37.54882 147 ALA B O 1
ATOM 5130 N N . PHE B 1 145 ? 12.59800 68.91900 23.56600 1.000 35.63220 148 PHE B N 1
ATOM 5131 C CA . PHE B 1 145 ? 13.26000 69.84500 24.46900 1.000 35.39827 148 PHE B CA 1
ATOM 5132 C C . PHE B 1 145 ? 12.90200 69.61300 25.92900 1.000 33.88541 148 PHE B C 1
ATOM 5133 O O . PHE B 1 145 ? 13.56400 70.18000 26.80100 1.000 32.16592 148 PHE B O 1
ATOM 5141 N N . VAL B 1 146 ? 11.88400 68.80500 26.22400 1.000 31.59762 149 VAL B N 1
ATOM 5142 C CA . VAL B 1 146 ? 11.54300 68.48600 27.60500 1.000 31.86927 149 VAL B CA 1
ATOM 5143 C C . VAL B 1 146 ? 11.88500 67.02300 27.84800 1.000 30.79301 149 VAL B C 1
ATOM 5144 O O . VAL B 1 146 ? 11.83600 66.18800 26.93800 1.000 32.70287 149 VAL B O 1
ATOM 5148 N N . ALA B 1 147 ? 12.31900 66.73900 29.07200 1.000 31.90037 150 ALA B N 1
ATOM 5149 C CA . ALA B 1 147 ? 12.55700 65.38900 29.56000 1.000 33.37278 150 ALA B CA 1
ATOM 5150 C C . ALA B 1 147 ? 11.64700 65.15700 30.74800 1.000 33.73254 150 ALA B C 1
ATOM 5151 O O . ALA B 1 147 ? 11.21600 66.11100 31.41000 1.000 30.96438 150 ALA B O 1
ATOM 5153 N N . GLY B 1 148 ? 11.35800 63.88500 31.00400 1.000 33.76944 151 GLY B N 1
ATOM 5154 C CA . GLY B 1 148 ? 10.49400 63.51500 32.10400 1.000 36.84800 151 GLY B CA 1
ATOM 5155 C C . GLY B 1 148 ? 9.99200 62.08900 31.95600 1.000 42.43752 151 GLY B C 1
ATOM 5156 O O . GLY B 1 148 ? 10.43600 61.33200 31.09000 1.000 42.97907 151 GLY B O 1
ATOM 5157 N N . HIS B 1 149 ? 9.04600 61.74900 32.82400 1.000 37.09720 152 HIS B N 1
ATOM 5158 C CA . HIS B 1 149 ? 8.62000 60.37000 33.00700 1.000 46.09203 152 HIS B CA 1
ATOM 5159 C C . HIS B 1 149 ? 7.20600 60.17200 32.47000 1.000 42.71470 152 HIS B C 1
ATOM 5160 O O . HIS B 1 149 ? 6.30000 60.95000 32.79200 1.000 40.87881 152 HIS B O 1
ATOM 5167 N N . CYS B 1 150 ? 7.02500 59.12900 31.66300 1.000 43.53538 153 CYS B N 1
ATOM 5168 C CA . CYS B 1 150 ? 5.70500 58.81300 31.14300 1.000 42.39067 153 CYS B CA 1
ATOM 5169 C C . CYS B 1 150 ? 4.74300 58.57100 32.30100 1.000 42.15024 153 CYS B C 1
ATOM 5170 O O . CYS B 1 150 ? 5.04800 57.77400 33.19500 1.000 46.44426 153 CYS B O 1
ATOM 5173 N N . PRO B 1 151 ? 3.56900 59.23000 32.28500 1.000 40.09740 154 PRO B N 1
ATOM 5174 C CA . PRO B 1 151 ? 2.65200 59.10700 33.41400 1.000 39.42629 154 PRO B CA 1
ATOM 5175 C C . PRO B 1 151 ? 1.97700 57.74100 33.49700 1.000 44.56026 154 PRO B C 1
ATOM 5176 O O . PRO B 1 151 ? 1.42700 57.39900 34.52600 1.000 40.03802 154 PRO B O 1
ATOM 5180 N N . HIS B 1 152 ? 2.02800 56.97300 32.42600 1.000 45.75572 155 HIS B N 1
ATOM 5181 C CA . HIS B 1 152 ? 1.48900 55.63600 32.43800 1.000 43.44833 155 HIS B CA 1
ATOM 5182 C C . HIS B 1 152 ? 2.52700 54.62100 32.89900 1.000 44.13827 155 HIS B C 1
ATOM 5183 O O . HIS B 1 152 ? 2.28500 53.90000 33.83900 1.000 48.53087 155 HIS B O 1
ATOM 5190 N N . CYS B 1 153 ? 3.68400 54.56800 32.25800 1.000 47.83577 156 CYS B N 1
ATOM 5191 C CA . CYS B 1 153 ? 4.68500 53.52700 32.56300 1.000 47.94335 156 CYS B CA 1
ATOM 5192 C C . CYS B 1 153 ? 5.97600 53.90900 33.28100 1.000 48.63185 156 CYS B C 1
ATOM 5193 O O . CYS B 1 153 ? 6.74600 53.03300 33.62800 1.000 50.02593 156 CYS B O 1
ATOM 5196 N N . GLY B 1 154 ? 6.23500 55.19800 33.46500 1.000 49.99038 157 GLY B N 1
ATOM 5197 C CA . GLY B 1 154 ? 7.42600 55.64400 34.16400 1.000 46.54328 157 GLY B CA 1
ATOM 5198 C C . GLY B 1 154 ? 8.69200 55.77100 33.36400 1.000 46.67285 157 GLY B C 1
ATOM 5199 O O . GLY B 1 154 ? 9.67200 56.27400 33.86300 1.000 48.79641 157 GLY B O 1
ATOM 5200 N N . SER B 1 155 ? 8.67400 55.31400 32.13000 1.000 42.62477 158 SER B N 1
ATOM 5201 C CA . SER B 1 155 ? 9.83900 55.39300 31.29100 1.000 42.63597 158 SER B CA 1
ATOM 5202 C C . SER B 1 155 ? 10.22000 56.82100 31.00800 1.000 48.43155 158 SER B C 1
ATOM 5203 O O . SER B 1 155 ? 9.36300 57.68200 30.87500 1.000 48.28680 158 SER B O 1
ATOM 5206 N N . ASN B 1 156 ? 11.51200 57.07200 30.90800 1.000 46.87595 159 ASN B N 1
ATOM 5207 C CA . ASN B 1 156 ? 12.00000 58.40300 30.63300 1.000 48.76682 159 ASN B CA 1
ATOM 5208 C C . ASN B 1 156 ? 12.28500 58.59100 29.16600 1.000 47.40213 159 ASN B C 1
ATOM 5209 O O . ASN B 1 156 ? 12.72500 59.64200 28.75500 1.000 49.53481 159 ASN B O 1
ATOM 5214 N N . GLN B 1 157 ? 12.07000 57.55800 28.38600 1.000 46.66819 160 GLN B N 1
ATOM 5215 C CA . GLN B 1 157 ? 12.26800 57.65500 26.96200 1.000 50.50838 160 GLN B CA 1
ATOM 5216 C C . GLN B 1 157 ? 11.10100 58.43000 26.41300 1.000 48.88120 160 GLN B C 1
ATOM 5217 O O . GLN B 1 157 ? 10.24600 57.89600 25.72200 1.000 46.45030 160 GLN B O 1
ATOM 5223 N N . THR B 1 158 ? 11.09000 59.71400 26.69600 1.000 45.67861 161 THR B N 1
ATOM 5224 C CA . THR B 1 158 ? 9.96500 60.51200 26.32800 1.000 46.06920 161 THR B CA 1
ATOM 5225 C C . THR B 1 158 ? 10.29400 61.71900 25.51500 1.000 44.52746 161 THR B C 1
ATOM 5226 O O . THR B 1 158 ? 11.38600 62.23800 25.61100 1.000 47.60904 161 THR B O 1
ATOM 5230 N N . ALA B 1 159 ? 9.35700 62.15700 24.69200 1.000 44.98120 162 ALA B N 1
ATOM 5231 C CA . ALA B 1 159 ? 9.51800 63.40200 23.97000 1.000 43.66872 162 ALA B CA 1
ATOM 5232 C C . ALA B 1 159 ? 8.21800 64.12800 24.11700 1.000 42.96114 162 ALA B C 1
ATOM 5233 O O . ALA B 1 159 ? 7.37400 64.08200 23.23700 1.000 44.91646 162 ALA B O 1
ATOM 5235 N N . GLY B 1 160 ? 8.04800 64.80000 25.23800 1.000 39.92170 163 GLY B N 1
ATOM 5236 C CA . GLY B 1 160 ? 6.81900 65.49800 25.49200 1.000 37.28094 163 GLY B CA 1
ATOM 5237 C C . GLY B 1 160 ? 5.65000 64.57100 25.66900 1.000 41.67629 163 GLY B C 1
ATOM 5238 O O . GLY B 1 160 ? 5.54700 63.93000 26.68100 1.000 45.49554 163 GLY B O 1
ATOM 5239 N N . ILE B 1 161 ? 4.79400 64.47900 24.67500 1.000 38.95102 164 ILE B N 1
ATOM 5240 C CA . ILE B 1 161 ? 3.58600 63.67000 24.77100 1.000 40.49568 164 ILE B CA 1
ATOM 5241 C C . ILE B 1 161 ? 3.75600 62.22700 24.33600 1.000 40.81303 164 ILE B C 1
ATOM 5242 O O . ILE B 1 161 ? 2.83300 61.44700 24.43000 1.000 42.43998 164 ILE B O 1
ATOM 5247 N N . GLU B 1 162 ? 4.93200 61.87000 23.87400 1.000 42.17624 165 GLU B N 1
ATOM 5248 C CA . GLU B 1 162 ? 5.14200 60.52600 23.36500 1.000 45.58865 165 GLU B CA 1
ATOM 5249 C C . GLU B 1 162 ? 6.10900 59.66000 24.15800 1.000 46.55811 165 GLU B C 1
ATOM 5250 O O . GLU B 1 162 ? 7.21800 60.07700 24.45500 1.000 45.78728 165 GLU B O 1
ATOM 5256 N N . CYS B 1 163 ? 5.67800 58.44800 24.47200 1.000 43.75947 166 CYS B N 1
ATOM 5257 C CA . CYS B 1 163 ? 6.52600 57.49900 25.17500 1.000 45.64062 166 CYS B CA 1
ATOM 5258 C C . CYS B 1 163 ? 6.91300 56.39100 24.22600 1.000 48.11489 166 CYS B C 1
ATOM 5259 O O . CYS B 1 163 ? 6.06100 55.75000 23.63200 1.000 46.96624 166 CYS B O 1
ATOM 5262 N N . GLU B 1 164 ? 8.20100 56.16900 24.06200 1.000 48.57917 167 GLU B N 1
ATOM 5263 C CA . GLU B 1 164 ? 8.67400 55.16800 23.11100 1.000 50.09804 167 GLU B CA 1
ATOM 5264 C C . GLU B 1 164 ? 8.33600 53.76300 23.55600 1.000 49.02878 167 GLU B C 1
ATOM 5265 O O . GLU B 1 164 ? 8.22300 52.86400 22.73600 1.000 49.76125 167 GLU B O 1
ATOM 5271 N N . LEU B 1 165 ? 8.15600 53.58300 24.85100 1.000 47.59883 168 LEU B N 1
ATOM 5272 C CA . LEU B 1 165 ? 7.84300 52.27600 25.38300 1.000 50.87101 168 LEU B CA 1
ATOM 5273 C C . LEU B 1 165 ? 6.31800 51.92900 25.39800 1.000 54.80895 168 LEU B C 1
ATOM 5274 O O . LEU B 1 165 ? 5.91900 50.97400 24.74900 1.000 51.23325 168 LEU B O 1
ATOM 5279 N N . CYS B 1 166 ? 5.49100 52.70600 26.12500 1.000 49.84927 169 CYS B N 1
ATOM 5280 C CA . CYS B 1 166 ? 4.03100 52.43800 26.16500 1.000 47.37993 169 CYS B CA 1
ATOM 5281 C C . CYS B 1 166 ? 3.33800 52.86900 24.90700 1.000 47.62678 169 CYS B C 1
ATOM 5282 O O . CYS B 1 166 ? 2.41000 52.20700 24.47700 1.000 43.83561 169 CYS B O 1
ATOM 5285 N N . ALA B 1 167 ? 3.74200 53.99800 24.34500 1.000 46.31401 170 ALA B N 1
ATOM 5286 C CA . ALA B 1 167 ? 3.04300 54.56800 23.20100 1.000 42.33163 170 ALA B CA 1
ATOM 5287 C C . ALA B 1 167 ? 1.67600 55.07200 23.62900 1.000 36.20376 170 ALA B C 1
ATOM 5288 O O . ALA B 1 167 ? 0.92400 55.56300 22.82800 1.000 37.45837 170 ALA B O 1
ATOM 5290 N N . LEU B 1 168 ? 1.37700 54.97100 24.90800 1.000 37.52424 171 LEU B N 1
ATOM 5291 C CA . LEU B 1 168 ? 0.12800 55.51500 25.39200 1.000 38.84629 171 LEU B CA 1
ATOM 5292 C C . LEU B 1 168 ? 0.18700 57.02300 25.40400 1.000 37.75690 171 LEU B C 1
ATOM 5293 O O . LEU B 1 168 ? 1.12500 57.62100 25.89800 1.000 38.48582 171 LEU B O 1
ATOM 5298 N N . PRO B 1 169 ? -0.83500 57.62800 24.83500 1.000 35.42488 172 PRO B N 1
ATOM 5299 C CA . PRO B 1 169 ? -0.84000 59.07600 24.73200 1.000 36.22414 172 PRO B CA 1
ATOM 5300 C C . PRO B 1 169 ? -1.12000 59.80000 26.05800 1.000 37.42661 172 PRO B C 1
ATOM 5301 O O . PRO B 1 169 ? -1.72500 59.22700 26.95300 1.000 31.97336 172 PRO B O 1
ATOM 5305 N N . TYR B 1 170 ? -0.63500 61.02900 26.18000 1.000 36.68164 173 TYR B N 1
ATOM 5306 C CA . TYR B 1 170 ? -0.88900 61.83300 27.36800 1.000 31.69377 173 TYR B CA 1
ATOM 5307 C C . TYR B 1 170 ? -0.75100 63.32700 27.09600 1.000 32.40308 173 TYR B C 1
ATOM 5308 O O . TYR B 1 170 ? -0.10100 63.72800 26.14900 1.000 32.83774 173 TYR B O 1
ATOM 5317 N N . ASP B 1 171 ? -1.38100 64.14100 27.92300 1.000 27.24772 174 ASP B N 1
ATOM 5318 C CA . ASP B 1 171 ? -1.24200 65.58400 27.82000 1.000 34.34918 174 ASP B CA 1
ATOM 5319 C C . ASP B 1 171 ? 0.12900 66.05800 28.32000 1.000 34.09690 174 ASP B C 1
ATOM 5320 O O . ASP B 1 171 ? 0.68600 65.47600 29.23400 1.000 30.41927 174 ASP B O 1
ATOM 5325 N N . ASP B 1 172 ? 0.65800 67.10700 27.71000 1.000 31.49444 175 ASP B N 1
ATOM 5326 C CA . ASP B 1 172 ? 1.94400 67.66500 28.10400 1.000 35.28656 175 ASP B CA 1
ATOM 5327 C C . ASP B 1 172 ? 2.00600 67.98500 29.58400 1.000 34.02164 175 ASP B C 1
ATOM 5328 O O . ASP B 1 172 ? 3.02800 67.81900 30.20900 1.000 34.98175 175 ASP B O 1
ATOM 5333 N N . ARG B 1 173 ? 0.90100 68.43400 30.14000 1.000 33.02858 176 ARG B N 1
ATOM 5334 C CA . ARG B 1 173 ? 0.85500 68.78900 31.53900 1.000 36.64391 176 ARG B CA 1
ATOM 5335 C C . ARG B 1 173 ? 0.91300 67.58000 32.46700 1.000 36.73154 176 ARG B C 1
ATOM 5336 O O . ARG B 1 173 ? 0.98800 67.73500 33.66400 1.000 39.11123 176 ARG B O 1
ATOM 5344 N N . ASP B 1 174 ? 0.90300 66.38600 31.91000 1.000 34.54781 177 ASP B N 1
ATOM 5345 C CA . ASP B 1 174 ? 0.91200 65.19200 32.72900 1.000 36.53800 177 ASP B CA 1
ATOM 5346 C C . ASP B 1 174 ? 2.26900 64.49600 32.71300 1.000 35.54180 177 ASP B C 1
ATOM 5347 O O . ASP B 1 174 ? 2.44200 63.49100 33.37800 1.000 34.76122 177 ASP B O 1
ATOM 5352 N N . LEU B 1 175 ? 3.22800 65.03100 31.97000 1.000 36.71085 178 LEU B N 1
ATOM 5353 C CA . LEU B 1 175 ? 4.57900 64.48300 32.00800 1.000 35.89999 178 LEU B CA 1
ATOM 5354 C C . LEU B 1 175 ? 5.06600 64.60000 33.42700 1.000 35.62868 178 LEU B C 1
ATOM 5355 O O . LEU B 1 175 ? 4.91300 65.63200 34.05600 1.000 33.03760 178 LEU B O 1
ATOM 5360 N N . VAL B 1 176 ? 5.64900 63.53300 33.93300 1.000 38.10773 179 VAL B N 1
ATOM 5361 C CA . VAL B 1 176 ? 6.06300 63.54100 35.32700 1.000 39.46189 179 VAL B CA 1
ATOM 5362 C C . VAL B 1 176 ? 7.52400 63.94300 35.48200 1.000 38.10935 179 VAL B C 1
ATOM 5363 O O . VAL B 1 176 ? 8.35900 63.52200 34.70100 1.000 40.31232 179 VAL B O 1
ATOM 5367 N N . ASP B 1 177 ? 7.80700 64.76800 36.47300 1.000 37.56392 180 ASP B N 1
ATOM 5368 C CA . ASP B 1 177 ? 9.16100 65.26500 36.71500 1.000 41.34867 180 ASP B CA 1
ATOM 5369 C C . ASP B 1 177 ? 9.75200 65.99700 35.52300 1.000 37.62887 180 ASP B C 1
ATOM 5370 O O . ASP B 1 177 ? 10.85300 65.70900 35.10500 1.000 36.68442 180 ASP B O 1
ATOM 5375 N N . PRO B 1 178 ? 9.00000 66.96400 34.98000 1.000 38.82139 181 PRO B N 1
ATOM 5376 C CA . PRO B 1 178 ? 9.49000 67.66700 33.79400 1.000 35.70138 181 PRO B CA 1
ATOM 5377 C C . PRO B 1 178 ? 10.81600 68.39700 34.02300 1.000 32.43343 181 PRO B C 1
ATOM 5378 O O . PRO B 1 178 ? 11.00700 69.01900 35.04500 1.000 31.02247 181 PRO B O 1
ATOM 5382 N N . SER B 1 179 ? 11.71400 68.30200 33.06900 1.000 31.36652 182 SER B N 1
ATOM 5383 C CA . SER B 1 179 ? 13.00900 68.94900 33.19500 1.000 33.40709 182 SER B CA 1
ATOM 5384 C C . SER B 1 179 ? 13.50800 69.31900 31.80400 1.000 31.51805 182 SER B C 1
ATOM 5385 O O . SER B 1 179 ? 13.07400 68.75900 30.80000 1.000 30.51456 182 SER B O 1
ATOM 5388 N N . CYS B 1 180 ? 14.44400 70.25900 31.76200 1.000 30.11557 183 CYS B N 1
ATOM 5389 C CA . CYS B 1 180 ? 14.99700 70.74000 30.50300 1.000 30.68821 183 CYS B CA 1
ATOM 5390 C C . CYS B 1 180 ? 15.90700 69.67800 29.89000 1.000 29.43737 183 CYS B C 1
ATOM 5391 O O . CYS B 1 180 ? 16.88700 69.27400 30.51100 1.000 29.36120 183 CYS B O 1
ATOM 5394 N N . ALA B 1 181 ? 15.62600 69.27400 28.64700 1.000 32.29896 184 ALA B N 1
ATOM 5395 C CA . ALA B 1 181 ? 16.45100 68.27800 27.95500 1.000 33.78730 184 ALA B CA 1
ATOM 5396 C C . ALA B 1 181 ? 17.78000 68.84000 27.47200 1.000 34.17842 184 ALA B C 1
ATOM 5397 O O . ALA B 1 181 ? 18.64000 68.06700 27.03800 1.000 32.09355 184 ALA B O 1
ATOM 5399 N N . THR B 1 182 ? 17.95500 70.15900 27.51100 1.000 32.05671 185 THR B N 1
ATOM 5400 C CA . THR B 1 182 ? 19.22000 70.78700 27.14100 1.000 32.04389 185 THR B CA 1
ATOM 5401 C C . THR B 1 182 ? 20.16200 70.81000 28.34500 1.000 35.65478 185 THR B C 1
ATOM 5402 O O . THR B 1 182 ? 21.23100 70.17900 28.33500 1.000 37.41543 185 THR B O 1
ATOM 5406 N N . CYS B 1 183 ? 19.73000 71.47800 29.42700 1.000 33.33271 186 CYS B N 1
ATOM 5407 C CA . CYS B 1 183 ? 20.58000 71.77100 30.57200 1.000 31.15886 186 CYS B CA 1
ATOM 5408 C C . CYS B 1 183 ? 20.25200 70.94600 31.81000 1.000 33.23635 186 CYS B C 1
ATOM 5409 O O . CYS B 1 183 ? 21.06900 70.90900 32.74000 1.000 33.06894 186 CYS B O 1
ATOM 5412 N N . GLY B 1 184 ? 19.10700 70.26000 31.84600 1.000 30.62470 187 GLY B N 1
ATOM 5413 C CA . GLY B 1 184 ? 18.77700 69.40300 32.96400 1.000 28.50602 187 GLY B CA 1
ATOM 5414 C C . GLY B 1 184 ? 18.07200 70.08200 34.12100 1.000 32.98755 187 GLY B C 1
ATOM 5415 O O . GLY B 1 184 ? 17.70600 69.39400 35.08800 1.000 33.53885 187 GLY B O 1
ATOM 5416 N N . ALA B 1 185 ? 17.86500 71.39900 34.06300 1.000 27.91874 188 ALA B N 1
ATOM 5417 C CA . ALA B 1 185 ? 17.15600 72.09100 35.13200 1.000 28.49900 188 ALA B CA 1
ATOM 5418 C C . ALA B 1 185 ? 15.71700 71.61000 35.25600 1.000 32.90432 188 ALA B C 1
ATOM 5419 O O . ALA B 1 185 ? 15.05000 71.30000 34.26200 1.000 33.55735 188 ALA B O 1
ATOM 5421 N N . ALA B 1 186 ? 15.24300 71.54800 36.49600 1.000 32.39685 189 ALA B N 1
ATOM 5422 C CA . ALA B 1 186 ? 13.84900 71.22600 36.74900 1.000 33.45839 189 ALA B CA 1
ATOM 5423 C C . ALA B 1 186 ? 12.95800 72.30600 36.15100 1.000 31.58954 189 ALA B C 1
ATOM 5424 O O . ALA B 1 186 ? 13.25800 73.50100 36.24200 1.000 30.60843 189 ALA B O 1
ATOM 5426 N N . ALA B 1 187 ? 11.86200 71.87900 35.53300 1.000 28.86241 190 ALA B N 1
ATOM 5427 C CA . ALA B 1 187 ? 10.98300 72.82500 34.86400 1.000 31.11875 190 ALA B CA 1
ATOM 5428 C C . ALA B 1 187 ? 10.28800 73.72900 35.87600 1.000 30.27351 190 ALA B C 1
ATOM 5429 O O . ALA B 1 187 ? 9.95200 73.30500 36.98100 1.000 33.52133 190 ALA B O 1
ATOM 5431 N N . THR B 1 188 ? 10.09400 74.99100 35.49700 1.000 28.44056 191 THR B N 1
ATOM 5432 C CA . THR B 1 188 ? 9.01700 75.80100 36.05100 1.000 29.72029 191 THR B CA 1
ATOM 5433 C C . THR B 1 188 ? 7.86200 75.82000 35.04300 1.000 30.49130 191 THR B C 1
ATOM 5434 O O . THR B 1 188 ? 7.87000 75.07400 34.05000 1.000 29.38746 191 THR B O 1
ATOM 5438 N N . GLN B 1 189 ? 6.85600 76.67500 35.29300 1.000 28.74309 192 GLN B N 1
ATOM 5439 C CA . GLN B 1 189 ? 5.70400 76.81600 34.40500 1.000 33.42124 192 GLN B CA 1
ATOM 5440 C C . GLN B 1 189 ? 5.38200 78.27800 34.15500 1.000 32.62173 192 GLN B C 1
ATOM 5441 O O . GLN B 1 189 ? 5.42000 79.10900 35.06800 1.000 33.17075 192 GLN B O 1
ATOM 5447 N N . ARG B 1 190 ? 5.04300 78.57400 32.90900 1.000 32.47796 193 ARG B N 1
ATOM 5448 C CA . ARG B 1 190 ? 4.60800 79.88000 32.49600 1.000 30.66727 193 ARG B CA 1
ATOM 5449 C C . ARG B 1 190 ? 3.39400 79.68500 31.60500 1.000 31.62895 193 ARG B C 1
ATOM 5450 O O . ARG B 1 190 ? 3.33600 78.70400 30.85100 1.000 33.18952 193 ARG B O 1
ATOM 5458 N N . PRO B 1 191 ? 2.42200 80.58500 31.65700 1.000 33.52116 194 PRO B N 1
ATOM 5459 C CA . PRO B 1 191 ? 1.25000 80.42200 30.79300 1.000 29.97302 194 PRO B CA 1
ATOM 5460 C C . PRO B 1 191 ? 1.64600 80.53500 29.32500 1.000 29.86548 194 PRO B C 1
ATOM 5461 O O . PRO B 1 191 ? 2.49700 81.34400 28.95500 1.000 30.12606 194 PRO B O 1
ATOM 5465 N N . LEU B 1 192 ? 1.02700 79.69700 28.49200 1.000 27.81393 195 LEU B N 1
ATOM 5466 C CA . LEU B 1 192 ? 1.24400 79.68800 27.04900 1.000 28.38350 195 LEU B CA 1
ATOM 5467 C C . LEU B 1 192 ? -0.05400 79.32300 26.33800 1.000 28.54277 195 LEU B C 1
ATOM 5468 O O . LEU B 1 192 ? -0.75300 78.40100 26.77100 1.000 26.71413 195 LEU B O 1
ATOM 5473 N N . THR B 1 193 ? -0.36300 80.03600 25.25500 1.000 26.76929 196 THR B N 1
ATOM 5474 C CA . THR B 1 193 ? -1.49800 79.73000 24.39100 1.000 28.68629 196 THR B CA 1
ATOM 5475 C C . THR B 1 193 ? -0.99000 79.01600 23.14700 1.000 31.76208 196 THR B C 1
ATOM 5476 O O . THR B 1 193 ? -0.00800 79.46000 22.53300 1.000 30.56460 196 THR B O 1
ATOM 5480 N N . ARG B 1 194 ? -1.64700 77.90400 22.79100 1.000 30.04092 197 ARG B N 1
ATOM 5481 C CA . ARG B 1 194 ? -1.33200 77.15700 21.57800 1.000 28.86995 197 ARG B CA 1
ATOM 5482 C C . ARG B 1 194 ? -2.61100 76.62000 20.94500 1.000 30.83543 197 ARG B C 1
ATOM 5483 O O . ARG B 1 194 ? -3.67300 76.55400 21.57700 1.000 27.93889 197 ARG B O 1
ATOM 5491 N N . TYR B 1 195 ? -2.49300 76.23600 19.67400 1.000 27.04519 198 TYR B N 1
ATOM 5492 C CA . TYR B 1 195 ? -3.54500 75.49200 18.99700 1.000 29.96876 198 TYR B CA 1
ATOM 5493 C C . TYR B 1 195 ? -3.45000 74.00600 19.33300 1.000 29.94145 198 TYR B C 1
ATOM 5494 O O . TYR B 1 195 ? -2.35400 73.42500 19.36100 1.000 28.62116 198 TYR B O 1
ATOM 5503 N N . PHE B 1 196 ? -4.61000 73.39200 19.58300 1.000 29.33557 199 PHE B N 1
ATOM 5504 C CA . PHE B 1 196 ? -4.73400 71.95400 19.78300 1.000 29.16517 199 PHE B CA 1
ATOM 5505 C C . PHE B 1 196 ? -5.85200 71.43800 18.89000 1.000 32.81340 199 PHE B C 1
ATOM 5506 O O . PHE B 1 196 ? -6.74300 72.19200 18.48500 1.000 31.15851 199 PHE B O 1
ATOM 5514 N N . MET B 1 197 ? -5.81300 70.14100 18.60200 1.000 28.83833 200 MET B N 1
ATOM 5515 C CA . MET B 1 197 ? -6.94600 69.46800 17.97300 1.000 31.93391 200 MET B CA 1
ATOM 5516 C C . MET B 1 197 ? -7.49900 68.40200 18.90800 1.000 34.80239 200 MET B C 1
ATOM 5517 O O . MET B 1 197 ? -6.86900 67.33300 19.08300 1.000 31.07558 200 MET B O 1
ATOM 5522 N N . PRO B 1 198 ? -8.65300 68.65400 19.52700 1.000 37.03203 201 PRO B N 1
ATOM 5523 C CA . PRO B 1 198 ? -9.27200 67.63900 20.39500 1.000 34.28483 201 PRO B CA 1
ATOM 5524 C C . PRO B 1 198 ? -9.53800 66.35500 19.62500 1.000 34.81545 201 PRO B C 1
ATOM 5525 O O . PRO B 1 198 ? -10.00100 66.37700 18.48400 1.000 37.48089 201 PRO B O 1
ATOM 5529 N N . LEU B 1 199 ? -9.19100 65.23100 20.24400 1.000 33.04925 202 LEU B N 1
ATOM 5530 C CA . LEU B 1 199 ? -9.47400 63.92200 19.68100 1.000 35.19849 202 LEU B CA 1
ATOM 5531 C C . LEU B 1 199 ? -10.64400 63.23900 20.36300 1.000 34.88661 202 LEU B C 1
ATOM 5532 O O . LEU B 1 199 ? -11.36000 62.46200 19.71600 1.000 35.65285 202 LEU B O 1
ATOM 5537 N N . GLU B 1 200 ? -10.85100 63.52700 21.64700 1.000 33.11786 203 GLU B N 1
ATOM 5538 C CA . GLU B 1 200 ? -11.97100 62.93900 22.38000 1.000 37.09166 203 GLU B CA 1
ATOM 5539 C C . GLU B 1 200 ? -13.31900 63.13800 21.68900 1.000 36.87263 203 GLU B C 1
ATOM 5540 O O . GLU B 1 200 ? -14.08500 62.16300 21.62600 1.000 38.37767 203 GLU B O 1
ATOM 5546 N N . PRO B 1 201 ? -13.67000 64.31300 21.14300 1.000 34.22215 204 PRO B N 1
ATOM 5547 C CA . PRO B 1 201 ? -14.95300 64.41300 20.42500 1.000 34.98954 204 PRO B CA 1
ATOM 5548 C C . PRO B 1 201 ? -15.04000 63.50400 19.21400 1.000 36.81186 204 PRO B C 1
ATOM 5549 O O . PRO B 1 201 ? -16.15000 63.25600 18.73100 1.000 42.03499 204 PRO B O 1
ATOM 5553 N N . LEU B 1 202 ? -13.92000 63.00600 18.69300 1.000 34.60762 205 LEU B N 1
ATOM 5554 C CA . LEU B 1 202 ? -13.94700 62.07700 17.56800 1.000 35.89581 205 LEU B CA 1
ATOM 5555 C C . LEU B 1 202 ? -13.83900 60.61800 18.01800 1.000 36.66532 205 LEU B C 1
ATOM 5556 O O . LEU B 1 202 ? -13.52600 59.74500 17.19600 1.000 35.37338 205 LEU B O 1
ATOM 5561 N N . ARG B 1 203 ? -14.11200 60.34500 19.30100 1.000 32.52609 206 ARG B N 1
ATOM 5562 C CA . ARG B 1 203 ? -13.96000 59.00300 19.85400 1.000 35.08700 206 ARG B CA 1
ATOM 5563 C C . ARG B 1 203 ? -14.68800 57.95200 19.02000 1.000 40.44951 206 ARG B C 1
ATOM 5564 O O . ARG B 1 203 ? -14.12600 56.89400 18.70900 1.000 35.47622 206 ARG B O 1
ATOM 5572 N N . ASP B 1 204 ? -15.95100 58.23000 18.65100 1.000 38.19558 207 ASP B N 1
ATOM 5573 C CA . ASP B 1 204 ? -16.75900 57.22300 17.96600 1.000 37.41533 207 ASP B CA 1
ATOM 5574 C C . ASP B 1 204 ? -16.30400 57.04200 16.52700 1.000 38.16676 207 ASP B C 1
ATOM 5575 O O . ASP B 1 204 ? -16.25100 55.91300 16.02000 1.000 36.84186 207 ASP B O 1
ATOM 5580 N N . GLU B 1 205 ? -15.96400 58.14200 15.85700 1.000 35.85059 208 GLU B N 1
ATOM 5581 C CA . GLU B 1 205 ? -15.42600 58.05000 14.50700 1.000 36.10249 208 GLU B CA 1
ATOM 5582 C C . GLU B 1 205 ? -14.15000 57.21000 14.47800 1.000 39.37878 208 GLU B C 1
ATOM 5583 O O . GLU B 1 205 ? -14.00300 56.32100 13.62800 1.000 35.15702 208 GLU B O 1
ATOM 5589 N N . LEU B 1 206 ? -13.22500 57.47000 15.42100 1.000 36.96470 209 LEU B N 1
ATOM 5590 C CA . LEU B 1 206 ? -11.94200 56.76800 15.46000 1.000 36.35473 209 LEU B CA 1
ATOM 5591 C C . LEU B 1 206 ? -12.11000 55.30000 15.85600 1.000 35.60257 209 LEU B C 1
ATOM 5592 O O . LEU B 1 206 ? -11.41300 54.42600 15.32400 1.000 34.19131 209 LEU B O 1
ATOM 5597 N N . SER B 1 207 ? -13.00600 55.01100 16.80200 1.000 37.30405 210 SER B N 1
ATOM 5598 C CA . SER B 1 207 ? -13.32200 53.62200 17.12800 1.000 40.30150 210 SER B CA 1
ATOM 5599 C C . SER B 1 207 ? -13.89100 52.88600 15.91700 1.000 39.83803 210 SER B C 1
ATOM 5600 O O . SER B 1 207 ? -13.44000 51.78400 15.57600 1.000 40.08340 210 SER B O 1
ATOM 5603 N N . GLY B 1 208 ? -14.88200 53.48800 15.25500 1.000 36.39932 211 GLY B N 1
ATOM 5604 C CA . GLY B 1 208 ? -15.43100 52.88900 14.04800 1.000 36.44283 211 GLY B CA 1
ATOM 5605 C C . GLY B 1 208 ? -14.37700 52.65000 12.98300 1.000 35.37225 211 GLY B C 1
ATOM 5606 O O . GLY B 1 208 ? -14.27600 51.55200 12.42600 1.000 32.82099 211 GLY B O 1
ATOM 5607 N N . TYR B 1 209 ? -13.57500 53.67600 12.68500 1.000 33.88582 212 TYR B N 1
ATOM 5608 C CA . TYR B 1 209 ? -12.50200 53.51100 11.70900 1.000 33.56919 212 TYR B CA 1
ATOM 5609 C C . TYR B 1 209 ? -11.60400 52.33400 12.08200 1.000 34.17084 212 TYR B C 1
ATOM 5610 O O . TYR B 1 209 ? -11.40900 51.41200 11.28100 1.000 33.27825 212 TYR B O 1
ATOM 5619 N N . LEU B 1 210 ? -11.08400 52.32400 13.31200 1.000 29.35470 213 LEU B N 1
ATOM 5620 C CA . LEU B 1 210 ? -10.12000 51.28700 13.66900 1.000 33.22494 213 LEU B CA 1
ATOM 5621 C C . LEU B 1 210 ? -10.74500 49.90100 13.63700 1.000 34.34837 213 LEU B C 1
ATOM 5622 O O . LEU B 1 210 ? -10.07500 48.93000 13.26700 1.000 34.05617 213 LEU B O 1
ATOM 5627 N N . ARG B 1 211 ? -12.03300 49.79000 13.97800 1.000 32.98188 214 ARG B N 1
ATOM 5628 C CA . ARG B 1 211 ? -12.68100 48.48800 13.93400 1.000 35.99472 214 ARG B CA 1
ATOM 5629 C C . ARG B 1 211 ? -12.68400 47.91400 12.52200 1.000 34.80786 214 ARG B C 1
ATOM 5630 O O . ARG B 1 211 ? -12.54200 46.70100 12.35000 1.000 37.62794 214 ARG B O 1
ATOM 5638 N N . GLY B 1 212 ? -12.80400 48.76200 11.50200 1.000 34.25459 215 GLY B N 1
ATOM 5639 C CA . GLY B 1 212 ? -12.78300 48.29300 10.13400 1.000 31.10849 215 GLY B CA 1
ATOM 5640 C C . GLY B 1 212 ? -11.41200 48.16100 9.52000 1.000 36.98452 215 GLY B C 1
ATOM 5641 O O . GLY B 1 212 ? -11.28800 47.64800 8.40500 1.000 37.12463 215 GLY B O 1
ATOM 5642 N N . ALA B 1 213 ? -10.37100 48.61900 10.20500 1.000 30.40047 216 ALA B N 1
ATOM 5643 C CA . ALA B 1 213 ? -9.03000 48.52100 9.66200 1.000 34.45890 216 ALA B CA 1
ATOM 5644 C C . ALA B 1 213 ? -8.39000 47.17600 10.01800 1.000 33.21983 216 ALA B C 1
ATOM 5645 O O . ALA B 1 213 ? -8.65800 46.57800 11.06600 1.000 33.02528 216 ALA B O 1
ATOM 5647 N N . ALA B 1 214 ? -7.52700 46.71500 9.12700 1.000 29.95831 217 ALA B N 1
ATOM 5648 C CA . ALA B 1 214 ? -6.74700 45.51800 9.37400 1.000 32.85793 217 ALA B CA 1
ATOM 5649 C C . ALA B 1 214 ? -5.50100 45.86600 10.18000 1.000 33.35629 217 ALA B C 1
ATOM 5650 O O . ALA B 1 214 ? -4.81100 46.84500 9.88200 1.000 31.19199 217 ALA B O 1
ATOM 5652 N N . MET B 1 215 ? -5.23200 45.07500 11.21800 1.000 33.62283 218 MET B N 1
ATOM 5653 C CA . MET B 1 215 ? -4.00100 45.15800 12.00300 1.000 31.74792 218 MET B CA 1
ATOM 5654 C C . MET B 1 215 ? -3.88400 43.87800 12.82800 1.000 32.39224 218 MET B C 1
ATOM 5655 O O . MET B 1 215 ? -4.84800 43.12800 12.96400 1.000 28.84335 218 MET B O 1
ATOM 5660 N N . HIS B 1 216 ? -2.69400 43.62900 13.37200 1.000 32.41197 219 HIS B N 1
ATOM 5661 C CA . HIS B 1 216 ? -2.54800 42.40100 14.13600 1.000 35.65226 219 HIS B CA 1
ATOM 5662 C C . HIS B 1 216 ? -3.02300 42.61000 15.57800 1.000 33.75206 219 HIS B C 1
ATOM 5663 O O . HIS B 1 216 ? -3.25400 43.73500 16.03100 1.000 32.67664 219 HIS B O 1
ATOM 5670 N N . GLY B 1 217 ? -3.17400 41.48900 16.30200 1.000 32.25592 220 GLY B N 1
ATOM 5671 C CA . GLY B 1 217 ? -3.79100 41.52400 17.61900 1.000 30.18550 220 GLY B CA 1
ATOM 5672 C C . GLY B 1 217 ? -3.04600 42.39700 18.60200 1.000 32.29578 220 GLY B C 1
ATOM 5673 O O . GLY B 1 217 ? -3.65400 42.98900 19.50100 1.000 34.03801 220 GLY B O 1
ATOM 5674 N N . ARG B 1 218 ? -1.73000 42.50700 18.42900 1.000 31.82085 221 ARG B N 1
ATOM 5675 C CA . ARG B 1 218 ? -0.92400 43.37300 19.27200 1.000 32.61435 221 ARG B CA 1
ATOM 5676 C C . ARG B 1 218 ? -1.30300 44.84200 19.09100 1.000 35.22365 221 ARG B C 1
ATOM 5677 O O . ARG B 1 218 ? -1.56700 45.55200 20.06800 1.000 36.43710 221 ARG B O 1
ATOM 5685 N N . LEU B 1 219 ? -1.32300 45.32700 17.84600 1.000 34.30519 222 LEU B N 1
ATOM 5686 C CA . LEU B 1 219 ? -1.75000 46.70800 17.62300 1.000 30.97315 222 LEU B CA 1
ATOM 5687 C C . LEU B 1 219 ? -3.19700 46.90300 18.05100 1.000 34.74209 222 LEU B C 1
ATOM 5688 O O . LEU B 1 219 ? -3.55300 47.93900 18.62900 1.000 35.07120 222 LEU B O 1
ATOM 5693 N N . ARG B 1 220 ? -4.04900 45.92100 17.75700 1.000 32.41070 223 ARG B N 1
ATOM 5694 C CA . ARG B 1 220 ? -5.44600 45.98500 18.16400 1.000 31.93658 223 ARG B CA 1
ATOM 5695 C C . ARG B 1 220 ? -5.56800 46.16800 19.67200 1.000 36.56864 223 ARG B C 1
ATOM 5696 O O . ARG B 1 220 ? -6.36300 46.99200 20.15100 1.000 35.15157 223 ARG B O 1
ATOM 5704 N N . ALA B 1 221 ? -4.77600 45.40000 20.43400 1.000 34.84044 224 ALA B N 1
ATOM 5705 C CA . ALA B 1 221 ? -4.82100 45.48500 21.89100 1.000 36.89047 224 ALA B CA 1
ATOM 5706 C C . ALA B 1 221 ? -4.32300 46.84200 22.36000 1.000 34.31384 224 ALA B C 1
ATOM 5707 O O . ALA B 1 221 ? -4.83500 47.40400 23.33700 1.000 31.71293 224 ALA B O 1
ATOM 5709 N N . TYR B 1 222 ? -3.32000 47.38200 21.66900 1.000 34.87720 225 TYR B N 1
ATOM 5710 C CA . TYR B 1 222 ? -2.88600 48.74300 21.92800 1.000 34.52902 225 TYR B CA 1
ATOM 5711 C C . TYR B 1 222 ? -4.03600 49.72500 21.74400 1.000 33.58562 225 TYR B C 1
ATOM 5712 O O . TYR B 1 222 ? -4.33900 50.51600 22.64700 1.000 31.82098 225 TYR B O 1
ATOM 5721 N N . THR B 1 223 ? -4.69900 49.68700 20.58300 1.000 35.04027 226 THR B N 1
ATOM 5722 C CA . THR B 1 223 ? -5.75300 50.67100 20.33800 1.000 33.90079 226 THR B CA 1
ATOM 5723 C C . THR B 1 223 ? -6.84600 50.58300 21.40300 1.000 36.21707 226 THR B C 1
ATOM 5724 O O . THR B 1 223 ? -7.39000 51.60800 21.82200 1.000 36.11545 226 THR B O 1
ATOM 5728 N N . GLU B 1 224 ? -7.16300 49.37200 21.87500 1.000 34.59377 227 GLU B N 1
ATOM 5729 C CA . GLU B 1 224 ? -8.16700 49.23800 22.93200 1.000 36.36803 227 GLU B CA 1
ATOM 5730 C C . GLU B 1 224 ? -7.67500 49.81400 24.25500 1.000 36.27734 227 GLU B C 1
ATOM 5731 O O . GLU B 1 224 ? -8.46300 50.38700 25.01800 1.000 34.37847 227 GLU B O 1
ATOM 5737 N N . ARG B 1 225 ? -6.38100 49.68300 24.54600 1.000 34.93715 228 ARG B N 1
ATOM 5738 C CA . ARG B 1 225 ? -5.85000 50.31700 25.74300 1.000 35.04817 228 ARG B CA 1
ATOM 5739 C C . ARG B 1 225 ? -5.89500 51.84100 25.62300 1.000 36.80929 228 ARG B C 1
ATOM 5740 O O . ARG B 1 225 ? -6.13600 52.53400 26.61700 1.000 39.20726 228 ARG B O 1
ATOM 5748 N N . VAL B 1 226 ? -5.67700 52.38200 24.42200 1.000 31.24236 229 VAL B N 1
ATOM 5749 C CA . VAL B 1 226 ? -5.77800 53.82900 24.23200 1.000 34.44901 229 VAL B CA 1
ATOM 5750 C C . VAL B 1 226 ? -7.21600 54.29900 24.44300 1.000 36.07782 229 VAL B C 1
ATOM 5751 O O . VAL B 1 226 ? -7.47300 55.25200 25.18900 1.000 30.28846 229 VAL B O 1
ATOM 5755 N N . LEU B 1 227 ? -8.17400 53.64500 23.77400 1.000 33.48449 230 LEU B N 1
ATOM 5756 C CA . LEU B 1 227 ? -9.57700 54.06000 23.84500 1.000 35.92797 230 LEU B CA 1
ATOM 5757 C C . LEU B 1 227 ? -10.21200 53.84600 25.21600 1.000 34.88783 230 LEU B C 1
ATOM 5758 O O . LEU B 1 227 ? -11.31500 54.36600 25.44600 1.000 35.15806 230 LEU B O 1
ATOM 5763 N N . ALA B 1 228 ? -9.55400 53.10100 26.11700 1.000 35.15857 231 ALA B N 1
ATOM 5764 C CA . ALA B 1 228 ? -10.02900 52.91500 27.48500 1.000 34.12178 231 ALA B CA 1
ATOM 5765 C C . ALA B 1 228 ? -9.84400 54.14800 28.35400 1.000 36.67181 231 ALA B C 1
ATOM 5766 O O . ALA B 1 228 ? -10.35800 54.17300 29.47200 1.000 40.01989 231 ALA B O 1
ATOM 5768 N N . LYS B 1 229 ? -9.10700 55.15100 27.89300 1.000 40.66642 232 LYS B N 1
ATOM 5769 C CA . LYS B 1 229 ? -8.99100 56.41600 28.59700 1.000 34.44560 232 LYS B CA 1
ATOM 5770 C C . LYS B 1 229 ? -9.42800 57.54700 27.68400 1.000 36.12505 232 LYS B C 1
ATOM 5771 O O . LYS B 1 229 ? -9.66900 57.37000 26.48400 1.000 35.72567 232 LYS B O 1
ATOM 5777 N N . THR B 1 230 ? -9.57000 58.71400 28.29300 1.000 39.06893 233 THR B N 1
ATOM 5778 C CA . THR B 1 230 ? -9.78400 59.93000 27.53100 1.000 38.95058 233 THR B CA 1
ATOM 5779 C C . THR B 1 230 ? -8.68600 60.07800 26.49300 1.000 36.11984 233 THR B C 1
ATOM 5780 O O . THR B 1 230 ? -7.50100 59.87800 26.78600 1.000 33.62932 233 THR B O 1
ATOM 5784 N N . LEU B 1 231 ? -9.08600 60.40800 25.27400 1.000 30.76840 234 LEU B N 1
ATOM 5785 C CA . LEU B 1 231 ? -8.10800 60.74200 24.25200 1.000 35.78953 234 LEU B CA 1
ATOM 5786 C C . LEU B 1 231 ? -7.56900 62.14400 24.51900 1.000 35.01849 234 LEU B C 1
ATOM 5787 O O . LEU B 1 231 ? -8.35800 63.09400 24.60500 1.000 36.73394 234 LEU B O 1
ATOM 5792 N N . PRO B 1 232 ? -6.26600 62.32000 24.68600 1.000 32.02326 235 PRO B N 1
ATOM 5793 C CA . PRO B 1 232 ? -5.73500 63.67700 24.83400 1.000 35.68159 235 PRO B CA 1
ATOM 5794 C C . PRO B 1 232 ? -5.75400 64.42500 23.50500 1.000 31.35985 235 PRO B C 1
ATOM 5795 O O . PRO B 1 232 ? -5.80600 63.83300 22.42600 1.000 33.23432 235 PRO B O 1
ATOM 5799 N N . ASP B 1 233 ? -5.76300 65.75100 23.61000 1.000 32.42922 236 ASP B N 1
ATOM 5800 C CA . ASP B 1 233 ? -5.67200 66.62900 22.44800 1.000 32.07094 236 ASP B CA 1
ATOM 5801 C C . ASP B 1 233 ? -4.37400 66.41000 21.67600 1.000 33.32540 236 ASP B C 1
ATOM 5802 O O . ASP B 1 233 ? -3.32500 66.10700 22.24800 1.000 29.17446 236 ASP B O 1
ATOM 5807 N N . LEU B 1 234 ? -4.44400 66.61000 20.35800 1.000 33.75008 237 LEU B N 1
ATOM 5808 C CA . LEU B 1 234 ? -3.24000 66.66200 19.53700 1.000 31.53879 237 LEU B CA 1
ATOM 5809 C C . LEU B 1 234 ? -2.75100 68.10000 19.47200 1.000 28.63381 237 LEU B C 1
ATOM 5810 O O . LEU B 1 234 ? -3.48400 68.96200 18.96200 1.000 30.64398 237 LEU B O 1
ATOM 5815 N N . PRO B 1 235 ? -1.55300 68.41700 19.97000 1.000 28.90261 238 PRO B N 1
ATOM 5816 C CA . PRO B 1 235 ? -1.03500 69.77900 19.78600 1.000 29.40710 238 PRO B CA 1
ATOM 5817 C C . PRO B 1 235 ? -0.89100 70.08900 18.30200 1.000 28.40880 238 PRO B C 1
ATOM 5818 O O . PRO B 1 235 ? -0.49100 69.24100 17.50200 1.000 29.00100 238 PRO B O 1
ATOM 5822 N N . VAL B 1 236 ? -1.24200 71.31200 17.93000 1.000 27.53122 239 VAL B N 1
ATOM 5823 C CA . VAL B 1 236 ? -1.13800 71.76200 16.55400 1.000 28.06220 239 VAL B CA 1
ATOM 5824 C C . VAL B 1 236 ? -0.02100 72.78300 16.37800 1.000 31.33271 239 VAL B C 1
ATOM 5825 O O . VAL B 1 236 ? 0.69000 72.76600 15.37200 1.000 29.78033 239 VAL B O 1
ATOM 5829 N N . SER B 1 237 ? 0.15800 73.67200 17.35100 1.000 32.27519 240 SER B N 1
ATOM 5830 C CA . SER B 1 237 ? 1.18200 74.69700 17.27500 1.000 32.10145 240 SER B CA 1
ATOM 5831 C C . SER B 1 237 ? 2.09300 74.58000 18.48300 1.000 31.36706 240 SER B C 1
ATOM 5832 O O . SER B 1 237 ? 1.74100 73.98700 19.50600 1.000 32.72931 240 SER B O 1
ATOM 5835 N N . ILE B 1 238 ? 3.27200 75.16200 18.34100 1.000 31.82406 241 ILE B N 1
ATOM 5836 C CA . ILE B 1 238 ? 4.32200 75.06900 19.33700 1.000 30.42631 241 ILE B CA 1
ATOM 5837 C C . ILE B 1 238 ? 5.31600 76.19700 19.07700 1.000 32.34828 241 ILE B C 1
ATOM 5838 O O . ILE B 1 238 ? 5.58400 76.51800 17.91000 1.000 30.52732 241 ILE B O 1
ATOM 5843 N N . PRO B 1 239 ? 5.85700 76.85000 20.11100 1.000 30.40186 242 PRO B N 1
ATOM 5844 C CA . PRO B 1 239 ? 6.97100 77.79200 19.88600 1.000 31.32122 242 PRO B CA 1
ATOM 5845 C C . PRO B 1 239 ? 8.23200 77.02900 19.50100 1.000 35.97561 242 PRO B C 1
ATOM 5846 O O . PRO B 1 239 ? 8.59300 76.03700 20.14200 1.000 37.91462 242 PRO B O 1
ATOM 5850 N N . ALA B 1 240 ? 8.89400 77.48900 18.44400 1.000 34.99593 243 ALA B N 1
ATOM 5851 C CA . ALA B 1 240 ? 10.06300 76.79900 17.91400 1.000 35.06340 243 ALA B CA 1
ATOM 5852 C C . ALA B 1 240 ? 10.78300 77.73400 16.95600 1.000 40.73660 243 ALA B C 1
ATOM 5853 O O . ALA B 1 240 ? 10.20800 78.71100 16.46200 1.000 40.06473 243 ALA B O 1
ATOM 5855 N N . GLU B 1 241 ? 12.04700 77.40000 16.68300 1.000 43.03079 244 GLU B N 1
ATOM 5856 C CA . GLU B 1 241 ? 12.87800 78.21100 15.80500 1.000 46.93136 244 GLU B CA 1
ATOM 5857 C C . GLU B 1 241 ? 12.61800 77.92100 14.32700 1.000 43.29564 244 GLU B C 1
ATOM 5858 O O . GLU B 1 241 ? 12.83500 78.79800 13.48400 1.000 45.39312 244 GLU B O 1
ATOM 5864 N N . HIS B 1 242 ? 12.15300 76.72200 13.98200 1.000 41.83970 245 HIS B N 1
ATOM 5865 C CA . HIS B 1 242 ? 11.92100 76.38200 12.58400 1.000 42.98439 245 HIS B CA 1
ATOM 5866 C C . HIS B 1 242 ? 10.57500 75.69500 12.43900 1.000 43.31488 245 HIS B C 1
ATOM 5867 O O . HIS B 1 242 ? 10.05200 75.10200 13.38300 1.000 41.50672 245 HIS B O 1
ATOM 5874 N N . GLY B 1 243 ? 10.01900 75.78600 11.23800 1.000 43.63315 246 GLY B N 1
ATOM 5875 C CA . GLY B 1 243 ? 8.79400 75.10600 10.89600 1.000 43.43025 246 GLY B CA 1
ATOM 5876 C C . GLY B 1 243 ? 7.81200 76.02300 10.20700 1.000 42.41361 246 GLY B C 1
ATOM 5877 O O . GLY B 1 243 ? 8.03300 77.22300 10.05100 1.000 40.68010 246 GLY B O 1
ATOM 5878 N N . ILE B 1 244 ? 6.70400 75.42500 9.78600 1.000 38.66155 247 ILE B N 1
ATOM 5879 C CA . ILE B 1 244 ? 5.59600 76.13900 9.16500 1.000 36.46129 247 ILE B CA 1
ATOM 5880 C C . ILE B 1 244 ? 5.03200 77.10800 10.19100 1.000 37.29717 247 ILE B C 1
ATOM 5881 O O . ILE B 1 244 ? 4.63000 76.68200 11.28900 1.000 36.39615 247 ILE B O 1
ATOM 5886 N N . PRO B 1 245 ? 4.97500 78.40000 9.88700 1.000 35.43070 248 PRO B N 1
ATOM 5887 C CA . PRO B 1 245 ? 4.58700 79.36600 10.91400 1.000 33.75698 248 PRO B CA 1
ATOM 5888 C C . PRO B 1 245 ? 3.08900 79.32200 11.15200 1.000 32.30872 248 PRO B C 1
ATOM 5889 O O . PRO B 1 245 ? 2.29400 79.03800 10.25500 1.000 31.35550 248 PRO B O 1
ATOM 5893 N N . ILE B 1 246 ? 2.71600 79.55600 12.40500 1.000 31.12655 249 ILE B N 1
ATOM 5894 C CA . ILE B 1 246 ? 1.32600 79.68000 12.82200 1.000 34.24419 249 ILE B CA 1
ATOM 5895 C C . ILE B 1 246 ? 1.22300 80.89300 13.73900 1.000 33.32549 249 ILE B C 1
ATOM 5896 O O . ILE B 1 246 ? 1.98400 81.00700 14.71000 1.000 33.74716 249 ILE B O 1
ATOM 5901 N N . HIS B 1 247 ? 0.29700 81.79300 13.43200 1.000 35.02588 250 HIS B N 1
ATOM 5902 C CA . HIS B 1 247 ? 0.01300 82.92100 14.30300 1.000 34.32563 250 HIS B CA 1
ATOM 5903 C C . HIS B 1 247 ? -1.05800 82.51700 15.30600 1.000 34.19590 250 HIS B C 1
ATOM 5904 O O . HIS B 1 247 ? -2.10600 81.99300 14.92000 1.000 38.13525 250 HIS B O 1
ATOM 5911 N N . VAL B 1 248 ? -0.78600 82.73700 16.58500 1.000 32.43614 251 VAL B N 1
ATOM 5912 C CA . VAL B 1 248 ? -1.71600 82.43300 17.66900 1.000 33.99232 251 VAL B CA 1
ATOM 5913 C C . VAL B 1 248 ? -2.23900 83.77000 18.19200 1.000 37.98598 251 VAL B C 1
ATOM 5914 O O . VAL B 1 248 ? -1.54900 84.46100 18.94600 1.000 35.38715 251 VAL B O 1
ATOM 5918 N N . GLU B 1 249 ? -3.46200 84.14700 17.82400 1.000 37.89101 252 GLU B N 1
ATOM 5919 C CA . GLU B 1 249 ? -3.97300 85.44300 18.25800 1.000 40.71289 252 GLU B CA 1
ATOM 5920 C C . GLU B 1 249 ? -4.29400 85.43400 19.74600 1.000 39.80218 252 GLU B C 1
ATOM 5921 O O . GLU B 1 249 ? -4.73400 84.42100 20.29600 1.000 39.55870 252 GLU B O 1
ATOM 5927 N N . ASP B 1 250 ? -4.04100 86.58000 20.39300 1.000 43.53224 253 ASP B N 1
ATOM 5928 C CA . ASP B 1 250 ? -4.36500 86.81400 21.80200 1.000 40.78322 253 ASP B CA 1
ATOM 5929 C C . ASP B 1 250 ? -3.62900 85.83100 22.70200 1.000 40.20965 253 ASP B C 1
ATOM 5930 O O . ASP B 1 250 ? -4.15000 85.37100 23.72300 1.000 42.59149 253 ASP B O 1
ATOM 5935 N N . ALA B 1 251 ? -2.39800 85.51900 22.32400 1.000 39.68575 254 ALA B N 1
ATOM 5936 C CA . ALA B 1 251 ? -1.64000 84.48000 22.99700 1.000 37.43221 254 ALA B CA 1
ATOM 5937 C C . ALA B 1 251 ? -0.98500 85.03200 24.25400 1.000 36.96237 254 ALA B C 1
ATOM 5938 O O . ALA B 1 251 ? -0.32600 86.07300 24.20900 1.000 38.33254 254 ALA B O 1
ATOM 5940 N N . SER B 1 252 ? -1.17800 84.34700 25.37700 1.000 34.78122 255 SER B N 1
ATOM 5941 C CA . SER B 1 252 ? -0.18700 84.42200 26.43700 1.000 31.53993 255 SER B CA 1
ATOM 5942 C C . SER B 1 252 ? 1.07200 83.73800 25.92900 1.000 33.34347 255 SER B C 1
ATOM 5943 O O . SER B 1 252 ? 1.00400 82.61800 25.41700 1.000 30.71128 255 SER B O 1
ATOM 5946 N N . GLY B 1 253 ? 2.21800 84.39700 26.07000 1.000 34.87833 256 GLY B N 1
ATOM 5947 C CA . GLY B 1 253 ? 3.44800 83.89100 25.50900 1.000 30.91068 256 GLY B CA 1
ATOM 5948 C C . GLY B 1 253 ? 3.59800 84.33100 24.06900 1.000 32.50697 256 GLY B C 1
ATOM 5949 O O . GLY B 1 253 ? 2.84100 85.17100 23.57900 1.000 33.29987 256 GLY B O 1
ATOM 5950 N N . PRO B 1 254 ? 4.56700 83.75900 23.36000 1.000 33.60330 257 PRO B N 1
ATOM 5951 C CA . PRO B 1 254 ? 4.80800 84.15200 21.96000 1.000 33.98657 257 PRO B CA 1
ATOM 5952 C C . PRO B 1 254 ? 3.61800 83.86100 21.05300 1.000 33.98650 257 PRO B C 1
ATOM 5953 O O . PRO B 1 254 ? 3.12600 82.73200 20.98400 1.000 32.94156 257 PRO B O 1
ATOM 5957 N N . ALA B 1 255 ? 3.17600 84.89000 20.32100 1.000 34.14355 258 ALA B N 1
ATOM 5958 C CA . ALA B 1 255 ? 2.09700 84.68900 19.36000 1.000 36.12492 258 ALA B CA 1
ATOM 5959 C C . ALA B 1 255 ? 2.57600 84.03500 18.05800 1.000 35.05042 258 ALA B C 1
ATOM 5960 O O . ALA B 1 255 ? 1.78400 83.37400 17.37300 1.000 35.08968 258 ALA B O 1
ATOM 5962 N N . GLU B 1 256 ? 3.84300 84.19700 17.69000 1.000 36.01876 259 GLU B N 1
ATOM 5963 C CA . GLU B 1 256 ? 4.34200 83.63500 16.43200 1.000 35.53643 259 GLU B CA 1
ATOM 5964 C C . GLU B 1 256 ? 4.93700 82.26100 16.71700 1.000 33.65795 259 GLU B C 1
ATOM 5965 O O . GLU B 1 256 ? 6.03800 82.14500 17.26500 1.000 31.80844 259 GLU B O 1
ATOM 5971 N N . GLN B 1 257 ? 4.19700 81.21100 16.34800 1.000 32.29798 260 GLN B N 1
ATOM 5972 C CA . GLN B 1 257 ? 4.56200 79.84400 16.69000 1.000 31.50926 260 GLN B CA 1
ATOM 5973 C C . GLN B 1 257 ? 4.77000 79.03100 15.41800 1.000 29.85886 260 GLN B C 1
ATOM 5974 O O . GLN B 1 257 ? 4.71200 79.54400 14.29800 1.000 30.81947 260 GLN B O 1
ATOM 5980 N N . ARG B 1 258 ? 5.02900 77.74700 15.60000 1.000 33.22036 261 ARG B N 1
ATOM 5981 C CA . ARG B 1 258 ? 5.26500 76.84800 14.48700 1.000 30.95761 261 ARG B CA 1
ATOM 5982 C C . ARG B 1 258 ? 4.29900 75.68900 14.58300 1.000 31.42422 261 ARG B C 1
ATOM 5983 O O . ARG B 1 258 ? 3.71000 75.42700 15.63500 1.000 30.28005 261 ARG B O 1
ATOM 5991 N N . MET B 1 259 ? 4.19600 74.96000 13.48000 1.000 31.05389 262 MET B N 1
ATOM 5992 C CA . MET B 1 259 ? 3.33800 73.79800 13.42800 1.000 31.87678 262 MET B CA 1
ATOM 5993 C C . MET B 1 259 ? 4.04100 72.61300 14.07800 1.000 32.92461 262 MET B C 1
ATOM 5994 O O . MET B 1 259 ? 5.19500 72.31200 13.76900 1.000 33.90336 262 MET B O 1
ATOM 5999 N N . TYR B 1 260 ? 3.35000 71.95000 14.99300 1.000 32.76969 263 TYR B N 1
ATOM 6000 C CA . TYR B 1 260 ? 3.92500 70.78200 15.64400 1.000 33.34614 263 TYR B CA 1
ATOM 6001 C C . TYR B 1 260 ? 4.05800 69.62000 14.65700 1.000 34.73050 263 TYR B C 1
ATOM 6002 O O . TYR B 1 260 ? 3.15900 69.36400 13.84700 1.000 34.88505 263 TYR B O 1
ATOM 6011 N N . SER B 1 261 ? 5.18400 68.89900 14.74400 1.000 38.44206 264 SER B N 1
ATOM 6012 C CA . SER B 1 261 ? 5.53700 67.90700 13.72400 1.000 35.83201 264 SER B CA 1
ATOM 6013 C C . SER B 1 261 ? 4.44900 66.85600 13.53600 1.000 36.87399 264 SER B C 1
ATOM 6014 O O . SER B 1 261 ? 4.15800 66.45400 12.40300 1.000 34.27203 264 SER B O 1
ATOM 6017 N N . ALA B 1 262 ? 3.83300 66.39900 14.62700 1.000 34.66297 265 ALA B N 1
ATOM 6018 C CA . ALA B 1 262 ? 2.82500 65.34400 14.51000 1.000 32.37216 265 ALA B CA 1
ATOM 6019 C C . ALA B 1 262 ? 1.58100 65.79900 13.75200 1.000 36.23616 265 ALA B C 1
ATOM 6020 O O . ALA B 1 262 ? 0.89200 64.95900 13.14400 1.000 31.03443 265 ALA B O 1
ATOM 6022 N N . PHE B 1 263 ? 1.25900 67.10600 13.78000 1.000 31.08383 266 PHE B N 1
ATOM 6023 C CA . PHE B 1 263 ? 0.08700 67.56900 13.04100 1.000 28.82728 266 PHE B CA 1
ATOM 6024 C C . PHE B 1 263 ? 0.33800 67.54800 11.54700 1.000 31.73038 266 PHE B C 1
ATOM 6025 O O . PHE B 1 263 ? -0.62200 67.53200 10.76600 1.000 30.82828 266 PHE B O 1
ATOM 6033 N N . GLU B 1 264 ? 1.61100 67.55200 11.14400 1.000 32.80629 267 GLU B N 1
ATOM 6034 C CA . GLU B 1 264 ? 2.03500 67.58800 9.74900 1.000 34.20709 267 GLU B CA 1
ATOM 6035 C C . GLU B 1 264 ? 1.83500 66.27100 8.98800 1.000 31.83394 267 GLU B C 1
ATOM 6036 O O . GLU B 1 264 ? 1.96200 66.28300 7.75900 1.000 31.92254 267 GLU B O 1
ATOM 6042 N N . LEU B 1 265 ? 1.57900 65.13400 9.65800 1.000 30.55893 268 LEU B N 1
ATOM 6043 C CA . LEU B 1 265 ? 1.58200 63.85700 8.93400 1.000 29.27861 268 LEU B CA 1
ATOM 6044 C C . LEU B 1 265 ? 0.63000 63.88200 7.73300 1.000 27.90731 268 LEU B C 1
ATOM 6045 O O . LEU B 1 265 ? 0.98700 63.42600 6.64500 1.000 31.69066 268 LEU B O 1
ATOM 6050 N N . ALA B 1 266 ? -0.56700 64.43600 7.90000 1.000 28.61785 269 ALA B N 1
ATOM 6051 C CA . ALA B 1 266 ? -1.53600 64.44400 6.80500 1.000 32.43426 269 ALA B CA 1
ATOM 6052 C C . ALA B 1 266 ? -1.01000 65.21500 5.60000 1.000 34.26904 269 ALA B C 1
ATOM 6053 O O . ALA B 1 266 ? -1.15300 64.76800 4.45200 1.000 33.88479 269 ALA B O 1
ATOM 6055 N N . ALA B 1 267 ? -0.38800 66.37200 5.84600 1.000 30.12852 270 ALA B N 1
ATOM 6056 C CA . ALA B 1 267 ? 0.15700 67.19200 4.76900 1.000 30.76872 270 ALA B CA 1
ATOM 6057 C C . ALA B 1 267 ? 1.37500 66.55100 4.12300 1.000 31.20188 270 ALA B C 1
ATOM 6058 O O . ALA B 1 267 ? 1.59700 66.72900 2.91800 1.000 29.20304 270 ALA B O 1
ATOM 6060 N N . ARG B 1 268 ? 2.19100 65.83000 4.89600 1.000 30.72756 271 ARG B N 1
ATOM 6061 C CA . ARG B 1 268 ? 3.30700 65.11200 4.29100 1.000 29.20424 271 ARG B CA 1
ATOM 6062 C C . ARG B 1 268 ? 2.79300 64.07800 3.30100 1.000 34.62426 271 ARG B C 1
ATOM 6063 O O . ARG B 1 268 ? 3.33900 63.91800 2.19800 1.000 31.80650 271 ARG B O 1
ATOM 6071 N N . PHE B 1 269 ? 1.73400 63.36000 3.68900 1.000 31.11009 272 PHE B N 1
ATOM 6072 C CA . PHE B 1 269 ? 1.16000 62.34000 2.82900 1.000 30.04559 272 PHE B CA 1
ATOM 6073 C C . PHE B 1 269 ? 0.58500 62.96100 1.55900 1.000 30.58887 272 PHE B C 1
ATOM 6074 O O . PHE B 1 269 ? 0.87300 62.50500 0.44200 1.000 29.66014 272 PHE B O 1
ATOM 6082 N N . LEU B 1 270 ? -0.22200 64.01600 1.71600 1.000 30.15171 273 LEU B N 1
ATOM 6083 C CA . LEU B 1 270 ? -0.87300 64.64900 0.57300 1.000 30.85476 273 LEU B CA 1
ATOM 6084 C C . LEU B 1 270 ? 0.13400 65.38000 -0.32900 1.000 32.99097 273 LEU B C 1
ATOM 6085 O O . LEU B 1 270 ? -0.03300 65.38900 -1.55200 1.000 31.64457 273 LEU B O 1
ATOM 6090 N N . THR B 1 271 ? 1.19400 65.97100 0.23600 1.000 30.57986 274 THR B N 1
ATOM 6091 C CA . THR B 1 271 ? 2.25600 66.51500 -0.60500 1.000 31.04370 274 THR B CA 1
ATOM 6092 C C . THR B 1 271 ? 2.88900 65.42200 -1.47200 1.000 32.42870 274 THR B C 1
ATOM 6093 O O . THR B 1 271 ? 3.16000 65.64400 -2.65900 1.000 32.49653 274 THR B O 1
ATOM 6097 N N . ALA B 1 272 ? 3.12000 64.22600 -0.90800 1.000 31.74155 275 ALA B N 1
ATOM 6098 C CA . ALA B 1 272 ? 3.72500 63.15400 -1.69700 1.000 31.69746 275 ALA B CA 1
ATOM 6099 C C . ALA B 1 272 ? 2.75400 62.62700 -2.75200 1.000 32.33525 275 ALA B C 1
ATOM 6100 O O . ALA B 1 272 ? 3.13200 62.41800 -3.91100 1.000 31.55341 275 ALA B O 1
ATOM 6102 N N . LEU B 1 273 ? 1.50000 62.38900 -2.36000 1.000 31.86754 276 LEU B N 1
ATOM 6103 C CA . LEU B 1 273 ? 0.47400 62.00100 -3.32500 1.000 34.98939 276 LEU B CA 1
ATOM 6104 C C . LEU B 1 273 ? 0.34000 63.03100 -4.44800 1.000 35.95795 276 LEU B C 1
ATOM 6105 O O . LEU B 1 273 ? 0.20400 62.66800 -5.62400 1.000 33.95938 276 LEU B O 1
ATOM 6110 N N . ASP B 1 274 ? 0.35600 64.32100 -4.09200 1.000 34.69780 277 ASP B N 1
ATOM 6111 C CA . ASP B 1 274 ? 0.20900 65.38700 -5.07700 1.000 36.53820 277 ASP B CA 1
ATOM 6112 C C . ASP B 1 274 ? 1.35600 65.36600 -6.08400 1.000 36.71133 277 ASP B C 1
ATOM 6113 O O . ASP B 1 274 ? 1.13200 65.50200 -7.29200 1.000 38.15362 277 ASP B O 1
ATOM 6118 N N . GLY B 1 275 ? 2.58600 65.14600 -5.61100 1.000 35.59447 278 GLY B N 1
ATOM 6119 C CA . GLY B 1 275 ? 3.72900 65.06100 -6.51000 1.000 31.80480 278 GLY B CA 1
ATOM 6120 C C . GLY B 1 275 ? 3.75200 63.78800 -7.33500 1.000 36.89566 278 GLY B C 1
ATOM 6121 O O . GLY B 1 275 ? 4.28400 63.78000 -8.45000 1.000 36.87873 278 GLY B O 1
ATOM 6122 N N . PHE B 1 276 ? 3.17600 62.69800 -6.80600 1.000 35.44106 279 PHE B N 1
ATOM 6123 C CA . PHE B 1 276 ? 3.05700 61.45900 -7.57300 1.000 34.96868 279 PHE B CA 1
ATOM 6124 C C . PHE B 1 276 ? 1.99000 61.56900 -8.66000 1.000 34.49792 279 PHE B C 1
ATOM 6125 O O . PHE B 1 276 ? 2.20300 61.13400 -9.79200 1.000 31.92210 279 PHE B O 1
ATOM 6133 N N . ALA B 1 277 ? 0.82600 62.11700 -8.32800 1.000 35.12015 280 ALA B N 1
ATOM 6134 C CA . ALA B 1 277 ? -0.29400 62.12800 -9.25700 1.000 37.18365 280 ALA B CA 1
ATOM 6135 C C . ALA B 1 277 ? -0.41600 63.41200 -10.07400 1.000 38.80552 280 ALA B C 1
ATOM 6136 O O . ALA B 1 277 ? -1.15000 63.41500 -11.06600 1.000 38.19302 280 ALA B O 1
ATOM 6138 N N . ASP B 1 278 ? 0.27200 64.49100 -9.68200 1.000 39.94200 281 ASP B N 1
ATOM 6139 C CA . ASP B 1 278 ? 0.09600 65.81000 -10.30200 1.000 40.01687 281 ASP B CA 1
ATOM 6140 C C . ASP B 1 278 ? -1.33700 66.30700 -10.09700 1.000 39.53637 281 ASP B C 1
ATOM 6141 O O . ASP B 1 278 ? -2.03200 66.70000 -11.03700 1.000 40.65062 281 ASP B O 1
ATOM 6146 N N . GLY B 1 279 ? -1.76400 66.30500 -8.83400 1.000 39.38270 282 GLY B N 1
ATOM 6147 C CA . GLY B 1 279 ? -3.12000 66.63000 -8.44500 1.000 37.88873 282 GLY B CA 1
ATOM 6148 C C . GLY B 1 279 ? -3.70300 65.57800 -7.51900 1.000 40.00827 282 GLY B C 1
ATOM 6149 O O . GLY B 1 279 ? -4.39900 64.65900 -7.96800 1.000 37.52983 282 GLY B O 1
ATOM 6150 N N . TRP B 1 280 ? -3.42800 65.70400 -6.21800 1.000 38.38288 283 TRP B N 1
ATOM 6151 C CA . TRP B 1 280 ? -3.78800 64.63200 -5.29500 1.000 40.14537 283 TRP B CA 1
ATOM 6152 C C . TRP B 1 280 ? -5.29400 64.43900 -5.23500 1.000 38.37351 283 TRP B C 1
ATOM 6153 O O . TRP B 1 280 ? -5.78000 63.30300 -5.17400 1.000 35.84879 283 TRP B O 1
ATOM 6164 N N . GLU B 1 281 ? -6.05000 65.53800 -5.24000 1.000 39.37141 284 GLU B N 1
ATOM 6165 C CA . GLU B 1 281 ? -7.47500 65.44700 -4.93700 1.000 41.16598 284 GLU B CA 1
ATOM 6166 C C . GLU B 1 281 ? -8.25000 64.82200 -6.08500 1.000 39.42995 284 GLU B C 1
ATOM 6167 O O . GLU B 1 281 ? -9.16000 64.01300 -5.86300 1.000 38.88880 284 GLU B O 1
ATOM 6173 N N . ALA B 1 282 ? -7.91900 65.20400 -7.31300 1.000 40.38336 285 ALA B N 1
ATOM 6174 C CA . ALA B 1 282 ? -8.56000 64.58400 -8.46200 1.000 41.01681 285 ALA B CA 1
ATOM 6175 C C . ALA B 1 282 ? -8.19300 63.11100 -8.53600 1.000 42.87171 285 ALA B C 1
ATOM 6176 O O . ALA B 1 282 ? -9.05500 62.26300 -8.79500 1.000 43.75957 285 ALA B O 1
ATOM 6178 N N . TYR B 1 283 ? -6.91600 62.79000 -8.28800 1.000 39.15851 286 TYR B N 1
ATOM 6179 C CA . TYR B 1 283 ? -6.50100 61.39100 -8.25800 1.000 39.48102 286 TYR B CA 1
ATOM 6180 C C . TYR B 1 283 ? -7.27600 60.61700 -7.20200 1.000 38.56186 286 TYR B C 1
ATOM 6181 O O . TYR B 1 283 ? -7.76400 59.50900 -7.46100 1.000 37.38971 286 TYR B O 1
ATOM 6190 N N . ALA B 1 284 ? -7.40600 61.19400 -6.01000 1.000 36.39131 287 ALA B N 1
ATOM 6191 C CA . ALA B 1 284 ? -8.09200 60.51000 -4.92400 1.000 36.53376 287 ALA B CA 1
ATOM 6192 C C . ALA B 1 284 ? -9.53500 60.22600 -5.29900 1.000 39.94928 287 ALA B C 1
ATOM 6193 O O . ALA B 1 284 ? -10.02100 59.09300 -5.16300 1.000 36.99778 287 ALA B O 1
ATOM 6195 N N . ARG B 1 285 ? -10.22700 61.25200 -5.80900 1.000 40.90391 288 ARG B N 1
ATOM 6196 C CA . ARG B 1 285 ? -11.64000 61.12000 -6.14400 1.000 44.01237 288 ARG B CA 1
ATOM 6197 C C . ARG B 1 285 ? -11.86800 60.20800 -7.34400 1.000 41.21885 288 ARG B C 1
ATOM 6198 O O . ARG B 1 285 ? -12.88700 59.51100 -7.39800 1.000 41.57109 288 ARG B O 1
ATOM 6206 N N . GLN B 1 286 ? -10.94300 60.18900 -8.30900 1.000 42.41074 289 GLN B N 1
ATOM 6207 C CA . GLN B 1 286 ? -11.15600 59.36500 -9.49800 1.000 42.67296 289 GLN B CA 1
ATOM 6208 C C . GLN B 1 286 ? -10.74400 57.91900 -9.26000 1.000 41.34001 289 GLN B C 1
ATOM 6209 O O . GLN B 1 286 ? -11.40900 57.00100 -9.74600 1.000 45.32749 289 GLN B O 1
ATOM 6215 N N . GLU B 1 287 ? -9.66700 57.68900 -8.50400 1.000 41.19925 290 GLU B N 1
ATOM 6216 C CA . GLU B 1 287 ? -9.07700 56.35700 -8.39900 1.000 37.48995 290 GLU B CA 1
ATOM 6217 C C . GLU B 1 287 ? -9.52100 55.57100 -7.16800 1.000 37.89537 290 GLU B C 1
ATOM 6218 O O . GLU B 1 287 ? -9.42400 54.32900 -7.17500 1.000 37.52657 290 GLU B O 1
ATOM 6224 N N . ASN B 1 288 ? -10.00000 56.25200 -6.13100 1.000 35.84346 291 ASN B N 1
ATOM 6225 C CA . ASN B 1 288 ? -10.43400 55.61700 -4.88900 1.000 36.63349 291 ASN B CA 1
ATOM 6226 C C . ASN B 1 288 ? -9.33100 54.73100 -4.31100 1.000 37.18834 291 ASN B C 1
ATOM 6227 O O . ASN B 1 288 ? -9.55500 53.52400 -4.06200 1.000 33.74857 291 ASN B O 1
ATOM 6232 N N . PRO B 1 289 ? -8.13500 55.26400 -4.07700 1.000 36.43491 292 PRO B N 1
ATOM 6233 C CA . PRO B 1 289 ? -6.99800 54.40200 -3.75000 1.000 31.62710 292 PRO B CA 1
ATOM 6234 C C . PRO B 1 289 ? -7.14200 53.80300 -2.36500 1.000 30.81814 292 PRO B C 1
ATOM 6235 O O . PRO B 1 289 ? -7.80900 54.35400 -1.48600 1.000 31.77472 292 PRO B O 1
ATOM 6239 N N . ARG B 1 290 ? -6.53600 52.63500 -2.20100 1.000 29.30349 293 ARG B N 1
ATOM 6240 C CA . ARG B 1 290 ? -6.37900 51.99800 -0.90400 1.000 31.61977 293 ARG B CA 1
ATOM 6241 C C . ARG B 1 290 ? -5.04200 52.45200 -0.32600 1.000 31.04603 293 ARG B C 1
ATOM 6242 O O . ARG B 1 290 ? -4.02600 52.43700 -1.03200 1.000 30.37514 293 ARG B O 1
ATOM 6250 N N . THR B 1 291 ? -5.02800 52.86200 0.93900 1.000 28.25964 294 THR B N 1
ATOM 6251 C CA . THR B 1 291 ? -3.79000 53.31200 1.57500 1.000 30.41852 294 THR B CA 1
ATOM 6252 C C . THR B 1 291 ? -3.39000 52.34000 2.68400 1.000 30.84398 294 THR B C 1
ATOM 6253 O O . THR B 1 291 ? -4.24100 51.87000 3.45000 1.000 30.30596 294 THR B O 1
ATOM 6257 N N . VAL B 1 292 ? -2.09800 52.01600 2.74700 1.000 30.48523 295 VAL B N 1
ATOM 6258 C CA . VAL B 1 292 ? -1.55000 51.07300 3.72300 1.000 28.55127 295 VAL B CA 1
ATOM 6259 C C . VAL B 1 292 ? -0.40100 51.77000 4.44600 1.000 29.06263 295 VAL B C 1
ATOM 6260 O O . VAL B 1 292 ? 0.52700 52.27100 3.79500 1.000 28.24017 295 VAL B O 1
ATOM 6264 N N . LEU B 1 293 ? -0.46400 51.81000 5.78600 1.000 27.84449 296 LEU B N 1
ATOM 6265 C CA . LEU B 1 293 ? 0.57700 52.41500 6.61300 1.000 30.06281 296 LEU B CA 1
ATOM 6266 C C . LEU B 1 293 ? 1.53500 51.34900 7.13800 1.000 29.74975 296 LEU B C 1
ATOM 6267 O O . LEU B 1 293 ? 1.11400 50.23800 7.47900 1.000 27.48718 296 LEU B O 1
ATOM 6272 N N . PHE B 1 294 ? 2.82700 51.69600 7.20800 1.000 31.45002 297 PHE B N 1
ATOM 6273 C CA . PHE B 1 294 ? 3.84400 50.85400 7.83500 1.000 30.54340 297 PHE B CA 1
ATOM 6274 C C . PHE B 1 294 ? 4.61700 51.74400 8.79200 1.000 32.12234 297 PHE B C 1
ATOM 6275 O O . PHE B 1 294 ? 5.09000 52.81500 8.39800 1.000 28.44872 297 PHE B O 1
ATOM 6283 N N . PHE B 1 295 ? 4.75600 51.30000 10.03700 1.000 31.78348 298 PHE B N 1
ATOM 6284 C CA . PHE B 1 295 ? 5.38100 52.13100 11.05100 1.000 29.85672 298 PHE B CA 1
ATOM 6285 C C . PHE B 1 295 ? 5.84100 51.26500 12.21500 1.000 33.84461 298 PHE B C 1
ATOM 6286 O O . PHE B 1 295 ? 5.29500 50.18000 12.45800 1.000 32.13233 298 PHE B O 1
ATOM 6294 N N . GLY B 1 296 ? 6.87200 51.75600 12.92300 1.000 32.32043 299 GLY B N 1
ATOM 6295 C CA . GLY B 1 296 ? 7.24000 51.16600 14.18100 1.000 28.96432 299 GLY B CA 1
ATOM 6296 C C . GLY B 1 296 ? 6.29600 51.57600 15.30200 1.000 31.93276 299 GLY B C 1
ATOM 6297 O O . GLY B 1 296 ? 5.57700 52.58200 15.22400 1.000 29.21141 299 GLY B O 1
ATOM 6298 N N . PHE B 1 297 ? 6.33300 50.77700 16.37100 1.000 30.63914 300 PHE B N 1
ATOM 6299 C CA . PHE B 1 297 ? 5.34500 50.87800 17.43700 1.000 28.67967 300 PHE B CA 1
ATOM 6300 C C . PHE B 1 297 ? 5.39500 52.22400 18.14900 1.000 30.75940 300 PHE B C 1
ATOM 6301 O O . PHE B 1 297 ? 4.37700 52.66400 18.69500 1.000 29.78544 300 PHE B O 1
ATOM 6309 N N . ASP B 1 298 ? 6.55300 52.89100 18.16700 1.000 28.24065 301 ASP B N 1
ATOM 6310 C CA . ASP B 1 298 ? 6.59800 54.22600 18.76700 1.000 32.30219 301 ASP B CA 1
ATOM 6311 C C . ASP B 1 298 ? 5.74400 55.22600 17.98900 1.000 33.74640 301 ASP B C 1
ATOM 6312 O O . ASP B 1 298 ? 5.34300 56.25600 18.54500 1.000 29.25903 301 ASP B O 1
ATOM 6317 N N . ASN B 1 299 ? 5.43500 54.93100 16.72600 1.000 32.55153 302 ASN B N 1
ATOM 6318 C CA . ASN B 1 299 ? 4.52900 55.74400 15.92800 1.000 33.77066 302 ASN B CA 1
ATOM 6319 C C . ASN B 1 299 ? 3.07900 55.23300 15.96300 1.000 33.56028 302 ASN B C 1
ATOM 6320 O O . ASN B 1 299 ? 2.27700 55.62400 15.10500 1.000 33.06823 302 ASN B O 1
ATOM 6325 N N . ALA B 1 300 ? 2.72200 54.37900 16.93300 1.000 29.19891 303 ALA B N 1
ATOM 6326 C CA . ALA B 1 300 ? 1.39600 53.76500 16.91000 1.000 32.15528 303 ALA B CA 1
ATOM 6327 C C . ALA B 1 300 ? 0.29400 54.80000 17.13200 1.000 33.64143 303 ALA B C 1
ATOM 6328 O O . ALA B 1 300 ? -0.71200 54.81100 16.40700 1.000 30.99591 303 ALA B O 1
ATOM 6330 N N . PHE B 1 301 ? 0.43900 55.66400 18.14500 1.000 32.37305 304 PHE B N 1
ATOM 6331 C CA . PHE B 1 301 ? -0.62600 56.63600 18.36500 1.000 31.89201 304 PHE B CA 1
ATOM 6332 C C . PHE B 1 301 ? -0.70500 57.62900 17.21900 1.000 32.88739 304 PHE B C 1
ATOM 6333 O O . PHE B 1 301 ? -1.80300 58.04100 16.83200 1.000 30.05012 304 PHE B O 1
ATOM 6341 N N . LEU B 1 302 ? 0.44900 58.02900 16.67100 1.000 34.29914 305 LEU B N 1
ATOM 6342 C CA . LEU B 1 302 ? 0.44300 58.97200 15.55700 1.000 30.86902 305 LEU B CA 1
ATOM 6343 C C . LEU B 1 302 ? -0.24600 58.38900 14.32700 1.000 32.46348 305 LEU B C 1
ATOM 6344 O O . LEU B 1 302 ? -0.96600 59.09800 13.62200 1.000 31.57387 305 LEU B O 1
ATOM 6349 N N . ARG B 1 303 ? -0.04000 57.10300 14.04500 1.000 30.13194 306 ARG B N 1
ATOM 6350 C CA . ARG B 1 303 ? -0.49000 56.57900 12.76000 1.000 31.56340 306 ARG B CA 1
ATOM 6351 C C . ARG B 1 303 ? -1.88200 55.99500 12.82900 1.000 32.84808 306 ARG B C 1
ATOM 6352 O O . ARG B 1 303 ? -2.57900 55.96700 11.80800 1.000 31.48291 306 ARG B O 1
ATOM 6360 N N . ALA B 1 304 ? -2.30800 55.54900 14.01200 1.000 31.49675 307 ALA B N 1
ATOM 6361 C CA . ALA B 1 304 ? -3.62200 54.94600 14.16100 1.000 31.41374 307 ALA B CA 1
ATOM 6362 C C . ALA B 1 304 ? -4.66100 55.91100 14.71300 1.000 32.64633 307 ALA B C 1
ATOM 6363 O O . ALA B 1 304 ? -5.86600 55.66300 14.55500 1.000 33.50026 307 ALA B O 1
ATOM 6365 N N . PHE B 1 305 ? -4.24200 57.01500 15.32900 1.000 32.50887 308 PHE B N 1
ATOM 6366 C CA . PHE B 1 305 ? -5.19700 57.97900 15.86800 1.000 31.17788 308 PHE B CA 1
ATOM 6367 C C . PHE B 1 305 ? -5.01700 59.36500 15.26300 1.000 33.17923 308 PHE B C 1
ATOM 6368 O O . PHE B 1 305 ? -5.96900 59.91200 14.68100 1.000 33.76321 308 PHE B O 1
ATOM 6376 N N . ALA B 1 306 ? -3.82600 59.95600 15.38300 1.000 29.51626 309 ALA B N 1
ATOM 6377 C CA . ALA B 1 306 ? -3.66400 61.35800 15.02800 1.000 28.86557 309 ALA B CA 1
ATOM 6378 C C . ALA B 1 306 ? -3.73900 61.55000 13.52200 1.000 29.88627 309 ALA B C 1
ATOM 6379 O O . ALA B 1 306 ? -4.38100 62.49200 13.03900 1.000 27.16827 309 ALA B O 1
ATOM 6381 N N . PHE B 1 307 ? -3.10000 60.66200 12.76800 1.000 28.74711 310 PHE B N 1
ATOM 6382 C CA . PHE B 1 307 ? -3.12400 60.78100 11.31400 1.000 28.76827 310 PHE B CA 1
ATOM 6383 C C . PHE B 1 307 ? -4.53600 60.64800 10.75400 1.000 30.76565 310 PHE B C 1
ATOM 6384 O O . PHE B 1 307 ? -4.98300 61.56800 10.04300 1.000 29.46511 310 PHE B O 1
ATOM 6392 N N . PRO B 1 308 ? -5.29400 59.57900 11.02800 1.000 29.65797 311 PRO B N 1
ATOM 6393 C CA . PRO B 1 308 ? -6.66900 59.53300 10.50400 1.000 29.75539 311 PRO B CA 1
ATOM 6394 C C . PRO B 1 308 ? -7.56000 60.65700 11.02200 1.000 30.95615 311 PRO B C 1
ATOM 6395 O O . PRO B 1 308 ? -8.45300 61.11600 10.29400 1.000 31.98958 311 PRO B O 1
ATOM 6399 N N . ALA B 1 309 ? -7.36700 61.12200 12.25700 1.000 28.83961 312 ALA B N 1
ATOM 6400 C CA . ALA B 1 309 ? -8.18700 62.24200 12.71700 1.000 29.51015 312 ALA B CA 1
ATOM 6401 C C . ALA B 1 309 ? -7.95400 63.48100 11.85900 1.000 31.51971 312 ALA B C 1
ATOM 6402 O O . ALA B 1 309 ? -8.91200 64.14300 11.43600 1.000 33.25417 312 ALA B O 1
ATOM 6404 N N . VAL B 1 310 ? -6.69400 63.79300 11.55100 1.000 28.98584 313 VAL B N 1
ATOM 6405 C CA . VAL B 1 310 ? -6.42500 65.01100 10.79400 1.000 32.20219 313 VAL B CA 1
ATOM 6406 C C . VAL B 1 310 ? -6.86300 64.84500 9.34500 1.000 29.67282 313 VAL B C 1
ATOM 6407 O O . VAL B 1 310 ? -7.57800 65.68700 8.80000 1.000 35.72976 313 VAL B O 1
ATOM 6411 N N . LEU B 1 311 ? -6.42700 63.76900 8.69800 1.000 32.98148 314 LEU B N 1
ATOM 6412 C CA . LEU B 1 311 ? -6.74800 63.55900 7.29300 1.000 34.41940 314 LEU B CA 1
ATOM 6413 C C . LEU B 1 311 ? -8.25400 63.49700 7.08300 1.000 34.97440 314 LEU B C 1
ATOM 6414 O O . LEU B 1 311 ? -8.79000 64.13200 6.16700 1.000 33.04936 314 LEU B O 1
ATOM 6419 N N . GLY B 1 312 ? -8.95200 62.74300 7.93600 1.000 31.72215 315 GLY B N 1
ATOM 6420 C CA . GLY B 1 312 ? -10.39300 62.62100 7.79200 1.000 32.07658 315 GLY B CA 1
ATOM 6421 C C . GLY B 1 312 ? -11.11800 63.93300 8.02100 1.000 38.26800 315 GLY B C 1
ATOM 6422 O O . GLY B 1 312 ? -12.12200 64.22100 7.36200 1.000 37.21384 315 GLY B O 1
ATOM 6423 N N . ALA B 1 313 ? -10.61800 64.75800 8.95000 1.000 33.49253 316 ALA B N 1
ATOM 6424 C CA . ALA B 1 313 ? -11.23800 66.06300 9.13600 1.000 32.92055 316 ALA B CA 1
ATOM 6425 C C . ALA B 1 313 ? -10.91700 67.01200 7.98800 1.000 33.82338 316 ALA B C 1
ATOM 6426 O O . ALA B 1 313 ? -11.68700 67.94000 7.73800 1.000 38.48119 316 ALA B O 1
ATOM 6428 N N . PHE B 1 314 ? -9.81900 66.78600 7.26300 1.000 33.12397 317 PHE B N 1
ATOM 6429 C CA . PHE B 1 314 ? -9.46700 67.67700 6.16400 1.000 36.24964 317 PHE B CA 1
ATOM 6430 C C . PHE B 1 314 ? -10.21200 67.34400 4.87400 1.000 40.30912 317 PHE B C 1
ATOM 6431 O O . PHE B 1 314 ? -10.61700 68.25900 4.14100 1.000 39.70040 317 PHE B O 1
ATOM 6439 N N . THR B 1 315 ? -10.40900 66.05700 4.57300 1.000 37.96044 318 THR B N 1
ATOM 6440 C CA . THR B 1 315 ? -10.89800 65.69600 3.25000 1.000 39.14964 318 THR B CA 1
ATOM 6441 C C . THR B 1 315 ? -11.58300 64.34000 3.31000 1.000 41.40307 318 THR B C 1
ATOM 6442 O O . THR B 1 315 ? -11.24200 63.49600 4.14500 1.000 39.15347 318 THR B O 1
ATOM 6446 N N . ASP B 1 316 ? -12.57300 64.14700 2.43400 1.000 42.34764 319 ASP B N 1
ATOM 6447 C CA . ASP B 1 316 ? -13.16500 62.83200 2.21100 1.000 42.41156 319 ASP B CA 1
ATOM 6448 C C . ASP B 1 316 ? -12.85200 62.29600 0.82200 1.000 39.83956 319 ASP B C 1
ATOM 6449 O O . ASP B 1 316 ? -13.42400 61.28500 0.41400 1.000 38.85537 319 ASP B O 1
ATOM 6454 N N . ALA B 1 317 ? -11.95800 62.95600 0.08700 1.000 38.97615 320 ALA B N 1
ATOM 6455 C CA . ALA B 1 317 ? -11.56500 62.49900 -1.23800 1.000 39.08309 320 ALA B CA 1
ATOM 6456 C C . ALA B 1 317 ? -10.86500 61.14000 -1.21800 1.000 39.37429 320 ALA B C 1
ATOM 6457 O O . ALA B 1 317 ? -10.81700 60.46900 -2.25400 1.000 40.17537 320 ALA B O 1
ATOM 6459 N N . LEU B 1 318 ? -10.33400 60.73100 -0.06200 1.000 40.44751 321 LEU B N 1
ATOM 6460 C CA . LEU B 1 318 ? -9.49300 59.54800 0.14800 1.000 41.88235 321 LEU B CA 1
ATOM 6461 C C . LEU B 1 318 ? -10.13400 58.69800 1.23600 1.000 34.49146 321 LEU B C 1
ATOM 6462 O O . LEU B 1 318 ? -10.47600 59.23300 2.29800 1.000 38.68105 321 LEU B O 1
ATOM 6467 N N . PRO B 1 319 ? -10.28300 57.39400 1.05700 1.000 33.87049 322 PRO B N 1
ATOM 6468 C CA . PRO B 1 319 ? -10.58700 56.55800 2.22600 1.000 33.12286 322 PRO B CA 1
ATOM 6469 C C . PRO B 1 319 ? -9.39600 56.54700 3.18500 1.000 33.32987 322 PRO B C 1
ATOM 6470 O O . PRO B 1 319 ? -8.23500 56.61500 2.77300 1.000 32.69300 322 PRO B O 1
ATOM 6474 N N . LEU B 1 320 ? -9.69400 56.52200 4.47800 1.000 33.24014 323 LEU B N 1
ATOM 6475 C CA . LEU B 1 320 ? -8.65100 56.38400 5.48100 1.000 32.53789 323 LEU B CA 1
ATOM 6476 C C . LEU B 1 320 ? -7.91700 55.04600 5.29800 1.000 31.72303 323 LEU B C 1
ATOM 6477 O O . LEU B 1 320 ? -8.43900 54.12900 4.66100 1.000 32.12585 323 LEU B O 1
ATOM 6482 N N . PRO B 1 321 ? -6.68600 54.92700 5.81000 1.000 31.61846 324 PRO B N 1
ATOM 6483 C CA . PRO B 1 321 ? -5.87900 53.72600 5.53100 1.000 31.45691 324 PRO B CA 1
ATOM 6484 C C . PRO B 1 321 ? -6.55200 52.44600 5.99800 1.000 28.74458 324 PRO B C 1
ATOM 6485 O O . PRO B 1 321 ? -6.95000 52.31100 7.15500 1.000 29.54878 324 PRO B O 1
ATOM 6489 N N . GLU B 1 322 ? -6.65900 51.49400 5.08500 1.000 30.58397 325 GLU B N 1
ATOM 6490 C CA . GLU B 1 322 ? -7.39300 50.26000 5.33500 1.000 33.66778 325 GLU B CA 1
ATOM 6491 C C . GLU B 1 322 ? -6.58500 49.22400 6.11900 1.000 33.27416 325 GLU B C 1
ATOM 6492 O O . GLU B 1 322 ? -7.15500 48.23700 6.60200 1.000 29.20082 325 GLU B O 1
ATOM 6498 N N . ALA B 1 323 ? -5.28500 49.43800 6.28500 1.000 28.89477 326 ALA B N 1
ATOM 6499 C CA . ALA B 1 323 ? -4.44200 48.44900 6.93300 1.000 28.66579 326 ALA B CA 1
ATOM 6500 C C . ALA B 1 323 ? -3.30400 49.18700 7.61300 1.000 30.34318 326 ALA B C 1
ATOM 6501 O O . ALA B 1 323 ? -2.72200 50.10600 7.02700 1.000 32.33905 326 ALA B O 1
ATOM 6503 N N . LEU B 1 324 ? -3.02100 48.80700 8.85200 1.000 29.03678 327 LEU B N 1
ATOM 6504 C CA . LEU B 1 324 ? -1.92700 49.37100 9.63200 1.000 29.83265 327 LEU B CA 1
ATOM 6505 C C . LEU B 1 324 ? -0.93000 48.25200 9.91400 1.000 30.79713 327 LEU B C 1
ATOM 6506 O O . LEU B 1 324 ? -1.25000 47.29600 10.62200 1.000 30.20481 327 LEU B O 1
ATOM 6511 N N . VAL B 1 325 ? 0.26600 48.34800 9.35000 1.000 30.14286 328 VAL B N 1
ATOM 6512 C CA . VAL B 1 325 ? 1.25200 47.28400 9.46900 1.000 28.22083 328 VAL B CA 1
ATOM 6513 C C . VAL B 1 325 ? 2.32000 47.78400 10.43100 1.000 30.40461 328 VAL B C 1
ATOM 6514 O O . VAL B 1 325 ? 3.26400 48.47900 10.03500 1.000 31.19888 328 VAL B O 1
ATOM 6518 N N . CYS B 1 326 ? 2.18700 47.39600 11.69900 1.000 33.50977 329 CYS B N 1
ATOM 6519 C CA . CYS B 1 326 ? 3.01700 47.90700 12.78500 1.000 32.22013 329 CYS B CA 1
ATOM 6520 C C . CYS B 1 326 ? 4.04000 46.85500 13.20700 1.000 32.60311 329 CYS B C 1
ATOM 6521 O O . CYS B 1 326 ? 3.69700 45.67500 13.35800 1.000 31.57209 329 CYS B O 1
ATOM 6524 N N . ASN B 1 327 ? 5.29400 47.28100 13.36700 1.000 31.01507 330 ASN B N 1
ATOM 6525 C CA . ASN B 1 327 ? 6.38600 46.41800 13.80700 1.000 33.52129 330 ASN B CA 1
ATOM 6526 C C . ASN B 1 327 ? 6.92200 46.87900 15.16500 1.000 35.68799 330 ASN B C 1
ATOM 6527 O O . ASN B 1 327 ? 6.71300 48.02500 15.59500 1.000 33.82762 330 ASN B O 1
ATOM 6532 N N . ASP B 1 328 ? 7.62300 45.96700 15.84100 1.000 30.58481 331 ASP B N 1
ATOM 6533 C CA . ASP B 1 328 ? 8.34700 46.31200 17.05200 1.000 33.12940 331 ASP B CA 1
ATOM 6534 C C . ASP B 1 328 ? 9.78500 46.67300 16.69100 1.000 31.62694 331 ASP B C 1
ATOM 6535 O O . ASP B 1 328 ? 10.16300 46.71300 15.51800 1.000 29.79923 331 ASP B O 1
ATOM 6540 N N . PHE B 1 329 ? 10.60800 46.95200 17.70000 1.000 36.65283 332 PHE B N 1
ATOM 6541 C CA . PHE B 1 329 ? 11.97100 47.41400 17.43400 1.000 33.36300 332 PHE B CA 1
ATOM 6542 C C . PHE B 1 329 ? 12.90600 46.22800 17.22000 1.000 33.47069 332 PHE B C 1
ATOM 6543 O O . PHE B 1 329 ? 12.89300 45.27200 17.99900 1.000 30.13649 332 PHE B O 1
ATOM 6551 N N . TYR B 1 330 ? 13.67200 46.27900 16.12900 1.000 30.15732 333 TYR B N 1
ATOM 6552 C CA . TYR B 1 330 ? 14.80600 45.39000 15.91600 1.000 35.21690 333 TYR B CA 1
ATOM 6553 C C . TYR B 1 330 ? 15.92900 45.73700 16.89100 1.000 39.25267 333 TYR B C 1
ATOM 6554 O O . TYR B 1 330 ? 16.27200 46.91000 17.05900 1.000 31.87679 333 TYR B O 1
ATOM 6563 N N . LEU B 1 331 ? 16.52800 44.70900 17.50300 1.000 38.89703 334 LEU B N 1
ATOM 6564 C CA . LEU B 1 331 ? 17.65800 44.89700 18.41200 1.000 41.93637 334 LEU B CA 1
ATOM 6565 C C . LEU B 1 331 ? 18.97100 44.51800 17.73900 1.000 39.05068 334 LEU B C 1
ATOM 6566 O O . LEU B 1 331 ? 19.02300 43.63600 16.88100 1.000 39.96398 334 LEU B O 1
ATOM 6571 N N . LEU B 1 332 ? 20.03200 45.19500 18.14500 1.000 41.06000 335 LEU B N 1
ATOM 6572 C CA . LEU B 1 332 ? 21.39700 44.85800 17.76500 1.000 44.36247 335 LEU B CA 1
ATOM 6573 C C . LEU B 1 332 ? 22.11000 44.31600 19.00000 1.000 43.86041 335 LEU B C 1
ATOM 6574 O O . LEU B 1 332 ? 22.27000 45.03800 19.99100 1.000 42.38224 335 LEU B O 1
ATOM 6579 N N . ASP B 1 333 ? 22.51500 43.04900 18.94100 1.000 45.36996 336 ASP B N 1
ATOM 6580 C CA . ASP B 1 333 ? 23.12500 42.35200 20.07400 1.000 46.28294 336 ASP B CA 1
ATOM 6581 C C . ASP B 1 333 ? 22.33500 42.61600 21.35700 1.000 45.05640 336 ASP B C 1
ATOM 6582 O O . ASP B 1 333 ? 22.86500 43.08900 22.36500 1.000 45.75584 336 ASP B O 1
ATOM 6587 N N . GLY B 1 334 ? 21.03200 42.34300 21.29200 1.000 45.26265 337 GLY B N 1
ATOM 6588 C CA . GLY B 1 334 ? 20.15200 42.46400 22.43400 1.000 42.11820 337 GLY B CA 1
ATOM 6589 C C . GLY B 1 334 ? 19.75100 43.87200 22.81800 1.000 42.34896 337 GLY B C 1
ATOM 6590 O O . GLY B 1 334 ? 18.94000 44.02900 23.73800 1.000 43.36605 337 GLY B O 1
ATOM 6591 N N . GLU B 1 335 ? 20.28700 44.89500 22.15600 1.000 42.46189 338 GLU B N 1
ATOM 6592 C CA . GLU B 1 335 ? 19.95600 46.28500 22.43100 1.000 47.10242 338 GLU B CA 1
ATOM 6593 C C . GLU B 1 335 ? 19.42900 46.95300 21.16500 1.000 45.24194 338 GLU B C 1
ATOM 6594 O O . GLU B 1 335 ? 20.00300 46.78800 20.08500 1.000 44.24695 338 GLU B O 1
ATOM 6600 N N . LYS B 1 336 ? 18.37700 47.75400 21.30800 1.000 43.53359 339 LYS B N 1
ATOM 6601 C CA . LYS B 1 336 ? 17.66700 48.26100 20.13900 1.000 46.41046 339 LYS B CA 1
ATOM 6602 C C . LYS B 1 336 ? 18.55100 49.17300 19.29600 1.000 47.07667 339 LYS B C 1
ATOM 6603 O O . LYS B 1 336 ? 19.30900 49.99900 19.82000 1.000 46.64679 339 LYS B O 1
ATOM 6609 N N . PHE B 1 337 ? 18.46700 49.00000 17.97500 1.000 45.53694 340 PHE B N 1
ATOM 6610 C CA . PHE B 1 337 ? 19.08400 49.95300 17.06200 1.000 43.98564 340 PHE B CA 1
ATOM 6611 C C . PHE B 1 337 ? 18.60100 51.34800 17.40400 1.000 45.15098 340 PHE B C 1
ATOM 6612 O O . PHE B 1 337 ? 17.39800 51.58000 17.55200 1.000 46.15601 340 PHE B O 1
ATOM 6620 N N . SER B 1 338 ? 19.53900 52.27900 17.52600 1.000 47.78336 341 SER B N 1
ATOM 6621 C CA . SER B 1 338 ? 19.19400 53.64000 17.91000 1.000 49.69610 341 SER B CA 1
ATOM 6622 C C . SER B 1 338 ? 20.21600 54.59300 17.32000 1.000 51.13526 341 SER B C 1
ATOM 6623 O O . SER B 1 338 ? 21.41300 54.46200 17.59500 1.000 49.32568 341 SER B O 1
ATOM 6626 N N . THR B 1 339 ? 19.74400 55.53500 16.50100 1.000 48.30560 342 THR B N 1
ATOM 6627 C CA . THR B 1 339 ? 20.62300 56.60400 16.04900 1.000 48.32313 342 THR B CA 1
ATOM 6628 C C . THR B 1 339 ? 21.05700 57.46200 17.22700 1.000 51.88461 342 THR B C 1
ATOM 6629 O O . THR B 1 339 ? 22.22800 57.84900 17.32700 1.000 54.46548 342 THR B O 1
ATOM 6633 N N . GLY B 1 340 ? 20.12800 57.73400 18.14800 1.000 50.97712 343 GLY B N 1
ATOM 6634 C CA . GLY B 1 340 ? 20.45100 58.54100 19.31900 1.000 54.09581 343 GLY B CA 1
ATOM 6635 C C . GLY B 1 340 ? 21.45400 57.87800 20.24900 1.000 59.59486 343 GLY B C 1
ATOM 6636 O O . GLY B 1 340 ? 22.41600 58.51400 20.69100 1.000 62.42534 343 GLY B O 1
ATOM 6637 N N . ARG B 1 341 ? 21.24100 56.59400 20.56700 1.000 52.84285 344 ARG B N 1
ATOM 6638 C CA . ARG B 1 341 ? 22.14100 55.84800 21.44500 1.000 55.23074 344 ARG B CA 1
ATOM 6639 C C . ARG B 1 341 ? 23.43300 55.42700 20.75400 1.000 57.56826 344 ARG B C 1
ATOM 6640 O O . ARG B 1 341 ? 24.21900 54.68600 21.35700 1.000 58.02193 344 ARG B O 1
ATOM 6648 N N . LYS B 1 342 ? 23.64800 55.84200 19.50200 1.000 56.80001 345 LYS B N 1
ATOM 6649 C CA . LYS B 1 342 ? 24.85200 55.50300 18.74200 1.000 54.52794 345 LYS B CA 1
ATOM 6650 C C . LYS B 1 342 ? 25.08200 53.99000 18.66700 1.000 56.40844 345 LYS B C 1
ATOM 6651 O O . LYS B 1 342 ? 26.21900 53.52800 18.53100 1.000 54.79431 345 LYS B O 1
ATOM 6657 N N . HIS B 1 343 ? 24.00800 53.20800 18.76100 1.000 50.81201 346 HIS B N 1
ATOM 6658 C CA . HIS B 1 343 ? 24.06000 51.74600 18.72000 1.000 50.26971 346 HIS B CA 1
ATOM 6659 C C . HIS B 1 343 ? 23.36500 51.29700 17.43600 1.000 49.80411 346 HIS B C 1
ATOM 6660 O O . HIS B 1 343 ? 22.13500 51.19100 17.38800 1.000 50.68524 346 HIS B O 1
ATOM 6667 N N . ALA B 1 344 ? 24.14500 51.03500 16.39000 1.000 48.54468 347 ALA B N 1
ATOM 6668 C CA . ALA B 1 344 ? 23.53600 50.72100 15.10600 1.000 48.68908 347 ALA B CA 1
ATOM 6669 C C . ALA B 1 344 ? 24.54400 50.05400 14.18400 1.000 50.05130 347 ALA B C 1
ATOM 6670 O O . ALA B 1 344 ? 25.76100 50.17800 14.35500 1.000 54.35649 347 ALA B O 1
ATOM 6672 N N . VAL B 1 345 ? 24.00400 49.32100 13.21400 1.000 48.45395 348 VAL B N 1
ATOM 6673 C CA . VAL B 1 345 ? 24.70900 48.93300 11.99900 1.000 48.37061 348 VAL B CA 1
ATOM 6674 C C . VAL B 1 345 ? 24.06900 49.71700 10.85800 1.000 47.78494 348 VAL B C 1
ATOM 6675 O O . VAL B 1 345 ? 22.87600 49.54400 10.57600 1.000 45.15619 348 VAL B O 1
ATOM 6679 N N . TRP B 1 346 ? 24.85200 50.58600 10.21900 1.000 47.75756 349 TRP B N 1
ATOM 6680 C CA . TRP B 1 346 ? 24.32400 51.53000 9.24200 1.000 47.48829 349 TRP B CA 1
ATOM 6681 C C . TRP B 1 346 ? 24.16200 50.88100 7.87300 1.000 48.59894 349 TRP B C 1
ATOM 6682 O O . TRP B 1 346 ? 25.00300 50.08700 7.43900 1.000 53.35334 349 TRP B O 1
ATOM 6693 N N . ALA B 1 347 ? 23.06800 51.23200 7.19100 1.000 47.22403 350 ALA B N 1
ATOM 6694 C CA . ALA B 1 347 ? 22.73500 50.59500 5.92100 1.000 44.33292 350 ALA B CA 1
ATOM 6695 C C . ALA B 1 347 ? 23.79600 50.86400 4.85500 1.000 44.31211 350 ALA B C 1
ATOM 6696 O O . ALA B 1 347 ? 24.23000 49.94500 4.15100 1.000 41.21911 350 ALA B O 1
ATOM 6698 N N . ARG B 1 348 ? 24.22700 52.12200 4.71900 1.000 46.45710 351 ARG B N 1
ATOM 6699 C CA . ARG B 1 348 ? 25.19300 52.45800 3.67300 1.000 44.87013 351 ARG B CA 1
ATOM 6700 C C . ARG B 1 348 ? 26.50900 51.71800 3.84100 1.000 45.11915 351 ARG B C 1
ATOM 6701 O O . ARG B 1 348 ? 27.20300 51.45700 2.85200 1.000 47.26186 351 ARG B O 1
ATOM 6709 N N . GLN B 1 349 ? 26.86800 51.36800 5.07300 1.000 46.46432 352 GLN B N 1
ATOM 6710 C CA . GLN B 1 349 ? 28.11500 50.65900 5.32700 1.000 50.35306 352 GLN B CA 1
ATOM 6711 C C . GLN B 1 349 ? 27.98300 49.15200 5.17800 1.000 47.93338 352 GLN B C 1
ATOM 6712 O O . GLN B 1 349 ? 28.92900 48.50200 4.72300 1.000 54.50781 352 GLN B O 1
ATOM 6718 N N . ALA B 1 350 ? 26.83900 48.58000 5.55500 1.000 46.39839 353 ALA B N 1
ATOM 6719 C CA . ALA B 1 350 ? 26.69900 47.13400 5.64200 1.000 44.79232 353 ALA B CA 1
ATOM 6720 C C . ALA B 1 350 ? 26.04800 46.49200 4.42300 1.000 43.61900 353 ALA B C 1
ATOM 6721 O O . ALA B 1 350 ? 26.20800 45.27900 4.23600 1.000 44.17461 353 ALA B O 1
ATOM 6723 N N . VAL B 1 351 ? 25.34300 47.25800 3.58500 1.000 42.32765 354 VAL B N 1
ATOM 6724 C CA . VAL B 1 351 ? 24.55600 46.71200 2.47800 1.000 44.79536 354 VAL B CA 1
ATOM 6725 C C . VAL B 1 351 ? 25.25500 47.00500 1.15400 1.000 40.92927 354 VAL B C 1
ATOM 6726 O O . VAL B 1 351 ? 25.58700 48.15600 0.85700 1.000 41.59555 354 VAL B O 1
ATOM 6730 N N . THR B 1 352 ? 25.45300 45.96300 0.36100 1.000 43.13825 355 THR B N 1
ATOM 6731 C CA . THR B 1 352 ? 26.07100 45.97700 -0.95400 1.000 43.27786 355 THR B CA 1
ATOM 6732 C C . THR B 1 352 ? 25.17300 45.21600 -1.91100 1.000 46.91140 355 THR B C 1
ATOM 6733 O O . THR B 1 352 ? 24.31700 44.43600 -1.48000 1.000 44.59457 355 THR B O 1
ATOM 6737 N N . PRO B 1 353 ? 25.35300 45.40100 -3.22400 1.000 49.39699 356 PRO B N 1
ATOM 6738 C CA . PRO B 1 353 ? 24.59700 44.56600 -4.16900 1.000 43.20955 356 PRO B CA 1
ATOM 6739 C C . PRO B 1 353 ? 24.84100 43.09100 -3.96800 1.000 45.63515 356 PRO B C 1
ATOM 6740 O O . PRO B 1 353 ? 23.95000 42.28700 -4.25700 1.000 51.28095 356 PRO B O 1
ATOM 6744 N N . ALA B 1 354 ? 26.01100 42.70500 -3.45100 1.000 45.55042 357 ALA B N 1
ATOM 6745 C CA . ALA B 1 354 ? 26.30500 41.28300 -3.31300 1.000 45.58641 357 ALA B CA 1
ATOM 6746 C C . ALA B 1 354 ? 25.50300 40.63800 -2.18900 1.000 46.46036 357 ALA B C 1
ATOM 6747 O O . ALA B 1 354 ? 25.24100 39.43100 -2.23800 1.000 45.99339 357 ALA B O 1
ATOM 6749 N N . ASN B 1 355 ? 25.10600 41.40700 -1.17300 1.000 46.20318 358 ASN B N 1
ATOM 6750 C CA . ASN B 1 355 ? 24.44000 40.83300 -0.01000 1.000 44.91172 358 ASN B CA 1
ATOM 6751 C C . ASN B 1 355 ? 23.05400 41.40600 0.26100 1.000 42.05584 358 ASN B C 1
ATOM 6752 O O . ASN B 1 355 ? 22.45300 41.06600 1.28800 1.000 39.81366 358 ASN B O 1
ATOM 6757 N N . ALA B 1 356 ? 22.54300 42.29300 -0.59200 1.000 41.60947 359 ALA B N 1
ATOM 6758 C CA . ALA B 1 356 ? 21.27300 42.93400 -0.27000 1.000 38.84312 359 ALA B CA 1
ATOM 6759 C C . ALA B 1 356 ? 20.15200 41.90400 -0.19200 1.000 36.66837 359 ALA B C 1
ATOM 6760 O O . ALA B 1 356 ? 19.33600 41.94100 0.73500 1.000 34.70387 359 ALA B O 1
ATOM 6762 N N . ASP B 1 357 ? 20.13600 40.94100 -1.12000 1.000 34.32556 360 ASP B N 1
ATOM 6763 C CA . ASP B 1 357 ? 19.08900 39.92700 -1.12000 1.000 35.57194 360 ASP B CA 1
ATOM 6764 C C . ASP B 1 357 ? 19.14200 39.07000 0.14100 1.000 37.71184 360 ASP B C 1
ATOM 6765 O O . ASP B 1 357 ? 18.11800 38.83900 0.79700 1.000 34.96019 360 ASP B O 1
ATOM 6770 N N . GLN B 1 358 ? 20.33100 38.58400 0.50100 1.000 36.39053 361 GLN B N 1
ATOM 6771 C CA . GLN B 1 358 ? 20.41200 37.69000 1.64900 1.000 38.04125 361 GLN B CA 1
ATOM 6772 C C . GLN B 1 358 ? 20.17400 38.44100 2.95300 1.000 37.05582 361 GLN B C 1
ATOM 6773 O O . GLN B 1 358 ? 19.70200 37.84900 3.93400 1.000 36.87559 361 GLN B O 1
ATOM 6779 N N . LEU B 1 359 ? 20.47900 39.73700 2.97700 1.000 33.94494 362 LEU B N 1
ATOM 6780 C CA . LEU B 1 359 ? 20.23500 40.53700 4.17000 1.000 35.48256 362 LEU B CA 1
ATOM 6781 C C . LEU B 1 359 ? 18.74600 40.81500 4.34100 1.000 34.32679 362 LEU B C 1
ATOM 6782 O O . LEU B 1 359 ? 18.19600 40.65200 5.43700 1.000 30.45575 362 LEU B O 1
ATOM 6787 N N . ARG B 1 360 ? 18.08300 41.24400 3.26100 1.000 32.23873 363 ARG B N 1
ATOM 6788 C CA . ARG B 1 360 ? 16.62700 41.35500 3.24900 1.000 32.22895 363 ARG B CA 1
ATOM 6789 C C . ARG B 1 360 ? 15.98200 40.05100 3.70500 1.000 30.08336 363 ARG B C 1
ATOM 6790 O O . ARG B 1 360 ? 15.09600 40.04800 4.56500 1.000 31.20146 363 ARG B O 1
ATOM 6798 N N . LEU B 1 361 ? 16.42200 38.92700 3.13600 1.000 31.71405 364 LEU B N 1
ATOM 6799 C CA . LEU B 1 361 ? 15.86500 37.63400 3.53500 1.000 32.72478 364 LEU B CA 1
ATOM 6800 C C . LEU B 1 361 ? 16.04900 37.38900 5.02600 1.000 33.57364 364 LEU B C 1
ATOM 6801 O O . LEU B 1 361 ? 15.13700 36.89000 5.69400 1.000 34.02331 364 LEU B O 1
ATOM 6806 N N . TYR B 1 362 ? 17.21500 37.74000 5.57400 1.000 30.34803 365 TYR B N 1
ATOM 6807 C CA . TYR B 1 362 ? 17.44500 37.47300 6.99100 1.000 32.69170 365 TYR B CA 1
ATOM 6808 C C . TYR B 1 362 ? 16.58200 38.37100 7.86900 1.000 33.51643 365 TYR B C 1
ATOM 6809 O O . TYR B 1 362 ? 16.00300 37.91000 8.86200 1.000 33.25183 365 TYR B O 1
ATOM 6818 N N . LEU B 1 363 ? 16.51300 39.66200 7.53600 1.000 30.65880 366 LEU B N 1
ATOM 6819 C CA . LEU B 1 363 ? 15.65500 40.57400 8.28400 1.000 31.45643 366 LEU B CA 1
ATOM 6820 C C . LEU B 1 363 ? 14.21000 40.07900 8.30300 1.000 29.80594 366 LEU B C 1
ATOM 6821 O O . LEU B 1 363 ? 13.55100 40.12400 9.34500 1.000 30.44461 366 LEU B O 1
ATOM 6826 N N . ALA B 1 364 ? 13.71100 39.58200 7.16700 1.000 29.78506 367 ALA B N 1
ATOM 6827 C CA . ALA B 1 364 ? 12.39000 38.95500 7.14300 1.000 31.70295 367 ALA B CA 1
ATOM 6828 C C . ALA B 1 364 ? 12.35100 37.72400 8.03400 1.000 31.08058 367 ALA B C 1
ATOM 6829 O O . ALA B 1 364 ? 11.37200 37.50200 8.75300 1.000 31.36742 367 ALA B O 1
ATOM 6831 N N . ALA B 1 365 ? 13.40300 36.90200 7.98500 1.000 29.93974 368 ALA B N 1
ATOM 6832 C CA . ALA B 1 365 ? 13.45200 35.70400 8.81400 1.000 32.14337 368 ALA B CA 1
ATOM 6833 C C . ALA B 1 365 ? 13.35200 36.05000 10.28500 1.000 32.63134 368 ALA B C 1
ATOM 6834 O O . ALA B 1 365 ? 12.81500 35.26100 11.06900 1.000 33.89015 368 ALA B O 1
ATOM 6836 N N . THR B 1 366 ? 13.85900 37.21700 10.67300 1.000 29.43468 369 THR B N 1
ATOM 6837 C CA . THR B 1 366 ? 13.84700 37.64600 12.06500 1.000 30.82897 369 THR B CA 1
ATOM 6838 C C . THR B 1 366 ? 12.98300 38.88800 12.26100 1.000 32.87410 369 THR B C 1
ATOM 6839 O O . THR B 1 366 ? 13.20200 39.63700 13.22100 1.000 34.24061 369 THR B O 1
ATOM 6843 N N . SER B 1 367 ? 12.00300 39.11000 11.37400 1.000 31.01478 370 SER B N 1
ATOM 6844 C CA . SER B 1 367 ? 11.15800 40.29800 11.36400 1.000 30.74769 370 SER B CA 1
ATOM 6845 C C . SER B 1 367 ? 10.64600 40.62900 12.76400 1.000 30.94569 370 SER B C 1
ATOM 6846 O O . SER B 1 367 ? 9.94800 39.81000 13.36800 1.000 31.15343 370 SER B O 1
ATOM 6849 N N . PRO B 1 368 ? 10.95100 41.80000 13.29900 1.000 31.14735 371 PRO B N 1
ATOM 6850 C CA . PRO B 1 368 ? 10.35900 42.17500 14.59400 1.000 31.75238 371 PRO B CA 1
ATOM 6851 C C . PRO B 1 368 ? 8.91100 42.61500 14.43200 1.000 33.38522 371 PRO B C 1
ATOM 6852 O O . PRO B 1 368 ? 8.56600 43.78000 14.63900 1.000 34.26578 371 PRO B O 1
ATOM 6856 N N . ASP B 1 369 ? 8.04800 41.66300 14.05900 1.000 32.51764 372 ASP B N 1
ATOM 6857 C CA . ASP B 1 369 ? 6.68500 42.01400 13.67600 1.000 32.11234 372 ASP B CA 1
ATOM 6858 C C . ASP B 1 369 ? 5.81800 42.30400 14.90100 1.000 34.08281 372 ASP B C 1
ATOM 6859 O O . ASP B 1 369 ? 5.18200 43.36400 14.98200 1.000 31.49909 372 ASP B O 1
ATOM 6864 N N . VAL B 1 370 ? 5.77600 41.37700 15.86500 1.000 31.61013 373 VAL B N 1
ATOM 6865 C CA . VAL B 1 370 ? 5.01900 41.55100 17.10000 1.000 34.30528 373 VAL B CA 1
ATOM 6866 C C . VAL B 1 370 ? 5.90000 41.41700 18.34500 1.000 35.81162 373 VAL B C 1
ATOM 6867 O O . VAL B 1 370 ? 5.39000 41.39100 19.46700 1.000 38.87674 373 VAL B O 1
ATOM 6871 N N . ARG B 1 371 ? 7.19800 41.36700 18.15700 1.000 35.89556 374 ARG B N 1
ATOM 6872 C CA . ARG B 1 371 ? 8.12000 41.24100 19.25700 1.000 35.63223 374 ARG B CA 1
ATOM 6873 C C . ARG B 1 371 ? 9.40400 41.89400 18.86600 1.000 35.52886 374 ARG B C 1
ATOM 6874 O O . ARG B 1 371 ? 9.69500 42.01500 17.69400 1.000 35.49978 374 ARG B O 1
ATOM 6882 N N . ARG B 1 372 ? 10.17800 42.32700 19.84200 1.000 34.11628 375 ARG B N 1
ATOM 6883 C CA . ARG B 1 372 ? 11.47200 42.86400 19.54600 1.000 32.86325 375 ARG B CA 1
ATOM 6884 C C . ARG B 1 372 ? 12.35800 41.67500 19.28400 1.000 37.64310 375 ARG B C 1
ATOM 6885 O O . ARG B 1 372 ? 12.47500 40.79500 20.11100 1.000 41.02764 375 ARG B O 1
ATOM 6893 N N . ARG B 1 373 ? 12.95900 41.62400 18.12200 1.000 36.21100 376 ARG B N 1
ATOM 6894 C CA . ARG B 1 373 ? 13.75100 40.48000 17.77000 1.000 34.65272 376 ARG B CA 1
ATOM 6895 C C . ARG B 1 373 ? 15.18800 40.91100 17.56000 1.000 38.62585 376 ARG B C 1
ATOM 6896 O O . ARG B 1 373 ? 15.46100 42.07500 17.31700 1.000 38.76693 376 ARG B O 1
ATOM 6904 N N . ASP B 1 374 ? 16.10800 39.97300 17.65100 1.000 37.65182 377 ASP B N 1
ATOM 6905 C CA . ASP B 1 374 ? 17.51400 40.34400 17.62900 1.000 40.35873 377 ASP B CA 1
ATOM 6906 C C . ASP B 1 374 ? 18.34800 40.02900 16.42300 1.000 37.58927 377 ASP B C 1
ATOM 6907 O O . ASP B 1 374 ? 18.18200 39.01500 15.78800 1.000 37.05881 377 ASP B O 1
ATOM 6912 N N . PHE B 1 375 ? 19.26000 40.92300 16.13500 1.000 38.09230 378 PHE B N 1
ATOM 6913 C CA . PHE B 1 375 ? 20.16400 40.73700 15.03700 1.000 41.53825 378 PHE B CA 1
ATOM 6914 C C . PHE B 1 375 ? 21.56900 40.55900 15.54900 1.000 44.37352 378 PHE B C 1
ATOM 6915 O O . PHE B 1 375 ? 22.07000 41.39700 16.28200 1.000 43.19070 378 PHE B O 1
ATOM 6923 N N . THR B 1 376 ? 22.21400 39.48200 15.15200 1.000 41.91988 379 THR B N 1
ATOM 6924 C CA . THR B 1 376 ? 23.60000 39.29000 15.49900 1.000 44.67284 379 THR B CA 1
ATOM 6925 C C . THR B 1 376 ? 24.34600 39.00500 14.24100 1.000 45.82736 379 THR B C 1
ATOM 6926 O O . THR B 1 376 ? 23.83900 38.33300 13.36200 1.000 45.31884 379 THR B O 1
ATOM 6930 N N . THR B 1 377 ? 25.53600 39.55800 14.12200 1.000 47.92004 380 THR B N 1
ATOM 6931 C CA . THR B 1 377 ? 26.37400 39.20700 12.98500 1.000 46.07098 380 THR B CA 1
ATOM 6932 C C . THR B 1 377 ? 26.47800 37.69500 12.84200 1.000 47.53390 380 THR B C 1
ATOM 6933 O O . THR B 1 377 ? 26.48500 37.16500 11.72300 1.000 46.16106 380 THR B O 1
ATOM 6937 N N . ARG B 1 378 ? 26.53400 36.98200 13.96900 1.000 46.85179 381 ARG B N 1
ATOM 6938 C CA . ARG B 1 378 ? 26.67000 35.53000 13.91200 1.000 47.57812 381 ARG B CA 1
ATOM 6939 C C . ARG B 1 378 ? 25.41900 34.89000 13.33600 1.000 46.75350 381 ARG B C 1
ATOM 6940 O O . ARG B 1 378 ? 25.50000 34.11000 12.38200 1.000 45.30415 381 ARG B O 1
ATOM 6948 N N . GLY B 1 379 ? 24.25100 35.21000 13.90700 1.000 46.98227 382 GLY B N 1
ATOM 6949 C CA . GLY B 1 379 ? 23.00300 34.65100 13.40300 1.000 44.67522 382 GLY B CA 1
ATOM 6950 C C . GLY B 1 379 ? 22.78700 34.93500 11.92900 1.000 40.56870 382 GLY B C 1
ATOM 6951 O O . GLY B 1 379 ? 22.30200 34.07900 11.18700 1.000 35.87282 382 GLY B O 1
ATOM 6952 N N . TYR B 1 380 ? 23.17300 36.13400 11.48000 1.000 43.88604 383 TYR B N 1
ATOM 6953 C CA . TYR B 1 380 ? 23.11500 36.44500 10.05600 1.000 41.29853 383 TYR B CA 1
ATOM 6954 C C . TYR B 1 380 ? 24.05900 35.54500 9.26500 1.000 42.97870 383 TYR B C 1
ATOM 6955 O O . TYR B 1 380 ? 23.68600 35.00100 8.21500 1.000 43.73214 383 TYR B O 1
ATOM 6964 N N . ALA B 1 381 ? 25.27300 35.34200 9.77900 1.000 42.61176 384 ALA B N 1
ATOM 6965 C CA . ALA B 1 381 ? 26.27400 34.55700 9.06000 1.000 40.50446 384 ALA B CA 1
ATOM 6966 C C . ALA B 1 381 ? 25.86200 33.09300 8.92200 1.000 41.94755 384 ALA B C 1
ATOM 6967 O O . ALA B 1 381 ? 26.00400 32.51300 7.84000 1.000 40.94162 384 ALA B O 1
ATOM 6969 N N . GLU B 1 382 ? 25.35300 32.47600 10.00000 1.000 44.77405 385 GLU B N 1
ATOM 6970 C CA . GLU B 1 382 ? 24.87600 31.09200 9.90800 1.000 43.82822 385 GLU B CA 1
ATOM 6971 C C . GLU B 1 382 ? 23.69400 30.95200 8.96300 1.000 41.74272 385 GLU B C 1
ATOM 6972 O O . GLU B 1 382 ? 23.53200 29.90300 8.32900 1.000 41.03524 385 GLU B O 1
ATOM 6978 N N . PHE B 1 383 ? 22.82900 31.96300 8.90400 1.000 40.09631 386 PHE B N 1
ATOM 6979 C CA . PHE B 1 383 ? 21.69700 31.91300 7.98300 1.000 37.27636 386 PHE B CA 1
ATOM 6980 C C . PHE B 1 383 ? 22.17700 31.90300 6.53400 1.000 37.24738 386 PHE B C 1
ATOM 6981 O O . PHE B 1 383 ? 21.75900 31.05500 5.73500 1.000 40.50702 386 PHE B O 1
ATOM 6989 N N . VAL B 1 384 ? 23.08600 32.81200 6.18000 1.000 38.21324 387 VAL B N 1
ATOM 6990 C CA . VAL B 1 384 ? 23.58500 32.85100 4.80300 1.000 40.20356 387 VAL B CA 1
ATOM 6991 C C . VAL B 1 384 ? 24.24500 31.52500 4.42900 1.000 42.50859 387 VAL B C 1
ATOM 6992 O O . VAL B 1 384 ? 23.89000 30.89700 3.42200 1.000 44.04866 387 VAL B O 1
ATOM 6996 N N . THR B 1 385 ? 25.22000 31.07900 5.23100 1.000 39.34241 388 THR B N 1
ATOM 6997 C CA . THR B 1 385 ? 26.05700 29.95800 4.81000 1.000 42.13738 388 THR B CA 1
ATOM 6998 C C . THR B 1 385 ? 25.30900 28.62500 4.92000 1.000 40.56685 388 THR B C 1
ATOM 6999 O O . THR B 1 385 ? 25.25400 27.85600 3.95200 1.000 38.90192 388 THR B O 1
ATOM 7003 N N . ALA B 1 386 ? 24.69600 28.34700 6.07700 1.000 36.63952 389 ALA B N 1
ATOM 7004 C CA . ALA B 1 386 ? 24.02700 27.06200 6.27600 1.000 39.94871 389 ALA B CA 1
ATOM 7005 C C . ALA B 1 386 ? 22.70100 26.95500 5.51400 1.000 39.50056 389 ALA B C 1
ATOM 7006 O O . ALA B 1 386 ? 22.38600 25.89200 4.96700 1.000 36.54839 389 ALA B O 1
ATOM 7008 N N . GLU B 1 387 ? 21.90800 28.03200 5.46300 1.000 42.69948 390 GLU B N 1
ATOM 7009 C CA . GLU B 1 387 ? 20.57200 27.97300 4.86500 1.000 38.11346 390 GLU B CA 1
ATOM 7010 C C . GLU B 1 387 ? 20.58400 28.38900 3.39600 1.000 38.55143 390 GLU B C 1
ATOM 7011 O O . GLU B 1 387 ? 20.28400 27.57400 2.51700 1.000 40.02239 390 GLU B O 1
ATOM 7017 N N . LEU B 1 388 ? 20.92900 29.65400 3.11900 1.000 40.00484 391 LEU B N 1
ATOM 7018 C CA . LEU B 1 388 ? 20.84000 30.16900 1.75300 1.000 38.87306 391 LEU B CA 1
ATOM 7019 C C . LEU B 1 388 ? 21.84900 29.48900 0.83000 1.000 41.06359 391 LEU B C 1
ATOM 7020 O O . LEU B 1 388 ? 21.48500 28.99700 -0.24300 1.000 42.75205 391 LEU B O 1
ATOM 7025 N N . ILE B 1 389 ? 23.12500 29.45500 1.21700 1.000 42.24995 392 ILE B N 1
ATOM 7026 C CA . ILE B 1 389 ? 24.11000 28.74100 0.41000 1.000 40.22920 392 ILE B CA 1
ATOM 7027 C C . ILE B 1 389 ? 23.94700 27.23000 0.57600 1.000 39.47013 392 ILE B C 1
ATOM 7028 O O . ILE B 1 389 ? 23.83200 26.49100 -0.40900 1.000 37.88667 392 ILE B O 1
ATOM 7033 N N . GLY B 1 390 ? 23.88800 26.75700 1.82500 1.000 40.89209 393 GLY B N 1
ATOM 7034 C CA . GLY B 1 390 ? 23.92400 25.33000 2.11900 1.000 40.20174 393 GLY B CA 1
ATOM 7035 C C . GLY B 1 390 ? 22.68500 24.55700 1.71800 1.000 42.84189 393 GLY B C 1
ATOM 7036 O O . GLY B 1 390 ? 22.77300 23.34700 1.49000 1.000 43.99676 393 GLY B O 1
ATOM 7037 N N . ARG B 1 391 ? 21.52700 25.21000 1.62800 1.000 38.98625 394 ARG B N 1
ATOM 7038 C CA . ARG B 1 391 ? 20.38000 24.42900 1.18700 1.000 40.19713 394 ARG B CA 1
ATOM 7039 C C . ARG B 1 391 ? 19.64000 25.04200 0.00500 1.000 39.20486 394 ARG B C 1
ATOM 7040 O O . ARG B 1 391 ? 19.20600 24.30400 -0.88000 1.000 39.40792 394 ARG B O 1
ATOM 7048 N N . TRP B 1 392 ? 19.48500 26.36600 -0.04300 1.000 38.46144 395 TRP B N 1
ATOM 7049 C CA . TRP B 1 392 ? 18.78300 26.95900 -1.18000 1.000 40.03142 395 TRP B CA 1
ATOM 7050 C C . TRP B 1 392 ? 19.61600 26.82400 -2.45500 1.000 38.38685 395 TRP B C 1
ATOM 7051 O O . TRP B 1 392 ? 19.14800 26.26400 -3.45800 1.000 36.68906 395 TRP B O 1
ATOM 7062 N N . GLN B 1 393 ? 20.87100 27.29700 -2.41800 1.000 36.59070 396 GLN B N 1
ATOM 7063 C CA . GLN B 1 393 ? 21.76800 27.17400 -3.57000 1.000 39.86059 396 GLN B CA 1
ATOM 7064 C C . GLN B 1 393 ? 22.04500 25.71500 -3.91300 1.000 39.59735 396 GLN B C 1
ATOM 7065 O O . GLN B 1 393 ? 22.07000 25.33800 -5.09300 1.000 43.52378 396 GLN B O 1
ATOM 7071 N N . ARG B 1 394 ? 22.23400 24.87000 -2.89600 1.000 40.35739 397 ARG B N 1
ATOM 7072 C CA . ARG B 1 394 ? 22.46900 23.44800 -3.15600 1.000 42.22792 397 ARG B CA 1
ATOM 7073 C C . ARG B 1 394 ? 21.29100 22.79700 -3.87700 1.000 40.33827 397 ARG B C 1
ATOM 7074 O O . ARG B 1 394 ? 21.48700 21.88100 -4.69000 1.000 39.96626 397 ARG B O 1
ATOM 7082 N N . ARG B 1 395 ? 20.06400 23.25000 -3.60200 1.000 41.60307 398 ARG B N 1
ATOM 7083 C CA . ARG B 1 395 ? 18.90800 22.76100 -4.35300 1.000 36.80620 398 ARG B CA 1
ATOM 7084 C C . ARG B 1 395 ? 18.98200 23.18400 -5.81800 1.000 40.10917 398 ARG B C 1
ATOM 7085 O O . ARG B 1 395 ? 18.67600 22.38300 -6.71900 1.000 40.78695 398 ARG B O 1
ATOM 7093 N N . LEU B 1 396 ? 19.39000 24.43600 -6.07800 1.000 38.19691 399 LEU B N 1
ATOM 7094 C CA . LEU B 1 396 ? 19.52400 24.90100 -7.45900 1.000 39.10299 399 LEU B CA 1
ATOM 7095 C C . LEU B 1 396 ? 20.55400 24.07300 -8.21900 1.000 38.95791 399 LEU B C 1
ATOM 7096 O O . LEU B 1 396 ? 20.29000 23.60000 -9.33000 1.000 39.08438 399 LEU B O 1
ATOM 7101 N N . ASP B 1 397 ? 21.73800 23.89000 -7.62200 1.000 41.40954 400 ASP B N 1
ATOM 7102 C CA . ASP B 1 397 ? 22.79000 23.06000 -8.21700 1.000 41.97067 400 ASP B CA 1
ATOM 7103 C C . ASP B 1 397 ? 22.31200 21.63200 -8.45600 1.000 41.40704 400 ASP B C 1
ATOM 7104 O O . ASP B 1 397 ? 22.56800 21.05200 -9.52000 1.000 42.30473 400 ASP B O 1
ATOM 7109 N N . ASP B 1 398 ? 21.60700 21.04700 -7.48600 1.000 40.81841 401 ASP B N 1
ATOM 7110 C CA . ASP B 1 398 ? 21.22800 19.63900 -7.60200 1.000 39.62588 401 ASP B CA 1
ATOM 7111 C C . ASP B 1 398 ? 20.18500 19.43900 -8.70100 1.000 42.30519 401 ASP B C 1
ATOM 7112 O O . ASP B 1 398 ? 20.35500 18.58900 -9.58600 1.000 40.24215 401 ASP B O 1
ATOM 7117 N N . VAL B 1 399 ? 19.09600 20.21600 -8.65700 1.000 40.77163 402 VAL B N 1
ATOM 7118 C CA . VAL B 1 399 ? 18.09000 20.17700 -9.72100 1.000 39.10586 402 VAL B CA 1
ATOM 7119 C C . VAL B 1 399 ? 18.72700 20.48800 -11.07100 1.000 38.83556 402 VAL B C 1
ATOM 7120 O O . VAL B 1 399 ? 18.44800 19.82000 -12.07600 1.000 37.72094 402 VAL B O 1
ATOM 7124 N N . GLY B 1 400 ? 19.59000 21.50500 -11.11800 1.000 39.61722 403 GLY B N 1
ATOM 7125 C CA . GLY B 1 400 ? 20.26100 21.82300 -12.36900 1.000 43.14737 403 GLY B CA 1
ATOM 7126 C C . GLY B 1 400 ? 21.09200 20.66200 -12.88300 1.000 43.65734 403 GLY B C 1
ATOM 7127 O O . GLY B 1 400 ? 21.07600 20.35300 -14.07700 1.000 44.72883 403 GLY B O 1
ATOM 7128 N N . GLY B 1 401 ? 21.79700 19.98000 -11.97800 1.000 39.22947 404 GLY B N 1
ATOM 7129 C CA . GLY B 1 401 ? 22.64500 18.87800 -12.39900 1.000 41.69416 404 GLY B CA 1
ATOM 7130 C C . GLY B 1 401 ? 21.85600 17.70300 -12.93300 1.000 45.85915 404 GLY B C 1
ATOM 7131 O O . GLY B 1 401 ? 22.26200 17.06600 -13.90800 1.000 48.30447 404 GLY B O 1
ATOM 7132 N N . ARG B 1 402 ? 20.71600 17.40000 -12.30200 1.000 44.33771 405 ARG B N 1
ATOM 7133 C CA . ARG B 1 402 ? 19.89400 16.28200 -12.74200 1.000 43.55361 405 ARG B CA 1
ATOM 7134 C C . ARG B 1 402 ? 19.29800 16.55100 -14.11600 1.000 44.50035 405 ARG B C 1
ATOM 7135 O O . ARG B 1 402 ? 19.20200 15.63600 -14.94300 1.000 46.04430 405 ARG B O 1
ATOM 7143 N N . VAL B 1 403 ? 18.87400 17.79700 -14.37000 1.000 47.53380 406 VAL B N 1
ATOM 7144 C CA . VAL B 1 403 ? 18.28500 18.14300 -15.66400 1.000 44.86617 406 VAL B CA 1
ATOM 7145 C C . VAL B 1 403 ? 19.31000 17.95700 -16.77300 1.000 43.54851 406 VAL B C 1
ATOM 7146 O O . VAL B 1 403 ? 19.00500 17.40400 -17.83700 1.000 46.70279 406 VAL B O 1
ATOM 7150 N N . ALA B 1 404 ? 20.54600 18.39900 -16.53100 1.000 45.29666 407 ALA B N 1
ATOM 7151 C CA . ALA B 1 404 ? 21.61700 18.21200 -17.50200 1.000 47.92457 407 ALA B CA 1
ATOM 7152 C C . ALA B 1 404 ? 21.92900 16.73800 -17.71900 1.000 48.81985 407 ALA B C 1
ATOM 7153 O O . ALA B 1 404 ? 22.16800 16.31700 -18.85500 1.000 51.34122 407 ALA B O 1
ATOM 7155 N N . GLU B 1 405 ? 21.87100 15.93500 -16.66200 1.000 48.19751 408 GLU B N 1
ATOM 7156 C CA . GLU B 1 405 ? 22.29200 14.54200 -16.75000 1.000 50.77130 408 GLU B CA 1
ATOM 7157 C C . GLU B 1 405 ? 21.23000 13.66500 -17.40100 1.000 50.77929 408 GLU B C 1
ATOM 7158 O O . GLU B 1 405 ? 21.52200 12.92200 -18.34500 1.000 54.63316 408 GLU B O 1
ATOM 7164 N N . HIS B 1 406 ? 19.99900 13.70600 -16.89500 1.000 48.39253 409 HIS B N 1
ATOM 7165 C CA . HIS B 1 406 ? 18.96700 12.82200 -17.41700 1.000 49.46831 409 HIS B CA 1
ATOM 7166 C C . HIS B 1 406 ? 18.15900 13.45100 -18.53600 1.000 47.39076 409 HIS B C 1
ATOM 7167 O O . HIS B 1 406 ? 17.33000 12.76000 -19.13500 1.000 48.06742 409 HIS B O 1
ATOM 7174 N N . PHE B 1 407 ? 18.36500 14.73400 -18.83400 1.000 49.67597 410 PHE B N 1
ATOM 7175 C CA . PHE B 1 407 ? 17.54000 15.37900 -19.84800 1.000 47.52090 410 PHE B CA 1
ATOM 7176 C C . PHE B 1 407 ? 18.33300 16.28700 -20.77600 1.000 47.83633 410 PHE B C 1
ATOM 7177 O O . PHE B 1 407 ? 17.72700 16.96600 -21.61600 1.000 51.47065 410 PHE B O 1
ATOM 7185 N N . GLY B 1 408 ? 19.65800 16.30400 -20.66900 1.000 48.96441 411 GLY B N 1
ATOM 7186 C CA . GLY B 1 408 ? 20.46500 17.14000 -21.53200 1.000 48.90270 411 GLY B CA 1
ATOM 7187 C C . GLY B 1 408 ? 20.30100 18.62200 -21.29900 1.000 49.71553 411 GLY B C 1
ATOM 7188 O O . GLY B 1 408 ? 20.62200 19.41800 -22.19000 1.000 47.87217 411 GLY B O 1
ATOM 7189 N N . GLY B 1 409 ? 19.80900 19.02200 -20.12600 1.000 46.07191 412 GLY B N 1
ATOM 7190 C CA . GLY B 1 409 ? 19.60700 20.42300 -19.82500 1.000 44.31833 412 GLY B CA 1
ATOM 7191 C C . GLY B 1 409 ? 18.27400 20.98800 -20.25800 1.000 41.87775 412 GLY B C 1
ATOM 7192 O O . GLY B 1 409 ? 18.02000 22.17200 -20.02400 1.000 47.90002 412 GLY B O 1
ATOM 7193 N N . LEU B 1 410 ? 17.40400 20.18000 -20.84700 1.000 42.94352 413 LEU B N 1
ATOM 7194 C CA . LEU B 1 410 ? 16.12900 20.64300 -21.37800 1.000 46.00505 413 LEU B CA 1
ATOM 7195 C C . LEU B 1 410 ? 14.97500 20.24900 -20.46000 1.000 42.74287 413 LEU B C 1
ATOM 7196 O O . LEU B 1 410 ? 14.80900 19.07100 -20.13400 1.000 43.24372 413 LEU B O 1
ATOM 7201 N N . THR B 1 411 ? 14.18200 21.23700 -20.05400 1.000 44.33991 414 THR B N 1
ATOM 7202 C CA . THR B 1 411 ? 12.95800 21.00800 -19.30000 1.000 40.03039 414 THR B CA 1
ATOM 7203 C C . THR B 1 411 ? 12.09500 19.97200 -20.01600 1.000 41.31822 414 THR B C 1
ATOM 7204 O O . THR B 1 411 ? 11.73900 20.17300 -21.18500 1.000 41.02540 414 THR B O 1
ATOM 7208 N N . PRO B 1 412 ? 11.75400 18.86600 -19.37200 1.000 38.83000 415 PRO B N 1
ATOM 7209 C CA . PRO B 1 412 ? 10.82100 17.91800 -19.97500 1.000 39.20873 415 PRO B CA 1
ATOM 7210 C C . PRO B 1 412 ? 9.38000 18.32100 -19.71100 1.000 41.77074 415 PRO B C 1
ATOM 7211 O O . PRO B 1 412 ? 9.08900 19.17300 -18.87300 1.000 42.45742 415 PRO B O 1
ATOM 7215 N N . GLU B 1 413 ? 8.48300 17.69600 -20.46400 1.000 40.26234 416 GLU B N 1
ATOM 7216 C CA . GLU B 1 413 ? 7.05600 17.77500 -20.20200 1.000 45.88083 416 GLU B CA 1
ATOM 7217 C C . GLU B 1 413 ? 6.64400 16.63800 -19.27300 1.000 43.74124 416 GLU B C 1
ATOM 7218 O O . GLU B 1 413 ? 7.07000 15.49600 -19.45400 1.000 41.77401 416 GLU B O 1
ATOM 7224 N N . ALA B 1 414 ? 5.79100 16.95600 -18.29900 1.000 41.17580 417 ALA B N 1
ATOM 7225 C CA . ALA B 1 414 ? 5.30100 15.95300 -17.36500 1.000 42.15478 417 ALA B CA 1
ATOM 7226 C C . ALA B 1 414 ? 4.61400 14.80300 -18.09100 1.000 44.67884 417 ALA B C 1
ATOM 7227 O O . ALA B 1 414 ? 3.94500 14.98300 -19.11400 1.000 42.64984 417 ALA B O 1
ATOM 7229 N N . GLY B 1 415 ? 4.80600 13.60700 -17.54500 1.000 42.45673 418 GLY B N 1
ATOM 7230 C CA . GLY B 1 415 ? 4.09600 12.42600 -17.97900 1.000 43.24275 418 GLY B CA 1
ATOM 7231 C C . GLY B 1 415 ? 3.11000 12.01800 -16.90600 1.000 45.69296 418 GLY B C 1
ATOM 7232 O O . GLY B 1 415 ? 2.37400 12.86600 -16.38500 1.000 44.99649 418 GLY B O 1
ATOM 7233 N N . GLY B 1 416 ? 3.09000 10.73300 -16.55900 1.000 42.19680 419 GLY B N 1
ATOM 7234 C CA . GLY B 1 416 ? 2.18200 10.26000 -15.53800 1.000 40.37286 419 GLY B CA 1
ATOM 7235 C C . GLY B 1 416 ? 2.57900 10.74500 -14.15600 1.000 41.34970 419 GLY B C 1
ATOM 7236 O O . GLY B 1 416 ? 3.63600 11.34600 -13.94100 1.000 41.75530 419 GLY B O 1
ATOM 7237 N N . TRP B 1 417 ? 1.71300 10.44800 -13.19100 1.000 39.06642 420 TRP B N 1
ATOM 7238 C CA . TRP B 1 417 ? 1.90700 10.84400 -11.80600 1.000 39.78247 420 TRP B CA 1
ATOM 7239 C C . TRP B 1 417 ? 1.87900 9.61800 -10.90300 1.000 41.63762 420 TRP B C 1
ATOM 7240 O O . TRP B 1 417 ? 1.22900 8.61300 -11.21200 1.000 37.41525 420 TRP B O 1
ATOM 7251 N N . HIS B 1 418 ? 2.57100 9.71400 -9.76700 1.000 37.67511 421 HIS B N 1
ATOM 7252 C CA . HIS B 1 418 ? 2.44300 8.71900 -8.70600 1.000 36.43120 421 HIS B CA 1
ATOM 7253 C C . HIS B 1 418 ? 2.20700 9.42400 -7.37000 1.000 39.02464 421 HIS B C 1
ATOM 7254 O O . HIS B 1 418 ? 2.14200 10.66100 -7.29000 1.000 34.09060 421 HIS B O 1
ATOM 7261 N N . ALA B 1 419 ? 2.06700 8.62200 -6.30700 1.000 36.13862 422 ALA B N 1
ATOM 7262 C CA . ALA B 1 419 ? 1.70700 9.18200 -5.00500 1.000 33.59984 422 ALA B CA 1
ATOM 7263 C C . ALA B 1 419 ? 2.70500 10.24500 -4.54300 1.000 32.94422 422 ALA B C 1
ATOM 7264 O O . ALA B 1 419 ? 2.30300 11.30100 -4.03200 1.000 31.56764 422 ALA B O 1
ATOM 7266 N N . GLU B 1 420 ? 4.00900 9.99800 -4.72800 1.000 29.85381 423 GLU B N 1
ATOM 7267 C CA . GLU B 1 420 ? 5.00300 10.94800 -4.23900 1.000 32.40307 423 GLU B CA 1
ATOM 7268 C C . GLU B 1 420 ? 4.96500 12.24600 -5.02700 1.000 31.40386 423 GLU B C 1
ATOM 7269 O O . GLU B 1 420 ? 5.31800 13.29900 -4.50100 1.000 30.80194 423 GLU B O 1
ATOM 7275 N N . ALA B 1 421 ? 4.56200 12.18400 -6.29400 1.000 33.88468 424 ALA B N 1
ATOM 7276 C CA . ALA B 1 421 ? 4.42300 13.40000 -7.07400 1.000 32.30522 424 ALA B CA 1
ATOM 7277 C C . ALA B 1 421 ? 3.20700 14.18700 -6.59500 1.000 34.14960 424 ALA B C 1
ATOM 7278 O O . ALA B 1 421 ? 3.28700 15.40200 -6.36500 1.000 30.42395 424 ALA B O 1
ATOM 7280 N N . GLU B 1 422 ? 2.08800 13.48500 -6.39200 1.000 31.48507 425 GLU B N 1
ATOM 7281 C CA . GLU B 1 422 ? 0.90900 14.10300 -5.80000 1.000 37.53182 425 GLU B CA 1
ATOM 7282 C C . GLU B 1 422 ? 1.24100 14.78700 -4.47700 1.000 35.82734 425 GLU B C 1
ATOM 7283 O O . GLU B 1 422 ? 0.83400 15.93300 -4.25300 1.000 36.10552 425 GLU B O 1
ATOM 7289 N N . ARG B 1 423 ? 1.96500 14.10100 -3.58200 1.000 32.87765 426 ARG B N 1
ATOM 7290 C CA . ARG B 1 423 ? 2.27600 14.69200 -2.27800 1.000 34.21239 426 ARG B CA 1
ATOM 7291 C C . ARG B 1 423 ? 3.09900 15.95900 -2.44000 1.000 30.17180 426 ARG B C 1
ATOM 7292 O O . ARG B 1 423 ? 2.81100 16.97600 -1.80900 1.000 32.87268 426 ARG B O 1
ATOM 7300 N N . PHE B 1 424 ? 4.13200 15.91400 -3.28000 1.000 31.07932 427 PHE B N 1
ATOM 7301 C CA . PHE B 1 424 ? 5.02100 17.06500 -3.41700 1.000 31.46939 427 PHE B CA 1
ATOM 7302 C C . PHE B 1 424 ? 4.29700 18.24100 -4.06700 1.000 30.16637 427 PHE B C 1
ATOM 7303 O O . PHE B 1 424 ? 4.44500 19.38900 -3.63700 1.000 32.41681 427 PHE B O 1
ATOM 7311 N N . TYR B 1 425 ? 3.51900 17.97800 -5.11200 1.000 32.26647 428 TYR B N 1
ATOM 7312 C CA . TYR B 1 425 ? 2.72300 19.04500 -5.70400 1.000 32.49283 428 TYR B CA 1
ATOM 7313 C C . TYR B 1 425 ? 1.80800 19.67600 -4.66000 1.000 32.65601 428 TYR B C 1
ATOM 7314 O O . TYR B 1 425 ? 1.62400 20.89800 -4.63700 1.000 30.96747 428 TYR B O 1
ATOM 7323 N N . GLY B 1 426 ? 1.23700 18.85600 -3.77900 1.000 32.33144 429 GLY B N 1
ATOM 7324 C CA . GLY B 1 426 ? 0.46800 19.40200 -2.68000 1.000 32.09008 429 GLY B CA 1
ATOM 7325 C C . GLY B 1 426 ? 1.29600 20.31200 -1.80600 1.000 28.93033 429 GLY B C 1
ATOM 7326 O O . GLY B 1 426 ? 0.80000 21.32200 -1.30600 1.000 30.10122 429 GLY B O 1
ATOM 7327 N N . GLN B 1 427 ? 2.57100 19.98000 -1.62400 1.000 27.88354 430 GLN B N 1
ATOM 7328 C CA . GLN B 1 427 ? 3.43300 20.84500 -0.83500 1.000 30.32399 430 GLN B CA 1
ATOM 7329 C C . GLN B 1 427 ? 3.74900 22.13600 -1.59100 1.000 30.91617 430 GLN B C 1
ATOM 7330 O O . GLN B 1 427 ? 3.89300 23.20200 -0.97000 1.000 28.88061 430 GLN B O 1
ATOM 7336 N N . ILE B 1 428 ? 3.80500 22.07400 -2.92500 1.000 28.72877 431 ILE B N 1
ATOM 7337 C CA . ILE B 1 428 ? 4.03000 23.28700 -3.70200 1.000 33.03426 431 ILE B CA 1
ATOM 7338 C C . ILE B 1 428 ? 2.86600 24.25200 -3.52100 1.000 31.73727 431 ILE B C 1
ATOM 7339 O O . ILE B 1 428 ? 3.06500 25.45500 -3.29100 1.000 32.87515 431 ILE B O 1
ATOM 7344 N N . LYS B 1 429 ? 1.63300 23.74100 -3.64400 1.000 28.89331 432 LYS B N 1
ATOM 7345 C CA . LYS B 1 429 ? 0.46000 24.59400 -3.47900 1.000 28.83297 432 LYS B CA 1
ATOM 7346 C C . LYS B 1 429 ? 0.42600 25.21800 -2.09100 1.000 30.97739 432 LYS B C 1
ATOM 7347 O O . LYS B 1 429 ? 0.00100 26.36300 -1.92700 1.000 33.01034 432 LYS B O 1
ATOM 7353 N N . GLU B 1 430 ? 0.86100 24.47200 -1.07300 1.000 30.70904 433 GLU B N 1
ATOM 7354 C CA . GLU B 1 430 ? 0.84300 25.01300 0.28000 1.000 31.24064 433 GLU B CA 1
ATOM 7355 C C . GLU B 1 430 ? 1.82300 26.17200 0.41200 1.000 31.94180 433 GLU B C 1
ATOM 7356 O O . GLU B 1 430 ? 1.50100 27.20300 1.01400 1.000 30.79647 433 GLU B O 1
ATOM 7362 N N . PHE B 1 431 ? 3.02200 26.02100 -0.15800 1.000 29.23699 434 PHE B N 1
ATOM 7363 C CA . PHE B 1 431 ? 3.97400 27.12000 -0.18400 1.000 29.12364 434 PHE B CA 1
ATOM 7364 C C . PHE B 1 431 ? 3.41700 28.29800 -0.98200 1.000 33.43813 434 PHE B C 1
ATOM 7365 O O . PHE B 1 431 ? 3.41100 29.43900 -0.50600 1.000 27.42689 434 PHE B O 1
ATOM 7373 N N . ALA B 1 432 ? 2.91700 28.02800 -2.19400 1.000 32.72251 435 ALA B N 1
ATOM 7374 C CA . ALA B 1 432 ? 2.35200 29.08000 -3.02700 1.000 30.31844 435 ALA B CA 1
ATOM 7375 C C . ALA B 1 432 ? 1.28200 29.85300 -2.27700 1.000 33.06276 435 ALA B C 1
ATOM 7376 O O . ALA B 1 432 ? 1.27900 31.09000 -2.27300 1.000 36.59673 435 ALA B O 1
ATOM 7378 N N . SER B 1 433 ? 0.37400 29.14000 -1.61200 1.000 30.95636 436 SER B N 1
ATOM 7379 C CA . SER B 1 433 ? -0.73000 29.82200 -0.94800 1.000 31.07661 436 SER B CA 1
ATOM 7380 C C . SER B 1 433 ? -0.24700 30.66500 0.23000 1.000 34.25665 436 SER B C 1
ATOM 7381 O O . SER B 1 433 ? -0.75600 31.77500 0.44500 1.000 32.46001 436 SER B O 1
ATOM 7384 N N . CYS B 1 434 ? 0.74400 30.17500 0.99500 1.000 33.17760 437 CYS B N 1
ATOM 7385 C CA . CYS B 1 434 ? 1.30000 30.99000 2.07600 1.000 34.00876 437 CYS B CA 1
ATOM 7386 C C . CYS B 1 434 ? 1.86100 32.30000 1.53200 1.000 33.31631 437 CYS B C 1
ATOM 7387 O O . CYS B 1 434 ? 1.64400 33.37000 2.11400 1.000 34.96151 437 CYS B O 1
ATOM 7390 N N . ALA B 1 435 ? 2.59700 32.23500 0.41700 1.000 31.04644 438 ALA B N 1
ATOM 7391 C CA . ALA B 1 435 ? 3.21200 33.44700 -0.10900 1.000 32.47117 438 ALA B CA 1
ATOM 7392 C C . ALA B 1 435 ? 2.15000 34.43500 -0.55300 1.000 33.02686 438 ALA B C 1
ATOM 7393 O O . ALA B 1 435 ? 2.25500 35.63400 -0.27800 1.000 33.64282 438 ALA B O 1
ATOM 7395 N N . THR B 1 436 ? 1.10600 33.95100 -1.22400 1.000 32.36172 439 THR B N 1
ATOM 7396 C CA . THR B 1 436 ? 0.08000 34.87000 -1.71400 1.000 35.75993 439 THR B CA 1
ATOM 7397 C C . THR B 1 436 ? -0.65300 35.54500 -0.55700 1.000 35.55827 439 THR B C 1
ATOM 7398 O O . THR B 1 436 ? -0.94700 36.74600 -0.61900 1.000 36.71783 439 THR B O 1
ATOM 7402 N N . LEU B 1 437 ? -0.91200 34.80300 0.52500 1.000 32.73665 440 LEU B N 1
ATOM 7403 C CA . LEU B 1 437 ? -1.72300 35.33300 1.61600 1.000 32.78177 440 LEU B CA 1
ATOM 7404 C C . LEU B 1 437 ? -0.90900 36.24300 2.52900 1.000 33.08918 440 LEU B C 1
ATOM 7405 O O . LEU B 1 437 ? -1.35700 37.34100 2.88600 1.000 32.28984 440 LEU B O 1
ATOM 7410 N N . ASP B 1 438 ? 0.29000 35.81100 2.91500 1.000 32.55763 441 ASP B N 1
ATOM 7411 C CA . ASP B 1 438 ? 1.02600 36.51900 3.95800 1.000 32.31578 441 ASP B CA 1
ATOM 7412 C C . ASP B 1 438 ? 1.82100 37.71500 3.43800 1.000 32.31036 441 ASP B C 1
ATOM 7413 O O . ASP B 1 438 ? 2.51500 38.37200 4.22400 1.000 32.78901 441 ASP B O 1
ATOM 7418 N N . TYR B 1 439 ? 1.72500 38.02900 2.15000 1.000 32.21420 442 TYR B N 1
ATOM 7419 C CA . TYR B 1 439 ? 2.17900 39.30900 1.62700 1.000 31.59530 442 TYR B CA 1
ATOM 7420 C C . TYR B 1 439 ? 1.05800 40.34400 1.53600 1.000 32.87386 442 TYR B C 1
ATOM 7421 O O . TYR B 1 439 ? 1.33800 41.51600 1.25400 1.000 29.92207 442 TYR B O 1
ATOM 7430 N N . LEU B 1 440 ? -0.19400 39.93400 1.75600 1.000 32.81638 443 LEU B N 1
ATOM 7431 C CA . LEU B 1 440 ? -1.31800 40.85500 1.65600 1.000 29.64827 443 LEU B CA 1
ATOM 7432 C C . LEU B 1 440 ? -1.21000 41.93100 2.73500 1.000 32.18414 443 LEU B C 1
ATOM 7433 O O . LEU B 1 440 ? -0.80600 41.63400 3.87100 1.000 34.33550 443 LEU B O 1
ATOM 7438 N N . PRO B 1 441 ? -1.55000 43.18200 2.42000 1.000 30.89629 444 PRO B N 1
ATOM 7439 C CA . PRO B 1 441 ? -1.57800 44.22300 3.46500 1.000 30.93075 444 PRO B CA 1
ATOM 7440 C C . PRO B 1 441 ? -2.38400 43.83800 4.69700 1.000 30.21627 444 PRO B C 1
ATOM 7441 O O . PRO B 1 441 ? -1.96500 44.14900 5.81800 1.000 31.91903 444 PRO B O 1
ATOM 7445 N N . GLY B 1 442 ? -3.52100 43.16400 4.52800 1.000 30.53128 445 GLY B N 1
ATOM 7446 C CA . GLY B 1 442 ? -4.36900 42.85200 5.66000 1.000 29.13792 445 GLY B CA 1
ATOM 7447 C C . GLY B 1 442 ? -3.91800 41.70500 6.55500 1.000 33.61001 445 GLY B C 1
ATOM 7448 O O . GLY B 1 442 ? -4.61100 41.39100 7.53100 1.000 32.21875 445 GLY B O 1
ATOM 7449 N N . ARG B 1 443 ? -2.79200 41.05100 6.25300 1.000 32.31222 446 ARG B N 1
ATOM 7450 C CA . ARG B 1 443 ? -2.24100 40.01300 7.12800 1.000 31.92237 446 ARG B CA 1
ATOM 7451 C C . ARG B 1 443 ? -0.76800 39.80100 6.80800 1.000 31.83394 446 ARG B C 1
ATOM 7452 O O . ARG B 1 443 ? -0.35100 38.68400 6.49200 1.000 31.07556 446 ARG B O 1
ATOM 7460 N N . PHE B 1 444 ? 0.02300 40.86700 6.92300 1.000 31.62390 447 PHE B N 1
ATOM 7461 C CA . PHE B 1 444 ? 1.37300 40.92500 6.37200 1.000 31.45427 447 PHE B CA 1
ATOM 7462 C C . PHE B 1 444 ? 2.35400 40.23800 7.31700 1.000 32.56703 447 PHE B C 1
ATOM 7463 O O . PHE B 1 444 ? 2.67400 40.77200 8.38000 1.000 31.60120 447 PHE B O 1
ATOM 7471 N N . LYS B 1 445 ? 2.86700 39.07100 6.93000 1.000 32.33521 448 LYS B N 1
ATOM 7472 C CA . LYS B 1 445 ? 3.82300 38.34600 7.76600 1.000 30.22934 448 LYS B CA 1
ATOM 7473 C C . LYS B 1 445 ? 4.90500 37.72400 6.88900 1.000 30.80126 448 LYS B C 1
ATOM 7474 O O . LYS B 1 445 ? 4.92000 36.51300 6.64200 1.000 32.52091 448 LYS B O 1
ATOM 7480 N N . PRO B 1 446 ? 5.83300 38.54100 6.39100 1.000 29.59636 449 PRO B N 1
ATOM 7481 C CA . PRO B 1 446 ? 6.95000 37.98200 5.60800 1.000 31.79524 449 PRO B CA 1
ATOM 7482 C C . PRO B 1 446 ? 7.77700 36.96300 6.37900 1.000 30.46938 449 PRO B C 1
ATOM 7483 O O . PRO B 1 446 ? 8.35700 36.06300 5.76100 1.000 29.21672 449 PRO B O 1
ATOM 7487 N N . ARG B 1 447 ? 7.87600 37.09800 7.70600 1.000 28.75573 450 ARG B N 1
ATOM 7488 C CA . ARG B 1 447 ? 8.59700 36.11000 8.49000 1.000 30.39338 450 ARG B CA 1
ATOM 7489 C C . ARG B 1 447 ? 8.01800 34.72200 8.28100 1.000 33.05334 450 ARG B C 1
ATOM 7490 O O . ARG B 1 447 ? 8.75700 33.72900 8.31600 1.000 30.77882 450 ARG B O 1
ATOM 7498 N N . ALA B 1 448 ? 6.70100 34.64000 8.05700 1.000 30.23204 451 ALA B N 1
ATOM 7499 C CA . ALA B 1 448 ? 6.04500 33.36500 7.79700 1.000 31.59624 451 ALA B CA 1
ATOM 7500 C C . ALA B 1 448 ? 6.36300 32.83400 6.40400 1.000 32.97102 451 ALA B C 1
ATOM 7501 O O . ALA B 1 448 ? 6.43000 31.61200 6.21300 1.000 32.82355 451 ALA B O 1
ATOM 7503 N N . VAL B 1 449 ? 6.54400 33.72600 5.42400 1.000 30.43995 452 VAL B N 1
ATOM 7504 C CA . VAL B 1 449 ? 6.91800 33.27800 4.08500 1.000 32.29052 452 VAL B CA 1
ATOM 7505 C C . VAL B 1 449 ? 8.32700 32.67800 4.08600 1.000 29.39305 452 VAL B C 1
ATOM 7506 O O . VAL B 1 449 ? 8.56200 31.61600 3.48900 1.000 28.99406 452 VAL B O 1
ATOM 7510 N N . VAL B 1 450 ? 9.28900 33.34900 4.73600 1.000 28.27117 453 VAL B N 1
ATOM 7511 C CA . VAL B 1 450 ? 10.64700 32.80000 4.78700 1.000 29.03061 453 VAL B CA 1
ATOM 7512 C C . VAL B 1 450 ? 10.64900 31.46400 5.50800 1.000 30.09675 453 VAL B C 1
ATOM 7513 O O . VAL B 1 450 ? 11.29900 30.50300 5.06700 1.000 31.10979 453 VAL B O 1
ATOM 7517 N N . ALA B 1 451 ? 9.91700 31.37800 6.62600 1.000 31.95542 454 ALA B N 1
ATOM 7518 C CA . ALA B 1 451 ? 9.78700 30.10800 7.34000 1.000 33.29662 454 ALA B CA 1
ATOM 7519 C C . ALA B 1 451 ? 9.23200 29.03600 6.42700 1.000 28.87542 454 ALA B C 1
ATOM 7520 O O . ALA B 1 451 ? 9.76100 27.92500 6.38300 1.000 33.49436 454 ALA B O 1
ATOM 7522 N N . ALA B 1 452 ? 8.18300 29.36600 5.66700 1.000 29.57510 455 ALA B N 1
ATOM 7523 C CA . ALA B 1 452 ? 7.60000 28.40000 4.74700 1.000 31.18277 455 ALA B CA 1
ATOM 7524 C C . ALA B 1 452 ? 8.56600 28.05900 3.63100 1.000 31.07096 455 ALA B C 1
ATOM 7525 O O . ALA B 1 452 ? 8.59300 26.91700 3.15600 1.000 31.17897 455 ALA B O 1
ATOM 7527 N N . ALA B 1 453 ? 9.36000 29.03800 3.18700 1.000 31.40685 456 ALA B N 1
ATOM 7528 C CA . ALA B 1 453 ? 10.33600 28.75700 2.14000 1.000 30.96934 456 ALA B CA 1
ATOM 7529 C C . ALA B 1 453 ? 11.38200 27.75500 2.62200 1.000 31.21555 456 ALA B C 1
ATOM 7530 O O . ALA B 1 453 ? 11.73500 26.81900 1.89300 1.000 28.56129 456 ALA B O 1
ATOM 7532 N N . CYS B 1 454 ? 11.88600 27.92700 3.84700 1.000 31.86662 457 CYS B N 1
ATOM 7533 C CA . CYS B 1 454 ? 12.90700 27.00500 4.34500 1.000 33.03594 457 CYS B CA 1
ATOM 7534 C C . CYS B 1 454 ? 12.34500 25.59500 4.49000 1.000 32.32803 457 CYS B C 1
ATOM 7535 O O . CYS B 1 454 ? 13.01500 24.61500 4.14200 1.000 34.09308 457 CYS B O 1
ATOM 7538 N N . ALA B 1 455 ? 11.11900 25.47400 5.00200 1.000 29.33634 458 ALA B N 1
ATOM 7539 C CA . ALA B 1 455 ? 10.46100 24.17400 5.06400 1.000 28.22830 458 ALA B CA 1
ATOM 7540 C C . ALA B 1 455 ? 10.24500 23.60100 3.66700 1.000 31.08379 458 ALA B C 1
ATOM 7541 O O . ALA B 1 455 ? 10.42600 22.39800 3.44100 1.000 31.44164 458 ALA B O 1
ATOM 7543 N N . PHE B 1 456 ? 9.85800 24.45000 2.71100 1.000 30.78975 459 PHE B N 1
ATOM 7544 C CA . PHE B 1 456 ? 9.63200 23.96800 1.35500 1.000 30.67441 459 PHE B CA 1
ATOM 7545 C C . PHE B 1 456 ? 10.92000 23.43200 0.74700 1.000 31.48357 459 PHE B C 1
ATOM 7546 O O . PHE B 1 456 ? 10.90100 22.43500 0.02000 1.000 33.14395 459 PHE B O 1
ATOM 7554 N N . ILE B 1 457 ? 12.05000 24.08600 1.03400 1.000 30.28731 460 ILE B N 1
ATOM 7555 C CA . ILE B 1 457 ? 13.33200 23.60900 0.53100 1.000 32.36488 460 ILE B CA 1
ATOM 7556 C C . ILE B 1 457 ? 13.61700 22.20000 1.04500 1.000 34.64121 460 ILE B C 1
ATOM 7557 O O . ILE B 1 457 ? 14.06700 21.32900 0.29100 1.000 33.46146 460 ILE B O 1
ATOM 7562 N N . ARG B 1 458 ? 13.32300 21.94400 2.32500 1.000 33.86212 461 ARG B N 1
ATOM 7563 C CA . ARG B 1 458 ? 13.46800 20.59500 2.86100 1.000 33.63171 461 ARG B CA 1
ATOM 7564 C C . ARG B 1 458 ? 12.49000 19.62700 2.20700 1.000 34.55817 461 ARG B C 1
ATOM 7565 O O . ARG B 1 458 ? 12.83300 18.46000 1.97200 1.000 35.25138 461 ARG B O 1
ATOM 7573 N N . GLN B 1 459 ? 11.26800 20.07800 1.89200 1.000 29.93390 462 GLN B N 1
ATOM 7574 C CA . GLN B 1 459 ? 10.36500 19.17500 1.18600 1.000 31.83230 462 GLN B CA 1
ATOM 7575 C C . GLN B 1 459 ? 10.85300 18.92000 -0.23200 1.000 30.75344 462 GLN B C 1
ATOM 7576 O O . GLN B 1 459 ? 10.62400 17.83600 -0.79000 1.000 30.36434 462 GLN B O 1
ATOM 7582 N N . ALA B 1 460 ? 11.53800 19.89900 -0.81800 1.000 28.72941 463 ALA B N 1
ATOM 7583 C CA . ALA B 1 460 ? 12.14700 19.69800 -2.12000 1.000 30.40388 463 ALA B CA 1
ATOM 7584 C C . ALA B 1 460 ? 13.35900 18.78200 -2.02800 1.000 33.63383 463 ALA B C 1
ATOM 7585 O O . ALA B 1 460 ? 13.67200 18.07900 -2.99600 1.000 33.08978 463 ALA B O 1
ATOM 7587 N N . GLU B 1 461 ? 14.05600 18.77400 -0.88700 1.000 33.60702 464 GLU B N 1
ATOM 7588 C CA . GLU B 1 461 ? 15.15100 17.82300 -0.72000 1.000 31.81170 464 GLU B CA 1
ATOM 7589 C C . GLU B 1 461 ? 14.62400 16.40300 -0.66700 1.000 32.60719 464 GLU B C 1
ATOM 7590 O O . GLU B 1 461 ? 15.20500 15.50700 -1.28500 1.000 35.92601 464 GLU B O 1
ATOM 7596 N N . ASP B 1 462 ? 13.51700 16.17800 0.05700 1.000 32.16901 465 ASP B N 1
ATOM 7597 C CA . ASP B 1 462 ? 12.88700 14.85900 0.06300 1.000 29.67445 465 ASP B CA 1
ATOM 7598 C C . ASP B 1 462 ? 12.52500 14.42900 -1.34800 1.000 33.31344 465 ASP B C 1
ATOM 7599 O O . ASP B 1 462 ? 12.68100 13.25800 -1.71400 1.000 30.95531 465 ASP B O 1
ATOM 7604 N N . PHE B 1 463 ? 11.98100 15.35300 -2.14000 1.000 33.70948 466 PHE B N 1
ATOM 7605 C CA . PHE B 1 463 ? 11.50500 14.95900 -3.45500 1.000 34.80247 466 PHE B CA 1
ATOM 7606 C C . PHE B 1 463 ? 12.66000 14.74300 -4.42200 1.000 32.17599 466 PHE B C 1
ATOM 7607 O O . PHE B 1 463 ? 12.50600 13.99600 -5.39400 1.000 32.88422 466 PHE B O 1
ATOM 7615 N N . ALA B 1 464 ? 13.80500 15.37700 -4.16400 1.000 31.11945 467 ALA B N 1
ATOM 7616 C CA . ALA B 1 464 ? 15.02500 15.05400 -4.89500 1.000 35.60979 467 ALA B CA 1
ATOM 7617 C C . ALA B 1 464 ? 15.30400 13.55300 -4.89000 1.000 34.68215 467 ALA B C 1
ATOM 7618 O O . ALA B 1 464 ? 15.59200 12.96900 -5.93800 1.000 35.20575 467 ALA B O 1
ATOM 7620 N N . GLU B 1 465 ? 15.20100 12.91000 -3.72100 1.000 36.43949 468 GLU B N 1
ATOM 7621 C CA . GLU B 1 465 ? 15.39800 11.46000 -3.64400 1.000 35.07017 468 GLU B CA 1
ATOM 7622 C C . GLU B 1 465 ? 14.40700 10.71700 -4.53100 1.000 36.74347 468 GLU B C 1
ATOM 7623 O O . GLU B 1 465 ? 14.76500 9.70600 -5.15700 1.000 37.27489 468 GLU B O 1
ATOM 7629 N N . VAL B 1 466 ? 13.14700 11.18600 -4.57900 1.000 32.46187 469 VAL B N 1
ATOM 7630 C CA . VAL B 1 466 ? 12.15100 10.54000 -5.42900 1.000 28.71898 469 VAL B CA 1
ATOM 7631 C C . VAL B 1 466 ? 12.49200 10.76200 -6.89200 1.000 33.86004 469 VAL B C 1
ATOM 7632 O O . VAL B 1 466 ? 12.39800 9.84400 -7.71000 1.000 36.46487 469 VAL B O 1
ATOM 7636 N N . SER B 1 467 ? 12.87800 11.98800 -7.24700 1.000 34.24288 470 SER B N 1
ATOM 7637 C CA . SER B 1 467 ? 13.20300 12.28800 -8.63900 1.000 37.83912 470 SER B CA 1
ATOM 7638 C C . SER B 1 467 ? 14.42900 11.50900 -9.10300 1.000 38.44834 470 SER B C 1
ATOM 7639 O O . SER B 1 467 ? 14.45700 10.99700 -10.23100 1.000 37.99751 470 SER B O 1
ATOM 7642 N N . ALA B 1 468 ? 15.44300 11.39300 -8.23200 1.000 33.98038 471 ALA B N 1
ATOM 7643 C CA . ALA B 1 468 ? 16.65300 10.65400 -8.56600 1.000 36.98745 471 ALA B CA 1
ATOM 7644 C C . ALA B 1 468 ? 16.40200 9.16800 -8.76100 1.000 38.44962 471 ALA B C 1
ATOM 7645 O O . ALA B 1 468 ? 17.16400 8.52100 -9.48400 1.000 39.89545 471 ALA B O 1
ATOM 7647 N N . ASP B 1 469 ? 15.35800 8.61200 -8.14600 1.000 37.43645 472 ASP B N 1
ATOM 7648 C CA . ASP B 1 469 ? 15.12800 7.17500 -8.19800 1.000 38.25515 472 ASP B CA 1
ATOM 7649 C C . ASP B 1 469 ? 14.20200 6.73600 -9.33300 1.000 39.18971 472 ASP B C 1
ATOM 7650 O O . ASP B 1 469 ? 14.12200 5.53300 -9.60500 1.000 36.23599 472 ASP B O 1
ATOM 7655 N N . ALA B 1 470 ? 13.49800 7.65500 -10.00000 1.000 35.20133 473 ALA B N 1
ATOM 7656 C CA . ALA B 1 470 ? 12.60400 7.22200 -11.06900 1.000 41.26185 473 ALA B CA 1
ATOM 7657 C C . ALA B 1 470 ? 13.41100 6.61700 -12.21100 1.000 39.12182 473 ALA B C 1
ATOM 7658 O O . ALA B 1 470 ? 14.57300 6.96500 -12.42200 1.000 40.74568 473 ALA B O 1
ATOM 7660 N N . THR B 1 471 ? 12.79500 5.69900 -12.95100 1.000 41.85114 474 THR B N 1
ATOM 7661 C CA . THR B 1 471 ? 13.50100 5.08000 -14.07700 1.000 45.12174 474 THR B CA 1
ATOM 7662 C C . THR B 1 471 ? 13.88000 6.14300 -15.10100 1.000 42.47340 474 THR B C 1
ATOM 7663 O O . THR B 1 471 ? 12.98900 6.84800 -15.60000 1.000 38.77634 474 THR B O 1
ATOM 7667 N N . PRO B 1 472 ? 15.16200 6.28700 -15.44700 1.000 43.08372 475 PRO B N 1
ATOM 7668 C CA . PRO B 1 472 ? 15.55200 7.26900 -16.46600 1.000 41.39816 475 PRO B CA 1
ATOM 7669 C C . PRO B 1 472 ? 14.76300 7.08700 -17.75500 1.000 44.36949 475 PRO B C 1
ATOM 7670 O O . PRO B 1 472 ? 14.48500 5.96300 -18.18400 1.000 44.08384 475 PRO B O 1
ATOM 7674 N N . GLY B 1 473 ? 14.37700 8.21100 -18.36000 1.000 42.44368 476 GLY B N 1
ATOM 7675 C CA . GLY B 1 473 ? 13.62200 8.20600 -19.59400 1.000 37.96622 476 GLY B CA 1
ATOM 7676 C C . GLY B 1 473 ? 12.13900 7.94600 -19.45200 1.000 41.26439 476 GLY B C 1
ATOM 7677 O O . GLY B 1 473 ? 11.42100 8.01500 -20.45400 1.000 40.50494 476 GLY B O 1
ATOM 7678 N N . SER B 1 474 ? 11.64700 7.64700 -18.25900 1.000 40.11948 477 SER B N 1
ATOM 7679 C CA . SER B 1 474 ? 10.24100 7.30400 -18.13200 1.000 41.87400 477 SER B CA 1
ATOM 7680 C C . SER B 1 474 ? 9.39200 8.56000 -17.95100 1.000 41.01812 477 SER B C 1
ATOM 7681 O O . SER B 1 474 ? 9.89500 9.63800 -17.61500 1.000 41.34737 477 SER B O 1
ATOM 7684 N N . GLY B 1 475 ? 8.09100 8.40300 -18.21000 1.000 39.40428 478 GLY B N 1
ATOM 7685 C CA . GLY B 1 475 ? 7.15600 9.50000 -18.00500 1.000 39.33352 478 GLY B CA 1
ATOM 7686 C C . GLY B 1 475 ? 7.18500 10.02300 -16.58100 1.000 42.93400 478 GLY B C 1
ATOM 7687 O O . GLY B 1 475 ? 7.18100 11.23800 -16.35500 1.000 40.49128 478 GLY B O 1
ATOM 7688 N N . ILE B 1 476 ? 7.25300 9.11400 -15.60400 1.000 36.63032 479 ILE B N 1
ATOM 7689 C CA . ILE B 1 476 ? 7.30400 9.52200 -14.20400 1.000 37.23593 479 ILE B CA 1
ATOM 7690 C C . ILE B 1 476 ? 8.56600 10.33000 -13.93300 1.000 37.96705 479 ILE B C 1
ATOM 7691 O O . ILE B 1 476 ? 8.52800 11.36300 -13.25000 1.000 38.25864 479 ILE B O 1
ATOM 7696 N N . ALA B 1 477 ? 9.70200 9.88400 -14.47400 1.000 37.85306 480 ALA B N 1
ATOM 7697 C CA . ALA B 1 477 ? 10.93700 10.64900 -14.32200 1.000 36.36208 480 ALA B CA 1
ATOM 7698 C C . ALA B 1 477 ? 10.78700 12.05600 -14.89200 1.000 38.01848 480 ALA B C 1
ATOM 7699 O O . ALA B 1 477 ? 11.32000 13.02000 -14.33000 1.000 34.90677 480 ALA B O 1
ATOM 7701 N N . ARG B 1 478 ? 10.06300 12.18700 -16.00800 1.000 34.49511 481 ARG B N 1
ATOM 7702 C CA . ARG B 1 478 ? 9.80200 13.50100 -16.59500 1.000 40.58539 481 ARG B CA 1
ATOM 7703 C C . ARG B 1 478 ? 8.89500 14.34100 -15.69300 1.000 36.12926 481 ARG B C 1
ATOM 7704 O O . ARG B 1 478 ? 9.12300 15.54000 -15.52000 1.000 36.49615 481 ARG B O 1
ATOM 7712 N N . THR B 1 479 ? 7.87200 13.72600 -15.09800 1.000 37.50614 482 THR B N 1
ATOM 7713 C CA . THR B 1 479 ? 7.03300 14.44900 -14.15200 1.000 37.24992 482 THR B CA 1
ATOM 7714 C C . THR B 1 479 ? 7.84100 14.92700 -12.95200 1.000 37.31972 482 THR B C 1
ATOM 7715 O O . THR B 1 479 ? 7.70800 16.08400 -12.52400 1.000 37.47154 482 THR B O 1
ATOM 7719 N N . CYS B 1 480 ? 8.71100 14.05700 -12.41600 1.000 37.77136 483 CYS B N 1
ATOM 7720 C CA . CYS B 1 480 ? 9.48900 14.40400 -11.22700 1.000 35.78857 483 CYS B CA 1
ATOM 7721 C C . CYS B 1 480 ? 10.42700 15.57300 -11.49100 1.000 36.92392 483 CYS B C 1
ATOM 7722 O O . CYS B 1 480 ? 10.55100 16.48100 -10.65800 1.000 33.58226 483 CYS B O 1
ATOM 7725 N N . ALA B 1 481 ? 11.11300 15.56000 -12.63500 1.000 34.27128 484 ALA B N 1
ATOM 7726 C CA . ALA B 1 481 ? 11.96300 16.69500 -12.96400 1.000 34.88560 484 ALA B CA 1
ATOM 7727 C C . ALA B 1 481 ? 11.11900 17.94200 -13.23800 1.000 34.78954 484 ALA B C 1
ATOM 7728 O O . ALA B 1 481 ? 11.48700 19.05200 -12.83500 1.000 33.93197 484 ALA B O 1
ATOM 7730 N N . ALA B 1 482 ? 9.98300 17.77700 -13.92400 1.000 35.93792 485 ALA B N 1
ATOM 7731 C CA . ALA B 1 482 ? 9.08600 18.90900 -14.14100 1.000 38.15053 485 ALA B CA 1
ATOM 7732 C C . ALA B 1 482 ? 8.65200 19.52000 -12.81500 1.000 36.86967 485 ALA B C 1
ATOM 7733 O O . ALA B 1 482 ? 8.58200 20.75000 -12.67300 1.000 33.51030 485 ALA B O 1
ATOM 7735 N N . LEU B 1 483 ? 8.37300 18.66800 -11.82800 1.000 38.31449 486 LEU B N 1
ATOM 7736 C CA . LEU B 1 483 ? 7.92900 19.15700 -10.52900 1.000 34.10768 486 LEU B CA 1
ATOM 7737 C C . LEU B 1 483 ? 9.04700 19.89500 -9.81800 1.000 32.98158 486 LEU B C 1
ATOM 7738 O O . LEU B 1 483 ? 8.81300 20.93400 -9.19000 1.000 36.39728 486 LEU B O 1
ATOM 7743 N N . GLU B 1 484 ? 10.27200 19.39200 -9.91900 1.000 31.51167 487 GLU B N 1
ATOM 7744 C CA . GLU B 1 484 ? 11.37100 20.07100 -9.25500 1.000 33.51928 487 GLU B CA 1
ATOM 7745 C C . GLU B 1 484 ? 11.56800 21.47600 -9.81600 1.000 34.45927 487 GLU B C 1
ATOM 7746 O O . GLU B 1 484 ? 11.86100 22.41200 -9.06300 1.000 30.69935 487 GLU B O 1
ATOM 7752 N N . LEU B 1 485 ? 11.40600 21.64600 -11.13300 1.000 35.24412 488 LEU B N 1
ATOM 7753 C CA . LEU B 1 485 ? 11.56100 22.96900 -11.73100 1.000 34.95761 488 LEU B CA 1
ATOM 7754 C C . LEU B 1 485 ? 10.41100 23.88800 -11.32600 1.000 31.22791 488 LEU B C 1
ATOM 7755 O O . LEU B 1 485 ? 10.62500 25.04100 -10.94400 1.000 33.46644 488 LEU B O 1
ATOM 7760 N N . MET B 1 486 ? 9.18300 23.38300 -11.38800 1.000 32.03406 489 MET B N 1
ATOM 7761 C CA . MET B 1 486 ? 8.04100 24.15300 -10.91100 1.000 31.72129 489 MET B CA 1
ATOM 7762 C C . MET B 1 486 ? 8.23700 24.59800 -9.46200 1.000 34.87992 489 MET B C 1
ATOM 7763 O O . MET B 1 486 ? 7.85400 25.71900 -9.10400 1.000 33.75374 489 MET B O 1
ATOM 7768 N N . ALA B 1 487 ? 8.89700 23.76300 -8.63900 1.000 34.09511 490 ALA B N 1
ATOM 7769 C CA . ALA B 1 487 ? 9.20400 24.13700 -7.26300 1.000 32.10741 490 ALA B CA 1
ATOM 7770 C C . ALA B 1 487 ? 10.14100 25.33500 -7.22100 1.000 33.94309 490 ALA B C 1
ATOM 7771 O O . ALA B 1 487 ? 9.91800 26.29000 -6.46100 1.000 32.91526 490 ALA B O 1
ATOM 7773 N N . LEU B 1 488 ? 11.21700 25.29100 -8.01400 1.000 32.64692 491 LEU B N 1
ATOM 7774 C CA . LEU B 1 488 ? 12.15400 26.40900 -8.03900 1.000 33.22098 491 LEU B CA 1
ATOM 7775 C C . LEU B 1 488 ? 11.49700 27.65400 -8.61700 1.000 33.68069 491 LEU B C 1
ATOM 7776 O O . LEU B 1 488 ? 11.79200 28.77800 -8.18800 1.000 32.22636 491 LEU B O 1
ATOM 7781 N N . ARG B 1 489 ? 10.60300 27.47600 -9.59200 1.000 32.49801 492 ARG B N 1
ATOM 7782 C CA . ARG B 1 489 ? 9.82800 28.61500 -10.07000 1.000 34.98101 492 ARG B CA 1
ATOM 7783 C C . ARG B 1 489 ? 8.98700 29.19800 -8.94800 1.000 32.53879 492 ARG B C 1
ATOM 7784 O O . ARG B 1 489 ? 8.95100 30.41900 -8.75600 1.000 31.86743 492 ARG B O 1
ATOM 7792 N N . THR B 1 490 ? 8.36600 28.32800 -8.15100 1.000 33.13753 493 THR B N 1
ATOM 7793 C CA . THR B 1 490 ? 7.48800 28.78200 -7.08200 1.000 32.54843 493 THR B CA 1
ATOM 7794 C C . THR B 1 490 ? 8.27400 29.46800 -5.97100 1.000 33.25109 493 THR B C 1
ATOM 7795 O O . THR B 1 490 ? 7.81500 30.47400 -5.40800 1.000 31.99074 493 THR B O 1
ATOM 7799 N N . LEU B 1 491 ? 9.46900 28.94500 -5.66100 1.000 32.86671 494 LEU B N 1
ATOM 7800 C CA . LEU B 1 491 ? 10.38800 29.62500 -4.75200 1.000 32.18071 494 LEU B CA 1
ATOM 7801 C C . LEU B 1 491 ? 10.73200 31.02300 -5.26200 1.000 33.32143 494 LEU B C 1
ATOM 7802 O O . LEU B 1 491 ? 10.66100 32.00600 -4.51100 1.000 31.70454 494 LEU B O 1
ATOM 7807 N N . ALA B 1 492 ? 11.10900 31.13400 -6.54000 1.000 31.03410 495 ALA B N 1
ATOM 7808 C CA . ALA B 1 492 ? 11.42900 32.44600 -7.10100 1.000 34.11411 495 ALA B CA 1
ATOM 7809 C C . ALA B 1 492 ? 10.24600 33.40500 -6.96100 1.000 34.63276 495 ALA B C 1
ATOM 7810 O O . ALA B 1 492 ? 10.40000 34.54000 -6.49000 1.000 32.05894 495 ALA B O 1
ATOM 7812 N N . MET B 1 493 ? 9.04800 32.94500 -7.34100 1.000 31.50803 496 MET B N 1
ATOM 7813 C CA . MET B 1 493 ? 7.82300 33.70400 -7.11000 1.000 30.37707 496 MET B CA 1
ATOM 7814 C C . MET B 1 493 ? 7.69100 34.13000 -5.65300 1.000 29.47277 496 MET B C 1
ATOM 7815 O O . MET B 1 493 ? 7.44600 35.29700 -5.35500 1.000 29.84773 496 MET B O 1
ATOM 7820 N N . ALA B 1 494 ? 7.82900 33.18300 -4.72500 1.000 32.70312 497 ALA B N 1
ATOM 7821 C CA . ALA B 1 494 ? 7.47500 33.46100 -3.33700 1.000 31.02445 497 ALA B CA 1
ATOM 7822 C C . ALA B 1 494 ? 8.47200 34.39000 -2.65500 1.000 28.86083 497 ALA B C 1
ATOM 7823 O O . ALA B 1 494 ? 8.08700 35.12500 -1.74400 1.000 31.75782 497 ALA B O 1
ATOM 7825 N N . VAL B 1 495 ? 9.74200 34.37000 -3.06200 1.000 29.62356 498 VAL B N 1
ATOM 7826 C CA . VAL B 1 495 ? 10.77100 35.15500 -2.38100 1.000 31.34118 498 VAL B CA 1
ATOM 7827 C C . VAL B 1 495 ? 11.11000 36.45100 -3.12200 1.000 31.05979 498 VAL B C 1
ATOM 7828 O O . VAL B 1 495 ? 11.67100 37.37200 -2.50700 1.000 30.09123 498 VAL B O 1
ATOM 7832 N N . TRP B 1 496 ? 10.75700 36.55900 -4.40700 1.000 30.72957 499 TRP B N 1
ATOM 7833 C CA . TRP B 1 496 ? 10.95000 37.78800 -5.17600 1.000 30.45173 499 TRP B CA 1
ATOM 7834 C C . TRP B 1 496 ? 10.64900 39.06700 -4.39800 1.000 33.67717 499 TRP B C 1
ATOM 7835 O O . TRP B 1 496 ? 11.49800 39.96900 -4.40700 1.000 31.58229 499 TRP B O 1
ATOM 7846 N N . PRO B 1 497 ? 9.50300 39.22100 -3.71700 1.000 29.24909 500 PRO B N 1
ATOM 7847 C CA . PRO B 1 497 ? 9.28900 40.47400 -2.97200 1.000 30.49616 500 PRO B CA 1
ATOM 7848 C C . PRO B 1 497 ? 10.35100 40.75500 -1.92200 1.000 28.54940 500 PRO B C 1
ATOM 7849 O O . PRO B 1 497 ? 10.61200 41.93000 -1.63200 1.000 28.93914 500 PRO B O 1
ATOM 7853 N N . LEU B 1 498 ? 10.97500 39.72600 -1.34000 1.000 32.01480 501 LEU B N 1
ATOM 7854 C CA . LEU B 1 498 ? 12.02300 39.96200 -0.34800 1.000 32.68849 501 LEU B CA 1
ATOM 7855 C C . LEU B 1 498 ? 13.41300 39.99100 -0.95400 1.000 32.35568 501 LEU B C 1
ATOM 7856 O O . LEU B 1 498 ? 14.24700 40.78700 -0.52300 1.000 32.68656 501 LEU B O 1
ATOM 7861 N N . ALA B 1 499 ? 13.67300 39.14700 -1.94800 1.000 33.52161 502 ALA B N 1
ATOM 7862 C CA . ALA B 1 499 ? 14.97800 39.05300 -2.60300 1.000 33.52373 502 ALA B CA 1
ATOM 7863 C C . ALA B 1 499 ? 14.77300 39.20200 -4.10600 1.000 33.04954 502 ALA B C 1
ATOM 7864 O O . ALA B 1 499 ? 14.84800 38.22400 -4.85800 1.000 34.22577 502 ALA B O 1
ATOM 7866 N N . PRO B 1 500 ? 14.48900 40.41900 -4.57500 1.000 34.97814 503 PRO B N 1
ATOM 7867 C CA . PRO B 1 500 ? 14.09900 40.58000 -5.99300 1.000 37.29108 503 PRO B CA 1
ATOM 7868 C C . PRO B 1 500 ? 15.18700 40.20500 -6.98900 1.000 37.65790 503 PRO B C 1
ATOM 7869 O O . PRO B 1 500 ? 14.86300 39.69800 -8.06600 1.000 36.93188 503 PRO B O 1
ATOM 7873 N N . GLU B 1 501 ? 16.46800 40.41200 -6.66900 1.000 39.14085 504 GLU B N 1
ATOM 7874 C CA . GLU B 1 501 ? 17.50400 40.02000 -7.61800 1.000 40.17053 504 GLU B CA 1
ATOM 7875 C C . GLU B 1 501 ? 17.64400 38.50500 -7.68400 1.000 40.88628 504 GLU B C 1
ATOM 7876 O O . GLU B 1 501 ? 17.68600 37.93000 -8.78200 1.000 40.92619 504 GLU B O 1
ATOM 7882 N N . PHE B 1 502 ? 17.69200 37.84000 -6.52300 1.000 37.59952 505 PHE B N 1
ATOM 7883 C CA . PHE B 1 502 ? 17.68400 36.37700 -6.50400 1.000 36.64668 505 PHE B CA 1
ATOM 7884 C C . PHE B 1 502 ? 16.48400 35.82000 -7.25500 1.000 37.27014 505 PHE B C 1
ATOM 7885 O O . PHE B 1 502 ? 16.62100 34.89900 -8.07000 1.000 38.07231 505 PHE B O 1
ATOM 7893 N N . GLY B 1 503 ? 15.28800 36.35200 -6.96900 1.000 36.56759 506 GLY B N 1
ATOM 7894 C CA . GLY B 1 503 ? 14.09400 35.87800 -7.64700 1.000 34.62233 506 GLY B CA 1
ATOM 7895 C C . GLY B 1 503 ? 14.14800 36.11000 -9.14400 1.000 38.93863 506 GLY B C 1
ATOM 7896 O O . GLY B 1 503 ? 13.79100 35.22900 -9.93100 1.000 39.01303 506 GLY B O 1
ATOM 7897 N N . ARG B 1 504 ? 14.61700 37.29200 -9.56000 1.000 35.71838 507 ARG B N 1
ATOM 7898 C CA . ARG B 1 504 ? 14.71600 37.58400 -10.98900 1.000 39.67312 507 ARG B CA 1
ATOM 7899 C C . ARG B 1 504 ? 15.70000 36.64400 -11.68000 1.000 38.06520 507 ARG B C 1
ATOM 7900 O O . ARG B 1 504 ? 15.40900 36.09200 -12.75000 1.000 42.23463 507 ARG B O 1
ATOM 7908 N N . ARG B 1 505 ? 16.86700 36.43700 -11.07600 1.000 37.80090 508 ARG B N 1
ATOM 7909 C CA . ARG B 1 505 ? 17.86100 35.57300 -11.70400 1.000 39.20201 508 ARG B CA 1
ATOM 7910 C C . ARG B 1 505 ? 17.33600 34.15500 -11.85200 1.000 38.60391 508 ARG B C 1
ATOM 7911 O O . ARG B 1 505 ? 17.45700 33.55000 -12.92500 1.000 41.65567 508 ARG B O 1
ATOM 7919 N N . VAL B 1 506 ? 16.71200 33.61800 -10.80000 1.000 37.44597 509 VAL B N 1
ATOM 7920 C CA . VAL B 1 506 ? 16.20500 32.25400 -10.88900 1.000 38.51522 509 VAL B CA 1
ATOM 7921 C C . VAL B 1 506 ? 15.09300 32.18100 -11.92100 1.000 39.79806 509 VAL B C 1
ATOM 7922 O O . VAL B 1 506 ? 15.00900 31.22400 -12.70700 1.000 37.92730 509 VAL B O 1
ATOM 7926 N N . ALA B 1 507 ? 14.23700 33.20300 -11.95600 1.000 41.65679 510 ALA B N 1
ATOM 7927 C CA . ALA B 1 507 ? 13.13800 33.20000 -12.91300 1.000 41.70645 510 ALA B CA 1
ATOM 7928 C C . ALA B 1 507 ? 13.66900 33.25800 -14.33600 1.000 42.54003 510 ALA B C 1
ATOM 7929 O O . ALA B 1 507 ? 13.14500 32.58400 -15.23000 1.000 42.20421 510 ALA B O 1
ATOM 7931 N N . ALA B 1 508 ? 14.71300 34.06400 -14.56000 1.000 41.83711 511 ALA B N 1
ATOM 7932 C CA . ALA B 1 508 ? 15.30200 34.15500 -15.89200 1.000 44.28727 511 ALA B CA 1
ATOM 7933 C C . ALA B 1 508 ? 15.82200 32.79800 -16.35000 1.000 40.70392 511 ALA B C 1
ATOM 7934 O O . ALA B 1 508 ? 15.52000 32.35300 -17.46400 1.000 43.43469 511 ALA B O 1
ATOM 7936 N N . ALA B 1 509 ? 16.58400 32.11700 -15.48700 1.000 39.57252 512 ALA B N 1
ATOM 7937 C CA . ALA B 1 509 ? 17.08900 30.78400 -15.79900 1.000 42.06991 512 ALA B CA 1
ATOM 7938 C C . ALA B 1 509 ? 15.96400 29.79800 -16.04200 1.000 38.89090 512 ALA B C 1
ATOM 7939 O O . ALA B 1 509 ? 16.18300 28.77600 -16.69400 1.000 37.10011 512 ALA B O 1
ATOM 7941 N N . LEU B 1 510 ? 14.76900 30.07900 -15.53100 1.000 39.38279 513 LEU B N 1
ATOM 7942 C CA . LEU B 1 510 ? 13.58300 29.30000 -15.85500 1.000 38.60316 513 LEU B CA 1
ATOM 7943 C C . LEU B 1 510 ? 12.86800 29.84200 -17.08400 1.000 40.63332 513 LEU B C 1
ATOM 7944 O O . LEU B 1 510 ? 11.76600 29.38000 -17.41100 1.000 39.59054 513 LEU B O 1
ATOM 7949 N N . GLY B 1 511 ? 13.47900 30.80400 -17.77100 1.000 40.53064 514 GLY B N 1
ATOM 7950 C CA . GLY B 1 511 ? 12.93600 31.28900 -19.02200 1.000 44.59048 514 GLY B CA 1
ATOM 7951 C C . GLY B 1 511 ? 11.75700 32.22100 -18.89900 1.000 47.59955 514 GLY B C 1
ATOM 7952 O O . GLY B 1 511 ? 10.94800 32.30200 -19.82700 1.000 52.81222 514 GLY B O 1
ATOM 7953 N N . GLU B 1 512 ? 11.62900 32.93900 -17.78500 1.000 45.02075 515 GLU B N 1
ATOM 7954 C CA . GLU B 1 512 ? 10.51700 33.85900 -17.60900 1.000 44.52880 515 GLU B CA 1
ATOM 7955 C C . GLU B 1 512 ? 11.03000 35.20200 -17.11800 1.000 46.37342 515 GLU B C 1
ATOM 7956 O O . GLU B 1 512 ? 11.76900 35.27300 -16.13000 1.000 43.27015 515 GLU B O 1
ATOM 7962 N N . ASP B 1 513 ? 10.63800 36.26400 -17.83100 1.000 47.60912 516 ASP B N 1
ATOM 7963 C CA . ASP B 1 513 ? 11.04900 37.61300 -17.46800 1.000 48.52518 516 ASP B CA 1
ATOM 7964 C C . ASP B 1 513 ? 10.30700 38.11200 -16.24100 1.000 45.82487 516 ASP B C 1
ATOM 7965 O O . ASP B 1 513 ? 10.82500 38.95900 -15.50900 1.000 45.60138 516 ASP B O 1
ATOM 7970 N N . THR B 1 514 ? 9.10300 37.60400 -16.00700 1.000 44.32558 517 THR B N 1
ATOM 7971 C CA . THR B 1 514 ? 8.33800 37.91100 -14.81300 1.000 44.73599 517 THR B CA 1
ATOM 7972 C C . THR B 1 514 ? 7.65000 36.63900 -14.34200 1.000 45.47091 517 THR B C 1
ATOM 7973 O O . THR B 1 514 ? 7.41700 35.71500 -15.12700 1.000 48.86368 517 THR B O 1
ATOM 7977 N N . ILE B 1 515 ? 7.34700 36.59100 -13.04500 1.000 47.41326 518 ILE B N 1
ATOM 7978 C CA . ILE B 1 515 ? 6.59200 35.49700 -12.43600 1.000 43.56574 518 ILE B CA 1
ATOM 7979 C C . ILE B 1 515 ? 5.43800 36.11300 -11.65700 1.000 39.91813 518 ILE B C 1
ATOM 7980 O O . ILE B 1 515 ? 5.66100 36.91900 -10.74600 1.000 42.07076 518 ILE B O 1
ATOM 7985 N N . ALA B 1 516 ? 4.21400 35.75600 -12.02000 1.000 36.57637 519 ALA B N 1
ATOM 7986 C CA . ALA B 1 516 ? 3.06000 36.22800 -11.26900 1.000 37.02607 519 ALA B CA 1
ATOM 7987 C C . ALA B 1 516 ? 3.05300 35.63100 -9.86300 1.000 38.08995 519 ALA B C 1
ATOM 7988 O O . ALA B 1 516 ? 3.28900 34.43200 -9.67900 1.000 40.40912 519 ALA B O 1
ATOM 7990 N N . LEU B 1 517 ? 2.78000 36.47300 -8.86700 1.000 35.14191 520 LEU B N 1
ATOM 7991 C CA . LEU B 1 517 ? 2.51800 35.99000 -7.51400 1.000 34.39803 520 LEU B CA 1
ATOM 7992 C C . LEU B 1 517 ? 1.08700 35.47400 -7.45200 1.000 36.20560 520 LEU B C 1
ATOM 7993 O O . LEU B 1 517 ? 0.13500 36.25100 -7.56400 1.000 31.64905 520 LEU B O 1
ATOM 7998 N N . GLU B 1 518 ? 0.93400 34.18400 -7.22900 1.000 36.27821 521 GLU B N 1
ATOM 7999 C CA . GLU B 1 518 ? -0.34500 33.53700 -7.48200 1.000 35.51885 521 GLU B CA 1
ATOM 8000 C C . GLU B 1 518 ? -0.37400 32.17400 -6.79400 1.000 34.74680 521 GLU B C 1
ATOM 8001 O O . GLU B 1 518 ? 0.68700 31.59100 -6.53500 1.000 35.07099 521 GLU B O 1
ATOM 8007 N N . PRO B 1 519 ? -1.55600 31.66400 -6.42800 1.000 35.53611 522 PRO B N 1
ATOM 8008 C CA . PRO B 1 519 ? -1.62000 30.39900 -5.67800 1.000 33.50552 522 PRO B CA 1
ATOM 8009 C C . PRO B 1 519 ? -1.56800 29.14000 -6.54300 1.000 35.04074 522 PRO B C 1
ATOM 8010 O O . PRO B 1 519 ? -1.36900 28.05100 -5.99400 1.000 31.13882 522 PRO B O 1
ATOM 8014 N N . THR B 1 520 ? -1.75500 29.24700 -7.85500 1.000 34.00134 523 THR B N 1
ATOM 8015 C CA . THR B 1 520 ? -1.62500 28.10900 -8.76000 1.000 31.89864 523 THR B CA 1
ATOM 8016 C C . THR B 1 520 ? -0.17200 27.99100 -9.19600 1.000 34.78667 523 THR B C 1
ATOM 8017 O O . THR B 1 520 ? 0.33400 28.91500 -9.85300 1.000 34.17125 523 THR B O 1
ATOM 8021 N N . PRO B 1 521 ? 0.54500 26.91500 -8.85800 1.000 33.02952 524 PRO B N 1
ATOM 8022 C CA . PRO B 1 521 ? 1.90600 26.77300 -9.38900 1.000 34.70053 524 PRO B CA 1
ATOM 8023 C C . PRO B 1 521 ? 1.84700 26.42000 -10.86700 1.000 35.61141 524 PRO B C 1
ATOM 8024 O O . PRO B 1 521 ? 0.87200 25.84500 -11.34300 1.000 38.57967 524 PRO B O 1
ATOM 8028 N N . ARG B 1 522 ? 2.89400 26.79700 -11.60000 1.000 37.89108 525 ARG B N 1
ATOM 8029 C CA . ARG B 1 522 ? 2.94300 26.63600 -13.04800 1.000 36.88366 525 ARG B CA 1
ATOM 8030 C C . ARG B 1 522 ? 4.20000 25.89100 -13.45700 1.000 36.41844 525 ARG B C 1
ATOM 8031 O O . ARG B 1 522 ? 5.27100 26.08300 -12.86900 1.000 33.40008 525 ARG B O 1
ATOM 8039 N N . TRP B 1 523 ? 4.07300 25.08900 -14.51000 1.000 36.15287 526 TRP B N 1
ATOM 8040 C CA . TRP B 1 523 ? 5.23100 24.41100 -15.07100 1.000 34.83794 526 TRP B CA 1
ATOM 8041 C C . TRP B 1 523 ? 6.20400 25.40500 -15.68100 1.000 36.22609 526 TRP B C 1
ATOM 8042 O O . TRP B 1 523 ? 5.81700 26.45800 -16.19300 1.000 38.30593 526 TRP B O 1
ATOM 8053 N N . VAL B 1 524 ? 7.48600 25.05200 -15.62900 1.000 35.86129 527 VAL B N 1
ATOM 8054 C CA . VAL B 1 524 ? 8.45800 25.67300 -16.51000 1.000 36.80487 527 VAL B CA 1
ATOM 8055 C C . VAL B 1 524 ? 8.20700 25.15700 -17.92000 1.000 38.61156 527 VAL B C 1
ATOM 8056 O O . VAL B 1 524 ? 7.91100 23.97100 -18.12000 1.000 35.11227 527 VAL B O 1
ATOM 8060 N N . ARG B 1 525 ? 8.27500 26.05600 -18.89600 1.000 43.23810 528 ARG B N 1
ATOM 8061 C CA . ARG B 1 525 ? 7.94300 25.70900 -20.27500 1.000 46.03036 528 ARG B CA 1
ATOM 8062 C C . ARG B 1 525 ? 8.81400 24.54200 -20.74600 1.000 43.66878 528 ARG B C 1
ATOM 8063 O O . ARG B 1 525 ? 10.05000 24.61900 -20.65000 1.000 40.43347 528 ARG B O 1
ATOM 8071 N N . PRO B 1 526 ? 8.22800 23.44000 -21.20900 1.000 41.73477 529 PRO B N 1
ATOM 8072 C CA . PRO B 1 526 ? 9.05700 22.32200 -21.66800 1.000 44.24237 529 PRO B CA 1
ATOM 8073 C C . PRO B 1 526 ? 9.93100 22.75700 -22.83200 1.000 44.60089 529 PRO B C 1
ATOM 8074 O O . PRO B 1 526 ? 9.50700 23.53500 -23.68900 1.000 49.42774 529 PRO B O 1
ATOM 8078 N N . ASP B 1 527 ? 11.17400 22.28000 -22.81600 1.000 44.68337 530 ASP B N 1
ATOM 8079 C CA . ASP B 1 527 ? 12.28800 22.56000 -23.72200 1.000 45.81023 530 ASP B CA 1
ATOM 8080 C C . ASP B 1 527 ? 13.06500 23.78600 -23.27300 1.000 46.49834 530 ASP B C 1
ATOM 8081 O O . ASP B 1 527 ? 14.00400 24.19500 -23.96900 1.000 46.88366 530 ASP B O 1
ATOM 8086 N N . THR B 1 528 ? 12.73500 24.37100 -22.12900 1.000 44.33741 531 THR B N 1
ATOM 8087 C CA . THR B 1 528 ? 13.52700 25.47100 -21.60900 1.000 46.43493 531 THR B CA 1
ATOM 8088 C C . THR B 1 528 ? 14.86900 24.94700 -21.11700 1.000 43.96833 531 THR B C 1
ATOM 8089 O O . THR B 1 528 ? 14.91600 24.00500 -20.32200 1.000 45.41071 531 THR B O 1
ATOM 8093 N N . GLU B 1 529 ? 15.96100 25.54200 -21.59900 1.000 44.46604 532 GLU B N 1
ATOM 8094 C CA . GLU B 1 529 ? 17.30400 25.11000 -21.21400 1.000 43.88061 532 GLU B CA 1
ATOM 8095 C C . GLU B 1 529 ? 17.66500 25.62900 -19.82700 1.000 46.05179 532 GLU B C 1
ATOM 8096 O O . GLU B 1 529 ? 17.61800 26.83900 -19.57800 1.000 46.42639 532 GLU B O 1
ATOM 8102 N N . ILE B 1 530 ? 18.06900 24.72300 -18.93400 1.000 45.97232 533 ILE B N 1
ATOM 8103 C CA . ILE B 1 530 ? 18.21600 25.03300 -17.51200 1.000 45.88283 533 ILE B CA 1
ATOM 8104 C C . ILE B 1 530 ? 19.69400 25.20300 -17.18400 1.000 48.95788 533 ILE B C 1
ATOM 8105 O O . ILE B 1 530 ? 20.44600 24.22000 -17.13900 1.000 50.06689 533 ILE B O 1
ATOM 8110 N N . LYS B 1 531 ? 20.10700 26.43800 -16.89800 1.000 43.64460 534 LYS B N 1
ATOM 8111 C CA . LYS B 1 531 ? 21.46000 26.71300 -16.41700 1.000 47.92363 534 LYS B CA 1
ATOM 8112 C C . LYS B 1 531 ? 21.37200 27.71300 -15.26100 1.000 47.57094 534 LYS B C 1
ATOM 8113 O O . LYS B 1 531 ? 21.18100 28.91300 -15.48200 1.000 45.75928 534 LYS B O 1
ATOM 8119 N N . PHE B 1 532 ? 21.51800 27.20800 -14.03300 1.000 47.07667 535 PHE B N 1
ATOM 8120 C CA . PHE B 1 532 ? 21.44000 28.01700 -12.82200 1.000 43.16849 535 PHE B CA 1
ATOM 8121 C C . PHE B 1 532 ? 22.82400 28.50100 -12.42900 1.000 46.33633 535 PHE B C 1
ATOM 8122 O O . PHE B 1 532 ? 23.80400 27.75900 -12.53900 1.000 45.35689 535 PHE B O 1
ATOM 8130 N N . ALA B 1 533 ? 22.89400 29.74100 -11.94200 1.000 43.10732 536 ALA B N 1
ATOM 8131 C CA . ALA B 1 533 ? 24.14800 30.26600 -11.42400 1.000 43.78561 536 ALA B CA 1
ATOM 8132 C C . ALA B 1 533 ? 24.60100 29.47400 -10.19600 1.000 48.63394 536 ALA B C 1
ATOM 8133 O O . ALA B 1 533 ? 23.81200 28.80600 -9.52100 1.000 47.12104 536 ALA B O 1
ATOM 8135 N N . THR B 1 534 ? 25.89900 29.57500 -9.90300 1.000 49.21159 537 THR B N 1
ATOM 8136 C CA . THR B 1 534 ? 26.54600 28.88100 -8.79200 1.000 48.72197 537 THR B CA 1
ATOM 8137 C C . THR B 1 534 ? 26.77200 29.77700 -7.57900 1.000 51.14381 537 THR B C 1
ATOM 8138 O O . THR B 1 534 ? 26.95300 29.27200 -6.46400 1.000 50.54537 537 THR B O 1
ATOM 8142 N N . ASP B 1 535 ? 26.71300 31.08900 -7.76000 1.000 50.56071 538 ASP B N 1
ATOM 8143 C CA . ASP B 1 535 ? 27.17600 32.04800 -6.76900 1.000 52.11815 538 ASP B CA 1
ATOM 8144 C C . ASP B 1 535 ? 26.11700 33.12400 -6.52000 1.000 50.23217 538 ASP B C 1
ATOM 8145 O O . ASP B 1 535 ? 26.37600 34.32400 -6.62400 1.000 54.04823 538 ASP B O 1
ATOM 8150 N N . HIS B 1 536 ? 24.89200 32.70200 -6.18400 1.000 47.95319 539 HIS B N 1
ATOM 8151 C CA . HIS B 1 536 ? 23.81900 33.66900 -5.93700 1.000 48.68827 539 HIS B CA 1
ATOM 8152 C C . HIS B 1 536 ? 24.08900 34.49200 -4.68000 1.000 48.84853 539 HIS B C 1
ATOM 8153 O O . HIS B 1 536 ? 23.95100 35.72100 -4.68400 1.000 50.18538 539 HIS B O 1
ATOM 8160 N N . PHE B 1 537 ? 24.46100 33.82800 -3.59300 1.000 48.45515 540 PHE B N 1
ATOM 8161 C CA . PHE B 1 537 ? 24.72400 34.46800 -2.31600 1.000 45.33227 540 PHE B CA 1
ATOM 8162 C C . PHE B 1 537 ? 26.22000 34.53200 -2.05700 1.000 50.48728 540 PHE B C 1
ATOM 8163 O O . PHE B 1 537 ? 27.00100 33.74000 -2.59200 1.000 52.99697 540 PHE B O 1
ATOM 8171 N N . SER B 1 538 ? 26.61500 35.48800 -1.21800 1.000 49.46911 541 SER B N 1
ATOM 8172 C CA . SER B 1 538 ? 28.02900 35.77900 -0.99600 1.000 51.30940 541 SER B CA 1
ATOM 8173 C C . SER B 1 538 ? 28.33800 35.74100 0.49300 1.000 47.84036 541 SER B C 1
ATOM 8174 O O . SER B 1 538 ? 27.70300 36.47400 1.27300 1.000 50.06309 541 SER B O 1
ATOM 8177 N N . PRO B 1 539 ? 29.29300 34.92000 0.93800 1.000 50.06542 542 PRO B N 1
ATOM 8178 C CA . PRO B 1 539 ? 29.76000 34.89400 2.33200 1.000 52.63429 542 PRO B CA 1
ATOM 8179 C C . PRO B 1 539 ? 30.40100 36.21700 2.78800 1.000 56.42483 542 PRO B C 1
ATOM 8180 O O . PRO B 1 539 ? 31.50600 36.56800 2.36900 1.000 52.93899 542 PRO B O 1
ATOM 8184 N N . GLY C 1 8 ? 39.59600 -19.23600 -20.05000 1.000 53.59168 11 GLY D N 1
ATOM 8185 C CA . GLY C 1 8 ? 39.50400 -18.63200 -21.36700 1.000 48.96532 11 GLY D CA 1
ATOM 8186 C C . GLY C 1 8 ? 39.01500 -17.19700 -21.30200 1.000 45.82855 11 GLY D C 1
ATOM 8187 O O . GLY C 1 8 ? 38.26400 -16.82400 -20.40000 1.000 46.59802 11 GLY D O 1
ATOM 8188 N N . ARG C 1 9 ? 39.43900 -16.39400 -22.26800 1.000 41.43627 12 ARG D N 1
ATOM 8189 C CA . ARG C 1 9 ? 39.04300 -14.99400 -22.30500 1.000 38.59293 12 ARG D CA 1
ATOM 8190 C C . ARG C 1 9 ? 37.55400 -14.85000 -22.62600 1.000 39.05546 12 ARG D C 1
ATOM 8191 O O . ARG C 1 9 ? 37.03100 -15.54900 -23.50200 1.000 39.85810 12 ARG D O 1
ATOM 8199 N N . PRO C 1 10 ? 36.84500 -13.95200 -21.94300 1.000 41.68668 13 PRO D N 1
ATOM 8200 C CA . PRO C 1 10 ? 35.44700 -13.70000 -22.30500 1.000 37.92880 13 PRO D CA 1
ATOM 8201 C C . PRO C 1 10 ? 35.34300 -12.93300 -23.61800 1.000 35.92572 13 PRO D C 1
ATOM 8202 O O . PRO C 1 10 ? 36.24800 -12.19100 -24.01100 1.000 35.93650 13 PRO D O 1
ATOM 8206 N N . VAL C 1 11 ? 34.22600 -13.14400 -24.31200 1.000 34.99204 14 VAL D N 1
ATOM 8207 C CA . VAL C 1 11 ? 33.98000 -12.54300 -25.61700 1.000 32.99875 14 VAL D CA 1
ATOM 8208 C C . VAL C 1 11 ? 32.87500 -11.51000 -25.47200 1.000 32.54874 14 VAL D C 1
ATOM 8209 O O . VAL C 1 11 ? 31.77700 -11.81500 -24.98500 1.000 33.90115 14 VAL D O 1
ATOM 8213 N N . LEU C 1 12 ? 33.16000 -10.29800 -25.91400 1.000 30.67525 15 LEU D N 1
ATOM 8214 C CA . LEU C 1 12 ? 32.15700 -9.26000 -26.04500 1.000 29.52962 15 LEU D CA 1
ATOM 8215 C C . LEU C 1 12 ? 31.66700 -9.24600 -27.48500 1.000 32.90321 15 LEU D C 1
ATOM 8216 O O . LEU C 1 12 ? 32.47800 -9.15700 -28.41400 1.000 32.25045 15 LEU D O 1
ATOM 8221 N N . LEU C 1 13 ? 30.35000 -9.36300 -27.66700 1.000 27.69417 16 LEU D N 1
ATOM 8222 C CA . LEU C 1 13 ? 29.71900 -9.19500 -28.97200 1.000 29.85957 16 LEU D CA 1
ATOM 8223 C C . LEU C 1 13 ? 29.03600 -7.83200 -29.01900 1.000 31.82545 16 LEU D C 1
ATOM 8224 O O . LEU C 1 13 ? 28.19700 -7.51500 -28.16600 1.000 27.89968 16 LEU D O 1
ATOM 8229 N N . LEU C 1 14 ? 29.40700 -7.03300 -30.01300 1.000 28.99419 17 LEU D N 1
ATOM 8230 C CA . LEU C 1 14 ? 28.98800 -5.64200 -30.12100 1.000 29.40738 17 LEU D CA 1
ATOM 8231 C C . LEU C 1 14 ? 28.41100 -5.42400 -31.51100 1.000 27.64027 17 LEU D C 1
ATOM 8232 O O . LEU C 1 14 ? 29.12800 -5.02800 -32.44000 1.000 28.97064 17 LEU D O 1
ATOM 8237 N N . PRO C 1 15 ? 27.12100 -5.66700 -31.69200 1.000 29.47434 18 PRO D N 1
ATOM 8238 C CA . PRO C 1 15 ? 26.45300 -5.23200 -32.91800 1.000 29.30907 18 PRO D CA 1
ATOM 8239 C C . PRO C 1 15 ? 26.19300 -3.73700 -32.87200 1.000 28.15573 18 PRO D C 1
ATOM 8240 O O . PRO C 1 15 ? 26.22900 -3.11700 -31.81100 1.000 28.49531 18 PRO D O 1
ATOM 8244 N N . SER C 1 16 ? 25.90700 -3.17300 -34.04600 1.000 27.34999 19 SER D N 1
ATOM 8245 C CA . SER C 1 16 ? 25.56100 -1.75900 -34.13300 1.000 31.00504 19 SER D CA 1
ATOM 8246 C C . SER C 1 16 ? 24.40500 -1.42800 -33.19200 1.000 32.18339 19 SER D C 1
ATOM 8247 O O . SER C 1 16 ? 23.43000 -2.17800 -33.09300 1.000 30.81863 19 SER D O 1
ATOM 8250 N N . PHE C 1 17 ? 24.53000 -0.30300 -32.49800 1.000 31.84250 20 PHE D N 1
ATOM 8251 C CA . PHE C 1 17 ? 23.42400 0.25600 -31.72200 1.000 32.56286 20 PHE D CA 1
ATOM 8252 C C . PHE C 1 17 ? 22.45400 0.89800 -32.70000 1.000 32.03460 20 PHE D C 1
ATOM 8253 O O . PHE C 1 17 ? 22.82200 1.88300 -33.34400 1.000 28.92839 20 PHE D O 1
ATOM 8261 N N . PRO C 1 18 ? 21.24900 0.37200 -32.87700 1.000 31.41985 21 PRO D N 1
ATOM 8262 C CA . PRO C 1 18 ? 20.35800 0.92400 -33.90300 1.000 32.58400 21 PRO D CA 1
ATOM 8263 C C . PRO C 1 18 ? 19.84100 2.29700 -33.50700 1.000 34.14278 21 PRO D C 1
ATOM 8264 O O . PRO C 1 18 ? 19.65900 2.60900 -32.32500 1.000 33.12238 21 PRO D O 1
ATOM 8268 N N . THR C 1 19 ? 19.59800 3.11600 -34.52100 1.000 34.39748 22 THR D N 1
ATOM 8269 C CA . THR C 1 19 ? 19.14600 4.49000 -34.31900 1.000 35.32497 22 THR D CA 1
ATOM 8270 C C . THR C 1 19 ? 17.68800 4.50100 -33.87800 1.000 33.78743 22 THR D C 1
ATOM 8271 O O . THR C 1 19 ? 16.84000 3.91900 -34.56400 1.000 33.63972 22 THR D O 1
ATOM 8275 N N . PRO C 1 20 ? 17.35100 5.12800 -32.74800 1.000 34.26517 23 PRO D N 1
ATOM 8276 C CA . PRO C 1 20 ? 15.96300 5.07500 -32.25400 1.000 33.90930 23 PRO D CA 1
ATOM 8277 C C . PRO C 1 20 ? 15.03200 6.09100 -32.91400 1.000 33.32029 23 PRO D C 1
ATOM 8278 O O . PRO C 1 20 ? 14.21400 6.74000 -32.25100 1.000 34.39547 23 PRO D O 1
ATOM 8282 N N . ASN C 1 21 ? 15.16100 6.24900 -34.22700 1.000 34.62163 24 ASN D N 1
ATOM 8283 C CA . ASN C 1 21 ? 14.19900 6.99500 -35.02600 1.000 38.57102 24 ASN D CA 1
ATOM 8284 C C . ASN C 1 21 ? 13.09300 6.09900 -35.56600 1.000 35.61953 24 ASN D C 1
ATOM 8285 O O . ASN C 1 21 ? 12.33500 6.52900 -36.43400 1.000 39.91904 24 ASN D O 1
ATOM 8290 N N . GLY C 1 22 ? 12.99500 4.87000 -35.07900 1.000 36.00119 25 GLY D N 1
ATOM 8291 C CA . GLY C 1 22 ? 11.98400 3.94000 -35.54800 1.000 34.83935 25 GLY D CA 1
ATOM 8292 C C . GLY C 1 22 ? 12.17900 2.58900 -34.89200 1.000 35.21267 25 GLY D C 1
ATOM 8293 O O . GLY C 1 22 ? 13.01600 2.42700 -33.99900 1.000 33.24581 25 GLY D O 1
ATOM 8294 N N . GLU C 1 23 ? 11.39800 1.61400 -35.34800 1.000 35.07965 26 GLU D N 1
ATOM 8295 C CA . GLU C 1 23 ? 11.50000 0.24400 -34.86500 1.000 34.91813 26 GLU D CA 1
ATOM 8296 C C . GLU C 1 23 ? 12.16600 -0.63800 -35.91900 1.000 33.28546 26 GLU D C 1
ATOM 8297 O O . GLU C 1 23 ? 12.45600 -0.20100 -37.03800 1.000 33.73368 26 GLU D O 1
ATOM 8303 N N . LEU C 1 24 ? 12.42700 -1.89200 -35.54800 1.000 33.30716 27 LEU D N 1
ATOM 8304 C CA . LEU C 1 24 ? 13.27700 -2.75200 -36.36800 1.000 31.06022 27 LEU D CA 1
ATOM 8305 C C . LEU C 1 24 ? 12.48900 -3.47200 -37.44700 1.000 31.06548 27 LEU D C 1
ATOM 8306 O O . LEU C 1 24 ? 11.35800 -3.92200 -37.22000 1.000 35.40511 27 LEU D O 1
ATOM 8311 N N . HIS C 1 25 ? 13.10300 -3.60600 -38.61900 1.000 29.21995 28 HIS D N 1
ATOM 8312 C CA . HIS C 1 25 ? 12.56200 -4.45500 -39.67200 1.000 32.47241 28 HIS D CA 1
ATOM 8313 C C . HIS C 1 25 ? 13.38900 -5.73500 -39.80500 1.000 30.06247 28 HIS D C 1
ATOM 8314 O O . HIS C 1 25 ? 14.41700 -5.92000 -39.14900 1.000 28.87993 28 HIS D O 1
ATOM 8321 N N . LEU C 1 26 ? 12.91500 -6.63200 -40.67300 1.000 32.41077 29 LEU D N 1
ATOM 8322 C CA . LEU C 1 26 ? 13.58200 -7.91500 -40.85600 1.000 32.72642 29 LEU D CA 1
ATOM 8323 C C . LEU C 1 26 ? 14.99600 -7.73300 -41.39300 1.000 31.29940 29 LEU D C 1
ATOM 8324 O O . LEU C 1 26 ? 15.87500 -8.57200 -41.14100 1.000 30.86073 29 LEU D O 1
ATOM 8329 N N . GLY C 1 27 ? 15.24000 -6.64000 -42.11900 1.000 32.08173 30 GLY D N 1
ATOM 8330 C CA . GLY C 1 27 ? 16.59500 -6.35300 -42.56100 1.000 30.63628 30 GLY D CA 1
ATOM 8331 C C . GLY C 1 27 ? 17.56600 -6.25200 -41.40000 1.000 29.77192 30 GLY D C 1
ATOM 8332 O O . GLY C 1 27 ? 18.59000 -6.93700 -41.37600 1.000 28.37341 30 GLY D O 1
ATOM 8333 N N . HIS C 1 28 ? 17.24500 -5.39900 -40.41200 1.000 29.29324 31 HIS D N 1
ATOM 8334 C CA . HIS C 1 28 ? 18.07200 -5.28200 -39.20900 1.000 28.34423 31 HIS D CA 1
ATOM 8335 C C . HIS C 1 28 ? 18.36000 -6.64900 -38.60000 1.000 27.65241 31 HIS D C 1
ATOM 8336 O O . HIS C 1 28 ? 19.51100 -6.95900 -38.26600 1.000 25.74388 31 HIS D O 1
ATOM 8343 N N . LEU C 1 29 ? 17.31000 -7.46900 -38.42300 1.000 27.66290 32 LEU D N 1
ATOM 8344 C CA . LEU C 1 29 ? 17.49300 -8.79000 -37.82300 1.000 29.13399 32 LEU D CA 1
ATOM 8345 C C . LEU C 1 29 ? 18.43300 -9.63500 -38.66700 1.000 27.10597 32 LEU D C 1
ATOM 8346 O O . LEU C 1 29 ? 19.39100 -10.22400 -38.15000 1.000 29.13152 32 LEU D O 1
ATOM 8351 N N . SER C 1 30 ? 18.19200 -9.68100 -39.98100 1.000 23.54924 33 SER D N 1
ATOM 8352 C CA . SER C 1 30 ? 19.03400 -10.46600 -40.87500 1.000 25.03318 33 SER D CA 1
ATOM 8353 C C . SER C 1 30 ? 20.49500 -10.01800 -40.86300 1.000 29.34302 33 SER D C 1
ATOM 8354 O O . SER C 1 30 ? 21.36900 -10.75100 -41.34000 1.000 25.43855 33 SER D O 1
ATOM 8357 N N . GLY C 1 31 ? 20.78600 -8.82900 -40.35100 1.000 29.83830 34 GLY D N 1
ATOM 8358 C CA . GLY C 1 31 ? 22.13500 -8.33000 -40.38900 1.000 26.68789 34 GLY D CA 1
ATOM 8359 C C . GLY C 1 31 ? 22.85400 -8.55600 -39.08000 1.000 30.60544 34 GLY D C 1
ATOM 8360 O O . GLY C 1 31 ? 23.06800 -9.68800 -38.63700 1.000 31.02430 34 GLY D O 1
ATOM 8361 N N . PRO C 1 32 ? 23.24300 -7.46200 -38.43000 1.000 26.81262 35 PRO D N 1
ATOM 8362 C CA . PRO C 1 32 ? 24.12600 -7.59400 -37.27500 1.000 24.88213 35 PRO D CA 1
ATOM 8363 C C . PRO C 1 32 ? 23.48500 -8.28200 -36.08800 1.000 25.86087 35 PRO D C 1
ATOM 8364 O O . PRO C 1 32 ? 24.21000 -8.89400 -35.29700 1.000 25.77881 35 PRO D O 1
ATOM 8368 N N . PHE C 1 33 ? 22.15700 -8.24400 -35.94600 1.000 24.73603 36 PHE D N 1
ATOM 8369 C CA . PHE C 1 33 ? 21.55900 -8.68400 -34.68300 1.000 28.10391 36 PHE D CA 1
ATOM 8370 C C . PHE C 1 33 ? 21.38700 -10.19600 -34.59000 1.000 27.55183 36 PHE D C 1
ATOM 8371 O O . PHE C 1 33 ? 21.67700 -10.78300 -33.54100 1.000 27.13226 36 PHE D O 1
ATOM 8379 N N . LEU C 1 34 ? 20.87600 -10.84900 -35.64400 1.000 27.81154 37 LEU D N 1
ATOM 8380 C CA . LEU C 1 34 ? 20.87200 -12.31200 -35.62900 1.000 25.90551 37 LEU D CA 1
ATOM 8381 C C . LEU C 1 34 ? 22.29000 -12.85100 -35.69100 1.000 27.56466 37 LEU D C 1
ATOM 8382 O O . LEU C 1 34 ? 22.59400 -13.87900 -35.07400 1.000 27.97151 37 LEU D O 1
ATOM 8387 N N . ASN C 1 35 ? 23.17600 -12.18200 -36.43300 1.000 26.80677 38 ASN D N 1
ATOM 8388 C CA . ASN C 1 35 ? 24.56100 -12.64500 -36.47100 1.000 25.27183 38 ASN D CA 1
ATOM 8389 C C . ASN C 1 35 ? 25.16200 -12.62400 -35.07000 1.000 28.94777 38 ASN D C 1
ATOM 8390 O O . ASN C 1 35 ? 25.73000 -13.62400 -34.60700 1.000 28.31476 38 ASN D O 1
ATOM 8395 N N . ALA C 1 36 ? 24.97400 -11.51300 -34.34600 1.000 25.57102 39 ALA D N 1
ATOM 8396 C CA . ALA C 1 36 ? 25.61300 -11.38200 -33.04300 1.000 28.06149 39 ALA D CA 1
ATOM 8397 C C . ALA C 1 36 ? 25.01700 -12.35500 -32.04400 1.000 28.55638 39 ALA D C 1
ATOM 8398 O O . ALA C 1 36 ? 25.75400 -12.99700 -31.27900 1.000 27.61229 39 ALA D O 1
ATOM 8400 N N . ASP C 1 37 ? 23.68600 -12.48900 -32.04600 1.000 25.32622 40 ASP D N 1
ATOM 8401 C CA . ASP C 1 37 ? 23.03100 -13.37200 -31.09000 1.000 26.08368 40 ASP D CA 1
ATOM 8402 C C . ASP C 1 37 ? 23.36800 -14.83700 -31.36000 1.000 27.37661 40 ASP D C 1
ATOM 8403 O O . ASP C 1 37 ? 23.53000 -15.62200 -30.41100 1.000 26.66904 40 ASP D O 1
ATOM 8408 N N . ALA C 1 38 ? 23.47100 -15.23000 -32.64300 1.000 25.41046 41 ALA D N 1
ATOM 8409 C CA . ALA C 1 38 ? 23.83500 -16.61200 -32.96800 1.000 26.88341 41 ALA D CA 1
ATOM 8410 C C . ALA C 1 38 ? 25.29000 -16.88300 -32.62400 1.000 29.59898 41 ALA D C 1
ATOM 8411 O O . ALA C 1 38 ? 25.63600 -17.98000 -32.15700 1.000 28.43401 41 ALA D O 1
ATOM 8413 N N . CYS C 1 39 ? 26.16400 -15.90100 -32.88100 1.000 28.80623 42 CYS D N 1
ATOM 8414 C CA . CYS C 1 39 ? 27.55600 -16.04700 -32.49100 1.000 27.67774 42 CYS D CA 1
ATOM 8415 C C . CYS C 1 39 ? 27.66000 -16.17900 -30.98600 1.000 28.78914 42 CYS D C 1
ATOM 8416 O O . CYS C 1 39 ? 28.40700 -17.02000 -30.47900 1.000 30.00585 42 CYS D O 1
ATOM 8419 N N . ARG C 1 40 ? 26.86200 -15.39000 -30.26100 1.000 31.19227 43 ARG D N 1
ATOM 8420 C CA . ARG C 1 40 ? 26.82100 -15.47300 -28.80600 1.000 29.46822 43 ARG D CA 1
ATOM 8421 C C . ARG C 1 40 ? 26.37100 -16.85900 -28.35100 1.000 26.91039 43 ARG D C 1
ATOM 8422 O O . ARG C 1 40 ? 27.02300 -17.50300 -27.52300 1.000 30.02742 43 ARG D O 1
ATOM 8430 N N . ARG C 1 41 ? 25.24300 -17.32300 -28.87900 1.000 29.65713 44 ARG D N 1
ATOM 8431 C CA . ARG C 1 41 ? 24.72900 -18.62900 -28.49700 1.000 31.02565 44 ARG D CA 1
ATOM 8432 C C . ARG C 1 41 ? 25.74800 -19.71600 -28.77700 1.000 31.09155 44 ARG D C 1
ATOM 8433 O O . ARG C 1 41 ? 25.91600 -20.63700 -27.97100 1.000 31.11060 44 ARG D O 1
ATOM 8441 N N . ALA C 1 42 ? 26.45400 -19.61800 -29.90100 1.000 27.72646 45 ALA D N 1
ATOM 8442 C CA . ALA C 1 42 ? 27.37400 -20.68700 -30.25900 1.000 30.15606 45 ALA D CA 1
ATOM 8443 C C . ALA C 1 42 ? 28.57600 -20.69300 -29.32600 1.000 31.75950 45 ALA D C 1
ATOM 8444 O O . ALA C 1 42 ? 29.06600 -21.75700 -28.94300 1.000 26.76025 45 ALA D O 1
ATOM 8446 N N . LEU C 1 43 ? 29.04100 -19.51100 -28.92400 1.000 28.72712 46 LEU D N 1
ATOM 8447 C CA . LEU C 1 43 ? 30.13100 -19.44100 -27.96200 1.000 31.40891 46 LEU D CA 1
ATOM 8448 C C . LEU C 1 43 ? 29.73700 -20.09200 -26.64200 1.000 31.07497 46 LEU D C 1
ATOM 8449 O O . LEU C 1 43 ? 30.50500 -20.86700 -26.07500 1.000 31.72132 46 LEU D O 1
ATOM 8454 N N . LEU C 1 44 ? 28.53700 -19.79300 -26.13800 1.000 29.25585 47 LEU D N 1
ATOM 8455 C CA . LEU C 1 44 ? 28.10200 -20.40700 -24.88800 1.000 31.58882 47 LEU D CA 1
ATOM 8456 C C . LEU C 1 44 ? 27.96800 -21.92200 -25.03600 1.000 36.86581 47 LEU D C 1
ATOM 8457 O O . LEU C 1 44 ? 28.31500 -22.68200 -24.11900 1.000 35.44914 47 LEU D O 1
ATOM 8462 N N . ALA C 1 45 ? 27.46700 -22.37800 -26.19000 1.000 32.48759 48 ALA D N 1
ATOM 8463 C CA . ALA C 1 45 ? 27.31400 -23.80500 -26.41500 1.000 32.25242 48 ALA D CA 1
ATOM 8464 C C . ALA C 1 45 ? 28.66600 -24.49900 -26.51400 1.000 32.95197 48 ALA D C 1
ATOM 8465 O O . ALA C 1 45 ? 28.78300 -25.67900 -26.15800 1.000 33.42985 48 ALA D O 1
ATOM 8467 N N . ALA C 1 46 ? 29.69400 -23.79000 -26.97600 1.000 30.53321 49 ALA D N 1
ATOM 8468 C CA . ALA C 1 46 ? 31.05700 -24.31000 -26.98600 1.000 30.62772 49 ALA D CA 1
ATOM 8469 C C . ALA C 1 46 ? 31.78300 -24.10700 -25.65300 1.000 33.67043 49 ALA D C 1
ATOM 8470 O O . ALA C 1 46 ? 32.98400 -24.37600 -25.57100 1.000 34.61294 49 ALA D O 1
ATOM 8472 N N . GLY C 1 47 ? 31.09500 -23.65100 -24.61300 1.000 33.97959 50 GLY D N 1
ATOM 8473 C CA . GLY C 1 47 ? 31.69700 -23.55300 -23.30100 1.000 34.39669 50 GLY D CA 1
ATOM 8474 C C . GLY C 1 47 ? 32.50200 -22.30000 -23.04000 1.000 38.11780 50 GLY D C 1
ATOM 8475 O O . GLY C 1 47 ? 33.37900 -22.31500 -22.16800 1.000 38.75460 50 GLY D O 1
ATOM 8476 N N . GLU C 1 48 ? 32.24100 -21.21400 -23.75800 1.000 36.80616 51 GLU D N 1
ATOM 8477 C CA . GLU C 1 48 ? 32.95000 -19.96500 -23.54200 1.000 35.93950 51 GLU D CA 1
ATOM 8478 C C . GLU C 1 48 ? 32.05400 -18.96100 -22.83900 1.000 34.49024 51 GLU D C 1
ATOM 8479 O O . GLU C 1 48 ? 30.83400 -19.12100 -22.76100 1.000 36.47503 51 GLU D O 1
ATOM 8485 N N . ARG C 1 49 ? 32.68900 -17.94000 -22.29300 1.000 33.44566 52 ARG D N 1
ATOM 8486 C CA . ARG C 1 49 ? 31.98100 -16.81300 -21.71800 1.000 37.73648 52 ARG D CA 1
ATOM 8487 C C . ARG C 1 49 ? 31.71500 -15.82100 -22.84300 1.000 32.43312 52 ARG D C 1
ATOM 8488 O O . ARG C 1 49 ? 32.65200 -15.39300 -23.53100 1.000 32.46787 52 ARG D O 1
ATOM 8496 N N . ALA C 1 50 ? 30.44900 -15.48700 -23.05900 1.000 31.43616 53 ALA D N 1
ATOM 8497 C CA . ALA C 1 50 ? 30.08100 -14.59200 -24.15000 1.000 33.41146 53 ALA D CA 1
ATOM 8498 C C . ALA C 1 50 ? 29.04900 -13.59500 -23.65300 1.000 35.56288 53 ALA D C 1
ATOM 8499 O O . ALA C 1 50 ? 28.11600 -13.97400 -22.93600 1.000 37.15329 53 ALA D O 1
ATOM 8501 N N . HIS C 1 51 ? 29.23900 -12.33600 -24.00900 1.000 32.01313 54 HIS D N 1
ATOM 8502 C CA . HIS C 1 51 ? 28.32000 -11.29600 -23.60800 1.000 34.49916 54 HIS D CA 1
ATOM 8503 C C . HIS C 1 51 ? 27.96200 -10.35000 -24.74800 1.000 32.47659 54 HIS D C 1
ATOM 8504 O O . HIS C 1 51 ? 28.83000 -9.79700 -25.39500 1.000 30.40331 54 HIS D O 1
ATOM 8511 N N . LEU C 1 52 ? 26.66900 -10.18000 -24.98500 1.000 31.96962 55 LEU D N 1
ATOM 8512 C CA . LEU C 1 52 ? 26.20600 -9.25500 -26.02300 1.000 30.79705 55 LEU D CA 1
ATOM 8513 C C . LEU C 1 52 ? 25.92300 -7.86400 -25.48800 1.000 34.95589 55 LEU D C 1
ATOM 8514 O O . LEU C 1 52 ? 25.06400 -7.67500 -24.64200 1.000 34.09512 55 LEU D O 1
ATOM 8519 N N . LEU C 1 53 ? 26.63900 -6.89400 -26.01200 1.000 31.93186 56 LEU D N 1
ATOM 8520 C CA . LEU C 1 53 ? 26.45200 -5.53100 -25.59000 1.000 32.37632 56 LEU D CA 1
ATOM 8521 C C . LEU C 1 53 ? 25.60500 -4.79600 -26.61300 1.000 33.22769 56 LEU D C 1
ATOM 8522 O O . LEU C 1 53 ? 25.92500 -4.80300 -27.78700 1.000 30.22370 56 LEU D O 1
ATOM 8527 N N . LEU C 1 54 ? 24.53400 -4.16100 -26.16200 1.000 30.91166 57 LEU D N 1
ATOM 8528 C CA . LEU C 1 54 ? 23.59400 -3.50400 -27.06300 1.000 32.39380 57 LEU D CA 1
ATOM 8529 C C . LEU C 1 54 ? 23.19600 -2.14300 -26.49100 1.000 32.65333 57 LEU D C 1
ATOM 8530 O O . LEU C 1 54 ? 23.57300 -1.76800 -25.37000 1.000 31.35942 57 LEU D O 1
ATOM 8535 N N . GLY C 1 55 ? 22.40100 -1.41300 -27.26600 1.000 32.03095 58 GLY D N 1
ATOM 8536 C CA . GLY C 1 55 ? 21.96800 -0.09100 -26.86000 1.000 32.72122 58 GLY D CA 1
ATOM 8537 C C . GLY C 1 55 ? 21.38500 0.67700 -28.02500 1.000 32.74797 58 GLY D C 1
ATOM 8538 O O . GLY C 1 55 ? 21.51300 0.29700 -29.19200 1.000 35.01625 58 GLY D O 1
ATOM 8539 N N . THR C 1 56 ? 20.67700 1.74400 -27.67800 1.000 31.48149 59 THR D N 1
ATOM 8540 C CA . THR C 1 56 ? 20.23200 2.73800 -28.64300 1.000 33.06041 59 THR D CA 1
ATOM 8541 C C . THR C 1 56 ? 20.73300 4.11600 -28.25000 1.000 31.17765 59 THR D C 1
ATOM 8542 O O . THR C 1 56 ? 20.22700 5.12700 -28.75700 1.000 33.56395 59 THR D O 1
ATOM 8546 N N . VAL C 1 57 ? 21.71700 4.16500 -27.34800 1.000 33.17142 60 VAL D N 1
ATOM 8547 C CA . VAL C 1 57 ? 22.22500 5.43500 -26.84800 1.000 34.66647 60 VAL D CA 1
ATOM 8548 C C . VAL C 1 57 ? 23.03600 6.12700 -27.93700 1.000 36.59249 60 VAL D C 1
ATOM 8549 O O . VAL C 1 57 ? 23.63500 5.48300 -28.81400 1.000 32.13573 60 VAL D O 1
ATOM 8553 N N . GLY C 1 58 ? 23.03100 7.45700 -27.89900 1.000 36.85023 61 GLY D N 1
ATOM 8554 C CA . GLY C 1 58 ? 23.80000 8.24700 -28.83600 1.000 38.05039 61 GLY D CA 1
ATOM 8555 C C . GLY C 1 58 ? 22.95100 9.24600 -29.59200 1.000 42.57459 61 GLY D C 1
ATOM 8556 O O . GLY C 1 58 ? 21.76500 9.01000 -29.85500 1.000 41.80201 61 GLY D O 1
ATOM 8557 N N . HIS C 1 59 ? 23.54700 10.37600 -29.94000 1.000 42.69857 62 HIS D N 1
ATOM 8558 C CA . HIS C 1 59 ? 22.84200 11.34800 -30.74700 1.000 42.87170 62 HIS D CA 1
ATOM 8559 C C . HIS C 1 59 ? 22.97200 10.97900 -32.21300 1.000 46.57060 62 HIS D C 1
ATOM 8560 O O . HIS C 1 59 ? 23.97400 10.39400 -32.63900 1.000 46.22016 62 HIS D O 1
ATOM 8567 N N . GLN C 1 60 ? 21.92000 11.29200 -32.97000 1.000 42.20098 63 GLN D N 1
ATOM 8568 C CA . GLN C 1 60 ? 21.90300 11.20100 -34.42300 1.000 45.85576 63 GLN D CA 1
ATOM 8569 C C . GLN C 1 60 ? 20.89300 12.23000 -34.92200 1.000 43.49511 63 GLN D C 1
ATOM 8570 O O . GLN C 1 60 ? 19.83200 12.39700 -34.31800 1.000 43.64324 63 GLN D O 1
ATOM 8576 N N . SER C 1 61 ? 21.23300 12.91200 -36.02000 1.000 43.58342 64 SER D N 1
ATOM 8577 C CA . SER C 1 61 ? 20.32900 13.89200 -36.62200 1.000 43.43535 64 SER D CA 1
ATOM 8578 C C . SER C 1 61 ? 18.94500 13.31100 -36.87600 1.000 44.11068 64 SER D C 1
ATOM 8579 O O . SER C 1 61 ? 17.93300 13.98800 -36.66300 1.000 44.19009 64 SER D O 1
ATOM 8582 N N . GLN C 1 62 ? 18.88300 12.06100 -37.35400 1.000 43.47459 65 GLN D N 1
ATOM 8583 C CA . GLN C 1 62 ? 17.60400 11.45800 -37.71900 1.000 41.38350 65 GLN D CA 1
ATOM 8584 C C . GLN C 1 62 ? 16.63900 11.41000 -36.54500 1.000 44.11273 65 GLN D C 1
ATOM 8585 O O . GLN C 1 62 ? 15.42400 11.51500 -36.74400 1.000 45.24339 65 GLN D O 1
ATOM 8591 N N . VAL C 1 63 ? 17.14900 11.24600 -35.32000 1.000 45.78930 66 VAL D N 1
ATOM 8592 C CA . VAL C 1 63 ? 16.25400 11.20200 -34.16700 1.000 44.40077 66 VAL D CA 1
ATOM 8593 C C . VAL C 1 63 ? 15.73500 12.59500 -33.84400 1.000 42.53283 66 VAL D C 1
ATOM 8594 O O . VAL C 1 63 ? 14.55800 12.76400 -33.51300 1.000 44.17590 66 VAL D O 1
ATOM 8598 N N . SER C 1 64 ? 16.59800 13.61200 -33.92700 1.000 43.61747 67 SER D N 1
ATOM 8599 C CA . SER C 1 64 ? 16.13800 14.98800 -33.75500 1.000 44.00530 67 SER D CA 1
ATOM 8600 C C . SER C 1 64 ? 15.04200 15.32300 -34.76200 1.000 45.58831 67 SER D C 1
ATOM 8601 O O . SER C 1 64 ? 13.96400 15.79400 -34.38400 1.000 45.65600 67 SER D O 1
ATOM 8604 N N . ALA C 1 65 ? 15.28600 15.03600 -36.04900 1.000 44.03894 68 ALA D N 1
ATOM 8605 C CA . ALA C 1 65 ? 14.31200 15.34700 -37.09500 1.000 43.99926 68 ALA D CA 1
ATOM 8606 C C . ALA C 1 65 ? 13.02100 14.56100 -36.91900 1.000 47.30319 68 ALA D C 1
ATOM 8607 O O . ALA C 1 65 ? 11.93500 15.06700 -37.22300 1.000 48.48523 68 ALA D O 1
ATOM 8609 N N . ALA C 1 66 ? 13.11100 13.31300 -36.45900 1.000 45.61779 69 ALA D N 1
ATOM 8610 C CA . ALA C 1 66 ? 11.89200 12.58000 -36.14100 1.000 45.63754 69 ALA D CA 1
ATOM 8611 C C . ALA C 1 66 ? 11.15300 13.24800 -34.98900 1.000 47.26116 69 ALA D C 1
ATOM 8612 O O . ALA C 1 66 ? 9.92800 13.42400 -35.03900 1.000 48.89664 69 ALA D O 1
ATOM 8614 N N . ALA C 1 67 ? 11.89000 13.64600 -33.94800 1.000 46.11267 70 ALA D N 1
ATOM 8615 C CA . ALA C 1 67 ? 11.25000 14.21000 -32.76400 1.000 48.02156 70 ALA D CA 1
ATOM 8616 C C . ALA C 1 67 ? 10.47500 15.48200 -33.10500 1.000 48.06691 70 ALA D C 1
ATOM 8617 O O . ALA C 1 67 ? 9.33400 15.66600 -32.65700 1.000 47.64781 70 ALA D O 1
ATOM 8619 N N . GLU C 1 68 ? 11.06700 16.35400 -33.92200 1.000 47.72242 71 GLU D N 1
ATOM 8620 C CA . GLU C 1 68 ? 10.39900 17.59600 -34.29900 1.000 50.28658 71 GLU D CA 1
ATOM 8621 C C . GLU C 1 68 ? 9.16600 17.32300 -35.15400 1.000 51.06646 71 GLU D C 1
ATOM 8622 O O . GLU C 1 68 ? 8.11100 17.93100 -34.93900 1.000 54.04812 71 GLU D O 1
ATOM 8624 N N . ALA C 1 69 ? 9.28000 16.40600 -36.12200 1.000 50.05909 72 ALA D N 1
ATOM 8625 C CA . ALA C 1 69 ? 8.14200 16.07500 -36.97000 1.000 51.10932 72 ALA D CA 1
ATOM 8626 C C . ALA C 1 69 ? 6.96800 15.58000 -36.14200 1.000 53.91486 72 ALA D C 1
ATOM 8627 O O . ALA C 1 69 ? 5.81900 15.94500 -36.41000 1.000 57.99112 72 ALA D O 1
ATOM 8629 N N . GLU C 1 70 ? 7.23500 14.75500 -35.12600 1.000 52.66294 73 GLU D N 1
ATOM 8630 C CA . GLU C 1 70 ? 6.18700 14.19800 -34.28000 1.000 52.79725 73 GLU D CA 1
ATOM 8631 C C . GLU C 1 70 ? 5.83600 15.08600 -33.08900 1.000 54.86125 73 GLU D C 1
ATOM 8632 O O . GLU C 1 70 ? 5.00400 14.69100 -32.26600 1.000 54.63650 73 GLU D O 1
ATOM 8638 N N . GLY C 1 71 ? 6.43400 16.26900 -32.98000 1.000 52.74447 74 GLY D N 1
ATOM 8639 C CA . GLY C 1 71 ? 6.09300 17.19100 -31.90500 1.000 50.48211 74 GLY D CA 1
ATOM 8640 C C . GLY C 1 71 ? 6.47600 16.71500 -30.52100 1.000 53.81312 74 GLY D C 1
ATOM 8641 O O . GLY C 1 71 ? 5.73500 16.95300 -29.55800 1.000 57.57517 74 GLY D O 1
ATOM 8642 N N . LEU C 1 72 ? 7.63500 16.07200 -30.39200 1.000 50.47033 75 LEU D N 1
ATOM 8643 C CA . LEU C 1 72 ? 8.03300 15.36100 -29.19100 1.000 44.35017 75 LEU D CA 1
ATOM 8644 C C . LEU C 1 72 ? 9.47700 15.72400 -28.87000 1.000 45.21994 75 LEU D C 1
ATOM 8645 O O . LEU C 1 72 ? 10.24800 16.08700 -29.75900 1.000 48.39182 75 LEU D O 1
ATOM 8650 N N . SER C 1 73 ? 9.85600 15.61300 -27.60100 1.000 40.85027 76 SER D N 1
ATOM 8651 C CA . SER C 1 73 ? 11.24800 15.86400 -27.25500 1.000 41.40503 76 SER D CA 1
ATOM 8652 C C . SER C 1 73 ? 12.15300 14.75600 -27.80500 1.000 45.08073 76 SER D C 1
ATOM 8653 O O . SER C 1 73 ? 11.70900 13.64600 -28.09900 1.000 44.88455 76 SER D O 1
ATOM 8656 N N . PHE C 1 74 ? 13.44000 15.07800 -27.95600 1.000 43.08861 77 PHE D N 1
ATOM 8657 C CA . PHE C 1 74 ? 14.39700 14.08300 -28.43200 1.000 45.07897 77 PHE D CA 1
ATOM 8658 C C . PHE C 1 74 ? 14.40500 12.85800 -27.53000 1.000 43.89275 77 PHE D C 1
ATOM 8659 O O . PHE C 1 74 ? 14.51200 11.72200 -28.00700 1.000 40.95538 77 PHE D O 1
ATOM 8667 N N . HIS C 1 75 ? 14.31000 13.06800 -26.22400 1.000 43.52388 78 HIS D N 1
ATOM 8668 C CA . HIS C 1 75 ? 14.40800 11.94300 -25.31400 1.000 45.03574 78 HIS D CA 1
ATOM 8669 C C . HIS C 1 75 ? 13.14500 11.10000 -25.33800 1.000 42.45792 78 HIS D C 1
ATOM 8670 O O . HIS C 1 75 ? 13.22700 9.86800 -25.36500 1.000 44.46402 78 HIS D O 1
ATOM 8677 N N . GLU C 1 76 ? 11.97100 11.72800 -25.35100 1.000 41.54917 79 GLU D N 1
ATOM 8678 C CA . GLU C 1 76 ? 10.74800 10.93600 -25.33500 1.000 43.29894 79 GLU D CA 1
ATOM 8679 C C . GLU C 1 76 ? 10.63200 10.09800 -26.59700 1.000 38.76019 79 GLU D C 1
ATOM 8680 O O . GLU C 1 76 ? 10.26100 8.92300 -26.53500 1.000 37.55785 79 GLU D O 1
ATOM 8686 N N . LEU C 1 77 ? 10.95700 10.68500 -27.75300 1.000 35.53617 80 LEU D N 1
ATOM 8687 C CA . LEU C 1 77 ? 10.88400 9.94000 -29.00600 1.000 38.40548 80 LEU D CA 1
ATOM 8688 C C . LEU C 1 77 ? 11.92000 8.81500 -29.02700 1.000 34.78581 80 LEU D C 1
ATOM 8689 O O . LEU C 1 77 ? 11.62100 7.68700 -29.41700 1.000 36.11080 80 LEU D O 1
ATOM 8694 N N . ALA C 1 78 ? 13.14900 9.11300 -28.61200 1.000 36.20267 81 ALA D N 1
ATOM 8695 C CA . ALA C 1 78 ? 14.16600 8.07700 -28.53700 1.000 37.77126 81 ALA D CA 1
ATOM 8696 C C . ALA C 1 78 ? 13.73500 6.96200 -27.59400 1.000 36.67468 81 ALA D C 1
ATOM 8697 O O . ALA C 1 78 ? 13.83100 5.78100 -27.93800 1.000 32.91249 81 ALA D O 1
ATOM 8699 N N . GLU C 1 79 ? 13.21100 7.31700 -26.42000 1.000 37.22644 82 GLU D N 1
ATOM 8700 C CA . GLU C 1 79 ? 12.84100 6.29200 -25.45300 1.000 36.01177 82 GLU D CA 1
ATOM 8701 C C . GLU C 1 79 ? 11.65800 5.45800 -25.94000 1.000 34.74753 82 GLU D C 1
ATOM 8702 O O . GLU C 1 79 ? 11.63200 4.23400 -25.73100 1.000 35.89686 82 GLU D O 1
ATOM 8708 N N . ARG C 1 80 ? 10.69300 6.08400 -26.62700 1.000 35.35648 83 ARG D N 1
ATOM 8709 C CA . ARG C 1 80 ? 9.54500 5.34500 -27.15500 1.000 32.53584 83 ARG D CA 1
ATOM 8710 C C . ARG C 1 80 ? 9.97900 4.32000 -28.20300 1.000 35.63732 83 ARG D C 1
ATOM 8711 O O . ARG C 1 80 ? 9.52400 3.17100 -28.19700 1.000 37.01367 83 ARG D O 1
ATOM 8719 N N . ASN C 1 81 ? 10.83600 4.72800 -29.13400 1.000 33.95652 84 ASN D N 1
ATOM 8720 C CA . ASN C 1 81 ? 11.29200 3.79200 -30.15600 1.000 37.68243 84 ASN D CA 1
ATOM 8721 C C . ASN C 1 81 ? 12.20100 2.72000 -29.57400 1.000 35.09054 84 ASN D C 1
ATOM 8722 O O . ASN C 1 81 ? 12.25000 1.59800 -30.09500 1.000 32.40060 84 ASN D O 1
ATOM 8727 N N . THR C 1 82 ? 12.91200 3.03900 -28.50000 1.000 32.25071 85 THR D N 1
ATOM 8728 C CA . THR C 1 82 ? 13.72400 2.02700 -27.84600 1.000 32.91155 85 THR D CA 1
ATOM 8729 C C . THR C 1 82 ? 12.86100 0.91200 -27.26300 1.000 35.90856 85 THR D C 1
ATOM 8730 O O . THR C 1 82 ? 13.23500 -0.26800 -27.34900 1.000 36.88740 85 THR D O 1
ATOM 8734 N N . ASP C 1 83 ? 11.69200 1.25800 -26.69300 1.000 36.65689 86 ASP D N 1
ATOM 8735 C CA . ASP C 1 83 ? 10.74000 0.23300 -26.25900 1.000 36.18317 86 ASP D CA 1
ATOM 8736 C C . ASP C 1 83 ? 10.38100 -0.68500 -27.41700 1.000 36.29808 86 ASP D C 1
ATOM 8737 O O . ASP C 1 83 ? 10.41500 -1.91200 -27.28700 1.000 35.22107 86 ASP D O 1
ATOM 8742 N N . ALA C 1 84 ? 10.01100 -0.09700 -28.55800 1.000 35.82290 87 ALA D N 1
ATOM 8743 C CA . ALA C 1 84 ? 9.65300 -0.88800 -29.72800 1.000 35.76117 87 ALA D CA 1
ATOM 8744 C C . ALA C 1 84 ? 10.82300 -1.75100 -30.18200 1.000 35.30720 87 ALA D C 1
ATOM 8745 O O . ALA C 1 84 ? 10.64900 -2.93600 -30.49900 1.000 34.29086 87 ALA D O 1
ATOM 8747 N N . ILE C 1 85 ? 12.02000 -1.16400 -30.23100 1.000 32.90704 88 ILE D N 1
ATOM 8748 C CA . ILE C 1 85 ? 13.20800 -1.89600 -30.65600 1.000 32.17059 88 ILE D CA 1
ATOM 8749 C C . ILE C 1 85 ? 13.47700 -3.06200 -29.71800 1.000 31.49229 88 ILE D C 1
ATOM 8750 O O . ILE C 1 85 ? 13.73900 -4.18000 -30.16500 1.000 29.92096 88 ILE D O 1
ATOM 8755 N N . ILE C 1 86 ? 13.42800 -2.81800 -28.40200 1.000 31.53151 89 ILE D N 1
ATOM 8756 C CA . ILE C 1 86 ? 13.63600 -3.90500 -27.44100 1.000 31.80914 89 ILE D CA 1
ATOM 8757 C C . ILE C 1 86 ? 12.57200 -4.98600 -27.61400 1.000 36.31506 89 ILE D C 1
ATOM 8758 O O . ILE C 1 86 ? 12.85200 -6.18800 -27.47700 1.000 34.67060 89 ILE D O 1
ATOM 8763 N N . GLU C 1 87 ? 11.34600 -4.57800 -27.95900 1.000 33.56026 90 GLU D N 1
ATOM 8764 C CA . GLU C 1 87 ? 10.25300 -5.52400 -28.15200 1.000 34.91019 90 GLU D CA 1
ATOM 8765 C C . GLU C 1 87 ? 10.51000 -6.40700 -29.36100 1.000 36.85915 90 GLU D C 1
ATOM 8766 O O . GLU C 1 87 ? 10.28300 -7.62600 -29.32300 1.000 33.60812 90 GLU D O 1
ATOM 8772 N N . GLY C 1 88 ? 10.95200 -5.79200 -30.46500 1.000 36.99893 91 GLY D N 1
ATOM 8773 C CA . GLY C 1 88 ? 11.28600 -6.56200 -31.65400 1.000 36.22736 91 GLY D CA 1
ATOM 8774 C C . GLY C 1 88 ? 12.45200 -7.50800 -31.43100 1.000 35.82820 91 GLY D C 1
ATOM 8775 O O . GLY C 1 88 ? 12.42000 -8.66300 -31.86900 1.000 32.54576 91 GLY D O 1
ATOM 8776 N N . LEU C 1 89 ? 13.48700 -7.04200 -30.72100 1.000 32.26953 92 LEU D N 1
ATOM 8777 C CA . LEU C 1 89 ? 14.61700 -7.91300 -30.41200 1.000 35.44819 92 LEU D CA 1
ATOM 8778 C C . LEU C 1 89 ? 14.18300 -9.13600 -29.60700 1.000 35.58312 92 LEU D C 1
ATOM 8779 O O . LEU C 1 89 ? 14.57700 -10.26300 -29.91900 1.000 35.29981 92 LEU D O 1
ATOM 8784 N N . GLN C 1 90 ? 13.34900 -8.93600 -28.58400 1.000 35.57288 93 GLN D N 1
ATOM 8785 C CA . GLN C 1 90 ? 12.94200 -10.04600 -27.72500 1.000 34.54870 93 GLN D CA 1
ATOM 8786 C C . GLN C 1 90 ? 12.03400 -11.01600 -28.46600 1.000 37.73578 93 GLN D C 1
ATOM 8787 O O . GLN C 1 90 ? 12.14000 -12.23500 -28.27600 1.000 37.13408 93 GLN D O 1
ATOM 8793 N N . ALA C 1 91 ? 11.14000 -10.50200 -29.31900 1.000 32.61696 94 ALA D N 1
ATOM 8794 C CA . ALA C 1 91 ? 10.30300 -11.39400 -30.11900 1.000 34.59645 94 ALA D CA 1
ATOM 8795 C C . ALA C 1 91 ? 11.15200 -12.33900 -30.96300 1.000 34.66195 94 ALA D C 1
ATOM 8796 O O . ALA C 1 91 ? 10.78300 -13.49800 -31.17900 1.000 34.90263 94 ALA D O 1
ATOM 8798 N N . ALA C 1 92 ? 12.28400 -11.86000 -31.45500 1.000 32.90723 95 ALA D N 1
ATOM 8799 C CA . ALA C 1 92 ? 13.16600 -12.66000 -32.28500 1.000 33.90611 95 ALA D CA 1
ATOM 8800 C C . ALA C 1 92 ? 14.18500 -13.46300 -31.47300 1.000 31.07849 95 ALA D C 1
ATOM 8801 O O . ALA C 1 92 ? 15.02100 -14.14000 -32.06500 1.000 27.48634 95 ALA D O 1
ATOM 8803 N N . GLY C 1 93 ? 14.13200 -13.40500 -30.14100 1.000 30.55475 96 GLY D N 1
ATOM 8804 C CA . GLY C 1 93 ? 15.07200 -14.12800 -29.31700 1.000 28.43378 96 GLY D CA 1
ATOM 8805 C C . GLY C 1 93 ? 16.48300 -13.58800 -29.32300 1.000 36.23226 96 GLY D C 1
ATOM 8806 O O . GLY C 1 93 ? 17.42900 -14.35900 -29.09500 1.000 33.73612 96 GLY D O 1
ATOM 8807 N N . ILE C 1 94 ? 16.62700 -12.29600 -29.56400 1.000 35.51531 97 ILE D N 1
ATOM 8808 C CA . ILE C 1 94 ? 17.92800 -11.67200 -29.51000 1.000 34.53431 97 ILE D CA 1
ATOM 8809 C C . ILE C 1 94 ? 18.15100 -11.24400 -28.08500 1.000 35.90653 97 ILE D C 1
ATOM 8810 O O . ILE C 1 94 ? 17.47400 -10.37400 -27.57500 1.000 38.63318 97 ILE D O 1
ATOM 8815 N N . ASP C 1 95 ? 19.10900 -11.87200 -27.44700 1.000 37.95433 98 ASP D N 1
ATOM 8816 C CA . ASP C 1 95 ? 19.36800 -11.58800 -26.06400 1.000 36.63037 98 ASP D CA 1
ATOM 8817 C C . ASP C 1 95 ? 20.60300 -10.75900 -25.83800 1.000 35.68945 98 ASP D C 1
ATOM 8818 O O . ASP C 1 95 ? 21.53900 -10.80900 -26.60700 1.000 39.30846 98 ASP D O 1
ATOM 8823 N N . TRP C 1 96 ? 20.59700 -10.00800 -24.76200 1.000 34.64282 99 TRP D N 1
ATOM 8824 C CA . TRP C 1 96 ? 21.70900 -9.15400 -24.44300 1.000 34.10186 99 TRP D CA 1
ATOM 8825 C C . TRP C 1 96 ? 22.02700 -9.11300 -22.97000 1.000 34.09000 99 TRP D C 1
ATOM 8826 O O . TRP C 1 96 ? 21.17300 -9.34200 -22.13800 1.000 33.83859 99 TRP D O 1
ATOM 8837 N N . ASP C 1 97 ? 23.26800 -8.82600 -22.65500 1.000 32.07699 100 ASP D N 1
ATOM 8838 C CA . ASP C 1 97 ? 23.66400 -8.63900 -21.27000 1.000 36.10069 100 ASP D CA 1
ATOM 8839 C C . ASP C 1 97 ? 23.52100 -7.18700 -20.81100 1.000 37.92863 100 ASP D C 1
ATOM 8840 O O . ASP C 1 97 ? 23.20800 -6.94600 -19.64000 1.000 38.63674 100 ASP D O 1
ATOM 8845 N N . VAL C 1 98 ? 23.73200 -6.21600 -21.70800 1.000 34.87194 101 VAL D N 1
ATOM 8846 C CA . VAL C 1 98 ? 23.54300 -4.80100 -21.41500 1.000 33.83101 101 VAL D CA 1
ATOM 8847 C C . VAL C 1 98 ? 22.71000 -4.16900 -22.52400 1.000 32.83127 101 VAL D C 1
ATOM 8848 O O . VAL C 1 98 ? 22.84700 -4.51500 -23.70500 1.000 33.24400 101 VAL D O 1
ATOM 8852 N N . PHE C 1 99 ? 21.84000 -3.24500 -22.14800 1.000 29.96002 102 PHE D N 1
ATOM 8853 C CA . PHE C 1 99 ? 21.17000 -2.39900 -23.12700 1.000 32.62869 102 PHE D CA 1
ATOM 8854 C C . PHE C 1 99 ? 21.24200 -0.95200 -22.66100 1.000 36.04290 102 PHE D C 1
ATOM 8855 O O . PHE C 1 99 ? 20.55200 -0.57100 -21.71000 1.000 36.39203 102 PHE D O 1
ATOM 8863 N N . VAL C 1 100 ? 22.07600 -0.15200 -23.32400 1.000 32.12754 103 VAL D N 1
ATOM 8864 C CA . VAL C 1 100 ? 22.20000 1.26200 -22.98500 1.000 33.98604 103 VAL D CA 1
ATOM 8865 C C . VAL C 1 100 ? 21.06800 2.04300 -23.66000 1.000 35.67940 103 VAL D C 1
ATOM 8866 O O . VAL C 1 100 ? 21.03300 2.21700 -24.88400 1.000 30.18290 103 VAL D O 1
ATOM 8870 N N . ARG C 1 101 ? 20.15100 2.52300 -22.84800 1.000 34.94436 104 ARG D N 1
ATOM 8871 C CA . ARG C 1 101 ? 19.03300 3.34000 -23.25500 1.000 35.19544 104 ARG D CA 1
ATOM 8872 C C . ARG C 1 101 ? 19.48100 4.76500 -23.58700 1.000 34.43062 104 ARG D C 1
ATOM 8873 O O . ARG C 1 101 ? 20.55800 5.20100 -23.17500 1.000 33.66000 104 ARG D O 1
ATOM 8881 N N . PRO C 1 102 ? 18.67500 5.50900 -24.34800 1.000 33.06434 105 PRO D N 1
ATOM 8882 C CA . PRO C 1 102 ? 19.10400 6.86100 -24.75200 1.000 34.55143 105 PRO D CA 1
ATOM 8883 C C . PRO C 1 102 ? 19.30300 7.83900 -23.59400 1.000 37.17938 105 PRO D C 1
ATOM 8884 O O . PRO C 1 102 ? 20.13500 8.74800 -23.71500 1.000 36.30116 105 PRO D O 1
ATOM 8888 N N . SER C 1 103 ? 18.59400 7.69300 -22.47200 1.000 37.92880 106 SER D N 1
ATOM 8889 C CA . SER C 1 103 ? 18.76000 8.62700 -21.35800 1.000 38.03604 106 SER D CA 1
ATOM 8890 C C . SER C 1 103 ? 19.82300 8.20800 -20.35600 1.000 41.66774 106 SER D C 1
ATOM 8891 O O . SER C 1 103 ? 19.85000 8.76900 -19.25200 1.000 45.87821 106 SER D O 1
ATOM 8894 N N . GLU C 1 104 ? 20.67600 7.23400 -20.68700 1.000 36.66805 107 GLU D N 1
ATOM 8895 C CA . GLU C 1 104 ? 21.69100 6.77100 -19.74000 1.000 38.89528 107 GLU D CA 1
ATOM 8896 C C . GLU C 1 104 ? 22.55800 7.93800 -19.26700 1.000 40.31412 107 GLU D C 1
ATOM 8897 O O . GLU C 1 104 ? 23.24500 8.56900 -20.08700 1.000 40.05204 107 GLU D O 1
ATOM 8903 N N . PRO C 1 105 ? 22.54200 8.27200 -17.97500 1.000 43.32931 108 PRO D N 1
ATOM 8904 C CA . PRO C 1 105 ? 23.24600 9.49500 -17.53400 1.000 41.77786 108 PRO D CA 1
ATOM 8905 C C . PRO C 1 105 ? 24.75600 9.39200 -17.62100 1.000 44.77450 108 PRO D C 1
ATOM 8906 O O . PRO C 1 105 ? 25.42500 10.42200 -17.76500 1.000 45.90401 108 PRO D O 1
ATOM 8910 N N . ALA C 1 106 ? 25.32800 8.19000 -17.52900 1.000 43.92941 109 ALA D N 1
ATOM 8911 C CA . ALA C 1 106 ? 26.77400 8.07700 -17.67100 1.000 40.81865 109 ALA D CA 1
ATOM 8912 C C . ALA C 1 106 ? 27.24600 8.27600 -19.10500 1.000 39.65983 109 ALA D C 1
ATOM 8913 O O . ALA C 1 106 ? 28.44700 8.45500 -19.31700 1.000 42.20722 109 ALA D O 1
ATOM 8915 N N . TYR C 1 107 ? 26.34800 8.24400 -20.09600 1.000 38.63500 110 TYR D N 1
ATOM 8916 C CA . TYR C 1 107 ? 26.82600 8.28800 -21.47700 1.000 39.02248 110 TYR D CA 1
ATOM 8917 C C . TYR C 1 107 ? 27.41900 9.64100 -21.85100 1.000 39.61085 110 TYR D C 1
ATOM 8918 O O . TYR C 1 107 ? 28.50400 9.66100 -22.46000 1.000 39.81916 110 TYR D O 1
ATOM 8927 N N . PRO C 1 108 ? 26.78100 10.79000 -21.56600 1.000 37.68503 111 PRO D N 1
ATOM 8928 C CA . PRO C 1 108 ? 27.44800 12.05700 -21.92600 1.000 39.22091 111 PRO D CA 1
ATOM 8929 C C . PRO C 1 108 ? 28.79800 12.22600 -21.24100 1.000 37.51004 111 PRO D C 1
ATOM 8930 O O . PRO C 1 108 ? 29.75600 12.67500 -21.88100 1.000 39.29490 111 PRO D O 1
ATOM 8934 N N . ALA C 1 109 ? 28.91500 11.82100 -19.97400 1.000 37.66587 112 ALA D N 1
ATOM 8935 C CA . ALA C 1 109 ? 30.19300 11.92500 -19.27100 1.000 37.84267 112 ALA D CA 1
ATOM 8936 C C . ALA C 1 109 ? 31.27100 11.04000 -19.89900 1.000 40.03383 112 ALA D C 1
ATOM 8937 O O . ALA C 1 109 ? 32.43500 11.44500 -19.99100 1.000 40.76005 112 ALA D O 1
ATOM 8939 N N . MET C 1 110 ? 30.91800 9.82300 -20.33000 1.000 40.53244 113 MET D N 1
ATOM 8940 C CA . MET C 1 110 ? 31.92900 8.98700 -20.97000 1.000 37.76090 113 MET D CA 1
ATOM 8941 C C . MET C 1 110 ? 32.35400 9.57300 -22.31200 1.000 37.48770 113 MET D C 1
ATOM 8942 O O . MET C 1 110 ? 33.54200 9.55800 -22.65400 1.000 36.81930 113 MET D O 1
ATOM 8947 N N . ALA C 1 111 ? 31.40000 10.09600 -23.08500 1.000 37.50368 114 ALA D N 1
ATOM 8948 C CA . ALA C 1 111 ? 31.74500 10.69500 -24.37000 1.000 37.22329 114 ALA D CA 1
ATOM 8949 C C . ALA C 1 111 ? 32.63800 11.91200 -24.17100 1.000 37.34867 114 ALA D C 1
ATOM 8950 O O . ALA C 1 111 ? 33.67500 12.05200 -24.83000 1.000 35.77599 114 ALA D O 1
ATOM 8952 N N . THR C 1 112 ? 32.24100 12.80100 -23.25400 1.000 39.38282 115 THR D N 1
ATOM 8953 C CA . THR C 1 112 ? 33.07200 13.93700 -22.87200 1.000 40.12147 115 THR D CA 1
ATOM 8954 C C . THR C 1 112 ? 34.44600 13.48000 -22.41700 1.000 41.23527 115 THR D C 1
ATOM 8955 O O . THR C 1 112 ? 35.47400 14.02600 -22.84000 1.000 38.57273 115 THR D O 1
ATOM 8959 N N . SER C 1 113 ? 34.48000 12.46800 -21.55100 1.000 40.61160 116 SER D N 1
ATOM 8960 C CA . SER C 1 113 ? 35.75200 12.04100 -20.99100 1.000 40.11059 116 SER D CA 1
ATOM 8961 C C . SER C 1 113 ? 36.68200 11.48700 -22.07000 1.000 40.73555 116 SER D C 1
ATOM 8962 O O . SER C 1 113 ? 37.90100 11.70200 -22.01000 1.000 39.90688 116 SER D O 1
ATOM 8965 N N . VAL C 1 114 ? 36.13600 10.79300 -23.07800 1.000 39.98221 117 VAL D N 1
ATOM 8966 C CA . VAL C 1 114 ? 36.98800 10.33900 -24.18100 1.000 39.86922 117 VAL D CA 1
ATOM 8967 C C . VAL C 1 114 ? 37.50800 11.54000 -24.96200 1.000 38.96230 117 VAL D C 1
ATOM 8968 O O . VAL C 1 114 ? 38.70600 11.64500 -25.25100 1.000 38.41426 117 VAL D O 1
ATOM 8972 N N . PHE C 1 115 ? 36.60900 12.46300 -25.31600 1.000 36.79564 118 PHE D N 1
ATOM 8973 C CA . PHE C 1 115 ? 37.01900 13.66400 -26.03900 1.000 38.94327 118 PHE D CA 1
ATOM 8974 C C . PHE C 1 115 ? 38.11200 14.42200 -25.28500 1.000 37.71168 118 PHE D C 1
ATOM 8975 O O . PHE C 1 115 ? 39.16600 14.74100 -25.84700 1.000 38.31567 118 PHE D O 1
ATOM 8983 N N . GLU C 1 116 ? 37.88600 14.68800 -23.99700 1.000 38.25849 119 GLU D N 1
ATOM 8984 C CA . GLU C 1 116 ? 38.80200 15.52700 -23.23500 1.000 39.92029 119 GLU D CA 1
ATOM 8985 C C . GLU C 1 116 ? 40.15800 14.87400 -23.08800 1.000 41.68775 119 GLU D C 1
ATOM 8986 O O . GLU C 1 116 ? 41.17700 15.57000 -23.10300 1.000 42.73793 119 GLU D O 1
ATOM 8992 N N . SER C 1 117 ? 40.18900 13.54300 -22.97700 1.000 42.28894 120 SER D N 1
ATOM 8993 C CA . SER C 1 117 ? 41.46100 12.83700 -22.89900 1.000 40.47269 120 SER D CA 1
ATOM 8994 C C . SER C 1 117 ? 42.20700 12.89200 -24.22800 1.000 42.44669 120 SER D C 1
ATOM 8995 O O . SER C 1 117 ? 43.42900 13.10400 -24.25700 1.000 44.89824 120 SER D O 1
ATOM 8998 N N . LEU C 1 118 ? 41.49800 12.71000 -25.34000 1.000 40.52944 121 LEU D N 1
ATOM 8999 C CA . LEU C 1 118 ? 42.16200 12.80600 -26.63600 1.000 43.63716 121 LEU D CA 1
ATOM 9000 C C . LEU C 1 118 ? 42.56200 14.25300 -26.95300 1.000 46.54805 121 LEU D C 1
ATOM 9001 O O . LEU C 1 118 ? 43.65000 14.49900 -27.49500 1.000 46.64658 121 LEU D O 1
ATOM 9006 N N . ARG C 1 119 ? 41.69400 15.22100 -26.63700 1.000 43.35793 122 ARG D N 1
ATOM 9007 C CA . ARG C 1 119 ? 42.05700 16.62800 -26.81200 1.000 43.70688 122 ARG D CA 1
ATOM 9008 C C . ARG C 1 119 ? 43.31000 16.97700 -26.00700 1.000 45.95938 122 ARG D C 1
ATOM 9009 O O . ARG C 1 119 ? 44.31000 17.44400 -26.56400 1.000 45.38491 122 ARG D O 1
ATOM 9017 N N . ASP C 1 120 ? 43.29100 16.71100 -24.69700 1.000 43.68827 123 ASP D N 1
ATOM 9018 C CA . ASP C 1 120 ? 44.38000 17.16700 -23.83700 1.000 46.61740 123 ASP D CA 1
ATOM 9019 C C . ASP C 1 120 ? 45.70400 16.49700 -24.19500 1.000 49.39623 123 ASP D C 1
ATOM 9020 O O . ASP C 1 120 ? 46.76200 17.11500 -24.05400 1.000 46.81464 123 ASP D O 1
ATOM 9025 N N . ARG C 1 121 ? 45.66600 15.25700 -24.68600 1.000 46.18501 124 ARG D N 1
ATOM 9026 C CA . ARG C 1 121 ? 46.86500 14.55000 -25.12000 1.000 48.13071 124 ARG D CA 1
ATOM 9027 C C . ARG C 1 121 ? 47.31300 14.91600 -26.53600 1.000 48.31075 124 ARG D C 1
ATOM 9028 O O . ARG C 1 121 ? 48.34100 14.40600 -26.98800 1.000 50.58143 124 ARG D O 1
ATOM 9036 N N . GLY C 1 122 ? 46.57800 15.77100 -27.25000 1.000 51.38528 125 GLY D N 1
ATOM 9037 C CA . GLY C 1 122 ? 46.98000 16.17200 -28.58900 1.000 48.41636 125 GLY D CA 1
ATOM 9038 C C . GLY C 1 122 ? 46.58900 15.22800 -29.70600 1.000 48.86476 125 GLY D C 1
ATOM 9039 O O . GLY C 1 122 ? 46.96000 15.47300 -30.86300 1.000 47.07964 125 GLY D O 1
ATOM 9040 N N . VAL C 1 123 ? 45.84600 14.15900 -29.40400 1.000 47.78347 126 VAL D N 1
ATOM 9041 C CA . VAL C 1 123 ? 45.37300 13.26800 -30.45800 1.000 47.26352 126 VAL D CA 1
ATOM 9042 C C . VAL C 1 123 ? 44.41300 14.01000 -31.38000 1.000 45.03682 126 VAL D C 1
ATOM 9043 O O . VAL C 1 123 ? 44.51700 13.92000 -32.60900 1.000 45.86411 126 VAL D O 1
ATOM 9047 N N . LEU C 1 124 ? 43.56000 14.80900 -30.78900 1.000 45.86552 127 LEU D N 1
ATOM 9048 C CA . LEU C 1 124 ? 42.67400 15.61000 -31.58900 1.000 46.88647 127 LEU D CA 1
ATOM 9049 C C . LEU C 1 124 ? 43.37300 16.87200 -31.98000 1.000 48.02994 127 LEU D C 1
ATOM 9050 O O . LEU C 1 124 ? 44.34000 17.26000 -31.35400 1.000 51.39026 127 LEU D O 1
ATOM 9055 N N . VAL C 1 125 ? 42.88800 17.51400 -33.02100 1.000 51.02779 128 VAL D N 1
ATOM 9056 C CA . VAL C 1 125 ? 43.48600 18.72000 -33.50600 1.000 44.92468 128 VAL D CA 1
ATOM 9057 C C . VAL C 1 125 ? 42.42000 19.73500 -33.81000 1.000 46.96364 128 VAL D C 1
ATOM 9058 O O . VAL C 1 125 ? 41.32700 19.38300 -34.21500 1.000 46.18334 128 VAL D O 1
ATOM 9062 N N . ARG C 1 126 ? 42.73100 21.00200 -33.59600 1.000 47.98412 129 ARG D N 1
ATOM 9063 C CA . ARG C 1 126 ? 41.80900 22.05300 -33.95300 1.000 50.03716 129 ARG D CA 1
ATOM 9064 C C . ARG C 1 126 ? 42.25600 22.58000 -35.28900 1.000 51.90977 129 ARG D C 1
ATOM 9065 O O . ARG C 1 126 ? 43.40200 22.95500 -35.46700 1.000 54.70576 129 ARG D O 1
ATOM 9073 N N . ARG C 1 127 ? 41.35000 22.59000 -36.23700 1.000 48.39831 130 ARG D N 1
ATOM 9074 C CA . ARG C 1 127 ? 41.68900 23.05500 -37.53700 1.000 46.39575 130 ARG D CA 1
ATOM 9075 C C . ARG C 1 127 ? 40.64700 24.03000 -37.98200 1.000 47.48757 130 ARG D C 1
ATOM 9076 O O . ARG C 1 127 ? 39.46500 23.81500 -37.77600 1.000 47.24549 130 ARG D O 1
ATOM 9084 N N . THR C 1 128 ? 41.08700 25.11200 -38.58300 1.000 46.83158 131 THR D N 1
ATOM 9085 C CA . THR C 1 128 ? 40.16800 26.08600 -39.12700 1.000 47.62895 131 THR D CA 1
ATOM 9086 C C . THR C 1 128 ? 40.27200 26.02700 -40.63200 1.000 48.98311 131 THR D C 1
ATOM 9087 O O . THR C 1 128 ? 41.33600 26.21600 -41.19600 1.000 48.19734 131 THR D O 1
ATOM 9091 N N . GLU C 1 129 ? 39.16700 25.73900 -41.28100 1.000 47.40115 132 GLU D N 1
ATOM 9092 C CA . GLU C 1 129 ? 39.17500 25.60100 -42.71100 1.000 50.09481 132 GLU D CA 1
ATOM 9093 C C . GLU C 1 129 ? 37.97700 26.23400 -43.34700 1.000 50.40829 132 GLU D C 1
ATOM 9094 O O . GLU C 1 129 ? 36.93600 26.36300 -42.73000 1.000 50.34481 132 GLU D O 1
ATOM 9100 N N . PRO C 1 130 ? 38.12500 26.64100 -44.59100 1.000 48.47626 133 PRO D N 1
ATOM 9101 C CA . PRO C 1 130 ? 36.97200 27.15800 -45.29200 1.000 48.83396 133 PRO D CA 1
ATOM 9102 C C . PRO C 1 130 ? 35.94800 26.06500 -45.41500 1.000 50.20093 133 PRO D C 1
ATOM 9103 O O . PRO C 1 130 ? 36.27700 24.95300 -45.78300 1.000 48.62644 133 PRO D O 1
ATOM 9107 N N . THR C 1 131 ? 34.70900 26.37500 -45.09800 1.000 50.23599 134 THR D N 1
ATOM 9108 C CA . THR C 1 131 ? 33.68300 25.37600 -45.11500 1.000 44.85344 134 THR D CA 1
ATOM 9109 C C . THR C 1 131 ? 32.44100 25.91800 -45.75800 1.000 48.71552 134 THR D C 1
ATOM 9110 O O . THR C 1 131 ? 32.22000 27.11200 -45.78300 1.000 47.83375 134 THR D O 1
ATOM 9114 N N . ASN C 1 132 ? 31.61100 25.02300 -46.25500 1.000 49.59518 135 ASN D N 1
ATOM 9115 C CA . ASN C 1 132 ? 30.41300 25.43400 -46.94900 1.000 49.68013 135 ASN D CA 1
ATOM 9116 C C . ASN C 1 132 ? 29.42400 26.11400 -46.06500 1.000 48.86702 135 ASN D C 1
ATOM 9117 O O . ASN C 1 132 ? 29.22500 25.73300 -44.92200 1.000 46.64534 135 ASN D O 1
ATOM 9122 N N . TYR C 1 133 ? 28.79300 27.12300 -46.61600 1.000 48.14661 136 TYR D N 1
ATOM 9123 C CA . TYR C 1 133 ? 27.88800 27.90100 -45.84500 1.000 49.37442 136 TYR D CA 1
ATOM 9124 C C . TYR C 1 133 ? 26.88100 28.51400 -46.76300 1.000 52.52377 136 TYR D C 1
ATOM 9125 O O . TYR C 1 133 ? 27.17300 28.78400 -47.91700 1.000 51.30637 136 TYR D O 1
ATOM 9134 N N . CYS C 1 134 ? 25.68500 28.72400 -46.25800 1.000 52.65941 137 CYS D N 1
ATOM 9135 C CA . CYS C 1 134 ? 24.68500 29.40300 -47.03800 1.000 54.62768 137 CYS D CA 1
ATOM 9136 C C . CYS C 1 134 ? 24.38300 30.67000 -46.31200 1.000 52.90540 137 CYS D C 1
ATOM 9137 O O . CYS C 1 134 ? 23.83900 30.65100 -45.22400 1.000 53.47450 137 CYS D O 1
ATOM 9140 N N . GLU C 1 135 ? 24.75300 31.77500 -46.91700 1.000 53.54737 138 GLU D N 1
ATOM 9141 C CA . GLU C 1 135 ? 24.53500 33.06900 -46.30800 1.000 56.31508 138 GLU D CA 1
ATOM 9142 C C . GLU C 1 135 ? 23.05400 33.41000 -46.29000 1.000 57.54934 138 GLU D C 1
ATOM 9143 O O . GLU C 1 135 ? 22.53800 33.89400 -45.30400 1.000 56.82652 138 GLU D O 1
ATOM 9149 N N . PRO C 1 136 ? 22.36900 33.14800 -47.39500 1.000 59.23450 139 PRO D N 1
ATOM 9150 C CA . PRO C 1 136 ? 20.94200 33.39300 -47.33000 1.000 56.70205 139 PRO D CA 1
ATOM 9151 C C . PRO C 1 136 ? 20.30400 32.69800 -46.13800 1.000 59.70564 139 PRO D C 1
ATOM 9152 O O . PRO C 1 136 ? 19.39400 33.26600 -45.56300 1.000 62.08157 139 PRO D O 1
ATOM 9156 N N . CYS C 1 137 ? 20.76700 31.52400 -45.75100 1.000 53.20827 140 CYS D N 1
ATOM 9157 C CA . CYS C 1 137 ? 20.09700 30.81900 -44.66600 1.000 55.80070 140 CYS D CA 1
ATOM 9158 C C . CYS C 1 137 ? 20.80400 30.91100 -43.32900 1.000 55.62437 140 CYS D C 1
ATOM 9159 O O . CYS C 1 137 ? 20.32200 30.37100 -42.34600 1.000 55.05004 140 CYS D O 1
ATOM 9162 N N . GLY C 1 138 ? 21.94700 31.57300 -43.29000 1.000 56.37430 141 GLY D N 1
ATOM 9163 C CA . GLY C 1 138 ? 22.71300 31.69400 -42.06000 1.000 54.88661 141 GLY D CA 1
ATOM 9164 C C . GLY C 1 138 ? 23.14600 30.39700 -41.43200 1.000 49.08047 141 GLY D C 1
ATOM 9165 O O . GLY C 1 138 ? 23.03100 30.22700 -40.23300 1.000 50.50061 141 GLY D O 1
ATOM 9166 N N . ARG C 1 139 ? 23.65700 29.49100 -42.23400 1.000 49.81881 142 ARG D N 1
ATOM 9167 C CA . ARG C 1 139 ? 24.01100 28.18500 -41.72200 1.000 52.26198 142 ARG D CA 1
ATOM 9168 C C . ARG C 1 139 ? 25.16400 27.50200 -42.44200 1.000 52.77535 142 ARG D C 1
ATOM 9169 O O . ARG C 1 139 ? 25.34100 27.66100 -43.64000 1.000 51.82656 142 ARG D O 1
ATOM 9177 N N . PHE C 1 140 ? 25.96300 26.75700 -41.69100 1.000 51.89267 143 PHE D N 1
ATOM 9178 C CA . PHE C 1 140 ? 27.04800 26.01500 -42.28800 1.000 48.95160 143 PHE D CA 1
ATOM 9179 C C . PHE C 1 140 ? 26.47300 24.75400 -42.88600 1.000 47.91965 143 PHE D C 1
ATOM 9180 O O . PHE C 1 140 ? 25.67100 24.08700 -42.26300 1.000 48.60618 143 PHE D O 1
ATOM 9188 N N . LEU C 1 141 ? 26.87300 24.43700 -44.09800 1.000 46.96223 144 LEU D N 1
ATOM 9189 C CA . LEU C 1 141 ? 26.32800 23.29300 -44.79300 1.000 49.70165 144 LEU D CA 1
ATOM 9190 C C . LEU C 1 141 ? 27.12200 22.04200 -44.51400 1.000 49.10486 144 LEU D C 1
ATOM 9191 O O . LEU C 1 141 ? 28.10100 21.75900 -45.18500 1.000 47.64675 144 LEU D O 1
ATOM 9196 N N . LEU C 1 142 ? 26.70600 21.30700 -43.50200 1.000 51.10688 145 LEU D N 1
ATOM 9197 C CA . LEU C 1 142 ? 27.36800 20.07600 -43.13700 1.000 45.92820 145 LEU D CA 1
ATOM 9198 C C . LEU C 1 142 ? 26.31700 19.04200 -42.80000 1.000 49.31422 145 LEU D C 1
ATOM 9199 O O . LEU C 1 142 ? 25.17100 19.38300 -42.56600 1.000 48.88064 145 LEU D O 1
ATOM 9204 N N . GLU C 1 143 ? 26.70400 17.77800 -42.77500 1.000 51.81662 146 GLU D N 1
ATOM 9205 C CA . GLU C 1 143 ? 25.75300 16.69300 -42.54400 1.000 54.51064 146 GLU D CA 1
ATOM 9206 C C . GLU C 1 143 ? 24.55900 16.83000 -43.48900 1.000 54.29961 146 GLU D C 1
ATOM 9207 O O . GLU C 1 143 ? 24.73500 16.98800 -44.68500 1.000 56.23733 146 GLU D O 1
ATOM 9213 N N . ALA C 1 144 ? 23.35800 16.78800 -42.96000 1.000 52.83452 147 ALA D N 1
ATOM 9214 C CA . ALA C 1 144 ? 22.17200 16.83000 -43.80500 1.000 55.04940 147 ALA D CA 1
ATOM 9215 C C . ALA C 1 144 ? 21.69500 18.21300 -44.16100 1.000 54.06855 147 ALA D C 1
ATOM 9216 O O . ALA C 1 144 ? 20.55100 18.38100 -44.53300 1.000 58.94799 147 ALA D O 1
ATOM 9218 N N . PHE C 1 145 ? 22.54900 19.20400 -44.04000 1.000 54.56796 148 PHE D N 1
ATOM 9219 C CA . PHE C 1 145 ? 22.17100 20.53800 -44.45100 1.000 54.02697 148 PHE D CA 1
ATOM 9220 C C . PHE C 1 145 ? 22.89900 20.83600 -45.72800 1.000 52.23749 148 PHE D C 1
ATOM 9221 O O . PHE C 1 145 ? 22.74000 21.89400 -46.30300 1.000 51.74517 148 PHE D O 1
ATOM 9229 N N . VAL C 1 146 ? 23.70300 19.88300 -46.17000 1.000 51.89250 149 VAL D N 1
ATOM 9230 C CA . VAL C 1 146 ? 24.43500 20.04800 -47.41300 1.000 52.99830 149 VAL D CA 1
ATOM 9231 C C . VAL C 1 146 ? 24.07200 19.01500 -48.45800 1.000 53.93200 149 VAL D C 1
ATOM 9232 O O . VAL C 1 146 ? 23.70300 17.89500 -48.13100 1.000 53.42468 149 VAL D O 1
ATOM 9236 N N . ALA C 1 147 ? 24.19600 19.39400 -49.71900 1.000 54.10051 150 ALA D N 1
ATOM 9237 C CA . ALA C 1 147 ? 23.93800 18.48200 -50.80000 1.000 53.44510 150 ALA D CA 1
ATOM 9238 C C . ALA C 1 147 ? 25.08700 18.50500 -51.75500 1.000 54.71478 150 ALA D C 1
ATOM 9239 O O . ALA C 1 147 ? 25.69300 19.53600 -51.97700 1.000 56.36865 150 ALA D O 1
ATOM 9241 N N . GLY C 1 148 ? 25.38000 17.35900 -52.33400 1.000 53.95454 151 GLY D N 1
ATOM 9242 C CA . GLY C 1 148 ? 26.44300 17.28400 -53.29700 1.000 54.64597 151 GLY D CA 1
ATOM 9243 C C . GLY C 1 148 ? 26.65400 15.91700 -53.87400 1.000 56.77424 151 GLY D C 1
ATOM 9244 O O . GLY C 1 148 ? 25.86200 15.01400 -53.69100 1.000 58.44604 151 GLY D O 1
ATOM 9245 N N . HIS C 1 149 ? 27.74500 15.76400 -54.57700 1.000 56.32245 152 HIS D N 1
ATOM 9246 C CA . HIS C 1 149 ? 28.04500 14.48700 -55.13900 1.000 55.32548 152 HIS D CA 1
ATOM 9247 C C . HIS C 1 149 ? 29.28900 13.95200 -54.51900 1.000 56.40273 152 HIS D C 1
ATOM 9248 O O . HIS C 1 149 ? 30.18600 14.69100 -54.16500 1.000 54.70900 152 HIS D O 1
ATOM 9255 N N . CYS C 1 150 ? 29.32900 12.64600 -54.38600 1.000 55.96652 153 CYS D N 1
ATOM 9256 C CA . CYS C 1 150 ? 30.49400 12.02600 -53.81600 1.000 58.03767 153 CYS D CA 1
ATOM 9257 C C . CYS C 1 150 ? 31.66100 12.15900 -54.74900 1.000 56.86523 153 CYS D C 1
ATOM 9258 O O . CYS C 1 150 ? 31.53400 11.94800 -55.93600 1.000 58.06140 153 CYS D O 1
ATOM 9261 N N . PRO C 1 151 ? 32.80700 12.51800 -54.20300 1.000 57.52071 154 PRO D N 1
ATOM 9262 C CA . PRO C 1 151 ? 34.00700 12.66400 -55.00600 1.000 56.46921 154 PRO D CA 1
ATOM 9263 C C . PRO C 1 151 ? 34.51900 11.35000 -55.61300 1.000 59.93369 154 PRO D C 1
ATOM 9264 O O . PRO C 1 151 ? 35.33300 11.40600 -56.52000 1.000 60.23000 154 PRO D O 1
ATOM 9268 N N . HIS C 1 152 ? 34.07500 10.20600 -55.11100 1.000 58.11893 155 HIS D N 1
ATOM 9269 C CA . HIS C 1 152 ? 34.55000 8.93100 -55.61300 1.000 59.05468 155 HIS D CA 1
ATOM 9270 C C . HIS C 1 152 ? 33.65300 8.37800 -56.70800 1.000 59.29858 155 HIS D C 1
ATOM 9271 O O . HIS C 1 152 ? 34.12800 8.02800 -57.76900 1.000 58.77844 155 HIS D O 1
ATOM 9278 N N . CYS C 1 153 ? 32.36000 8.31200 -56.45200 1.000 57.55081 156 CYS D N 1
ATOM 9279 C CA . CYS C 1 153 ? 31.45000 7.71600 -57.40300 1.000 59.78557 156 CYS D CA 1
ATOM 9280 C C . CYS C 1 153 ? 30.51900 8.68900 -58.10200 1.000 62.48559 156 CYS D C 1
ATOM 9281 O O . CYS C 1 153 ? 30.03000 8.38700 -59.17600 1.000 61.38194 156 CYS D O 1
ATOM 9284 N N . GLY C 1 154 ? 30.23400 9.82600 -57.47800 1.000 60.31697 157 GLY D N 1
ATOM 9285 C CA . GLY C 1 154 ? 29.37600 10.82700 -58.07700 1.000 56.24830 157 GLY D CA 1
ATOM 9286 C C . GLY C 1 154 ? 27.95800 10.78800 -57.59800 1.000 58.53641 157 GLY D C 1
ATOM 9287 O O . GLY C 1 154 ? 27.15000 11.59900 -58.01400 1.000 58.65344 157 GLY D O 1
ATOM 9288 N N . SER C 1 155 ? 27.64500 9.84900 -56.72300 1.000 56.55891 158 SER D N 1
ATOM 9289 C CA . SER C 1 155 ? 26.28900 9.70400 -56.26100 1.000 56.55476 158 SER D CA 1
ATOM 9290 C C . SER C 1 155 ? 25.86200 10.94500 -55.54000 1.000 62.51232 158 SER D C 1
ATOM 9291 O O . SER C 1 155 ? 26.68600 11.63100 -54.94700 1.000 61.07741 158 SER D O 1
ATOM 9294 N N . ASN C 1 156 ? 24.57000 11.23300 -55.58400 1.000 62.62560 159 ASN D N 1
ATOM 9295 C CA . ASN C 1 156 ? 24.04000 12.39400 -54.91600 1.000 62.24842 159 ASN D CA 1
ATOM 9296 C C . ASN C 1 156 ? 23.55700 12.03200 -53.54600 1.000 61.24974 159 ASN D C 1
ATOM 9297 O O . ASN C 1 156 ? 23.26400 12.90100 -52.74500 1.000 59.92003 159 ASN D O 1
ATOM 9302 N N . GLN C 1 157 ? 23.45900 10.74400 -53.27500 1.000 62.30326 160 GLN D N 1
ATOM 9303 C CA . GLN C 1 157 ? 22.93700 10.28800 -52.00000 1.000 63.40413 160 GLN D CA 1
ATOM 9304 C C . GLN C 1 157 ? 23.96600 10.54600 -50.96900 1.000 64.57929 160 GLN D C 1
ATOM 9305 O O . GLN C 1 157 ? 24.63900 9.63400 -50.50900 1.000 59.98607 160 GLN D O 1
ATOM 9311 N N . THR C 1 158 ? 24.11400 11.80300 -50.60300 1.000 62.12448 161 THR D N 1
ATOM 9312 C CA . THR C 1 158 ? 25.17500 12.14800 -49.69900 1.000 58.89021 161 THR D CA 1
ATOM 9313 C C . THR C 1 158 ? 24.65600 12.82900 -48.46900 1.000 60.98301 161 THR D C 1
ATOM 9314 O O . THR C 1 158 ? 23.53400 13.32100 -48.45200 1.000 62.35527 161 THR D O 1
ATOM 9318 N N . ALA C 1 159 ? 25.46800 12.84900 -47.43000 1.000 60.87689 162 ALA D N 1
ATOM 9319 C CA . ALA C 1 159 ? 25.10400 13.54800 -46.22400 1.000 58.67002 162 ALA D CA 1
ATOM 9320 C C . ALA C 1 159 ? 26.39800 14.04500 -45.67200 1.000 62.54500 162 ALA D C 1
ATOM 9321 O O . ALA C 1 159 ? 26.83200 13.63700 -44.60000 1.000 58.76692 162 ALA D O 1
ATOM 9323 N N . GLY C 1 160 ? 27.04200 14.91400 -46.43400 1.000 60.72828 163 GLY D N 1
ATOM 9324 C CA . GLY C 1 160 ? 28.29600 15.45900 -46.00600 1.000 55.88272 163 GLY D CA 1
ATOM 9325 C C . GLY C 1 160 ? 29.43700 14.58600 -46.40600 1.000 58.01887 163 GLY D C 1
ATOM 9326 O O . GLY C 1 160 ? 29.70600 14.46100 -47.58200 1.000 59.18814 163 GLY D O 1
ATOM 9327 N N . ILE C 1 161 ? 30.09000 13.96300 -45.43500 1.000 55.71332 164 ILE D N 1
ATOM 9328 C CA . ILE C 1 161 ? 31.27100 13.16700 -45.72900 1.000 58.59977 164 ILE D CA 1
ATOM 9329 C C . ILE C 1 161 ? 30.94000 11.72300 -45.98900 1.000 58.16953 164 ILE D C 1
ATOM 9330 O O . ILE C 1 161 ? 31.82900 10.88200 -46.04400 1.000 57.04485 164 ILE D O 1
ATOM 9335 N N . GLU C 1 162 ? 29.66900 11.43600 -46.16800 1.000 60.29279 165 GLU D N 1
ATOM 9336 C CA . GLU C 1 162 ? 29.25000 10.06400 -46.33400 1.000 61.38225 165 GLU D CA 1
ATOM 9337 C C . GLU C 1 162 ? 28.51300 9.74900 -47.63000 1.000 62.80619 165 GLU D C 1
ATOM 9338 O O . GLU C 1 162 ? 27.60500 10.46500 -48.02500 1.000 61.22496 165 GLU D O 1
ATOM 9344 N N . CYS C 1 163 ? 28.89800 8.65700 -48.27500 1.000 62.78599 166 CYS D N 1
ATOM 9345 C CA . CYS C 1 163 ? 28.22100 8.23300 -49.48600 1.000 61.98810 166 CYS D CA 1
ATOM 9346 C C . CYS C 1 163 ? 27.41600 7.00200 -49.17000 1.000 63.74645 166 CYS D C 1
ATOM 9347 O O . CYS C 1 163 ? 27.67800 6.31300 -48.19500 1.000 65.34531 166 CYS D O 1
ATOM 9350 N N . GLU C 1 164 ? 26.42700 6.72800 -49.99500 1.000 63.54922 167 GLU D N 1
ATOM 9351 C CA . GLU C 1 164 ? 25.60500 5.57300 -49.78700 1.000 63.67160 167 GLU D CA 1
ATOM 9352 C C . GLU C 1 164 ? 25.91100 4.52500 -50.82800 1.000 64.39449 167 GLU D C 1
ATOM 9353 O O . GLU C 1 164 ? 25.27700 3.48500 -50.86200 1.000 68.85163 167 GLU D O 1
ATOM 9359 N N . LEU C 1 165 ? 26.88000 4.79700 -51.68500 1.000 62.90755 168 LEU D N 1
ATOM 9360 C CA . LEU C 1 165 ? 27.26600 3.83700 -52.70600 1.000 63.39707 168 LEU D CA 1
ATOM 9361 C C . LEU C 1 165 ? 28.69600 3.37100 -52.50600 1.000 64.67609 168 LEU D C 1
ATOM 9362 O O . LEU C 1 165 ? 28.91900 2.18700 -52.31500 1.000 68.90771 168 LEU D O 1
ATOM 9367 N N . CYS C 1 166 ? 29.66500 4.28400 -52.54700 1.000 63.36225 169 CYS D N 1
ATOM 9368 C CA . CYS C 1 166 ? 31.05700 3.91400 -52.31400 1.000 62.37761 169 CYS D CA 1
ATOM 9369 C C . CYS C 1 166 ? 31.33400 3.46100 -50.92500 1.000 58.92059 169 CYS D C 1
ATOM 9370 O O . CYS C 1 166 ? 32.03100 2.47800 -50.74800 1.000 60.05406 169 CYS D O 1
ATOM 9373 N N . ALA C 1 167 ? 30.84800 4.20000 -49.94000 1.000 57.24709 170 ALA D N 1
ATOM 9374 C CA . ALA C 1 167 ? 31.18800 3.93500 -48.55200 1.000 53.82825 170 ALA D CA 1
ATOM 9375 C C . ALA C 1 167 ? 32.63700 4.30000 -48.41500 1.000 49.27652 170 ALA D C 1
ATOM 9376 O O . ALA C 1 167 ? 33.23900 4.08700 -47.39100 1.000 50.76897 170 ALA D O 1
ATOM 9378 N N . LEU C 1 168 ? 33.18600 4.88600 -49.45900 1.000 50.95942 171 LEU D N 1
ATOM 9379 C CA . LEU C 1 168 ? 34.55600 5.31800 -49.41900 1.000 51.52874 171 LEU D CA 1
ATOM 9380 C C . LEU C 1 168 ? 34.58500 6.66400 -48.77900 1.000 53.20305 171 LEU D C 1
ATOM 9381 O O . LEU C 1 168 ? 33.75000 7.51100 -49.05900 1.000 57.76277 171 LEU D O 1
ATOM 9386 N N . PRO C 1 169 ? 35.55000 6.87200 -47.90900 1.000 49.71877 172 PRO D N 1
ATOM 9387 C CA . PRO C 1 169 ? 35.53800 8.11500 -47.16100 1.000 49.53646 172 PRO D CA 1
ATOM 9388 C C . PRO C 1 169 ? 36.03600 9.35600 -47.90000 1.000 52.92708 172 PRO D C 1
ATOM 9389 O O . PRO C 1 169 ? 36.83100 9.22900 -48.81700 1.000 52.40752 172 PRO D O 1
ATOM 9393 N N . TYR C 1 170 ? 35.58000 10.53600 -47.48700 1.000 50.59188 173 TYR D N 1
ATOM 9394 C CA . TYR C 1 170 ? 36.07000 11.77900 -48.07000 1.000 51.90453 173 TYR D CA 1
ATOM 9395 C C . TYR C 1 170 ? 35.98600 12.93700 -47.08500 1.000 55.11842 173 TYR D C 1
ATOM 9396 O O . TYR C 1 170 ? 35.28000 12.84800 -46.09900 1.000 54.24480 173 TYR D O 1
ATOM 9405 N N . ASP C 1 171 ? 36.71900 14.01200 -47.35100 1.000 53.38211 174 ASP D N 1
ATOM 9406 C CA . ASP C 1 171 ? 36.63700 15.19700 -46.51500 1.000 54.74190 174 ASP D CA 1
ATOM 9407 C C . ASP C 1 171 ? 35.49900 16.07300 -46.98200 1.000 55.16241 174 ASP D C 1
ATOM 9408 O O . ASP C 1 171 ? 35.11800 16.03000 -48.14100 1.000 53.81382 174 ASP D O 1
ATOM 9413 N N . ASP C 1 172 ? 34.95000 16.86900 -46.08100 1.000 52.63289 175 ASP D N 1
ATOM 9414 C CA . ASP C 1 172 ? 33.82700 17.71500 -46.41100 1.000 50.89291 175 ASP D CA 1
ATOM 9415 C C . ASP C 1 172 ? 34.15200 18.62200 -47.58200 1.000 54.02697 175 ASP D C 1
ATOM 9416 O O . ASP C 1 172 ? 33.29900 18.89300 -48.40700 1.000 55.83716 175 ASP D O 1
ATOM 9421 N N . ARG C 1 173 ? 35.39100 19.07100 -47.67100 1.000 54.09671 176 ARG D N 1
ATOM 9422 C CA . ARG C 1 173 ? 35.80700 19.93100 -48.76500 1.000 53.97718 176 ARG D CA 1
ATOM 9423 C C . ARG C 1 173 ? 35.71000 19.26700 -50.11900 1.000 55.54663 176 ARG D C 1
ATOM 9424 O O . ARG C 1 173 ? 35.58000 19.93900 -51.12500 1.000 54.20420 176 ARG D O 1
ATOM 9432 N N . ASP C 1 174 ? 35.77000 17.94700 -50.14300 1.000 54.65252 177 ASP D N 1
ATOM 9433 C CA . ASP C 1 174 ? 35.74100 17.22500 -51.40000 1.000 56.26249 177 ASP D CA 1
ATOM 9434 C C . ASP C 1 174 ? 34.34300 16.91000 -51.94900 1.000 56.99381 177 ASP D C 1
ATOM 9435 O O . ASP C 1 174 ? 34.23100 16.41900 -53.06300 1.000 57.06018 177 ASP D O 1
ATOM 9440 N N . LEU C 1 175 ? 33.28700 17.18700 -51.20100 1.000 51.00445 178 LEU D N 1
ATOM 9441 C CA . LEU C 1 175 ? 31.96900 16.97300 -51.74300 1.000 52.73680 178 LEU D CA 1
ATOM 9442 C C . LEU C 1 175 ? 31.82500 17.88400 -52.91500 1.000 56.28046 178 LEU D C 1
ATOM 9443 O O . LEU C 1 175 ? 31.92500 19.09400 -52.77300 1.000 54.28889 178 LEU D O 1
ATOM 9448 N N . VAL C 1 176 ? 31.57900 17.31900 -54.08200 1.000 53.99271 179 VAL D N 1
ATOM 9449 C CA . VAL C 1 176 ? 31.50200 18.12800 -55.28500 1.000 57.01465 179 VAL D CA 1
ATOM 9450 C C . VAL C 1 176 ? 30.14400 18.78000 -55.46800 1.000 57.64656 179 VAL D C 1
ATOM 9451 O O . VAL C 1 176 ? 29.13500 18.22300 -55.06100 1.000 57.73466 179 VAL D O 1
ATOM 9455 N N . ASP C 1 177 ? 30.12900 19.97200 -56.05200 1.000 58.81272 180 ASP D N 1
ATOM 9456 C CA . ASP C 1 177 ? 28.87500 20.69900 -56.30100 1.000 57.18309 180 ASP D CA 1
ATOM 9457 C C . ASP C 1 177 ? 28.03700 20.92600 -55.05400 1.000 58.03287 180 ASP D C 1
ATOM 9458 O O . ASP C 1 177 ? 26.85100 20.62800 -55.04400 1.000 56.84881 180 ASP D O 1
ATOM 9463 N N . PRO C 1 178 ? 28.64500 21.49900 -54.00800 1.000 58.21899 181 PRO D N 1
ATOM 9464 C CA . PRO C 1 178 ? 27.92300 21.65600 -52.74400 1.000 54.25482 181 PRO D CA 1
ATOM 9465 C C . PRO C 1 178 ? 26.79900 22.66400 -52.80300 1.000 55.24462 181 PRO D C 1
ATOM 9466 O O . PRO C 1 178 ? 26.98700 23.75300 -53.31400 1.000 58.28186 181 PRO D O 1
ATOM 9470 N N . SER C 1 179 ? 25.64200 22.30100 -52.29200 1.000 54.47083 182 SER D N 1
ATOM 9471 C CA . SER C 1 179 ? 24.49300 23.18000 -52.29200 1.000 54.00328 182 SER D CA 1
ATOM 9472 C C . SER C 1 179 ? 23.77000 23.08500 -50.97300 1.000 54.53311 182 SER D C 1
ATOM 9473 O O . SER C 1 179 ? 23.96400 22.13700 -50.22900 1.000 55.80806 182 SER D O 1
ATOM 9476 N N . CYS C 1 180 ? 22.91900 24.05100 -50.68500 1.000 53.32920 183 CYS D N 1
ATOM 9477 C CA . CYS C 1 180 ? 22.19000 24.06800 -49.42500 1.000 56.69928 183 CYS D CA 1
ATOM 9478 C C . CYS C 1 180 ? 20.93800 23.23400 -49.51900 1.000 58.84922 183 CYS D C 1
ATOM 9479 O O . CYS C 1 180 ? 20.05900 23.51100 -50.31700 1.000 58.71678 183 CYS D O 1
ATOM 9482 N N . ALA C 1 181 ? 20.85000 22.21700 -48.69000 1.000 53.04036 184 ALA D N 1
ATOM 9483 C CA . ALA C 1 181 ? 19.72300 21.32100 -48.75000 1.000 53.80848 184 ALA D CA 1
ATOM 9484 C C . ALA C 1 181 ? 18.42700 21.99500 -48.38300 1.000 58.49713 184 ALA D C 1
ATOM 9485 O O . ALA C 1 181 ? 17.36500 21.48800 -48.69000 1.000 62.01268 184 ALA D O 1
ATOM 9487 N N . THR C 1 182 ? 18.50400 23.13800 -47.72800 1.000 59.10771 185 THR D N 1
ATOM 9488 C CA . THR C 1 182 ? 17.31400 23.82800 -47.27800 1.000 58.49540 185 THR D CA 1
ATOM 9489 C C . THR C 1 182 ? 16.76000 24.80000 -48.31900 1.000 60.33401 185 THR D C 1
ATOM 9490 O O . THR C 1 182 ? 15.56300 24.83400 -48.54700 1.000 63.49768 185 THR D O 1
ATOM 9494 N N . CYS C 1 183 ? 17.62200 25.58900 -48.93800 1.000 58.41093 186 CYS D N 1
ATOM 9495 C CA . CYS C 1 183 ? 17.15900 26.53800 -49.94100 1.000 58.11950 186 CYS D CA 1
ATOM 9496 C C . CYS C 1 183 ? 17.62300 26.20900 -51.35200 1.000 58.25059 186 CYS D C 1
ATOM 9497 O O . CYS C 1 183 ? 17.29500 26.91700 -52.29200 1.000 58.57848 186 CYS D O 1
ATOM 9500 N N . GLY C 1 184 ? 18.39400 25.14900 -51.49600 1.000 56.41018 187 GLY D N 1
ATOM 9501 C CA . GLY C 1 184 ? 18.85000 24.75100 -52.80300 1.000 56.55172 187 GLY D CA 1
ATOM 9502 C C . GLY C 1 184 ? 19.99600 25.55100 -53.34500 1.000 57.00845 187 GLY D C 1
ATOM 9503 O O . GLY C 1 184 ? 20.61600 25.14900 -54.31200 1.000 58.53043 187 GLY D O 1
ATOM 9504 N N . ALA C 1 185 ? 20.30900 26.66700 -52.71900 1.000 57.29143 188 ALA D N 1
ATOM 9505 C CA . ALA C 1 185 ? 21.32900 27.53400 -53.26900 1.000 54.70283 188 ALA D CA 1
ATOM 9506 C C . ALA C 1 185 ? 22.69900 26.93600 -53.27200 1.000 55.74043 188 ALA D C 1
ATOM 9507 O O . ALA C 1 185 ? 23.02000 26.09900 -52.44500 1.000 54.82086 188 ALA D O 1
ATOM 9509 N N . ALA C 1 186 ? 23.50400 27.37300 -54.22300 1.000 54.56154 189 ALA D N 1
ATOM 9510 C CA . ALA C 1 186 ? 24.86400 26.91100 -54.30000 1.000 54.90904 189 ALA D CA 1
ATOM 9511 C C . ALA C 1 186 ? 25.58200 27.43800 -53.10600 1.000 59.61818 189 ALA D C 1
ATOM 9512 O O . ALA C 1 186 ? 25.20500 28.45300 -52.54100 1.000 56.68145 189 ALA D O 1
ATOM 9514 N N . ALA C 1 187 ? 26.64500 26.77300 -52.72400 1.000 59.77826 190 ALA D N 1
ATOM 9515 C CA . ALA C 1 187 ? 27.27900 27.16000 -51.49200 1.000 57.26796 190 ALA D CA 1
ATOM 9516 C C . ALA C 1 187 ? 28.41900 28.13700 -51.52700 1.000 56.89509 190 ALA D C 1
ATOM 9517 O O . ALA C 1 187 ? 29.23500 28.13600 -52.43300 1.000 56.24397 190 ALA D O 1
ATOM 9519 N N . THR C 1 188 ? 28.47100 28.96200 -50.50100 1.000 57.13200 191 THR D N 1
ATOM 9520 C CA . THR C 1 188 ? 29.55700 29.87200 -50.33600 1.000 56.00876 191 THR D CA 1
ATOM 9521 C C . THR C 1 188 ? 30.42200 29.21200 -49.30600 1.000 53.82387 191 THR D C 1
ATOM 9522 O O . THR C 1 188 ? 30.22800 28.06100 -48.95000 1.000 51.70681 191 THR D O 1
ATOM 9526 N N . GLN C 1 189 ? 31.37700 29.94500 -48.81000 1.000 49.86427 192 GLN D N 1
ATOM 9527 C CA . GLN C 1 189 ? 32.22500 29.41000 -47.79100 1.000 52.32312 192 GLN D CA 1
ATOM 9528 C C . GLN C 1 189 ? 32.46000 30.39900 -46.67800 1.000 51.84876 192 GLN D C 1
ATOM 9529 O O . GLN C 1 189 ? 32.36700 31.59800 -46.87400 1.000 48.02100 192 GLN D O 1
ATOM 9535 N N . ARG C 1 190 ? 32.75200 29.88500 -45.50200 1.000 48.97399 193 ARG D N 1
ATOM 9536 C CA . ARG C 1 190 ? 33.01500 30.72000 -44.37600 1.000 46.60679 193 ARG D CA 1
ATOM 9537 C C . ARG C 1 190 ? 33.93600 29.91500 -43.51000 1.000 49.48628 193 ARG D C 1
ATOM 9538 O O . ARG C 1 190 ? 33.73100 28.72800 -43.32000 1.000 49.02177 193 ARG D O 1
ATOM 9546 N N . PRO C 1 191 ? 34.97000 30.55800 -42.99000 1.000 47.52236 194 PRO D N 1
ATOM 9547 C CA . PRO C 1 191 ? 35.92200 29.86500 -42.13300 1.000 45.82620 194 PRO D CA 1
ATOM 9548 C C . PRO C 1 191 ? 35.24900 29.16600 -40.95600 1.000 46.99494 194 PRO D C 1
ATOM 9549 O O . PRO C 1 191 ? 34.36900 29.75400 -40.34800 1.000 49.54417 194 PRO D O 1
ATOM 9553 N N . LEU C 1 192 ? 35.64900 27.93900 -40.64600 1.000 46.45901 195 LEU D N 1
ATOM 9554 C CA . LEU C 1 192 ? 35.10800 27.22300 -39.48100 1.000 45.77537 195 LEU D CA 1
ATOM 9555 C C . LEU C 1 192 ? 36.18300 26.54900 -38.69100 1.000 43.55897 195 LEU D C 1
ATOM 9556 O O . LEU C 1 192 ? 37.03600 25.88200 -39.24000 1.000 44.81081 195 LEU D O 1
ATOM 9561 N N . THR C 1 193 ? 36.15700 26.73200 -37.39500 1.000 40.05924 196 THR D N 1
ATOM 9562 C CA . THR C 1 193 ? 37.10000 26.02800 -36.57300 1.000 43.71472 196 THR D CA 1
ATOM 9563 C C . THR C 1 193 ? 36.39700 24.82400 -35.95700 1.000 42.69078 196 THR D C 1
ATOM 9564 O O . THR C 1 193 ? 35.36900 24.96800 -35.32300 1.000 40.04709 196 THR D O 1
ATOM 9568 N N . ARG C 1 194 ? 36.95900 23.64400 -36.16400 1.000 41.82172 197 ARG D N 1
ATOM 9569 C CA . ARG C 1 194 ? 36.38700 22.42800 -35.61900 1.000 43.67262 197 ARG D CA 1
ATOM 9570 C C . ARG C 1 194 ? 37.42000 21.47700 -35.11100 1.000 42.53378 197 ARG D C 1
ATOM 9571 O O . ARG C 1 194 ? 38.57200 21.54300 -35.49700 1.000 40.88893 197 ARG D O 1
ATOM 9579 N N . TYR C 1 195 ? 37.00600 20.59200 -34.22400 1.000 40.30005 198 TYR D N 1
ATOM 9580 C CA . TYR C 1 195 ? 37.90600 19.55300 -33.76900 1.000 41.81037 198 TYR D CA 1
ATOM 9581 C C . TYR C 1 195 ? 37.89700 18.38000 -34.75000 1.000 40.44576 198 TYR D C 1
ATOM 9582 O O . TYR C 1 195 ? 36.87600 18.07000 -35.33700 1.000 39.39151 198 TYR D O 1
ATOM 9591 N N . PHE C 1 196 ? 39.03800 17.75700 -34.94000 1.000 41.05068 199 PHE D N 1
ATOM 9592 C CA . PHE C 1 196 ? 39.16300 16.64700 -35.86200 1.000 42.67703 199 PHE D CA 1
ATOM 9593 C C . PHE C 1 196 ? 40.10500 15.58900 -35.33400 1.000 41.83280 199 PHE D C 1
ATOM 9594 O O . PHE C 1 196 ? 40.99000 15.88000 -34.55200 1.000 42.38260 199 PHE D O 1
ATOM 9602 N N . MET C 1 197 ? 39.92700 14.35500 -35.75700 1.000 41.30587 200 MET D N 1
ATOM 9603 C CA . MET C 1 197 ? 40.86300 13.31400 -35.39000 1.000 40.79550 200 MET D CA 1
ATOM 9604 C C . MET C 1 197 ? 41.53900 12.80500 -36.64100 1.000 42.17272 200 MET D C 1
ATOM 9605 O O . MET C 1 197 ? 40.95700 12.08400 -37.42500 1.000 45.12804 200 MET D O 1
ATOM 9610 N N . PRO C 1 198 ? 42.77800 13.21000 -36.83800 1.000 41.96958 201 PRO D N 1
ATOM 9611 C CA . PRO C 1 198 ? 43.51800 12.70900 -37.98600 1.000 45.68953 201 PRO D CA 1
ATOM 9612 C C . PRO C 1 198 ? 43.71300 11.18200 -38.00000 1.000 48.11375 201 PRO D C 1
ATOM 9613 O O . PRO C 1 198 ? 44.01400 10.60100 -36.97200 1.000 48.88379 201 PRO D O 1
ATOM 9617 N N . LEU C 1 199 ? 43.56300 10.55600 -39.15700 1.000 45.63807 202 LEU D N 1
ATOM 9618 C CA . LEU C 1 199 ? 43.72600 9.10700 -39.27500 1.000 46.01355 202 LEU D CA 1
ATOM 9619 C C . LEU C 1 199 ? 44.94900 8.72600 -40.08700 1.000 46.00551 202 LEU D C 1
ATOM 9620 O O . LEU C 1 199 ? 45.61300 7.75400 -39.79000 1.000 44.16018 202 LEU D O 1
ATOM 9625 N N . GLU C 1 200 ? 45.24400 9.49600 -41.11700 1.000 45.94889 203 GLU D N 1
ATOM 9626 C CA . GLU C 1 200 ? 46.42900 9.25700 -41.93000 1.000 48.25901 203 GLU D CA 1
ATOM 9627 C C . GLU C 1 200 ? 47.69100 9.04500 -41.11300 1.000 45.77791 203 GLU D C 1
ATOM 9628 O O . GLU C 1 200 ? 48.47100 8.17300 -41.42300 1.000 45.12036 203 GLU D O 1
ATOM 9634 N N . PRO C 1 201 ? 47.89200 9.84000 -40.06500 1.000 45.53384 204 PRO D N 1
ATOM 9635 C CA . PRO C 1 201 ? 49.04500 9.61500 -39.19300 1.000 42.61804 204 PRO D CA 1
ATOM 9636 C C . PRO C 1 201 ? 49.02300 8.26000 -38.51100 1.000 47.14246 204 PRO D C 1
ATOM 9637 O O . PRO C 1 201 ? 50.05300 7.84600 -37.99400 1.000 45.04913 204 PRO D O 1
ATOM 9641 N N . LEU C 1 202 ? 47.88100 7.58100 -38.50200 1.000 47.62599 205 LEU D N 1
ATOM 9642 C CA . LEU C 1 202 ? 47.78500 6.24000 -37.92900 1.000 45.96793 205 LEU D CA 1
ATOM 9643 C C . LEU C 1 202 ? 47.66600 5.16100 -39.00700 1.000 45.46105 205 LEU D C 1
ATOM 9644 O O . LEU C 1 202 ? 47.17700 4.08000 -38.75500 1.000 45.99633 205 LEU D O 1
ATOM 9649 N N . ARG C 1 203 ? 48.12300 5.46200 -40.20200 1.000 42.20513 206 ARG D N 1
ATOM 9650 C CA . ARG C 1 203 ? 48.02900 4.51700 -41.29200 1.000 46.48060 206 ARG D CA 1
ATOM 9651 C C . ARG C 1 203 ? 48.61600 3.14800 -40.99500 1.000 47.09178 206 ARG D C 1
ATOM 9652 O O . ARG C 1 203 ? 47.99300 2.14300 -41.26900 1.000 45.03250 206 ARG D O 1
ATOM 9660 N N . ASP C 1 204 ? 49.80500 3.10800 -40.44300 1.000 48.02059 207 ASP D N 1
ATOM 9661 C CA . ASP C 1 204 ? 50.46300 1.83600 -40.22700 1.000 48.06615 207 ASP D CA 1
ATOM 9662 C C . ASP C 1 204 ? 49.83100 1.05700 -39.09700 1.000 48.37673 207 ASP D C 1
ATOM 9663 O O . ASP C 1 204 ? 49.70200 -0.14700 -39.17500 1.000 48.05363 207 ASP D O 1
ATOM 9668 N N . GLU C 1 205 ? 49.42100 1.74400 -38.05500 1.000 46.84420 208 GLU D N 1
ATOM 9669 C CA . GLU C 1 205 ? 48.74700 1.08500 -36.97100 1.000 46.85142 208 GLU D CA 1
ATOM 9670 C C . GLU C 1 205 ? 47.42100 0.49500 -37.45300 1.000 44.05087 208 GLU D C 1
ATOM 9671 O O . GLU C 1 205 ? 47.08800 -0.62600 -37.12400 1.000 43.93388 208 GLU D O 1
ATOM 9677 N N . LEU C 1 206 ? 46.69900 1.24100 -38.26700 1.000 42.35382 209 LEU D N 1
ATOM 9678 C CA . LEU C 1 206 ? 45.43100 0.76800 -38.78100 1.000 44.13655 209 LEU D CA 1
ATOM 9679 C C . LEU C 1 206 ? 45.62900 -0.37600 -39.74200 1.000 40.33809 209 LEU D C 1
ATOM 9680 O O . LEU C 1 206 ? 44.93900 -1.36700 -39.65600 1.000 38.19499 209 LEU D O 1
ATOM 9685 N N . SER C 1 207 ? 46.59600 -0.24600 -40.63100 1.000 43.12441 210 SER D N 1
ATOM 9686 C CA . SER C 1 207 ? 46.89500 -1.30100 -41.59300 1.000 46.03557 210 SER D CA 1
ATOM 9687 C C . SER C 1 207 ? 47.27400 -2.59400 -40.90200 1.000 43.39016 210 SER D C 1
ATOM 9688 O O . SER C 1 207 ? 46.85000 -3.66000 -41.30100 1.000 42.24523 210 SER D O 1
ATOM 9691 N N . GLY C 1 208 ? 48.05800 -2.48500 -39.84900 1.000 44.72227 211 GLY D N 1
ATOM 9692 C CA . GLY C 1 208 ? 48.46100 -3.65700 -39.10500 1.000 47.85361 211 GLY D CA 1
ATOM 9693 C C . GLY C 1 208 ? 47.30500 -4.30300 -38.40300 1.000 42.84094 211 GLY D C 1
ATOM 9694 O O . GLY C 1 208 ? 47.14200 -5.50500 -38.46300 1.000 45.17116 211 GLY D O 1
ATOM 9695 N N . TYR C 1 209 ? 46.50100 -3.49900 -37.73300 1.000 42.77840 212 TYR D N 1
ATOM 9696 C CA . TYR C 1 209 ? 45.33800 -4.01600 -37.03500 1.000 42.35596 212 TYR D CA 1
ATOM 9697 C C . TYR C 1 209 ? 44.43200 -4.75300 -37.98200 1.000 39.50083 212 TYR D C 1
ATOM 9698 O O . TYR C 1 209 ? 44.00900 -5.85200 -37.70700 1.000 41.56033 212 TYR D O 1
ATOM 9707 N N . LEU C 1 210 ? 44.15800 -4.14500 -39.10900 1.000 34.95888 213 LEU D N 1
ATOM 9708 C CA . LEU C 1 210 ? 43.21800 -4.74300 -40.00500 1.000 39.87935 213 LEU D CA 1
ATOM 9709 C C . LEU C 1 210 ? 43.76700 -6.02100 -40.62100 1.000 39.85243 213 LEU D C 1
ATOM 9710 O O . LEU C 1 210 ? 43.01900 -6.93100 -40.88900 1.000 39.37703 213 LEU D O 1
ATOM 9715 N N . ARG C 1 211 ? 45.07100 -6.09400 -40.80100 1.000 38.70806 214 ARG D N 1
ATOM 9716 C CA . ARG C 1 211 ? 45.67300 -7.26500 -41.40600 1.000 42.03745 214 ARG D CA 1
ATOM 9717 C C . ARG C 1 211 ? 45.61200 -8.43400 -40.44500 1.000 40.94739 214 ARG D C 1
ATOM 9718 O O . ARG C 1 211 ? 45.45200 -9.56400 -40.86000 1.000 38.86737 214 ARG D O 1
ATOM 9726 N N . GLY C 1 212 ? 45.70800 -8.14700 -39.16100 1.000 41.10273 215 GLY D N 1
ATOM 9727 C CA . GLY C 1 212 ? 45.64000 -9.17900 -38.16000 1.000 40.45476 215 GLY D CA 1
ATOM 9728 C C . GLY C 1 212 ? 44.23200 -9.45500 -37.71000 1.000 40.05565 215 GLY D C 1
ATOM 9729 O O . GLY C 1 212 ? 43.99700 -10.32400 -36.89000 1.000 41.69985 215 GLY D O 1
ATOM 9730 N N . ALA C 1 213 ? 43.29000 -8.71600 -38.24700 1.000 36.85398 216 ALA D N 1
ATOM 9731 C CA . ALA C 1 213 ? 41.90600 -8.95700 -37.91200 1.000 33.88639 216 ALA D CA 1
ATOM 9732 C C . ALA C 1 213 ? 41.20500 -9.86200 -38.89700 1.000 35.32670 216 ALA D C 1
ATOM 9733 O O . ALA C 1 213 ? 41.54900 -9.91800 -40.06400 1.000 34.70770 216 ALA D O 1
ATOM 9735 N N . ALA C 1 214 ? 40.20400 -10.55500 -38.40900 1.000 31.12760 217 ALA D N 1
ATOM 9736 C CA . ALA C 1 214 ? 39.44100 -11.42700 -39.26200 1.000 34.85710 217 ALA D CA 1
ATOM 9737 C C . ALA C 1 214 ? 38.26500 -10.73300 -39.92200 1.000 32.28042 217 ALA D C 1
ATOM 9738 O O . ALA C 1 214 ? 37.50600 -10.04600 -39.27000 1.000 30.80500 217 ALA D O 1
ATOM 9740 N N . MET C 1 215 ? 38.15700 -10.90100 -41.21800 1.000 30.54477 218 MET D N 1
ATOM 9741 C CA . MET C 1 215 ? 37.06600 -10.34100 -41.97000 1.000 33.33515 218 MET D CA 1
ATOM 9742 C C . MET C 1 215 ? 36.96400 -11.11400 -43.26200 1.000 31.71288 218 MET D C 1
ATOM 9743 O O . MET C 1 215 ? 37.89900 -11.76700 -43.67800 1.000 31.61000 218 MET D O 1
ATOM 9748 N N . HIS C 1 216 ? 35.82400 -11.03000 -43.90900 1.000 30.30184 219 HIS D N 1
ATOM 9749 C CA . HIS C 1 216 ? 35.70900 -11.67600 -45.19300 1.000 31.75483 219 HIS D CA 1
ATOM 9750 C C . HIS C 1 216 ? 36.38400 -10.85000 -46.28400 1.000 31.86102 219 HIS D C 1
ATOM 9751 O O . HIS C 1 216 ? 36.66100 -9.68700 -46.09600 1.000 33.83190 219 HIS D O 1
ATOM 9758 N N . GLY C 1 217 ? 36.64400 -11.46900 -47.41200 1.000 32.20679 220 GLY D N 1
ATOM 9759 C CA . GLY C 1 217 ? 37.32200 -10.79700 -48.50200 1.000 32.89093 220 GLY D CA 1
ATOM 9760 C C . GLY C 1 217 ? 36.68500 -9.57300 -49.08500 1.000 30.56962 220 GLY D C 1
ATOM 9761 O O . GLY C 1 217 ? 37.38500 -8.69400 -49.52700 1.000 34.25382 220 GLY D O 1
ATOM 9762 N N . ARG C 1 218 ? 35.36200 -9.51800 -49.09400 1.000 28.85929 221 ARG D N 1
ATOM 9763 C CA . ARG C 1 218 ? 34.66400 -8.34400 -49.57300 1.000 32.48787 221 ARG D CA 1
ATOM 9764 C C . ARG C 1 218 ? 34.98900 -7.15400 -48.66500 1.000 31.22956 221 ARG D C 1
ATOM 9765 O O . ARG C 1 218 ? 35.25800 -6.07300 -49.14800 1.000 32.51317 221 ARG D O 1
ATOM 9773 N N . LEU C 1 219 ? 35.01400 -7.37600 -47.36000 1.000 28.48075 222 LEU D N 1
ATOM 9774 C CA . LEU C 1 219 ? 35.40200 -6.31800 -46.44900 1.000 33.67229 222 LEU D CA 1
ATOM 9775 C C . LEU C 1 219 ? 36.87900 -5.92200 -46.58100 1.000 35.61972 222 LEU D C 1
ATOM 9776 O O . LEU C 1 219 ? 37.19000 -4.74700 -46.63400 1.000 34.89185 222 LEU D O 1
ATOM 9781 N N . ARG C 1 220 ? 37.76600 -6.89800 -46.64200 1.000 31.54468 223 ARG D N 1
ATOM 9782 C CA . ARG C 1 220 ? 39.17600 -6.60600 -46.77400 1.000 33.48632 223 ARG D CA 1
ATOM 9783 C C . ARG C 1 220 ? 39.48000 -5.81900 -48.04300 1.000 32.92904 223 ARG D C 1
ATOM 9784 O O . ARG C 1 220 ? 40.28900 -4.92500 -48.02900 1.000 33.82772 223 ARG D O 1
ATOM 9792 N N . ALA C 1 221 ? 38.81500 -6.14800 -49.13000 1.000 32.18699 224 ALA D N 1
ATOM 9793 C CA . ALA C 1 221 ? 38.99800 -5.40600 -50.36300 1.000 35.39730 224 ALA D CA 1
ATOM 9794 C C . ALA C 1 221 ? 38.55200 -3.97100 -50.20500 1.000 34.90737 224 ALA D C 1
ATOM 9795 O O . ALA C 1 221 ? 39.18900 -3.07300 -50.71800 1.000 36.50104 224 ALA D O 1
ATOM 9797 N N . TYR C 1 222 ? 37.44200 -3.76200 -49.51600 1.000 32.75024 225 TYR D N 1
ATOM 9798 C CA . TYR C 1 222 ? 37.00700 -2.41400 -49.22200 1.000 38.01050 225 TYR D CA 1
ATOM 9799 C C . TYR C 1 222 ? 38.09500 -1.67600 -48.46200 1.000 37.57676 225 TYR D C 1
ATOM 9800 O O . TYR C 1 222 ? 38.42400 -0.55400 -48.79400 1.000 36.18461 225 TYR D O 1
ATOM 9809 N N . THR C 1 223 ? 38.65500 -2.31700 -47.45200 1.000 33.82327 226 THR D N 1
ATOM 9810 C CA . THR C 1 223 ? 39.66500 -1.67100 -46.63800 1.000 33.85621 226 THR D CA 1
ATOM 9811 C C . THR C 1 223 ? 40.85500 -1.24200 -47.48100 1.000 38.13693 226 THR D C 1
ATOM 9812 O O . THR C 1 223 ? 41.46400 -0.22900 -47.21800 1.000 35.36885 226 THR D O 1
ATOM 9816 N N . GLU C 1 224 ? 41.15700 -2.01100 -48.50800 1.000 37.67901 227 GLU D N 1
ATOM 9817 C CA . GLU C 1 224 ? 42.27500 -1.69100 -49.37200 1.000 37.56421 227 GLU D CA 1
ATOM 9818 C C . GLU C 1 224 ? 41.95600 -0.51400 -50.26200 1.000 38.60336 227 GLU D C 1
ATOM 9819 O O . GLU C 1 224 ? 42.82800 0.26100 -50.57000 1.000 39.91599 227 GLU D O 1
ATOM 9825 N N . ARG C 1 225 ? 40.70300 -0.36300 -50.64700 1.000 37.05986 228 ARG D N 1
ATOM 9826 C CA . ARG C 1 225 ? 40.31100 0.80500 -51.41900 1.000 40.36393 228 ARG D CA 1
ATOM 9827 C C . ARG C 1 225 ? 40.42800 2.05200 -50.54500 1.000 37.23903 228 ARG D C 1
ATOM 9828 O O . ARG C 1 225 ? 40.92300 3.07400 -50.98700 1.000 41.71953 228 ARG D O 1
ATOM 9836 N N . VAL C 1 226 ? 40.01900 1.94500 -49.29200 1.000 35.92576 229 VAL D N 1
ATOM 9837 C CA . VAL C 1 226 ? 40.16400 3.06400 -48.38700 1.000 39.02506 229 VAL D CA 1
ATOM 9838 C C . VAL C 1 226 ? 41.64300 3.39800 -48.22500 1.000 40.06981 229 VAL D C 1
ATOM 9839 O O . VAL C 1 226 ? 42.03700 4.54100 -48.33300 1.000 39.39650 229 VAL D O 1
ATOM 9843 N N . LEU C 1 227 ? 42.46500 2.39100 -48.01200 1.000 38.76832 230 LEU D N 1
ATOM 9844 C CA . LEU C 1 227 ? 43.88300 2.62600 -47.77000 1.000 42.59858 230 LEU D CA 1
ATOM 9845 C C . LEU C 1 227 ? 44.66200 3.03300 -49.00900 1.000 41.41775 230 LEU D C 1
ATOM 9846 O O . LEU C 1 227 ? 45.75900 3.53900 -48.91100 1.000 42.98397 230 LEU D O 1
ATOM 9851 N N . ALA C 1 228 ? 44.07100 2.84600 -50.16800 1.000 38.10765 231 ALA D N 1
ATOM 9852 C CA . ALA C 1 228 ? 44.71400 3.22200 -51.39600 1.000 41.65167 231 ALA D CA 1
ATOM 9853 C C . ALA C 1 228 ? 44.74000 4.72700 -51.52800 1.000 41.79948 231 ALA D C 1
ATOM 9854 O O . ALA C 1 228 ? 45.48100 5.26800 -52.31700 1.000 40.80188 231 ALA D O 1
ATOM 9856 N N . LYS C 1 229 ? 43.90800 5.39200 -50.76300 1.000 42.47699 232 LYS D N 1
ATOM 9857 C CA . LYS C 1 229 ? 43.88600 6.82400 -50.78800 1.000 44.85467 232 LYS D CA 1
ATOM 9858 C C . LYS C 1 229 ? 44.24800 7.35800 -49.41900 1.000 45.04670 232 LYS D C 1
ATOM 9859 O O . LYS C 1 229 ? 44.39100 6.61000 -48.47000 1.000 46.62158 232 LYS D O 1
ATOM 9865 N N . THR C 1 230 ? 44.44300 8.65400 -49.33000 1.000 43.48711 233 THR D N 1
ATOM 9866 C CA . THR C 1 230 ? 44.81200 9.25000 -48.07500 1.000 45.76041 233 THR D CA 1
ATOM 9867 C C . THR C 1 230 ? 43.64800 9.12000 -47.11800 1.000 44.95293 233 THR D C 1
ATOM 9868 O O . THR C 1 230 ? 42.51600 9.37700 -47.47600 1.000 41.81629 233 THR D O 1
ATOM 9872 N N . LEU C 1 231 ? 43.93900 8.70100 -45.90400 1.000 45.38085 234 LEU D N 1
ATOM 9873 C CA . LEU C 1 231 ? 42.90300 8.54200 -44.90300 1.000 45.50338 234 LEU D CA 1
ATOM 9874 C C . LEU C 1 231 ? 42.39800 9.89300 -44.47500 1.000 49.00622 234 LEU D C 1
ATOM 9875 O O . LEU C 1 231 ? 43.15300 10.73300 -44.01600 1.000 45.52514 234 LEU D O 1
ATOM 9880 N N . PRO C 1 232 ? 41.10400 10.10500 -44.64400 1.000 48.27498 235 PRO D N 1
ATOM 9881 C CA . PRO C 1 232 ? 40.55000 11.40100 -44.32300 1.000 47.95178 235 PRO D CA 1
ATOM 9882 C C . PRO C 1 232 ? 40.42100 11.57900 -42.83900 1.000 49.75499 235 PRO D C 1
ATOM 9883 O O . PRO C 1 232 ? 40.37000 10.60400 -42.11100 1.000 49.62385 235 PRO D O 1
ATOM 9887 N N . ASP C 1 233 ? 40.38300 12.82000 -42.39900 1.000 47.66501 236 ASP D N 1
ATOM 9888 C CA . ASP C 1 233 ? 40.25600 13.11700 -40.99700 1.000 44.41348 236 ASP D CA 1
ATOM 9889 C C . ASP C 1 233 ? 38.86000 12.87400 -40.51700 1.000 46.34450 236 ASP D C 1
ATOM 9890 O O . ASP C 1 233 ? 37.91400 13.06000 -41.25100 1.000 49.38311 236 ASP D O 1
ATOM 9895 N N . LEU C 1 234 ? 38.73400 12.42700 -39.29100 1.000 43.03475 237 LEU D N 1
ATOM 9896 C CA . LEU C 1 234 ? 37.42300 12.22900 -38.70100 1.000 44.28465 237 LEU D CA 1
ATOM 9897 C C . LEU C 1 234 ? 36.99100 13.51300 -38.00100 1.000 42.33492 237 LEU D C 1
ATOM 9898 O O . LEU C 1 234 ? 37.65400 13.93100 -37.04200 1.000 39.67002 237 LEU D O 1
ATOM 9903 N N . PRO C 1 235 ? 35.91600 14.17100 -38.43600 1.000 42.63431 238 PRO D N 1
ATOM 9904 C CA . PRO C 1 235 ? 35.41500 15.32000 -37.67100 1.000 41.10410 238 PRO D CA 1
ATOM 9905 C C . PRO C 1 235 ? 34.97600 14.87800 -36.28600 1.000 41.28774 238 PRO D C 1
ATOM 9906 O O . PRO C 1 235 ? 34.32300 13.84300 -36.12400 1.000 41.53129 238 PRO D O 1
ATOM 9910 N N . VAL C 1 236 ? 35.35500 15.66200 -35.28200 1.000 35.24224 239 VAL D N 1
ATOM 9911 C CA . VAL C 1 236 ? 34.98400 15.39500 -33.90400 1.000 35.25652 239 VAL D CA 1
ATOM 9912 C C . VAL C 1 236 ? 33.81600 16.26700 -33.45900 1.000 38.18052 239 VAL D C 1
ATOM 9913 O O . VAL C 1 236 ? 32.96300 15.82100 -32.68600 1.000 35.59834 239 VAL D O 1
ATOM 9917 N N . SER C 1 237 ? 33.75400 17.51100 -33.95000 1.000 38.02838 240 SER D N 1
ATOM 9918 C CA . SER C 1 237 ? 32.75200 18.48600 -33.54600 1.000 38.69447 240 SER D CA 1
ATOM 9919 C C . SER C 1 237 ? 32.07100 19.07600 -34.77100 1.000 39.21837 240 SER D C 1
ATOM 9920 O O . SER C 1 237 ? 32.65400 19.12900 -35.85700 1.000 39.10287 240 SER D O 1
ATOM 9923 N N . ILE C 1 238 ? 30.83400 19.53000 -34.58600 1.000 38.82015 241 ILE D N 1
ATOM 9924 C CA . ILE C 1 238 ? 30.07900 20.21900 -35.63500 1.000 41.47764 241 ILE D CA 1
ATOM 9925 C C . ILE C 1 238 ? 29.12900 21.21900 -34.98600 1.000 40.00244 241 ILE D C 1
ATOM 9926 O O . ILE C 1 238 ? 28.65900 20.98200 -33.86400 1.000 38.36605 241 ILE D O 1
ATOM 9931 N N . PRO C 1 239 ? 28.84800 22.35500 -35.62300 1.000 38.89796 242 PRO D N 1
ATOM 9932 C CA . PRO C 1 239 ? 27.77100 23.22400 -35.12400 1.000 43.24697 242 PRO D CA 1
ATOM 9933 C C . PRO C 1 239 ? 26.42800 22.54500 -35.34600 1.000 40.94988 242 PRO D C 1
ATOM 9934 O O . PRO C 1 239 ? 26.12700 22.10500 -36.45500 1.000 44.02402 242 PRO D O 1
ATOM 9938 N N . ALA C 1 240 ? 25.63200 22.44200 -34.28200 1.000 38.24785 243 ALA D N 1
ATOM 9939 C CA . ALA C 1 240 ? 24.30300 21.85100 -34.38400 1.000 42.78592 243 ALA D CA 1
ATOM 9940 C C . ALA C 1 240 ? 23.48700 22.27900 -33.18000 1.000 43.73033 243 ALA D C 1
ATOM 9941 O O . ALA C 1 240 ? 24.01900 22.79200 -32.19700 1.000 46.16007 243 ALA D O 1
ATOM 9943 N N . GLU C 1 241 ? 22.18300 22.03400 -33.26100 1.000 47.74045 244 GLU D N 1
ATOM 9944 C CA . GLU C 1 241 ? 21.29500 22.39900 -32.17000 1.000 49.10307 244 GLU D CA 1
ATOM 9945 C C . GLU C 1 241 ? 21.26400 21.35400 -31.05900 1.000 50.03550 244 GLU D C 1
ATOM 9946 O O . GLU C 1 241 ? 20.84000 21.67600 -29.94600 1.000 55.03214 244 GLU D O 1
ATOM 9952 N N . HIS C 1 242 ? 21.70600 20.12200 -31.31800 1.000 46.37512 245 HIS D N 1
ATOM 9953 C CA . HIS C 1 242 ? 21.57000 19.04700 -30.34600 1.000 45.47031 245 HIS D CA 1
ATOM 9954 C C . HIS C 1 242 ? 22.81000 18.16900 -30.37300 1.000 44.84011 245 HIS D C 1
ATOM 9955 O O . HIS C 1 242 ? 23.49300 18.06000 -31.39400 1.000 44.02008 245 HIS D O 1
ATOM 9962 N N . GLY C 1 243 ? 23.08800 17.53400 -29.24100 1.000 41.09099 246 GLY D N 1
ATOM 9963 C CA . GLY C 1 243 ? 24.23300 16.66300 -29.10600 1.000 43.34929 246 GLY D CA 1
ATOM 9964 C C . GLY C 1 243 ? 25.01600 16.95200 -27.84600 1.000 40.85334 246 GLY D C 1
ATOM 9965 O O . GLY C 1 243 ? 24.70600 17.85500 -27.07200 1.000 40.08533 246 GLY D O 1
ATOM 9966 N N . ILE C 1 244 ? 26.04300 16.13900 -27.63800 1.000 39.80534 247 ILE D N 1
ATOM 9967 C CA . ILE C 1 244 ? 27.01900 16.34500 -26.57200 1.000 41.89167 247 ILE D CA 1
ATOM 9968 C C . ILE C 1 244 ? 27.73400 17.67000 -26.82900 1.000 41.18761 247 ILE D C 1
ATOM 9969 O O . ILE C 1 244 ? 28.39500 17.82700 -27.86700 1.000 36.93746 247 ILE D O 1
ATOM 9974 N N . PRO C 1 245 ? 27.65400 18.63600 -25.91800 1.000 43.19087 248 PRO D N 1
ATOM 9975 C CA . PRO C 1 245 ? 28.25400 19.94500 -26.19700 1.000 42.83258 248 PRO D CA 1
ATOM 9976 C C . PRO C 1 245 ? 29.77100 19.85400 -26.19900 1.000 42.58326 248 PRO D C 1
ATOM 9977 O O . PRO C 1 245 ? 30.37100 19.11500 -25.41300 1.000 42.65104 248 PRO D O 1
ATOM 9981 N N . ILE C 1 246 ? 30.38500 20.58600 -27.12500 1.000 41.49439 249 ILE D N 1
ATOM 9982 C CA . ILE C 1 246 ? 31.83500 20.72600 -27.19100 1.000 39.58648 249 ILE D CA 1
ATOM 9983 C C . ILE C 1 246 ? 32.14200 22.19600 -27.42900 1.000 43.27366 249 ILE D C 1
ATOM 9984 O O . ILE C 1 246 ? 31.59600 22.81100 -28.35400 1.000 43.12469 249 ILE D O 1
ATOM 9989 N N . HIS C 1 247 ? 32.98400 22.76700 -26.57200 1.000 44.96867 250 HIS D N 1
ATOM 9990 C CA . HIS C 1 247 ? 33.43200 24.14300 -26.72100 1.000 45.75806 250 HIS D CA 1
ATOM 9991 C C . HIS C 1 247 ? 34.67700 24.17300 -27.59600 1.000 45.47362 250 HIS D C 1
ATOM 9992 O O . HIS C 1 247 ? 35.63000 23.43100 -27.35200 1.000 45.98132 250 HIS D O 1
ATOM 9999 N N . VAL C 1 248 ? 34.65200 25.00400 -28.63100 1.000 46.60080 251 VAL D N 1
ATOM 10000 C CA . VAL C 1 248 ? 35.79100 25.21300 -29.51900 1.000 45.23212 251 VAL D CA 1
ATOM 10001 C C . VAL C 1 248 ? 36.30000 26.62400 -29.25400 1.000 49.62828 251 VAL D C 1
ATOM 10002 O O . VAL C 1 248 ? 35.65900 27.60300 -29.65800 1.000 50.81970 251 VAL D O 1
ATOM 10006 N N . GLU C 1 249 ? 37.44600 26.74300 -28.58000 1.000 52.14927 252 GLU D N 1
ATOM 10007 C CA . GLU C 1 249 ? 37.89400 28.04700 -28.10400 1.000 55.55346 252 GLU D CA 1
ATOM 10008 C C . GLU C 1 249 ? 38.54000 28.87500 -29.20800 1.000 53.91113 252 GLU D C 1
ATOM 10009 O O . GLU C 1 249 ? 39.28200 28.35300 -30.04900 1.000 54.57501 252 GLU D O 1
ATOM 10015 N N . ASP C 1 250 ? 38.23200 30.17900 -29.19300 1.000 56.10763 253 ASP D N 1
ATOM 10016 C CA . ASP C 1 250 ? 38.76200 31.15100 -30.15200 1.000 54.78125 253 ASP D CA 1
ATOM 10017 C C . ASP C 1 250 ? 38.45200 30.72900 -31.58200 1.000 51.68074 253 ASP D C 1
ATOM 10018 O O . ASP C 1 250 ? 39.24500 30.92300 -32.50500 1.000 54.11404 253 ASP D O 1
ATOM 10023 N N . ALA C 1 251 ? 37.26100 30.17100 -31.76200 1.000 53.00312 254 ALA D N 1
ATOM 10024 C CA . ALA C 1 251 ? 36.89300 29.54300 -33.01900 1.000 50.02733 254 ALA D CA 1
ATOM 10025 C C . ALA C 1 251 ? 36.42400 30.57300 -34.03500 1.000 46.95433 254 ALA D C 1
ATOM 10026 O O . ALA C 1 251 ? 35.72300 31.53300 -33.69300 1.000 43.94261 254 ALA D O 1
ATOM 10028 N N . SER C 1 252 ? 36.82000 30.36600 -35.28800 1.000 44.32771 255 SER D N 1
ATOM 10029 C CA . SER C 1 252 ? 36.10200 30.95800 -36.40400 1.000 44.48314 255 SER D CA 1
ATOM 10030 C C . SER C 1 252 ? 34.74400 30.27600 -36.49700 1.000 46.44079 255 SER D C 1
ATOM 10031 O O . SER C 1 252 ? 34.66800 29.04800 -36.58700 1.000 47.63396 255 SER D O 1
ATOM 10034 N N . GLY C 1 253 ? 33.67200 31.05400 -36.44800 1.000 44.38530 256 GLY D N 1
ATOM 10035 C CA . GLY C 1 253 ? 32.35100 30.48500 -36.32400 1.000 40.74842 256 GLY D CA 1
ATOM 10036 C C . GLY C 1 253 ? 32.00000 30.22700 -34.87000 1.000 41.98692 256 GLY D C 1
ATOM 10037 O O . GLY C 1 253 ? 32.72300 30.62800 -33.94900 1.000 40.86281 256 GLY D O 1
ATOM 10038 N N . PRO C 1 254 ? 30.88400 29.54200 -34.63500 1.000 41.31006 257 PRO D N 1
ATOM 10039 C CA . PRO C 1 254 ? 30.41700 29.34400 -33.25900 1.000 41.46632 257 PRO D CA 1
ATOM 10040 C C . PRO C 1 254 ? 31.42700 28.55800 -32.44400 1.000 40.40413 257 PRO D C 1
ATOM 10041 O O . PRO C 1 254 ? 31.95200 27.54200 -32.90000 1.000 39.12905 257 PRO D O 1
ATOM 10045 N N . ALA C 1 255 ? 31.71700 29.05700 -31.23700 1.000 39.45584 258 ALA D N 1
ATOM 10046 C CA . ALA C 1 255 ? 32.55200 28.32400 -30.29700 1.000 40.91823 258 ALA D CA 1
ATOM 10047 C C . ALA C 1 255 ? 31.79800 27.19700 -29.59900 1.000 42.87513 258 ALA D C 1
ATOM 10048 O O . ALA C 1 255 ? 32.42900 26.25600 -29.10100 1.000 42.89268 258 ALA D O 1
ATOM 10050 N N . GLU C 1 256 ? 30.47100 27.27700 -29.54400 1.000 41.06389 259 GLU D N 1
ATOM 10051 C CA . GLU C 1 256 ? 29.63700 26.28000 -28.87400 1.000 41.15123 259 GLU D CA 1
ATOM 10052 C C . GLU C 1 256 ? 29.16400 25.27300 -29.91400 1.000 40.31767 259 GLU D C 1
ATOM 10053 O O . GLU C 1 256 ? 28.21500 25.52900 -30.65800 1.000 39.45564 259 GLU D O 1
ATOM 10059 N N . GLN C 1 257 ? 29.82800 24.13000 -29.97600 1.000 38.14991 260 GLN D N 1
ATOM 10060 C CA . GLN C 1 257 ? 29.46600 23.12500 -30.96100 1.000 41.54397 260 GLN D CA 1
ATOM 10061 C C . GLN C 1 257 ? 28.96400 21.87200 -30.25500 1.000 39.14807 260 GLN D C 1
ATOM 10062 O O . GLN C 1 257 ? 28.78500 21.84000 -29.03300 1.000 41.01062 260 GLN D O 1
ATOM 10068 N N . ARG C 1 258 ? 28.70400 20.84800 -31.05100 1.000 41.91863 261 ARG D N 1
ATOM 10069 C CA . ARG C 1 258 ? 28.26600 19.54800 -30.57300 1.000 39.93790 261 ARG D CA 1
ATOM 10070 C C . ARG C 1 258 ? 29.24600 18.48600 -31.04400 1.000 38.03473 261 ARG D C 1
ATOM 10071 O O . ARG C 1 258 ? 29.97500 18.67700 -32.01800 1.000 38.85719 261 ARG D O 1
ATOM 10079 N N . MET C 1 259 ? 29.25500 17.35200 -30.35300 1.000 38.51854 262 MET D N 1
ATOM 10080 C CA . MET C 1 259 ? 30.04400 16.22800 -30.83100 1.000 37.52821 262 MET D CA 1
ATOM 10081 C C . MET C 1 259 ? 29.39300 15.61800 -32.07000 1.000 39.14441 262 MET D C 1
ATOM 10082 O O . MET C 1 259 ? 28.17400 15.40800 -32.11100 1.000 35.19211 262 MET D O 1
ATOM 10087 N N . TYR C 1 260 ? 30.21000 15.37400 -33.09500 1.000 37.34005 263 TYR D N 1
ATOM 10088 C CA . TYR C 1 260 ? 29.74600 14.69200 -34.29800 1.000 39.23648 263 TYR D CA 1
ATOM 10089 C C . TYR C 1 260 ? 29.38900 13.24600 -33.96100 1.000 37.45291 263 TYR D C 1
ATOM 10090 O O . TYR C 1 260 ? 30.18500 12.53000 -33.34400 1.000 37.36897 263 TYR D O 1
ATOM 10099 N N . SER C 1 261 ? 28.17800 12.82200 -34.33900 1.000 41.34189 264 SER D N 1
ATOM 10100 C CA . SER C 1 261 ? 27.69100 11.49900 -33.91900 1.000 41.14459 264 SER D CA 1
ATOM 10101 C C . SER C 1 261 ? 28.61900 10.37500 -34.35700 1.000 38.99102 264 SER D C 1
ATOM 10102 O O . SER C 1 261 ? 28.77900 9.38900 -33.62800 1.000 40.33654 264 SER D O 1
ATOM 10105 N N . ALA C 1 262 ? 29.27400 10.51700 -35.51100 1.000 40.69140 265 ALA D N 1
ATOM 10106 C CA . ALA C 1 262 ? 30.19100 9.47800 -35.97000 1.000 39.73214 265 ALA D CA 1
ATOM 10107 C C . ALA C 1 262 ? 31.42800 9.34000 -35.08900 1.000 39.55715 265 ALA D C 1
ATOM 10108 O O . ALA C 1 262 ? 32.18600 8.38400 -35.27000 1.000 40.60575 265 ALA D O 1
ATOM 10110 N N . PHE C 1 263 ? 31.66000 10.25700 -34.15100 1.000 37.60459 266 PHE D N 1
ATOM 10111 C CA . PHE C 1 263 ? 32.80100 10.13800 -33.25400 1.000 38.40362 266 PHE D CA 1
ATOM 10112 C C . PHE C 1 263 ? 32.46600 9.35700 -31.98600 1.000 37.11338 266 PHE D C 1
ATOM 10113 O O . PHE C 1 263 ? 33.37600 8.97700 -31.24500 1.000 34.24208 266 PHE D O 1
ATOM 10121 N N . GLU C 1 264 ? 31.19000 9.06700 -31.75100 1.000 36.22403 267 GLU D N 1
ATOM 10122 C CA . GLU C 1 264 ? 30.72400 8.57100 -30.46300 1.000 36.14173 267 GLU D CA 1
ATOM 10123 C C . GLU C 1 264 ? 30.93000 7.06900 -30.25300 1.000 36.40220 267 GLU D C 1
ATOM 10124 O O . GLU C 1 264 ? 30.79800 6.60600 -29.11000 1.000 36.51295 267 GLU D O 1
ATOM 10130 N N . LEU C 1 265 ? 31.26700 6.30100 -31.29700 1.000 34.02215 268 LEU D N 1
ATOM 10131 C CA . LEU C 1 265 ? 31.12900 4.84000 -31.20600 1.000 36.01842 268 LEU D CA 1
ATOM 10132 C C . LEU C 1 265 ? 31.97000 4.25400 -30.07900 1.000 32.58822 268 LEU D C 1
ATOM 10133 O O . LEU C 1 265 ? 31.50600 3.36700 -29.35700 1.000 36.18173 268 LEU D O 1
ATOM 10138 N N . ALA C 1 266 ? 33.20200 4.73600 -29.90600 1.000 32.70822 269 ALA D N 1
ATOM 10139 C CA . ALA C 1 266 ? 34.02000 4.28600 -28.78200 1.000 34.27032 269 ALA D CA 1
ATOM 10140 C C . ALA C 1 266 ? 33.31800 4.53500 -27.44500 1.000 35.55520 269 ALA D C 1
ATOM 10141 O O . ALA C 1 266 ? 33.25300 3.64800 -26.59200 1.000 35.43387 269 ALA D O 1
ATOM 10143 N N . ALA C 1 267 ? 32.75100 5.72900 -27.25900 1.000 33.07115 270 ALA D N 1
ATOM 10144 C CA . ALA C 1 267 ? 32.07300 6.02600 -26.00100 1.000 32.39581 270 ALA D CA 1
ATOM 10145 C C . ALA C 1 267 ? 30.86100 5.12300 -25.78200 1.000 34.86761 270 ALA D C 1
ATOM 10146 O O . ALA C 1 267 ? 30.58400 4.71500 -24.64500 1.000 34.19826 270 ALA D O 1
ATOM 10148 N N . ARG C 1 268 ? 30.10500 4.82700 -26.85000 1.000 35.66617 271 ARG D N 1
ATOM 10149 C CA . ARG C 1 268 ? 28.93600 3.95800 -26.71900 1.000 33.87371 271 ARG D CA 1
ATOM 10150 C C . ARG C 1 268 ? 29.34700 2.56500 -26.25900 1.000 32.96904 271 ARG D C 1
ATOM 10151 O O . ARG C 1 268 ? 28.66500 1.94400 -25.43300 1.000 33.90120 271 ARG D O 1
ATOM 10159 N N . PHE C 1 269 ? 30.48700 2.08000 -26.75200 1.000 34.96582 272 PHE D N 1
ATOM 10160 C CA . PHE C 1 269 ? 30.98600 0.77400 -26.34400 1.000 33.49367 272 PHE D CA 1
ATOM 10161 C C . PHE C 1 269 ? 31.45600 0.79300 -24.88700 1.000 37.28694 272 PHE D C 1
ATOM 10162 O O . PHE C 1 269 ? 31.10000 -0.09400 -24.09400 1.000 35.68630 272 PHE D O 1
ATOM 10170 N N . LEU C 1 270 ? 32.25200 1.80000 -24.50700 1.000 33.63001 273 LEU D N 1
ATOM 10171 C CA . LEU C 1 270 ? 32.75900 1.83200 -23.13800 1.000 35.08335 273 LEU D CA 1
ATOM 10172 C C . LEU C 1 270 ? 31.62400 1.97900 -22.13200 1.000 37.49622 273 LEU D C 1
ATOM 10173 O O . LEU C 1 270 ? 31.65500 1.35400 -21.06500 1.000 37.47770 273 LEU D O 1
ATOM 10178 N N . THR C 1 271 ? 30.60600 2.78200 -22.46200 1.000 33.69422 274 THR D N 1
ATOM 10179 C CA . THR C 1 271 ? 29.44700 2.91700 -21.58600 1.000 33.52804 274 THR D CA 1
ATOM 10180 C C . THR C 1 271 ? 28.73500 1.58000 -21.41100 1.000 35.63414 274 THR D C 1
ATOM 10181 O O . THR C 1 271 ? 28.37400 1.19700 -20.29300 1.000 32.97729 274 THR D O 1
ATOM 10185 N N . ALA C 1 272 ? 28.50500 0.86200 -22.52000 1.000 35.25206 275 ALA D N 1
ATOM 10186 C CA . ALA C 1 272 ? 27.94600 -0.48100 -22.41900 1.000 32.67311 275 ALA D CA 1
ATOM 10187 C C . ALA C 1 272 ? 28.83300 -1.37300 -21.56300 1.000 37.96988 275 ALA D C 1
ATOM 10188 O O . ALA C 1 272 ? 28.34100 -2.11800 -20.70400 1.000 35.12251 275 ALA D O 1
ATOM 10190 N N . LEU C 1 273 ? 30.14900 -1.30300 -21.77700 1.000 36.74828 276 LEU D N 1
ATOM 10191 C CA . LEU C 1 273 ? 31.04000 -2.16100 -21.02000 1.000 34.45625 276 LEU D CA 1
ATOM 10192 C C . LEU C 1 273 ? 31.14200 -1.70100 -19.57500 1.000 40.04562 276 LEU D C 1
ATOM 10193 O O . LEU C 1 273 ? 31.31500 -2.52900 -18.67400 1.000 45.35876 276 LEU D O 1
ATOM 10198 N N . ASP C 1 274 ? 31.01000 -0.39500 -19.32600 1.000 40.75476 277 ASP D N 1
ATOM 10199 C CA . ASP C 1 274 ? 31.03400 0.08900 -17.94700 1.000 40.92300 277 ASP D CA 1
ATOM 10200 C C . ASP C 1 274 ? 29.81100 -0.39000 -17.17200 1.000 42.24348 277 ASP D C 1
ATOM 10201 O O . ASP C 1 274 ? 29.92900 -0.82200 -16.02100 1.000 45.42121 277 ASP D O 1
ATOM 10206 N N . GLY C 1 275 ? 28.62900 -0.33000 -17.78200 1.000 37.37070 278 GLY D N 1
ATOM 10207 C CA . GLY C 1 275 ? 27.45400 -0.88100 -17.13000 1.000 41.79036 278 GLY D CA 1
ATOM 10208 C C . GLY C 1 275 ? 27.56500 -2.38000 -16.94300 1.000 48.64534 278 GLY D C 1
ATOM 10209 O O . GLY C 1 275 ? 27.19900 -2.91900 -15.89200 1.000 52.77767 278 GLY D O 1
ATOM 10210 N N . PHE C 1 276 ? 28.11300 -3.06500 -17.94500 1.000 45.94950 279 PHE D N 1
ATOM 10211 C CA . PHE C 1 276 ? 28.23100 -4.51500 -17.88200 1.000 47.07693 279 PHE D CA 1
ATOM 10212 C C . PHE C 1 276 ? 29.00700 -4.95900 -16.65000 1.000 47.74854 279 PHE D C 1
ATOM 10213 O O . PHE C 1 276 ? 28.55800 -5.83400 -15.90100 1.000 50.48468 279 PHE D O 1
ATOM 10221 N N . ALA C 1 277 ? 30.16600 -4.35200 -16.41800 1.000 50.44534 280 ALA D N 1
ATOM 10222 C CA . ALA C 1 277 ? 31.13600 -4.85900 -15.46100 1.000 52.20098 280 ALA D CA 1
ATOM 10223 C C . ALA C 1 277 ? 31.27300 -4.01700 -14.19500 1.000 49.28663 280 ALA D C 1
ATOM 10224 O O . ALA C 1 277 ? 31.97900 -4.43600 -13.26700 1.000 54.31750 280 ALA D O 1
ATOM 10226 N N . ASP C 1 278 ? 30.60800 -2.86700 -14.12100 1.000 47.65467 281 ASP D N 1
ATOM 10227 C CA . ASP C 1 278 ? 30.79200 -1.89900 -13.03800 1.000 52.00732 281 ASP D CA 1
ATOM 10228 C C . ASP C 1 278 ? 32.27700 -1.57500 -12.86000 1.000 52.83959 281 ASP D C 1
ATOM 10229 O O . ASP C 1 278 ? 32.93400 -1.95200 -11.88600 1.000 56.87702 281 ASP D O 1
ATOM 10234 N N . GLY C 1 279 ? 32.78100 -0.86100 -13.86400 1.000 48.14949 282 GLY D N 1
ATOM 10235 C CA . GLY C 1 279 ? 34.19300 -0.56200 -13.98300 1.000 45.56494 282 GLY D CA 1
ATOM 10236 C C . GLY C 1 279 ? 34.74200 -1.12600 -15.27600 1.000 45.30902 282 GLY D C 1
ATOM 10237 O O . GLY C 1 279 ? 35.37500 -2.19300 -15.26000 1.000 48.37864 282 GLY D O 1
ATOM 10238 N N . TRP C 1 280 ? 34.58400 -0.42700 -16.38300 1.000 39.66205 283 TRP D N 1
ATOM 10239 C CA . TRP C 1 280 ? 35.02200 -0.94500 -17.65900 1.000 39.68082 283 TRP D CA 1
ATOM 10240 C C . TRP C 1 280 ? 36.51200 -1.24800 -17.69400 1.000 43.22082 283 TRP D C 1
ATOM 10241 O O . TRP C 1 280 ? 36.90800 -2.29100 -18.18600 1.000 44.48866 283 TRP D O 1
ATOM 10252 N N . GLU C 1 281 ? 37.32900 -0.36900 -17.15200 1.000 39.75301 284 GLU D N 1
ATOM 10253 C CA . GLU C 1 281 ? 38.77400 -0.55400 -17.25600 1.000 43.41070 284 GLU D CA 1
ATOM 10254 C C . GLU C 1 281 ? 39.28500 -1.70700 -16.42900 1.000 42.14375 284 GLU D C 1
ATOM 10255 O O . GLU C 1 281 ? 40.13100 -2.45800 -16.86700 1.000 44.67949 284 GLU D O 1
ATOM 10261 N N . ALA C 1 282 ? 38.75400 -1.84700 -15.23600 1.000 43.36804 285 ALA D N 1
ATOM 10262 C CA . ALA C 1 282 ? 39.14700 -2.94800 -14.39100 1.000 45.74124 285 ALA D CA 1
ATOM 10263 C C . ALA C 1 282 ? 38.87300 -4.23600 -15.10200 1.000 40.17953 285 ALA D C 1
ATOM 10264 O O . ALA C 1 282 ? 39.72500 -5.09200 -15.18700 1.000 47.30856 285 ALA D O 1
ATOM 10266 N N . TYR C 1 283 ? 37.68000 -4.36400 -15.63200 1.000 41.61926 286 TYR D N 1
ATOM 10267 C CA . TYR C 1 283 ? 37.32300 -5.56300 -16.35700 1.000 44.89313 286 TYR D CA 1
ATOM 10268 C C . TYR C 1 283 ? 38.25600 -5.82600 -17.48500 1.000 44.59875 286 TYR D C 1
ATOM 10269 O O . TYR C 1 283 ? 38.72900 -6.92800 -17.65300 1.000 41.21591 286 TYR D O 1
ATOM 10278 N N . ALA C 1 284 ? 38.51900 -4.80200 -18.25900 1.000 43.01007 287 ALA D N 1
ATOM 10279 C CA . ALA C 1 284 ? 39.32200 -4.98900 -19.42700 1.000 44.65195 287 ALA D CA 1
ATOM 10280 C C . ALA C 1 284 ? 40.68900 -5.48400 -19.06900 1.000 42.95700 287 ALA D C 1
ATOM 10281 O O . ALA C 1 284 ? 41.19100 -6.40100 -19.68500 1.000 42.05708 287 ALA D O 1
ATOM 10283 N N . ARG C 1 285 ? 41.28600 -4.88700 -18.05900 1.000 42.16127 288 ARG D N 1
ATOM 10284 C CA . ARG C 1 285 ? 42.65200 -5.24200 -17.70500 1.000 44.29869 288 ARG D CA 1
ATOM 10285 C C . ARG C 1 285 ? 42.73100 -6.57800 -17.01100 1.000 42.65814 288 ARG D C 1
ATOM 10286 O O . ARG C 1 285 ? 43.67300 -7.31700 -17.20400 1.000 46.46681 288 ARG D O 1
ATOM 10294 N N . GLN C 1 286 ? 41.72800 -6.89500 -16.22600 1.000 46.98729 289 GLN D N 1
ATOM 10295 C CA . GLN C 1 286 ? 41.70000 -8.15500 -15.49900 1.000 49.14603 289 GLN D CA 1
ATOM 10296 C C . GLN C 1 286 ? 41.23200 -9.33400 -16.30300 1.000 44.82978 289 GLN D C 1
ATOM 10297 O O . GLN C 1 286 ? 41.74300 -10.41800 -16.14300 1.000 48.69374 289 GLN D O 1
ATOM 10303 N N . GLU C 1 287 ? 40.27000 -9.13000 -17.17700 1.000 43.88785 290 GLU D N 1
ATOM 10304 C CA . GLU C 1 287 ? 39.69500 -10.24200 -17.91300 1.000 44.44804 290 GLU D CA 1
ATOM 10305 C C . GLU C 1 287 ? 40.20700 -10.36500 -19.34300 1.000 43.03023 290 GLU D C 1
ATOM 10306 O O . GLU C 1 287 ? 40.06200 -11.41000 -19.94300 1.000 40.40576 290 GLU D O 1
ATOM 10312 N N . ASN C 1 288 ? 40.82900 -9.31600 -19.86900 1.000 42.60781 291 ASN D N 1
ATOM 10313 C CA . ASN C 1 288 ? 41.41900 -9.38600 -21.20300 1.000 38.37481 291 ASN D CA 1
ATOM 10314 C C . ASN C 1 288 ? 40.37100 -9.84200 -22.21300 1.000 38.48117 291 ASN D C 1
ATOM 10315 O O . ASN C 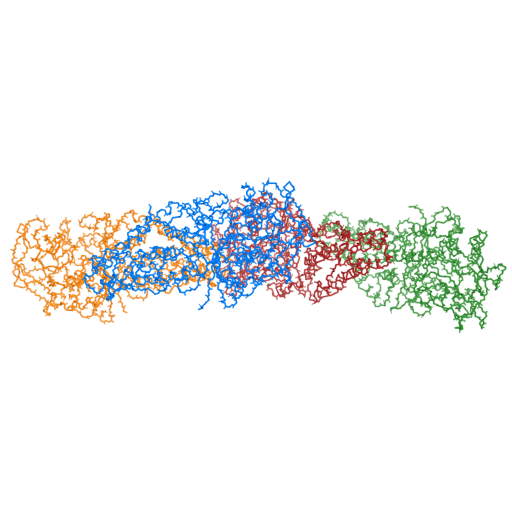1 288 ? 40.58200 -10.85100 -22.89900 1.000 38.56847 291 ASN D O 1
ATOM 10320 N N . PRO C 1 289 ? 39.23400 -9.15600 -22.32700 1.000 39.42271 292 PRO D N 1
ATOM 10321 C CA . PRO C 1 289 ? 38.17600 -9.63900 -23.21600 1.000 37.54101 292 PRO D CA 1
ATOM 10322 C C . PRO C 1 289 ? 38.63000 -9.63800 -24.66500 1.000 37.83110 292 PRO D C 1
ATOM 10323 O O . PRO C 1 289 ? 39.53900 -8.90800 -25.07100 1.000 37.99253 292 PRO D O 1
ATOM 10327 N N . ARG C 1 290 ? 37.98500 -10.49800 -25.43600 1.000 35.12441 293 ARG D N 1
ATOM 10328 C CA . ARG C 1 290 ? 37.98300 -10.41200 -26.88500 1.000 34.85248 293 ARG D CA 1
ATOM 10329 C C . ARG C 1 290 ? 36.70900 -9.69500 -27.32600 1.000 32.71953 293 ARG D C 1
ATOM 10330 O O . ARG C 1 290 ? 35.65900 -9.82200 -26.69100 1.000 33.92151 293 ARG D O 1
ATOM 10338 N N . THR C 1 291 ? 36.80000 -8.94200 -28.41700 1.000 31.29475 294 THR D N 1
ATOM 10339 C CA . THR C 1 291 ? 35.65700 -8.18300 -28.91400 1.000 31.46177 294 THR D CA 1
ATOM 10340 C C . THR C 1 291 ? 35.37300 -8.53900 -30.37400 1.000 33.72855 294 THR D C 1
ATOM 10341 O O . THR C 1 291 ? 36.30600 -8.62100 -31.18500 1.000 32.36860 294 THR D O 1
ATOM 10345 N N . VAL C 1 292 ? 34.08800 -8.75400 -30.70600 1.000 28.45778 295 VAL D N 1
ATOM 10346 C CA . VAL C 1 292 ? 33.64700 -9.07000 -32.07100 1.000 30.79147 295 VAL D CA 1
ATOM 10347 C C . VAL C 1 292 ? 32.61500 -8.04200 -32.51300 1.000 28.39385 295 VAL D C 1
ATOM 10348 O O . VAL C 1 292 ? 31.60400 -7.84000 -31.83000 1.000 28.44731 295 VAL D O 1
ATOM 10352 N N . LEU C 1 293 ? 32.84600 -7.41700 -33.66600 1.000 28.44968 296 LEU D N 1
ATOM 10353 C CA . LEU C 1 293 ? 31.94700 -6.39000 -34.17600 1.000 27.40981 296 LEU D CA 1
ATOM 10354 C C . LEU C 1 293 ? 31.05600 -6.96200 -35.26800 1.000 29.84905 296 LEU D C 1
ATOM 10355 O O . LEU C 1 293 ? 31.52100 -7.74700 -36.10500 1.000 28.73206 296 LEU D O 1
ATOM 10360 N N . PHE C 1 294 ? 29.77600 -6.55800 -35.24400 1.000 24.59218 297 PHE D N 1
ATOM 10361 C CA . PHE C 1 294 ? 28.76400 -6.91200 -36.23700 1.000 27.84349 297 PHE D CA 1
ATOM 10362 C C . PHE C 1 294 ? 28.10200 -5.62400 -36.72200 1.000 27.22515 297 PHE D C 1
ATOM 10363 O O . PHE C 1 294 ? 27.62300 -4.82800 -35.90000 1.000 26.47841 297 PHE D O 1
ATOM 10371 N N . PHE C 1 295 ? 28.06800 -5.42500 -38.04400 1.000 24.81128 298 PHE D N 1
ATOM 10372 C CA . PHE C 1 295 ? 27.62500 -4.17600 -38.66300 1.000 28.51190 298 PHE D CA 1
ATOM 10373 C C . PHE C 1 295 ? 27.35800 -4.43000 -40.13800 1.000 27.81413 298 PHE D C 1
ATOM 10374 O O . PHE C 1 295 ? 28.02300 -5.26600 -40.75300 1.000 28.71048 298 PHE D O 1
ATOM 10382 N N . GLY C 1 296 ? 26.38800 -3.67400 -40.71100 1.000 27.19281 299 GLY D N 1
ATOM 10383 C CA . GLY C 1 296 ? 26.19900 -3.65600 -42.15100 1.000 26.45366 299 GLY D CA 1
ATOM 10384 C C . GLY C 1 296 ? 27.19700 -2.73900 -42.85300 1.000 28.51825 299 GLY D C 1
ATOM 10385 O O . GLY C 1 296 ? 27.91200 -1.95300 -42.22600 1.000 27.59236 299 GLY D O 1
ATOM 10386 N N . PHE C 1 297 ? 27.23000 -2.83100 -44.18900 1.000 28.83478 300 PHE D N 1
ATOM 10387 C CA . PHE C 1 297 ? 28.32800 -2.23100 -44.94500 1.000 27.92601 300 PHE D CA 1
ATOM 10388 C C . PHE C 1 297 ? 28.33300 -0.71400 -44.88600 1.000 31.27816 300 PHE D C 1
ATOM 10389 O O . PHE C 1 297 ? 29.39700 -0.10000 -45.06000 1.000 31.17682 300 PHE D O 1
ATOM 10397 N N . ASP C 1 298 ? 27.18400 -0.09200 -44.62600 1.000 32.22688 301 ASP D N 1
ATOM 10398 C CA . ASP C 1 298 ? 27.16400 1.35500 -44.44700 1.000 31.02579 301 ASP D CA 1
ATOM 10399 C C . ASP C 1 298 ? 27.84400 1.79500 -43.15600 1.000 33.36749 301 ASP D C 1
ATOM 10400 O O . ASP C 1 298 ? 28.03600 3.00600 -42.97300 1.000 32.26282 301 ASP D O 1
ATOM 10405 N N . ASN C 1 299 ? 28.21900 0.85600 -42.26800 1.000 29.34353 302 ASN D N 1
ATOM 10406 C CA . ASN C 1 299 ? 28.96400 1.17100 -41.04800 1.000 33.00355 302 ASN D CA 1
ATOM 10407 C C . ASN C 1 299 ? 30.42700 0.73100 -41.10900 1.000 34.17262 302 ASN D C 1
ATOM 10408 O O . ASN C 1 299 ? 31.13400 0.81000 -40.09300 1.000 33.36333 302 ASN D O 1
ATOM 10413 N N . ALA C 1 300 ? 30.90800 0.29500 -42.27700 1.000 33.19173 303 ALA D N 1
ATOM 10414 C CA . ALA C 1 300 ? 32.20200 -0.38200 -42.32900 1.000 31.68995 303 ALA D CA 1
ATOM 10415 C C . ALA C 1 300 ? 33.35000 0.57800 -42.02100 1.000 34.09614 303 ALA D C 1
ATOM 10416 O O . ALA C 1 300 ? 34.24500 0.25600 -41.22000 1.000 35.00553 303 ALA D O 1
ATOM 10418 N N . PHE C 1 301 ? 33.35500 1.76100 -42.63900 1.000 33.87178 304 PHE D N 1
ATOM 10419 C CA . PHE C 1 301 ? 34.45400 2.68900 -42.37200 1.000 36.83225 304 PHE D CA 1
ATOM 10420 C C . PHE C 1 301 ? 34.49900 3.08600 -40.89800 1.000 32.42164 304 PHE D C 1
ATOM 10421 O O . PHE C 1 301 ? 35.57100 3.10600 -40.28600 1.000 35.33388 304 PHE D O 1
ATOM 10429 N N . LEU C 1 302 ? 33.34400 3.40300 -40.30900 1.000 33.41482 305 LEU D N 1
ATOM 10430 C CA . LEU C 1 302 ? 33.32500 3.76000 -38.89300 1.000 31.50859 305 LEU D CA 1
ATOM 10431 C C . LEU C 1 302 ? 33.82200 2.59800 -38.04200 1.000 31.72056 305 LEU D C 1
ATOM 10432 O O . LEU C 1 302 ? 34.60300 2.79300 -37.10300 1.000 28.79129 305 LEU D O 1
ATOM 10437 N N . ARG C 1 303 ? 33.41000 1.37000 -38.39200 1.000 32.75914 306 ARG D N 1
ATOM 10438 C CA . ARG C 1 303 ? 33.72700 0.19500 -37.59500 1.000 30.71063 306 ARG D CA 1
ATOM 10439 C C . ARG C 1 303 ? 35.12400 -0.36300 -37.87700 1.000 30.47847 306 ARG D C 1
ATOM 10440 O O . ARG C 1 303 ? 35.74300 -0.91600 -36.96700 1.000 29.16534 306 ARG D O 1
ATOM 10448 N N . ALA C 1 304 ? 35.64900 -0.22400 -39.10000 1.000 30.70235 307 ALA D N 1
ATOM 10449 C CA . ALA C 1 304 ? 36.98000 -0.75500 -39.40500 1.000 30.10416 307 ALA D CA 1
ATOM 10450 C C . ALA C 1 304 ? 38.10700 0.25200 -39.20600 1.000 30.53824 307 ALA D C 1
ATOM 10451 O O . ALA C 1 304 ? 39.26800 -0.15100 -39.04300 1.000 31.83180 307 ALA D O 1
ATOM 10453 N N . PHE C 1 305 ? 37.79900 1.54500 -39.22500 1.000 31.83368 308 PHE D N 1
ATOM 10454 C CA . PHE C 1 305 ? 38.81700 2.59000 -39.18300 1.000 30.70103 308 PHE D CA 1
ATOM 10455 C C . PHE C 1 305 ? 38.60500 3.53300 -38.00500 1.000 33.74431 308 PHE D C 1
ATOM 10456 O O . PHE C 1 305 ? 39.47800 3.63500 -37.13600 1.000 32.03831 308 PHE D O 1
ATOM 10464 N N . ALA C 1 306 ? 37.45300 4.21500 -37.94800 1.000 29.75459 309 ALA D N 1
ATOM 10465 C CA . ALA C 1 306 ? 37.24900 5.26000 -36.95500 1.000 34.91858 309 ALA D CA 1
ATOM 10466 C C . ALA C 1 306 ? 37.24500 4.67800 -35.55100 1.000 35.00373 309 ALA D C 1
ATOM 10467 O O . ALA C 1 306 ? 38.01700 5.11500 -34.68400 1.000 35.51086 309 ALA D O 1
ATOM 10469 N N . PHE C 1 307 ? 36.40600 3.66400 -35.32400 1.000 31.00135 310 PHE D N 1
ATOM 10470 C CA . PHE C 1 307 ? 36.27500 3.00000 -34.03500 1.000 30.76923 310 PHE D CA 1
ATOM 10471 C C . PHE C 1 307 ? 37.61900 2.51100 -33.48400 1.000 31.73463 310 PHE D C 1
ATOM 10472 O O . PHE C 1 307 ? 37.96800 2.87100 -32.35300 1.000 32.07579 310 PHE D O 1
ATOM 10480 N N . PRO C 1 308 ? 38.39600 1.68600 -34.19800 1.000 32.74244 311 PRO D N 1
ATOM 10481 C CA . PRO C 1 308 ? 39.67100 1.25500 -33.60400 1.000 34.10246 311 PRO D CA 1
ATOM 10482 C C . PRO C 1 308 ? 40.66400 2.40500 -33.42400 1.000 36.01425 311 PRO D C 1
ATOM 10483 O O . PRO C 1 308 ? 41.48700 2.36000 -32.50000 1.000 36.27111 311 PRO D O 1
ATOM 10487 N N . ALA C 1 309 ? 40.60200 3.44100 -34.26700 1.000 32.65687 312 ALA D N 1
ATOM 10488 C CA . ALA C 1 309 ? 41.44500 4.61700 -34.05100 1.000 33.95399 312 ALA D CA 1
ATOM 10489 C C . ALA C 1 309 ? 41.16000 5.25800 -32.69200 1.000 36.02277 312 ALA D C 1
ATOM 10490 O O . ALA C 1 309 ? 42.06800 5.40600 -31.86300 1.000 38.86718 312 ALA D O 1
ATOM 10492 N N . VAL C 1 310 ? 39.89600 5.60300 -32.42700 1.000 29.77377 313 VAL D N 1
ATOM 10493 C CA . VAL C 1 310 ? 39.57300 6.33500 -31.20900 1.000 34.62839 313 VAL D CA 1
ATOM 10494 C C . VAL C 1 310 ? 39.77100 5.45200 -29.99000 1.000 38.00123 313 VAL D C 1
ATOM 10495 O O . VAL C 1 310 ? 40.38800 5.86600 -28.99600 1.000 36.50618 313 VAL D O 1
ATOM 10499 N N . LEU C 1 311 ? 39.24000 4.22500 -30.04100 1.000 37.63683 314 LEU D N 1
ATOM 10500 C CA . LEU C 1 311 ? 39.39600 3.31200 -28.91600 1.000 34.46345 314 LEU D CA 1
ATOM 10501 C C . LEU C 1 311 ? 40.87200 3.06700 -28.61400 1.000 35.25639 314 LEU D C 1
ATOM 10502 O O . LEU C 1 311 ? 41.31600 3.20100 -27.46800 1.000 35.57026 314 LEU D O 1
ATOM 10507 N N . GLY C 1 312 ? 41.64800 2.71900 -29.63800 1.000 35.32939 315 GLY D N 1
ATOM 10508 C CA . GLY C 1 312 ? 43.04700 2.40900 -29.42000 1.000 36.14610 315 GLY D CA 1
ATOM 10509 C C . GLY C 1 312 ? 43.86000 3.61600 -28.99700 1.000 40.79495 315 GLY D C 1
ATOM 10510 O O . GLY C 1 312 ? 44.84900 3.47800 -28.27900 1.000 40.53306 315 GLY D O 1
ATOM 10511 N N . ALA C 1 313 ? 43.45200 4.81400 -29.42400 1.000 43.38438 316 ALA D N 1
ATOM 10512 C CA . ALA C 1 313 ? 44.11000 6.03300 -28.96000 1.000 39.81429 316 ALA D CA 1
ATOM 10513 C C . ALA C 1 313 ? 43.73800 6.35500 -27.51900 1.000 42.13241 316 ALA D C 1
ATOM 10514 O O . ALA C 1 313 ? 44.57300 6.87600 -26.76800 1.000 44.76138 316 ALA D O 1
ATOM 10516 N N . PHE C 1 314 ? 42.51100 6.03100 -27.10900 1.000 37.66412 317 PHE D N 1
ATOM 10517 C CA . PHE C 1 314 ? 42.06200 6.37500 -25.76800 1.000 39.71679 317 PHE D CA 1
ATOM 10518 C C . PHE C 1 314 ? 42.65000 5.45700 -24.70100 1.000 41.72859 317 PHE D C 1
ATOM 10519 O O . PHE C 1 314 ? 42.94800 5.90600 -23.58900 1.000 41.44689 317 PHE D O 1
ATOM 10527 N N . THR C 1 315 ? 42.80600 4.17000 -24.99800 1.000 43.25669 318 THR D N 1
ATOM 10528 C CA . THR C 1 315 ? 43.14500 3.22700 -23.94700 1.000 41.91723 318 THR D CA 1
ATOM 10529 C C . THR C 1 315 ? 43.89600 2.05000 -24.54900 1.000 43.27925 318 THR D C 1
ATOM 10530 O O . THR C 1 315 ? 43.74800 1.74600 -25.73500 1.000 42.06805 318 THR D O 1
ATOM 10534 N N . ASP C 1 316 ? 44.73600 1.42000 -23.73100 1.000 41.38394 319 ASP D N 1
ATOM 10535 C CA . ASP C 1 316 ? 45.31500 0.12600 -24.04800 1.000 39.52505 319 ASP D CA 1
ATOM 10536 C C . ASP C 1 316 ? 44.75800 -0.97700 -23.15700 1.000 40.59681 319 ASP D C 1
ATOM 10537 O O . ASP C 1 316 ? 45.27900 -2.09600 -23.17200 1.000 42.99010 319 ASP D O 1
ATOM 10542 N N . ALA C 1 317 ? 43.72800 -0.67900 -22.36200 1.000 39.77404 320 ALA D N 1
ATOM 10543 C CA . ALA C 1 317 ? 43.14700 -1.66200 -21.45600 1.000 41.17927 320 ALA D CA 1
ATOM 10544 C C . ALA C 1 317 ? 42.38500 -2.77100 -22.18900 1.000 42.26099 320 ALA D C 1
ATOM 10545 O O . ALA C 1 317 ? 42.18200 -3.84600 -21.61600 1.000 42.67917 320 ALA D O 1
ATOM 10547 N N . LEU C 1 318 ? 41.98400 -2.53800 -23.43700 1.000 39.89285 321 LEU D N 1
ATOM 10548 C CA . LEU C 1 318 ? 41.11800 -3.42800 -24.20000 1.000 40.60481 321 LEU D CA 1
ATOM 10549 C C . LEU C 1 318 ? 41.81700 -3.79000 -25.49800 1.000 40.77915 321 LEU D C 1
ATOM 10550 O O . LEU C 1 318 ? 42.14500 -2.87800 -26.27400 1.000 40.04820 321 LEU D O 1
ATOM 10555 N N . PRO C 1 319 ? 42.02400 -5.06200 -25.83800 1.000 38.39867 322 PRO D N 1
ATOM 10556 C CA . PRO C 1 319 ? 42.45900 -5.36100 -27.20900 1.000 37.31374 322 PRO D CA 1
ATOM 10557 C C . PRO C 1 319 ? 41.43000 -4.85400 -28.21800 1.000 38.03618 322 PRO D C 1
ATOM 10558 O O . PRO C 1 319 ? 40.22100 -4.89400 -27.98000 1.000 32.97345 322 PRO D O 1
ATOM 10562 N N . LEU C 1 320 ? 41.92500 -4.30500 -29.32100 1.000 36.66325 323 LEU D N 1
ATOM 10563 C CA . LEU C 1 320 ? 41.03600 -3.91900 -30.40200 1.000 36.79613 323 LEU D CA 1
ATOM 10564 C C . LEU C 1 320 ? 40.31000 -5.15800 -30.94500 1.000 36.25638 323 LEU D C 1
ATOM 10565 O O . LEU C 1 320 ? 40.83500 -6.27400 -30.86600 1.000 36.01983 323 LEU D O 1
ATOM 10570 N N . PRO C 1 321 ? 39.09000 -4.99700 -31.47400 1.000 33.48504 324 PRO D N 1
ATOM 10571 C CA . PRO C 1 321 ? 38.27800 -6.17400 -31.81900 1.000 32.54236 324 PRO D CA 1
ATOM 10572 C C . PRO C 1 321 ? 38.96900 -7.07500 -32.83500 1.000 32.34996 324 PRO D C 1
ATOM 10573 O O . PRO C 1 321 ? 39.45400 -6.61700 -33.87100 1.000 29.43901 324 PRO D O 1
ATOM 10577 N N . GLU C 1 322 ? 38.98700 -8.37800 -32.52800 1.000 30.88648 325 GLU D N 1
ATOM 10578 C CA . GLU C 1 322 ? 39.72300 -9.36000 -33.32800 1.000 35.09673 325 GLU D CA 1
ATOM 10579 C C . GLU C 1 322 ? 38.99400 -9.78000 -34.59800 1.000 31.68895 325 GLU D C 1
ATOM 10580 O O . GLU C 1 322 ? 39.62700 -10.35700 -35.49400 1.000 30.82306 325 GLU D O 1
ATOM 10586 N N . ALA C 1 323 ? 37.68800 -9.54000 -34.68500 1.000 27.97395 326 ALA D N 1
ATOM 10587 C CA . ALA C 1 323 ? 36.90600 -9.98100 -35.83000 1.000 29.70442 326 ALA D CA 1
ATOM 10588 C C . ALA C 1 323 ? 35.87200 -8.91400 -36.16800 1.000 30.59140 326 ALA D C 1
ATOM 10589 O O . ALA C 1 323 ? 35.24400 -8.35000 -35.26600 1.000 30.70047 326 ALA D O 1
ATOM 10591 N N . LEU C 1 324 ? 35.72100 -8.62800 -37.46500 1.000 28.86837 327 LEU D N 1
ATOM 10592 C CA . LEU C 1 324 ? 34.71000 -7.71100 -37.98100 1.000 26.52852 327 LEU D CA 1
ATOM 10593 C C . LEU C 1 324 ? 33.76400 -8.50800 -38.86600 1.000 30.29109 327 LEU D C 1
ATOM 10594 O O . LEU C 1 324 ? 34.18100 -9.03000 -39.90600 1.000 30.64815 327 LEU D O 1
ATOM 10599 N N . VAL C 1 325 ? 32.49800 -8.60100 -38.47400 1.000 29.86232 328 VAL D N 1
ATOM 10600 C CA . VAL C 1 325 ? 31.54000 -9.44000 -39.18900 1.000 25.75328 328 VAL D CA 1
ATOM 10601 C C . VAL C 1 325 ? 30.58000 -8.51400 -39.92900 1.000 27.34318 328 VAL D C 1
ATOM 10602 O O . VAL C 1 325 ? 29.58600 -8.03500 -39.36500 1.000 26.05092 328 VAL D O 1
ATOM 10606 N N . CYS C 1 326 ? 30.84300 -8.30800 -41.21000 1.000 26.99801 329 CYS D N 1
ATOM 10607 C CA . CYS C 1 326 ? 30.15500 -7.31400 -42.01700 1.000 30.02872 329 CYS D CA 1
ATOM 10608 C C . CYS C 1 326 ? 29.06900 -7.98300 -42.84500 1.000 27.43770 329 CYS D C 1
ATOM 10609 O O . CYS C 1 326 ? 29.32100 -9.01600 -43.46500 1.000 30.84417 329 CYS D O 1
ATOM 10612 N N . ASN C 1 327 ? 27.86700 -7.40700 -42.86400 1.000 29.14948 330 ASN D N 1
ATOM 10613 C CA . ASN C 1 327 ? 26.83100 -7.90700 -43.76100 1.000 28.52248 330 ASN D CA 1
ATOM 10614 C C . ASN C 1 327 ? 26.45100 -6.84100 -44.78300 1.000 28.90802 330 ASN D C 1
ATOM 10615 O O . ASN C 1 327 ? 26.73000 -5.65500 -44.60700 1.000 29.77364 330 ASN D O 1
ATOM 10620 N N . ASP C 1 328 ? 25.84600 -7.29300 -45.87700 1.000 26.64925 331 ASP D N 1
ATOM 10621 C CA . ASP C 1 328 ? 25.20800 -6.43000 -46.85400 1.000 28.05985 331 ASP D CA 1
ATOM 10622 C C . ASP C 1 328 ? 23.73000 -6.24200 -46.49300 1.000 28.91066 331 ASP D C 1
ATOM 10623 O O . ASP C 1 328 ? 23.22500 -6.79700 -45.51000 1.000 26.66327 331 ASP D O 1
ATOM 10628 N N . PHE C 1 329 ? 23.01700 -5.47000 -47.30900 1.000 29.51421 332 PHE D N 1
ATOM 10629 C CA . PHE C 1 329 ? 21.62200 -5.14000 -47.02400 1.000 29.43676 332 PHE D CA 1
ATOM 10630 C C . PHE C 1 329 ? 20.67300 -6.23700 -47.50000 1.000 30.47219 332 PHE D C 1
ATOM 10631 O O . PHE C 1 329 ? 20.71800 -6.65500 -48.66200 1.000 27.76691 332 PHE D O 1
ATOM 10639 N N . TYR C 1 330 ? 19.81900 -6.70200 -46.59100 1.000 28.34747 333 TYR D N 1
ATOM 10640 C CA . TYR C 1 330 ? 18.67300 -7.52800 -46.95200 1.000 31.34127 333 TYR D CA 1
ATOM 10641 C C . TYR C 1 330 ? 17.67900 -6.72200 -47.79300 1.000 33.63393 333 TYR D C 1
ATOM 10642 O O . TYR C 1 330 ? 17.42000 -5.54900 -47.52000 1.000 33.58924 333 TYR D O 1
ATOM 10651 N N . LEU C 1 331 ? 17.12100 -7.35500 -48.81800 1.000 35.06023 334 LEU D N 1
ATOM 10652 C CA . LEU C 1 331 ? 16.13100 -6.73500 -49.69100 1.000 35.69120 334 LEU D CA 1
ATOM 10653 C C . LEU C 1 331 ? 14.73900 -7.28800 -49.40100 1.000 38.36340 334 LEU D C 1
ATOM 10654 O O . LEU C 1 331 ? 14.57900 -8.45700 -49.03600 1.000 35.12965 334 LEU D O 1
ATOM 10659 N N . LEU C 1 332 ? 13.72600 -6.44300 -49.59000 1.000 36.35220 335 LEU D N 1
ATOM 10660 C CA . LEU C 1 332 ? 12.32800 -6.83400 -49.44700 1.000 35.56660 335 LEU D CA 1
ATOM 10661 C C . LEU C 1 332 ? 11.64500 -6.66800 -50.80000 1.000 38.19175 335 LEU D C 1
ATOM 10662 O O . LEU C 1 332 ? 11.36700 -5.53900 -51.22800 1.000 38.36406 335 LEU D O 1
ATOM 10667 N N . ASP C 1 333 ? 11.37600 -7.79300 -51.47400 1.000 36.44659 336 ASP D N 1
ATOM 10668 C CA . ASP C 1 333 ? 10.74200 -7.79100 -52.79200 1.000 39.93832 336 ASP D CA 1
ATOM 10669 C C . ASP C 1 333 ? 11.58700 -7.02900 -53.81100 1.000 40.78513 336 ASP D C 1
ATOM 10670 O O . ASP C 1 333 ? 11.05500 -6.34300 -54.68700 1.000 34.35618 336 ASP D O 1
ATOM 10675 N N . GLY C 1 334 ? 12.91100 -7.13700 -53.69100 1.000 38.08895 337 GLY D N 1
ATOM 10676 C CA . GLY C 1 334 ? 13.82800 -6.53600 -54.63600 1.000 38.04060 337 GLY D CA 1
ATOM 10677 C C . GLY C 1 334 ? 14.45100 -5.22000 -54.20300 1.000 39.88738 337 GLY D C 1
ATOM 10678 O O . GLY C 1 334 ? 15.43900 -4.79800 -54.80900 1.000 40.10819 337 GLY D O 1
ATOM 10679 N N . GLU C 1 335 ? 13.90600 -4.55500 -53.18900 1.000 35.70810 338 GLU D N 1
ATOM 10680 C CA . GLU C 1 335 ? 14.42900 -3.27500 -52.73000 1.000 40.67325 338 GLU D CA 1
ATOM 10681 C C . GLU C 1 335 ? 14.77200 -3.37600 -51.25400 1.000 39.51627 338 GLU D C 1
ATOM 10682 O O . GLU C 1 335 ? 14.05300 -4.02100 -50.49000 1.000 38.38531 338 GLU D O 1
ATOM 10688 N N . LYS C 1 336 ? 15.86200 -2.72900 -50.85000 1.000 38.22845 339 LYS D N 1
ATOM 10689 C CA . LYS C 1 336 ? 16.34100 -2.89500 -49.48300 1.000 39.87430 339 LYS D CA 1
ATOM 10690 C C . LYS C 1 336 ? 15.27800 -2.49400 -48.45200 1.000 40.86253 339 LYS D C 1
ATOM 10691 O O . LYS C 1 336 ? 14.51700 -1.53500 -48.64100 1.000 40.33642 339 LYS D O 1
ATOM 10697 N N . PHE C 1 337 ? 15.18500 -3.28400 -47.38300 1.000 38.50638 340 PHE D N 1
ATOM 10698 C CA . PHE C 1 337 ? 14.54800 -2.81100 -46.16000 1.000 37.96773 340 PHE D CA 1
ATOM 10699 C C . PHE C 1 337 ? 15.14200 -1.45600 -45.79000 1.000 40.13639 340 PHE D C 1
ATOM 10700 O O . PHE C 1 337 ? 16.36600 -1.29800 -45.72700 1.000 40.93073 340 PHE D O 1
ATOM 10708 N N . SER C 1 338 ? 14.27900 -0.48000 -45.53600 1.000 41.03830 341 SER D N 1
ATOM 10709 C CA . SER C 1 338 ? 14.74400 0.87300 -45.23100 1.000 44.08411 341 SER D CA 1
ATOM 10710 C C . SER C 1 338 ? 13.72400 1.56400 -44.34600 1.000 39.30473 341 SER D C 1
ATOM 10711 O O . SER C 1 338 ? 12.57700 1.73100 -44.76400 1.000 46.36898 341 SER D O 1
ATOM 10714 N N . THR C 1 339 ? 14.13700 1.94900 -43.13500 1.000 41.77474 342 THR D N 1
ATOM 10715 C CA . THR C 1 339 ? 13.27500 2.75800 -42.27600 1.000 40.42251 342 THR D CA 1
ATOM 10716 C C . THR C 1 339 ? 12.97000 4.10100 -42.92000 1.000 45.00429 342 THR D C 1
ATOM 10717 O O . THR C 1 339 ? 11.82300 4.56000 -42.90000 1.000 46.65292 342 THR D O 1
ATOM 10721 N N . GLY C 1 340 ? 13.99500 4.75100 -43.48200 1.000 46.65399 343 GLY D N 1
ATOM 10722 C CA . GLY C 1 340 ? 13.81900 6.06400 -44.08400 1.000 49.92623 343 GLY D CA 1
ATOM 10723 C C . GLY C 1 340 ? 12.88900 6.08500 -45.28500 1.000 52.01805 343 GLY D C 1
ATOM 10724 O O . GLY C 1 340 ? 12.16400 7.06000 -45.49200 1.000 50.78355 343 GLY D O 1
ATOM 10725 N N . ARG C 1 341 ? 12.89200 5.02600 -46.09200 1.000 53.77905 344 ARG D N 1
ATOM 10726 C CA . ARG C 1 341 ? 12.00000 4.95000 -47.24300 1.000 51.43942 344 ARG D CA 1
ATOM 10727 C C . ARG C 1 341 ? 10.70600 4.20800 -46.93100 1.000 52.70278 344 ARG D C 1
ATOM 10728 O O . ARG C 1 341 ? 9.89400 3.98500 -47.83800 1.000 51.51587 344 ARG D O 1
ATOM 10736 N N . LYS C 1 342 ? 10.50100 3.83300 -45.66800 1.000 50.71734 345 LYS D N 1
ATOM 10737 C CA . LYS C 1 342 ? 9.33900 3.06200 -45.22700 1.000 50.36845 345 LYS D CA 1
ATOM 10738 C C . LYS C 1 342 ? 9.01800 1.91100 -46.18500 1.000 51.42551 345 LYS D C 1
ATOM 10739 O O . LYS C 1 342 ? 7.87500 1.69800 -46.59400 1.000 51.24058 345 LYS D O 1
ATOM 10745 N N . HIS C 1 343 ? 10.05600 1.17100 -46.55300 1.000 45.42294 346 HIS D N 1
ATOM 10746 C CA . HIS C 1 343 ? 9.92900 -0.09500 -47.27300 1.000 44.11148 346 HIS D CA 1
ATOM 10747 C C . HIS C 1 343 ? 10.40400 -1.16300 -46.29100 1.000 40.43157 346 HIS D C 1
ATOM 10748 O O . HIS C 1 343 ? 11.61100 -1.31000 -46.07500 1.000 41.87819 346 HIS D O 1
ATOM 10755 N N . ALA C 1 344 ? 9.46600 -1.86800 -45.65200 1.000 37.42544 347 ALA D N 1
ATOM 10756 C CA . ALA C 1 344 ? 9.85300 -2.78200 -44.57800 1.000 40.35015 347 ALA D CA 1
ATOM 10757 C C . ALA C 1 344 ? 8.73700 -3.76300 -44.22600 1.000 40.27717 347 ALA D C 1
ATOM 10758 O O . ALA C 1 344 ? 7.55300 -3.53000 -44.49500 1.000 39.52685 347 ALA D O 1
ATOM 10760 N N . VAL C 1 345 ? 9.16200 -4.88600 -43.64700 1.000 38.36117 348 VAL D N 1
ATOM 10761 C CA . VAL C 1 345 ? 8.36400 -5.71900 -42.75500 1.000 37.01562 348 VAL D CA 1
ATOM 10762 C C . VAL C 1 345 ? 8.95300 -5.53900 -41.36200 1.000 34.60470 348 VAL D C 1
ATOM 10763 O O . VAL C 1 345 ? 10.15000 -5.78300 -41.15300 1.000 34.98038 348 VAL D O 1
ATOM 10767 N N . TRP C 1 346 ? 8.13100 -5.09600 -40.41700 1.000 37.60429 349 TRP D N 1
ATOM 10768 C CA . TRP C 1 346 ? 8.60300 -4.75100 -39.08400 1.000 34.68436 349 TRP D CA 1
ATOM 10769 C C . TRP C 1 346 ? 8.63400 -5.97800 -38.19400 1.000 37.70999 349 TRP D C 1
ATOM 10770 O O . TRP C 1 346 ? 7.75900 -6.84300 -38.29000 1.000 41.52997 349 TRP D O 1
ATOM 10781 N N . ALA C 1 347 ? 9.65500 -6.05000 -37.33100 1.000 35.45067 350 ALA D N 1
ATOM 10782 C CA . ALA C 1 347 ? 9.84200 -7.23800 -36.50000 1.000 40.66845 350 ALA D CA 1
ATOM 10783 C C . ALA C 1 347 ? 8.65800 -7.45600 -35.56900 1.000 41.75882 350 ALA D C 1
ATOM 10784 O O . ALA C 1 347 ? 8.24800 -8.60000 -35.33900 1.000 39.71017 350 ALA D O 1
ATOM 10786 N N . ARG C 1 348 ? 8.08800 -6.37300 -35.03200 1.000 38.07714 351 ARG D N 1
ATOM 10787 C CA . ARG C 1 348 ? 7.02900 -6.53300 -34.04200 1.000 40.88179 351 ARG D CA 1
ATOM 10788 C C . ARG C 1 348 ? 5.76200 -7.10400 -34.66900 1.000 46.41373 351 ARG D C 1
ATOM 10789 O O . ARG C 1 348 ? 5.07500 -7.92400 -34.04700 1.000 45.14233 351 ARG D O 1
ATOM 10797 N N . GLN C 1 349 ? 5.45300 -6.70600 -35.91000 1.000 42.52074 352 GLN D N 1
ATOM 10798 C CA . GLN C 1 349 ? 4.28500 -7.24500 -36.59900 1.000 42.54713 352 GLN D CA 1
ATOM 10799 C C . GLN C 1 349 ? 4.51600 -8.66400 -37.11800 1.000 43.63562 352 GLN D C 1
ATOM 10800 O O . GLN C 1 349 ? 3.56000 -9.43600 -37.24000 1.000 47.84164 352 GLN D O 1
ATOM 10806 N N . ALA C 1 350 ? 5.76300 -9.04800 -37.39100 1.000 41.80407 353 ALA D N 1
ATOM 10807 C CA . ALA C 1 350 ? 6.02500 -10.25500 -38.15900 1.000 42.15438 353 ALA D CA 1
ATOM 10808 C C . ALA C 1 350 ? 6.58800 -11.42100 -37.36300 1.000 38.32027 353 ALA D C 1
ATOM 10809 O O . ALA C 1 350 ? 6.54400 -12.54800 -37.85600 1.000 35.52635 353 ALA D O 1
ATOM 10811 N N . VAL C 1 351 ? 7.12700 -11.18800 -36.17200 1.000 41.47410 354 VAL D N 1
ATOM 10812 C CA . VAL C 1 351 ? 7.77500 -12.22600 -35.38100 1.000 37.32955 354 VAL D CA 1
ATOM 10813 C C . VAL C 1 351 ? 6.91400 -12.53100 -34.16400 1.000 40.55623 354 VAL D C 1
ATOM 10814 O O . VAL C 1 351 ? 6.60900 -11.63600 -33.36500 1.000 42.73670 354 VAL D O 1
ATOM 10818 N N . THR C 1 352 ? 6.53900 -13.79200 -34.01800 1.000 38.16571 355 THR D N 1
ATOM 10819 C CA . THR C 1 352 ? 5.79400 -14.28700 -32.86700 1.000 40.16016 355 THR D CA 1
ATOM 10820 C C . THR C 1 352 ? 6.54500 -15.47400 -32.26700 1.000 42.25671 355 THR D C 1
ATOM 10821 O O . THR C 1 352 ? 7.46300 -16.00700 -32.90600 1.000 39.68394 355 THR D O 1
ATOM 10825 N N . PRO C 1 353 ? 6.20200 -15.91300 -31.05200 1.000 40.40566 356 PRO D N 1
ATOM 10826 C CA . PRO C 1 353 ? 6.84700 -17.12300 -30.52300 1.000 36.96873 356 PRO D CA 1
ATOM 10827 C C . PRO C 1 353 ? 6.72000 -18.31700 -31.45000 1.000 40.42116 356 PRO D C 1
ATOM 10828 O O . PRO C 1 353 ? 7.63500 -19.15100 -31.51300 1.000 38.14362 356 PRO D O 1
ATOM 10832 N N . ALA C 1 354 ? 5.61300 -18.42200 -32.18900 1.000 35.74524 357 ALA D N 1
ATOM 10833 C CA . ALA C 1 354 ? 5.41800 -19.60100 -33.01800 1.000 38.46683 357 ALA D CA 1
ATOM 10834 C C . ALA C 1 354 ? 6.28100 -19.59100 -34.25900 1.000 38.51634 357 ALA D C 1
ATOM 10835 O O . ALA C 1 354 ? 6.42400 -20.63800 -34.89300 1.000 40.75790 357 ALA D O 1
ATOM 10837 N N . ASN C 1 355 ? 6.83300 -18.44900 -34.65200 1.000 36.42242 358 ASN D N 1
ATOM 10838 C CA . ASN C 1 355 ? 7.61500 -18.43200 -35.88000 1.000 37.55853 358 ASN D CA 1
ATOM 10839 C C . ASN C 1 355 ? 9.03000 -17.88400 -35.73100 1.000 35.95310 358 ASN D C 1
ATOM 10840 O O . ASN C 1 355 ? 9.76000 -17.84700 -36.72800 1.000 34.53459 358 ASN D O 1
ATOM 10845 N N . ALA C 1 356 ? 9.44100 -17.46200 -34.53300 1.000 33.80868 359 ALA D N 1
ATOM 10846 C CA . ALA C 1 356 ? 10.79200 -16.93500 -34.36400 1.000 35.70678 359 ALA D CA 1
ATOM 10847 C C . ALA C 1 356 ? 11.84900 -17.91400 -34.87700 1.000 33.17185 359 ALA D C 1
ATOM 10848 O O . ALA C 1 356 ? 12.73100 -17.52500 -35.65200 1.000 31.95544 359 ALA D O 1
ATOM 10850 N N . ASP C 1 357 ? 11.74800 -19.19700 -34.51000 1.000 32.99936 360 ASP D N 1
ATOM 10851 C CA . ASP C 1 357 ? 12.77200 -20.15600 -34.93500 1.000 34.91223 360 ASP D CA 1
ATOM 10852 C C . ASP C 1 357 ? 12.82700 -20.27600 -36.45500 1.000 31.97305 360 ASP D C 1
ATOM 10853 O O . ASP C 1 357 ? 13.90400 -20.14300 -37.05800 1.000 30.72213 360 ASP D O 1
ATOM 10858 N N . GLN C 1 358 ? 11.67100 -20.50400 -37.09700 1.000 29.37972 361 GLN D N 1
ATOM 10859 C CA . GLN C 1 358 ? 11.65200 -20.68500 -38.55300 1.000 33.40745 361 GLN D CA 1
ATOM 10860 C C . GLN C 1 358 ? 12.05900 -19.40500 -39.28800 1.000 33.13751 361 GLN D C 1
ATOM 10861 O O . GLN C 1 358 ? 12.69300 -19.45900 -40.35000 1.000 30.05475 361 GLN D O 1
ATOM 10867 N N . LEU C 1 359 ? 11.69900 -18.24400 -38.74200 1.000 29.73587 362 LEU D N 1
ATOM 10868 C CA . LEU C 1 359 ? 12.09700 -16.98800 -39.35600 1.000 33.81265 362 LEU D CA 1
ATOM 10869 C C . LEU C 1 359 ? 13.60100 -16.74700 -39.19600 1.000 30.23841 362 LEU D C 1
ATOM 10870 O O . LEU C 1 359 ? 14.30000 -16.45000 -40.17300 1.000 30.00093 362 LEU D O 1
ATOM 10875 N N . ARG C 1 360 ? 14.12000 -16.90000 -37.97800 1.000 25.75053 363 ARG D N 1
ATOM 10876 C CA . ARG C 1 360 ? 15.56800 -16.89200 -37.79400 1.000 25.86227 363 ARG D CA 1
ATOM 10877 C C . ARG C 1 360 ? 16.24600 -17.84000 -38.78000 1.000 28.94958 363 ARG D C 1
ATOM 10878 O O . ARG C 1 360 ? 17.19500 -17.45000 -39.47500 1.000 27.90450 363 ARG D O 1
ATOM 10886 N N . LEU C 1 361 ? 15.74100 -19.08100 -38.88400 1.000 28.77260 364 LEU D N 1
ATOM 10887 C CA . LEU C 1 361 ? 16.35200 -20.06200 -39.78300 1.000 26.99332 364 LEU D CA 1
ATOM 10888 C C . LEU C 1 361 ? 16.30400 -19.60100 -41.23200 1.000 28.40427 364 LEU D C 1
ATOM 10889 O O . LEU C 1 361 ? 17.27100 -19.79400 -41.98500 1.000 26.01790 364 LEU D O 1
ATOM 10894 N N . TYR C 1 362 ? 15.18400 -18.98200 -41.64400 1.000 26.03077 365 TYR D N 1
ATOM 10895 C CA . TYR C 1 362 ? 15.08000 -18.53000 -43.02900 1.000 28.75915 365 TYR D CA 1
ATOM 10896 C C . TYR C 1 362 ? 15.99800 -17.35100 -43.27900 1.000 26.31022 365 TYR D C 1
ATOM 10897 O O . TYR C 1 362 ? 16.63400 -17.25400 -44.33900 1.000 26.21082 365 TYR D O 1
ATOM 10906 N N . LEU C 1 363 ? 16.06300 -16.43000 -42.31900 1.000 25.98358 366 LEU D N 1
ATOM 10907 C CA . LEU C 1 363 ? 16.97300 -15.29900 -42.45600 1.000 24.70643 366 LEU D CA 1
ATOM 10908 C C . LEU C 1 363 ? 18.41000 -15.78300 -42.57300 1.000 27.21886 366 LEU D C 1
ATOM 10909 O O . LEU C 1 363 ? 19.19100 -15.25100 -43.36800 1.000 27.39670 366 LEU D O 1
ATOM 10914 N N . ALA C 1 364 ? 18.77000 -16.81900 -41.81000 1.000 26.92373 367 ALA D N 1
ATOM 10915 C CA . ALA C 1 364 ? 20.11200 -17.38500 -41.94100 1.000 28.82726 367 ALA D CA 1
ATOM 10916 C C . ALA C 1 364 ? 20.28800 -18.05600 -43.29900 1.000 27.31450 367 ALA D C 1
ATOM 10917 O O . ALA C 1 364 ? 21.33900 -17.90600 -43.93400 1.000 28.04608 367 ALA D O 1
ATOM 10919 N N . ALA C 1 365 ? 19.25800 -18.77800 -43.77100 1.000 27.03259 368 ALA D N 1
ATOM 10920 C CA . ALA C 1 365 ? 19.33000 -19.45500 -45.07000 1.000 27.45458 368 ALA D CA 1
ATOM 10921 C C . ALA C 1 365 ? 19.52400 -18.47400 -46.22000 1.000 27.91082 368 ALA D C 1
ATOM 10922 O O . ALA C 1 365 ? 20.09900 -18.83500 -47.25400 1.000 29.66650 368 ALA D O 1
ATOM 10924 N N . THR C 1 366 ? 19.02900 -17.24500 -46.07100 1.000 26.65998 369 THR D N 1
ATOM 10925 C CA . THR C 1 366 ? 19.14400 -16.20000 -47.08100 1.000 27.60023 369 THR D CA 1
ATOM 10926 C C . THR C 1 366 ? 20.03000 -15.05700 -46.59000 1.000 28.51639 369 THR D C 1
ATOM 10927 O O . THR C 1 366 ? 19.84600 -13.91200 -47.00100 1.000 28.59512 369 THR D O 1
ATOM 10931 N N . SER C 1 367 ? 20.96600 -15.34900 -45.69500 1.000 28.43942 370 SER D N 1
ATOM 10932 C CA . SER C 1 367 ? 21.68900 -14.29100 -45.00300 1.000 27.70596 370 SER D CA 1
ATOM 10933 C C . SER C 1 367 ? 22.37400 -13.37200 -46.01300 1.000 27.54850 370 SER D C 1
ATOM 10934 O O . SER C 1 367 ? 23.05600 -13.85800 -46.92800 1.000 27.98449 370 SER D O 1
ATOM 10937 N N . PRO C 1 368 ? 22.18900 -12.04500 -45.91400 1.000 28.84603 371 PRO D N 1
ATOM 10938 C CA . PRO C 1 368 ? 22.89600 -11.12700 -46.82700 1.000 27.74902 371 PRO D CA 1
ATOM 10939 C C . PRO C 1 368 ? 24.35300 -10.90500 -46.42600 1.000 29.47950 371 PRO D C 1
ATOM 10940 O O . PRO C 1 368 ? 24.81200 -9.76000 -46.25900 1.000 27.80586 371 PRO D O 1
ATOM 10944 N N . ASP C 1 369 ? 25.10500 -12.01200 -46.30500 1.000 26.95504 372 ASP D N 1
ATOM 10945 C CA . ASP C 1 369 ? 26.45300 -11.95600 -45.74900 1.000 26.86319 372 ASP D CA 1
ATOM 10946 C C . ASP C 1 369 ? 27.39900 -11.15200 -46.63500 1.000 28.09165 372 ASP D C 1
ATOM 10947 O O . ASP C 1 369 ? 28.03200 -10.19900 -46.16500 1.000 26.63673 372 ASP D O 1
ATOM 10952 N N . VAL C 1 370 ? 27.52000 -11.52300 -47.91400 1.000 27.52267 373 VAL D N 1
ATOM 10953 C CA . VAL C 1 370 ? 28.36300 -10.80700 -48.87200 1.000 28.15409 373 VAL D CA 1
ATOM 10954 C C . VAL C 1 370 ? 27.59300 -10.33900 -50.08700 1.000 28.15252 373 VAL D C 1
ATOM 10955 O O . VAL C 1 370 ? 28.20400 -9.86900 -51.04700 1.000 28.95629 373 VAL D O 1
ATOM 10959 N N . ARG C 1 371 ? 26.28000 -10.50800 -50.10300 1.000 33.36727 374 ARG D N 1
ATOM 10960 C CA . ARG C 1 371 ? 25.46000 -10.06800 -51.21600 1.000 30.06544 374 ARG D CA 1
ATOM 10961 C C . ARG C 1 371 ? 24.14900 -9.57600 -50.64300 1.000 28.92452 374 ARG D C 1
ATOM 10962 O O . ARG C 1 371 ? 23.72100 -10.00000 -49.57400 1.000 31.17058 374 ARG D O 1
ATOM 10970 N N . ARG C 1 372 ? 23.50900 -8.68400 -51.37400 1.000 32.32597 375 ARG D N 1
ATOM 10971 C CA . ARG C 1 372 ? 22.15300 -8.25900 -51.05600 1.000 32.97332 375 ARG D CA 1
ATOM 10972 C C . ARG C 1 372 ? 21.22200 -9.38700 -51.46300 1.000 33.27924 375 ARG D C 1
ATOM 10973 O O . ARG C 1 372 ? 20.98900 -9.60600 -52.65000 1.000 41.27388 375 ARG D O 1
ATOM 10981 N N . ARG C 1 373 ? 20.70600 -10.13400 -50.49800 1.000 31.95521 376 ARG D N 1
ATOM 10982 C CA . ARG C 1 373 ? 19.76300 -11.19700 -50.81400 1.000 32.59693 376 ARG D CA 1
ATOM 10983 C C . ARG C 1 373 ? 18.35300 -10.75300 -50.43300 1.000 35.83845 376 ARG D C 1
ATOM 10984 O O . ARG C 1 373 ? 18.14300 -9.75600 -49.72200 1.000 33.71605 376 ARG D O 1
ATOM 10992 N N . ASP C 1 374 ? 17.38200 -11.50600 -50.93400 1.000 35.38488 377 ASP D N 1
ATOM 10993 C CA . ASP C 1 374 ? 16.01200 -11.04300 -51.04900 1.000 33.90234 377 ASP D CA 1
ATOM 10994 C C . ASP C 1 374 ? 15.09300 -11.81400 -50.12100 1.000 33.98944 377 ASP D C 1
ATOM 10995 O O . ASP C 1 374 ? 15.17500 -13.04300 -50.02200 1.000 37.75570 377 ASP D O 1
ATOM 11000 N N . PHE C 1 375 ? 14.21300 -11.08200 -49.45400 1.000 33.25384 378 PHE D N 1
ATOM 11001 C CA . PHE C 1 375 ? 13.13100 -11.66600 -48.68200 1.000 33.10604 378 PHE D CA 1
ATOM 11002 C C . PHE C 1 375 ? 11.82900 -11.46600 -49.45200 1.000 36.15157 378 PHE D C 1
ATOM 11003 O O . PHE C 1 375 ? 11.47100 -10.33300 -49.79500 1.000 36.84525 378 PHE D O 1
ATOM 11011 N N . THR C 1 376 ? 11.13400 -12.56000 -49.72800 1.000 34.65823 379 THR D N 1
ATOM 11012 C CA . THR C 1 376 ? 9.74600 -12.52900 -50.15900 1.000 36.11366 379 THR D CA 1
ATOM 11013 C C . THR C 1 376 ? 8.95000 -13.44500 -49.24700 1.000 38.90532 379 THR D C 1
ATOM 11014 O O . THR C 1 376 ? 9.47700 -14.44000 -48.73100 1.000 35.37236 379 THR D O 1
ATOM 11018 N N . THR C 1 377 ? 7.68100 -13.08300 -49.02800 1.000 38.02720 380 THR D N 1
ATOM 11019 C CA . THR C 1 377 ? 6.80500 -13.93400 -48.23300 1.000 40.32676 380 THR D CA 1
ATOM 11020 C C . THR C 1 377 ? 6.69100 -15.32300 -48.84900 1.000 38.57564 380 THR D C 1
ATOM 11021 O O . THR C 1 377 ? 6.58200 -16.32700 -48.13100 1.000 38.15521 380 THR D O 1
ATOM 11025 N N . ARG C 1 378 ? 6.74000 -15.40000 -50.18100 1.000 38.29355 381 ARG D N 1
ATOM 11026 C CA . ARG C 1 378 ? 6.64100 -16.68600 -50.86100 1.000 40.51437 381 ARG D CA 1
ATOM 11027 C C . ARG C 1 378 ? 7.87500 -17.54300 -50.57800 1.000 41.12380 381 ARG D C 1
ATOM 11028 O O . ARG C 1 378 ? 7.76100 -18.70800 -50.18200 1.000 40.93522 381 ARG D O 1
ATOM 11036 N N . GLY C 1 379 ? 9.06900 -16.97400 -50.75800 1.000 40.11504 382 GLY D N 1
ATOM 11037 C CA . GLY C 1 379 ? 10.28500 -17.72400 -50.45700 1.000 36.26540 382 GLY D CA 1
ATOM 11038 C C . GLY C 1 379 ? 10.30700 -18.23100 -49.02800 1.000 34.69118 382 GLY D C 1
ATOM 11039 O O . GLY C 1 379 ? 10.59500 -19.40500 -48.77900 1.000 35.09531 382 GLY D O 1
ATOM 11040 N N . TYR C 1 380 ? 9.94000 -17.36900 -48.08100 1.000 33.38563 383 TYR D N 1
ATOM 11041 C CA . TYR C 1 380 ? 9.88100 -17.77000 -46.67900 1.000 37.06672 383 TYR D CA 1
ATOM 11042 C C . TYR C 1 380 ? 8.84500 -18.87700 -46.46800 1.000 34.32759 383 TYR D C 1
ATOM 11043 O O . TYR C 1 380 ? 9.13400 -19.90900 -45.84000 1.000 32.21385 383 TYR D O 1
ATOM 11052 N N . ALA C 1 381 ? 7.63000 -18.68700 -47.00000 1.000 34.89749 384 ALA D N 1
ATOM 11053 C CA . ALA C 1 381 ? 6.57300 -19.67100 -46.77100 1.000 36.14171 384 ALA D CA 1
ATOM 11054 C C . ALA C 1 381 ? 6.95900 -21.04300 -47.31900 1.000 35.39658 384 ALA D C 1
ATOM 11055 O O . ALA C 1 381 ? 6.65700 -22.07200 -46.70600 1.000 31.20302 384 ALA D O 1
ATOM 11057 N N . GLU C 1 382 ? 7.61600 -21.07400 -48.47500 1.000 33.44496 385 GLU D N 1
ATOM 11058 C CA . GLU C 1 382 ? 8.01900 -22.34400 -49.05400 1.000 38.03366 385 GLU D CA 1
ATOM 11059 C C . GLU C 1 382 ? 9.08500 -23.03300 -48.21200 1.000 38.84738 385 GLU D C 1
ATOM 11060 O O . GLU C 1 382 ? 9.06400 -24.25700 -48.06400 1.000 36.64650 385 GLU D O 1
ATOM 11066 N N . PHE C 1 383 ? 10.03600 -22.26900 -47.67300 1.000 35.43213 386 PHE D N 1
ATOM 11067 C CA . PHE C 1 383 ? 11.03700 -22.85100 -46.78800 1.000 33.48898 386 PHE D CA 1
ATOM 11068 C C . PHE C 1 383 ? 10.35900 -23.52000 -45.60400 1.000 33.89772 386 PHE D C 1
ATOM 11069 O O . PHE C 1 383 ? 10.65600 -24.67700 -45.27100 1.000 34.92516 386 PHE D O 1
ATOM 11077 N N . VAL C 1 384 ? 9.39700 -22.82300 -44.99100 1.000 32.89370 387 VAL D N 1
ATOM 11078 C CA . VAL C 1 384 ? 8.70300 -23.37100 -43.82900 1.000 32.15503 387 VAL D CA 1
ATOM 11079 C C . VAL C 1 384 ? 7.95500 -24.64800 -44.19400 1.000 33.80183 387 VAL D C 1
ATOM 11080 O O . VAL C 1 384 ? 8.05900 -25.67000 -43.50000 1.000 30.32621 387 VAL D O 1
ATOM 11084 N N . THR C 1 385 ? 7.18500 -24.61700 -45.28200 1.000 32.88453 388 THR D N 1
ATOM 11085 C CA . THR C 1 385 ? 6.32300 -25.76100 -45.54300 1.000 31.86249 388 THR D CA 1
ATOM 11086 C C . THR C 1 385 ? 7.09900 -26.89800 -46.20100 1.000 32.73366 388 THR D C 1
ATOM 11087 O O . THR C 1 385 ? 6.99100 -28.05900 -45.78300 1.000 31.08929 388 THR D O 1
ATOM 11091 N N . ALA C 1 386 ? 7.90100 -26.58800 -47.21800 1.000 30.06476 389 ALA D N 1
ATOM 11092 C CA . ALA C 1 386 ? 8.60200 -27.64300 -47.93700 1.000 29.66232 389 ALA D CA 1
ATOM 11093 C C . ALA C 1 386 ? 9.81200 -28.14200 -47.15600 1.000 32.30940 389 ALA D C 1
ATOM 11094 O O . ALA C 1 386 ? 10.05400 -29.35600 -47.09100 1.000 30.27923 389 ALA D O 1
ATOM 11096 N N . GLU C 1 387 ? 10.57900 -27.23600 -46.54600 1.000 30.92608 390 GLU D N 1
ATOM 11097 C CA . GLU C 1 387 ? 11.83400 -27.67500 -45.93700 1.000 30.78090 390 GLU D CA 1
ATOM 11098 C C . GLU C 1 387 ? 11.65500 -28.01200 -44.45500 1.000 28.74543 390 GLU D C 1
ATOM 11099 O O . GLU C 1 387 ? 11.85900 -29.16200 -44.05800 1.000 30.88915 390 GLU D O 1
ATOM 11105 N N . LEU C 1 388 ? 11.24400 -27.03900 -43.63800 1.000 26.73307 391 LEU D N 1
ATOM 11106 C CA . LEU C 1 388 ? 11.20500 -27.26100 -42.19400 1.000 29.68783 391 LEU D CA 1
ATOM 11107 C C . LEU C 1 388 ? 10.12200 -28.26800 -41.80600 1.000 30.14393 391 LEU D C 1
ATOM 11108 O O . LEU C 1 388 ? 10.39500 -29.23900 -41.08800 1.000 30.26792 391 LEU D O 1
ATOM 11113 N N . ILE C 1 389 ? 8.89000 -28.06500 -42.26200 1.000 29.14032 392 ILE D N 1
ATOM 11114 C CA . ILE C 1 389 ? 7.85000 -29.03400 -41.93500 1.000 29.61359 392 ILE D CA 1
ATOM 11115 C C . ILE C 1 389 ? 8.00500 -30.28500 -42.78000 1.000 31.79772 392 ILE D C 1
ATOM 11116 O O . ILE C 1 389 ? 8.02200 -31.41200 -42.26000 1.000 32.06750 392 ILE D O 1
ATOM 11121 N N . GLY C 1 390 ? 8.13300 -30.09800 -44.09300 1.000 31.37002 393 GLY D N 1
ATOM 11122 C CA . GLY C 1 390 ? 8.11000 -31.21200 -45.01700 1.000 29.15812 393 GLY D CA 1
ATOM 11123 C C . GLY C 1 390 ? 9.31300 -32.12300 -44.91300 1.000 28.47818 393 GLY D C 1
ATOM 11124 O O . GLY C 1 390 ? 9.21700 -33.30400 -45.25800 1.000 32.39801 393 GLY D O 1
ATOM 11125 N N . ARG C 1 391 ? 10.45100 -31.61800 -44.44200 1.000 32.46495 394 ARG D N 1
ATOM 11126 C CA . ARG C 1 391 ? 11.62200 -32.49100 -44.36300 1.000 30.77193 394 ARG D CA 1
ATOM 11127 C C . ARG C 1 391 ? 12.19200 -32.61500 -42.96000 1.000 30.26875 394 ARG D C 1
ATOM 11128 O O . ARG C 1 391 ? 12.40500 -33.74000 -42.48300 1.000 30.99793 394 ARG D O 1
ATOM 11136 N N . TRP C 1 392 ? 12.41600 -31.51100 -42.26000 1.000 27.59275 395 TRP D N 1
ATOM 11137 C CA . TRP C 1 392 ? 12.99200 -31.63200 -40.92700 1.000 25.57508 395 TRP D CA 1
ATOM 11138 C C . TRP C 1 392 ? 11.99400 -32.24800 -39.96200 1.000 28.48916 395 TRP D C 1
ATOM 11139 O O . TRP C 1 392 ? 12.33200 -33.19300 -39.23900 1.000 26.12992 395 TRP D O 1
ATOM 11150 N N . GLN C 1 393 ? 10.76200 -31.70400 -39.90600 1.000 27.39607 396 GLN D N 1
ATOM 11151 C CA . GLN C 1 393 ? 9.75100 -32.30400 -39.03700 1.000 30.84786 396 GLN D CA 1
ATOM 11152 C C . GLN C 1 393 ? 9.54700 -33.77300 -39.38500 1.000 30.35629 396 GLN D C 1
ATOM 11153 O O . GLN C 1 393 ? 9.49900 -34.63500 -38.49200 1.000 31.17430 396 GLN D O 1
ATOM 11159 N N . ARG C 1 394 ? 9.46200 -34.10000 -40.66300 1.000 26.69647 397 ARG D N 1
ATOM 11160 C CA . ARG C 1 394 ? 9.25500 -35.47600 -41.07700 1.000 30.43067 397 ARG D CA 1
ATOM 11161 C C . ARG C 1 394 ? 10.32500 -36.40300 -40.54800 1.000 28.95481 397 ARG D C 1
ATOM 11162 O O . ARG C 1 394 ? 10.00600 -37.47600 -40.09400 1.000 30.16597 397 ARG D O 1
ATOM 11170 N N . ARG C 1 395 ? 11.58000 -35.98100 -40.60500 1.000 29.22679 398 ARG D N 1
ATOM 11171 C CA . ARG C 1 395 ? 12.67300 -36.77000 -40.05700 1.000 28.38017 398 ARG D CA 1
ATOM 11172 C C . ARG C 1 395 ? 12.45100 -37.09000 -38.58200 1.000 27.81332 398 ARG D C 1
ATOM 11173 O O . ARG C 1 395 ? 12.61800 -38.21900 -38.17600 1.000 26.25333 398 ARG D O 1
ATOM 11181 N N . LEU C 1 396 ? 12.01700 -36.10400 -37.81700 1.000 24.33663 399 LEU D N 1
ATOM 11182 C CA . LEU C 1 396 ? 11.74600 -36.32400 -36.41300 1.000 29.28749 399 LEU D CA 1
ATOM 11183 C C . LEU C 1 396 ? 10.63100 -37.34900 -36.22600 1.000 32.66557 399 LEU D C 1
ATOM 11184 O O . LEU C 1 396 ? 10.76800 -38.27200 -35.43900 1.000 30.06866 399 LEU D O 1
ATOM 11189 N N . ASP C 1 397 ? 9.56200 -37.21200 -36.99400 1.000 29.66231 400 ASP D N 1
ATOM 11190 C CA . ASP C 1 397 ? 8.45600 -38.14300 -36.90000 1.000 29.91803 400 ASP D CA 1
ATOM 11191 C C . ASP C 1 397 ? 8.84900 -39.56000 -37.34900 1.000 30.53905 400 ASP D C 1
ATOM 11192 O O . ASP C 1 397 ? 8.43600 -40.52400 -36.74000 1.000 28.27562 400 ASP D O 1
ATOM 11197 N N . ASP C 1 398 ? 9.65500 -39.66800 -38.39200 1.000 28.06673 401 ASP D N 1
ATOM 11198 C CA . ASP C 1 398 ? 10.07600 -40.95800 -38.90800 1.000 30.56402 401 ASP D CA 1
ATOM 11199 C C . ASP C 1 398 ? 10.95900 -41.71200 -37.94400 1.000 31.82286 401 ASP D C 1
ATOM 11200 O O . ASP C 1 398 ? 10.77300 -42.88900 -37.73300 1.000 27.48479 401 ASP D O 1
ATOM 11205 N N . VAL C 1 399 ? 11.92100 -41.01500 -37.37200 1.000 28.58642 402 VAL D N 1
ATOM 11206 C CA . VAL C 1 399 ? 12.83200 -41.65500 -36.46900 1.000 28.49259 402 VAL D CA 1
ATOM 11207 C C . VAL C 1 399 ? 12.10100 -41.95500 -35.18900 1.000 30.11043 402 VAL D C 1
ATOM 11208 O O . VAL C 1 399 ? 12.16600 -43.05800 -34.68800 1.000 28.20614 402 VAL D O 1
ATOM 11212 N N . GLY C 1 400 ? 11.36400 -40.96800 -34.70400 1.000 27.61689 403 GLY D N 1
ATOM 11213 C CA . GLY C 1 400 ? 10.61800 -41.19400 -33.47000 1.000 28.71119 403 GLY D CA 1
ATOM 11214 C C . GLY C 1 400 ? 9.60800 -42.32800 -33.57600 1.000 31.92763 403 GLY D C 1
ATOM 11215 O O . GLY C 1 400 ? 9.47800 -43.15000 -32.65800 1.000 29.12202 403 GLY D O 1
ATOM 11216 N N . GLY C 1 401 ? 8.91000 -42.41500 -34.71200 1.000 31.67817 404 GLY D N 1
ATOM 11217 C CA . GLY C 1 401 ? 7.94000 -43.48700 -34.89100 1.000 30.50109 404 GLY D CA 1
ATOM 11218 C C . GLY C 1 401 ? 8.58200 -44.85800 -35.03200 1.000 32.89918 404 GLY D C 1
ATOM 11219 O O . GLY C 1 401 ? 8.10500 -45.84400 -34.45800 1.000 31.53745 404 GLY D O 1
ATOM 11220 N N . ARG C 1 402 ? 9.66700 -44.95100 -35.80000 1.000 29.85703 405 ARG D N 1
ATOM 11221 C CA . ARG C 1 402 ? 10.31400 -46.25300 -35.93000 1.000 31.59303 405 ARG D CA 1
ATOM 11222 C C . ARG C 1 402 ? 11.00000 -46.67900 -34.63600 1.000 30.92780 405 ARG D C 1
ATOM 11223 O O . ARG C 1 402 ? 11.10700 -47.88200 -34.37300 1.000 30.91973 405 ARG D O 1
ATOM 11231 N N . VAL C 1 403 ? 11.43300 -45.73300 -33.79800 1.000 29.59632 406 VAL D N 1
ATOM 11232 C CA . VAL C 1 403 ? 11.99000 -46.13300 -32.50600 1.000 29.93619 406 VAL D CA 1
ATOM 11233 C C . VAL C 1 403 ? 10.88400 -46.66500 -31.60100 1.000 29.38348 406 VAL D C 1
ATOM 11234 O O . VAL C 1 403 ? 11.07200 -47.65500 -30.88700 1.000 28.16366 406 VAL D O 1
ATOM 11238 N N . ALA C 1 404 ? 9.70500 -46.03500 -31.63900 1.000 29.67318 407 ALA D N 1
ATOM 11239 C CA . ALA C 1 404 ? 8.54000 -46.56200 -30.92800 1.000 31.39310 407 ALA D CA 1
ATOM 11240 C C . ALA C 1 404 ? 8.15400 -47.94900 -31.42800 1.000 31.57278 407 ALA D C 1
ATOM 11241 O O . ALA C 1 404 ? 7.78200 -48.82400 -30.63500 1.000 30.99137 407 ALA D O 1
ATOM 11243 N N . GLU C 1 405 ? 8.21700 -48.16300 -32.74000 1.000 32.20290 408 GLU D N 1
ATOM 11244 C CA . GLU C 1 405 ? 7.71700 -49.40300 -33.32500 1.000 31.51972 408 GLU D CA 1
ATOM 11245 C C . GLU C 1 405 ? 8.66300 -50.57700 -33.07900 1.000 36.77864 408 GLU D C 1
ATOM 11246 O O . GLU C 1 405 ? 8.20700 -51.67800 -32.74400 1.000 37.49614 408 GLU D O 1
ATOM 11252 N N . HIS C 1 406 ? 9.98300 -50.36000 -33.22900 1.000 32.32243 409 HIS D N 1
ATOM 11253 C CA . HIS C 1 406 ? 10.96300 -51.43800 -33.22500 1.000 30.55057 409 HIS D CA 1
ATOM 11254 C C . HIS C 1 406 ? 11.84900 -51.48000 -31.98700 1.000 31.75227 409 HIS D C 1
ATOM 11255 O O . HIS C 1 406 ? 12.52100 -52.48700 -31.77300 1.000 30.03478 409 HIS D O 1
ATOM 11262 N N . PHE C 1 407 ? 11.89400 -50.42000 -31.17500 1.000 29.72950 410 PHE D N 1
ATOM 11263 C CA . PHE C 1 407 ? 12.75500 -50.44300 -29.99800 1.000 25.66381 410 PHE D CA 1
ATOM 11264 C C . PHE C 1 407 ? 12.00800 -50.05000 -28.72900 1.000 29.35697 410 PHE D C 1
ATOM 11265 O O . PHE C 1 407 ? 12.63100 -49.56700 -27.76900 1.000 31.41901 410 PHE D O 1
ATOM 11273 N N . GLY C 1 408 ? 10.68700 -50.25000 -28.71200 1.000 28.22216 411 GLY D N 1
ATOM 11274 C CA . GLY C 1 408 ? 9.87100 -49.96200 -27.55500 1.000 27.84195 411 GLY D CA 1
ATOM 11275 C C . GLY C 1 408 ? 9.89400 -48.52000 -27.12600 1.000 30.89246 411 GLY D C 1
ATOM 11276 O O . GLY C 1 408 ? 9.52500 -48.22100 -25.98700 1.000 27.95226 411 GLY D O 1
ATOM 11277 N N . GLY C 1 409 ? 10.30500 -47.61000 -28.01300 1.000 30.50800 412 GLY D N 1
ATOM 11278 C CA . GLY C 1 409 ? 10.43300 -46.20700 -27.65100 1.000 30.52531 412 GLY D CA 1
ATOM 11279 C C . GLY C 1 409 ? 11.71000 -45.86000 -26.91100 1.000 31.45859 412 GLY D C 1
ATOM 11280 O O . GLY C 1 409 ? 11.78500 -44.78500 -26.30000 1.000 32.88587 412 GLY D O 1
ATOM 11281 N N . LEU C 1 410 ? 12.72200 -46.73300 -26.96000 1.000 29.85849 413 LEU D N 1
ATOM 11282 C CA . LEU C 1 410 ? 13.98100 -46.56100 -26.24200 1.000 32.84638 413 LEU D CA 1
ATOM 11283 C C . LEU C 1 410 ? 15.15000 -46.48200 -27.21100 1.000 28.83346 413 LEU D C 1
ATOM 11284 O O . LEU C 1 410 ? 15.18400 -47.20100 -28.21000 1.000 25.53357 413 LEU D O 1
ATOM 11289 N N . THR C 1 411 ? 16.12400 -45.62900 -26.88900 1.000 29.53601 414 THR D N 1
ATOM 11290 C CA . THR C 1 411 ? 17.38000 -45.59500 -27.63000 1.000 28.74529 414 THR D CA 1
ATOM 11291 C C . THR C 1 411 ? 18.12200 -46.92200 -27.48200 1.000 27.08936 414 THR D C 1
ATOM 11292 O O . THR C 1 411 ? 18.44100 -47.32000 -26.35000 1.000 29.00113 414 THR D O 1
ATOM 11296 N N . PRO C 1 412 ? 18.44400 -47.61200 -28.57100 1.000 24.67064 415 PRO D N 1
ATOM 11297 C CA . PRO C 1 412 ? 19.27400 -48.82000 -28.46700 1.000 25.64371 415 PRO D CA 1
ATOM 11298 C C . PRO C 1 412 ? 20.76900 -48.51900 -28.33200 1.000 29.51183 415 PRO D C 1
ATOM 11299 O O . PRO C 1 412 ? 21.25200 -47.41200 -28.60200 1.000 26.02844 415 PRO D O 1
ATOM 11303 N N . GLU C 1 413 ? 21.49900 -49.54900 -27.90400 1.000 26.99580 416 GLU D N 1
ATOM 11304 C CA . GLU C 1 413 ? 22.95700 -49.54500 -27.92300 1.000 31.23788 416 GLU D CA 1
ATOM 11305 C C . GLU C 1 413 ? 23.43500 -50.14900 -29.23700 1.000 29.73067 416 GLU D C 1
ATOM 11306 O O . GLU C 1 413 ? 23.07200 -51.28200 -29.57200 1.000 30.78871 416 GLU D O 1
ATOM 11312 N N . ALA C 1 414 ? 24.25500 -49.40300 -29.96100 1.000 27.84255 417 ALA D N 1
ATOM 11313 C CA . ALA C 1 414 ? 24.83800 -49.89700 -31.19800 1.000 29.31801 417 ALA D CA 1
ATOM 11314 C C . ALA C 1 414 ? 25.54900 -51.22400 -30.95700 1.000 30.11251 417 ALA D C 1
ATOM 11315 O O . ALA C 1 414 ? 26.08800 -51.48100 -29.87600 1.000 28.55537 417 ALA D O 1
ATOM 11317 N N . GLY C 1 415 ? 25.51500 -52.08200 -31.97100 1.000 28.73232 418 GLY D N 1
ATOM 11318 C CA . GLY C 1 415 ? 26.10700 -53.39600 -31.85400 1.000 27.76404 418 GLY D CA 1
ATOM 11319 C C . GLY C 1 415 ? 26.52000 -53.97500 -33.19100 1.000 30.37921 418 GLY D C 1
ATOM 11320 O O . GLY C 1 415 ? 26.00600 -55.02300 -33.58100 1.000 31.51343 418 GLY D O 1
ATOM 11321 N N . GLY C 1 416 ? 27.43400 -53.31600 -33.90800 1.000 28.32931 419 GLY D N 1
ATOM 11322 C CA . GLY C 1 416 ? 27.88700 -53.79900 -35.20400 1.000 28.28675 419 GLY D CA 1
ATOM 11323 C C . GLY C 1 416 ? 27.64500 -52.82700 -36.34100 1.000 28.32637 419 GLY D C 1
ATOM 11324 O O . GLY C 1 416 ? 26.63900 -52.11700 -36.33600 1.000 27.27075 419 GLY D O 1
ATOM 11325 N N . TRP C 1 417 ? 28.55500 -52.78000 -37.31800 1.000 27.21493 420 TRP D N 1
ATOM 11326 C CA . TRP C 1 417 ? 28.52900 -51.77600 -38.37700 1.000 26.84622 420 TRP D CA 1
ATOM 11327 C C . TRP C 1 417 ? 28.62000 -52.42900 -39.75400 1.000 28.82410 420 TRP D C 1
ATOM 11328 O O . TRP C 1 417 ? 29.13600 -53.54300 -39.91100 1.000 28.11602 420 TRP D O 1
ATOM 11339 N N . HIS C 1 418 ? 28.18600 -51.66100 -40.74600 1.000 26.15250 421 HIS D N 1
ATOM 11340 C CA . HIS C 1 418 ? 28.33000 -52.04200 -42.13700 1.000 29.47233 421 HIS D CA 1
ATOM 11341 C C . HIS C 1 418 ? 28.81500 -50.76400 -42.85100 1.000 30.08841 421 HIS D C 1
ATOM 11342 O O . HIS C 1 418 ? 29.00200 -49.74200 -42.22700 1.000 25.44766 421 HIS D O 1
ATOM 11349 N N . ALA C 1 419 ? 29.01400 -50.83100 -44.15200 1.000 26.62223 422 ALA D N 1
ATOM 11350 C CA . ALA C 1 419 ? 29.54600 -49.68900 -44.88100 1.000 27.12567 422 ALA D CA 1
ATOM 11351 C C . ALA C 1 419 ? 28.62800 -48.46400 -44.92700 1.000 28.10082 422 ALA D C 1
ATOM 11352 O O . ALA C 1 419 ? 29.10400 -47.35200 -44.88300 1.000 27.62782 422 ALA D O 1
ATOM 11354 N N . GLU C 1 420 ? 27.33000 -48.68300 -44.98600 1.000 26.24899 423 GLU D N 1
ATOM 11355 C CA . GLU C 1 420 ? 26.39600 -47.58200 -45.04200 1.000 26.19548 423 GLU D CA 1
ATOM 11356 C C . GLU C 1 420 ? 26.41600 -46.81600 -43.73300 1.000 25.58924 423 GLU D C 1
ATOM 11357 O O . GLU C 1 420 ? 26.33600 -45.60900 -43.72900 1.000 26.40479 423 GLU D O 1
ATOM 11363 N N . ALA C 1 421 ? 26.53200 -47.53100 -42.63200 1.000 22.59493 424 ALA D N 1
ATOM 11364 C CA . ALA C 1 421 ? 26.64300 -46.88500 -41.34500 1.000 25.06270 424 ALA D CA 1
ATOM 11365 C C . ALA C 1 421 ? 27.88800 -46.03000 -41.29500 1.000 24.72803 424 ALA D C 1
ATOM 11366 O O . ALA C 1 421 ? 27.84300 -44.92700 -40.80800 1.000 27.49036 424 ALA D O 1
ATOM 11368 N N . GLU C 1 422 ? 28.98500 -46.54600 -41.81800 1.000 24.55977 425 GLU D N 1
ATOM 11369 C CA . GLU C 1 422 ? 30.22200 -45.81300 -41.84100 1.000 26.20963 425 GLU D CA 1
ATOM 11370 C C . GLU C 1 422 ? 30.10100 -44.52300 -42.65100 1.000 24.75030 425 GLU D C 1
ATOM 11371 O O . GLU C 1 422 ? 30.53800 -43.48200 -42.20700 1.000 26.08930 425 GLU D O 1
ATOM 11377 N N . ARG C 1 423 ? 29.49400 -44.59200 -43.81500 1.000 27.47586 426 ARG D N 1
ATOM 11378 C CA . ARG C 1 423 ? 29.28600 -43.40900 -44.61900 1.000 29.59661 426 ARG D CA 1
ATOM 11379 C C . ARG C 1 423 ? 28.48800 -42.36000 -43.86100 1.000 25.47350 426 ARG D C 1
ATOM 11380 O O . ARG C 1 423 ? 28.89900 -41.23400 -43.77400 1.000 27.57839 426 ARG D O 1
ATOM 11388 N N . PHE C 1 424 ? 27.36700 -42.76100 -43.30800 1.000 24.07635 427 PHE D N 1
ATOM 11389 C CA . PHE C 1 424 ? 26.51300 -41.83800 -42.59200 1.000 27.39255 427 PHE D CA 1
ATOM 11390 C C . PHE C 1 424 ? 27.22300 -41.15900 -41.42000 1.000 26.89092 427 PHE D C 1
ATOM 11391 O O . PHE C 1 424 ? 27.08100 -39.97700 -41.23400 1.000 25.82281 427 PHE D O 1
ATOM 11399 N N . TYR C 1 425 ? 27.97800 -41.93000 -40.65300 1.000 26.50542 428 TYR D N 1
ATOM 11400 C CA . TYR C 1 425 ? 28.67300 -41.36800 -39.51700 1.000 28.82753 428 TYR D CA 1
ATOM 11401 C C . TYR C 1 425 ? 29.62100 -40.29900 -39.99200 1.000 26.11753 428 TYR D C 1
ATOM 11402 O O . TYR C 1 425 ? 29.74900 -39.26400 -39.37400 1.000 27.10927 428 TYR D O 1
ATOM 11411 N N . GLY C 1 426 ? 30.28400 -40.56400 -41.10000 1.000 26.62385 429 GLY D N 1
ATOM 11412 C CA . GLY C 1 426 ? 31.15100 -39.57300 -41.68300 1.000 29.65901 429 GLY D CA 1
ATOM 11413 C C . GLY C 1 426 ? 30.39800 -38.33900 -42.09000 1.000 28.73440 429 GLY D C 1
ATOM 11414 O O . GLY C 1 426 ? 30.90800 -37.24400 -41.98800 1.000 31.17446 429 GLY D O 1
ATOM 11415 N N . GLN C 1 427 ? 29.18000 -38.52000 -42.56100 1.000 26.25340 430 GLN D N 1
ATOM 11416 C CA . GLN C 1 427 ? 28.34700 -37.38000 -42.92300 1.000 30.04841 430 GLN D CA 1
ATOM 11417 C C . GLN C 1 427 ? 27.93300 -36.58800 -41.67300 1.000 25.58850 430 GLN D C 1
ATOM 11418 O O . GLN C 1 427 ? 27.86800 -35.38800 -41.72000 1.000 28.63640 430 GLN D O 1
ATOM 11424 N N . ILE C 1 428 ? 27.69200 -37.26800 -40.57000 1.000 25.00619 431 ILE D N 1
ATOM 11425 C CA . ILE C 1 428 ? 27.39300 -36.59000 -39.31100 1.000 30.78061 431 ILE D CA 1
ATOM 11426 C C . ILE C 1 428 ? 28.60400 -35.77700 -38.86000 1.000 24.92466 431 ILE D C 1
ATOM 11427 O O . ILE C 1 428 ? 28.45300 -34.67300 -38.39600 1.000 27.35292 431 ILE D O 1
ATOM 11432 N N . LYS C 1 429 ? 29.78900 -36.32000 -39.04100 1.000 23.98989 432 LYS D N 1
ATOM 11433 C CA . LYS C 1 429 ? 31.02100 -35.61400 -38.69200 1.000 26.68047 432 LYS D CA 1
ATOM 11434 C C . LYS C 1 429 ? 31.23600 -34.39700 -39.55600 1.000 26.37087 432 LYS D C 1
ATOM 11435 O O . LYS C 1 429 ? 31.58800 -33.35500 -39.06700 1.000 26.76262 432 LYS D O 1
ATOM 11441 N N . GLU C 1 430 ? 30.99300 -34.54300 -40.84000 1.000 26.76724 433 GLU D N 1
ATOM 11442 C CA . GLU C 1 430 ? 31.12200 -33.42200 -41.74300 1.000 27.84677 433 GLU D CA 1
ATOM 11443 C C . GLU C 1 430 ? 30.16000 -32.33100 -41.32900 1.000 28.56559 433 GLU D C 1
ATOM 11444 O O . GLU C 1 430 ? 30.49100 -31.16600 -41.36000 1.000 25.14651 433 GLU D O 1
ATOM 11450 N N . PHE C 1 431 ? 28.96800 -32.73900 -40.92000 1.000 26.26719 434 PHE D N 1
ATOM 11451 C CA . PHE C 1 431 ? 27.97200 -31.75000 -40.51800 1.000 26.06908 434 PHE D CA 1
ATOM 11452 C C . PHE C 1 431 ? 28.37200 -31.07200 -39.21000 1.000 28.79750 434 PHE D C 1
ATOM 11453 O O . PHE C 1 431 ? 28.34600 -29.83500 -39.10500 1.000 26.03656 434 PHE D O 1
ATOM 11461 N N . ALA C 1 432 ? 28.75100 -31.87300 -38.20300 1.000 23.86183 435 ALA D N 1
ATOM 11462 C CA . ALA C 1 432 ? 29.15400 -31.30600 -36.92000 1.000 27.37362 435 ALA D CA 1
ATOM 11463 C C . ALA C 1 432 ? 30.36100 -30.39700 -37.07700 1.000 29.76715 435 ALA D C 1
ATOM 11464 O O . ALA C 1 432 ? 30.49100 -29.40200 -36.35000 1.000 26.57291 435 ALA D O 1
ATOM 11466 N N . SER C 1 433 ? 31.24500 -30.72000 -38.02400 1.000 27.87059 436 SER D N 1
ATOM 11467 C CA . SER C 1 433 ? 32.42900 -29.89500 -38.22900 1.000 30.90797 436 SER D CA 1
ATOM 11468 C C . SER C 1 433 ? 32.07700 -28.57100 -38.92600 1.000 28.78418 436 SER D C 1
ATOM 11469 O O . SER C 1 433 ? 32.58300 -27.51300 -38.54100 1.000 29.73135 436 SER D O 1
ATOM 11472 N N . CYS C 1 434 ? 31.20900 -28.60100 -39.94400 1.000 29.34089 437 CYS D N 1
ATOM 11473 C CA . CYS C 1 434 ? 30.68700 -27.35700 -40.50700 1.000 27.49822 437 CYS D CA 1
ATOM 11474 C C . CYS C 1 434 ? 30.08400 -26.46500 -39.42600 1.000 28.76636 437 CYS D C 1
ATOM 11475 O O . CYS C 1 434 ? 30.35200 -25.25700 -39.38100 1.000 27.46079 437 CYS D O 1
ATOM 11478 N N . ALA C 1 435 ? 29.26700 -27.04100 -38.54500 1.000 27.93239 438 ALA D N 1
ATOM 11479 C CA . ALA C 1 435 ? 28.63100 -26.23500 -37.51100 1.000 29.34161 438 ALA D CA 1
ATOM 11480 C C . ALA C 1 435 ? 29.67300 -25.55700 -36.62900 1.000 31.33739 438 ALA D C 1
ATOM 11481 O O . ALA C 1 435 ? 29.59800 -24.34900 -36.37400 1.000 31.19511 438 ALA D O 1
ATOM 11483 N N . THR C 1 436 ? 30.66900 -26.31100 -36.16400 1.000 28.41359 439 THR D N 1
ATOM 11484 C CA . THR C 1 436 ? 31.58200 -25.70900 -35.20500 1.000 30.94060 439 THR D CA 1
ATOM 11485 C C . THR C 1 436 ? 32.46600 -24.67600 -35.87200 1.000 32.50912 439 THR D C 1
ATOM 11486 O O . THR C 1 436 ? 32.75400 -23.62900 -35.27800 1.000 31.72602 439 THR D O 1
ATOM 11490 N N . LEU C 1 437 ? 32.88000 -24.93200 -37.11500 1.000 27.94541 440 LEU D N 1
ATOM 11491 C CA . LEU C 1 437 ? 33.76200 -23.98600 -37.78700 1.000 26.66962 440 LEU D CA 1
ATOM 11492 C C . LEU C 1 437 ? 33.01000 -22.71500 -38.17300 1.000 30.69638 440 LEU D C 1
ATOM 11493 O O . LEU C 1 437 ? 33.46700 -21.59600 -37.89700 1.000 30.42196 440 LEU D O 1
ATOM 11498 N N . ASP C 1 438 ? 31.83400 -22.86200 -38.78300 1.000 28.47742 441 ASP D N 1
ATOM 11499 C CA . ASP C 1 438 ? 31.22700 -21.69200 -39.39500 1.000 28.10545 441 ASP D CA 1
ATOM 11500 C C . ASP C 1 438 ? 30.42900 -20.84600 -38.40900 1.000 28.37120 441 ASP D C 1
ATOM 11501 O O . ASP C 1 438 ? 29.89100 -19.80900 -38.80100 1.000 26.24956 441 ASP D O 1
ATOM 11506 N N . TYR C 1 439 ? 30.38000 -21.22200 -37.13400 1.000 28.60720 442 TYR D N 1
ATOM 11507 C CA . TYR C 1 439 ? 29.90600 -20.28700 -36.12300 1.000 28.97459 442 TYR D CA 1
ATOM 11508 C C . TYR C 1 439 ? 31.04300 -19.50500 -35.46700 1.000 31.29083 442 TYR D C 1
ATOM 11509 O O . TYR C 1 439 ? 30.77800 -18.69500 -34.55800 1.000 27.52405 442 TYR D O 1
ATOM 11518 N N . LEU C 1 440 ? 32.29200 -19.73800 -35.88100 1.000 28.14796 443 LEU D N 1
ATOM 11519 C CA . LEU C 1 440 ? 33.40800 -19.02100 -35.26900 1.000 29.90043 443 LEU D CA 1
ATOM 11520 C C . LEU C 1 440 ? 33.36100 -17.54100 -35.64200 1.000 27.10385 443 LEU D C 1
ATOM 11521 O O . LEU C 1 440 ? 33.04000 -17.19300 -36.78300 1.000 27.57744 443 LEU D O 1
ATOM 11526 N N . PRO C 1 441 ? 33.69400 -16.65300 -34.71300 1.000 29.15892 444 PRO D N 1
ATOM 11527 C CA . PRO C 1 441 ? 33.79900 -15.22300 -35.06300 1.000 30.70288 444 PRO D CA 1
ATOM 11528 C C . PRO C 1 441 ? 34.74600 -14.94200 -36.22700 1.000 29.25978 444 PRO D C 1
ATOM 11529 O O . PRO C 1 441 ? 34.47700 -14.03600 -37.02400 1.000 28.80710 444 PRO D O 1
ATOM 11533 N N . GLY C 1 442 ? 35.83900 -15.70000 -36.35700 1.000 29.41991 445 GLY D N 1
ATOM 11534 C CA . GLY C 1 442 ? 36.82900 -15.49100 -37.39600 1.000 27.23069 445 GLY D CA 1
ATOM 11535 C C . GLY C 1 442 ? 36.50200 -16.02000 -38.78000 1.000 30.26819 445 GLY D C 1
ATOM 11536 O O . GLY C 1 442 ? 37.31300 -15.81700 -39.69000 1.000 31.82176 445 GLY D O 1
ATOM 11537 N N . ARG C 1 443 ? 35.36200 -16.70800 -38.95700 1.000 29.51035 446 ARG D N 1
ATOM 11538 C CA . ARG C 1 443 ? 34.87800 -17.19900 -40.25000 1.000 24.92198 446 ARG D CA 1
ATOM 11539 C C . ARG C 1 443 ? 33.38800 -17.50500 -40.11400 1.000 30.25186 446 ARG D C 1
ATOM 11540 O O . ARG C 1 443 ? 32.94400 -18.64000 -40.34200 1.000 28.39860 446 ARG D O 1
ATOM 11548 N N . PHE C 1 444 ? 32.62000 -16.47700 -39.73500 1.000 28.87549 447 PHE D N 1
ATOM 11549 C CA . PHE C 1 444 ? 31.21700 -16.60400 -39.37200 1.000 27.72688 447 PHE D CA 1
ATOM 11550 C C . PHE C 1 444 ? 30.35800 -16.71400 -40.62600 1.000 30.99374 447 PHE D C 1
ATOM 11551 O O . PHE C 1 444 ? 30.33000 -15.79500 -41.45800 1.000 30.85492 447 PHE D O 1
ATOM 11559 N N . LYS C 1 445 ? 29.64300 -17.82200 -40.76600 1.000 28.93338 448 LYS D N 1
ATOM 11560 C CA . LYS C 1 445 ? 28.76600 -18.01800 -41.91800 1.000 31.25659 448 LYS D CA 1
ATOM 11561 C C . LYS C 1 445 ? 27.61300 -18.93200 -41.52000 1.000 30.02320 448 LYS D C 1
ATOM 11562 O O . LYS C 1 445 ? 27.58800 -20.12400 -41.85500 1.000 25.47544 448 LYS D O 1
ATOM 11568 N N . PRO C 1 446 ? 26.61900 -18.39200 -40.80600 1.000 28.72690 449 PRO D N 1
ATOM 11569 C CA . PRO C 1 446 ? 25.41300 -19.18800 -40.50300 1.000 27.59699 449 PRO D CA 1
ATOM 11570 C C . PRO C 1 446 ? 24.67000 -19.66700 -41.74400 1.000 27.51366 449 PRO D C 1
ATOM 11571 O O . PRO C 1 446 ? 24.04000 -20.72400 -41.70100 1.000 26.58467 449 PRO D O 1
ATOM 11575 N N . ARG C 1 447 ? 24.73500 -18.93700 -42.85700 1.000 27.22176 450 ARG D N 1
ATOM 11576 C CA . ARG C 1 447 ? 24.10900 -19.42700 -44.07800 1.000 28.92998 450 ARG D CA 1
ATOM 11577 C C . ARG C 1 447 ? 24.68200 -20.78300 -44.47800 1.000 29.09812 450 ARG D C 1
ATOM 11578 O O . ARG C 1 447 ? 23.94900 -21.66300 -44.93900 1.000 29.42133 450 ARG D O 1
ATOM 11586 N N . ALA C 1 448 ? 25.98600 -20.98200 -44.29300 1.000 29.83133 451 ALA D N 1
ATOM 11587 C CA . ALA C 1 448 ? 26.55800 -22.28900 -44.60400 1.000 27.56625 451 ALA D CA 1
ATOM 11588 C C . ALA C 1 448 ? 26.03600 -23.37900 -43.66900 1.000 29.47280 451 ALA D C 1
ATOM 11589 O O . ALA C 1 448 ? 25.93000 -24.54200 -44.08000 1.000 25.27220 451 ALA D O 1
ATOM 11591 N N . VAL C 1 449 ? 25.74700 -23.04100 -42.40700 1.000 27.37586 452 VAL D N 1
ATOM 11592 C CA . VAL C 1 449 ? 25.23900 -24.04100 -41.47200 1.000 25.86766 452 VAL D CA 1
ATOM 11593 C C . VAL C 1 449 ? 23.84300 -24.49700 -41.87900 1.000 28.84867 452 VAL D C 1
ATOM 11594 O O . VAL C 1 449 ? 23.53100 -25.69100 -41.83700 1.000 27.33902 452 VAL D O 1
ATOM 11598 N N . VAL C 1 450 ? 22.97800 -23.56700 -42.28300 1.000 25.22074 453 VAL D N 1
ATOM 11599 C CA . VAL C 1 450 ? 21.64900 -23.98700 -42.71200 1.000 29.10248 453 VAL D CA 1
ATOM 11600 C C . VAL C 1 450 ? 21.75300 -24.87400 -43.94700 1.000 28.32523 453 VAL D C 1
ATOM 11601 O O . VAL C 1 450 ? 21.12800 -25.93600 -44.01900 1.000 28.39524 453 VAL D O 1
ATOM 11605 N N . ALA C 1 451 ? 22.57300 -24.47100 -44.92000 1.000 27.63093 454 ALA D N 1
ATOM 11606 C CA . ALA C 1 451 ? 22.75300 -25.28000 -46.12100 1.000 29.86355 454 ALA D CA 1
ATOM 11607 C C . ALA C 1 451 ? 23.30400 -26.66400 -45.79000 1.000 27.93888 454 ALA D C 1
ATOM 11608 O O . ALA C 1 451 ? 22.93300 -27.64500 -46.44000 1.000 26.79564 454 ALA D O 1
ATOM 11610 N N . ALA C 1 452 ? 24.16700 -26.76300 -44.77600 1.000 26.81460 455 ALA D N 1
ATOM 11611 C CA . ALA C 1 452 ? 24.68800 -28.05800 -44.37400 1.000 27.83326 455 ALA D CA 1
ATOM 11612 C C . ALA C 1 452 ? 23.61700 -28.85700 -43.64600 1.000 30.76623 455 ALA D C 1
ATOM 11613 O O . ALA C 1 452 ? 23.54800 -30.08700 -43.78500 1.000 25.69065 455 ALA D O 1
ATOM 11615 N N . ALA C 1 453 ? 22.75600 -28.16500 -42.89000 1.000 24.86124 456 ALA D N 1
ATOM 11616 C CA . ALA C 1 453 ? 21.64400 -28.83600 -42.23100 1.000 28.23016 456 ALA D CA 1
ATOM 11617 C C . ALA C 1 453 ? 20.68800 -29.44500 -43.25400 1.000 25.49175 456 ALA D C 1
ATOM 11618 O O . ALA C 1 453 ? 20.27900 -30.60100 -43.11600 1.000 27.91811 456 ALA D O 1
ATOM 11620 N N . CYS C 1 454 ? 20.34500 -28.69600 -44.30700 1.000 27.04724 457 CYS D N 1
ATOM 11621 C CA . CYS C 1 454 ? 19.40900 -29.21800 -45.30800 1.000 25.79480 457 CYS D CA 1
ATOM 11622 C C . CYS C 1 454 ? 20.01900 -30.37600 -46.09200 1.000 30.07083 457 CYS D C 1
ATOM 11623 O O . CYS C 1 454 ? 19.32500 -31.35200 -46.41100 1.000 27.34290 457 CYS D O 1
ATOM 11626 N N . ALA C 1 455 ? 21.31300 -30.28600 -46.42200 1.000 27.77987 458 ALA D N 1
ATOM 11627 C CA . ALA C 1 455 ? 21.99200 -31.42900 -47.02600 1.000 28.57836 458 ALA D CA 1
ATOM 11628 C C . ALA C 1 455 ? 22.04000 -32.60600 -46.05900 1.000 27.16000 458 ALA D C 1
ATOM 11629 O O . ALA C 1 455 ? 21.91400 -33.76900 -46.47300 1.000 28.61154 458 ALA D O 1
ATOM 11631 N N . PHE C 1 456 ? 22.19000 -32.32600 -44.76400 1.000 27.07452 459 PHE D N 1
ATOM 11632 C CA . PHE C 1 456 ? 22.29600 -33.40500 -43.78800 1.000 25.01420 459 PHE D CA 1
ATOM 11633 C C . PHE C 1 456 ? 20.96100 -34.11900 -43.59300 1.000 28.03502 459 PHE D C 1
ATOM 11634 O O . PHE C 1 456 ? 20.92200 -35.35100 -43.42900 1.000 28.09983 459 PHE D O 1
ATOM 11642 N N . ILE C 1 457 ? 19.85500 -33.36600 -43.60500 1.000 25.18506 460 ILE D N 1
ATOM 11643 C CA . ILE C 1 457 ? 18.53100 -33.98300 -43.52500 1.000 23.39802 460 ILE D CA 1
ATOM 11644 C C . ILE C 1 457 ? 18.33200 -34.95300 -44.68500 1.000 27.07220 460 ILE D C 1
ATOM 11645 O O . ILE C 1 457 ? 17.82000 -36.06500 -44.51200 1.000 30.96202 460 ILE D O 1
ATOM 11650 N N . ARG C 1 458 ? 18.75500 -34.55700 -45.88200 1.000 26.40379 461 ARG D N 1
ATOM 11651 C CA . ARG C 1 458 ? 18.67100 -35.44800 -47.03200 1.000 28.40578 461 ARG D CA 1
ATOM 11652 C C . ARG C 1 458 ? 19.54900 -36.68100 -46.85400 1.000 26.49867 461 ARG D C 1
ATOM 11653 O O . ARG C 1 458 ? 19.13800 -37.79100 -47.20300 1.000 28.81058 461 ARG D O 1
ATOM 11661 N N . GLN C 1 459 ? 20.75200 -36.51700 -46.29200 1.000 24.58769 462 GLN D N 1
ATOM 11662 C CA . GLN C 1 459 ? 21.59000 -37.68400 -46.04200 1.000 28.46566 462 GLN D CA 1
ATOM 11663 C C . GLN C 1 459 ? 20.94500 -38.58900 -44.99900 1.000 26.70312 462 GLN D C 1
ATOM 11664 O O . GLN C 1 459 ? 20.95500 -39.82000 -45.13300 1.000 28.14955 462 GLN D O 1
ATOM 11670 N N . ALA C 1 460 ? 20.32200 -37.99300 -43.98400 1.000 27.53285 463 ALA D N 1
ATOM 11671 C CA . ALA C 1 460 ? 19.60600 -38.78100 -42.99000 1.000 28.51891 463 ALA D CA 1
ATOM 11672 C C . ALA C 1 460 ? 18.38300 -39.46700 -43.59500 1.000 27.61952 463 ALA D C 1
ATOM 11673 O O . ALA C 1 460 ? 18.00900 -40.56600 -43.15900 1.000 26.30477 463 ALA D O 1
ATOM 11675 N N . GLU C 1 461 ? 17.75900 -38.85200 -44.60700 1.000 27.59852 464 GLU D N 1
ATOM 11676 C CA . GLU C 1 461 ? 16.65400 -39.52500 -45.28700 1.000 29.98705 464 GLU D CA 1
ATOM 11677 C C . GLU C 1 461 ? 17.14400 -40.77100 -46.01100 1.000 28.12630 464 GLU D C 1
ATOM 11678 O O . GLU C 1 461 ? 16.48600 -41.81300 -45.97400 1.000 31.22582 464 GLU D O 1
ATOM 11684 N N . ASP C 1 462 ? 18.28700 -40.68600 -46.68500 1.000 28.17559 465 ASP D N 1
ATOM 11685 C CA . ASP C 1 462 ? 18.88100 -41.88900 -47.26000 1.000 28.97982 465 ASP D CA 1
ATOM 11686 C C . ASP C 1 462 ? 19.13500 -42.93100 -46.18500 1.000 27.76700 465 ASP D C 1
ATOM 11687 O O . ASP C 1 462 ? 18.83500 -44.11000 -46.36800 1.000 29.23655 465 ASP D O 1
ATOM 11692 N N . PHE C 1 463 ? 19.69300 -42.51800 -45.04900 1.000 26.81995 466 PHE D N 1
ATOM 11693 C CA . PHE C 1 463 ? 20.03800 -43.52100 -44.05400 1.000 26.82732 466 PHE D CA 1
ATOM 11694 C C . PHE C 1 463 ? 18.79800 -44.11900 -43.41000 1.000 27.72622 466 PHE D C 1
ATOM 11695 O O . PHE C 1 463 ? 18.86200 -45.24600 -42.90800 1.000 28.61175 466 PHE D O 1
ATOM 11703 N N . ALA C 1 464 ? 17.67500 -43.39600 -43.41100 1.000 27.79846 467 ALA D N 1
ATOM 11704 C CA . ALA C 1 464 ? 16.43100 -44.00700 -42.94100 1.000 30.21176 467 ALA D CA 1
ATOM 11705 C C . ALA C 1 464 ? 16.03800 -45.21400 -43.79500 1.000 27.80803 467 ALA D C 1
ATOM 11706 O O . ALA C 1 464 ? 15.50400 -46.19400 -43.26300 1.000 26.66317 467 ALA D O 1
ATOM 11708 N N . GLU C 1 465 ? 16.30700 -45.17700 -45.10600 1.000 26.21884 468 GLU D N 1
ATOM 11709 C CA . GLU C 1 465 ? 16.06100 -46.36400 -45.92500 1.000 30.60168 468 GLU D CA 1
ATOM 11710 C C . GLU C 1 465 ? 16.93700 -47.52700 -45.47100 1.000 28.97782 468 GLU D C 1
ATOM 11711 O O . GLU C 1 465 ? 16.48800 -48.68100 -45.41800 1.000 29.05339 468 GLU D O 1
ATOM 11717 N N . VAL C 1 466 ? 18.18300 -47.23400 -45.09900 1.000 29.14181 469 VAL D N 1
ATOM 11718 C CA . VAL C 1 466 ? 19.08800 -48.28600 -44.66300 1.000 28.51403 469 VAL D CA 1
ATOM 11719 C C . VAL C 1 466 ? 18.60100 -48.89500 -43.35300 1.000 31.09381 469 VAL D C 1
ATOM 11720 O O . VAL C 1 466 ? 18.45500 -50.11900 -43.23800 1.000 28.47561 469 VAL D O 1
ATOM 11724 N N . SER C 1 467 ? 18.31900 -48.04600 -42.35100 1.000 28.21641 470 SER D N 1
ATOM 11725 C CA . SER C 1 467 ? 17.88100 -48.54800 -41.04900 1.000 26.37980 470 SER D CA 1
ATOM 11726 C C . SER C 1 467 ? 16.56000 -49.31500 -41.14600 1.000 29.81108 470 SER D C 1
ATOM 11727 O O . SER C 1 467 ? 16.33400 -50.27700 -40.39600 1.000 30.58922 470 SER D O 1
ATOM 11730 N N . ALA C 1 468 ? 15.68000 -48.91500 -42.06300 1.000 28.60916 471 ALA D N 1
ATOM 11731 C CA . ALA C 1 468 ? 14.39900 -49.58900 -42.18500 1.000 29.28025 471 ALA D CA 1
ATOM 11732 C C . ALA C 1 468 ? 14.56800 -51.03200 -42.64800 1.000 29.40479 471 ALA D C 1
ATOM 11733 O O . ALA C 1 468 ? 13.80200 -51.90500 -42.22600 1.000 27.74026 471 ALA D O 1
ATOM 11735 N N . ASP C 1 469 ? 15.59200 -51.31500 -43.46000 1.000 28.41040 472 ASP D N 1
ATOM 11736 C CA . ASP C 1 469 ? 15.82400 -52.65600 -43.98300 1.000 27.22397 472 ASP D CA 1
ATOM 11737 C C . ASP C 1 469 ? 16.59100 -53.57200 -43.04000 1.000 31.27847 472 ASP D C 1
ATOM 11738 O O . ASP C 1 469 ? 16.61300 -54.78500 -43.27900 1.000 27.00322 472 ASP D O 1
ATOM 11743 N N . ALA C 1 470 ? 17.25000 -53.03600 -42.01000 1.000 29.00730 473 ALA D N 1
ATOM 11744 C CA . ALA C 1 470 ? 18.08100 -53.87700 -41.14700 1.000 28.43909 473 ALA D CA 1
ATOM 11745 C C . ALA C 1 470 ? 17.25500 -54.98700 -40.51000 1.000 29.49514 473 ALA D C 1
ATOM 11746 O O . ALA C 1 470 ? 16.09600 -54.78000 -40.15300 1.000 30.89111 473 ALA D O 1
ATOM 11748 N N . THR C 1 471 ? 17.85100 -56.17800 -40.37600 1.000 34.36769 474 THR D N 1
ATOM 11749 C CA . THR C 1 471 ? 17.12700 -57.29000 -39.76600 1.000 32.48514 474 THR D CA 1
ATOM 11750 C C . THR C 1 471 ? 16.66000 -56.88100 -38.37300 1.000 34.02784 474 THR D C 1
ATOM 11751 O O . THR C 1 471 ? 17.45800 -56.35900 -37.58300 1.000 30.71359 474 THR D O 1
ATOM 11755 N N . PRO C 1 472 ? 15.38500 -57.05800 -38.05100 1.000 37.40094 475 PRO D N 1
ATOM 11756 C CA . PRO C 1 472 ? 14.91100 -56.67500 -36.71800 1.000 37.57631 475 PRO D CA 1
ATOM 11757 C C . PRO C 1 472 ? 15.58800 -57.50800 -35.64000 1.000 33.13734 475 PRO D C 1
ATOM 11758 O O . PRO C 1 472 ? 15.82800 -58.70200 -35.80700 1.000 35.06851 475 PRO D O 1
ATOM 11762 N N . GLY C 1 473 ? 15.90400 -56.86200 -34.52500 1.000 35.35742 476 GLY D N 1
ATOM 11763 C CA . GLY C 1 473 ? 16.58200 -57.53400 -33.44400 1.000 34.65551 476 GLY D CA 1
ATOM 11764 C C . GLY C 1 473 ? 18.07000 -57.70200 -33.63000 1.000 33.75724 476 GLY D C 1
ATOM 11765 O O . GLY C 1 473 ? 18.73800 -58.16100 -32.69700 1.000 36.37235 476 GLY D O 1
ATOM 11766 N N . SER C 1 474 ? 18.61500 -57.36100 -34.79800 1.000 30.82725 477 SER D N 1
ATOM 11767 C CA . SER C 1 474 ? 20.03600 -57.53400 -35.06200 1.000 30.93761 477 SER D CA 1
ATOM 11768 C C . SER C 1 474 ? 20.84700 -56.37400 -34.47200 1.000 29.88722 477 SER D C 1
ATOM 11769 O O . SER C 1 474 ? 20.32800 -55.28600 -34.20900 1.000 29.40377 477 SER D O 1
ATOM 11772 N N . GLY C 1 475 ? 22.14500 -56.62100 -34.26800 1.000 35.20456 478 GLY D N 1
ATOM 11773 C CA . GLY C 1 475 ? 23.02200 -55.56700 -33.77500 1.000 28.36222 478 GLY D CA 1
ATOM 11774 C C . GLY C 1 475 ? 23.16900 -54.40900 -34.74500 1.000 27.84516 478 GLY D C 1
ATOM 11775 O O . GLY C 1 475 ? 23.20100 -53.24500 -34.33300 1.000 28.41739 478 GLY D O 1
ATOM 11776 N N . ILE C 1 476 ? 23.24300 -54.70100 -36.04800 1.000 26.97524 479 ILE D N 1
ATOM 11777 C CA . ILE C 1 476 ? 23.35000 -53.61800 -37.03300 1.000 30.82430 479 ILE D CA 1
ATOM 11778 C C . ILE C 1 476 ? 22.08800 -52.74800 -37.01700 1.000 26.97278 479 ILE D C 1
ATOM 11779 O O . ILE C 1 476 ? 22.15900 -51.52800 -37.19200 1.000 27.59269 479 ILE D O 1
ATOM 11784 N N . ALA C 1 477 ? 20.91600 -53.36400 -36.80600 1.000 28.51602 480 ALA D N 1
ATOM 11785 C CA . ALA C 1 477 ? 19.67600 -52.60600 -36.64800 1.000 27.41100 480 ALA D CA 1
ATOM 11786 C C . ALA C 1 477 ? 19.73200 -51.68500 -35.43500 1.000 26.55814 480 ALA D C 1
ATOM 11787 O O . ALA C 1 477 ? 19.16000 -50.59200 -35.44600 1.000 26.87714 480 ALA D O 1
ATOM 11789 N N . ARG C 1 478 ? 20.38400 -52.11900 -34.36300 1.000 28.13833 481 ARG D N 1
ATOM 11790 C CA . ARG C 1 478 ? 20.52900 -51.21700 -33.22900 1.000 29.46802 481 ARG D CA 1
ATOM 11791 C C . ARG C 1 478 ? 21.46700 -50.06400 -33.58000 1.000 26.80797 481 ARG D C 1
ATOM 11792 O O . ARG C 1 478 ? 21.16300 -48.90200 -33.29300 1.000 28.93521 481 ARG D O 1
ATOM 11800 N N . THR C 1 479 ? 22.56400 -50.35800 -34.28000 1.000 27.04594 482 THR D N 1
ATOM 11801 C CA . THR C 1 479 ? 23.49300 -49.31400 -34.69900 1.000 26.61648 482 THR D CA 1
ATOM 11802 C C . THR C 1 479 ? 22.79900 -48.28100 -35.58300 1.000 27.63341 482 THR D C 1
ATOM 11803 O O . THR C 1 479 ? 22.93100 -47.07100 -35.37300 1.000 26.50254 482 THR D O 1
ATOM 11807 N N . CYS C 1 480 ? 22.04400 -48.74600 -36.57600 1.000 27.05113 483 CYS D N 1
ATOM 11808 C CA . CYS C 1 480 ? 21.39300 -47.82600 -37.50300 1.000 23.68426 483 CYS D CA 1
ATOM 11809 C C . CYS C 1 480 ? 20.47200 -46.85900 -36.76700 1.000 25.97561 483 CYS D C 1
ATOM 11810 O O . CYS C 1 480 ? 20.48300 -45.65200 -37.03200 1.000 26.39399 483 CYS D O 1
ATOM 11813 N N . ALA C 1 481 ? 19.66100 -47.38100 -35.84900 1.000 25.50578 484 ALA D N 1
ATOM 11814 C CA . ALA C 1 481 ? 18.78500 -46.54200 -35.04300 1.000 26.78829 484 ALA D CA 1
ATOM 11815 C C . ALA C 1 481 ? 19.58800 -45.60200 -34.13900 1.000 26.82217 484 ALA D C 1
ATOM 11816 O O . ALA C 1 481 ? 19.21900 -44.43600 -33.96400 1.000 24.04161 484 ALA D O 1
ATOM 11818 N N . ALA C 1 482 ? 20.68000 -46.09200 -33.55300 1.000 27.37337 485 ALA D N 1
ATOM 11819 C CA . ALA C 1 482 ? 21.49300 -45.25000 -32.67500 1.000 25.99523 485 ALA D CA 1
ATOM 11820 C C . ALA C 1 482 ? 22.14300 -44.12300 -33.46200 1.000 25.72631 485 ALA D C 1
ATOM 11821 O O . ALA C 1 482 ? 22.29000 -43.00700 -32.95200 1.000 25.00822 485 ALA D O 1
ATOM 11823 N N . LEU C 1 483 ? 22.53600 -44.40400 -34.70800 1.000 24.52399 486 LEU D N 1
ATOM 11824 C CA . LEU C 1 483 ? 23.11800 -43.38100 -35.56800 1.000 24.63580 486 LEU D CA 1
ATOM 11825 C C . LEU C 1 483 ? 22.08200 -42.34000 -35.97800 1.000 28.74838 486 LEU D C 1
ATOM 11826 O O . LEU C 1 483 ? 22.40500 -41.14900 -36.09600 1.000 28.07663 486 LEU D O 1
ATOM 11831 N N . GLU C 1 484 ? 20.83400 -42.76600 -36.21200 1.000 26.63614 487 GLU D N 1
ATOM 11832 C CA . GLU C 1 484 ? 19.79300 -41.79800 -36.53700 1.000 28.60589 487 GLU D CA 1
ATOM 11833 C C . GLU C 1 484 ? 19.54100 -40.87000 -35.36100 1.000 24.96584 487 GLU D C 1
ATOM 11834 O O . GLU C 1 484 ? 19.26100 -39.68500 -35.55100 1.000 25.30389 487 GLU D O 1
ATOM 11840 N N . LEU C 1 485 ? 19.62700 -41.39600 -34.13800 1.000 23.41060 488 LEU D N 1
ATOM 11841 C CA . LEU C 1 485 ? 19.44400 -40.55300 -32.96500 1.000 25.72959 488 LEU D CA 1
ATOM 11842 C C . LEU C 1 485 ? 20.66100 -39.65500 -32.75500 1.000 29.33705 488 LEU D C 1
ATOM 11843 O O . LEU C 1 485 ? 20.51100 -38.44000 -32.54700 1.000 29.96725 488 LEU D O 1
ATOM 11848 N N . MET C 1 486 ? 21.87600 -40.21800 -32.86700 1.000 22.93850 489 MET D N 1
ATOM 11849 C CA . MET C 1 486 ? 23.06300 -39.36900 -32.90100 1.000 28.13414 489 MET D CA 1
ATOM 11850 C C . MET C 1 486 ? 22.92800 -38.29200 -33.97900 1.000 27.25894 489 MET D C 1
ATOM 11851 O O . MET C 1 486 ? 23.30900 -37.13600 -33.76200 1.000 28.42381 489 MET D O 1
ATOM 11856 N N . ALA C 1 487 ? 22.34300 -38.63100 -35.13100 1.000 24.74030 490 ALA D N 1
ATOM 11857 C CA . ALA C 1 487 ? 22.17500 -37.61600 -36.16600 1.000 27.11537 490 ALA D CA 1
ATOM 11858 C C . ALA C 1 487 ? 21.27700 -36.48700 -35.67100 1.000 27.08879 490 ALA D C 1
ATOM 11859 O O . ALA C 1 487 ? 21.62200 -35.31000 -35.79400 1.000 29.65499 490 ALA D O 1
ATOM 11861 N N . LEU C 1 488 ? 20.13200 -36.82300 -35.07800 1.000 26.47032 491 LEU D N 1
ATOM 11862 C CA . LEU C 1 488 ? 19.22100 -35.76100 -34.66000 1.000 29.44454 491 LEU D CA 1
ATOM 11863 C C . LEU C 1 488 ? 19.80000 -34.94600 -33.50400 1.000 27.85691 491 LEU D C 1
ATOM 11864 O O . LEU C 1 488 ? 19.53800 -33.74100 -33.40300 1.000 27.89858 491 LEU D O 1
ATOM 11869 N N . ARG C 1 489 ? 20.57800 -35.58900 -32.63000 1.000 26.69803 492 ARG D N 1
ATOM 11870 C CA . ARG C 1 489 ? 21.32700 -34.85400 -31.62200 1.000 30.33432 492 ARG D CA 1
ATOM 11871 C C . ARG C 1 489 ? 22.30600 -33.87500 -32.25800 1.000 30.60284 492 ARG D C 1
ATOM 11872 O O . ARG C 1 489 ? 22.50800 -32.75700 -31.76200 1.000 30.76958 492 ARG D O 1
ATOM 11880 N N . THR C 1 490 ? 22.93800 -34.28100 -33.34700 1.000 28.30379 493 THR D N 1
ATOM 11881 C CA . THR C 1 490 ? 23.87000 -33.37500 -33.98900 1.000 28.12165 493 THR D CA 1
ATOM 11882 C C . THR C 1 490 ? 23.11100 -32.22800 -34.63900 1.000 29.05287 493 THR D C 1
ATOM 11883 O O . THR C 1 490 ? 23.52900 -31.06900 -34.55700 1.000 27.99957 493 THR D O 1
ATOM 11887 N N . LEU C 1 491 ? 21.97100 -32.54200 -35.25000 1.000 28.51887 494 LEU D N 1
ATOM 11888 C CA . LEU C 1 491 ? 21.08300 -31.51900 -35.78100 1.000 30.09298 494 LEU D CA 1
ATOM 11889 C C . LEU C 1 491 ? 20.70000 -30.51800 -34.70200 1.000 29.62230 494 LEU D C 1
ATOM 11890 O O . LEU C 1 491 ? 20.88100 -29.30900 -34.87300 1.000 29.37941 494 LEU D O 1
ATOM 11895 N N . ALA C 1 492 ? 20.19400 -31.01200 -33.57000 1.000 26.58350 495 ALA D N 1
ATOM 11896 C CA . ALA C 1 492 ? 19.79700 -30.11100 -32.49400 1.000 29.49519 495 ALA D CA 1
ATOM 11897 C C . ALA C 1 492 ? 20.96500 -29.23500 -32.04500 1.000 29.12250 495 ALA D C 1
ATOM 11898 O O . ALA C 1 492 ? 20.80200 -28.02200 -31.86700 1.000 32.23897 495 ALA D O 1
ATOM 11900 N N . MET C 1 493 ? 22.16000 -29.82000 -31.89800 1.000 27.58218 496 MET D N 1
ATOM 11901 C CA . MET C 1 493 ? 23.34300 -29.04600 -31.53100 1.000 28.37678 496 MET D CA 1
ATOM 11902 C C . MET C 1 493 ? 23.63500 -27.95700 -32.55000 1.000 28.55478 496 MET D C 1
ATOM 11903 O O . MET C 1 493 ? 23.86100 -26.79500 -32.19300 1.000 26.69834 496 MET D O 1
ATOM 11908 N N . ALA C 1 494 ? 23.68000 -28.32600 -33.83100 1.000 28.27239 497 ALA D N 1
ATOM 11909 C CA . ALA C 1 494 ? 24.12700 -27.38700 -34.85600 1.000 29.80044 497 ALA D CA 1
ATOM 11910 C C . ALA C 1 494 ? 23.15800 -26.22100 -35.03700 1.000 27.48100 497 ALA D C 1
ATOM 11911 O O . ALA C 1 494 ? 23.57900 -25.11000 -35.35700 1.000 29.19432 497 ALA D O 1
ATOM 11913 N N . VAL C 1 495 ? 21.85000 -26.45400 -34.89800 1.000 29.04340 498 VAL D N 1
ATOM 11914 C CA . VAL C 1 495 ? 20.90200 -25.39600 -35.23000 1.000 26.42094 498 VAL D CA 1
ATOM 11915 C C . VAL C 1 495 ? 20.50500 -24.58300 -34.01800 1.000 29.39330 498 VAL D C 1
ATOM 11916 O O . VAL C 1 495 ? 19.85200 -23.54300 -34.17700 1.000 30.00746 498 VAL D O 1
ATOM 11920 N N . TRP C 1 496 ? 20.88700 -25.01200 -32.81700 1.000 29.60137 499 TRP D N 1
ATOM 11921 C CA . TRP C 1 496 ? 20.53300 -24.28300 -31.60300 1.000 32.19293 499 TRP D CA 1
ATOM 11922 C C . TRP C 1 496 ? 20.85200 -22.78900 -31.67200 1.000 30.83968 499 TRP D C 1
ATOM 11923 O O . TRP C 1 496 ? 19.97700 -21.98400 -31.31200 1.000 28.96630 499 TRP D O 1
ATOM 11934 N N . PRO C 1 497 ? 22.03800 -22.34500 -32.11700 1.000 30.05804 500 PRO D N 1
ATOM 11935 C CA . PRO C 1 497 ? 22.26600 -20.89100 -32.20300 1.000 27.20296 500 PRO D CA 1
ATOM 11936 C C . PRO C 1 497 ? 21.26200 -20.17400 -33.07400 1.000 29.72038 500 PRO D C 1
ATOM 11937 O O . PRO C 1 497 ? 20.90400 -19.02900 -32.77000 1.000 32.36176 500 PRO D O 1
ATOM 11941 N N . LEU C 1 498 ? 20.76600 -20.81500 -34.13000 1.000 29.33328 501 LEU D N 1
ATOM 11942 C CA . LEU C 1 498 ? 19.83500 -20.15300 -35.03300 1.000 28.30782 501 LEU D CA 1
ATOM 11943 C C . LEU C 1 498 ? 18.38000 -20.34000 -34.63500 1.000 30.04512 501 LEU D C 1
ATOM 11944 O O . LEU C 1 498 ? 17.55800 -19.43700 -34.86000 1.000 27.99492 501 LEU D O 1
ATOM 11949 N N . ALA C 1 499 ? 18.03100 -21.50300 -34.08600 1.000 29.43184 502 ALA D N 1
ATOM 11950 C CA . ALA C 1 499 ? 16.66000 -21.81200 -33.66300 1.000 31.03093 502 ALA D CA 1
ATOM 11951 C C . ALA C 1 499 ? 16.73400 -22.40800 -32.26600 1.000 30.94651 502 ALA D C 1
ATOM 11952 O O . ALA C 1 499 ? 16.67000 -23.63600 -32.09200 1.000 32.45252 502 ALA D O 1
ATOM 11954 N N . PRO C 1 500 ? 16.91200 -21.56700 -31.24700 1.000 32.81268 503 PRO D N 1
ATOM 11955 C CA . PRO C 1 500 ? 17.17600 -22.11800 -29.90600 1.000 29.81206 503 PRO D CA 1
ATOM 11956 C C . PRO C 1 500 ? 15.99300 -22.85600 -29.31000 1.000 32.33966 503 PRO D C 1
ATOM 11957 O O . PRO C 1 500 ? 16.19900 -23.81800 -28.56200 1.000 31.47329 503 PRO D O 1
ATOM 11961 N N . GLU C 1 501 ? 14.76000 -22.43400 -29.59200 1.000 29.50846 504 GLU D N 1
ATOM 11962 C CA . GLU C 1 501 ? 13.61200 -23.17700 -29.08200 1.000 35.94579 504 GLU D CA 1
ATOM 11963 C C . GLU C 1 501 ? 13.55900 -24.56700 -29.69100 1.000 33.87326 504 GLU D C 1
ATOM 11964 O O . GLU C 1 501 ? 13.41600 -25.56500 -28.97900 1.000 29.76641 504 GLU D O 1
ATOM 11970 N N . PHE C 1 502 ? 13.67200 -24.64000 -31.01900 1.000 33.32457 505 PHE D N 1
ATOM 11971 C CA . PHE C 1 502 ? 13.71100 -25.92500 -31.70800 1.000 31.09773 505 PHE D CA 1
ATOM 11972 C C . PHE C 1 502 ? 14.85900 -26.77800 -31.20300 1.000 32.28803 505 PHE D C 1
ATOM 11973 O O . PHE C 1 502 ? 14.67200 -27.94800 -30.85300 1.000 34.84320 505 PHE D O 1
ATOM 11981 N N . GLY C 1 503 ? 16.06100 -26.20200 -31.14100 1.000 32.79136 506 GLY D N 1
ATOM 11982 C CA . GLY C 1 503 ? 17.20600 -26.97900 -30.70700 1.000 29.35012 506 GLY D CA 1
ATOM 11983 C C . GLY C 1 503 ? 17.02000 -27.51100 -29.30400 1.000 32.26827 506 GLY D C 1
ATOM 11984 O O . GLY C 1 503 ? 17.32800 -28.67600 -29.02100 1.000 31.67078 506 GLY D O 1
ATOM 11985 N N . ARG C 1 504 ? 16.47000 -26.67700 -28.41700 1.000 28.47704 507 ARG D N 1
ATOM 11986 C CA . ARG C 1 504 ? 16.24400 -27.11100 -27.04100 1.000 35.57825 507 ARG D CA 1
ATOM 11987 C C . ARG C 1 504 ? 15.21400 -28.23200 -26.96500 1.000 36.17269 507 ARG D C 1
ATOM 11988 O O . ARG C 1 504 ? 15.38000 -29.19100 -26.19900 1.000 37.51441 507 ARG D O 1
ATOM 11996 N N . ARG C 1 505 ? 14.12500 -28.11700 -27.71900 1.000 35.26346 508 ARG D N 1
ATOM 11997 C CA . ARG C 1 505 ? 13.07400 -29.12100 -27.59700 1.000 37.84116 508 ARG D CA 1
ATOM 11998 C C . ARG C 1 505 ? 13.53500 -30.46600 -28.14500 1.000 34.71934 508 ARG D C 1
ATOM 11999 O O . ARG C 1 505 ? 13.20400 -31.51500 -27.58200 1.000 38.35877 508 ARG D O 1
ATOM 12007 N N . VAL C 1 506 ? 14.30600 -30.46200 -29.23700 1.000 33.88471 509 VAL D N 1
ATOM 12008 C CA . VAL C 1 506 ? 14.82400 -31.72500 -29.75900 1.000 33.21842 509 VAL D CA 1
ATOM 12009 C C . VAL C 1 506 ? 15.84700 -32.30900 -28.80500 1.000 33.40337 509 VAL D C 1
ATOM 12010 O O . VAL C 1 506 ? 15.86800 -33.52000 -28.56200 1.000 34.05909 509 VAL D O 1
ATOM 12014 N N . ALA C 1 507 ? 16.71500 -31.46700 -28.25100 1.000 33.53975 510 ALA D N 1
ATOM 12015 C CA . ALA C 1 507 ? 17.68100 -31.96700 -27.28300 1.000 36.38698 510 ALA D CA 1
ATOM 12016 C C . ALA C 1 507 ? 16.96700 -32.63100 -26.11300 1.000 38.82330 510 ALA D C 1
ATOM 12017 O O . ALA C 1 507 ? 17.30300 -33.75800 -25.71800 1.000 39.83667 510 ALA D O 1
ATOM 12019 N N . ALA C 1 508 ? 15.94200 -31.96700 -25.57800 1.000 35.40924 511 ALA D N 1
ATOM 12020 C CA . ALA C 1 508 ? 15.25500 -32.51200 -24.41500 1.000 39.07264 511 ALA D CA 1
ATOM 12021 C C . ALA C 1 508 ? 14.57700 -33.82800 -24.73800 1.000 38.89531 511 ALA D C 1
ATOM 12022 O O . ALA C 1 508 ? 14.51300 -34.71200 -23.88000 1.000 37.98768 511 ALA D O 1
ATOM 12024 N N . ALA C 1 509 ? 14.07200 -33.97700 -25.96400 1.000 34.81287 512 ALA D N 1
ATOM 12025 C CA . ALA C 1 509 ? 13.48600 -35.23600 -26.38500 1.000 34.62151 512 ALA D CA 1
ATOM 12026 C C . ALA C 1 509 ? 14.52900 -36.33400 -26.50100 1.000 36.87836 512 ALA D C 1
ATOM 12027 O O . ALA C 1 509 ? 14.16300 -37.51100 -26.59200 1.000 36.87330 512 ALA D O 1
ATOM 12029 N N . LEU C 1 510 ? 15.80800 -35.96700 -26.52300 1.000 36.58565 513 LEU D N 1
ATOM 12030 C CA . LEU C 1 510 ? 16.92000 -36.90000 -26.57300 1.000 36.12246 513 LEU D CA 1
ATOM 12031 C C . LEU C 1 510 ? 17.61000 -37.04800 -25.21800 1.000 37.14467 513 LEU D C 1
ATOM 12032 O O . LEU C 1 510 ? 18.71600 -37.59400 -25.15200 1.000 37.44394 513 LEU D O 1
ATOM 12037 N N . GLY C 1 511 ? 16.99300 -36.55100 -24.14500 1.000 40.92850 514 GLY D N 1
ATOM 12038 C CA . GLY C 1 511 ? 17.50900 -36.72000 -22.80200 1.000 38.43195 514 GLY D CA 1
ATOM 12039 C C . GLY C 1 511 ? 18.53600 -35.70500 -22.35600 1.000 45.61858 514 GLY D C 1
ATOM 12040 O O . GLY C 1 511 ? 19.08700 -35.84800 -21.26000 1.000 48.27217 514 GLY D O 1
ATOM 12041 N N . GLU C 1 512 ? 18.81400 -34.68100 -23.15200 1.000 43.02220 515 GLU D N 1
ATOM 12042 C CA . GLU C 1 512 ? 19.85700 -33.71400 -22.83200 1.000 47.30161 515 GLU D CA 1
ATOM 12043 C C . GLU C 1 512 ? 19.25200 -32.36700 -22.46200 1.000 46.30269 515 GLU D C 1
ATOM 12044 O O . GLU C 1 512 ? 18.51200 -31.77400 -23.25500 1.000 43.26536 515 GLU D O 1
ATOM 12050 N N . ASP C 1 513 ? 19.57000 -31.89400 -21.25700 1.000 49.28351 516 ASP D N 1
ATOM 12051 C CA . ASP C 1 513 ? 19.20800 -30.54300 -20.85200 1.000 52.34660 516 ASP D CA 1
ATOM 12052 C C . ASP C 1 513 ? 20.10800 -29.49200 -21.48500 1.000 52.09337 516 ASP D C 1
ATOM 12053 O O . ASP C 1 513 ? 19.71100 -28.32700 -21.57700 1.000 56.95257 516 ASP D O 1
ATOM 12058 N N . THR C 1 514 ? 21.29500 -29.88200 -21.94100 1.000 48.51984 517 THR D N 1
ATOM 12059 C CA . THR C 1 514 ? 22.19000 -28.97600 -22.63700 1.000 49.11290 517 THR D CA 1
ATOM 12060 C C . THR C 1 514 ? 23.02400 -29.77600 -23.63100 1.000 49.66370 517 THR D C 1
ATOM 12061 O O . THR C 1 514 ? 23.45900 -30.89400 -23.32600 1.000 55.26016 517 THR D O 1
ATOM 12065 N N . ILE C 1 515 ? 23.21500 -29.22200 -24.83300 1.000 48.74366 518 ILE D N 1
ATOM 12066 C CA . ILE C 1 515 ? 24.05700 -29.83500 -25.86000 1.000 43.39868 518 ILE D CA 1
ATOM 12067 C C . ILE C 1 515 ? 25.27100 -28.94000 -26.06200 1.000 41.57440 518 ILE D C 1
ATOM 12068 O O . ILE C 1 515 ? 25.16100 -27.70800 -26.03700 1.000 44.63947 518 ILE D O 1
ATOM 12073 N N . ALA C 1 516 ? 26.42900 -29.57100 -26.23000 1.000 40.10914 519 ALA D N 1
ATOM 12074 C CA . ALA C 1 516 ? 27.69500 -28.89100 -26.44300 1.000 35.89129 519 ALA D CA 1
ATOM 12075 C C . ALA C 1 516 ? 27.97200 -28.74200 -27.93300 1.000 37.45583 519 ALA D C 1
ATOM 12076 O O . ALA C 1 516 ? 27.88400 -29.71800 -28.69300 1.000 34.62282 519 ALA D O 1
ATOM 12078 N N . LEU C 1 517 ? 28.33400 -27.53200 -28.34300 1.000 30.87308 520 LEU D N 1
ATOM 12079 C CA . LEU C 1 517 ? 28.72800 -27.29400 -29.72400 1.000 31.52951 520 LEU D CA 1
ATOM 12080 C C . LEU C 1 517 ? 30.17000 -27.75100 -29.90600 1.000 33.32558 520 LEU D C 1
ATOM 12081 O O . LEU C 1 517 ? 31.10300 -27.10900 -29.41400 1.000 33.77469 520 LEU D O 1
ATOM 12086 N N . GLU C 1 518 ? 30.36000 -28.84800 -30.62500 1.000 32.33957 521 GLU D N 1
ATOM 12087 C CA . GLU C 1 518 ? 31.66700 -29.47700 -30.73600 1.000 32.65849 521 GLU D CA 1
ATOM 12088 C C . GLU C 1 518 ? 31.69600 -30.29300 -32.02200 1.000 30.59947 521 GLU D C 1
ATOM 12089 O O . GLU C 1 518 ? 30.64400 -30.67400 -32.54700 1.000 29.39480 521 GLU D O 1
ATOM 12095 N N . PRO C 1 519 ? 32.88100 -30.54000 -32.58000 1.000 32.34056 522 PRO D N 1
ATOM 12096 C CA . PRO C 1 519 ? 32.95000 -31.33000 -33.81900 1.000 30.31518 522 PRO D CA 1
ATOM 12097 C C . PRO C 1 519 ? 32.76800 -32.82200 -33.60800 1.000 32.36251 522 PRO D C 1
ATOM 12098 O O . PRO C 1 519 ? 32.65800 -33.55100 -34.60000 1.000 30.87506 522 PRO D O 1
ATOM 12102 N N . THR C 1 520 ? 32.74800 -33.30800 -32.36600 1.000 32.07222 523 THR D N 1
ATOM 12103 C CA . THR C 1 520 ? 32.57700 -34.73200 -32.11100 1.000 30.30887 523 THR D CA 1
ATOM 12104 C C . THR C 1 520 ? 31.10800 -35.04100 -31.86400 1.000 27.98481 523 THR D C 1
ATOM 12105 O O . THR C 1 520 ? 30.58600 -34.66600 -30.80800 1.000 27.40555 523 THR D O 1
ATOM 12109 N N . PRO C 1 521 ? 30.41900 -35.75200 -32.76200 1.000 27.51161 524 PRO D N 1
ATOM 12110 C CA . PRO C 1 521 ? 29.04500 -36.19100 -32.45000 1.000 28.21569 524 PRO D CA 1
ATOM 12111 C C . PRO C 1 521 ? 29.02500 -37.23100 -31.33600 1.000 27.71919 524 PRO D C 1
ATOM 12112 O O . PRO C 1 521 ? 29.98700 -37.97900 -31.12500 1.000 28.12248 524 PRO D O 1
ATOM 12116 N N . ARG C 1 522 ? 27.91000 -37.26800 -30.60800 1.000 25.43076 525 ARG D N 1
ATOM 12117 C CA . ARG C 1 522 ? 27.77400 -38.12800 -29.44200 1.000 29.32022 525 ARG D CA 1
ATOM 12118 C C . ARG C 1 522 ? 26.55400 -39.03600 -29.56500 1.000 28.12838 525 ARG D C 1
ATOM 12119 O O . ARG C 1 522 ? 25.47500 -38.59600 -29.98500 1.000 27.33525 525 ARG D O 1
ATOM 12127 N N . TRP C 1 523 ? 26.72100 -40.29900 -29.17900 1.000 27.18725 526 TRP D N 1
ATOM 12128 C CA . TRP C 1 523 ? 25.57100 -41.18400 -29.06900 1.000 25.84398 526 TRP D CA 1
ATOM 12129 C C . TRP C 1 523 ? 24.55500 -40.60100 -28.09800 1.000 26.35963 526 TRP D C 1
ATOM 12130 O O . TRP C 1 523 ? 24.89800 -39.86600 -27.17000 1.000 30.45727 526 TRP D O 1
ATOM 12141 N N . VAL C 1 524 ? 23.28900 -40.90600 -28.33200 1.000 27.22583 527 VAL D N 1
ATOM 12142 C CA . VAL C 1 524 ? 22.28500 -40.72500 -27.29600 1.000 24.48441 527 VAL D CA 1
ATOM 12143 C C . VAL C 1 524 ? 22.44100 -41.87500 -26.31500 1.000 29.20173 527 VAL D C 1
ATOM 12144 O O . VAL C 1 524 ? 22.71600 -43.01600 -26.71400 1.000 27.13058 527 VAL D O 1
ATOM 12148 N N . ARG C 1 525 ? 22.33800 -41.58000 -25.02900 1.000 30.44198 528 ARG D N 1
ATOM 12149 C CA . ARG C 1 525 ? 22.54200 -42.62500 -24.03700 1.000 31.60356 528 ARG D CA 1
ATOM 12150 C C . ARG C 1 525 ? 21.51900 -43.73800 -24.23600 1.000 31.31586 528 ARG D C 1
ATOM 12151 O O . ARG C 1 525 ? 20.31300 -43.45100 -24.31700 1.000 30.09749 528 ARG D O 1
ATOM 12159 N N . PRO C 1 526 ? 21.95100 -45.00000 -24.33300 1.000 31.46614 529 PRO D N 1
ATOM 12160 C CA . PRO C 1 526 ? 21.00200 -46.11000 -24.45700 1.000 29.19223 529 PRO D CA 1
ATOM 12161 C C . PRO C 1 526 ? 19.94400 -46.06700 -23.36400 1.000 36.21152 529 PRO D C 1
ATOM 12162 O O . PRO C 1 526 ? 20.22200 -45.67100 -22.22800 1.000 36.47024 529 PRO D O 1
ATOM 12166 N N . ASP C 1 527 ? 18.70300 -46.41700 -23.74800 1.000 32.14412 530 ASP D N 1
ATOM 12167 C CA . ASP C 1 527 ? 17.50800 -46.51300 -22.90200 1.000 32.90112 530 ASP D CA 1
ATOM 12168 C C . ASP C 1 527 ? 16.85300 -45.16200 -22.69600 1.000 30.79084 530 ASP D C 1
ATOM 12169 O O . ASP C 1 527 ? 15.88300 -45.05700 -21.93000 1.000 32.17341 530 ASP D O 1
ATOM 12174 N N . THR C 1 528 ? 17.33600 -44.13000 -23.36400 1.000 30.48168 531 THR D N 1
ATOM 12175 C CA . THR C 1 528 ? 16.64300 -42.84900 -23.35500 1.000 30.55434 531 THR D CA 1
ATOM 12176 C C . THR C 1 528 ? 15.32500 -42.98100 -24.11300 1.000 32.53055 531 THR D C 1
ATOM 12177 O O . THR C 1 528 ? 15.29900 -43.44500 -25.26600 1.000 31.88119 531 THR D O 1
ATOM 12181 N N . GLU C 1 529 ? 14.22500 -42.61700 -23.45200 1.000 27.60943 532 GLU D N 1
ATOM 12182 C CA . GLU C 1 529 ? 12.94800 -42.54100 -24.14300 1.000 31.41787 532 GLU D CA 1
ATOM 12183 C C . GLU C 1 529 ? 13.00300 -41.43900 -25.19700 1.000 31.18786 532 GLU D C 1
ATOM 12184 O O . GLU C 1 529 ? 13.43900 -40.31900 -24.92500 1.000 32.42779 532 GLU D O 1
ATOM 12190 N N . ILE C 1 530 ? 12.58900 -41.77900 -26.40700 1.000 29.81741 533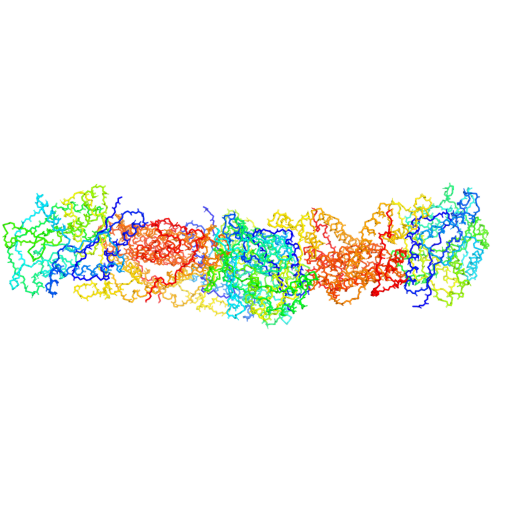 ILE D N 1
ATOM 12191 C CA . ILE C 1 530 ? 12.58100 -40.87800 -27.55100 1.000 29.17298 533 ILE D CA 1
ATOM 12192 C C . ILE C 1 530 ? 11.13400 -40.45900 -27.81200 1.000 33.11184 533 ILE D C 1
ATOM 12193 O O . ILE C 1 530 ? 10.28100 -41.29600 -28.13200 1.000 28.82026 533 ILE D O 1
ATOM 12198 N N . LYS C 1 531 ? 10.82700 -39.17600 -27.66200 1.000 33.61394 534 LYS D N 1
ATOM 12199 C CA . LYS C 1 531 ? 9.51800 -38.71400 -28.13100 1.000 35.02501 534 LYS D CA 1
ATOM 12200 C C . LYS C 1 531 ? 9.65800 -37.29800 -28.65200 1.000 31.68411 534 LYS D C 1
ATOM 12201 O O . LYS C 1 531 ? 9.93400 -36.37200 -27.88500 1.000 32.32650 534 LYS D O 1
ATOM 12207 N N . PHE C 1 532 ? 9.44400 -37.15000 -29.95000 1.000 34.35176 535 PHE D N 1
ATOM 12208 C CA . PHE C 1 532 ? 9.54100 -35.87900 -30.64000 1.000 35.36001 535 PHE D CA 1
ATOM 12209 C C . PHE C 1 532 ? 8.14400 -35.29900 -30.80300 1.000 36.52472 535 PHE D C 1
ATOM 12210 O O . PHE C 1 532 ? 7.22400 -35.99300 -31.25900 1.000 35.86359 535 PHE D O 1
ATOM 12218 N N . ALA C 1 533 ? 7.98700 -34.03800 -30.40700 1.000 35.74848 536 ALA D N 1
ATOM 12219 C CA . ALA C 1 533 ? 6.79900 -33.28000 -30.76600 1.000 33.77728 536 ALA D CA 1
ATOM 12220 C C . ALA C 1 533 ? 6.55400 -33.35200 -32.27100 1.000 36.78527 536 ALA D C 1
ATOM 12221 O O . ALA C 1 533 ? 7.48500 -33.49600 -33.07100 1.000 33.26185 536 ALA D O 1
ATOM 12223 N N . THR C 1 534 ? 5.27500 -33.24100 -32.65200 1.000 38.19937 537 THR D N 1
ATOM 12224 C CA . THR C 1 534 ? 4.83300 -33.31000 -34.03900 1.000 34.78907 537 THR D CA 1
ATOM 12225 C C . THR C 1 534 ? 4.68700 -31.93900 -34.68700 1.000 39.47829 537 THR D C 1
ATOM 12226 O O . THR C 1 534 ? 4.49200 -31.86300 -35.90800 1.000 38.55235 537 THR D O 1
ATOM 12230 N N . ASP C 1 535 ? 4.81600 -30.86100 -33.91100 1.000 36.40384 538 ASP D N 1
ATOM 12231 C CA . ASP C 1 535 ? 4.46100 -29.52400 -34.35300 1.000 40.96225 538 ASP D CA 1
ATOM 12232 C C . ASP C 1 535 ? 5.49700 -28.47400 -33.93600 1.000 40.21074 538 ASP D C 1
ATOM 12233 O O . ASP C 1 535 ? 5.18200 -27.48700 -33.28100 1.000 42.00977 538 ASP D O 1
ATOM 12238 N N . HIS C 1 536 ? 6.75900 -28.65400 -34.32500 1.000 38.08127 539 HIS D N 1
ATOM 12239 C CA . HIS C 1 536 ? 7.76500 -27.65400 -33.95200 1.000 35.65835 539 HIS D CA 1
ATOM 12240 C C . HIS C 1 536 ? 7.55800 -26.33200 -34.68700 1.000 34.75318 539 HIS D C 1
ATOM 12241 O O . HIS C 1 536 ? 7.74100 -25.26100 -34.10200 1.000 33.62728 539 HIS D O 1
ATOM 12248 N N . PHE C 1 537 ? 7.18200 -26.38600 -35.96600 1.000 34.51384 540 PHE D N 1
ATOM 12249 C CA . PHE C 1 537 ? 7.01100 -25.21900 -36.81900 1.000 36.73053 540 PHE D CA 1
ATOM 12250 C C . PHE C 1 537 ? 5.53000 -25.00200 -37.12000 1.000 41.47802 540 PHE D C 1
ATOM 12251 O O . PHE C 1 537 ? 4.70600 -25.91400 -36.98000 1.000 42.75944 540 PHE D O 1
ATOM 12259 N N . SER C 1 538 ? 5.18900 -23.78200 -37.53300 1.000 42.35243 541 SER D N 1
ATOM 12260 C CA . SER C 1 538 ? 3.79000 -23.41400 -37.73700 1.000 44.73469 541 SER D CA 1
ATOM 12261 C C . SER C 1 538 ? 3.61900 -22.72400 -39.08300 1.000 41.75074 541 SER D C 1
ATOM 12262 O O . SER C 1 538 ? 4.25700 -21.68100 -39.32900 1.000 37.77015 541 SER D O 1
ATOM 12265 N N . PRO C 1 539 ? 2.77300 -23.25400 -39.97900 1.000 45.69239 542 PRO D N 1
ATOM 12266 C CA . PRO C 1 539 ? 2.50700 -22.76300 -41.34500 1.000 46.43435 542 PRO D CA 1
ATOM 12267 C C . PRO C 1 539 ? 1.79700 -21.40100 -41.41600 1.000 41.13385 542 PRO D C 1
ATOM 12268 O O . PRO C 1 539 ? 1.04000 -21.06400 -40.50200 1.000 43.62485 542 PRO D O 1
ATOM 12272 N N . GLN D 1 7 ? 46.68700 -53.08800 -54.34800 1.000 58.03143 10 GLN B00Z N 1
ATOM 12273 C CA . GLN D 1 7 ? 46.53100 -54.54400 -54.40200 1.000 55.24088 10 GLN B00Z CA 1
ATOM 12274 C C . GLN D 1 7 ? 47.13300 -55.16100 -55.66100 1.000 48.73169 10 GLN B00Z C 1
ATOM 12275 O O . GLN D 1 7 ? 47.62800 -56.28200 -55.62000 1.000 53.31592 10 GLN B00Z O 1
ATOM 12281 N N . GLY D 1 8 ? 47.08100 -54.43800 -56.77700 1.000 45.61237 11 GLY B00Z N 1
ATOM 12282 C CA . GLY D 1 8 ? 47.61000 -54.93400 -58.03500 1.000 43.10446 11 GLY B00Z CA 1
ATOM 12283 C C . GLY D 1 8 ? 46.79500 -56.01800 -58.71700 1.000 45.43746 11 GLY B00Z C 1
ATOM 12284 O O . GLY D 1 8 ? 47.27000 -56.59900 -59.70000 1.000 43.89554 11 GLY B00Z O 1
ATOM 12285 N N . ARG D 1 9 ? 45.59000 -56.31800 -58.23700 1.000 40.56723 12 ARG B00Z N 1
ATOM 12286 C CA . ARG D 1 9 ? 44.85600 -57.43100 -58.84600 1.000 37.82122 12 ARG B00Z CA 1
ATOM 12287 C C . ARG D 1 9 ? 43.84800 -56.92500 -59.87100 1.000 35.16488 12 ARG B00Z C 1
ATOM 12288 O O . ARG D 1 9 ? 43.24300 -55.86700 -59.67000 1.000 35.96720 12 ARG B00Z O 1
ATOM 12296 N N . PRO D 1 10 ? 43.61700 -57.64500 -60.97100 1.000 33.83927 13 PRO B00Z N 1
ATOM 12297 C CA . PRO D 1 10 ? 42.59800 -57.19700 -61.92900 1.000 34.22809 13 PRO B00Z CA 1
ATOM 12298 C C . PRO D 1 10 ? 41.20200 -57.41400 -61.36400 1.000 34.06698 13 PRO B00Z C 1
ATOM 12299 O O . PRO D 1 10 ? 40.94800 -58.37200 -60.62400 1.000 32.50007 13 PRO B00Z O 1
ATOM 12303 N N . VAL D 1 11 ? 40.29000 -56.51200 -61.73500 1.000 31.17247 14 VAL B00Z N 1
ATOM 12304 C CA . VAL D 1 11 ? 38.89600 -56.55500 -61.29600 1.000 30.03193 14 VAL B00Z CA 1
ATOM 12305 C C . VAL D 1 11 ? 38.02300 -57.02000 -62.45400 1.000 27.74495 14 VAL B00Z C 1
ATOM 12306 O O . VAL D 1 11 ? 38.06500 -56.44100 -63.55000 1.000 28.25681 14 VAL B00Z O 1
ATOM 12310 N N . LEU D 1 12 ? 37.23100 -58.05700 -62.20300 1.000 27.62803 15 LEU B00Z N 1
ATOM 12311 C CA . LEU D 1 12 ? 36.23400 -58.55800 -63.14800 1.000 30.37670 15 LEU B00Z CA 1
ATOM 12312 C C . LEU D 1 12 ? 34.84300 -58.09400 -62.72100 1.000 32.71089 15 LEU B00Z C 1
ATOM 12313 O O . LEU D 1 12 ? 34.37400 -58.46200 -61.63500 1.000 33.56535 15 LEU B00Z O 1
ATOM 12318 N N . LEU D 1 13 ? 34.17900 -57.31200 -63.58000 1.000 28.66774 16 LEU B00Z N 1
ATOM 12319 C CA . LEU D 1 13 ? 32.82600 -56.82500 -63.32200 1.000 26.33936 16 LEU B00Z CA 1
ATOM 12320 C C . LEU D 1 13 ? 31.84100 -57.67200 -64.11100 1.000 28.85343 16 LEU B00Z C 1
ATOM 12321 O O . LEU D 1 13 ? 31.92100 -57.74700 -65.34400 1.000 29.88896 16 LEU B00Z O 1
ATOM 12326 N N . LEU D 1 14 ? 30.91000 -58.29400 -63.39600 1.000 25.15458 17 LEU B00Z N 1
ATOM 12327 C CA . LEU D 1 14 ? 30.00100 -59.28700 -63.95200 1.000 25.47391 17 LEU B00Z CA 1
ATOM 12328 C C . LEU D 1 14 ? 28.56300 -58.86700 -63.68300 1.000 28.17527 17 LEU B00Z C 1
ATOM 12329 O O . LEU D 1 14 ? 27.93900 -59.33600 -62.71800 1.000 28.09926 17 LEU B00Z O 1
ATOM 12334 N N . PRO D 1 15 ? 28.00100 -57.99800 -64.52100 1.000 27.14440 18 PRO B00Z N 1
ATOM 12335 C CA . PRO D 1 15 ? 26.55100 -57.77000 -64.47400 1.000 28.79107 18 PRO B00Z CA 1
ATOM 12336 C C . PRO D 1 15 ? 25.80000 -58.99500 -64.98200 1.000 28.90382 18 PRO B00Z C 1
ATOM 12337 O O . PRO D 1 15 ? 26.34400 -59.82700 -65.71800 1.000 27.56748 18 PRO B00Z O 1
ATOM 12341 N N . SER D 1 16 ? 24.54900 -59.11600 -64.52400 1.000 27.53974 19 SER B00Z N 1
ATOM 12342 C CA . SER D 1 16 ? 23.59000 -60.08000 -65.05900 1.000 29.57552 19 SER B00Z CA 1
ATOM 12343 C C . SER D 1 16 ? 23.66800 -60.16600 -66.57900 1.000 32.02112 19 SER B00Z C 1
ATOM 12344 O O . SER D 1 16 ? 23.77100 -59.14800 -67.26600 1.000 31.25066 19 SER B00Z O 1
ATOM 12347 N N . PHE D 1 17 ? 23.64400 -61.39200 -67.10300 1.000 28.76355 20 PHE B00Z N 1
ATOM 12348 C CA . PHE D 1 17 ? 23.53400 -61.57300 -68.54800 1.000 30.27014 20 PHE B00Z CA 1
ATOM 12349 C C . PHE D 1 17 ? 22.06000 -61.43300 -68.89700 1.000 29.25880 20 PHE B00Z C 1
ATOM 12350 O O . PHE D 1 17 ? 21.25000 -62.20700 -68.38700 1.000 31.84404 20 PHE B00Z O 1
ATOM 12358 N N . PRO D 1 18 ? 21.66000 -60.43800 -69.69100 1.000 29.29854 21 PRO B00Z N 1
ATOM 12359 C CA . PRO D 1 18 ? 20.21600 -60.21700 -69.91500 1.000 31.09042 21 PRO B00Z CA 1
ATOM 12360 C C . PRO D 1 18 ? 19.62600 -61.26700 -70.85800 1.000 34.50736 21 PRO B00Z C 1
ATOM 12361 O O . PRO D 1 18 ? 20.20000 -61.58200 -71.90200 1.000 33.85606 21 PRO B00Z O 1
ATOM 12365 N N . THR D 1 19 ? 18.49600 -61.83100 -70.45900 1.000 33.91942 22 THR B00Z N 1
ATOM 12366 C CA . THR D 1 19 ? 17.71800 -62.73500 -71.29100 1.000 35.68350 22 THR B00Z CA 1
ATOM 12367 C C . THR D 1 19 ? 17.50600 -62.12900 -72.67600 1.000 34.24515 22 THR B00Z C 1
ATOM 12368 O O . THR D 1 19 ? 16.90600 -61.05300 -72.78300 1.000 30.16221 22 THR B00Z O 1
ATOM 12372 N N . PRO D 1 20 ? 17.99500 -62.76400 -73.75000 1.000 32.77662 23 PRO B00Z N 1
ATOM 12373 C CA . PRO D 1 20 ? 17.83200 -62.17200 -75.09000 1.000 31.03336 23 PRO B00Z CA 1
ATOM 12374 C C . PRO D 1 20 ? 16.48700 -62.54300 -75.71300 1.000 35.13924 23 PRO B00Z C 1
ATOM 12375 O O . PRO D 1 20 ? 16.40600 -63.18400 -76.77100 1.000 35.52573 23 PRO B00Z O 1
ATOM 12379 N N . ASN D 1 21 ? 15.40600 -62.17400 -75.02600 1.000 35.27345 24 ASN B00Z N 1
ATOM 12380 C CA . ASN D 1 21 ? 14.04700 -62.28400 -75.55000 1.000 38.14702 24 ASN B00Z CA 1
ATOM 12381 C C . ASN D 1 21 ? 13.46800 -60.91900 -75.87800 1.000 33.72638 24 ASN B00Z C 1
ATOM 12382 O O . ASN D 1 21 ? 12.25100 -60.78100 -75.98800 1.000 32.75389 24 ASN B00Z O 1
ATOM 12387 N N . GLY D 1 22 ? 14.31600 -59.91000 -76.00400 1.000 33.77448 25 GLY B00Z N 1
ATOM 12388 C CA . GLY D 1 22 ? 13.85800 -58.54600 -76.16900 1.000 37.52766 25 GLY B00Z CA 1
ATOM 12389 C C . GLY D 1 22 ? 15.02200 -57.58200 -76.07600 1.000 34.46809 25 GLY B00Z C 1
ATOM 12390 O O . GLY D 1 22 ? 16.18000 -57.98200 -75.94900 1.000 37.16267 25 GLY B00Z O 1
ATOM 12391 N N . GLU D 1 23 ? 14.68100 -56.30000 -76.16600 1.000 35.26731 26 GLU B00Z N 1
ATOM 12392 C CA . GLU D 1 23 ? 15.58400 -55.16000 -76.07200 1.000 36.06945 26 GLU B00Z CA 1
ATOM 12393 C C . GLU D 1 23 ? 15.77600 -54.72400 -74.63200 1.000 34.77412 26 GLU B00Z C 1
ATOM 12394 O O . GLU D 1 23 ? 14.97100 -55.03600 -73.75300 1.000 38.29159 26 GLU B00Z O 1
ATOM 12400 N N . LEU D 1 24 ? 16.81100 -53.91400 -74.41500 1.000 33.50990 27 LEU B00Z N 1
ATOM 12401 C CA . LEU D 1 24 ? 16.98400 -53.27700 -73.11600 1.000 34.49734 27 LEU B00Z CA 1
ATOM 12402 C C . LEU D 1 24 ? 16.08500 -52.05300 -73.00100 1.000 34.99704 27 LEU B00Z C 1
ATOM 12403 O O . LEU D 1 24 ? 15.90800 -51.30200 -73.96800 1.000 35.56052 27 LEU B00Z O 1
ATOM 12408 N N . HIS D 1 25 ? 15.52100 -51.85800 -71.80900 1.000 35.26110 28 HIS B00Z N 1
ATOM 12409 C CA . HIS D 1 25 ? 14.85200 -50.61500 -71.45400 1.000 36.45617 28 HIS B00Z CA 1
ATOM 12410 C C . HIS D 1 25 ? 15.70800 -49.82600 -70.46200 1.000 33.53193 28 HIS B00Z C 1
ATOM 12411 O O . HIS D 1 25 ? 16.80700 -50.24200 -70.07800 1.000 30.83027 28 HIS B00Z O 1
ATOM 12418 N N . LEU D 1 26 ? 15.18900 -48.66300 -70.05200 1.000 33.62993 29 LEU B00Z N 1
ATOM 12419 C CA . LEU D 1 26 ? 15.93100 -47.80100 -69.13800 1.000 32.95212 29 LEU B00Z CA 1
ATOM 12420 C C . LEU D 1 26 ? 16.06700 -48.41800 -67.75500 1.000 34.15733 29 LEU B00Z C 1
ATOM 12421 O O . LEU D 1 26 ? 17.02900 -48.10800 -67.04200 1.000 31.68911 29 LEU B00Z O 1
ATOM 12426 N N . GLY D 1 27 ? 15.11600 -49.26100 -67.34800 1.000 31.62295 30 GLY B00Z N 1
ATOM 12427 C CA . GLY D 1 27 ? 15.27400 -49.97900 -66.09500 1.000 30.68674 30 GLY B00Z CA 1
ATOM 12428 C C . GLY D 1 27 ? 16.53200 -50.83300 -66.08500 1.000 33.78528 30 GLY B00Z C 1
ATOM 12429 O O . GLY D 1 27 ? 17.30100 -50.81800 -65.11700 1.000 33.16165 30 GLY B00Z O 1
ATOM 12430 N N . HIS D 1 28 ? 16.77700 -51.56400 -67.18200 1.000 31.92079 31 HIS B00Z N 1
ATOM 12431 C CA . HIS D 1 28 ? 17.99800 -52.36700 -67.29200 1.000 33.66337 31 HIS B00Z CA 1
ATOM 12432 C C . HIS D 1 28 ? 19.23800 -51.50500 -67.10500 1.000 30.79114 31 HIS B00Z C 1
ATOM 12433 O O . HIS D 1 28 ? 20.15900 -51.87000 -66.35900 1.000 30.27340 31 HIS B00Z O 1
ATOM 12440 N N . LEU D 1 29 ? 19.27800 -50.36000 -67.78800 1.000 28.23110 32 LEU B00Z N 1
ATOM 12441 C CA . LEU D 1 29 ? 20.43100 -49.47800 -67.68800 1.000 32.32118 32 LEU B00Z CA 1
ATOM 12442 C C . LEU D 1 29 ? 20.60200 -48.97500 -66.26000 1.000 32.50599 32 LEU B00Z C 1
ATOM 12443 O O . LEU D 1 29 ? 21.72600 -48.91200 -65.74600 1.000 31.15147 32 LEU B00Z O 1
ATOM 12448 N N . SER D 1 30 ? 19.49500 -48.64800 -65.58900 1.000 30.12808 33 SER B00Z N 1
ATOM 12449 C CA . SER D 1 30 ? 19.61000 -48.01600 -64.28200 1.000 30.34104 33 SER B00Z CA 1
ATOM 12450 C C . SER D 1 30 ? 20.12600 -48.99100 -63.23400 1.000 29.91509 33 SER B00Z C 1
ATOM 12451 O O . SER D 1 30 ? 20.63100 -48.56000 -62.19200 1.000 29.50361 33 SER B0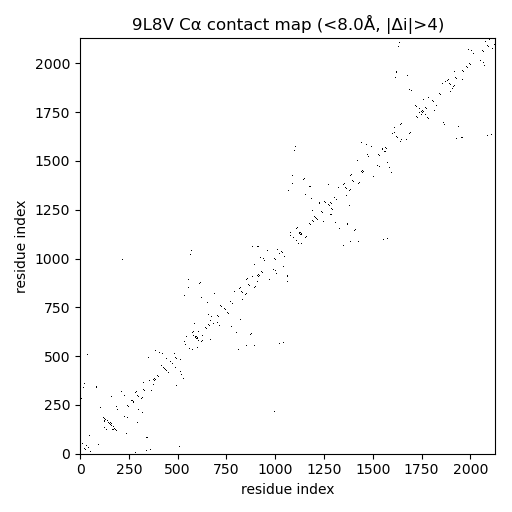0Z O 1
ATOM 12454 N N . GLY D 1 31 ? 20.01000 -50.28500 -63.48800 1.000 26.03533 34 GLY B00Z N 1
ATOM 12455 C CA . GLY D 1 31 ? 20.44500 -51.27000 -62.54400 1.000 24.97724 34 GLY B00Z CA 1
ATOM 12456 C C . GLY D 1 31 ? 21.85800 -51.71600 -62.85300 1.000 28.52015 34 GLY B00Z C 1
ATOM 12457 O O . GLY D 1 31 ? 22.81800 -50.93000 -62.82900 1.000 28.11420 34 GLY B00Z O 1
ATOM 12458 N N . PRO D 1 32 ? 22.00900 -52.99700 -63.17800 1.000 26.04930 35 PRO B00Z N 1
ATOM 12459 C CA . PRO D 1 32 ? 23.36800 -53.56700 -63.20800 1.000 29.77403 35 PRO B00Z CA 1
ATOM 12460 C C . PRO D 1 32 ? 24.23800 -53.01000 -64.32300 1.000 29.42980 35 PRO B00Z C 1
ATOM 12461 O O . PRO D 1 32 ? 25.46200 -52.94600 -64.16200 1.000 25.92299 35 PRO B00Z O 1
ATOM 12465 N N . PHE D 1 33 ? 23.66700 -52.55400 -65.43100 1.000 26.41193 36 PHE B00Z N 1
ATOM 12466 C CA . PHE D 1 33 ? 24.54200 -52.21800 -66.55000 1.000 27.91077 36 PHE B00Z CA 1
ATOM 12467 C C . PHE D 1 33 ? 25.20600 -50.84800 -66.38800 1.000 29.49403 36 PHE B00Z C 1
ATOM 12468 O O . PHE D 1 33 ? 26.42200 -50.73000 -66.59400 1.000 28.28155 36 PHE B00Z O 1
ATOM 12476 N N . LEU D 1 34 ? 24.47200 -49.80300 -65.99000 1.000 28.31258 37 LEU B00Z N 1
ATOM 12477 C CA . LEU D 1 34 ? 25.17100 -48.55000 -65.66900 1.000 27.92385 37 LEU B00Z CA 1
ATOM 12478 C C . LEU D 1 34 ? 26.07900 -48.72300 -64.45100 1.000 27.34722 37 LEU B00Z C 1
ATOM 12479 O O . LEU D 1 34 ? 27.19500 -48.18000 -64.40900 1.000 26.55454 37 LEU B00Z O 1
ATOM 12484 N N . ASN D 1 35 ? 25.61900 -49.46600 -63.44700 1.000 26.24092 38 ASN B00Z N 1
ATOM 12485 C CA . ASN D 1 35 ? 26.42400 -49.66100 -62.24700 1.000 26.07095 38 ASN B00Z CA 1
ATOM 12486 C C . ASN D 1 35 ? 27.76300 -50.31000 -62.59500 1.000 27.99914 38 ASN B00Z C 1
ATOM 12487 O O . ASN D 1 35 ? 28.82900 -49.82700 -62.18800 1.000 24.73094 38 ASN B00Z O 1
ATOM 12492 N N . ALA D 1 36 ? 27.72700 -51.39100 -63.39000 1.000 27.13210 39 ALA B00Z N 1
ATOM 12493 C CA . ALA D 1 36 ? 28.96500 -52.07000 -63.76300 1.000 26.78608 39 ALA B00Z CA 1
ATOM 12494 C C . ALA D 1 36 ? 29.84600 -51.17500 -64.61900 1.000 27.76636 39 ALA B00Z C 1
ATOM 12495 O O . ALA D 1 36 ? 31.06900 -51.15200 -64.43400 1.000 25.79504 39 ALA B00Z O 1
ATOM 12497 N N . ASP D 1 37 ? 29.25200 -50.41700 -65.55700 1.000 25.05866 40 ASP B00Z N 1
ATOM 12498 C CA . ASP D 1 37 ? 30.08500 -49.55900 -66.38900 1.000 24.86270 40 ASP B00Z CA 1
ATOM 12499 C C . ASP D 1 37 ? 30.71600 -48.43400 -65.56900 1.000 27.12561 40 ASP B00Z C 1
ATOM 12500 O O . ASP D 1 37 ? 31.89900 -48.12400 -65.75000 1.000 24.29279 40 ASP B00Z O 1
ATOM 12505 N N . ALA D 1 38 ? 29.95700 -47.81700 -64.66000 1.000 24.83863 41 ALA B00Z N 1
ATOM 12506 C CA . ALA D 1 38 ? 30.52400 -46.73200 -63.85000 1.000 26.60547 41 ALA B00Z CA 1
ATOM 12507 C C . ALA D 1 38 ? 31.58400 -47.25300 -62.88400 1.000 28.89906 41 ALA B00Z C 1
ATOM 12508 O O . ALA D 1 38 ? 32.60800 -46.58600 -62.65000 1.000 25.21422 41 ALA B00Z O 1
ATOM 12510 N N . CYS D 1 39 ? 31.34000 -48.42500 -62.28700 1.000 26.17716 42 CYS B00Z N 1
ATOM 12511 C CA . CYS D 1 39 ? 32.35800 -49.04300 -61.45000 1.000 25.79967 42 CYS B00Z CA 1
ATOM 12512 C C . CYS D 1 39 ? 33.63200 -49.26900 -62.25300 1.000 26.19210 42 CYS B00Z C 1
ATOM 12513 O O . CYS D 1 39 ? 34.72700 -48.86200 -61.84000 1.000 25.91322 42 CYS B00Z O 1
ATOM 12516 N N . ARG D 1 40 ? 33.48100 -49.85700 -63.44700 1.000 28.78155 43 ARG B00Z N 1
ATOM 12517 C CA . ARG D 1 40 ? 34.59800 -50.12600 -64.35200 1.000 27.72958 43 ARG B00Z CA 1
ATOM 12518 C C . ARG D 1 40 ? 35.42100 -48.86700 -64.61100 1.000 28.14030 43 ARG B00Z C 1
ATOM 12519 O O . ARG D 1 40 ? 36.65200 -48.86200 -64.48100 1.000 27.60327 43 ARG B00Z O 1
ATOM 12527 N N . ARG D 1 41 ? 34.73500 -47.78100 -64.95700 1.000 27.62759 44 ARG B00Z N 1
ATOM 12528 C CA . ARG D 1 41 ? 35.39200 -46.54800 -65.35500 1.000 27.16640 44 ARG B00Z CA 1
ATOM 12529 C C . ARG D 1 41 ? 36.11300 -45.90800 -64.17200 1.000 29.32792 44 ARG B00Z C 1
ATOM 12530 O O . ARG D 1 41 ? 37.23100 -45.39400 -64.31400 1.000 28.04956 44 ARG B00Z O 1
ATOM 12538 N N . ALA D 1 42 ? 35.48800 -45.94400 -62.99300 1.000 28.86177 45 ALA B00Z N 1
ATOM 12539 C CA . ALA D 1 42 ? 36.12200 -45.40600 -61.79700 1.000 29.02928 45 ALA B00Z CA 1
ATOM 12540 C C . ALA D 1 42 ? 37.36800 -46.21000 -61.43200 1.000 28.00390 45 ALA B00Z C 1
ATOM 12541 O O . ALA D 1 42 ? 38.40000 -45.63200 -61.08200 1.000 29.90943 45 ALA B00Z O 1
ATOM 12543 N N . LEU D 1 43 ? 37.29900 -47.54500 -61.53800 1.000 26.86423 46 LEU B00Z N 1
ATOM 12544 C CA . LEU D 1 43 ? 38.49400 -48.36000 -61.31700 1.000 28.86781 46 LEU B00Z CA 1
ATOM 12545 C C . LEU D 1 43 ? 39.60000 -47.98700 -62.29800 1.000 29.48579 46 LEU B00Z C 1
ATOM 12546 O O . LEU D 1 43 ? 40.76000 -47.81900 -61.89500 1.000 29.97169 46 LEU B00Z O 1
ATOM 12551 N N . LEU D 1 44 ? 39.25900 -47.81500 -63.58600 1.000 25.11371 47 LEU B00Z N 1
ATOM 12552 C CA . LEU D 1 44 ? 40.26800 -47.39000 -64.55300 1.000 27.26146 47 LEU B00Z CA 1
ATOM 12553 C C . LEU D 1 44 ? 40.82500 -46.01000 -64.19900 1.000 29.09030 47 LEU B00Z C 1
ATOM 12554 O O . LEU D 1 44 ? 42.04400 -45.78600 -64.26500 1.000 30.20400 47 LEU B00Z O 1
ATOM 12559 N N . ALA D 1 45 ? 39.94800 -45.07400 -63.81400 1.000 29.00697 48 ALA B00Z N 1
ATOM 12560 C CA . ALA D 1 45 ? 40.38900 -43.71500 -63.51300 1.000 28.02824 48 ALA B00Z CA 1
ATOM 12561 C C . ALA D 1 45 ? 41.25900 -43.68500 -62.26900 1.000 28.92293 48 ALA B00Z C 1
ATOM 12562 O O . ALA D 1 45 ? 42.06400 -42.76300 -62.10000 1.000 29.94697 48 ALA B00Z O 1
ATOM 12564 N N . ALA D 1 46 ? 41.09300 -44.67200 -61.38800 1.000 27.29552 49 ALA B00Z N 1
ATOM 12565 C CA . ALA D 1 46 ? 41.91800 -44.84100 -60.20100 1.000 29.09899 49 ALA B00Z CA 1
ATOM 12566 C C . ALA D 1 46 ? 43.18200 -45.64900 -60.47400 1.000 31.83559 49 ALA B00Z C 1
ATOM 12567 O O . ALA D 1 46 ? 43.92400 -45.94600 -59.53500 1.000 35.03351 49 ALA B00Z O 1
ATOM 12569 N N . GLY D 1 47 ? 43.44800 -46.01500 -61.72700 1.000 28.00605 50 GLY B00Z N 1
ATOM 12570 C CA . GLY D 1 47 ? 44.67400 -46.72500 -62.04200 1.000 27.75322 50 GLY B00Z CA 1
ATOM 12571 C C . GLY D 1 47 ? 44.61200 -48.23500 -61.94900 1.000 31.65230 50 GLY B00Z C 1
ATOM 12572 O O . GLY D 1 47 ? 45.66200 -48.88400 -62.01800 1.000 33.73156 50 GLY B00Z O 1
ATOM 12573 N N . GLU D 1 48 ? 43.42900 -48.82400 -61.81800 1.000 32.59641 51 GLU B00Z N 1
ATOM 12574 C CA . GLU D 1 48 ? 43.35100 -50.27700 -61.74000 1.000 34.01643 51 GLU B00Z CA 1
ATOM 12575 C C . GLU D 1 48 ? 43.10100 -50.88700 -63.11500 1.000 32.47951 51 GLU B00Z C 1
ATOM 12576 O O . GLU D 1 48 ? 42.72200 -50.20100 -64.06700 1.000 33.98083 51 GLU B00Z O 1
ATOM 12582 N N . ARG D 1 49 ? 43.34200 -52.19400 -63.21200 1.000 33.78564 52 ARG B00Z N 1
ATOM 12583 C CA . ARG D 1 49 ? 42.85700 -52.97700 -64.34800 1.000 33.06010 52 ARG B00Z CA 1
ATOM 12584 C C . ARG D 1 49 ? 41.42600 -53.42800 -64.07900 1.000 29.74677 52 ARG B00Z C 1
ATOM 12585 O O . ARG D 1 49 ? 41.15100 -54.07400 -63.06500 1.000 33.24184 52 ARG B00Z O 1
ATOM 12593 N N . ALA D 1 50 ? 40.52300 -53.12200 -64.99500 1.000 29.67674 53 ALA B00Z N 1
ATOM 12594 C CA . ALA D 1 50 ? 39.11100 -53.42700 -64.79600 1.000 30.23911 53 ALA B00Z CA 1
ATOM 12595 C C . ALA D 1 50 ? 38.48900 -53.91500 -66.09700 1.000 28.93414 53 ALA B00Z C 1
ATOM 12596 O O . ALA D 1 50 ? 38.56800 -53.23400 -67.12500 1.000 30.22954 53 ALA B00Z O 1
ATOM 12598 N N . HIS D 1 51 ? 37.82900 -55.07200 -66.04100 1.000 28.92031 54 HIS B00Z N 1
ATOM 12599 C CA . HIS D 1 51 ? 37.32800 -55.73600 -67.24100 1.000 31.11111 54 HIS B00Z CA 1
ATOM 12600 C C . HIS D 1 51 ? 35.86000 -56.08400 -67.06600 1.000 28.79814 54 HIS B00Z C 1
ATOM 12601 O O . HIS D 1 51 ? 35.49200 -56.79600 -66.12600 1.000 29.20664 54 HIS B00Z O 1
ATOM 12608 N N . LEU D 1 52 ? 35.02600 -55.58300 -67.96400 1.000 31.03553 55 LEU B00Z N 1
ATOM 12609 C CA . LEU D 1 52 ? 33.59900 -55.84700 -67.91200 1.000 28.58169 55 LEU B00Z CA 1
ATOM 12610 C C . LEU D 1 52 ? 33.28900 -57.01500 -68.83700 1.000 29.75721 55 LEU B00Z C 1
ATOM 12611 O O . LEU D 1 52 ? 33.55300 -56.94800 -70.04800 1.000 30.08999 55 LEU B00Z O 1
ATOM 12616 N N . LEU D 1 53 ? 32.75100 -58.08400 -68.25500 1.000 30.38434 56 LEU B00Z N 1
ATOM 12617 C CA . LEU D 1 53 ? 32.44300 -59.32000 -68.95100 1.000 28.71275 56 LEU B00Z CA 1
ATOM 12618 C C . LEU D 1 53 ? 30.93700 -59.40800 -69.13000 1.000 30.39293 56 LEU B00Z C 1
ATOM 12619 O O . LEU D 1 53 ? 30.18400 -59.33200 -68.15100 1.000 30.69033 56 LEU B00Z O 1
ATOM 12624 N N . LEU D 1 54 ? 30.49700 -59.59400 -70.36700 1.000 30.01027 57 LEU B00Z N 1
ATOM 12625 C CA . LEU D 1 54 ? 29.07000 -59.55500 -70.66300 1.000 31.18206 57 LEU B00Z CA 1
ATOM 12626 C C . LEU D 1 54 ? 28.67200 -60.74600 -71.51200 1.000 28.56377 57 LEU B00Z C 1
ATOM 12627 O O . LEU D 1 54 ? 29.51100 -61.51800 -71.98400 1.000 26.07690 57 LEU B00Z O 1
ATOM 12632 N N . GLY D 1 55 ? 27.36900 -60.86200 -71.73400 1.000 30.68244 58 GLY B00Z N 1
ATOM 12633 C CA . GLY D 1 55 ? 26.87100 -61.86200 -72.65000 1.000 28.08214 58 GLY B00Z CA 1
ATOM 12634 C C . GLY D 1 55 ? 25.37000 -62.02000 -72.55200 1.000 30.60221 58 GLY B00Z C 1
ATOM 12635 O O . GLY D 1 55 ? 24.68900 -61.40200 -71.72400 1.000 27.98684 58 GLY B00Z O 1
ATOM 12636 N N . THR D 1 56 ? 24.86500 -62.86300 -73.44700 1.000 30.25820 59 THR B00Z N 1
ATOM 12637 C CA . THR D 1 56 ? 23.47700 -63.29500 -73.42100 1.000 31.42140 59 THR B00Z CA 1
ATOM 12638 C C . THR D 1 56 ? 23.37700 -64.81600 -73.58700 1.000 33.74854 59 THR B00Z C 1
ATOM 12639 O O . THR D 1 56 ? 22.31000 -65.31800 -73.95200 1.000 35.03836 59 THR B00Z O 1
ATOM 12643 N N . VAL D 1 57 ? 24.45900 -65.56100 -73.27200 1.000 31.18439 60 VAL B00Z N 1
ATOM 12644 C CA . VAL D 1 57 ? 24.45200 -67.02500 -73.36100 1.000 33.64785 60 VAL B00Z CA 1
ATOM 12645 C C . VAL D 1 57 ? 23.57800 -67.62800 -72.28200 1.000 35.78776 60 VAL B00Z C 1
ATOM 12646 O O . VAL D 1 57 ? 23.57000 -67.18100 -71.12700 1.000 36.91629 60 VAL B00Z O 1
ATOM 12650 N N . GLY D 1 58 ? 22.96300 -68.74800 -72.62800 1.000 37.91808 61 GLY B00Z N 1
ATOM 12651 C CA . GLY D 1 58 ? 22.30800 -69.60900 -71.66200 1.000 39.74013 61 GLY B00Z CA 1
ATOM 12652 C C . GLY D 1 58 ? 20.91400 -69.90800 -72.16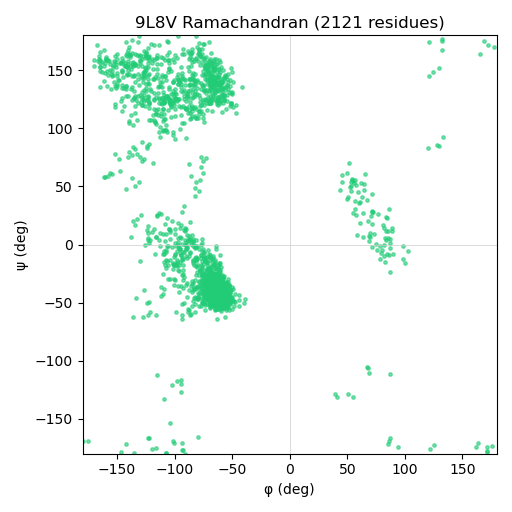400 1.000 42.41411 61 GLY B00Z C 1
ATOM 12653 O O . GLY D 1 58 ? 20.30800 -69.12200 -72.89800 1.000 37.00613 61 GLY B00Z O 1
ATOM 12654 N N . HIS D 1 59 ? 20.40300 -71.07100 -71.77500 1.000 42.86801 62 HIS B00Z N 1
ATOM 12655 C CA . HIS D 1 59 ? 19.03500 -71.41300 -72.10300 1.000 43.82531 62 HIS B00Z CA 1
ATOM 12656 C C . HIS D 1 59 ? 18.10000 -70.79300 -71.07900 1.000 45.14607 62 HIS B00Z C 1
ATOM 12657 O O . HIS D 1 59 ? 18.39800 -70.77200 -69.88400 1.000 47.07368 62 HIS B00Z O 1
ATOM 12664 N N . GLN D 1 60 ? 16.98200 -70.25200 -71.56300 1.000 46.14291 63 GLN B00Z N 1
ATOM 12665 C CA . GLN D 1 60 ? 15.89500 -69.76600 -70.72100 1.000 43.40714 63 GLN B00Z CA 1
ATOM 12666 C C . GLN D 1 60 ? 14.60800 -70.08200 -71.46400 1.000 45.96134 63 GLN B00Z C 1
ATOM 12667 O O . GLN D 1 60 ? 14.52700 -69.85600 -72.67500 1.000 44.99689 63 GLN B00Z O 1
ATOM 12673 N N . SER D 1 61 ? 13.61600 -70.61300 -70.75000 1.000 45.94715 64 SER B00Z N 1
ATOM 12674 C CA . SER D 1 61 ? 12.36400 -70.98400 -71.40000 1.000 49.07920 64 SER B00Z CA 1
ATOM 12675 C C . SER D 1 61 ? 11.67000 -69.77700 -72.03700 1.000 47.33581 64 SER B00Z C 1
ATOM 12676 O O . SER D 1 61 ? 11.01200 -69.92100 -73.07000 1.000 44.29443 64 SER B00Z O 1
ATOM 12679 N N . GLN D 1 62 ? 11.82600 -68.57900 -71.46100 1.000 48.10344 65 GLN B00Z N 1
ATOM 12680 C CA . GLN D 1 62 ? 11.23900 -67.38600 -72.07000 1.000 49.04147 65 GLN B00Z CA 1
ATOM 12681 C C . GLN D 1 62 ? 11.76800 -67.14900 -73.48000 1.000 45.31073 65 GLN B00Z C 1
ATOM 12682 O O . GLN D 1 62 ? 11.02900 -66.64800 -74.33600 1.000 42.50098 65 GLN B00Z O 1
ATOM 12688 N N . VAL D 1 63 ? 13.03600 -67.49700 -73.73700 1.000 43.34973 66 VAL B00Z N 1
ATOM 12689 C CA . VAL D 1 63 ? 13.61300 -67.31400 -75.07000 1.000 43.18373 66 VAL B00Z CA 1
ATOM 12690 C C . VAL D 1 63 ? 13.02700 -68.32600 -76.05000 1.000 44.30477 66 VAL B00Z C 1
ATOM 12691 O O . VAL D 1 63 ? 12.64600 -67.98200 -77.17600 1.000 41.44174 66 VAL B00Z O 1
ATOM 12695 N N . SER D 1 64 ? 12.95900 -69.59100 -75.64600 1.000 40.12056 67 SER B00Z N 1
ATOM 12696 C CA . SER D 1 64 ? 12.39500 -70.58900 -76.54000 1.000 45.25148 67 SER B00Z CA 1
ATOM 12697 C C . SER D 1 64 ? 10.91600 -70.32700 -76.80300 1.000 45.95948 67 SER B00Z C 1
ATOM 12698 O O . SER D 1 64 ? 10.40700 -70.69300 -77.86800 1.000 48.39566 67 SER B00Z O 1
ATOM 12701 N N . ALA D 1 65 ? 10.23000 -69.66400 -75.86600 1.000 48.17938 68 ALA B00Z N 1
ATOM 12702 C CA . ALA D 1 65 ? 8.82200 -69.32700 -76.03800 1.000 45.70139 68 ALA B00Z CA 1
ATOM 12703 C C . ALA D 1 65 ? 8.65700 -68.18200 -77.02200 1.000 46.30930 68 ALA B00Z C 1
ATOM 12704 O O . ALA D 1 65 ? 7.77300 -68.21900 -77.88400 1.000 43.13536 68 ALA B00Z O 1
ATOM 12706 N N . ALA D 1 66 ? 9.50200 -67.15800 -76.92100 1.000 44.29389 69 ALA B00Z N 1
ATOM 12707 C CA . ALA D 1 66 ? 9.43100 -66.08700 -77.90300 1.000 43.63443 69 ALA B00Z CA 1
ATOM 12708 C C . ALA D 1 66 ? 9.83000 -66.59200 -79.28700 1.000 44.15951 69 ALA B00Z C 1
ATOM 12709 O O . ALA D 1 66 ? 9.19700 -66.23700 -80.28500 1.000 42.16208 69 ALA B00Z O 1
ATOM 12711 N N . ALA D 1 67 ? 10.85800 -67.44600 -79.36300 1.000 41.43331 70 ALA B00Z N 1
ATOM 12712 C CA . ALA D 1 67 ? 11.29300 -67.97400 -80.65600 1.000 43.48508 70 ALA B00Z CA 1
ATOM 12713 C C . ALA D 1 67 ? 10.16500 -68.71800 -81.35200 1.000 45.47709 70 ALA B00Z C 1
ATOM 12714 O O . ALA D 1 67 ? 9.93900 -68.55200 -82.55900 1.000 43.52690 70 ALA B00Z O 1
ATOM 12716 N N . GLU D 1 68 ? 9.45200 -69.54800 -80.60200 1.000 46.28955 71 GLU B00Z N 1
ATOM 12717 C CA . GLU D 1 68 ? 8.33900 -70.29800 -81.15900 1.000 48.47468 71 GLU B00Z CA 1
ATOM 12718 C C . GLU D 1 68 ? 7.19700 -69.37500 -81.60300 1.000 48.61638 71 GLU B00Z C 1
ATOM 12719 O O . GLU D 1 68 ? 6.53800 -69.65000 -82.61500 1.000 49.30787 71 GLU B00Z O 1
ATOM 12725 N N . ALA D 1 69 ? 6.97900 -68.25800 -80.90200 1.000 45.46514 72 ALA B00Z N 1
ATOM 12726 C CA . ALA D 1 69 ? 5.93300 -67.32300 -81.30100 1.000 45.53894 72 ALA B00Z CA 1
ATOM 12727 C C . ALA D 1 69 ? 6.27000 -66.54800 -82.57400 1.000 49.53627 72 ALA B00Z C 1
ATOM 12728 O O . ALA D 1 69 ? 5.37900 -65.89800 -83.13200 1.000 51.10125 72 ALA B00Z O 1
ATOM 12730 N N . GLU D 1 70 ? 7.51500 -66.61500 -83.05600 1.000 48.28265 73 GLU B00Z N 1
ATOM 12731 C CA . GLU D 1 70 ? 7.95000 -65.89300 -84.24800 1.000 47.62159 73 GLU B00Z CA 1
ATOM 12732 C C . GLU D 1 70 ? 8.35700 -66.81900 -85.39000 1.000 43.94514 73 GLU B00Z C 1
ATOM 12733 O O . GLU D 1 70 ? 8.86000 -66.33700 -86.41300 1.000 41.36415 73 GLU B00Z O 1
ATOM 12739 N N . GLY D 1 71 ? 8.15700 -68.12600 -85.24500 1.000 40.33708 74 GLY B00Z N 1
ATOM 12740 C CA . GLY D 1 71 ? 8.64400 -69.06900 -86.24200 1.000 36.08477 74 GLY B00Z CA 1
ATOM 12741 C C . GLY D 1 71 ? 10.15200 -69.06700 -86.37200 1.000 42.23042 74 GLY B00Z C 1
ATOM 12742 O O . GLY D 1 71 ? 10.68400 -69.12700 -87.48900 1.000 41.35814 74 GLY B00Z O 1
ATOM 12743 N N . LEU D 1 72 ? 10.85800 -68.98000 -85.24700 1.000 39.23815 75 LEU B00Z N 1
ATOM 12744 C CA . LEU D 1 72 ? 12.30800 -68.88200 -85.23900 1.000 39.47422 75 LEU B00Z CA 1
ATOM 12745 C C . LEU D 1 72 ? 12.89900 -69.99200 -84.38100 1.000 35.70419 75 LEU B00Z C 1
ATOM 12746 O O . LEU D 1 72 ? 12.26800 -70.47600 -83.43900 1.000 38.50539 75 LEU B00Z O 1
ATOM 12751 N N . SER D 1 73 ? 14.12100 -70.38700 -84.70100 1.000 33.92448 76 SER B00Z N 1
ATOM 12752 C CA . SER D 1 73 ? 14.84100 -71.23700 -83.76900 1.000 33.90083 76 SER B00Z CA 1
ATOM 12753 C C . SER D 1 73 ? 15.22100 -70.43900 -82.51500 1.000 36.86088 76 SER B00Z C 1
ATOM 12754 O O . SER D 1 73 ? 15.21700 -69.20500 -82.49900 1.000 34.60718 76 SER B00Z O 1
ATOM 12757 N N . PHE D 1 74 ? 15.49500 -71.16900 -81.43500 1.000 38.26988 77 PHE B00Z N 1
ATOM 12758 C CA . PHE D 1 74 ? 15.96200 -70.54100 -80.20200 1.000 36.70233 77 PHE B00Z CA 1
ATOM 12759 C C . PHE D 1 74 ? 17.10000 -69.55700 -80.48400 1.000 36.50438 77 PHE B00Z C 1
ATOM 12760 O O . PHE D 1 74 ? 17.02800 -68.37800 -80.11400 1.000 35.06947 77 PHE B00Z O 1
ATOM 12768 N N . HIS D 1 75 ? 18.14500 -70.01800 -81.17500 1.000 34.89433 78 HIS B00Z N 1
ATOM 12769 C CA . HIS D 1 75 ? 19.33800 -69.19800 -81.34900 1.000 35.67246 78 HIS B00Z CA 1
ATOM 12770 C C . HIS D 1 75 ? 19.11400 -68.04000 -82.32100 1.000 34.49974 78 HIS B00Z C 1
ATOM 12771 O O . HIS D 1 75 ? 19.73400 -66.98000 -82.15600 1.000 36.01439 78 HIS B00Z O 1
ATOM 12778 N N . GLU D 1 76 ? 18.24900 -68.20400 -83.33300 1.000 34.74280 79 GLU B00Z N 1
ATOM 12779 C CA . GLU D 1 76 ? 17.95200 -67.07900 -84.22600 1.000 34.20163 79 GLU B00Z CA 1
ATOM 12780 C C . GLU D 1 76 ? 17.33500 -65.91900 -83.45900 1.000 32.41979 79 GLU B00Z C 1
ATOM 12781 O O . GLU D 1 76 ? 17.76200 -64.76800 -83.59600 1.000 33.53377 79 GLU B00Z O 1
ATOM 12787 N N . LEU D 1 77 ? 16.31200 -66.20200 -82.65700 1.000 31.90364 80 LEU B00Z N 1
ATOM 12788 C CA . LEU D 1 77 ? 15.68000 -65.13500 -81.90100 1.000 36.04663 80 LEU B00Z CA 1
ATOM 12789 C C . LEU D 1 77 ? 16.64500 -64.55200 -80.87800 1.000 33.88199 80 LEU B00Z C 1
ATOM 12790 O O . LEU D 1 77 ? 16.77200 -63.32800 -80.75900 1.000 33.41435 80 LEU B00Z O 1
ATOM 12795 N N . ALA D 1 78 ? 17.34000 -65.42000 -80.14600 1.000 34.17328 81 ALA B00Z N 1
ATOM 12796 C CA . ALA D 1 78 ? 18.34400 -64.95900 -79.19600 1.000 35.52079 81 ALA B00Z CA 1
ATOM 12797 C C . ALA D 1 78 ? 19.36900 -64.06300 -79.87800 1.000 33.39946 81 ALA B00Z C 1
ATOM 12798 O O . ALA D 1 78 ? 19.66900 -62.96500 -79.38600 1.000 33.42594 81 ALA B00Z O 1
ATOM 12800 N N . GLU D 1 79 ? 19.86000 -64.47300 -81.05200 1.000 32.72591 82 GLU B00Z N 1
ATOM 12801 C CA . GLU D 1 79 ? 20.90200 -63.69200 -81.72000 1.000 35.14852 82 GLU B00Z CA 1
ATOM 12802 C C . GLU D 1 79 ? 20.38800 -62.32700 -82.16700 1.000 35.80599 82 GLU B00Z C 1
ATOM 12803 O O . GLU D 1 79 ? 21.11500 -61.32800 -82.08500 1.000 35.50745 82 GLU B00Z O 1
ATOM 12809 N N . ARG D 1 80 ? 19.15200 -62.25400 -82.66300 1.000 35.16975 83 ARG B00Z N 1
ATOM 12810 C CA . ARG D 1 80 ? 18.64900 -60.95900 -83.10500 1.000 36.18815 83 ARG B00Z CA 1
ATOM 12811 C C . ARG D 1 80 ? 18.52800 -60.00000 -81.92700 1.000 36.33970 83 ARG B00Z C 1
ATOM 12812 O O . ARG D 1 80 ? 18.91600 -58.82700 -82.01500 1.000 35.67513 83 ARG B00Z O 1
ATOM 12820 N N . ASN D 1 81 ? 17.97300 -60.48200 -80.81400 1.000 35.49765 84 ASN B00Z N 1
ATOM 12821 C CA . ASN D 1 81 ? 17.83700 -59.61800 -79.65200 1.000 34.98064 84 ASN B00Z CA 1
ATOM 12822 C C . ASN D 1 81 ? 19.19800 -59.24600 -79.08500 1.000 32.20462 84 ASN B00Z C 1
ATOM 12823 O O . ASN D 1 81 ? 19.37400 -58.13600 -78.57000 1.000 30.89010 84 ASN B00Z O 1
ATOM 12828 N N . THR D 1 82 ? 20.18000 -60.13500 -79.22400 1.000 33.70440 85 THR B00Z N 1
ATOM 12829 C CA . THR D 1 82 ? 21.53100 -59.81500 -78.78600 1.000 31.90601 85 THR B00Z CA 1
ATOM 12830 C C . THR D 1 82 ? 22.08500 -58.60700 -79.53300 1.000 35.97387 85 THR B00Z C 1
ATOM 12831 O O . THR D 1 82 ? 22.67300 -57.70700 -78.91400 1.000 37.96486 85 THR B00Z O 1
ATOM 12835 N N . ASP D 1 83 ? 21.87500 -58.53200 -80.85400 1.000 33.60542 86 ASP B00Z N 1
ATOM 12836 C CA . ASP D 1 83 ? 22.29100 -57.31700 -81.56000 1.000 34.57295 86 ASP B00Z CA 1
ATOM 12837 C C . ASP D 1 83 ? 21.55800 -56.09400 -81.03700 1.000 34.29883 86 ASP B00Z C 1
ATOM 12838 O O . ASP D 1 83 ? 22.17000 -55.03400 -80.84900 1.000 33.93906 86 ASP B00Z O 1
ATOM 12843 N N . ALA D 1 84 ? 20.24800 -56.21900 -80.78500 1.000 31.08102 87 ALA B00Z N 1
ATOM 12844 C CA . ALA D 1 84 ? 19.49400 -55.08900 -80.25600 1.000 32.09207 87 ALA B00Z CA 1
ATOM 12845 C C . ALA D 1 84 ? 20.01000 -54.69500 -78.87300 1.000 36.22622 87 ALA B00Z C 1
ATOM 12846 O O . ALA D 1 84 ? 20.12700 -53.49900 -78.55400 1.000 33.91131 87 ALA B00Z O 1
ATOM 12848 N N . ILE D 1 85 ? 20.33700 -55.69400 -78.04700 1.000 33.36674 88 ILE B00Z N 1
ATOM 12849 C CA . ILE D 1 85 ? 20.87000 -55.43500 -76.71600 1.000 32.08305 88 ILE B00Z CA 1
ATOM 12850 C C . ILE D 1 85 ? 22.22300 -54.73700 -76.81500 1.000 31.74834 88 ILE B00Z C 1
ATOM 12851 O O . ILE D 1 85 ? 22.48100 -53.74900 -76.11700 1.000 31.98453 88 ILE B00Z O 1
ATOM 12856 N N . ILE D 1 86 ? 23.08000 -55.19500 -77.72900 1.000 31.99427 89 ILE B00Z N 1
ATOM 12857 C CA . ILE D 1 86 ? 24.37900 -54.56800 -77.92500 1.000 29.38011 89 ILE B00Z CA 1
ATOM 12858 C C . ILE D 1 86 ? 24.23200 -53.12200 -78.38500 1.000 34.11606 89 ILE B00Z C 1
ATOM 12859 O O . ILE D 1 86 ? 24.94100 -52.23000 -77.90000 1.000 34.12224 89 ILE B00Z O 1
ATOM 12864 N N . GLU D 1 87 ? 23.29900 -52.85100 -79.30600 1.000 32.99790 90 GLU B00Z N 1
ATOM 12865 C CA . GLU D 1 87 ? 23.13800 -51.47100 -79.77000 1.000 34.66824 90 GLU B00Z CA 1
ATOM 12866 C C . GLU D 1 87 ? 22.65600 -50.55700 -78.64600 1.000 32.79389 90 GLU B00Z C 1
ATOM 12867 O O . GLU D 1 87 ? 23.09500 -49.40900 -78.53300 1.000 34.11300 90 GLU B00Z O 1
ATOM 12873 N N . GLY D 1 88 ? 21.76500 -51.05400 -77.79300 1.000 32.77610 91 GLY B00Z N 1
ATOM 12874 C CA . GLY D 1 88 ? 21.31900 -50.24700 -76.66900 1.000 32.56273 91 GLY B00Z CA 1
ATOM 12875 C C . GLY D 1 88 ? 22.42000 -49.98000 -75.65500 1.000 34.54242 91 GLY B00Z C 1
ATOM 12876 O O . GLY D 1 88 ? 22.52300 -48.87300 -75.12000 1.000 33.59584 91 GLY B00Z O 1
ATOM 12877 N N . LEU D 1 89 ? 23.25500 -50.98800 -75.37200 1.000 31.72973 92 LEU B00Z N 1
ATOM 12878 C CA . LEU D 1 89 ? 24.34200 -50.78500 -74.42300 1.000 33.18979 92 LEU B00Z CA 1
ATOM 12879 C C . LEU D 1 89 ? 25.32000 -49.74800 -74.94400 1.000 34.44997 92 LEU B00Z C 1
ATOM 12880 O O . LEU D 1 89 ? 25.81100 -48.90600 -74.18000 1.000 34.06929 92 LEU B00Z O 1
ATOM 12885 N N . GLN D 1 90 ? 25.60600 -49.79300 -76.24600 1.000 35.06146 93 GLN B00Z N 1
ATOM 12886 C CA . GLN D 1 90 ? 26.54200 -48.85800 -76.85400 1.000 36.74391 93 GLN B00Z CA 1
ATOM 12887 C C . GLN D 1 90 ? 25.94700 -47.46100 -77.02000 1.000 36.59439 93 GLN B00Z C 1
ATOM 12888 O O . GLN D 1 90 ? 26.68400 -46.46800 -76.95300 1.000 34.05104 93 GLN B00Z O 1
ATOM 12894 N N . ALA D 1 91 ? 24.64300 -47.34500 -77.26800 1.000 31.71284 94 ALA B00Z N 1
ATOM 12895 C CA . ALA D 1 91 ? 24.06500 -46.00300 -77.25200 1.000 34.24848 94 ALA B00Z CA 1
ATOM 12896 C C . ALA D 1 91 ? 24.21700 -45.37200 -75.87500 1.000 32.51992 94 ALA B00Z C 1
ATOM 12897 O O . ALA D 1 91 ? 24.38800 -44.15500 -75.76000 1.000 32.66827 94 ALA B00Z O 1
ATOM 12899 N N . ALA D 1 92 ? 24.18300 -46.18300 -74.82600 1.000 32.26504 95 ALA B00Z N 1
ATOM 12900 C CA . ALA D 1 92 ? 24.33700 -45.68800 -73.46500 1.000 32.64126 95 ALA B00Z CA 1
ATOM 12901 C C . ALA D 1 92 ? 25.79700 -45.55700 -73.03100 1.000 33.46669 95 ALA B00Z C 1
ATOM 12902 O O . ALA D 1 92 ? 26.05700 -45.13900 -71.89500 1.000 35.28193 95 ALA B00Z O 1
ATOM 12904 N N . GLY D 1 93 ? 26.75100 -45.88800 -73.89900 1.000 33.19748 96 GLY B00Z N 1
ATOM 12905 C CA . GLY D 1 93 ? 28.15800 -45.81300 -73.54900 1.000 29.08659 96 GLY B00Z CA 1
ATOM 12906 C C . GLY D 1 93 ? 28.63800 -46.88100 -72.59200 1.000 32.98524 96 GLY B00Z C 1
ATOM 12907 O O . GLY D 1 93 ? 29.58100 -46.64200 -71.82500 1.000 35.36697 96 GLY B00Z O 1
ATOM 12908 N N . ILE D 1 94 ? 28.00600 -48.05000 -72.59700 1.000 35.66009 97 ILE B00Z N 1
ATOM 12909 C CA . ILE D 1 94 ? 28.46100 -49.18800 -71.80700 1.000 34.49787 97 ILE B00Z CA 1
ATOM 12910 C C . ILE D 1 94 ? 29.47500 -49.95800 -72.64400 1.000 37.66582 97 ILE B00Z C 1
ATOM 12911 O O . ILE D 1 94 ? 29.13700 -50.45500 -73.72600 1.000 37.06096 97 ILE B00Z O 1
ATOM 12916 N N . ASP D 1 95 ? 30.70800 -50.06000 -72.15200 1.000 33.76524 98 ASP B00Z N 1
ATOM 12917 C CA . ASP D 1 95 ? 31.73600 -50.84000 -72.82600 1.000 34.67862 98 ASP B00Z CA 1
ATOM 12918 C C . ASP D 1 95 ? 31.91500 -52.19200 -72.15200 1.000 35.39853 98 ASP B00Z C 1
ATOM 12919 O O . ASP D 1 95 ? 31.55000 -52.39300 -70.98900 1.000 36.59240 98 ASP B00Z O 1
ATOM 12924 N N . TRP D 1 96 ? 32.49400 -53.12500 -72.90200 1.000 31.88119 99 TRP B00Z N 1
ATOM 12925 C CA . TRP D 1 96 ? 32.78500 -54.43900 -72.36500 1.000 32.01489 99 TRP B00Z CA 1
ATOM 12926 C C . TRP D 1 96 ? 34.06500 -54.96000 -73.00000 1.000 32.51361 99 TRP B00Z C 1
ATOM 12927 O O . TRP D 1 96 ? 34.45800 -54.54800 -74.09900 1.000 33.73673 99 TRP B00Z O 1
ATOM 12938 N N . ASP D 1 97 ? 34.70500 -55.88200 -72.28700 1.000 30.32431 100 ASP B00Z N 1
ATOM 12939 C CA . ASP D 1 97 ? 35.92900 -56.51300 -72.74200 1.000 35.32119 100 ASP B00Z CA 1
ATOM 12940 C C . ASP D 1 97 ? 35.68200 -57.89600 -73.33700 1.000 32.80720 100 ASP B00Z C 1
ATOM 12941 O O . ASP D 1 97 ? 36.60300 -58.48600 -73.91500 1.000 34.20656 100 ASP B00Z O 1
ATOM 12946 N N . VAL D 1 98 ? 34.46400 -58.42000 -73.20400 1.000 31.59093 101 VAL B00Z N 1
ATOM 12947 C CA . VAL D 1 98 ? 34.06200 -59.66400 -73.85400 1.000 31.21181 101 VAL B00Z CA 1
ATOM 12948 C C . VAL D 1 98 ? 32.54600 -59.67800 -73.88000 1.000 28.57151 101 VAL B00Z C 1
ATOM 12949 O O . VAL D 1 98 ? 31.89500 -59.13100 -72.98900 1.000 30.35557 101 VAL B00Z O 1
ATOM 12953 N N . PHE D 1 99 ? 31.98300 -60.27800 -74.92100 1.000 27.43752 102 PHE B00Z N 1
ATOM 12954 C CA . PHE D 1 99 ? 30.53100 -60.42600 -75.03900 1.000 30.34912 102 PHE B00Z CA 1
ATOM 12955 C C . PHE D 1 99 ? 30.23500 -61.80900 -75.60100 1.000 32.79791 102 PHE B00Z C 1
ATOM 12956 O O . PHE D 1 99 ? 30.40300 -62.03300 -76.80500 1.000 35.23609 102 PHE B00Z O 1
ATOM 12964 N N . VAL D 1 100 ? 29.78300 -62.72300 -74.74800 1.000 30.70368 103 VAL B00Z N 1
ATOM 12965 C CA . VAL D 1 100 ? 29.46800 -64.07900 -75.18900 1.000 29.10535 103 VAL B00Z CA 1
ATOM 12966 C C . VAL D 1 100 ? 28.07800 -64.08600 -75.80500 1.000 32.86386 103 VAL B00Z C 1
ATOM 12967 O O . VAL D 1 100 ? 27.08300 -63.80100 -75.12800 1.000 30.54945 103 VAL B00Z O 1
ATOM 12971 N N . ARG D 1 101 ? 28.00900 -64.43700 -77.07200 1.000 36.14995 104 ARG B00Z N 1
ATOM 12972 C CA . ARG D 1 101 ? 26.75800 -64.51300 -77.79100 1.000 33.37169 104 ARG B00Z CA 1
ATOM 12973 C C . ARG D 1 101 ? 26.09100 -65.86900 -77.56800 1.000 32.15280 104 ARG B00Z C 1
ATOM 12974 O O . ARG D 1 101 ? 26.76300 -66.84800 -77.23000 1.000 29.66952 104 ARG B00Z O 1
ATOM 12982 N N . PRO D 1 102 ? 24.76400 -65.94700 -77.75700 1.000 30.91019 105 PRO B00Z N 1
ATOM 12983 C CA . PRO D 1 102 ? 24.04500 -67.19600 -77.43100 1.000 34.48391 105 PRO B00Z CA 1
ATOM 12984 C C . PRO D 1 102 ? 24.55300 -68.42200 -78.17300 1.000 32.99235 105 PRO B00Z C 1
ATOM 12985 O O . PRO D 1 102 ? 24.46900 -69.52900 -77.63500 1.000 32.25270 105 PRO B00Z O 1
ATOM 12989 N N . SER D 1 103 ? 25.09500 -68.25600 -79.37800 1.000 33.32284 106 SER B00Z N 1
ATOM 12990 C CA . SER D 1 103 ? 25.55800 -69.37400 -80.19300 1.000 34.84851 106 SER B00Z CA 1
ATOM 12991 C C . SER D 1 103 ? 26.98300 -69.80300 -79.88400 1.000 34.86898 106 SER B00Z C 1
ATOM 12992 O O . SER D 1 103 ? 27.50200 -70.68300 -80.57700 1.000 36.35436 106 SER B00Z O 1
ATOM 12995 N N . GLU D 1 104 ? 27.63300 -69.19500 -78.89300 1.000 32.48153 107 GLU B00Z N 1
ATOM 12996 C CA . GLU D 1 104 ? 29.02000 -69.51100 -78.56400 1.000 37.27238 107 GLU B00Z CA 1
ATOM 12997 C C . GLU D 1 104 ? 29.24300 -71.01800 -78.49700 1.000 35.58545 107 GLU B00Z C 1
ATOM 12998 O O . GLU D 1 104 ? 28.68900 -71.68900 -77.61200 1.000 36.31685 107 GLU B00Z O 1
ATOM 13004 N N . PRO D 1 105 ? 30.02700 -71.58600 -79.42700 1.000 37.02065 108 PRO B00Z N 1
ATOM 13005 C CA . PRO D 1 105 ? 30.15100 -73.05700 -79.49700 1.000 39.63333 108 PRO B00Z CA 1
ATOM 13006 C C . PRO D 1 105 ? 30.79500 -73.69100 -78.28400 1.000 36.86619 108 PRO B00Z C 1
ATOM 13007 O O . PRO D 1 105 ? 30.51700 -74.86600 -78.01600 1.000 39.51462 108 PRO B00Z O 1
ATOM 13011 N N . ALA D 1 106 ? 31.62700 -72.96700 -77.53900 1.000 38.54648 109 ALA B00Z N 1
ATOM 13012 C CA . ALA D 1 106 ? 32.28700 -73.55900 -76.38000 1.000 37.96193 109 ALA B00Z CA 1
ATOM 13013 C C . ALA D 1 106 ? 31.40800 -73.59100 -75.14100 1.000 37.86760 109 ALA B00Z C 1
ATOM 13014 O O . ALA D 1 106 ? 31.73900 -74.30500 -74.18700 1.000 39.86284 109 ALA B00Z O 1
ATOM 13016 N N . TYR D 1 107 ? 30.29900 -72.85400 -75.12600 1.000 36.17981 110 TYR B00Z N 1
ATOM 13017 C CA . TYR D 1 107 ? 29.50200 -72.78200 -73.90300 1.000 36.11948 110 TYR B00Z CA 1
ATOM 13018 C C . TYR D 1 107 ? 28.94000 -74.13200 -73.47200 1.000 37.48776 110 TYR B00Z C 1
ATOM 13019 O O . TYR D 1 107 ? 29.16000 -74.51400 -72.30600 1.000 37.64806 110 TYR B00Z O 1
ATOM 13028 N N . PRO D 1 108 ? 28.24200 -74.90600 -74.32400 1.000 36.88110 111 PRO B00Z N 1
ATOM 13029 C CA . PRO D 1 108 ? 27.68900 -76.18000 -73.82900 1.000 36.70534 111 PRO B00Z CA 1
ATOM 13030 C C . PRO D 1 108 ? 28.74100 -77.08900 -73.21600 1.000 34.89500 111 PRO B00Z C 1
ATOM 13031 O O . PRO D 1 108 ? 28.47900 -77.71300 -72.17900 1.000 34.90310 111 PRO B00Z O 1
ATOM 13035 N N . ALA D 1 109 ? 29.94500 -77.13900 -73.79100 1.000 32.74543 112 ALA B00Z N 1
ATOM 13036 C CA . ALA D 1 109 ? 30.98600 -77.97900 -73.21200 1.000 33.41943 112 ALA B00Z CA 1
ATOM 13037 C C . ALA D 1 109 ? 31.43300 -77.46500 -71.84800 1.000 36.07998 112 ALA B00Z C 1
ATOM 13038 O O . ALA D 1 109 ? 31.73500 -78.27000 -70.96200 1.000 36.88511 112 ALA B00Z O 1
ATOM 13040 N N . MET D 1 110 ? 31.49000 -76.13900 -71.66300 1.000 32.93890 113 MET B00Z N 1
ATOM 13041 C CA . MET D 1 110 ? 31.81500 -75.56700 -70.35700 1.000 29.12155 113 MET B00Z CA 1
ATOM 13042 C C . MET D 1 110 ? 30.73800 -75.88800 -69.32500 1.000 31.90860 113 MET B00Z C 1
ATOM 13043 O O . MET D 1 110 ? 31.04600 -76.33100 -68.20800 1.000 30.97007 113 MET B00Z O 1
ATOM 13048 N N . ALA D 1 111 ? 29.46200 -75.66500 -69.67900 1.000 30.18438 114 ALA B00Z N 1
ATOM 13049 C CA . ALA D 1 111 ? 28.36900 -75.99200 -68.76500 1.000 33.76328 114 ALA B00Z CA 1
ATOM 13050 C C . ALA D 1 111 ? 28.32400 -77.48800 -68.45000 1.000 33.21402 114 ALA B00Z C 1
ATOM 13051 O O . ALA D 1 111 ? 28.11300 -77.88500 -67.29300 1.000 32.69940 114 ALA B00Z O 1
ATOM 13053 N N . THR D 1 112 ? 28.51000 -78.33300 -69.46400 1.000 31.41369 115 THR B00Z N 1
ATOM 13054 C CA . THR D 1 112 ? 28.55400 -79.77400 -69.23100 1.000 34.21981 115 THR B00Z CA 1
ATOM 13055 C C . THR D 1 112 ? 29.72800 -80.14600 -68.32600 1.000 35.90317 115 THR B00Z C 1
ATOM 13056 O O . THR D 1 112 ? 29.59200 -80.96200 -67.40300 1.000 34.83097 115 THR B00Z O 1
ATOM 13060 N N . SER D 1 113 ? 30.89800 -79.56600 -68.59700 1.000 33.93797 116 SER B00Z N 1
ATOM 13061 C CA . SER D 1 113 ? 32.07800 -79.82500 -67.77600 1.000 35.11402 116 SER B00Z CA 1
ATOM 13062 C C . SER D 1 113 ? 31.79800 -79.55400 -66.30100 1.000 36.29417 116 SER B00Z C 1
ATOM 13063 O O . SER D 1 113 ? 32.17600 -80.34800 -65.42700 1.000 35.30445 116 SER B00Z O 1
ATOM 13066 N N . VAL D 1 114 ? 31.11900 -78.43700 -66.00800 1.000 34.62234 117 VAL B00Z N 1
ATOM 13067 C CA . VAL D 1 114 ? 30.83800 -78.08000 -64.62200 1.000 33.83734 117 VAL B00Z CA 1
ATOM 13068 C C . VAL D 1 114 ? 29.90200 -79.09300 -64.00300 1.000 32.51011 117 VAL B00Z C 1
ATOM 13069 O O . VAL D 1 114 ? 30.09500 -79.52900 -62.86300 1.000 32.95657 117 VAL B00Z O 1
ATOM 13073 N N . PHE D 1 115 ? 28.88500 -79.50400 -64.75200 1.000 34.41601 118 PHE B00Z N 1
ATOM 13074 C CA . PHE D 1 115 ? 27.98400 -80.53600 -64.26000 1.000 35.06865 118 PHE B00Z CA 1
ATOM 13075 C C . PHE D 1 115 ? 28.72400 -81.85000 -64.01500 1.000 34.53357 118 PHE B00Z C 1
ATOM 13076 O O . PHE D 1 115 ? 28.63200 -82.43200 -62.92800 1.000 33.53765 118 PHE B00Z O 1
ATOM 13084 N N . GLU D 1 116 ? 29.47700 -82.32400 -65.01500 1.000 34.95878 119 GLU B00Z N 1
ATOM 13085 C CA . GLU D 1 116 ? 30.16100 -83.61100 -64.90000 1.000 34.71905 119 GLU B00Z CA 1
ATOM 13086 C C . GLU D 1 116 ? 31.14800 -83.61600 -63.74100 1.000 36.64186 119 GLU B00Z C 1
ATOM 13087 O O . GLU D 1 116 ? 31.26500 -84.61800 -63.02100 1.000 32.96163 119 GLU B00Z O 1
ATOM 13093 N N . SER D 1 117 ? 31.83700 -82.49100 -63.51500 1.000 33.12451 120 SER B00Z N 1
ATOM 13094 C CA . SER D 1 117 ? 32.79500 -82.42200 -62.41000 1.000 36.28797 120 SER B00Z CA 1
ATOM 13095 C C . SER D 1 117 ? 32.09200 -82.48700 -61.05500 1.000 35.66484 120 SER B00Z C 1
ATOM 13096 O O . SER D 1 117 ? 32.45400 -83.30300 -60.20000 1.000 35.04194 120 SER B00Z O 1
ATOM 13099 N N . LEU D 1 118 ? 31.08700 -81.63000 -60.83000 1.000 34.69163 121 LEU B00Z N 1
ATOM 13100 C CA . LEU D 1 118 ? 30.33600 -81.71400 -59.57800 1.000 33.16528 121 LEU B00Z CA 1
ATOM 13101 C C . LEU D 1 118 ? 29.65800 -83.07100 -59.42800 1.000 35.22892 121 LEU B00Z C 1
ATOM 13102 O O . LEU D 1 118 ? 29.53900 -83.58700 -58.30700 1.000 33.18553 121 LEU B00Z O 1
ATOM 13107 N N . ARG D 1 119 ? 29.20800 -83.66200 -60.54100 1.000 34.58831 122 ARG B00Z N 1
ATOM 13108 C CA . ARG D 1 119 ? 28.63500 -85.00400 -60.48400 1.000 35.44906 122 ARG B00Z CA 1
ATOM 13109 C C . ARG D 1 119 ? 29.68500 -86.02100 -60.04300 1.000 35.89399 122 ARG B00Z C 1
ATOM 13110 O O . ARG D 1 119 ? 29.51000 -86.72000 -59.03500 1.000 33.26534 122 ARG B00Z O 1
ATOM 13118 N N . ASP D 1 120 ? 30.80800 -86.08600 -60.76300 1.000 35.89626 123 ASP B00Z N 1
ATOM 13119 C CA . ASP D 1 120 ? 31.81100 -87.09700 -60.44700 1.000 35.23211 123 ASP B00Z CA 1
ATOM 13120 C C . ASP D 1 120 ? 32.31500 -86.94200 -59.02100 1.000 39.40266 123 ASP B00Z C 1
ATOM 13121 O O . ASP D 1 120 ? 32.70500 -87.92500 -58.37900 1.000 37.56422 123 ASP B00Z O 1
ATOM 13126 N N . ARG D 1 121 ? 32.26100 -85.73700 -58.48000 1.000 38.75095 124 ARG B00Z N 1
ATOM 13127 C CA . ARG D 1 121 ? 32.88600 -85.52600 -57.19100 1.000 40.26554 124 ARG B00Z CA 1
ATOM 13128 C C . ARG D 1 121 ? 31.93400 -85.76800 -56.02500 1.000 38.56566 124 ARG B00Z C 1
ATOM 13129 O O . ARG D 1 121 ? 32.36200 -85.68900 -54.87200 1.000 41.02470 124 ARG B00Z O 1
ATOM 13137 N N . GLY D 1 122 ? 30.67800 -86.12000 -56.29800 1.000 37.93473 125 GLY B00Z N 1
ATOM 13138 C CA . GLY D 1 122 ? 29.71100 -86.39200 -55.26000 1.000 36.03530 125 GLY B00Z CA 1
ATOM 13139 C C . GLY D 1 122 ? 29.03500 -85.18100 -54.65900 1.000 35.65272 125 GLY B00Z C 1
ATOM 13140 O O . GLY D 1 122 ? 28.42100 -85.30900 -53.59600 1.000 38.23763 125 GLY B00Z O 1
ATOM 13141 N N . VAL D 1 123 ? 29.14100 -84.00900 -55.28700 1.000 36.69429 126 VAL B00Z N 1
ATOM 13142 C CA . VAL D 1 123 ? 28.45000 -82.82600 -54.78300 1.000 33.72192 126 VAL B00Z CA 1
ATOM 13143 C C . VAL D 1 123 ? 26.97600 -82.84300 -55.17900 1.000 36.53379 126 VAL B00Z C 1
ATOM 13144 O O . VAL D 1 123 ? 26.11600 -82.37400 -54.42000 1.000 36.07339 126 VAL B00Z O 1
ATOM 13148 N N . LEU D 1 124 ? 26.66200 -83.35000 -56.36600 1.000 35.21879 127 LEU B00Z N 1
ATOM 13149 C CA . LEU D 1 124 ? 25.28500 -83.49500 -56.80200 1.000 37.47423 127 LEU B00Z CA 1
ATOM 13150 C C . LEU D 1 124 ? 24.67000 -84.76900 -56.21400 1.000 39.26591 127 LEU B00Z C 1
ATOM 13151 O O . LEU D 1 124 ? 25.37600 -85.67300 -55.75800 1.000 41.27892 127 LEU B00Z O 1
ATOM 13156 N N . VAL D 1 125 ? 23.33400 -84.82800 -56.19800 1.000 34.52197 128 VAL B00Z N 1
ATOM 13157 C CA . VAL D 1 125 ? 22.62400 -86.02100 -55.74500 1.000 36.44698 128 VAL B00Z CA 1
ATOM 13158 C C . VAL D 1 125 ? 21.45900 -86.28200 -56.69300 1.000 39.00924 128 VAL B00Z C 1
ATOM 13159 O O . VAL D 1 125 ? 20.86100 -85.35100 -57.25000 1.000 38.16671 128 VAL B00Z O 1
ATOM 13163 N N . ARG D 1 126 ? 21.11200 -87.55000 -56.81300 1.000 37.15252 129 ARG B00Z N 1
ATOM 13164 C CA . ARG D 1 126 ? 19.95100 -87.89700 -57.57900 1.000 41.52403 129 ARG B00Z CA 1
ATOM 13165 C C . ARG D 1 126 ? 18.87700 -88.21100 -56.58300 1.000 41.66699 129 ARG B00Z C 1
ATOM 13166 O O . ARG D 1 126 ? 19.09000 -88.95900 -55.64600 1.000 41.87119 129 ARG B00Z O 1
ATOM 13174 N N . ARG D 1 127 ? 17.72400 -87.60200 -56.76400 1.000 39.38567 130 ARG B00Z N 1
ATOM 13175 C CA . ARG D 1 127 ? 16.60800 -87.88200 -55.90300 1.000 39.41390 130 ARG B00Z CA 1
ATOM 13176 C C . ARG D 1 127 ? 15.36400 -88.14900 -56.70200 1.000 40.80943 130 ARG B00Z C 1
ATOM 13177 O O . ARG D 1 127 ? 15.16100 -87.58100 -57.75700 1.000 40.29575 130 ARG B00Z O 1
ATOM 13185 N N . THR D 1 128 ? 14.52600 -89.02800 -56.19200 1.000 43.58238 131 THR B00Z N 1
ATOM 13186 C CA . THR D 1 128 ? 13.25100 -89.27600 -56.84000 1.000 43.76594 131 THR B00Z CA 1
ATOM 13187 C C . THR D 1 128 ? 12.15100 -88.85700 -55.88400 1.000 44.99095 131 THR B00Z C 1
ATOM 13188 O O . THR D 1 128 ? 12.14900 -89.26200 -54.74300 1.000 46.38391 131 THR B00Z O 1
ATOM 13192 N N . GLU D 1 129 ? 11.24600 -88.01300 -56.34600 1.000 42.97117 132 GLU B00Z N 1
ATOM 13193 C CA . GLU D 1 129 ? 10.16900 -87.51500 -55.50400 1.000 44.96404 132 GLU B00Z CA 1
ATOM 13194 C C . GLU D 1 129 ? 8.86700 -87.24400 -56.25700 1.000 41.17575 132 GLU B00Z C 1
ATOM 13195 O O . GLU D 1 129 ? 8.88600 -87.09700 -57.46300 1.000 39.54808 132 GLU B00Z O 1
ATOM 13201 N N . PRO D 1 130 ? 7.71900 -87.26700 -55.54900 1.000 40.74715 133 PRO B00Z N 1
ATOM 13202 C CA . PRO D 1 130 ? 6.48700 -86.86200 -56.23900 1.000 43.94935 133 PRO B00Z CA 1
ATOM 13203 C C . PRO D 1 130 ? 6.64700 -85.42300 -56.69500 1.000 42.35709 133 PRO B00Z C 1
ATOM 13204 O O . PRO D 1 130 ? 6.98100 -84.53200 -55.90400 1.000 40.92502 133 PRO B00Z O 1
ATOM 13208 N N . THR D 1 131 ? 6.48500 -85.20800 -57.99100 1.000 39.36331 134 THR B00Z N 1
ATOM 13209 C CA . THR D 1 131 ? 6.68700 -83.88700 -58.55100 1.000 40.59487 134 THR B00Z CA 1
ATOM 13210 C C . THR D 1 131 ? 5.45000 -83.51100 -59.35900 1.000 38.84689 134 THR B00Z C 1
ATOM 13211 O O . THR D 1 131 ? 4.75900 -84.37500 -59.92000 1.000 38.59275 134 THR B00Z O 1
ATOM 13215 N N . ASN D 1 132 ? 5.15600 -82.21200 -59.37300 1.000 37.11287 135 ASN B00Z N 1
ATOM 13216 C CA . ASN D 1 132 ? 3.92300 -81.73400 -59.97900 1.000 35.25818 135 ASN B00Z CA 1
ATOM 13217 C C . ASN D 1 132 ? 3.87500 -82.08600 -61.46300 1.000 35.78994 135 ASN B00Z C 1
ATOM 13218 O O . ASN D 1 132 ? 4.87300 -81.97500 -62.19100 1.000 33.18103 135 ASN B00Z O 1
ATOM 13223 N N . TYR D 1 133 ? 2.68900 -82.50100 -61.90500 1.000 36.63273 136 TYR B00Z N 1
ATOM 13224 C CA . TYR D 1 133 ? 2.48400 -83.05000 -63.23500 1.000 39.07043 136 TYR B00Z CA 1
ATOM 13225 C C . TYR D 1 133 ? 1.10300 -82.62600 -63.72100 1.000 37.19397 136 TYR B00Z C 1
ATOM 13226 O O . TYR D 1 133 ? 0.18800 -82.41800 -62.91800 1.000 35.42197 136 TYR B00Z O 1
ATOM 13235 N N . CYS D 1 134 ? 0.97000 -82.47300 -65.04100 1.000 39.50584 137 CYS B00Z N 1
ATOM 13236 C CA . CYS D 1 134 ? -0.30900 -82.19800 -65.69400 1.000 39.87477 137 CYS B00Z CA 1
ATOM 13237 C C . CYS D 1 134 ? -0.63700 -83.33400 -66.65200 1.000 38.03340 137 CYS B00Z C 1
ATOM 13238 O O . CYS D 1 134 ? 0.00300 -83.47500 -67.69900 1.000 39.11054 137 CYS B00Z O 1
ATOM 13241 N N . GLU D 1 135 ? -1.66100 -84.11300 -66.32100 1.000 43.99676 138 GLU B00Z N 1
ATOM 13242 C CA . GLU D 1 135 ? -2.04300 -85.21000 -67.21000 1.000 48.05587 138 GLU B00Z CA 1
ATOM 13243 C C . GLU D 1 135 ? -2.60700 -84.71800 -68.53700 1.000 46.38431 138 GLU B00Z C 1
ATOM 13244 O O . GLU D 1 135 ? -2.15200 -85.20600 -69.58700 1.000 49.38913 138 GLU B00Z O 1
ATOM 13250 N N . PRO D 1 136 ? -3.56700 -83.77700 -68.58400 1.000 43.49839 139 PRO B00Z N 1
ATOM 13251 C CA . PRO D 1 136 ? -4.03700 -83.29600 -69.89800 1.000 43.87912 139 PRO B00Z CA 1
ATOM 13252 C C . PRO D 1 136 ? -2.91100 -82.84100 -70.80700 1.000 42.38955 139 PRO B00Z C 1
ATOM 13253 O O . PRO D 1 136 ? -2.90000 -83.18700 -71.99400 1.000 45.99418 139 PRO B00Z O 1
ATOM 13257 N N . CYS D 1 137 ? -1.96200 -82.06200 -70.28600 1.000 43.45077 140 CYS B00Z N 1
ATOM 13258 C CA . CYS D 1 137 ? -0.83700 -81.63700 -71.10800 1.000 44.63469 140 CYS B00Z CA 1
ATOM 13259 C C . CYS D 1 137 ? 0.23600 -82.71000 -71.22600 1.000 44.86556 140 CYS B00Z C 1
ATOM 13260 O O . CYS D 1 137 ? 1.05300 -82.65100 -72.15100 1.000 45.42909 140 CYS B00Z O 1
ATOM 13263 N N . GLY D 1 138 ? 0.25400 -83.67900 -70.31700 1.000 44.58439 141 GLY B00Z N 1
ATOM 13264 C CA . GLY D 1 138 ? 1.25700 -84.72300 -70.34000 1.000 44.95972 141 GLY B00Z CA 1
ATOM 13265 C C . GLY D 1 138 ? 2.67500 -84.22700 -70.11300 1.000 47.62322 141 GLY B00Z C 1
ATOM 13266 O O . GLY D 1 138 ? 3.58200 -84.52600 -70.90300 1.000 44.75052 141 GLY B00Z O 1
ATOM 13267 N N . ARG D 1 139 ? 2.89400 -83.46200 -69.04800 1.000 43.01242 142 ARG B00Z N 1
ATOM 13268 C CA . ARG D 1 139 ? 4.26600 -83.09500 -68.74100 1.000 42.67079 142 ARG B00Z CA 1
ATOM 13269 C C . ARG D 1 139 ? 4.38200 -82.67200 -67.28700 1.000 40.92848 142 ARG B00Z C 1
ATOM 13270 O O . ARG D 1 139 ? 3.39000 -82.35300 -66.62100 1.000 39.06313 142 ARG B00Z O 1
ATOM 13278 N N . PHE D 1 140 ? 5.61700 -82.73000 -66.79900 1.000 37.11185 143 PHE B00Z N 1
ATOM 13279 C CA . PHE D 1 140 ? 5.91700 -82.31000 -65.44400 1.000 38.32476 143 PHE B00Z CA 1
ATOM 13280 C C . PHE D 1 140 ? 5.86600 -80.79800 -65.36500 1.000 35.82574 143 PHE B00Z C 1
ATOM 13281 O O . PHE D 1 140 ? 6.10700 -80.10300 -66.35100 1.000 35.78952 143 PHE B00Z O 1
ATOM 13289 N N . LEU D 1 141 ? 5.54300 -80.29700 -64.17700 1.000 33.65680 144 LEU B00Z N 1
ATOM 13290 C CA . LEU D 1 141 ? 5.28900 -78.87300 -63.94400 1.000 31.08493 144 LEU B00Z CA 1
ATOM 13291 C C . LEU D 1 141 ? 6.42300 -78.28400 -63.09800 1.000 33.44484 144 LEU B00Z C 1
ATOM 13292 O O . LEU D 1 141 ? 6.42300 -78.38800 -61.86500 1.000 30.14642 144 LEU B00Z O 1
ATOM 13297 N N . LEU D 1 142 ? 7.37500 -77.64600 -63.77300 1.000 33.51376 145 LEU B00Z N 1
ATOM 13298 C CA . LEU D 1 142 ? 8.57600 -77.13100 -63.14600 1.000 31.67393 145 LEU B00Z CA 1
ATOM 13299 C C . LEU D 1 142 ? 8.98900 -75.86100 -63.88000 1.000 34.92816 145 LEU B00Z C 1
ATOM 13300 O O . LEU D 1 142 ? 8.61600 -75.64200 -65.03600 1.000 34.90536 145 LEU B00Z O 1
ATOM 13305 N N . GLU D 1 143 ? 9.75100 -75.01600 -63.18800 1.000 33.62332 146 GLU B00Z N 1
ATOM 13306 C CA . GLU D 1 143 ? 10.22000 -73.74300 -63.74700 1.000 40.07605 146 GLU B00Z CA 1
ATOM 13307 C C . GLU D 1 143 ? 8.99900 -72.95700 -64.23700 1.000 41.24041 146 GLU B00Z C 1
ATOM 13308 O O . GLU D 1 143 ? 7.99900 -72.86200 -63.50800 1.000 36.77891 146 GLU B00Z O 1
ATOM 13314 N N . ALA D 1 144 ? 9.01200 -72.41900 -65.45700 1.000 41.73851 147 ALA B00Z N 1
ATOM 13315 C CA . ALA D 1 144 ? 7.97500 -71.49500 -65.89500 1.000 41.63352 147 ALA B00Z CA 1
ATOM 13316 C C . ALA D 1 144 ? 6.71400 -72.19700 -66.36800 1.000 37.51238 147 ALA B00Z C 1
ATOM 13317 O O . ALA D 1 144 ? 5.74400 -71.50800 -66.68500 1.000 39.60487 147 ALA B00Z O 1
ATOM 13319 N N . PHE D 1 145 ? 6.69300 -73.53600 -66.38800 1.000 34.93650 148 PHE B00Z N 1
ATOM 13320 C CA . PHE D 1 145 ? 5.52300 -74.31400 -66.78100 1.000 34.93808 148 PHE B00Z CA 1
ATOM 13321 C C . PHE D 1 145 ? 4.61600 -74.64200 -65.60400 1.000 32.87277 148 PHE B00Z C 1
ATOM 13322 O O . PHE D 1 145 ? 3.55600 -75.24300 -65.79700 1.000 31.22618 148 PHE B00Z O 1
ATOM 13330 N N . VAL D 1 146 ? 5.01700 -74.27800 -64.39400 1.000 31.41423 149 VAL B00Z N 1
ATOM 13331 C CA . VAL D 1 146 ? 4.20200 -74.47000 -63.20800 1.000 33.17114 149 VAL B00Z CA 1
ATOM 13332 C C . VAL D 1 146 ? 3.88200 -73.09500 -62.63500 1.000 31.84364 149 VAL B00Z C 1
ATOM 13333 O O . VAL D 1 146 ? 4.69600 -72.16800 -62.73000 1.000 34.30398 149 VAL B00Z O 1
ATOM 13337 N N . ALA D 1 147 ? 2.67500 -72.95100 -62.08900 1.000 31.87654 150 ALA B00Z N 1
ATOM 13338 C CA . ALA D 1 147 ? 2.24300 -71.74600 -61.39300 1.000 34.72089 150 ALA B00Z CA 1
ATOM 13339 C C . ALA D 1 147 ? 1.81800 -72.13700 -59.98200 1.000 34.13572 150 ALA B00Z C 1
ATOM 13340 O O . ALA D 1 147 ? 1.47400 -73.29200 -59.72400 1.000 33.63957 150 ALA B00Z O 1
ATOM 13342 N N . GLY D 1 148 ? 1.85300 -71.18000 -59.06100 1.000 33.30849 151 GLY B00Z N 1
ATOM 13343 C CA . GLY D 1 148 ? 1.56200 -71.49800 -57.67700 1.000 36.68033 151 GLY B00Z CA 1
ATOM 13344 C C . GLY D 1 148 ? 1.85100 -70.32600 -56.75800 1.000 40.90139 151 GLY B00Z C 1
ATOM 13345 O O . GLY D 1 148 ? 2.16500 -69.22300 -57.20100 1.000 40.41388 151 GLY B00Z O 1
ATOM 13346 N N . HIS D 1 149 ? 1.72700 -70.59100 -55.46300 1.000 43.56288 152 HIS B00Z N 1
ATOM 13347 C CA . HIS D 1 149 ? 1.84200 -69.56600 -54.43000 1.000 46.81448 152 HIS B00Z CA 1
ATOM 13348 C C . HIS D 1 149 ? 3.14700 -69.73100 -53.65500 1.000 41.33113 152 HIS B00Z C 1
ATOM 13349 O O . HIS D 1 149 ? 3.41300 -70.81300 -53.11900 1.000 39.86775 152 HIS B00Z O 1
ATOM 13356 N N . CYS D 1 150 ? 3.93300 -68.64900 -53.55700 1.000 43.64704 153 CYS B00Z N 1
ATOM 13357 C CA . CYS D 1 150 ? 5.16300 -68.66400 -52.75700 1.000 43.50527 153 CYS B00Z CA 1
ATOM 13358 C C . CYS D 1 150 ? 4.84700 -69.01900 -51.31000 1.000 44.77934 153 CYS B00Z C 1
ATOM 13359 O O . CYS D 1 150 ? 4.07100 -68.30300 -50.66300 1.000 43.35280 153 CYS B00Z O 1
ATOM 13362 N N . PRO D 1 151 ? 5.43400 -70.08800 -50.76100 1.000 46.59404 154 PRO B00Z N 1
ATOM 13363 C CA . PRO D 1 151 ? 5.08800 -70.50100 -49.39300 1.000 43.47630 154 PRO B00Z CA 1
ATOM 13364 C C . PRO D 1 151 ? 5.56300 -69.53400 -48.31700 1.000 46.21006 154 PRO B00Z C 1
ATOM 13365 O O . PRO D 1 151 ? 5.16900 -69.70000 -47.15300 1.000 47.15063 154 PRO B00Z O 1
ATOM 13369 N N . HIS D 1 152 ? 6.38100 -68.53400 -48.65600 1.000 41.09560 155 HIS B00Z N 1
ATOM 13370 C CA . HIS D 1 152 ? 6.85100 -67.57900 -47.65600 1.000 48.74852 155 HIS B00Z CA 1
ATOM 13371 C C . HIS D 1 152 ? 5.87200 -66.42100 -47.50400 1.000 51.88134 155 HIS B00Z C 1
ATOM 13372 O O . HIS D 1 152 ? 5.37300 -66.16800 -46.40400 1.000 52.82866 155 HIS B00Z O 1
ATOM 13379 N N . CYS D 1 153 ? 5.57800 -65.72800 -48.60200 1.000 52.48785 156 CYS B00Z N 1
ATOM 13380 C CA . CYS D 1 153 ? 4.67200 -64.59100 -48.58300 1.000 53.20330 156 CYS B00Z CA 1
ATOM 13381 C C . CYS D 1 153 ? 3.30700 -64.87100 -49.19300 1.000 53.82907 156 CYS B00Z C 1
ATOM 13382 O O . CYS D 1 153 ? 2.32200 -64.26000 -48.77100 1.000 54.10256 156 CYS B00Z O 1
ATOM 13385 N N . GLY D 1 154 ? 3.21200 -65.78200 -50.15900 1.000 54.27803 157 GLY B00Z N 1
ATOM 13386 C CA . GLY D 1 154 ? 1.93700 -66.09700 -50.77500 1.000 47.77296 157 GLY B00Z CA 1
ATOM 13387 C C . GLY D 1 154 ? 1.73300 -65.48800 -52.14000 1.000 47.88614 157 GLY B00Z C 1
ATOM 13388 O O . GLY D 1 154 ? 0.71400 -65.77300 -52.77600 1.000 56.34918 157 GLY B00Z O 1
ATOM 13389 N N . SER D 1 155 ? 2.66000 -64.64900 -52.59700 1.000 47.28477 158 SER B00Z N 1
ATOM 13390 C CA . SER D 1 155 ? 2.61400 -64.11700 -53.94600 1.000 47.16852 158 SER B00Z CA 1
ATOM 13391 C C . SER D 1 155 ? 2.42400 -65.23400 -54.96900 1.000 50.47006 158 SER B00Z C 1
ATOM 13392 O O . SER D 1 155 ? 2.85800 -66.37900 -54.76400 1.000 46.95119 158 SER B00Z O 1
ATOM 13395 N N . ASN D 1 156 ? 1.74400 -64.89800 -56.07300 1.000 46.29792 159 ASN B00Z N 1
ATOM 13396 C CA . ASN D 1 156 ? 1.63000 -65.79900 -57.21300 1.000 46.63835 159 ASN B00Z CA 1
ATOM 13397 C C . ASN D 1 156 ? 2.62000 -65.45500 -58.31900 1.000 50.80787 159 ASN B00Z C 1
ATOM 13398 O O . ASN D 1 156 ? 2.65500 -66.14900 -59.33600 1.000 51.61996 159 ASN B00Z O 1
ATOM 13403 N N . GLN D 1 157 ? 3.42100 -64.40300 -58.13900 1.000 50.97776 160 GLN B00Z N 1
ATOM 13404 C CA . GLN D 1 157 ? 4.47400 -64.01900 -59.07500 1.000 51.07549 160 GLN B00Z CA 1
ATOM 13405 C C . GLN D 1 157 ? 5.67400 -64.94700 -58.90100 1.000 54.59725 160 GLN B00Z C 1
ATOM 13406 O O . GLN D 1 157 ? 6.71100 -64.57300 -58.34200 1.000 51.77088 160 GLN B00Z O 1
ATOM 13412 N N . THR D 1 158 ? 5.53200 -66.18200 -59.41600 1.000 52.96658 161 THR B00Z N 1
ATOM 13413 C CA . THR D 1 158 ? 6.47700 -67.26700 -59.16200 1.000 47.60177 161 THR B00Z CA 1
ATOM 13414 C C . THR D 1 158 ? 6.80600 -68.03300 -60.44300 1.000 48.74579 161 THR B00Z C 1
ATOM 13415 O O . THR D 1 158 ? 6.00200 -68.09100 -61.37700 1.000 50.40372 161 THR B00Z O 1
ATOM 13419 N N . ALA D 1 159 ? 8.01700 -68.65200 -60.47400 1.000 51.46860 162 ALA B00Z N 1
ATOM 13420 C CA . ALA D 1 159 ? 8.44100 -69.56200 -61.56000 1.000 49.68087 162 ALA B00Z CA 1
ATOM 13421 C C . ALA D 1 159 ? 9.12000 -70.78900 -60.93700 1.000 48.03301 162 ALA B00Z C 1
ATOM 13422 O O . ALA D 1 159 ? 10.35100 -70.88700 -60.85300 1.000 52.00845 162 ALA B00Z O 1
ATOM 13424 N N . GLY D 1 160 ? 8.30900 -71.76200 -60.52800 1.000 45.40214 163 GLY B00Z N 1
ATOM 13425 C CA . GLY D 1 160 ? 8.85500 -72.91500 -59.84300 1.000 43.31121 163 GLY B00Z CA 1
ATOM 13426 C C . GLY D 1 160 ? 9.38200 -72.50500 -58.48600 1.000 46.24126 163 GLY B00Z C 1
ATOM 13427 O O . GLY D 1 160 ? 8.58900 -72.21700 -57.58800 1.000 49.98711 163 GLY B00Z O 1
ATOM 13428 N N . ILE D 1 161 ? 10.70600 -72.42900 -58.32200 1.000 41.60118 164 ILE B00Z N 1
ATOM 13429 C CA . ILE D 1 161 ? 11.30100 -72.18300 -57.00400 1.000 46.71729 164 ILE B00Z CA 1
ATOM 13430 C C . ILE D 1 161 ? 11.65400 -70.71600 -56.76600 1.000 46.17588 164 ILE B00Z C 1
ATOM 13431 O O . ILE D 1 161 ? 12.18600 -70.38700 -55.69400 1.000 44.40407 164 ILE B00Z O 1
ATOM 13436 N N . GLU D 1 162 ? 11.36300 -69.82800 -57.71700 1.000 47.46112 165 GLU B00Z N 1
ATOM 13437 C CA . GLU D 1 162 ? 11.73500 -68.41700 -57.63600 1.000 50.35880 165 GLU B00Z CA 1
ATOM 13438 C C . GLU D 1 162 ? 10.50400 -67.56200 -57.36500 1.000 50.62204 165 GLU B00Z C 1
ATOM 13439 O O . GLU D 1 162 ? 9.50700 -67.65400 -58.09300 1.000 51.62969 165 GLU B00Z O 1
ATOM 13445 N N . CYS D 1 163 ? 10.56900 -66.72500 -56.33100 1.000 48.25667 166 CYS B00Z N 1
ATOM 13446 C CA . CYS D 1 163 ? 9.50000 -65.77800 -56.04600 1.000 50.57031 166 CYS B00Z CA 1
ATOM 13447 C C . CYS D 1 163 ? 9.99500 -64.36300 -56.30700 1.000 53.64388 166 CYS B00Z C 1
ATOM 13448 O O . CYS D 1 163 ? 11.16800 -64.05100 -56.06600 1.000 53.24940 166 CYS B00Z O 1
ATOM 13451 N N . GLU D 1 164 ? 9.10300 -63.51000 -56.81000 1.000 57.22646 167 GLU B00Z N 1
ATOM 13452 C CA . GLU D 1 164 ? 9.47900 -62.13600 -57.12300 1.000 59.81029 167 GLU B00Z CA 1
ATOM 13453 C C . GLU D 1 164 ? 9.13800 -61.15100 -56.01700 1.000 56.38136 167 GLU B00Z C 1
ATOM 13454 O O . GLU D 1 164 ? 9.75900 -60.08500 -55.94700 1.000 60.86249 167 GLU B00Z O 1
ATOM 13460 N N . LEU D 1 165 ? 8.18200 -61.47700 -55.15000 1.000 54.92832 168 LEU B00Z N 1
ATOM 13461 C CA . LEU D 1 165 ? 7.82300 -60.56200 -54.07300 1.000 53.37168 168 LEU B00Z CA 1
ATOM 13462 C C . LEU D 1 165 ? 8.83200 -60.58100 -52.92700 1.000 58.21413 168 LEU B00Z C 1
ATOM 13463 O O . LEU D 1 165 ? 9.08300 -59.53000 -52.32600 1.000 62.08114 168 LEU B00Z O 1
ATOM 13468 N N . CYS D 1 166 ? 9.43000 -61.74400 -52.61400 1.000 53.28724 169 CYS B00Z N 1
ATOM 13469 C CA . CYS D 1 166 ? 10.33800 -61.86200 -51.47700 1.000 48.08845 169 CYS B00Z CA 1
ATOM 13470 C C . CYS D 1 166 ? 11.67400 -62.52900 -51.79200 1.000 49.87435 169 CYS B00Z C 1
ATOM 13471 O O . CYS D 1 166 ? 12.59100 -62.45000 -50.96200 1.000 49.42324 169 CYS B00Z O 1
ATOM 13474 N N . ALA D 1 167 ? 11.81100 -63.19000 -52.94000 1.000 49.70095 170 ALA B00Z N 1
ATOM 13475 C CA . ALA D 1 167 ? 13.04900 -63.80600 -53.40500 1.000 43.05552 170 ALA B00Z CA 1
ATOM 13476 C C . ALA D 1 167 ? 13.54700 -64.93200 -52.50500 1.000 42.16476 170 ALA B00Z C 1
ATOM 13477 O O . ALA D 1 167 ? 14.64700 -65.45900 -52.73600 1.000 38.39809 170 ALA B00Z O 1
ATOM 13479 N N . LEU D 1 168 ? 12.76700 -65.33500 -51.48800 1.000 40.03167 171 LEU B00Z N 1
ATOM 13480 C CA . LEU D 1 168 ? 13.22600 -66.39700 -50.59800 1.000 41.86346 171 LEU B00Z CA 1
ATOM 13481 C C . LEU D 1 168 ? 13.10500 -67.76700 -51.27500 1.000 41.96735 171 LEU B00Z C 1
ATOM 13482 O O . LEU D 1 168 ? 12.09500 -68.06100 -51.92500 1.000 43.46498 171 LEU B00Z O 1
ATOM 13487 N N . PRO D 1 169 ? 14.10600 -68.62600 -51.12500 1.000 40.50881 172 PRO B00Z N 1
ATOM 13488 C CA . PRO D 1 169 ? 14.09300 -69.91700 -51.81500 1.000 38.54362 172 PRO B00Z CA 1
ATOM 13489 C C . PRO D 1 169 ? 13.20800 -70.94200 -51.11600 1.000 40.23720 172 PRO B00Z C 1
ATOM 13490 O O . PRO D 1 169 ? 12.96100 -70.87000 -49.91000 1.000 39.23935 172 PRO B00Z O 1
ATOM 13494 N N . TYR D 1 170 ? 12.77700 -71.94100 -51.89400 1.000 37.42685 173 TYR B00Z N 1
ATOM 13495 C CA . TYR D 1 170 ? 11.96400 -73.04100 -51.38200 1.000 37.75130 173 TYR B00Z CA 1
ATOM 13496 C C . TYR D 1 170 ? 12.07000 -74.22700 -52.33700 1.000 37.21695 173 TYR B00Z C 1
ATOM 13497 O O . TYR D 1 170 ? 12.43200 -74.06700 -53.50300 1.000 37.70729 173 TYR B00Z O 1
ATOM 13506 N N . ASP D 1 171 ? 11.74600 -75.42200 -51.83000 1.000 39.34548 174 ASP B00Z N 1
ATOM 13507 C CA . ASP D 1 171 ? 11.76900 -76.63500 -52.65000 1.000 38.56296 174 ASP B00Z CA 1
ATOM 13508 C C . ASP D 1 171 ? 10.59200 -76.64600 -53.61900 1.000 40.19423 174 ASP B00Z C 1
ATOM 13509 O O . ASP D 1 171 ? 9.52200 -76.09600 -53.33100 1.000 36.49386 174 ASP B00Z O 1
ATOM 13514 N N . ASP D 1 172 ? 10.77800 -77.31800 -54.76600 1.000 39.69800 175 ASP B00Z N 1
ATOM 13515 C CA . ASP D 1 172 ? 9.69700 -77.40700 -55.75200 1.000 34.63074 175 ASP B00Z CA 1
ATOM 13516 C C . ASP D 1 172 ? 8.41900 -77.97500 -55.14100 1.000 38.20213 175 ASP B00Z C 1
ATOM 13517 O O . ASP D 1 172 ? 7.31400 -77.52000 -55.46200 1.000 36.53456 175 ASP B00Z O 1
ATOM 13522 N N . ARG D 1 173 ? 8.54600 -78.93300 -54.22300 1.000 40.01988 176 ARG B00Z N 1
ATOM 13523 C CA . ARG D 1 173 ? 7.35000 -79.51400 -53.62100 1.000 41.85803 176 ARG B00Z CA 1
ATOM 13524 C C . ARG D 1 173 ? 6.67300 -78.60000 -52.60100 1.000 44.27392 176 ARG B00Z C 1
ATOM 13525 O O . ARG D 1 173 ? 5.59300 -78.95400 -52.11800 1.000 41.68944 176 ARG B00Z O 1
ATOM 13533 N N . ASP D 1 174 ? 7.26900 -77.45100 -52.25600 1.000 40.29403 177 ASP B00Z N 1
ATOM 13534 C CA . ASP D 1 174 ? 6.64000 -76.52500 -51.31700 1.000 40.45753 177 ASP B00Z CA 1
ATOM 13535 C C . ASP D 1 174 ? 5.87500 -75.40300 -52.00700 1.000 42.17390 177 ASP B00Z C 1
ATOM 13536 O O . ASP D 1 174 ? 5.24200 -74.59600 -51.31300 1.000 40.71867 177 ASP B00Z O 1
ATOM 13541 N N . LEU D 1 175 ? 5.89700 -75.34200 -53.33300 1.000 39.07802 178 LEU B00Z N 1
ATOM 13542 C CA . LEU D 1 175 ? 5.04400 -74.38000 -54.02800 1.000 42.51377 178 LEU B00Z CA 1
ATOM 13543 C C . LEU D 1 175 ? 3.64500 -74.71800 -53.52800 1.000 40.58937 178 LEU B00Z C 1
ATOM 13544 O O . LEU D 1 175 ? 3.26000 -75.87600 -53.51100 1.000 40.56194 178 LEU B00Z O 1
ATOM 13549 N N . VAL D 1 176 ? 2.87400 -73.73000 -53.13500 1.000 40.66391 179 VAL B00Z N 1
ATOM 13550 C CA . VAL D 1 176 ? 1.60000 -74.01000 -52.47400 1.000 40.88655 179 VAL B00Z CA 1
ATOM 13551 C C . VAL D 1 176 ? 0.42000 -74.52300 -53.29400 1.000 49.00482 179 VAL B00Z C 1
ATOM 13552 O O . VAL D 1 176 ? -0.14000 -75.55800 -52.95500 1.000 51.05831 179 VAL B00Z O 1
ATOM 13556 N N . ASP D 1 177 ? 0.01300 -73.82200 -54.32400 1.000 41.73531 180 ASP B00Z N 1
ATOM 13557 C CA . ASP D 1 177 ? -1.15900 -74.30300 -55.02500 1.000 43.64105 180 ASP B00Z CA 1
ATOM 13558 C C . ASP D 1 177 ? -0.74400 -74.60000 -56.43100 1.000 43.48500 180 ASP B00Z C 1
ATOM 13559 O O . ASP D 1 177 ? -1.14400 -73.90800 -57.34900 1.000 42.53599 180 ASP B00Z O 1
ATOM 13564 N N . PRO D 1 178 ? 0.06100 -75.65400 -56.60000 1.000 39.27939 181 PRO B00Z N 1
ATOM 13565 C CA . PRO D 1 178 ? 0.63300 -75.90800 -57.91800 1.000 36.25967 181 PRO B00Z CA 1
ATOM 13566 C C . PRO D 1 178 ? -0.38700 -76.13700 -59.01800 1.000 35.99412 181 PRO B00Z C 1
ATOM 13567 O O . PRO D 1 178 ? -1.38300 -76.80200 -58.81700 1.000 31.05208 181 PRO B00Z O 1
ATOM 13571 N N . SER D 1 179 ? -0.10600 -75.56000 -60.17100 1.000 32.72066 182 SER B00Z N 1
ATOM 13572 C CA . SER D 1 179 ? -1.00500 -75.75700 -61.29500 1.000 32.90501 182 SER B00Z CA 1
ATOM 13573 C C . SER D 1 179 ? -0.21000 -75.63900 -62.58400 1.000 31.01125 182 SER B00Z C 1
ATOM 13574 O O . SER D 1 179 ? 0.86000 -75.01900 -62.62600 1.000 31.68342 182 SER B00Z O 1
ATOM 13577 N N . CYS D 1 180 ? -0.75600 -76.24000 -63.64000 1.000 30.63371 183 CYS B00Z N 1
ATOM 13578 C CA . CYS D 1 180 ? -0.13900 -76.16600 -64.95800 1.000 32.49594 183 CYS B00Z CA 1
ATOM 13579 C C . CYS D 1 180 ? -0.21800 -74.73200 -65.46800 1.000 34.86856 183 CYS B00Z C 1
ATOM 13580 O O . CYS D 1 180 ? -1.30600 -74.14800 -65.53500 1.000 31.50774 183 CYS B00Z O 1
ATOM 13583 N N . ALA D 1 181 ? 0.94200 -74.15700 -65.81500 1.000 33.35119 184 ALA B00Z N 1
ATOM 13584 C CA . ALA D 1 181 ? 0.97800 -72.76000 -66.21500 1.000 37.06845 184 ALA B00Z CA 1
ATOM 13585 C C . ALA D 1 181 ? 0.36500 -72.53400 -67.58600 1.000 37.76330 184 ALA B00Z C 1
ATOM 13586 O O . ALA D 1 181 ? -0.01300 -71.40100 -67.90100 1.000 38.93347 184 ALA B00Z O 1
ATOM 13588 N N . THR D 1 182 ? 0.27500 -73.56600 -68.41700 1.000 36.33936 185 THR B00Z N 1
ATOM 13589 C CA . THR D 1 182 ? -0.23000 -73.33500 -69.76300 1.000 40.72741 185 THR B00Z CA 1
ATOM 13590 C C . THR D 1 182 ? -1.72000 -73.63300 -69.89700 1.000 36.62645 185 THR B00Z C 1
ATOM 13591 O O . THR D 1 182 ? -2.43300 -72.84700 -70.52300 1.000 37.39369 185 THR B00Z O 1
ATOM 13595 N N . CYS D 1 183 ? -2.22700 -74.70400 -69.27800 1.000 36.30887 186 CYS B00Z N 1
ATOM 13596 C CA . CYS D 1 183 ? -3.65400 -75.02700 -69.37200 1.000 39.08616 186 CYS B00Z CA 1
ATOM 13597 C C . CYS D 1 183 ? -4.46500 -74.63000 -68.13400 1.000 34.63873 186 CYS B00Z C 1
ATOM 13598 O O . CYS D 1 183 ? -5.68700 -74.47900 -68.24000 1.000 32.95282 186 CYS B00Z O 1
ATOM 13601 N N . GLY D 1 184 ? -3.83200 -74.45600 -66.97200 1.000 34.91023 187 GLY B00Z N 1
ATOM 13602 C CA . GLY D 1 184 ? -4.50400 -73.94500 -65.79300 1.000 33.12156 187 GLY B00Z CA 1
ATOM 13603 C C . GLY D 1 184 ? -4.96600 -74.98300 -64.78900 1.000 35.45669 187 GLY B00Z C 1
ATOM 13604 O O . GLY D 1 184 ? -5.33400 -74.60200 -63.66600 1.000 37.45717 187 GLY B00Z O 1
ATOM 13605 N N . ALA D 1 185 ? -4.96200 -76.27100 -65.14500 1.000 31.91126 188 ALA B00Z N 1
ATOM 13606 C CA . ALA D 1 185 ? -5.44900 -77.30900 -64.23800 1.000 36.45920 188 ALA B00Z CA 1
ATOM 13607 C C . ALA D 1 185 ? -4.54700 -77.46100 -63.01800 1.000 37.92404 188 ALA B00Z C 1
ATOM 13608 O O . ALA D 1 185 ? -3.32400 -77.27900 -63.09900 1.000 36.92203 188 ALA B00Z O 1
ATOM 13610 N N . ALA D 1 186 ? -5.15900 -77.78700 -61.87600 1.000 36.42660 189 ALA B00Z N 1
ATOM 13611 C CA . ALA D 1 186 ? -4.38000 -78.06800 -60.68000 1.000 36.03863 189 ALA B00Z CA 1
ATOM 13612 C C . ALA D 1 186 ? -3.47100 -79.26100 -60.93200 1.000 38.11656 189 ALA B00Z C 1
ATOM 13613 O O . ALA D 1 186 ? -3.81700 -80.19000 -61.67200 1.000 38.18586 189 ALA B00Z O 1
ATOM 13615 N N . ALA D 1 187 ? -2.29900 -79.23800 -60.30400 1.000 35.43469 190 ALA B00Z N 1
ATOM 13616 C CA . ALA D 1 187 ? -1.31800 -80.27900 -60.57100 1.000 37.03249 190 ALA B00Z CA 1
ATOM 13617 C C . ALA D 1 187 ? -1.75200 -81.60500 -59.96400 1.000 37.96688 190 ALA B00Z C 1
ATOM 13618 O O . ALA D 1 187 ? -2.29300 -81.65600 -58.85300 1.000 38.39866 190 ALA B00Z O 1
ATOM 13620 N N . THR D 1 188 ? -1.50900 -82.68300 -60.70000 1.000 34.34008 191 THR B00Z N 1
ATOM 13621 C CA . THR D 1 188 ? -1.39800 -83.99500 -60.08000 1.000 40.71664 191 THR B00Z CA 1
ATOM 13622 C C . THR D 1 188 ? 0.08800 -84.25200 -59.79200 1.000 44.09200 191 THR B00Z C 1
ATOM 13623 O O . THR D 1 188 ? 0.92300 -83.34500 -59.89900 1.000 39.38114 191 THR B00Z O 1
ATOM 13627 N N . GLN D 1 189 ? 0.43700 -85.48100 -59.39400 1.000 44.46337 192 GLN B00Z N 1
ATOM 13628 C CA . GLN D 1 189 ? 1.82100 -85.80700 -59.07000 1.000 43.72777 192 GLN B00Z CA 1
ATOM 13629 C C . GLN D 1 189 ? 2.20700 -87.12800 -59.72100 1.000 39.98008 192 GLN B00Z C 1
ATOM 13630 O O . GLN D 1 189 ? 1.36200 -87.96900 -60.03900 1.000 48.29520 192 GLN B00Z O 1
ATOM 13636 N N . ARG D 1 190 ? 3.50900 -87.28300 -59.93500 1.000 41.70304 193 ARG B00Z N 1
ATOM 13637 C CA . ARG D 1 190 ? 4.12500 -88.39500 -60.64700 1.000 38.64738 193 ARG B00Z CA 1
ATOM 13638 C C . ARG D 1 190 ? 5.57500 -88.45200 -60.20000 1.000 41.54786 193 ARG B00Z C 1
ATOM 13639 O O . ARG D 1 190 ? 6.24000 -87.40800 -60.13700 1.000 39.55284 193 ARG B00Z O 1
ATOM 13647 N N . PRO D 1 191 ? 6.07600 -89.65800 -59.92000 1.000 42.10850 194 PRO B00Z N 1
ATOM 13648 C CA . PRO D 1 191 ? 7.45000 -89.67600 -59.45000 1.000 37.63819 194 PRO B00Z CA 1
ATOM 13649 C C . PRO D 1 191 ? 8.45900 -89.27500 -60.52200 1.000 38.42249 194 PRO B00Z C 1
ATOM 13650 O O . PRO D 1 191 ? 8.31200 -89.65100 -61.67600 1.000 40.87529 194 PRO B00Z O 1
ATOM 13654 N N . LEU D 1 192 ? 9.46500 -88.51000 -60.13900 1.000 37.84900 195 LEU B00Z N 1
ATOM 13655 C CA . LEU D 1 192 ? 10.49400 -88.07800 -61.07600 1.000 39.56612 195 LEU B00Z CA 1
ATOM 13656 C C . LEU D 1 192 ? 11.85200 -88.05800 -60.43100 1.000 38.04873 195 LEU B00Z C 1
ATOM 13657 O O . LEU D 1 192 ? 12.01300 -87.61700 -59.30900 1.000 37.16624 195 LEU B00Z O 1
ATOM 13662 N N . THR D 1 193 ? 12.82800 -88.54600 -61.14800 1.000 37.34145 196 THR B00Z N 1
ATOM 13663 C CA . THR D 1 193 ? 14.17000 -88.57700 -60.63200 1.000 38.70605 196 THR B00Z CA 1
ATOM 13664 C C . THR D 1 193 ? 14.93600 -87.43100 -61.23800 1.000 35.57017 196 THR B00Z C 1
ATOM 13665 O O . THR D 1 193 ? 14.91200 -87.25900 -62.44000 1.000 35.38207 196 THR B00Z O 1
ATOM 13669 N N . ARG D 1 194 ? 15.59100 -86.64200 -60.40600 1.000 30.95461 197 ARG B00Z N 1
ATOM 13670 C CA . ARG D 1 194 ? 16.42100 -85.56100 -60.90700 1.000 34.82241 197 ARG B00Z CA 1
ATOM 13671 C C . ARG D 1 194 ? 17.71800 -85.33400 -60.15000 1.000 34.29939 197 ARG B00Z C 1
ATOM 13672 O O . ARG D 1 194 ? 17.89800 -85.84700 -59.06200 1.000 33.31453 197 ARG B00Z O 1
ATOM 13680 N N . TYR D 1 195 ? 18.62400 -84.59000 -60.74900 1.000 33.94342 198 TYR B00Z N 1
ATOM 13681 C CA . TYR D 1 195 ? 19.85200 -84.19400 -60.07000 1.000 36.55100 198 TYR B00Z CA 1
ATOM 13682 C C . TYR D 1 195 ? 19.61700 -82.90100 -59.29800 1.000 35.26738 198 TYR B00Z C 1
ATOM 13683 O O . TYR D 1 195 ? 18.96600 -81.98300 -59.79500 1.000 32.77929 198 TYR B00Z O 1
ATOM 13692 N N . PHE D 1 196 ? 20.13200 -82.84700 -58.07000 1.000 34.18007 199 PHE B00Z N 1
ATOM 13693 C CA . PHE D 1 196 ? 20.06200 -81.65900 -57.23600 1.000 32.14153 199 PHE B00Z CA 1
ATOM 13694 C C . PHE D 1 196 ? 21.43900 -81.36700 -56.65400 1.000 35.92331 199 PHE B00Z C 1
ATOM 13695 O O . PHE D 1 196 ? 22.26200 -82.26900 -56.47500 1.000 35.39704 199 PHE B00Z O 1
ATOM 13703 N N . MET D 1 197 ? 21.68700 -80.10000 -56.34800 1.000 34.73391 200 MET B00Z N 1
ATOM 13704 C CA . MET D 1 197 ? 22.86600 -79.75600 -55.56400 1.000 34.28203 200 MET B00Z CA 1
ATOM 13705 C C . MET D 1 197 ? 22.41500 -79.35000 -54.17900 1.000 35.05363 200 MET B00Z C 1
ATOM 13706 O O . MET D 1 197 ? 21.86000 -78.25400 -54.02200 1.000 34.97256 200 MET B00Z O 1
ATOM 13711 N N . PRO D 1 198 ? 22.64200 -80.16300 -53.15500 1.000 36.45055 201 PRO B00Z N 1
ATOM 13712 C CA . PRO D 1 198 ? 22.28900 -79.74700 -51.79200 1.000 36.38960 201 PRO B00Z CA 1
ATOM 13713 C C . PRO D 1 198 ? 23.11400 -78.55000 -51.33600 1.000 36.84903 201 PRO B00Z C 1
ATOM 13714 O O . PRO D 1 198 ? 24.34100 -78.52000 -51.48700 1.000 35.62134 201 PRO B00Z O 1
ATOM 13718 N N . LEU D 1 199 ? 22.42300 -77.55000 -50.78000 1.000 36.13910 202 LEU B00Z N 1
ATOM 13719 C CA . LEU D 1 199 ? 23.06900 -76.35300 -50.25100 1.000 36.36032 202 LEU B00Z CA 1
ATOM 13720 C C . LEU D 1 199 ? 23.21000 -76.37500 -48.73600 1.000 36.46315 202 LEU B00Z C 1
ATOM 13721 O O . LEU D 1 199 ? 24.15900 -75.79200 -48.20500 1.000 37.87904 202 LEU B00Z O 1
ATOM 13726 N N . GLU D 1 200 ? 22.29600 -77.04100 -48.03200 1.000 36.67210 203 GLU B00Z N 1
ATOM 13727 C CA . GLU D 1 200 ? 22.37700 -77.08600 -46.57500 1.000 38.12779 203 GLU B00Z CA 1
ATOM 13728 C C . GLU D 1 200 ? 23.71000 -77.63700 -46.06800 1.000 37.67417 203 GLU B00Z C 1
ATOM 13729 O O . GLU D 1 200 ? 24.25500 -77.05400 -45.11300 1.000 39.25896 203 GLU B00Z O 1
ATOM 13735 N N . PRO D 1 201 ? 24.30300 -78.69300 -46.64100 1.000 38.83624 204 PRO B00Z N 1
ATOM 13736 C CA . PRO D 1 201 ? 25.65200 -79.09700 -46.18900 1.000 39.95418 204 PRO B00Z CA 1
ATOM 13737 C C . PRO D 1 201 ? 26.70900 -78.02400 -46.38000 1.000 40.14550 204 PRO B00Z C 1
ATOM 13738 O O . PRO D 1 201 ? 27.82800 -78.20000 -45.88500 1.000 42.62817 204 PRO B00Z O 1
ATOM 13742 N N . LEU D 1 202 ? 26.40200 -76.93200 -47.08300 1.000 38.32052 205 LEU B00Z N 1
ATOM 13743 C CA . LEU D 1 202 ? 27.34600 -75.85100 -47.31900 1.000 36.11083 205 LEU B00Z CA 1
ATOM 13744 C C . LEU D 1 202 ? 27.04500 -74.62100 -46.46200 1.000 36.51596 205 LEU B00Z C 1
ATOM 13745 O O . LEU D 1 202 ? 27.60000 -73.54600 -46.71300 1.000 35.43344 205 LEU B00Z O 1
ATOM 13750 N N . ARG D 1 203 ? 26.19100 -74.77300 -45.44800 1.000 32.96390 206 ARG B00Z N 1
ATOM 13751 C CA . ARG D 1 203 ? 25.71600 -73.64000 -44.66700 1.000 37.44228 206 ARG B00Z CA 1
ATOM 13752 C C . ARG D 1 203 ? 26.86900 -72.82700 -44.08200 1.000 39.66090 206 ARG B00Z C 1
ATOM 13753 O O . ARG D 1 203 ? 26.87100 -71.59400 -44.16500 1.000 37.07105 206 ARG B00Z O 1
ATOM 13761 N N . ASP D 1 204 ? 27.87900 -73.49900 -43.51800 1.000 37.86713 207 ASP B00Z N 1
ATOM 13762 C CA . ASP D 1 204 ? 28.98700 -72.77100 -42.91400 1.000 40.81470 207 ASP B00Z CA 1
ATOM 13763 C C . ASP D 1 204 ? 29.85100 -72.09800 -43.96700 1.000 38.15109 207 ASP B00Z C 1
ATOM 13764 O O . ASP D 1 204 ? 30.27800 -70.95400 -43.78800 1.000 34.96107 207 ASP B00Z O 1
ATOM 13769 N N . GLU D 1 205 ? 30.13900 -72.79400 -45.06200 1.000 38.53535 208 GLU B00Z N 1
ATOM 13770 C CA . GLU D 1 205 ? 30.90000 -72.16200 -46.12900 1.000 36.74772 208 GLU B00Z CA 1
ATOM 13771 C C . GLU D 1 205 ? 30.16600 -70.92600 -46.66700 1.000 38.13238 208 GLU B00Z C 1
ATOM 13772 O O . GLU D 1 205 ? 30.77800 -69.87100 -46.86400 1.000 35.43543 208 GLU B00Z O 1
ATOM 13778 N N . LEU D 1 206 ? 28.84100 -71.01700 -46.86200 1.000 36.69976 209 LEU B00Z N 1
ATOM 13779 C CA . LEU D 1 206 ? 28.09900 -69.89300 -47.43700 1.000 33.88108 209 LEU B00Z CA 1
ATOM 13780 C C . LEU D 1 206 ? 27.93300 -68.75600 -46.43400 1.000 34.74550 209 LEU B00Z C 1
ATOM 13781 O O . LEU D 1 206 ? 28.02600 -67.57900 -46.80400 1.000 35.55234 209 LEU B00Z O 1
ATOM 13786 N N . SER D 1 207 ? 27.66500 -69.08100 -45.16700 1.000 33.11420 210 SER B00Z N 1
ATOM 13787 C CA . SER D 1 207 ? 27.62600 -68.05100 -44.13400 1.000 37.37140 210 SER B00Z CA 1
ATOM 13788 C C . SER D 1 207 ? 28.94300 -67.28600 -44.07400 1.000 37.17375 210 SER B00Z C 1
ATOM 13789 O O . SER D 1 207 ? 28.96600 -66.05600 -44.18900 1.000 35.67761 210 SER B00Z O 1
ATOM 13792 N N . GLY D 1 208 ? 30.05900 -68.01000 -43.92300 1.000 37.14623 211 GLY B00Z N 1
ATOM 13793 C CA . GLY D 1 208 ? 31.35600 -67.35400 -43.87800 1.000 34.42991 211 GLY B00Z CA 1
ATOM 13794 C C . GLY D 1 208 ? 31.66100 -66.56600 -45.14100 1.000 35.02081 211 GLY B00Z C 1
ATOM 13795 O O . GLY D 1 208 ? 32.18300 -65.45000 -45.07200 1.000 33.80029 211 GLY B00Z O 1
ATOM 13796 N N . TYR D 1 209 ? 31.33000 -67.12900 -46.31200 1.000 34.59546 212 TYR B00Z N 1
ATOM 13797 C CA . TYR D 1 209 ? 31.55100 -66.40100 -47.56000 1.000 34.34271 212 TYR B00Z CA 1
ATOM 13798 C C . TYR D 1 209 ? 30.78700 -65.08200 -47.56800 1.000 33.15048 212 TYR B00Z C 1
ATOM 13799 O O . TYR D 1 209 ? 31.34400 -64.03000 -47.89800 1.000 34.71501 212 TYR B00Z O 1
ATOM 13808 N N . LEU D 1 210 ? 29.50400 -65.11700 -47.19800 1.000 30.71417 213 LEU B00Z N 1
ATOM 13809 C CA . LEU D 1 210 ? 28.69900 -63.90000 -47.25600 1.000 33.97723 213 LEU B00Z CA 1
ATOM 13810 C C . LEU D 1 210 ? 29.08200 -62.91000 -46.15300 1.000 36.49299 213 LEU B00Z C 1
ATOM 13811 O O . LEU D 1 210 ? 29.08600 -61.69900 -46.39300 1.000 33.17916 213 LEU B00Z O 1
ATOM 13816 N N . ARG D 1 211 ? 29.43600 -63.39800 -44.95900 1.000 36.64346 214 ARG B00Z N 1
ATOM 13817 C CA . ARG D 1 211 ? 29.94000 -62.50500 -43.91700 1.000 36.23634 214 ARG B00Z CA 1
ATOM 13818 C C . ARG D 1 211 ? 31.16100 -61.72200 -44.38100 1.000 35.65365 214 ARG B00Z C 1
ATOM 13819 O O . ARG D 1 211 ? 31.34700 -60.56800 -43.97500 1.000 40.50797 214 ARG B00Z O 1
ATOM 13827 N N . GLY D 1 212 ? 31.99400 -62.32200 -45.23200 1.000 35.17155 215 GLY B00Z N 1
ATOM 13828 C CA . GLY D 1 212 ? 33.19100 -61.68900 -45.73900 1.000 31.86122 215 GLY B00Z CA 1
ATOM 13829 C C . GLY D 1 212 ? 33.00400 -60.88800 -47.00400 1.000 34.63353 215 GLY B00Z C 1
ATOM 13830 O O . GLY D 1 212 ? 33.89800 -60.13000 -47.38100 1.000 36.34369 215 GLY B00Z O 1
ATOM 13831 N N . ALA D 1 213 ? 31.86500 -61.01700 -47.67400 1.000 35.65451 216 ALA B00Z N 1
ATOM 13832 C CA . ALA D 1 213 ? 31.62000 -60.24100 -48.88300 1.000 32.64568 216 ALA B00Z CA 1
ATOM 13833 C C . ALA D 1 213 ? 31.00500 -58.88700 -48.53200 1.000 32.75200 216 ALA B00Z C 1
ATOM 13834 O O . ALA D 1 213 ? 30.45400 -58.68900 -47.44700 1.000 33.39058 216 ALA B00Z O 1
ATOM 13836 N N . ALA D 1 214 ? 31.11700 -57.94800 -49.46700 1.000 32.26454 217 ALA B00Z N 1
ATOM 13837 C CA . ALA D 1 214 ? 30.51000 -56.63200 -49.34000 1.000 30.64821 217 ALA B00Z CA 1
ATOM 13838 C C . ALA D 1 214 ? 29.17800 -56.59800 -50.08500 1.000 29.79434 217 ALA B00Z C 1
ATOM 13839 O O . ALA D 1 214 ? 29.06500 -57.12400 -51.19900 1.000 27.65168 217 ALA B00Z O 1
ATOM 13841 N N . MET D 1 215 ? 28.18300 -55.97600 -49.45300 1.000 26.99496 218 MET B00Z N 1
ATOM 13842 C CA . MET D 1 215 ? 26.82800 -55.80300 -49.96600 1.000 30.49104 218 MET B00Z CA 1
ATOM 13843 C C . MET D 1 215 ? 26.13800 -54.77100 -49.08300 1.000 28.28003 218 MET B00Z C 1
ATOM 13844 O O . MET D 1 215 ? 26.54500 -54.55500 -47.93300 1.000 26.61128 218 MET B00Z O 1
ATOM 13849 N N . HIS D 1 216 ? 25.09600 -54.13000 -49.61700 1.000 26.96036 219 HIS B00Z N 1
ATOM 13850 C CA . HIS D 1 216 ? 24.40200 -53.21900 -48.71300 1.000 27.58039 219 HIS B00Z CA 1
ATOM 13851 C C . HIS D 1 216 ? 23.54700 -53.99600 -47.72300 1.000 26.91083 219 HIS B00Z C 1
ATOM 13852 O O . HIS D 1 216 ? 23.40100 -55.22400 -47.79700 1.000 27.34489 219 HIS B00Z O 1
ATOM 13859 N N . GLY D 1 217 ? 22.99700 -53.25300 -46.76300 1.000 25.89068 220 GLY B00Z N 1
ATOM 13860 C CA . GLY D 1 217 ? 22.25500 -53.88000 -45.68400 1.000 27.80041 220 GLY B00Z CA 1
ATOM 13861 C C . GLY D 1 217 ? 20.94300 -54.48800 -46.13100 1.000 28.47263 220 GLY B00Z C 1
ATOM 13862 O O . GLY D 1 217 ? 20.47200 -55.45900 -45.53300 1.000 30.28607 220 GLY B00Z O 1
ATOM 13863 N N . ARG D 1 218 ? 20.33200 -53.93100 -47.17900 1.000 31.40766 221 ARG B00Z N 1
ATOM 13864 C CA . ARG D 1 218 ? 19.11300 -54.52800 -47.71200 1.000 29.91268 221 ARG B00Z CA 1
ATOM 13865 C C . ARG D 1 218 ? 19.39600 -55.93900 -48.21900 1.000 27.98401 221 ARG B00Z C 1
ATOM 13866 O O . ARG D 1 218 ? 18.71700 -56.89000 -47.83100 1.000 28.20033 221 ARG B00Z O 1
ATOM 13874 N N . LEU D 1 219 ? 20.43700 -56.10500 -49.04600 1.000 28.30381 222 LEU B00Z N 1
ATOM 13875 C CA . LEU D 1 219 ? 20.81500 -57.45300 -49.47500 1.000 27.66740 222 LEU B00Z CA 1
ATOM 13876 C C . LEU D 1 219 ? 21.29900 -58.30200 -48.30100 1.000 29.61847 222 LEU B00Z C 1
ATOM 13877 O O . LEU D 1 219 ? 21.05500 -59.51500 -48.25600 1.000 31.49433 222 LEU B00Z O 1
ATOM 13882 N N . ARG D 1 220 ? 21.97700 -57.69100 -47.33200 1.000 30.15928 223 ARG B00Z N 1
ATOM 13883 C CA . ARG D 1 220 ? 22.48100 -58.48000 -46.21200 1.000 29.98960 223 ARG B00Z CA 1
ATOM 13884 C C . ARG D 1 220 ? 21.33300 -59.05900 -45.39000 1.000 29.01813 223 ARG B00Z C 1
ATOM 13885 O O . ARG D 1 220 ? 21.34000 -60.24200 -45.04100 1.000 29.42636 223 ARG B00Z O 1
ATOM 13893 N N . ALA D 1 221 ? 20.33600 -58.23000 -45.05800 1.000 29.29683 224 ALA B00Z N 1
ATOM 13894 C CA . ALA D 1 221 ? 19.17700 -58.74300 -44.33100 1.000 29.79824 224 ALA B00Z CA 1
ATOM 13895 C C . ALA D 1 221 ? 18.48500 -59.85400 -45.12300 1.000 29.88119 224 ALA B00Z C 1
ATOM 13896 O O . ALA D 1 221 ? 17.98900 -60.82300 -44.53900 1.000 27.51514 224 ALA B00Z O 1
ATOM 13898 N N . TYR D 1 222 ? 18.45900 -59.73500 -46.45800 1.000 29.42395 225 TYR B00Z N 1
ATOM 13899 C CA . TYR D 1 222 ? 17.89700 -60.79500 -47.29300 1.000 32.50341 225 TYR B00Z CA 1
ATOM 13900 C C . TYR D 1 222 ? 18.63000 -62.12600 -47.09000 1.000 31.79544 225 TYR B00Z C 1
ATOM 13901 O O . TYR D 1 222 ? 17.99200 -63.16900 -46.90800 1.000 33.65110 225 TYR B00Z O 1
ATOM 13910 N N . THR D 1 223 ? 19.97000 -62.11800 -47.13100 1.000 29.17763 226 THR B00Z N 1
ATOM 13911 C CA . THR D 1 223 ? 20.71600 -63.36500 -46.92700 1.000 26.87134 226 THR B00Z CA 1
ATOM 13912 C C . THR D 1 223 ? 20.50900 -63.92200 -45.52000 1.000 32.80963 226 THR B00Z C 1
ATOM 13913 O O . THR D 1 223 ? 20.49600 -65.15200 -45.33400 1.000 33.90727 226 THR B00Z O 1
ATOM 13917 N N . GLU D 1 224 ? 20.33800 -63.04200 -44.52200 1.000 29.53163 227 GLU B00Z N 1
ATOM 13918 C CA . GLU D 1 224 ? 19.99800 -63.49100 -43.17200 1.000 30.33607 227 GLU B00Z CA 1
ATOM 13919 C C . GLU D 1 224 ? 18.60200 -64.13200 -43.12300 1.000 33.01634 227 GLU B00Z C 1
ATOM 13920 O O . GLU D 1 224 ? 18.38500 -65.09700 -42.37600 1.000 33.12508 227 GLU B00Z O 1
ATOM 13926 N N . ARG D 1 225 ? 17.63100 -63.59800 -43.87900 1.000 26.75079 228 ARG B00Z N 1
ATOM 13927 C CA . ARG D 1 225 ? 16.32800 -64.25100 -43.92400 1.000 30.17332 228 ARG B00Z CA 1
ATOM 13928 C C . ARG D 1 225 ? 16.45300 -65.62800 -44.56400 1.000 32.71302 228 ARG B00Z C 1
ATOM 13929 O O . ARG D 1 225 ? 15.89700 -66.60900 -44.05700 1.000 29.18748 228 ARG B00Z O 1
ATOM 13937 N N . VAL D 1 226 ? 17.21700 -65.71900 -45.65700 1.000 31.89683 229 VAL B00Z N 1
ATOM 13938 C CA . VAL D 1 226 ? 17.43900 -67.00300 -46.32200 1.000 31.59723 229 VAL B00Z CA 1
ATOM 13939 C C . VAL D 1 226 ? 18.09700 -67.99100 -45.36500 1.000 32.97561 229 VAL B00Z C 1
ATOM 13940 O O . VAL D 1 226 ? 17.61200 -69.11300 -45.16900 1.000 35.92198 229 VAL B00Z O 1
ATOM 13944 N N . LEU D 1 227 ? 19.20300 -67.58300 -44.74000 1.000 35.57222 230 LEU B00Z N 1
ATOM 13945 C CA . LEU D 1 227 ? 19.95700 -68.48300 -43.88000 1.000 32.83737 230 LEU B00Z CA 1
ATOM 13946 C C . LEU D 1 227 ? 19.20900 -68.83500 -42.60500 1.000 34.12164 230 LEU B00Z C 1
ATOM 13947 O O . LEU D 1 227 ? 19.61400 -69.77100 -41.90900 1.000 37.91304 230 LEU B00Z O 1
ATOM 13952 N N . ALA D 1 228 ? 18.13400 -68.11100 -42.29500 1.000 34.55479 231 ALA B00Z N 1
ATOM 13953 C CA . ALA D 1 228 ? 17.31300 -68.38100 -41.11900 1.000 36.00276 231 ALA B00Z CA 1
ATOM 13954 C C . ALA D 1 228 ? 16.54300 -69.69600 -41.21700 1.000 38.19504 231 ALA B00Z C 1
ATOM 13955 O O . ALA D 1 228 ? 16.06900 -70.19900 -40.19400 1.000 40.70898 231 ALA B00Z O 1
ATOM 13957 N N . LYS D 1 229 ? 16.37900 -70.24600 -42.41300 1.000 37.80004 232 LYS B00Z N 1
ATOM 13958 C CA . LYS D 1 229 ? 15.68800 -71.51500 -42.60500 1.000 39.71206 232 LYS B00Z CA 1
ATOM 13959 C C . LYS D 1 229 ? 16.64100 -72.50000 -43.26500 1.000 36.50150 232 LYS B00Z C 1
ATOM 13960 O O . LYS D 1 229 ? 17.75100 -72.14300 -43.67400 1.000 35.18970 232 LYS B00Z O 1
ATOM 13966 N N . THR D 1 230 ? 16.19400 -73.75200 -43.36900 1.000 37.81138 233 THR B00Z N 1
ATOM 13967 C CA . THR D 1 230 ? 16.97300 -74.76500 -44.07200 1.000 37.46144 233 THR B00Z CA 1
ATOM 13968 C C . THR D 1 230 ? 17.18100 -74.32900 -45.51700 1.000 36.79885 233 THR B00Z C 1
ATOM 13969 O O . THR D 1 230 ? 16.27400 -73.78400 -46.15400 1.000 31.05640 233 THR B00Z O 1
ATOM 13973 N N . LEU D 1 231 ? 18.39100 -74.52500 -46.02000 1.000 34.40152 234 LEU B00Z N 1
ATOM 13974 C CA . LEU D 1 231 ? 18.64600 -74.12900 -47.39600 1.000 33.62690 234 LEU B00Z CA 1
ATOM 13975 C C . LEU D 1 231 ? 18.08400 -75.18400 -48.34400 1.000 34.53722 234 LEU B00Z C 1
ATOM 13976 O O . LEU D 1 231 ? 18.38400 -76.37200 -48.18200 1.000 36.89062 234 LEU B00Z O 1
ATOM 13981 N N . PRO D 1 232 ? 17.28200 -74.80400 -49.32700 1.000 32.54221 235 PRO B00Z N 1
ATOM 13982 C CA . PRO D 1 232 ? 16.77200 -75.79600 -50.27300 1.000 35.45835 235 PRO B00Z CA 1
ATOM 13983 C C . PRO D 1 232 ? 17.87300 -76.29400 -51.18500 1.000 33.04736 235 PRO B00Z C 1
ATOM 13984 O O . PRO D 1 232 ? 18.87600 -75.61400 -51.41600 1.000 34.29740 235 PRO B00Z O 1
ATOM 13988 N N . ASP D 1 233 ? 17.68000 -77.50900 -51.68400 1.000 35.41700 236 ASP B00Z N 1
ATOM 13989 C CA . ASP D 1 233 ? 18.55000 -78.04600 -52.72000 1.000 36.61242 236 ASP B00Z CA 1
ATOM 13990 C C . ASP D 1 233 ? 18.40200 -77.22600 -53.98500 1.000 35.91351 236 ASP B00Z C 1
ATOM 13991 O O . ASP D 1 233 ? 17.29700 -76.81400 -54.34100 1.000 38.87073 236 ASP B00Z O 1
ATOM 13996 N N . LEU D 1 234 ? 19.51800 -76.98900 -54.66300 1.000 32.40692 237 LEU B00Z N 1
ATOM 13997 C CA . LEU D 1 234 ? 19.47900 -76.32400 -55.95300 1.000 31.76548 237 LEU B00Z CA 1
ATOM 13998 C C . LEU D 1 234 ? 19.20300 -77.35400 -57.04400 1.000 33.08197 237 LEU B00Z C 1
ATOM 13999 O O . LEU D 1 234 ? 19.98600 -78.30200 -57.20200 1.000 32.64168 237 LEU B00Z O 1
ATOM 14004 N N . PRO D 1 235 ? 18.09100 -77.25200 -57.76700 1.000 35.63852 238 PRO B00Z N 1
ATOM 14005 C CA . PRO D 1 235 ? 17.83900 -78.20100 -58.85300 1.000 34.22812 238 PRO B00Z CA 1
ATOM 14006 C C . PRO D 1 235 ? 18.86100 -78.03800 -59.96600 1.000 33.79948 238 PRO B00Z C 1
ATOM 14007 O O . PRO D 1 235 ? 19.26700 -76.92600 -60.30700 1.000 31.96995 238 PRO B00Z O 1
ATOM 14011 N N . VAL D 1 236 ? 19.28300 -79.16800 -60.52600 1.000 32.66794 239 VAL B00Z N 1
ATOM 14012 C CA . VAL D 1 236 ? 20.28900 -79.19000 -61.57800 1.000 33.06220 239 VAL B00Z CA 1
ATOM 14013 C C . VAL D 1 236 ? 19.69000 -79.57800 -62.92400 1.000 32.89744 239 VAL B00Z C 1
ATOM 14014 O O . VAL D 1 236 ? 20.00500 -78.96900 -63.95000 1.000 31.30051 239 VAL B00Z O 1
ATOM 14018 N N . SER D 1 237 ? 18.81500 -80.57800 -62.93600 1.000 30.60813 240 SER B00Z N 1
ATOM 14019 C CA . SER D 1 237 ? 18.22100 -81.05900 -64.16600 1.000 32.95319 240 SER B00Z CA 1
ATOM 14020 C C . SER D 1 237 ? 16.70600 -80.90300 -64.11400 1.000 34.41252 240 SER B00Z C 1
ATOM 14021 O O . SER D 1 237 ? 16.09400 -80.80700 -63.04100 1.000 29.48974 240 SER B00Z O 1
ATOM 14024 N N . ILE D 1 238 ? 16.11300 -80.90500 -65.30500 1.000 34.99072 241 ILE B00Z N 1
ATOM 14025 C CA . ILE D 1 238 ? 14.69700 -80.62400 -65.50400 1.000 32.40358 241 ILE B00Z CA 1
ATOM 14026 C C . ILE D 1 238 ? 14.28200 -81.29700 -66.80700 1.000 34.39172 241 ILE B00Z C 1
ATOM 14027 O O . ILE D 1 238 ? 15.01400 -81.20600 -67.80400 1.000 36.05717 241 ILE B00Z O 1
ATOM 14032 N N . PRO D 1 239 ? 13.15800 -82.01500 -66.84900 1.000 36.51512 242 PRO B00Z N 1
ATOM 14033 C CA . PRO D 1 239 ? 12.60600 -82.41900 -68.14900 1.000 37.76844 242 PRO B00Z CA 1
ATOM 14034 C C . PRO D 1 239 ? 12.25000 -81.17400 -68.93000 1.000 39.32378 242 PRO B00Z C 1
ATOM 14035 O O . PRO D 1 239 ? 11.63900 -80.24900 -68.39200 1.000 44.42555 242 PRO B00Z O 1
ATOM 14039 N N . ALA D 1 240 ? 12.67200 -81.12800 -70.18700 1.000 41.49112 243 ALA B00Z N 1
ATOM 14040 C CA . ALA D 1 240 ? 12.43300 -79.93900 -70.98700 1.000 38.93273 243 ALA B00Z CA 1
ATOM 14041 C C . ALA D 1 240 ? 12.77900 -80.24800 -72.43000 1.000 40.61265 243 ALA B00Z C 1
ATOM 14042 O O . ALA D 1 240 ? 13.61100 -81.11100 -72.70800 1.000 41.23077 243 ALA B00Z O 1
ATOM 14044 N N . GLU D 1 241 ? 12.13600 -79.52800 -73.34300 1.000 45.05476 244 GLU B00Z N 1
ATOM 14045 C CA . GLU D 1 241 ? 12.41900 -79.72300 -74.75500 1.000 49.03866 244 GLU B00Z CA 1
ATOM 14046 C C . GLU D 1 241 ? 13.75100 -79.11800 -75.17500 1.000 46.24959 244 GLU B00Z C 1
ATOM 14047 O O . GLU D 1 241 ? 14.32500 -79.55700 -76.17400 1.000 51.09854 244 GLU B00Z O 1
ATOM 14053 N N . HIS D 1 242 ? 14.26800 -78.13600 -74.44800 1.000 46.05110 245 HIS B00Z N 1
ATOM 14054 C CA . HIS D 1 242 ? 15.46600 -77.44200 -74.90100 1.000 47.70659 245 HIS B00Z CA 1
ATOM 14055 C C . HIS D 1 242 ? 16.43600 -77.23000 -73.74900 1.000 45.94155 245 HIS B00Z C 1
ATOM 14056 O O . HIS D 1 242 ? 16.04200 -77.19300 -72.58100 1.000 44.39991 245 HIS B00Z O 1
ATOM 14063 N N . GLY D 1 243 ? 17.71800 -77.08000 -74.10000 1.000 46.37465 246 GLY B00Z N 1
ATOM 14064 C CA . GLY D 1 243 ? 18.78200 -76.79500 -73.16400 1.000 44.04543 246 GLY B00Z CA 1
ATOM 14065 C C . GLY D 1 243 ? 19.90500 -77.80000 -73.27100 1.000 43.33216 246 GLY B00Z C 1
ATOM 14066 O O . GLY D 1 243 ? 19.94400 -78.64500 -74.17400 1.000 44.58430 246 GLY B00Z O 1
ATOM 14067 N N . ILE D 1 244 ? 20.84600 -77.69900 -72.33900 1.000 42.77995 247 ILE B00Z N 1
ATOM 14068 C CA . ILE D 1 244 ? 22.00700 -78.58600 -72.29500 1.000 39.12413 247 ILE B00Z CA 1
ATOM 14069 C C . ILE D 1 244 ? 21.56500 -79.95000 -71.79700 1.000 41.21079 247 ILE B00Z C 1
ATOM 14070 O O . ILE D 1 244 ? 21.07600 -80.06200 -70.66500 1.000 41.63423 247 ILE B00Z O 1
ATOM 14075 N N . PRO D 1 245 ? 21.74200 -81.00700 -72.58400 1.000 40.17572 248 PRO B00Z N 1
ATOM 14076 C CA . PRO D 1 245 ? 21.18700 -82.31000 -72.20000 1.000 40.71406 248 PRO B00Z CA 1
ATOM 14077 C C . PRO D 1 245 ? 21.88500 -82.90700 -70.99300 1.000 39.60748 248 PRO B00Z C 1
ATOM 14078 O O . PRO D 1 245 ? 23.11000 -82.86700 -70.87300 1.000 39.11543 248 PRO B00Z O 1
ATOM 14082 N N . ILE D 1 246 ? 21.08400 -83.48100 -70.10000 1.000 38.97739 249 ILE B00Z N 1
ATOM 14083 C CA . ILE D 1 246 ? 21.57600 -84.22600 -68.95000 1.000 40.38921 249 ILE B00Z CA 1
ATOM 14084 C C . ILE D 1 246 ? 20.88000 -85.57900 -68.94500 1.000 39.58042 249 ILE B00Z C 1
ATOM 14085 O O . ILE D 1 246 ? 19.64700 -85.64200 -68.96000 1.000 41.17054 249 ILE B00Z O 1
ATOM 14090 N N . HIS D 1 247 ? 21.65400 -86.65500 -68.91800 1.000 42.88576 250 HIS B00Z N 1
ATOM 14091 C CA . HIS D 1 247 ? 21.09000 -87.98200 -68.71400 1.000 41.70597 250 HIS B00Z CA 1
ATOM 14092 C C . HIS D 1 247 ? 21.02500 -88.27000 -67.21600 1.000 44.00927 250 HIS B00Z C 1
ATOM 14093 O O . HIS D 1 247 ? 21.99100 -88.02200 -66.48200 1.000 40.47116 250 HIS B00Z O 1
ATOM 14100 N N . VAL D 1 248 ? 19.87200 -88.74200 -66.75800 1.000 42.44893 251 VAL B00Z N 1
ATOM 14101 C CA . VAL D 1 248 ? 19.68300 -89.03600 -65.35200 1.000 41.96300 251 VAL B00Z CA 1
ATOM 14102 C C . VAL D 1 248 ? 19.48300 -90.53100 -65.20900 1.000 48.28322 251 VAL B00Z C 1
ATOM 14103 O O . VAL D 1 248 ? 18.51300 -91.08500 -65.70800 1.000 47.55845 251 VAL B00Z O 1
ATOM 14107 N N . GLU D 1 249 ? 20.39500 -91.18200 -64.51300 1.000 49.07615 252 GLU B00Z N 1
ATOM 14108 C CA . GLU D 1 249 ? 20.36400 -92.63900 -64.40100 1.000 52.39073 252 GLU B00Z CA 1
ATOM 14109 C C . GLU D 1 249 ? 19.23600 -93.25200 -63.59900 1.000 55.44277 252 GLU B00Z C 1
ATOM 14110 O O . GLU D 1 249 ? 18.81500 -92.69800 -62.59500 1.000 54.82481 252 GLU B00Z O 1
ATOM 14112 N N . ASP D 1 250 ? 18.76100 -94.40200 -64.04800 1.000 52.93240 253 ASP B00Z N 1
ATOM 14113 C CA . ASP D 1 250 ? 17.70400 -95.10500 -63.34100 1.000 54.36923 253 ASP B00Z CA 1
ATOM 14114 C C . ASP D 1 250 ? 16.64000 -94.13300 -62.96200 1.000 58.90080 253 ASP B00Z C 1
ATOM 14115 O O . ASP D 1 250 ? 16.31600 -93.99100 -61.78800 1.000 60.45472 253 ASP B00Z O 1
ATOM 14117 N N . ALA D 1 251 ? 16.05200 -93.48700 -63.94900 1.000 58.09138 254 ALA B00Z N 1
ATOM 14118 C CA . ALA D 1 251 ? 15.10600 -92.43200 -63.65200 1.000 51.61981 254 ALA B00Z CA 1
ATOM 14119 C C . ALA D 1 251 ? 13.63700 -92.75100 -63.64000 1.000 54.40373 254 ALA B00Z C 1
ATOM 14120 O O . ALA D 1 251 ? 13.15500 -93.50900 -64.47000 1.000 54.41728 254 ALA B00Z O 1
ATOM 14122 N N . SER D 1 252 ? 12.92200 -92.17400 -62.69600 1.000 48.39337 255 SER B00Z N 1
ATOM 14123 C CA . SER D 1 252 ? 11.49600 -92.28500 -62.72500 1.000 47.16272 255 SER B00Z CA 1
ATOM 14124 C C . SER D 1 252 ? 11.19300 -91.07300 -63.57500 1.000 48.76760 255 SER B00Z C 1
ATOM 14125 O O . SER D 1 252 ? 11.69400 -89.99700 -63.29000 1.000 46.21799 255 SER B00Z O 1
ATOM 14128 N N . GLY D 1 253 ? 10.39200 -91.22800 -64.62200 1.000 49.99888 256 GLY B00Z N 1
ATOM 14129 C CA . GLY D 1 253 ? 10.14000 -90.17400 -65.57600 1.000 45.04581 256 GLY B00Z CA 1
ATOM 14130 C C . GLY D 1 253 ? 11.20300 -90.21000 -66.65000 1.000 47.85394 256 GLY B00Z C 1
ATOM 14131 O O . GLY D 1 253 ? 11.95800 -91.17900 -66.75900 1.000 49.01399 256 GLY B00Z O 1
ATOM 14132 N N . PRO D 1 254 ? 11.29500 -89.16100 -67.46000 1.000 47.79449 257 PRO B00Z N 1
ATOM 14133 C CA . PRO D 1 254 ? 12.23500 -89.19200 -68.59000 1.000 49.18939 257 PRO B00Z CA 1
ATOM 14134 C C . PRO D 1 254 ? 13.69200 -89.19200 -68.12900 1.000 50.30450 257 PRO B00Z C 1
ATOM 14135 O O . PRO D 1 254 ? 14.07000 -88.48400 -67.19000 1.000 44.17813 257 PRO B00Z O 1
ATOM 14139 N N . ALA D 1 255 ? 14.50900 -90.02000 -68.80100 1.000 48.59130 258 ALA B00Z N 1
ATOM 14140 C CA . ALA D 1 255 ? 15.93500 -90.11200 -68.49400 1.000 47.12059 258 ALA B00Z CA 1
ATOM 14141 C C . ALA D 1 255 ? 16.74600 -89.03600 -69.20800 1.000 46.17298 258 ALA B00Z C 1
ATOM 14142 O O . ALA D 1 255 ? 17.79100 -88.61000 -68.69600 1.000 41.63516 258 ALA B00Z O 1
ATOM 14144 N N . GLU D 1 256 ? 16.30600 -88.62100 -70.39800 1.000 44.24382 259 GLU B00Z N 1
ATOM 14145 C CA . GLU D 1 256 ? 16.93200 -87.51800 -71.12100 1.000 45.79109 259 GLU B00Z CA 1
ATOM 14146 C C . GLU D 1 256 ? 16.31900 -86.23000 -70.60000 1.000 41.94984 259 GLU B00Z C 1
ATOM 14147 O O . GLU D 1 256 ? 15.13300 -85.97000 -70.81300 1.000 43.03074 259 GLU B00Z O 1
ATOM 14153 N N . GLN D 1 257 ? 17.10700 -85.44600 -69.88700 1.000 41.28703 260 GLN B00Z N 1
ATOM 14154 C CA . GLN D 1 257 ? 16.64500 -84.20200 -69.30200 1.000 38.32620 260 GLN B00Z CA 1
ATOM 14155 C C . GLN D 1 257 ? 17.52200 -83.07200 -69.80800 1.000 35.22290 260 GLN B00Z C 1
ATOM 14156 O O . GLN D 1 257 ? 18.27600 -83.22600 -70.76700 1.000 37.55927 260 GLN B00Z O 1
ATOM 14162 N N . ARG D 1 258 ? 17.40500 -81.92100 -69.16300 1.000 35.95890 261 ARG B00Z N 1
ATOM 14163 C CA . ARG D 1 258 ? 18.19200 -80.75600 -69.51700 1.000 35.56129 261 ARG B00Z CA 1
ATOM 14164 C C . ARG D 1 258 ? 18.72900 -80.13200 -68.24300 1.000 34.62283 261 ARG B00Z C 1
ATOM 14165 O O . ARG D 1 258 ? 18.24800 -80.40800 -67.14400 1.000 35.82424 261 ARG B00Z O 1
ATOM 14173 N N . MET D 1 259 ? 19.72900 -79.27700 -68.40400 1.000 33.29385 262 MET B00Z N 1
ATOM 14174 C CA . MET D 1 259 ? 20.23100 -78.50900 -67.27800 1.000 34.69137 262 MET B00Z CA 1
ATOM 14175 C C . MET D 1 259 ? 19.25000 -77.38800 -66.93000 1.000 34.81316 262 MET B00Z C 1
ATOM 14176 O O . MET D 1 259 ? 18.76800 -76.67000 -67.81100 1.000 33.25686 262 MET B00Z O 1
ATOM 14181 N N . TYR D 1 260 ? 18.95200 -77.24500 -65.64700 1.000 33.21891 263 TYR B00Z N 1
ATOM 14182 C CA . TYR D 1 260 ? 18.15800 -76.11900 -65.17300 1.000 37.21712 263 TYR B00Z CA 1
ATOM 14183 C C . TYR D 1 260 ? 18.93500 -74.80400 -65.31300 1.000 33.66649 263 TYR B00Z C 1
ATOM 14184 O O . TYR D 1 260 ? 20.12500 -74.73300 -64.99600 1.000 35.15371 263 TYR B00Z O 1
ATOM 14193 N N . SER D 1 261 ? 18.25100 -73.76800 -65.80500 1.000 33.79554 264 SER B00Z N 1
ATOM 14194 C CA . SER D 1 261 ? 18.88600 -72.47000 -66.07000 1.000 36.96357 264 SER B00Z CA 1
ATOM 14195 C C . SER D 1 261 ? 19.72200 -71.95700 -64.90900 1.000 34.88253 264 SER B00Z C 1
ATOM 14196 O O . SER D 1 261 ? 20.85200 -71.50400 -65.10800 1.000 36.83583 264 SER B00Z O 1
ATOM 14199 N N . ALA D 1 262 ? 19.16600 -71.97500 -63.69400 1.000 36.84307 265 ALA B00Z N 1
ATOM 14200 C CA . ALA D 1 262 ? 19.84300 -71.38900 -62.53900 1.000 33.84113 265 ALA B00Z CA 1
ATOM 14201 C C . ALA D 1 262 ? 21.17200 -72.05300 -62.25400 1.000 39.90379 265 ALA B00Z C 1
ATOM 14202 O O . ALA D 1 262 ? 22.05100 -71.43700 -61.61800 1.000 36.75433 265 ALA B00Z O 1
ATOM 14204 N N . PHE D 1 263 ? 21.33800 -73.30100 -62.69800 1.000 32.75239 266 PHE B00Z N 1
ATOM 14205 C CA . PHE D 1 263 ? 22.59900 -73.99000 -62.47700 1.000 33.18135 266 PHE B00Z CA 1
ATOM 14206 C C . PHE D 1 263 ? 23.68000 -73.50200 -63.43200 1.000 32.17847 266 PHE B00Z C 1
ATOM 14207 O O . PHE D 1 263 ? 24.86600 -73.75100 -63.18700 1.000 29.83380 266 PHE B00Z O 1
ATOM 14215 N N . GLU D 1 264 ? 23.29400 -72.78000 -64.49200 1.000 34.06472 267 GLU B00Z N 1
ATOM 14216 C CA . GLU D 1 264 ? 24.20000 -72.41200 -65.58000 1.000 35.92586 267 GLU B00Z CA 1
ATOM 14217 C C . GLU D 1 264 ? 25.08000 -71.20500 -65.27600 1.000 32.73429 267 GLU B00Z C 1
ATOM 14218 O O . GLU D 1 264 ? 26.02000 -70.94800 -66.04400 1.000 30.61779 267 GLU B00Z O 1
ATOM 14224 N N . LEU D 1 265 ? 24.80800 -70.46500 -64.19500 1.000 30.78267 268 LEU B00Z N 1
ATOM 14225 C CA . LEU D 1 265 ? 25.42100 -69.14500 -64.04100 1.000 31.20942 268 LEU B00Z CA 1
ATOM 14226 C C . LEU D 1 265 ? 26.94800 -69.22400 -63.90900 1.000 27.69252 268 LEU B00Z C 1
ATOM 14227 O O . LEU D 1 265 ? 27.66200 -68.36600 -64.43900 1.000 27.76664 268 LEU B00Z O 1
ATOM 14232 N N . ALA D 1 266 ? 27.47400 -70.24900 -63.23100 1.000 26.71889 269 ALA B00Z N 1
ATOM 14233 C CA . ALA D 1 266 ? 28.93000 -70.35300 -63.08300 1.000 29.81495 269 ALA B00Z CA 1
ATOM 14234 C C . ALA D 1 266 ? 29.61700 -70.57500 -64.43000 1.000 29.42231 269 ALA B00Z C 1
ATOM 14235 O O . ALA D 1 266 ? 30.64300 -69.94700 -64.73200 1.000 27.09744 269 ALA B00Z O 1
ATOM 14237 N N . ALA D 1 267 ? 29.05700 -71.45500 -65.25900 1.000 32.39691 270 ALA B00Z N 1
ATOM 14238 C CA . ALA D 1 267 ? 29.62200 -71.70400 -66.58300 1.000 34.23616 270 ALA B00Z CA 1
ATOM 14239 C C . ALA D 1 267 ? 29.44000 -70.51100 -67.51800 1.000 29.38848 270 ALA B00Z C 1
ATOM 14240 O O . ALA D 1 267 ? 30.25400 -70.31000 -68.42700 1.000 29.81042 270 ALA B00Z O 1
ATOM 14242 N N . ARG D 1 268 ? 28.37900 -69.72500 -67.33200 1.000 29.25884 271 ARG B00Z N 1
ATOM 14243 C CA . ARG D 1 268 ? 28.25400 -68.48400 -68.09000 1.000 31.46301 271 ARG B00Z CA 1
ATOM 14244 C C . ARG D 1 268 ? 29.40400 -67.54400 -67.76500 1.000 30.12776 271 ARG B00Z C 1
ATOM 14245 O O . ARG D 1 268 ? 30.00500 -66.94700 -68.66300 1.000 28.02021 271 ARG B00Z O 1
ATOM 14253 N N . PHE D 1 269 ? 29.72300 -67.40700 -66.47300 1.000 27.08321 272 PHE B00Z N 1
ATOM 14254 C CA . PHE D 1 269 ? 30.84200 -66.56900 -66.05600 1.000 25.35060 272 PHE B00Z CA 1
ATOM 14255 C C . PHE D 1 269 ? 32.15000 -67.09100 -66.63900 1.000 28.40675 272 PHE B00Z C 1
ATOM 14256 O O . PHE D 1 269 ? 32.92300 -66.33700 -67.24000 1.000 29.48869 272 PHE B00Z O 1
ATOM 14264 N N . LEU D 1 270 ? 32.40800 -68.39000 -66.48200 1.000 26.56082 273 LEU B00Z N 1
ATOM 14265 C CA . LEU D 1 270 ? 33.69500 -68.93700 -66.89000 1.000 29.02648 273 LEU B00Z CA 1
ATOM 14266 C C . LEU D 1 270 ? 33.86900 -68.89000 -68.40300 1.000 29.13658 273 LEU B00Z C 1
ATOM 14267 O O . LEU D 1 270 ? 34.98700 -68.69000 -68.89100 1.000 29.52360 273 LEU B00Z O 1
ATOM 14272 N N . THR D 1 271 ? 32.78900 -69.07200 -69.15700 1.000 26.44257 274 THR B00Z N 1
ATOM 14273 C CA . THR D 1 271 ? 32.87300 -68.93600 -70.60800 1.000 28.61953 274 THR B00Z CA 1
ATOM 14274 C C . THR D 1 271 ? 33.29400 -67.52300 -70.98100 1.000 30.58034 274 THR B00Z C 1
ATOM 14275 O O . THR D 1 271 ? 34.18800 -67.33300 -71.81500 1.000 29.36709 274 THR B00Z O 1
ATOM 14279 N N . ALA D 1 272 ? 32.65800 -66.51300 -70.36000 1.000 27.19943 275 ALA B00Z N 1
ATOM 14280 C CA . ALA D 1 272 ? 33.04600 -65.12400 -70.58500 1.000 29.52180 275 ALA B00Z CA 1
ATOM 14281 C C . ALA D 1 272 ? 34.51500 -64.89800 -70.24200 1.000 29.59432 275 ALA B00Z C 1
ATOM 14282 O O . ALA D 1 272 ? 35.27100 -64.31100 -71.02400 1.000 29.97669 275 ALA B00Z O 1
ATOM 14284 N N . LEU D 1 273 ? 34.93200 -65.33900 -69.06000 1.000 26.18373 276 LEU B00Z N 1
ATOM 14285 C CA . LEU D 1 273 ? 36.31500 -65.13700 -68.66200 1.000 28.37971 276 LEU B00Z CA 1
ATOM 14286 C C . LEU D 1 273 ? 37.24800 -65.84900 -69.62700 1.000 31.36696 276 LEU B00Z C 1
ATOM 14287 O O . LEU D 1 273 ? 38.28400 -65.29300 -70.02500 1.000 29.76203 276 LEU B00Z O 1
ATOM 14292 N N . ASP D 1 274 ? 36.86400 -67.06700 -70.04400 1.000 28.75817 277 ASP B00Z N 1
ATOM 14293 C CA . ASP D 1 274 ? 37.66900 -67.85300 -70.97500 1.000 30.99202 277 ASP B00Z CA 1
ATOM 14294 C C . ASP D 1 274 ? 37.88500 -67.10800 -72.28700 1.000 34.37438 277 ASP B00Z C 1
ATOM 14295 O O . ASP D 1 274 ? 39.00800 -67.05500 -72.80800 1.000 34.85374 277 ASP B00Z O 1
ATOM 14300 N N . GLY D 1 275 ? 36.82100 -66.51800 -72.83700 1.000 32.68715 278 GLY B00Z N 1
ATOM 14301 C CA . GLY D 1 275 ? 36.96300 -65.74700 -74.06200 1.000 35.02101 278 GLY B00Z CA 1
ATOM 14302 C C . GLY D 1 275 ? 37.73400 -64.45600 -73.87400 1.000 35.01946 278 GLY B00Z C 1
ATOM 14303 O O . GLY D 1 275 ? 38.42500 -63.99700 -74.79200 1.000 35.57192 278 GLY B00Z O 1
ATOM 14304 N N . PHE D 1 276 ? 37.64300 -63.85600 -72.69100 1.000 33.13641 279 PHE B00Z N 1
ATOM 14305 C CA . PHE D 1 276 ? 38.38100 -62.62000 -72.45700 1.000 33.43940 279 PHE B00Z CA 1
ATOM 14306 C C . PHE D 1 276 ? 39.87400 -62.89100 -72.33700 1.000 33.05844 279 PHE B00Z C 1
ATOM 14307 O O . PHE D 1 276 ? 40.69300 -62.14900 -72.89500 1.000 29.36461 279 PHE B00Z O 1
ATOM 14315 N N . ALA D 1 277 ? 40.24300 -63.94400 -71.60800 1.000 33.97618 280 ALA B00Z N 1
ATOM 14316 C CA . ALA D 1 277 ? 41.63000 -64.22800 -71.26700 1.000 32.02388 280 ALA B00Z CA 1
ATOM 14317 C C . ALA D 1 277 ? 42.24000 -65.35900 -72.08100 1.000 35.73280 280 ALA B00Z C 1
ATOM 14318 O O . ALA D 1 277 ? 43.39300 -65.74000 -71.81400 1.000 35.75983 280 ALA B00Z O 1
ATOM 14320 N N . ASP D 1 278 ? 41.51200 -65.90300 -73.05800 1.000 36.02593 281 ASP B00Z N 1
ATOM 14321 C CA . ASP D 1 278 ? 42.01800 -67.00400 -73.87600 1.000 36.39258 281 ASP B00Z CA 1
ATOM 14322 C C . ASP D 1 278 ? 42.52000 -68.13900 -72.98300 1.000 36.24426 281 ASP B00Z C 1
ATOM 14323 O O . ASP D 1 278 ? 43.63100 -68.65400 -73.14000 1.000 34.46735 281 ASP B00Z O 1
ATOM 14328 N N . GLY D 1 279 ? 41.67900 -68.52300 -72.01900 1.000 35.07699 282 GLY B00Z N 1
ATOM 14329 C CA . GLY D 1 279 ? 42.01800 -69.55600 -71.05400 1.000 30.89719 282 GLY B00Z CA 1
ATOM 14330 C C . GLY D 1 279 ? 41.67800 -69.10600 -69.64800 1.000 31.66491 282 GLY B00Z C 1
ATOM 14331 O O . GLY D 1 279 ? 42.49900 -68.47200 -68.98700 1.000 31.98870 282 GLY B00Z O 1
ATOM 14332 N N . TRP D 1 280 ? 40.47700 -69.43500 -69.17100 1.000 29.23104 283 TRP B00Z N 1
ATOM 14333 C CA . TRP D 1 280 ? 39.99500 -68.83700 -67.93100 1.000 29.33271 283 TRP B00Z CA 1
ATOM 14334 C C . TRP D 1 280 ? 40.78200 -69.31400 -66.71600 1.000 29.65616 283 TRP B00Z C 1
ATOM 14335 O O . TRP D 1 280 ? 40.98500 -68.53800 -65.77400 1.000 29.09944 283 TRP B00Z O 1
ATOM 14346 N N . GLU D 1 281 ? 41.21300 -70.57900 -66.69700 1.000 29.40655 284 GLU B00Z N 1
ATOM 14347 C CA . GLU D 1 281 ? 41.75600 -71.12200 -65.46000 1.000 28.61892 284 GLU B00Z CA 1
ATOM 14348 C C . GLU D 1 281 ? 43.19300 -70.67900 -65.23500 1.000 30.06449 284 GLU B00Z C 1
ATOM 14349 O O . GLU D 1 281 ? 43.56900 -70.37500 -64.10200 1.000 29.24689 284 GLU B00Z O 1
ATOM 14355 N N . ALA D 1 282 ? 44.02300 -70.67400 -66.28000 1.000 31.54037 285 ALA B00Z N 1
ATOM 14356 C CA . ALA D 1 282 ? 45.38200 -70.16500 -66.11300 1.000 30.61426 285 ALA B00Z CA 1
ATOM 14357 C C . ALA D 1 282 ? 45.34600 -68.69400 -65.73600 1.000 32.13168 285 ALA B00Z C 1
ATOM 14358 O O . ALA D 1 282 ? 46.12600 -68.23600 -64.89000 1.000 31.03595 285 ALA B00Z O 1
ATOM 14360 N N . TYR D 1 283 ? 44.43400 -67.93600 -66.35100 1.000 32.39551 286 TYR B00Z N 1
ATOM 14361 C CA . TYR D 1 283 ? 44.24500 -66.54400 -65.95300 1.000 30.12322 286 TYR B00Z CA 1
ATOM 14362 C C . TYR D 1 283 ? 43.83600 -66.44200 -64.48900 1.000 28.51257 286 TYR B00Z C 1
ATOM 14363 O O . TYR D 1 283 ? 44.45000 -65.70400 -63.71400 1.000 30.69391 286 TYR B00Z O 1
ATOM 14372 N N . ALA D 1 284 ? 42.81900 -67.20000 -64.08200 1.000 30.33780 287 ALA B00Z N 1
ATOM 14373 C CA . ALA D 1 284 ? 42.33700 -67.11300 -62.70100 1.000 32.48515 287 ALA B00Z CA 1
ATOM 14374 C C . ALA D 1 284 ? 43.45100 -67.42200 -61.69500 1.000 32.58106 287 ALA B00Z C 1
ATOM 14375 O O . ALA D 1 284 ? 43.63100 -66.70200 -60.69700 1.000 30.49846 287 ALA B00Z O 1
ATOM 14377 N N . ARG D 1 285 ? 44.21300 -68.48800 -61.94300 1.000 27.61745 288 ARG B00Z N 1
ATOM 14378 C CA . ARG D 1 285 ? 45.20500 -68.92700 -60.96500 1.000 30.93568 288 ARG B00Z CA 1
ATOM 14379 C C . ARG D 1 285 ? 46.41200 -68.00200 -60.93100 1.000 31.83752 288 ARG B00Z C 1
ATOM 14380 O O . ARG D 1 285 ? 47.00800 -67.79200 -59.86700 1.000 32.12564 288 ARG B00Z O 1
ATOM 14388 N N . GLN D 1 286 ? 46.77200 -67.42100 -62.07500 1.000 29.13641 289 GLN B00Z N 1
ATOM 14389 C CA . GLN D 1 286 ? 47.97500 -66.60400 -62.15900 1.000 34.17494 289 GLN B00Z CA 1
ATOM 14390 C C . GLN D 1 286 ? 47.72800 -65.11300 -61.91500 1.000 36.20510 289 GLN B00Z C 1
ATOM 14391 O O . GLN D 1 286 ? 48.60800 -64.43600 -61.36800 1.000 32.34047 289 GLN B00Z O 1
ATOM 14397 N N . GLU D 1 287 ? 46.54900 -64.58200 -62.26300 1.000 31.71609 290 GLU B00Z N 1
ATOM 14398 C CA . GLU D 1 287 ? 46.26800 -63.16900 -62.01900 1.000 34.22694 290 GLU B00Z CA 1
ATOM 14399 C C . GLU D 1 287 ? 45.46100 -62.91000 -60.74300 1.000 32.54831 290 GLU B00Z C 1
ATOM 14400 O O . GLU D 1 287 ? 45.40000 -61.76600 -60.30500 1.000 37.38182 290 GLU B00Z O 1
ATOM 14406 N N . ASN D 1 288 ? 44.86700 -63.92700 -60.12500 1.000 33.51204 291 ASN B00Z N 1
ATOM 14407 C CA . ASN D 1 288 ? 44.12500 -63.77600 -58.87100 1.000 33.92453 291 ASN B00Z CA 1
ATOM 14408 C C . ASN D 1 288 ? 43.05700 -62.69900 -58.95100 1.000 34.37940 291 ASN B00Z C 1
ATOM 14409 O O . ASN D 1 288 ? 43.03100 -61.76500 -58.09900 1.000 35.41765 291 ASN B00Z O 1
ATOM 14414 N N . PRO D 1 289 ? 42.15000 -62.73200 -59.91900 1.000 34.37120 292 PRO B00Z N 1
ATOM 14415 C CA . PRO D 1 289 ? 41.26900 -61.57800 -60.13700 1.000 32.80247 292 PRO B00Z CA 1
ATOM 14416 C C . PRO D 1 289 ? 40.28300 -61.38000 -58.99700 1.000 29.68705 292 PRO B00Z C 1
ATOM 14417 O O . PRO D 1 289 ? 39.97000 -62.29500 -58.23100 1.000 33.55286 292 PRO B00Z O 1
ATOM 14421 N N . ARG D 1 290 ? 39.85900 -60.13500 -58.85500 1.000 30.33476 293 ARG B00Z N 1
ATOM 14422 C CA . ARG D 1 290 ? 38.75100 -59.76500 -57.99000 1.000 33.47535 293 ARG B00Z CA 1
ATOM 14423 C C . ARG D 1 290 ? 37.48300 -59.72000 -58.83400 1.000 29.84400 293 ARG B00Z C 1
ATOM 14424 O O . ARG D 1 290 ? 37.49600 -59.19300 -59.94800 1.000 30.64215 293 ARG B00Z O 1
ATOM 14432 N N . THR D 1 291 ? 36.39200 -60.28300 -58.31300 1.000 29.48159 294 THR B00Z N 1
ATOM 14433 C CA . THR D 1 291 ? 35.13000 -60.34300 -59.05100 1.000 27.72146 294 THR B00Z CA 1
ATOM 14434 C C . THR D 1 291 ? 34.04900 -59.57100 -58.30900 1.000 28.87988 294 THR B00Z C 1
ATOM 14435 O O . THR D 1 291 ? 33.85000 -59.78000 -57.10300 1.000 28.99385 294 THR B00Z O 1
ATOM 14439 N N . VAL D 1 292 ? 33.34600 -58.69800 -59.04100 1.000 24.78286 295 VAL B00Z N 1
ATOM 14440 C CA . VAL D 1 292 ? 32.25800 -57.88400 -58.51100 1.000 25.33895 295 VAL B00Z CA 1
ATOM 14441 C C . VAL D 1 292 ? 30.99600 -58.18600 -59.32300 1.000 26.28880 295 VAL B00Z C 1
ATOM 14442 O O . VAL D 1 292 ? 30.97700 -57.98600 -60.54600 1.000 24.60176 295 VAL B00Z O 1
ATOM 14446 N N . LEU D 1 293 ? 29.94300 -58.64900 -58.64600 1.000 24.53748 296 LEU B00Z N 1
ATOM 14447 C CA . LEU D 1 293 ? 28.66300 -58.90100 -59.30500 1.000 24.79702 296 LEU B00Z CA 1
ATOM 14448 C C . LEU D 1 293 ? 27.72600 -57.70600 -59.20000 1.000 26.22962 296 LEU B00Z C 1
ATOM 14449 O O . LEU D 1 293 ? 27.70000 -57.00500 -58.17200 1.000 25.73103 296 LEU B00Z O 1
ATOM 14454 N N . PHE D 1 294 ? 26.95700 -57.48200 -60.28000 1.000 25.55220 297 PHE B00Z N 1
ATOM 14455 C CA . PHE D 1 294 ? 25.86600 -56.51400 -60.33200 1.000 25.62870 297 PHE B00Z CA 1
ATOM 14456 C C . PHE D 1 294 ? 24.59300 -57.20800 -60.81500 1.000 28.33139 297 PHE B00Z C 1
ATOM 14457 O O . PHE D 1 294 ? 24.59700 -57.86400 -61.86400 1.000 29.84860 297 PHE B00Z O 1
ATOM 14465 N N . PHE D 1 295 ? 23.50100 -57.05000 -60.07000 1.000 25.89722 298 PHE B00Z N 1
ATOM 14466 C CA . PHE D 1 295 ? 22.26300 -57.77000 -60.37400 1.000 27.55292 298 PHE B00Z CA 1
ATOM 14467 C C . PHE D 1 295 ? 21.09500 -57.05000 -59.70700 1.000 28.46977 298 PHE B00Z C 1
ATOM 14468 O O . PHE D 1 295 ? 21.27700 -56.33200 -58.71800 1.000 26.55666 298 PHE B00Z O 1
ATOM 14476 N N . GLY D 1 296 ? 19.85900 -57.26500 -60.26600 1.000 27.19031 299 GLY B00Z N 1
ATOM 14477 C CA . GLY D 1 296 ? 18.64700 -56.85200 -59.58400 1.000 27.14694 299 GLY B00Z CA 1
ATOM 14478 C C . GLY D 1 296 ? 18.26700 -57.82900 -58.48500 1.000 30.62233 299 GLY B00Z C 1
ATOM 14479 O O . GLY D 1 296 ? 18.79500 -58.93300 -58.39300 1.000 29.17615 299 GLY B00Z O 1
ATOM 14480 N N . PHE D 1 297 ? 17.31600 -57.41500 -57.64600 1.000 27.64864 300 PHE B00Z N 1
ATOM 14481 C CA . PHE D 1 297 ? 16.98800 -58.19400 -56.45800 1.000 30.18956 300 PHE B00Z CA 1
ATOM 14482 C C . PHE D 1 297 ? 16.28100 -59.50600 -56.78100 1.000 33.27973 300 PHE B00Z C 1
ATOM 14483 O O . PHE D 1 297 ? 16.31900 -60.43500 -55.96100 1.000 29.26916 300 PHE B00Z O 1
ATOM 14491 N N . ASP D 1 298 ? 15.64100 -59.61300 -57.95200 1.000 31.49762 301 ASP B00Z N 1
ATOM 14492 C CA . ASP D 1 298 ? 15.06000 -60.88700 -58.34600 1.000 28.29113 301 ASP B00Z CA 1
ATOM 14493 C C . ASP D 1 298 ? 16.12600 -61.95300 -58.58800 1.000 32.82771 301 ASP B00Z C 1
ATOM 14494 O O . ASP D 1 298 ? 15.81000 -63.15200 -58.58200 1.000 28.83155 301 ASP B00Z O 1
ATOM 14499 N N . ASN D 1 299 ? 17.38300 -61.54000 -58.75500 1.000 30.62570 302 ASN B00Z N 1
ATOM 14500 C CA . ASN D 1 299 ? 18.52000 -62.43200 -58.90800 1.000 28.87690 302 ASN B00Z CA 1
ATOM 14501 C C . ASN D 1 299 ? 19.31100 -62.60800 -57.61700 1.000 29.59725 302 ASN B00Z C 1
ATOM 14502 O O . ASN D 1 299 ? 20.44600 -63.09200 -57.66200 1.000 29.43511 302 ASN B00Z O 1
ATOM 14507 N N . ALA D 1 300 ? 18.76100 -62.18500 -56.47600 1.000 26.72566 303 ALA B00Z N 1
ATOM 14508 C CA . ALA D 1 300 ? 19.56300 -62.13700 -55.25700 1.000 31.15911 303 ALA B00Z CA 1
ATOM 14509 C C . ALA D 1 300 ? 19.94000 -63.53500 -54.78900 1.000 33.08761 303 ALA B00Z C 1
ATOM 14510 O O . ALA D 1 300 ? 21.08800 -63.77400 -54.37200 1.000 28.86810 303 ALA B00Z O 1
ATOM 14512 N N . PHE D 1 301 ? 18.98500 -64.47100 -54.82900 1.000 27.05417 304 PHE B00Z N 1
ATOM 14513 C CA . PHE D 1 301 ? 19.31400 -65.82200 -54.40200 1.000 29.60097 304 PHE B00Z CA 1
ATOM 14514 C C . PHE D 1 301 ? 20.29400 -66.45600 -55.37000 1.000 30.33100 304 PHE B00Z C 1
ATOM 14515 O O . PHE D 1 301 ? 21.21600 -67.17100 -54.95400 1.000 30.15266 304 PHE B00Z O 1
ATOM 14523 N N . LEU D 1 302 ? 20.09800 -66.20400 -56.66800 1.000 28.17485 305 LEU B00Z N 1
ATOM 14524 C CA . LEU D 1 302 ? 20.96500 -66.78100 -57.68400 1.000 28.30544 305 LEU B00Z CA 1
ATOM 14525 C C . LEU D 1 302 ? 22.39900 -66.30600 -57.51100 1.000 30.58767 305 LEU B00Z C 1
ATOM 14526 O O . LEU D 1 302 ? 23.34100 -67.09000 -57.67200 1.000 30.77112 305 LEU B00Z O 1
ATOM 14531 N N . ARG D 1 303 ? 22.58500 -65.03000 -57.17100 1.000 28.78500 306 ARG B00Z N 1
ATOM 14532 C CA . ARG D 1 303 ? 23.91600 -64.44500 -57.12300 1.000 28.63026 306 ARG B00Z CA 1
ATOM 14533 C C . ARG D 1 303 ? 24.56100 -64.48900 -55.74100 1.000 28.64672 306 ARG B00Z C 1
ATOM 14534 O O . ARG D 1 303 ? 25.79200 -64.51600 -55.65700 1.000 27.81556 306 ARG B00Z O 1
ATOM 14542 N N . ALA D 1 304 ? 23.78200 -64.51900 -54.65500 1.000 26.16618 307 ALA B00Z N 1
ATOM 14543 C CA . ALA D 1 304 ? 24.38100 -64.60700 -53.33200 1.000 28.83804 307 ALA B00Z CA 1
ATOM 14544 C C . ALA D 1 304 ? 24.52700 -66.03600 -52.82200 1.000 29.00942 307 ALA B00Z C 1
ATOM 14545 O O . ALA D 1 304 ? 25.32100 -66.26200 -51.89700 1.000 31.86864 307 ALA B00Z O 1
ATOM 14547 N N . PHE D 1 305 ? 23.81200 -67.00900 -53.40000 1.000 29.48559 308 PHE B00Z N 1
ATOM 14548 C CA . PHE D 1 305 ? 23.84400 -68.37800 -52.87300 1.000 29.47625 308 PHE B00Z CA 1
ATOM 14549 C C . PHE D 1 305 ? 24.17400 -69.40800 -53.94300 1.000 31.26913 308 PHE B00Z C 1
ATOM 14550 O O . PHE D 1 305 ? 25.18300 -70.12200 -53.84500 1.000 30.52491 308 PHE B00Z O 1
ATOM 14558 N N . ALA D 1 306 ? 23.30800 -69.50600 -54.95000 1.000 31.60177 309 ALA B00Z N 1
ATOM 14559 C CA . ALA D 1 306 ? 23.48300 -70.50600 -55.99600 1.000 32.39589 309 ALA B00Z CA 1
ATOM 14560 C C . ALA D 1 306 ? 24.80800 -70.31800 -56.72800 1.000 29.85970 309 ALA B00Z C 1
ATOM 14561 O O . ALA D 1 306 ? 25.57300 -71.26700 -56.89600 1.000 30.74849 309 ALA B00Z O 1
ATOM 14563 N N . PHE D 1 307 ? 25.08200 -69.11100 -57.20600 1.000 29.21081 310 PHE B00Z N 1
ATOM 14564 C CA . PHE D 1 307 ? 26.31900 -68.89400 -57.95500 1.000 29.38422 310 PHE B00Z CA 1
ATOM 14565 C C . PHE D 1 307 ? 27.56900 -69.22600 -57.13200 1.000 31.30819 310 PHE B00Z C 1
ATOM 14566 O O . PHE D 1 307 ? 28.38000 -70.05600 -57.58900 1.000 30.98341 310 PHE B00Z O 1
ATOM 14574 N N . PRO D 1 308 ? 27.77500 -68.68100 -55.92100 1.000 28.74122 311 PRO B00Z N 1
ATOM 14575 C CA . PRO D 1 308 ? 28.99500 -69.05000 -55.17100 1.000 28.94573 311 PRO B00Z CA 1
ATOM 14576 C C . PRO D 1 308 ? 29.02600 -70.50000 -54.71500 1.000 30.40686 311 PRO B00Z C 1
ATOM 14577 O O . PRO D 1 308 ? 30.11700 -71.08200 -54.62300 1.000 28.58351 311 PRO B00Z O 1
ATOM 14581 N N . ALA D 1 309 ? 27.87400 -71.10900 -54.41500 1.000 27.04094 312 ALA B00Z N 1
ATOM 14582 C CA . ALA D 1 309 ? 27.87000 -72.53300 -54.10800 1.000 27.71022 312 ALA B00Z CA 1
ATOM 14583 C C . ALA D 1 309 ? 28.40900 -73.33900 -55.28000 1.000 27.84164 312 ALA B00Z C 1
ATOM 14584 O O . ALA D 1 309 ? 29.25300 -74.22500 -55.10200 1.000 28.83995 312 ALA B00Z O 1
ATOM 14586 N N . VAL D 1 310 ? 27.93400 -73.04400 -56.48900 1.000 25.87744 313 VAL B00Z N 1
ATOM 14587 C CA . VAL D 1 310 ? 28.31900 -73.85000 -57.64000 1.000 28.39504 313 VAL B00Z CA 1
ATOM 14588 C C . VAL D 1 310 ? 29.74300 -73.51600 -58.06000 1.000 29.23245 313 VAL B00Z C 1
ATOM 14589 O O . VAL D 1 310 ? 30.56700 -74.41500 -58.27400 1.000 32.54546 313 VAL B00Z O 1
ATOM 14593 N N . LEU D 1 311 ? 30.06700 -72.22300 -58.16300 1.000 29.93057 314 LEU B00Z N 1
ATOM 14594 C CA . LEU D 1 311 ? 31.41700 -71.84700 -58.57500 1.000 29.72448 314 LEU B00Z CA 1
ATOM 14595 C C . LEU D 1 311 ? 32.45000 -72.39500 -57.59900 1.000 30.24997 314 LEU B00Z C 1
ATOM 14596 O O . LEU D 1 311 ? 33.42300 -73.04000 -58.00700 1.000 27.61419 314 LEU B00Z O 1
ATOM 14601 N N . GLY D 1 312 ? 32.22600 -72.19000 -56.29300 1.000 32.42320 315 GLY B00Z N 1
ATOM 14602 C CA . GLY D 1 312 ? 33.19000 -72.64400 -55.30100 1.000 30.99432 315 GLY B00Z CA 1
ATOM 14603 C C . GLY D 1 312 ? 33.33700 -74.15400 -55.25500 1.000 31.56256 315 GLY B00Z C 1
ATOM 14604 O O . GLY D 1 312 ? 34.43400 -74.66800 -55.01900 1.000 35.36610 315 GLY B00Z O 1
ATOM 14605 N N . ALA D 1 313 ? 32.24600 -74.88500 -55.47300 1.000 29.81217 316 ALA B00Z N 1
ATOM 14606 C CA . ALA D 1 313 ? 32.33400 -76.34100 -55.48800 1.000 33.03206 316 ALA B00Z CA 1
ATOM 14607 C C . ALA D 1 313 ? 33.11900 -76.83900 -56.69400 1.000 33.53255 316 ALA B00Z C 1
ATOM 14608 O O . ALA D 1 313 ? 33.69100 -77.93200 -56.65500 1.000 35.22558 316 ALA B00Z O 1
ATOM 14610 N N . PHE D 1 314 ? 33.13700 -76.06300 -57.77200 1.000 29.58430 317 PHE B00Z N 1
ATOM 14611 C CA . PHE D 1 314 ? 33.77400 -76.47900 -59.00600 1.000 28.78709 317 PHE B00Z CA 1
ATOM 14612 C C . PHE D 1 314 ? 35.25000 -76.12700 -59.03400 1.000 32.99435 317 PHE B00Z C 1
ATOM 14613 O O . PHE D 1 314 ? 36.05100 -76.91400 -59.54100 1.000 30.31704 317 PHE B00Z O 1
ATOM 14621 N N . THR D 1 315 ? 35.63100 -74.95300 -58.52300 1.000 29.26636 318 THR B00Z N 1
ATOM 14622 C CA . THR D 1 315 ? 36.98900 -74.49400 -58.76100 1.000 33.05053 318 THR B00Z CA 1
ATOM 14623 C C . THR D 1 315 ? 37.48700 -73.63700 -57.60500 1.000 33.21740 318 THR B00Z C 1
ATOM 14624 O O . THR D 1 315 ? 36.73200 -72.84200 -57.03500 1.000 31.48418 318 THR B00Z O 1
ATOM 14628 N N . ASP D 1 316 ? 38.76600 -73.81400 -57.26200 1.000 33.12313 319 ASP B00Z N 1
ATOM 14629 C CA . ASP D 1 316 ? 39.46100 -72.89000 -56.37300 1.000 35.12883 319 ASP B00Z CA 1
ATOM 14630 C C . ASP D 1 316 ? 40.40200 -71.96700 -57.12600 1.000 32.83929 319 ASP B00Z C 1
ATOM 14631 O O . ASP D 1 316 ? 41.20500 -71.27500 -56.50100 1.000 32.97999 319 ASP B00Z O 1
ATOM 14636 N N . ALA D 1 317 ? 40.33100 -71.94500 -58.45300 1.000 30.96485 320 ALA B00Z N 1
ATOM 14637 C CA . ALA D 1 317 ? 41.21200 -71.10100 -59.24900 1.000 31.45189 320 ALA B00Z CA 1
ATOM 14638 C C . ALA D 1 317 ? 40.96300 -69.60500 -59.04700 1.000 34.06173 320 ALA B00Z C 1
ATOM 14639 O O . ALA D 1 317 ? 41.80200 -68.79000 -59.43700 1.000 28.66462 320 ALA B00Z O 1
ATOM 14641 N N . LEU D 1 318 ? 39.87200 -69.25000 -58.40000 1.000 33.28234 321 LEU B00Z N 1
ATOM 14642 C CA . LEU D 1 318 ? 39.18400 -67.97700 -58.47800 1.000 36.57175 321 LEU B00Z CA 1
ATOM 14643 C C . LEU D 1 318 ? 38.63100 -67.72300 -57.08600 1.000 35.48873 321 LEU B00Z C 1
ATOM 14644 O O . LEU D 1 318 ? 37.94300 -68.60400 -56.55700 1.000 36.38823 321 LEU B00Z O 1
ATOM 14649 N N . PRO D 1 319 ? 38.90700 -66.59300 -56.43800 1.000 33.17858 322 PRO B00Z N 1
ATOM 14650 C CA . PRO D 1 319 ? 38.13400 -66.26300 -55.23300 1.000 32.72144 322 PRO B00Z CA 1
ATOM 14651 C C . PRO D 1 319 ? 36.69500 -65.93000 -55.61400 1.000 31.44980 322 PRO B00Z C 1
ATOM 14652 O O . PRO D 1 319 ? 36.41700 -65.38300 -56.68700 1.000 29.90715 322 PRO B00Z O 1
ATOM 14656 N N . LEU D 1 320 ? 35.77700 -66.29200 -54.72400 1.000 28.66718 323 LEU B00Z N 1
ATOM 14657 C CA . LEU D 1 320 ? 34.37900 -65.95900 -54.91700 1.000 28.38862 323 LEU B00Z CA 1
ATOM 14658 C C . LEU D 1 320 ? 34.22600 -64.43700 -54.91300 1.000 29.24145 323 LEU B00Z C 1
ATOM 14659 O O . LEU D 1 320 ? 35.08100 -63.72400 -54.38000 1.000 29.93130 323 LEU B00Z O 1
ATOM 14664 N N . PRO D 1 321 ? 33.17700 -63.90300 -55.54300 1.000 28.62437 324 PRO B00Z N 1
ATOM 14665 C CA . PRO D 1 321 ? 33.09800 -62.43700 -55.70700 1.000 27.48567 324 PRO B00Z CA 1
ATOM 14666 C C . PRO D 1 321 ? 33.17300 -61.69900 -54.37300 1.000 29.58182 324 PRO B00Z C 1
ATOM 14667 O O . PRO D 1 321 ? 32.55500 -62.09300 -53.37800 1.000 26.87849 324 PRO B00Z O 1
ATOM 14671 N N . GLU D 1 322 ? 33.96900 -60.63300 -54.34900 1.000 28.01839 325 GLU B00Z N 1
ATOM 14672 C CA . GLU D 1 322 ? 34.20100 -59.94000 -53.09300 1.000 32.43649 325 GLU B00Z CA 1
ATOM 14673 C C . GLU D 1 322 ? 33.10500 -58.93200 -52.79000 1.000 29.42466 325 GLU B00Z C 1
ATOM 14674 O O . GLU D 1 322 ? 33.00300 -58.47700 -51.64500 1.000 28.33059 325 GLU B00Z O 1
ATOM 14680 N N . ALA D 1 323 ? 32.26700 -58.61100 -53.77800 1.000 28.06079 326 ALA B00Z N 1
ATOM 14681 C CA . ALA D 1 323 ? 31.27200 -57.55200 -53.65700 1.000 28.32033 326 ALA B00Z CA 1
ATOM 14682 C C . ALA D 1 323 ? 30.07500 -57.90100 -54.53100 1.000 29.98348 326 ALA B00Z C 1
ATOM 14683 O O . ALA D 1 323 ? 30.23300 -58.35500 -55.67700 1.000 29.76822 326 ALA B00Z O 1
ATOM 14685 N N . LEU D 1 324 ? 28.88400 -57.70000 -53.96100 1.000 24.67301 327 LEU B00Z N 1
ATOM 14686 C CA . LEU D 1 324 ? 27.60100 -58.00100 -54.57900 1.000 26.34860 327 LEU B00Z CA 1
ATOM 14687 C C . LEU D 1 324 ? 26.83800 -56.68700 -54.60000 1.000 28.74401 327 LEU B00Z C 1
ATOM 14688 O O . LEU D 1 324 ? 26.43100 -56.17800 -53.54600 1.000 30.36089 327 LEU B00Z O 1
ATOM 14693 N N . VAL D 1 325 ? 26.71200 -56.10200 -55.78000 1.000 27.55775 328 VAL B00Z N 1
ATOM 14694 C CA . VAL D 1 325 ? 26.10900 -54.79200 -55.93800 1.000 24.30528 328 VAL B00Z CA 1
ATOM 14695 C C . VAL D 1 325 ? 24.68400 -55.03600 -56.44300 1.000 26.35055 328 VAL B00Z C 1
ATOM 14696 O O . VAL D 1 325 ? 24.44700 -55.25800 -57.63400 1.000 24.81993 328 VAL B00Z O 1
ATOM 14700 N N . CYS D 1 326 ? 23.73300 -55.03300 -55.51600 1.000 27.86822 329 CYS B00Z N 1
ATOM 14701 C CA . CYS D 1 326 ? 22.35600 -55.40100 -55.77900 1.000 26.81203 329 CYS B00Z CA 1
ATOM 14702 C C . CYS D 1 326 ? 21.50800 -54.14000 -55.92000 1.000 29.81388 329 CYS B00Z C 1
ATOM 14703 O O . CYS D 1 326 ? 21.70200 -53.16000 -55.18900 1.000 31.83867 329 CYS B00Z O 1
ATOM 14706 N N . ASN D 1 327 ? 20.58600 -54.14700 -56.88000 1.000 30.82857 330 ASN B00Z N 1
ATOM 14707 C CA . ASN D 1 327 ? 19.69600 -53.00800 -57.06800 1.000 28.94086 330 ASN B00Z CA 1
ATOM 14708 C C . ASN D 1 327 ? 18.25100 -53.49200 -57.06700 1.000 27.85216 330 ASN B00Z C 1
ATOM 14709 O O . ASN D 1 327 ? 17.96700 -54.68300 -57.21900 1.000 28.29528 330 ASN B00Z O 1
ATOM 14714 N N . ASP D 1 328 ? 17.33900 -52.54900 -56.86100 1.000 33.18826 331 ASP B00Z N 1
ATOM 14715 C CA . ASP D 1 328 ? 15.91300 -52.80400 -56.96600 1.000 31.44249 331 ASP B00Z CA 1
ATOM 14716 C C . ASP D 1 328 ? 15.42600 -52.38500 -58.35600 1.000 29.76480 331 ASP B00Z C 1
ATOM 14717 O O . ASP D 1 328 ? 16.19200 -51.89900 -59.19400 1.000 29.37063 331 ASP B00Z O 1
ATOM 14722 N N . PHE D 1 329 ? 14.13400 -52.57000 -58.60900 1.000 31.65900 332 PHE B00Z N 1
ATOM 14723 C CA . PHE D 1 329 ? 13.59800 -52.30500 -59.94100 1.000 31.76486 332 PHE B00Z CA 1
ATOM 14724 C C . PHE D 1 329 ? 13.30300 -50.82100 -60.13300 1.000 31.17791 332 PHE B00Z C 1
ATOM 14725 O O . PHE D 1 329 ? 12.61800 -50.20400 -59.31600 1.000 31.18793 332 PHE B00Z O 1
ATOM 14733 N N . TYR D 1 330 ? 13.83600 -50.25200 -61.21200 1.000 28.08381 333 TYR B00Z N 1
ATOM 14734 C CA . TYR D 1 330 ? 13.40400 -48.94800 -61.70700 1.000 33.10521 333 TYR B00Z CA 1
ATOM 14735 C C . TYR D 1 330 ? 11.96200 -49.00500 -62.21300 1.000 33.40710 333 TYR B00Z C 1
ATOM 14736 O O . TYR D 1 330 ? 11.56600 -49.96200 -62.88200 1.000 34.93858 333 TYR B00Z O 1
ATOM 14745 N N . LEU D 1 331 ? 11.18600 -47.96800 -61.90200 1.000 32.04957 334 LEU B00Z N 1
ATOM 14746 C CA . LEU D 1 331 ? 9.78400 -47.85800 -62.30300 1.000 38.96707 334 LEU B00Z CA 1
ATOM 14747 C C . LEU D 1 331 ? 9.61200 -46.79800 -63.38400 1.000 37.40510 334 LEU B00Z C 1
ATOM 14748 O O . LEU D 1 331 ? 10.30100 -45.77500 -63.38600 1.000 38.16087 334 LEU B00Z O 1
ATOM 14753 N N . LEU D 1 332 ? 8.68500 -47.04600 -64.30800 1.000 38.53607 335 LEU B00Z N 1
ATOM 14754 C CA . LEU D 1 332 ? 8.31000 -46.07300 -65.33300 1.000 40.91409 335 LEU B00Z CA 1
ATOM 14755 C C . LEU D 1 332 ? 6.90800 -45.57500 -65.00100 1.000 42.33921 335 LEU B00Z C 1
ATOM 14756 O O . LEU D 1 332 ? 5.93900 -46.34300 -65.07200 1.000 41.47278 335 LEU B00Z O 1
ATOM 14761 N N . ASP D 1 333 ? 6.80800 -44.29600 -64.61800 1.000 42.82404 336 ASP B00Z N 1
ATOM 14762 C CA . ASP D 1 333 ? 5.52800 -43.69600 -64.23700 1.000 41.90028 336 ASP B00Z CA 1
ATOM 14763 C C . ASP D 1 333 ? 4.82900 -44.53200 -63.16000 1.000 41.48240 336 ASP B00Z C 1
ATOM 14764 O O . ASP D 1 333 ? 3.64300 -44.85100 -63.25900 1.000 40.31245 336 ASP B00Z O 1
ATOM 14769 N N . GLY D 1 334 ? 5.58900 -44.94500 -62.14000 1.000 40.73916 337 GLY B00Z N 1
ATOM 14770 C CA . GLY D 1 334 ? 5.04700 -45.66700 -61.00700 1.000 35.69260 337 GLY B00Z CA 1
ATOM 14771 C C . GLY D 1 334 ? 4.94300 -47.17300 -61.15500 1.000 39.60231 337 GLY B00Z C 1
ATOM 14772 O O . GLY D 1 334 ? 4.64300 -47.85300 -60.16900 1.000 43.23860 337 GLY B00Z O 1
ATOM 14773 N N . GLU D 1 335 ? 5.16500 -47.72400 -62.34100 1.000 41.38069 338 GLU B00Z N 1
ATOM 14774 C CA . GLU D 1 335 ? 5.04800 -49.16200 -62.54800 1.000 43.00283 338 GLU B00Z CA 1
ATOM 14775 C C . GLU D 1 335 ? 6.34000 -49.69900 -63.14600 1.000 44.45859 338 GLU B00Z C 1
ATOM 14776 O O . GLU D 1 335 ? 6.97800 -49.02900 -63.96100 1.000 43.84985 338 GLU B00Z O 1
ATOM 14782 N N . LYS D 1 336 ? 6.71300 -50.91900 -62.75900 1.000 44.56302 339 LYS B00Z N 1
ATOM 14783 C CA . LYS D 1 336 ? 8.06600 -51.38900 -63.04200 1.000 48.34281 339 LYS B00Z CA 1
ATOM 14784 C C . LYS D 1 336 ? 8.30400 -51.55600 -64.54100 1.000 47.54342 339 LYS B00Z C 1
ATOM 14785 O O . LYS D 1 336 ? 7.44800 -52.05900 -65.27700 1.000 47.78849 339 LYS B00Z O 1
ATOM 14791 N N . PHE D 1 337 ? 9.45700 -51.05600 -64.99400 1.000 43.92782 340 PHE B00Z N 1
ATOM 14792 C CA . PHE D 1 337 ? 9.95800 -51.36600 -66.32300 1.000 43.15925 340 PHE B00Z CA 1
ATOM 14793 C C . PHE D 1 337 ? 9.95000 -52.87600 -66.49400 1.000 46.77093 340 PHE B00Z C 1
ATOM 14794 O O . PHE D 1 337 ? 10.57400 -53.60000 -65.70700 1.000 47.53455 340 PHE B00Z O 1
ATOM 14802 N N . SER D 1 338 ? 9.23000 -53.35800 -67.50100 1.000 46.02588 341 SER B00Z N 1
ATOM 14803 C CA . SER D 1 338 ? 9.09200 -54.79800 -67.70200 1.000 51.20501 341 SER B00Z CA 1
ATOM 14804 C C . SER D 1 338 ? 8.99700 -55.09600 -69.19400 1.000 53.89865 341 SER B00Z C 1
ATOM 14805 O O . SER D 1 338 ? 8.13300 -54.53700 -69.88100 1.000 47.65242 341 SER B00Z O 1
ATOM 14808 N N . THR D 1 339 ? 9.90400 -55.95500 -69.69200 1.000 53.48487 342 THR B00Z N 1
ATOM 14809 C CA . THR D 1 339 ? 9.81400 -56.42200 -71.07700 1.000 49.48678 342 THR B00Z CA 1
ATOM 14810 C C . THR D 1 339 ? 8.57200 -57.27800 -71.27800 1.000 51.25429 342 THR B00Z C 1
ATOM 14811 O O . THR D 1 339 ? 7.87300 -57.14400 -72.29000 1.000 57.73216 342 THR B00Z O 1
ATOM 14815 N N . GLY D 1 340 ? 8.27000 -58.14600 -70.31100 1.000 51.52740 343 GLY B00Z N 1
ATOM 14816 C CA . GLY D 1 340 ? 7.10500 -59.00700 -70.43600 1.000 52.95456 343 GLY B00Z CA 1
ATOM 14817 C C . GLY D 1 340 ? 5.79700 -58.23900 -70.42500 1.000 56.01090 343 GLY B00Z C 1
ATOM 14818 O O . GLY D 1 340 ? 4.87500 -58.55800 -71.17900 1.000 62.46363 343 GLY B00Z O 1
ATOM 14819 N N . ARG D 1 341 ? 5.69600 -57.21300 -69.57500 1.000 55.53790 344 ARG B00Z N 1
ATOM 14820 C CA . ARG D 1 341 ? 4.49400 -56.38400 -69.51200 1.000 57.26877 344 ARG B00Z CA 1
ATOM 14821 C C . ARG D 1 341 ? 4.45900 -55.30300 -70.58700 1.000 57.35115 344 ARG B00Z C 1
ATOM 14822 O O . ARG D 1 341 ? 3.47000 -54.56500 -70.66000 1.000 57.26569 344 ARG B00Z O 1
ATOM 14830 N N . LYS D 1 342 ? 5.51000 -55.19400 -71.41200 1.000 58.08532 345 LYS B00Z N 1
ATOM 14831 C CA . LYS D 1 342 ? 5.62900 -54.16600 -72.45800 1.000 57.87377 345 LYS B00Z CA 1
ATOM 14832 C C . LYS D 1 342 ? 5.54200 -52.73800 -71.89200 1.000 55.51629 345 LYS B00Z C 1
ATOM 14833 O O . LYS D 1 342 ? 5.17900 -51.79600 -72.60700 1.000 54.96082 345 LYS B00Z O 1
ATOM 14839 N N . HIS D 1 343 ? 5.89700 -52.56000 -70.61200 1.000 51.54014 346 HIS B00Z N 1
ATOM 14840 C CA . HIS D 1 343 ? 5.92200 -51.24600 -69.95200 1.000 50.04838 346 HIS B00Z CA 1
ATOM 14841 C C . HIS D 1 343 ? 7.37500 -50.78200 -69.90600 1.000 46.32905 346 HIS B00Z C 1
ATOM 14842 O O . HIS D 1 343 ? 8.12200 -51.11600 -68.98400 1.000 46.00685 346 HIS B00Z O 1
ATOM 14849 N N . ALA D 1 344 ? 7.77400 -49.99800 -70.90900 1.000 45.98426 347 ALA B00Z N 1
ATOM 14850 C CA . ALA D 1 344 ? 9.18200 -49.67400 -71.08100 1.000 43.06908 347 ALA B00Z CA 1
ATOM 14851 C C . ALA D 1 344 ? 9.36100 -48.41200 -71.91200 1.000 45.24020 347 ALA B00Z C 1
ATOM 14852 O O . ALA D 1 344 ? 8.53400 -48.09300 -72.77400 1.000 47.23637 347 ALA B00Z O 1
ATOM 14854 N N . VAL D 1 345 ? 10.44500 -47.69000 -71.61900 1.000 42.49860 348 VAL B00Z N 1
ATOM 14855 C CA . VAL D 1 345 ? 11.11900 -46.81900 -72.57900 1.000 41.75883 348 VAL B00Z CA 1
ATOM 14856 C C . VAL D 1 345 ? 12.37600 -47.56500 -73.01100 1.000 39.65599 348 VAL B00Z C 1
ATOM 14857 O O . VAL D 1 345 ? 13.20300 -47.93000 -72.16500 1.000 39.00571 348 VAL B00Z O 1
ATOM 14861 N N . TRP D 1 346 ? 12.51500 -47.81700 -74.31400 1.000 40.16015 349 TRP B00Z N 1
ATOM 14862 C CA . TRP D 1 346 ? 13.57600 -48.67700 -74.82700 1.000 38.77627 349 TRP B00Z CA 1
ATOM 14863 C C . TRP D 1 346 ? 14.86000 -47.88700 -75.06700 1.000 34.82979 349 TRP B00Z C 1
ATOM 14864 O O . TRP D 1 346 ? 14.83700 -46.77300 -75.59700 1.000 36.83447 349 TRP B00Z O 1
ATOM 14875 N N . ALA D 1 347 ? 15.99000 -48.48400 -74.69100 1.000 39.22717 350 ALA B00Z N 1
ATOM 14876 C CA . ALA D 1 347 ? 17.25100 -47.74700 -74.71000 1.000 34.09682 350 ALA B00Z CA 1
ATOM 14877 C C . ALA D 1 347 ? 17.59600 -47.26800 -76.11000 1.000 33.25295 350 ALA B00Z C 1
ATOM 14878 O O . ALA D 1 347 ? 18.13700 -46.17200 -76.28400 1.000 37.30925 350 ALA B00Z O 1
ATOM 14880 N N . ARG D 1 348 ? 17.31900 -48.08700 -77.12100 1.000 34.61366 351 ARG B00Z N 1
ATOM 14881 C CA . ARG D 1 348 ? 17.70700 -47.73300 -78.48000 1.000 37.33703 351 ARG B00Z CA 1
ATOM 14882 C C . ARG D 1 348 ? 16.91300 -46.55000 -79.00400 1.000 39.64798 351 ARG B00Z C 1
ATOM 14883 O O . ARG D 1 348 ? 17.42700 -45.77500 -79.81800 1.000 43.34038 351 ARG B00Z O 1
ATOM 14891 N N . GLN D 1 349 ? 15.66600 -46.39900 -78.56300 1.000 38.59786 352 GLN B00Z N 1
ATOM 14892 C CA . GLN D 1 349 ? 14.86800 -45.26100 -78.99100 1.000 40.88446 352 GLN B00Z CA 1
ATOM 14893 C C . GLN D 1 349 ? 15.22100 -44.01000 -78.20400 1.000 39.74525 352 GLN B00Z C 1
ATOM 14894 O O . GLN D 1 349 ? 15.23800 -42.91000 -78.75700 1.000 46.64803 352 GLN B00Z O 1
ATOM 14900 N N . ALA D 1 350 ? 15.52100 -44.16400 -76.92000 1.000 39.63814 353 ALA B00Z N 1
ATOM 14901 C CA . ALA D 1 350 ? 15.59000 -43.03200 -76.01400 1.000 36.91048 353 ALA B00Z CA 1
ATOM 14902 C C . ALA D 1 350 ? 16.98400 -42.41900 -75.89100 1.000 37.58668 353 ALA B00Z C 1
ATOM 14903 O O . ALA D 1 350 ? 17.09600 -41.21200 -75.64400 1.000 37.05090 353 ALA B00Z O 1
ATOM 14905 N N . VAL D 1 351 ? 18.04900 -43.18600 -76.08800 1.000 36.59189 354 VAL B00Z N 1
ATOM 14906 C CA . VAL D 1 351 ? 19.40100 -42.72600 -75.77400 1.000 36.15332 354 VAL B00Z CA 1
ATOM 14907 C C . VAL D 1 351 ? 20.12500 -42.33300 -77.05300 1.000 37.90903 354 VAL B00Z C 1
ATOM 14908 O O . VAL D 1 351 ? 20.34800 -43.17100 -77.93200 1.000 38.78462 354 VAL B00Z O 1
ATOM 14912 N N . THR D 1 352 ? 20.51600 -41.06800 -77.14400 1.000 35.69892 355 THR B00Z N 1
ATOM 14913 C CA . THR D 1 352 ? 21.27900 -40.54500 -78.26200 1.000 34.74155 355 THR B00Z CA 1
ATOM 14914 C C . THR D 1 352 ? 22.66200 -40.09000 -77.80100 1.000 36.12080 355 THR B00Z C 1
ATOM 14915 O O . THR D 1 352 ? 22.89700 -39.88500 -76.60200 1.000 37.97155 355 THR B00Z O 1
ATOM 14919 N N . PRO D 1 353 ? 23.60100 -39.90100 -78.72700 1.000 33.63047 356 PRO B00Z N 1
ATOM 14920 C CA . PRO D 1 353 ? 24.88200 -39.29400 -78.33600 1.000 34.24436 356 PRO B00Z CA 1
ATOM 14921 C C . PRO D 1 353 ? 24.70800 -37.97200 -77.61600 1.000 36.99624 356 PRO B00Z C 1
ATOM 14922 O O . PRO D 1 353 ? 25.52500 -37.62300 -76.75600 1.000 36.67188 356 PRO B00Z O 1
ATOM 14926 N N . ALA D 1 354 ? 23.64100 -37.23200 -77.92900 1.000 36.94979 357 ALA B00Z N 1
ATOM 14927 C CA . ALA D 1 354 ? 23.44400 -35.92400 -77.32200 1.000 37.11052 357 ALA B00Z CA 1
ATOM 14928 C C . ALA D 1 354 ? 22.94500 -36.02300 -75.88700 1.000 38.44832 357 ALA B00Z C 1
ATOM 14929 O O . ALA D 1 354 ? 23.24900 -35.14100 -75.08000 1.000 38.92352 357 ALA B00Z O 1
ATOM 14931 N N . ASN D 1 355 ? 22.18800 -37.06000 -75.53400 1.000 34.42750 358 ASN B00Z N 1
ATOM 14932 C CA . ASN D 1 355 ? 21.63000 -37.12300 -74.19100 1.000 34.07084 358 ASN B00Z CA 1
ATOM 14933 C C . ASN D 1 355 ? 22.17600 -38.25800 -73.32800 1.000 35.36073 358 ASN B00Z C 1
ATOM 14934 O O . ASN D 1 355 ? 21.67700 -38.44100 -72.21200 1.000 33.77259 358 ASN B00Z O 1
ATOM 14939 N N . ALA D 1 356 ? 23.15800 -39.03500 -73.81200 1.000 32.61931 359 ALA B00Z N 1
ATOM 14940 C CA . ALA D 1 356 ? 23.64100 -40.19000 -73.05300 1.000 33.87921 359 ALA B00Z CA 1
ATOM 14941 C C . ALA D 1 356 ? 24.19000 -39.77400 -71.69100 1.000 32.81095 359 ALA B00Z C 1
ATOM 14942 O O . ALA D 1 356 ? 23.89100 -40.41100 -70.67000 1.000 28.86501 359 ALA B00Z O 1
ATOM 14944 N N . ASP D 1 357 ? 24.96700 -38.69300 -71.65600 1.000 29.85251 360 ASP B00Z N 1
ATOM 14945 C CA . ASP D 1 357 ? 25.56200 -38.23200 -70.40500 1.000 32.15642 360 ASP B00Z CA 1
ATOM 14946 C C . ASP D 1 357 ? 24.50200 -37.78200 -69.40900 1.000 30.67347 360 ASP B00Z C 1
ATOM 14947 O O . ASP D 1 357 ? 24.50700 -38.22700 -68.25200 1.000 29.09076 360 ASP B00Z O 1
ATOM 14952 N N . GLN D 1 358 ? 23.57600 -36.90900 -69.83900 1.000 30.69921 361 GLN B00Z N 1
ATOM 14953 C CA . GLN D 1 358 ? 22.55300 -36.41000 -68.91800 1.000 30.30717 361 GLN B00Z CA 1
ATOM 14954 C C . GLN D 1 358 ? 21.66600 -37.53900 -68.44100 1.000 28.92101 361 GLN B00Z C 1
ATOM 14955 O O . GLN D 1 358 ? 21.24500 -37.55900 -67.28000 1.000 27.22422 361 GLN B00Z O 1
ATOM 14961 N N . LEU D 1 359 ? 21.33700 -38.46700 -69.34200 1.000 29.26215 362 LEU B00Z N 1
ATOM 14962 C CA . LEU D 1 359 ? 20.53200 -39.61900 -68.96400 1.000 32.35794 362 LEU B00Z CA 1
ATOM 14963 C C . LEU D 1 359 ? 21.23300 -40.43100 -67.88700 1.000 27.38546 362 LEU B00Z C 1
ATOM 14964 O O . LEU D 1 359 ? 20.64200 -40.73600 -66.84500 1.000 29.85966 362 LEU B00Z O 1
ATOM 14969 N N . ARG D 1 360 ? 22.50000 -40.79300 -68.12700 1.000 25.83504 363 ARG B00Z N 1
ATOM 14970 C CA . ARG D 1 360 ? 23.25700 -41.55800 -67.13500 1.000 29.00209 363 ARG B00Z CA 1
ATOM 14971 C C . ARG D 1 360 ? 23.32900 -40.80600 -65.81400 1.000 26.55582 363 ARG B00Z C 1
ATOM 14972 O O . ARG D 1 360 ? 23.18200 -41.40100 -64.74600 1.000 26.55078 363 ARG B00Z O 1
ATOM 14980 N N . LEU D 1 361 ? 23.54000 -39.49100 -65.86800 1.000 25.36144 364 LEU B00Z N 1
ATOM 14981 C CA . LEU D 1 361 ? 23.54000 -38.71100 -64.63700 1.000 26.49285 364 LEU B00Z CA 1
ATOM 14982 C C . LEU D 1 361 ? 22.19200 -38.79800 -63.93900 1.000 27.71718 364 LEU B00Z C 1
ATOM 14983 O O . LEU D 1 361 ? 22.12900 -38.94700 -62.70800 1.000 27.34551 364 LEU B00Z O 1
ATOM 14988 N N . TYR D 1 362 ? 21.09400 -38.74800 -64.70800 1.000 27.96170 365 TYR B00Z N 1
ATOM 14989 C CA . TYR D 1 362 ? 19.78100 -38.76000 -64.07100 1.000 27.74054 365 TYR B00Z CA 1
ATOM 14990 C C . TYR D 1 362 ? 19.45700 -40.13200 -63.49800 1.000 29.73819 365 TYR B00Z C 1
ATOM 14991 O O . TYR D 1 362 ? 18.87400 -40.22800 -62.40600 1.000 29.28278 365 TYR B00Z O 1
ATOM 15000 N N . LEU D 1 363 ? 19.79500 -41.20600 -64.23400 1.000 26.96953 366 LEU B00Z N 1
ATOM 15001 C CA . LEU D 1 363 ? 19.57800 -42.56000 -63.72300 1.000 28.46478 366 LEU B00Z CA 1
ATOM 15002 C C . LEU D 1 363 ? 20.37300 -42.78900 -62.44400 1.000 29.21338 366 LEU B00Z C 1
ATOM 15003 O O . LEU D 1 363 ? 19.88800 -43.43900 -61.51100 1.000 31.25153 366 LEU B00Z O 1
ATOM 15008 N N . ALA D 1 364 ? 21.59800 -42.26100 -62.38400 1.000 26.74507 367 ALA B00Z N 1
ATOM 15009 C CA . ALA D 1 364 ? 22.35900 -42.28000 -61.13900 1.000 28.61282 367 ALA B00Z CA 1
ATOM 15010 C C . ALA D 1 364 ? 21.64200 -41.49400 -60.04700 1.000 27.82876 367 ALA B00Z C 1
ATOM 15011 O O . ALA D 1 364 ? 21.49300 -41.97900 -58.91900 1.000 30.09000 367 ALA B00Z O 1
ATOM 15013 N N . ALA D 1 365 ? 21.19000 -40.27100 -60.36600 1.000 25.80784 368 ALA B00Z N 1
ATOM 15014 C CA . ALA D 1 365 ? 20.55300 -39.41400 -59.36200 1.000 29.29075 368 ALA B00Z CA 1
ATOM 15015 C C . ALA D 1 365 ? 19.29400 -40.04600 -58.78600 1.000 28.91435 368 ALA B00Z C 1
ATOM 15016 O O . ALA D 1 365 ? 18.94500 -39.79100 -57.62900 1.000 28.06546 368 ALA B00Z O 1
ATOM 15018 N N . THR D 1 366 ? 18.59900 -40.86300 -59.57400 1.000 23.86783 369 THR B00Z N 1
ATOM 15019 C CA . THR D 1 366 ? 17.43400 -41.59200 -59.10200 1.000 26.77921 369 THR B00Z CA 1
ATOM 15020 C C . THR D 1 366 ? 17.70800 -43.09300 -59.03600 1.000 32.32985 369 THR B00Z C 1
ATOM 15021 O O . THR D 1 366 ? 16.78300 -43.89900 -59.16000 1.000 31.67615 369 THR B00Z O 1
ATOM 15025 N N . SER D 1 367 ? 18.97300 -43.47400 -58.86500 1.000 27.71208 370 SER B00Z N 1
ATOM 15026 C CA . SER D 1 367 ? 19.34100 -44.87900 -58.90300 1.000 30.34095 370 SER B00Z CA 1
ATOM 15027 C C . SER D 1 367 ? 18.45800 -45.69600 -57.96900 1.000 29.97223 370 SER B00Z C 1
ATOM 15028 O O . SER D 1 367 ? 18.29900 -45.33500 -56.79200 1.000 26.79610 370 SER B00Z O 1
ATOM 15031 N N . PRO D 1 368 ? 17.88200 -46.80100 -58.44500 1.000 31.04320 371 PRO B00Z N 1
ATOM 15032 C CA . PRO D 1 368 ? 17.06900 -47.68700 -57.60600 1.000 31.18530 371 PRO B00Z CA 1
ATOM 15033 C C . PRO D 1 368 ? 17.92200 -48.64200 -56.78100 1.000 30.53236 371 PRO B00Z C 1
ATOM 15034 O O . PRO D 1 368 ? 17.73000 -49.86200 -56.81700 1.000 29.95387 371 PRO B00Z O 1
ATOM 15038 N N . ASP D 1 369 ? 18.87900 -48.07600 -56.02700 1.000 28.02102 372 ASP B00Z N 1
ATOM 15039 C CA . ASP D 1 369 ? 19.85700 -48.89500 -55.31900 1.000 28.73171 372 ASP B00Z CA 1
ATOM 15040 C C . ASP D 1 369 ? 19.19100 -49.76000 -54.24900 1.000 29.53328 372 ASP B00Z C 1
ATOM 15041 O O . ASP D 1 369 ? 19.33900 -50.99100 -54.25600 1.000 29.58763 372 ASP B00Z O 1
ATOM 15046 N N . VAL D 1 370 ? 18.45700 -49.14600 -53.31300 1.000 28.58415 373 VAL B00Z N 1
ATOM 15047 C CA . VAL D 1 370 ? 17.82100 -49.89700 -52.23200 1.000 28.19026 373 VAL B00Z CA 1
ATOM 15048 C C . VAL D 1 370 ? 16.31400 -49.70400 -52.18900 1.000 32.43001 373 VAL B00Z C 1
ATOM 15049 O O . VAL D 1 370 ? 15.64800 -50.27400 -51.31200 1.000 33.81053 373 VAL B00Z O 1
ATOM 15053 N N . ARG D 1 371 ? 15.75300 -48.92800 -53.10800 1.000 31.71868 374 ARG B00Z N 1
ATOM 15054 C CA . ARG D 1 371 ? 14.31300 -48.77100 -53.24200 1.000 30.95486 374 ARG B00Z CA 1
ATOM 15055 C C . ARG D 1 371 ? 13.97000 -48.77900 -54.72300 1.000 32.09566 374 ARG B00Z C 1
ATOM 15056 O O . ARG D 1 371 ? 14.81700 -48.51200 -55.58000 1.000 31.37925 374 ARG B00Z O 1
ATOM 15064 N N . ARG D 1 372 ? 12.69900 -49.03100 -55.01500 1.000 33.86413 375 ARG B00Z N 1
ATOM 15065 C CA . ARG D 1 372 ? 12.22300 -48.95000 -56.37900 1.000 34.19078 375 ARG B00Z CA 1
ATOM 15066 C C . ARG D 1 372 ? 11.96700 -47.49200 -56.62100 1.000 34.78168 375 ARG B00Z C 1
ATOM 15067 O O . ARG D 1 372 ? 11.06300 -46.92200 -56.05600 1.000 43.42333 375 ARG B00Z O 1
ATOM 15075 N N . ARG D 1 373 ? 12.79200 -46.87200 -57.43100 1.000 35.78210 376 ARG B00Z N 1
ATOM 15076 C CA . ARG D 1 373 ? 12.67300 -45.46200 -57.68400 1.000 32.82634 376 ARG B00Z CA 1
ATOM 15077 C C . ARG D 1 373 ? 11.95800 -45.23700 -59.01600 1.000 36.74953 376 ARG B00Z C 1
ATOM 15078 O O . ARG D 1 373 ? 11.86200 -46.14200 -59.82200 1.000 36.96445 376 ARG B00Z O 1
ATOM 15086 N N . ASP D 1 374 ? 11.46800 -44.03400 -59.24700 1.000 35.52909 377 ASP B00Z N 1
ATOM 15087 C CA . ASP D 1 374 ? 10.67000 -43.77200 -60.43100 1.000 37.63202 377 ASP B00Z CA 1
ATOM 15088 C C . ASP D 1 374 ? 11.26500 -42.89100 -61.49700 1.000 37.47600 377 ASP B00Z C 1
ATOM 15089 O O . ASP D 1 374 ? 11.87800 -41.88500 -61.21700 1.000 38.12385 377 ASP B00Z O 1
ATOM 15094 N N . PHE D 1 375 ? 11.11700 -43.31000 -62.73000 1.000 35.12934 378 PHE B00Z N 1
ATOM 15095 C CA . PHE D 1 375 ? 11.52900 -42.48200 -63.85400 1.000 40.55997 378 PHE B00Z CA 1
ATOM 15096 C C . PHE D 1 375 ? 10.27800 -41.82700 -64.43200 1.000 39.35065 378 PHE B00Z C 1
ATOM 15097 O O . PHE D 1 375 ? 9.33200 -42.52500 -64.80800 1.000 41.77569 378 PHE B00Z O 1
ATOM 15105 N N . THR D 1 376 ? 10.26700 -40.50500 -64.50800 1.000 35.29672 379 THR B00Z N 1
ATOM 15106 C CA . THR D 1 376 ? 9.28400 -39.82400 -65.34200 1.000 39.89506 379 THR B00Z CA 1
ATOM 15107 C C . THR D 1 376 ? 9.99900 -38.89900 -66.31200 1.000 39.03082 379 THR B00Z C 1
ATOM 15108 O O . THR D 1 376 ? 11.08100 -38.37900 -66.02200 1.000 39.58284 379 THR B00Z O 1
ATOM 15112 N N . THR D 1 377 ? 9.37900 -38.71600 -67.48000 1.000 38.79942 380 THR B00Z N 1
ATOM 15113 C CA . THR D 1 377 ? 9.84100 -37.72200 -68.44500 1.000 38.77080 380 THR B00Z CA 1
ATOM 15114 C C . THR D 1 377 ? 9.97000 -36.34200 -67.81100 1.000 39.77501 380 THR B00Z C 1
ATOM 15115 O O . THR D 1 377 ? 10.94900 -35.61900 -68.05900 1.000 39.86506 380 THR B00Z O 1
ATOM 15119 N N . ARG D 1 378 ? 8.99100 -35.95300 -66.99400 1.000 39.17895 381 ARG B00Z N 1
ATOM 15120 C CA . ARG D 1 378 ? 9.03400 -34.61800 -66.40700 1.000 39.97655 381 ARG B00Z CA 1
ATOM 15121 C C . ARG D 1 378 ? 10.18800 -34.49700 -65.41800 1.000 41.16162 381 ARG B00Z C 1
ATOM 15122 O O . ARG D 1 378 ? 10.91000 -33.49500 -65.42700 1.000 41.87917 381 ARG B00Z O 1
ATOM 15130 N N . GLY D 1 379 ? 10.40500 -35.52200 -64.58400 1.000 37.14809 382 GLY B00Z N 1
ATOM 15131 C CA . GLY D 1 379 ? 11.48400 -35.45100 -63.61200 1.000 39.75498 382 GLY B00Z CA 1
ATOM 15132 C C . GLY D 1 379 ? 12.84100 -35.40100 -64.28800 1.000 36.61834 382 GLY B00Z C 1
ATOM 15133 O O . GLY D 1 379 ? 13.73100 -34.65600 -63.87100 1.000 36.74173 382 GLY B00Z O 1
ATOM 15134 N N . TYR D 1 380 ? 12.99500 -36.15900 -65.36900 1.000 37.55275 383 TYR B00Z N 1
ATOM 15135 C CA . TYR D 1 380 ? 14.22000 -36.11400 -66.15700 1.000 36.71811 383 TYR B00Z CA 1
ATOM 15136 C C . TYR D 1 380 ? 14.43900 -34.72700 -66.76100 1.000 35.82034 383 TYR B00Z C 1
ATOM 15137 O O . TYR D 1 380 ? 15.47900 -34.09700 -66.53100 1.000 39.08805 383 TYR B00Z O 1
ATOM 15146 N N . ALA D 1 381 ? 13.45600 -34.21800 -67.51300 1.000 35.81527 384 ALA B00Z N 1
ATOM 15147 C CA . ALA D 1 381 ? 13.63800 -32.93900 -68.20200 1.000 37.44331 384 ALA B00Z CA 1
ATOM 15148 C C . ALA D 1 381 ? 13.91100 -31.79800 -67.22300 1.000 35.37455 384 ALA B00Z C 1
ATOM 15149 O O . ALA D 1 381 ? 14.69500 -30.89500 -67.52100 1.000 37.19215 384 ALA B00Z O 1
ATOM 15151 N N . GLU D 1 382 ? 13.26600 -31.82300 -66.05400 1.000 36.73662 385 GLU B00Z N 1
ATOM 15152 C CA . GLU D 1 382 ? 13.54100 -30.84700 -65.00100 1.000 36.47343 385 GLU B00Z CA 1
ATOM 15153 C C . GLU D 1 382 ? 14.98700 -30.93400 -64.51500 1.000 36.77193 385 GLU B00Z C 1
ATOM 15154 O O . GLU D 1 382 ? 15.64400 -29.91000 -64.31200 1.000 39.09960 385 GLU B00Z O 1
ATOM 15160 N N . PHE D 1 383 ? 15.48700 -32.14400 -64.28500 1.000 34.91176 386 PHE B00Z N 1
ATOM 15161 C CA . PHE D 1 383 ? 16.88900 -32.29400 -63.90100 1.000 33.79345 386 PHE B00Z CA 1
ATOM 15162 C C . PHE D 1 383 ? 17.80300 -31.69700 -64.95500 1.000 31.72764 386 PHE B00Z C 1
ATOM 15163 O O . PHE D 1 383 ? 18.72500 -30.94000 -64.63400 1.000 34.91303 386 PHE B00Z O 1
ATOM 15171 N N . VAL D 1 384 ? 17.54400 -32.00000 -66.22300 1.000 32.10836 387 VAL B00Z N 1
ATOM 15172 C CA . VAL D 1 384 ? 18.43300 -31.54200 -67.28500 1.000 33.37764 387 VAL B00Z CA 1
ATOM 15173 C C . VAL D 1 384 ? 18.43500 -30.02200 -67.34900 1.000 34.05318 387 VAL B00Z C 1
ATOM 15174 O O . VAL D 1 384 ? 19.49500 -29.39100 -67.38200 1.000 32.30874 387 VAL B00Z O 1
ATOM 15178 N N . THR D 1 385 ? 17.24300 -29.40800 -67.35800 1.000 34.00536 388 THR B00Z N 1
ATOM 15179 C CA . THR D 1 385 ? 17.16800 -27.97100 -67.60100 1.000 35.30473 388 THR B00Z CA 1
ATOM 15180 C C . THR D 1 385 ? 17.52400 -27.16400 -66.35300 1.000 33.63071 388 THR B00Z C 1
ATOM 15181 O O . THR D 1 385 ? 18.25500 -26.17800 -66.44700 1.000 36.20479 388 THR B00Z O 1
ATOM 15185 N N . ALA D 1 386 ? 17.03700 -27.56400 -65.17800 1.000 34.43560 389 ALA B00Z N 1
ATOM 15186 C CA . ALA D 1 386 ? 17.26000 -26.75500 -63.98700 1.000 34.40149 389 ALA B00Z CA 1
ATOM 15187 C C . ALA D 1 386 ? 18.59500 -27.04600 -63.31400 1.000 35.60239 389 ALA B00Z C 1
ATOM 15188 O O . ALA D 1 386 ? 19.22400 -26.12000 -62.78200 1.000 34.55912 389 ALA B00Z O 1
ATOM 15190 N N . GLU D 1 387 ? 19.07100 -28.27200 -63.34700 1.000 32.18405 390 GLU B00Z N 1
ATOM 15191 C CA . GLU D 1 387 ? 20.31900 -28.56500 -62.65700 1.000 33.87514 390 GLU B00Z CA 1
ATOM 15192 C C . GLU D 1 387 ? 21.53100 -28.58600 -63.56500 1.000 29.51791 390 GLU B00Z C 1
ATOM 15193 O O . GLU D 1 387 ? 22.46700 -27.85100 -63.35000 1.000 33.04833 390 GLU B00Z O 1
ATOM 15199 N N . LEU D 1 388 ? 21.50800 -29.42700 -64.57000 1.000 29.53302 391 LEU B00Z N 1
ATOM 15200 C CA . LEU D 1 388 ? 22.65400 -29.58700 -65.42900 1.000 29.93073 391 LEU B00Z CA 1
ATOM 15201 C C . LEU D 1 388 ? 22.96800 -28.35400 -66.24300 1.000 32.29008 391 LEU B00Z C 1
ATOM 15202 O O . LEU D 1 388 ? 24.10100 -27.92500 -66.30000 1.000 30.19338 391 LEU B00Z O 1
ATOM 15207 N N . ILE D 1 389 ? 21.95600 -27.79100 -66.86600 1.000 32.65001 392 ILE B00Z N 1
ATOM 15208 C CA . ILE D 1 389 ? 22.15000 -26.58600 -67.62400 1.000 33.09819 392 ILE B00Z CA 1
ATOM 15209 C C . ILE D 1 389 ? 22.07300 -25.37200 -66.71000 1.000 33.25585 392 ILE B00Z C 1
ATOM 15210 O O . ILE D 1 389 ? 22.94800 -24.53000 -66.73700 1.000 32.17348 392 ILE B00Z O 1
ATOM 15215 N N . GLY D 1 390 ? 21.04800 -25.30800 -65.87800 1.000 32.67348 393 GLY B00Z N 1
ATOM 15216 C CA . GLY D 1 390 ? 20.86000 -24.17800 -64.99900 1.000 34.44618 393 GLY B00Z CA 1
ATOM 15217 C C . GLY D 1 390 ? 21.88200 -23.90400 -63.92800 1.000 35.87316 393 GLY B00Z C 1
ATOM 15218 O O . GLY D 1 390 ? 22.02200 -22.78200 -63.49900 1.000 32.62600 393 GLY B00Z O 1
ATOM 15219 N N . ARG D 1 391 ? 22.59300 -24.93300 -63.50300 1.000 34.34053 394 ARG B00Z N 1
ATOM 15220 C CA . ARG D 1 391 ? 23.60300 -24.77600 -62.48100 1.000 31.94632 394 ARG B00Z CA 1
ATOM 15221 C C . ARG D 1 391 ? 24.99000 -25.26400 -62.91200 1.000 34.21773 394 ARG B00Z C 1
ATOM 15222 O O . ARG D 1 391 ? 25.95600 -24.54900 -62.76300 1.000 33.61460 394 ARG B00Z O 1
ATOM 15230 N N . TRP D 1 392 ? 25.08700 -26.47300 -63.44000 1.000 32.35099 395 TRP B00Z N 1
ATOM 15231 C CA . TRP D 1 392 ? 26.39800 -27.01400 -63.79600 1.000 33.73597 395 TRP B00Z CA 1
ATOM 15232 C C . TRP D 1 392 ? 27.03700 -26.22900 -64.94900 1.000 33.77734 395 TRP B00Z C 1
ATOM 15233 O O . TRP D 1 392 ? 28.14700 -25.74500 -64.84000 1.000 29.17346 395 TRP B00Z O 1
ATOM 15244 N N . GLN D 1 393 ? 26.31000 -26.08100 -66.04000 1.000 31.95608 396 GLN B00Z N 1
ATOM 15245 C CA . GLN D 1 393 ? 26.81300 -25.33400 -67.17100 1.000 30.39268 396 GLN B00Z CA 1
ATOM 15246 C C . GLN D 1 393 ? 26.97900 -23.88800 -66.79600 1.000 31.91298 396 GLN B00Z C 1
ATOM 15247 O O . GLN D 1 393 ? 27.95100 -23.26700 -67.17200 1.000 32.91580 396 GLN B00Z O 1
ATOM 15253 N N . ARG D 1 394 ? 26.01700 -23.35600 -66.06000 1.000 29.87012 397 ARG B00Z N 1
ATOM 15254 C CA . ARG D 1 394 ? 26.16500 -21.99200 -65.58600 1.000 30.52461 397 ARG B00Z CA 1
ATOM 15255 C C . ARG D 1 394 ? 27.47000 -21.80800 -64.79800 1.000 30.84650 397 ARG B00Z C 1
ATOM 15256 O O . ARG D 1 394 ? 28.13900 -20.77300 -64.92300 1.000 30.65767 397 ARG B00Z O 1
ATOM 15264 N N . ARG D 1 395 ? 27.86500 -22.80800 -64.00900 1.000 29.85511 398 ARG B00Z N 1
ATOM 15265 C CA . ARG D 1 395 ? 29.13900 -22.71000 -63.30000 1.000 32.41510 398 ARG B00Z CA 1
ATOM 15266 C C . ARG D 1 395 ? 30.30200 -22.62100 -64.27900 1.000 30.75391 398 ARG B00Z C 1
ATOM 15267 O O . ARG D 1 395 ? 31.16900 -21.75000 -64.15400 1.000 29.75029 398 ARG B00Z O 1
ATOM 15275 N N . LEU D 1 396 ? 30.33000 -23.51000 -65.26900 1.000 28.93233 399 LEU B00Z N 1
ATOM 15276 C CA . LEU D 1 396 ? 31.36500 -23.43200 -66.29300 1.000 31.13854 399 LEU B00Z CA 1
ATOM 15277 C C . LEU D 1 396 ? 31.37400 -22.06500 -66.97400 1.000 31.59432 399 LEU B00Z C 1
ATOM 15278 O O . LEU D 1 396 ? 32.43600 -21.44600 -67.11900 1.000 32.42215 399 LEU B00Z O 1
ATOM 15283 N N . ASP D 1 397 ? 30.20000 -21.58200 -67.41200 1.000 30.90222 400 ASP B00Z N 1
ATOM 15284 C CA . ASP D 1 397 ? 30.12900 -20.26900 -68.06900 1.000 33.34469 400 ASP B00Z CA 1
ATOM 15285 C C . ASP D 1 397 ? 30.68600 -19.17100 -67.16800 1.000 32.29297 400 ASP B00Z C 1
ATOM 15286 O O . ASP D 1 397 ? 31.47600 -18.32400 -67.60500 1.000 35.11317 400 ASP B00Z O 1
ATOM 15291 N N . ASP D 1 398 ? 30.27300 -19.16900 -65.90000 1.000 32.41078 401 ASP B00Z N 1
ATOM 15292 C CA . ASP D 1 398 ? 30.65500 -18.09800 -64.98600 1.000 33.20957 401 ASP B00Z CA 1
ATOM 15293 C C . ASP D 1 398 ? 32.15800 -18.11500 -64.71000 1.000 32.48179 401 ASP B00Z C 1
ATOM 15294 O O . ASP D 1 398 ? 32.82900 -17.07600 -64.79800 1.000 34.06392 401 ASP B00Z O 1
ATOM 15299 N N . VAL D 1 399 ? 32.71300 -19.28400 -64.38700 1.000 32.69234 402 VAL B00Z N 1
ATOM 15300 C CA . VAL D 1 399 ? 34.13700 -19.33700 -64.05700 1.000 32.63991 402 VAL B00Z CA 1
ATOM 15301 C C . VAL D 1 399 ? 34.97600 -19.01300 -65.28800 1.000 31.31293 402 VAL B00Z C 1
ATOM 15302 O O . VAL D 1 399 ? 35.89600 -18.19300 -65.23100 1.000 34.93306 402 VAL B00Z O 1
ATOM 15306 N N . GLY D 1 400 ? 34.65300 -19.62500 -66.42500 1.000 29.22990 403 GLY B00Z N 1
ATOM 15307 C CA . GLY D 1 400 ? 35.41000 -19.35100 -67.63700 1.000 31.84700 403 GLY B00Z CA 1
ATOM 15308 C C . GLY D 1 400 ? 35.29700 -17.90500 -68.08600 1.000 34.07825 403 GLY B00Z C 1
ATOM 15309 O O . GLY D 1 400 ? 36.27700 -17.30500 -68.53200 1.000 35.17532 403 GLY B00Z O 1
ATOM 15310 N N . GLY D 1 401 ? 34.10300 -17.31900 -67.95800 1.000 34.78761 404 GLY B00Z N 1
ATOM 15311 C CA . GLY D 1 401 ? 33.94300 -15.91100 -68.29900 1.000 36.61247 404 GLY B00Z CA 1
ATOM 15312 C C . GLY D 1 401 ? 34.73300 -14.99400 -67.38700 1.000 35.27824 404 GLY B00Z C 1
ATOM 15313 O O . GLY D 1 401 ? 35.32800 -14.01300 -67.84100 1.000 36.17389 404 GLY B00Z O 1
ATOM 15314 N N . ARG D 1 402 ? 34.75700 -15.31100 -66.09000 1.000 35.03033 405 ARG B00Z N 1
ATOM 15315 C CA . ARG D 1 402 ? 35.55800 -14.55600 -65.13200 1.000 36.72940 405 ARG B00Z CA 1
ATOM 15316 C C . ARG D 1 402 ? 37.05100 -14.70400 -65.41800 1.000 37.92256 405 ARG B00Z C 1
ATOM 15317 O O . ARG D 1 402 ? 37.80600 -13.74000 -65.27200 1.000 36.93871 405 ARG B00Z O 1
ATOM 15325 N N . VAL D 1 403 ? 37.49800 -15.90700 -65.81500 1.000 37.34264 406 VAL B00Z N 1
ATOM 15326 C CA . VAL D 1 403 ? 38.90800 -16.10200 -66.15800 1.000 34.66857 406 VAL B00Z CA 1
ATOM 15327 C C . VAL D 1 403 ? 39.23000 -15.33300 -67.42600 1.000 38.24500 406 VAL B00Z C 1
ATOM 15328 O O . VAL D 1 403 ? 40.31000 -14.74300 -67.56200 1.000 39.23202 406 VAL B00Z O 1
ATOM 15332 N N . ALA D 1 404 ? 38.28400 -15.30700 -68.36600 1.000 37.83469 407 ALA B00Z N 1
ATOM 15333 C CA . ALA D 1 404 ? 38.48600 -14.55200 -69.59600 1.000 39.18726 407 ALA B00Z CA 1
ATOM 15334 C C . ALA D 1 404 ? 38.61200 -13.06700 -69.30000 1.000 40.84254 407 ALA B00Z C 1
ATOM 15335 O O . ALA D 1 404 ? 39.53000 -12.40100 -69.79100 1.000 43.87226 407 ALA B00Z O 1
ATOM 15337 N N . GLU D 1 405 ? 37.71900 -12.55000 -68.45500 1.000 38.62198 408 GLU B00Z N 1
ATOM 15338 C CA . GLU D 1 405 ? 37.65600 -11.12600 -68.15000 1.000 43.83374 408 GLU B00Z CA 1
ATOM 15339 C C . GLU D 1 405 ? 38.85200 -10.66000 -67.33500 1.000 41.31221 408 GLU B00Z C 1
ATOM 15340 O O . GLU D 1 405 ? 39.44700 -9.62200 -67.63100 1.000 40.10153 408 GLU B00Z O 1
ATOM 15346 N N . HIS D 1 406 ? 39.19400 -11.39200 -66.27900 1.000 39.51547 409 HIS B00Z N 1
ATOM 15347 C CA . HIS D 1 406 ? 40.11900 -10.90700 -65.26300 1.000 39.64143 409 HIS B00Z CA 1
ATOM 15348 C C . HIS D 1 406 ? 41.51600 -11.49800 -65.34600 1.000 39.76615 409 HIS B00Z C 1
ATOM 15349 O O . HIS D 1 406 ? 42.43100 -10.97000 -64.69800 1.000 39.25226 409 HIS B00Z O 1
ATOM 15356 N N . PHE D 1 407 ? 41.71000 -12.56700 -66.12500 1.000 40.08439 410 PHE B00Z N 1
ATOM 15357 C CA . PHE D 1 407 ? 43.02100 -13.20100 -66.22200 1.000 40.82761 410 PHE B00Z CA 1
ATOM 15358 C C . PHE D 1 407 ? 43.41500 -13.50300 -67.66400 1.000 40.73408 410 PHE B00Z C 1
ATOM 15359 O O . PHE D 1 407 ? 44.34200 -14.29100 -67.89300 1.000 40.87884 410 PHE B00Z O 1
ATOM 15367 N N . GLY D 1 408 ? 42.74600 -12.87900 -68.63200 1.000 40.19201 411 GLY B00Z N 1
ATOM 15368 C CA . GLY D 1 408 ? 43.07800 -13.08800 -70.02500 1.000 41.00234 411 GLY B00Z CA 1
ATOM 15369 C C . GLY D 1 408 ? 42.86100 -14.50600 -70.49200 1.000 41.32552 411 GLY B00Z C 1
ATOM 15370 O O . GLY D 1 408 ? 43.53000 -14.94500 -71.42600 1.000 48.55714 411 GLY B00Z O 1
ATOM 15371 N N . GLY D 1 409 ? 41.93400 -15.23800 -69.87200 1.000 43.09600 412 GLY B00Z N 1
ATOM 15372 C CA . GLY D 1 409 ? 41.72100 -16.62600 -70.22800 1.000 38.98494 412 GLY B00Z CA 1
ATOM 15373 C C . GLY D 1 409 ? 42.84200 -17.55600 -69.83100 1.000 40.19871 412 GLY B00Z C 1
ATOM 15374 O O . GLY D 1 409 ? 42.85100 -18.71400 -70.25600 1.000 41.01119 412 GLY B00Z O 1
ATOM 15375 N N . LEU D 1 410 ? 43.79700 -17.08700 -69.03600 1.000 39.28949 413 LEU B00Z N 1
ATOM 15376 C CA . LEU D 1 410 ? 44.90800 -17.90400 -68.58700 1.000 40.07493 413 LEU B00Z CA 1
ATOM 15377 C C . LEU D 1 410 ? 44.73900 -18.24900 -67.11600 1.000 40.53298 413 LEU B00Z C 1
ATOM 15378 O O . LEU D 1 410 ? 44.28900 -17.42000 -66.32100 1.000 39.40814 413 LEU B00Z O 1
ATOM 15383 N N . THR D 1 411 ? 45.10900 -19.47200 -66.77600 1.000 38.97091 414 THR B00Z N 1
ATOM 15384 C CA . THR D 1 411 ? 44.99100 -19.98900 -65.42300 1.000 40.41484 414 THR B00Z CA 1
ATOM 15385 C C . THR D 1 411 ? 46.03000 -19.32800 -64.52900 1.000 39.28009 414 THR B00Z C 1
ATOM 15386 O O . THR D 1 411 ? 47.23600 -19.44700 -64.79900 1.000 41.13779 414 THR B00Z O 1
ATOM 15390 N N . PRO D 1 412 ? 45.62700 -18.65000 -63.46100 1.000 38.55235 415 PRO B00Z N 1
ATOM 15391 C CA . PRO D 1 412 ? 46.60700 -18.03500 -62.56400 1.000 39.03917 415 PRO B00Z CA 1
ATOM 15392 C C . PRO D 1 412 ? 47.23300 -19.05000 -61.62200 1.000 40.03195 415 PRO B00Z C 1
ATOM 15393 O O . PRO D 1 412 ? 46.74300 -20.16900 -61.42900 1.000 37.36168 415 PRO B00Z O 1
ATOM 15397 N N . GLU D 1 413 ? 48.34400 -18.62100 -61.03400 1.000 40.79962 416 GLU B00Z N 1
ATOM 15398 C CA . GLU D 1 413 ? 49.03100 -19.37200 -60.00600 1.000 36.65162 416 GLU B00Z CA 1
ATOM 15399 C C . GLU D 1 413 ? 48.55900 -18.90100 -58.64400 1.000 34.61581 416 GLU B00Z C 1
ATOM 15400 O O . GLU D 1 413 ? 48.50200 -17.69500 -58.38200 1.000 35.35895 416 GLU B00Z O 1
ATOM 15406 N N . ALA D 1 414 ? 48.22500 -19.85300 -57.78100 1.000 36.69832 417 ALA B00Z N 1
ATOM 15407 C CA . ALA D 1 414 ? 47.73100 -19.50700 -56.45800 1.000 37.28016 417 ALA B00Z CA 1
ATOM 15408 C C . ALA D 1 414 ? 48.70800 -18.57700 -55.74000 1.000 41.29992 417 ALA B00Z C 1
ATOM 15409 O O . ALA D 1 414 ? 49.93100 -18.69600 -55.88100 1.000 41.17670 417 ALA B00Z O 1
ATOM 15411 N N . GLY D 1 415 ? 48.15300 -17.62100 -54.99400 1.000 39.09022 418 GLY B00Z N 1
ATOM 15412 C CA . GLY D 1 415 ? 48.94200 -16.68700 -54.21000 1.000 36.74552 418 GLY B00Z CA 1
ATOM 15413 C C . GLY D 1 415 ? 48.68000 -16.89700 -52.73600 1.000 38.68582 418 GLY B00Z C 1
ATOM 15414 O O . GLY D 1 415 ? 49.01600 -17.95300 -52.18800 1.000 43.88291 418 GLY B00Z O 1
ATOM 15415 N N . GLY D 1 416 ? 48.05100 -15.92700 -52.08600 1.000 33.73004 419 GLY B00Z N 1
ATOM 15416 C CA . GLY D 1 416 ? 47.75600 -16.03500 -50.67400 1.000 35.52382 419 GLY B00Z CA 1
ATOM 15417 C C . GLY D 1 416 ? 46.53400 -16.89400 -50.37300 1.000 36.50099 419 GLY B00Z C 1
ATOM 15418 O O . GLY D 1 416 ? 46.00800 -17.61800 -51.21900 1.000 37.62594 419 GLY B00Z O 1
ATOM 15419 N N . TRP D 1 417 ? 46.06000 -16.76500 -49.13400 1.000 35.46133 420 TRP B00Z N 1
ATOM 15420 C CA . TRP D 1 417 ? 45.06000 -17.64500 -48.55000 1.000 35.16369 420 TRP B00Z CA 1
ATOM 15421 C C . TRP D 1 417 ? 44.29500 -16.88300 -47.46700 1.000 35.46759 420 TRP B00Z C 1
ATOM 15422 O O . TRP D 1 417 ? 44.87000 -16.03900 -46.76800 1.000 34.76145 420 TRP B00Z O 1
ATOM 15433 N N . HIS D 1 418 ? 43.00000 -17.18300 -47.32400 1.000 33.98318 421 HIS B00Z N 1
ATOM 15434 C CA . HIS D 1 418 ? 42.21100 -16.64700 -46.21200 1.000 34.74861 421 HIS B00Z CA 1
ATOM 15435 C C . HIS D 1 418 ? 41.17000 -17.68300 -45.79300 1.000 34.59467 421 HIS B00Z C 1
ATOM 15436 O O . HIS D 1 418 ? 41.08100 -18.77300 -46.36900 1.000 31.23147 421 HIS B00Z O 1
ATOM 15443 N N . ALA D 1 419 ? 40.34800 -17.31000 -44.80300 1.000 33.90200 422 ALA B00Z N 1
ATOM 15444 C CA . ALA D 1 419 ? 39.35100 -18.24200 -44.26300 1.000 33.04058 422 ALA B00Z CA 1
ATOM 15445 C C . ALA D 1 419 ? 38.41500 -18.78500 -45.34300 1.000 32.87525 422 ALA B00Z C 1
ATOM 15446 O O . ALA D 1 419 ? 38.08100 -19.97700 -45.33400 1.000 35.02920 422 ALA B00Z O 1
ATOM 15448 N N . GLU D 1 420 ? 37.95800 -17.92800 -46.26600 1.000 30.94237 423 GLU B00Z N 1
ATOM 15449 C CA . GLU D 1 420 ? 36.98700 -18.37900 -47.25900 1.000 29.53083 423 GLU B00Z CA 1
ATOM 15450 C C . GLU D 1 420 ? 37.61600 -19.35700 -48.23900 1.000 29.30713 423 GLU B00Z C 1
ATOM 15451 O O . GLU D 1 420 ? 36.95600 -20.29400 -48.69000 1.000 28.49543 423 GLU B00Z O 1
ATOM 15457 N N . ALA D 1 421 ? 38.88200 -19.13600 -48.59900 1.000 33.80593 424 ALA B00Z N 1
ATOM 15458 C CA . ALA D 1 421 ? 39.61000 -20.10600 -49.41200 1.000 31.64682 424 ALA B00Z CA 1
ATOM 15459 C C . ALA D 1 421 ? 39.73800 -21.43600 -48.68100 1.000 33.10774 424 ALA B00Z C 1
ATOM 15460 O O . ALA D 1 421 ? 39.58500 -22.50800 -49.28200 1.000 32.82901 424 ALA B00Z O 1
ATOM 15462 N N . GLU D 1 422 ? 39.97900 -21.38500 -47.37000 1.000 32.02815 425 GLU B00Z N 1
ATOM 15463 C CA . GLU D 1 422 ? 40.07800 -22.60900 -46.58000 1.000 33.05042 425 GLU B00Z CA 1
ATOM 15464 C C . GLU D 1 422 ? 38.75600 -23.36800 -46.56000 1.000 33.47680 425 GLU B00Z C 1
ATOM 15465 O O . GLU D 1 422 ? 38.73500 -24.60200 -46.70500 1.000 32.41108 425 GLU B00Z O 1
ATOM 15471 N N . ARG D 1 423 ? 37.63900 -22.64400 -46.38500 1.000 29.79965 426 ARG B00Z N 1
ATOM 15472 C CA . ARG D 1 423 ? 36.33600 -23.29300 -46.36400 1.000 28.92089 426 ARG B00Z CA 1
ATOM 15473 C C . ARG D 1 423 ? 36.05600 -23.98400 -47.69500 1.000 30.75284 426 ARG B00Z C 1
ATOM 15474 O O . ARG D 1 423 ? 35.67900 -25.16400 -47.72300 1.000 26.88177 426 ARG B00Z O 1
ATOM 15482 N N . PHE D 1 424 ? 36.28000 -23.27700 -48.81300 1.000 27.54150 427 PHE B00Z N 1
ATOM 15483 C CA . PHE D 1 424 ? 35.97700 -23.86200 -50.11800 1.000 29.81036 427 PHE B00Z CA 1
ATOM 15484 C C . PHE D 1 424 ? 36.89100 -25.04200 -50.43600 1.000 30.70379 427 PHE B00Z C 1
ATOM 15485 O O . PHE D 1 424 ? 36.43400 -26.06000 -50.97900 1.000 29.48859 427 PHE B00Z O 1
ATOM 15493 N N . TYR D 1 425 ? 38.17500 -24.93500 -50.07900 1.000 30.24247 428 TYR B00Z N 1
ATOM 15494 C CA . TYR D 1 425 ? 39.10200 -26.03500 -50.30800 1.000 30.82079 428 TYR B00Z CA 1
ATOM 15495 C C . TYR D 1 425 ? 38.69400 -27.27200 -49.52300 1.000 30.42225 428 TYR B00Z C 1
ATOM 15496 O O . TYR D 1 425 ? 38.68600 -28.38900 -50.05700 1.000 32.58080 428 TYR B00Z O 1
ATOM 15505 N N . GLY D 1 426 ? 38.36000 -27.09800 -48.24600 1.000 32.50069 429 GLY B00Z N 1
ATOM 15506 C CA . GLY D 1 426 ? 37.80100 -28.20500 -47.49900 1.000 31.55339 429 GLY B00Z CA 1
ATOM 15507 C C . GLY D 1 426 ? 36.57000 -28.79700 -48.16200 1.000 29.90060 429 GLY B00Z C 1
ATOM 15508 O O . GLY D 1 426 ? 36.33200 -30.00100 -48.06800 1.000 30.74266 429 GLY B00Z O 1
ATOM 15509 N N . GLN D 1 427 ? 35.77700 -27.96600 -48.84600 1.000 28.14755 430 GLN B00Z N 1
ATOM 15510 C CA . GLN D 1 427 ? 34.58300 -28.48700 -49.50600 1.000 29.69497 430 GLN B00Z CA 1
ATOM 15511 C C . GLN D 1 427 ? 34.94200 -29.25500 -50.77300 1.000 28.88115 430 GLN B00Z C 1
ATOM 15512 O O . GLN D 1 427 ? 34.24600 -30.21700 -51.13300 1.000 27.68778 430 GLN B00Z O 1
ATOM 15518 N N . ILE D 1 428 ? 36.00500 -28.83000 -51.46400 1.000 27.64617 431 ILE B00Z N 1
ATOM 15519 C CA . ILE D 1 428 ? 36.53300 -29.59000 -52.59500 1.000 28.53659 431 ILE B00Z CA 1
ATOM 15520 C C . ILE D 1 428 ? 37.05100 -30.94300 -52.12800 1.000 28.37866 431 ILE B00Z C 1
ATOM 15521 O O . ILE D 1 428 ? 36.85100 -31.96900 -52.79400 1.000 29.64015 431 ILE B00Z O 1
ATOM 15526 N N . LYS D 1 429 ? 37.70900 -30.97500 -50.96700 1.000 28.02274 432 LYS B00Z N 1
ATOM 15527 C CA . LYS D 1 429 ? 38.21000 -32.24800 -50.46700 1.000 30.90938 432 LYS B00Z CA 1
ATOM 15528 C C . LYS D 1 429 ? 37.06600 -33.17900 -50.08800 1.000 29.62524 432 LYS B00Z C 1
ATOM 15529 O O . LYS D 1 429 ? 37.14100 -34.39400 -50.32800 1.000 28.31081 432 LYS B00Z O 1
ATOM 15535 N N . GLU D 1 430 ? 36.00600 -32.63500 -49.48000 1.000 26.81038 433 GLU B00Z N 1
ATOM 15536 C CA . GLU D 1 430 ? 34.86900 -33.47900 -49.13200 1.000 29.77983 433 GLU B00Z CA 1
ATOM 15537 C C . GLU D 1 430 ? 34.26100 -34.08500 -50.38600 1.000 30.36168 433 GLU B00Z C 1
ATOM 15538 O O . GLU D 1 430 ? 33.89900 -35.26400 -50.40500 1.000 27.23715 433 GLU B00Z O 1
ATOM 15544 N N . PHE D 1 431 ? 34.16400 -33.29300 -51.45300 1.000 27.53114 434 PHE B00Z N 1
ATOM 15545 C CA . PHE D 1 431 ? 33.58700 -33.80500 -52.69000 1.000 28.00443 434 PHE B00Z CA 1
ATOM 15546 C C . PHE D 1 431 ? 34.48600 -34.88000 -53.28500 1.000 28.46385 434 PHE B00Z C 1
ATOM 15547 O O . PHE D 1 431 ? 34.02700 -35.98300 -53.61300 1.000 25.49335 434 PHE B00Z O 1
ATOM 15555 N N . ALA D 1 432 ? 35.78800 -34.58700 -53.38400 1.000 30.24040 435 ALA B00Z N 1
ATOM 15556 C CA . ALA D 1 432 ? 36.72700 -35.55300 -53.93800 1.000 26.57107 435 ALA B00Z CA 1
ATOM 15557 C C . ALA D 1 432 ? 36.69900 -36.85800 -53.15200 1.000 29.64121 435 ALA B00Z C 1
ATOM 15558 O O . ALA D 1 432 ? 36.72600 -37.94700 -53.73800 1.000 28.80646 435 ALA B00Z O 1
ATOM 15560 N N . SER D 1 433 ? 36.61200 -36.76600 -51.82200 1.000 29.30540 436 SER B00Z N 1
ATOM 15561 C CA . SER D 1 433 ? 36.56400 -37.97000 -51.00000 1.000 29.92526 436 SER B00Z CA 1
ATOM 15562 C C . SER D 1 433 ? 35.27100 -38.75800 -51.22200 1.000 30.72025 436 SER B00Z C 1
ATOM 15563 O O . SER D 1 433 ? 35.29600 -39.99500 -51.27400 1.000 30.14280 436 SER B00Z O 1
ATOM 15566 N N . CYS D 1 434 ? 34.12600 -38.07300 -51.33000 1.000 29.03862 437 CYS B00Z N 1
ATOM 15567 C CA . CYS D 1 434 ? 32.89000 -38.79300 -51.61900 1.000 29.58023 437 CYS B00Z CA 1
ATOM 15568 C C . CYS D 1 434 ? 33.02700 -39.57300 -52.91300 1.000 26.66128 437 CYS B00Z C 1
ATOM 15569 O O . CYS D 1 434 ? 32.70100 -40.76200 -52.97400 1.000 29.50398 437 CYS B00Z O 1
ATOM 15572 N N . ALA D 1 435 ? 33.57100 -38.92600 -53.94300 1.000 26.44652 438 ALA B00Z N 1
ATOM 15573 C CA . ALA D 1 435 ? 33.68600 -39.56500 -55.25000 1.000 28.28164 438 ALA B00Z CA 1
ATOM 15574 C C . ALA D 1 435 ? 34.59600 -40.78100 -55.19300 1.000 30.08443 438 ALA B00Z C 1
ATOM 15575 O O . ALA D 1 435 ? 34.27700 -41.82500 -55.76400 1.000 28.19459 438 ALA B00Z O 1
ATOM 15577 N N . THR D 1 436 ? 35.73200 -40.67400 -54.49900 1.000 29.99399 439 THR B00Z N 1
ATOM 15578 C CA . THR D 1 436 ? 36.64000 -41.81000 -54.43700 1.000 27.92075 439 THR B00Z CA 1
ATOM 15579 C C . THR D 1 436 ? 36.03100 -42.97600 -53.67500 1.000 30.11511 439 THR B00Z C 1
ATOM 15580 O O . THR D 1 436 ? 36.27800 -44.13300 -54.02800 1.000 29.17996 439 THR B00Z O 1
ATOM 15584 N N . LEU D 1 437 ? 35.23500 -42.70000 -52.63700 1.000 29.66344 440 LEU B00Z N 1
ATOM 15585 C CA . LEU D 1 437 ? 34.75100 -43.77500 -51.77700 1.000 29.83109 440 LEU B00Z CA 1
ATOM 15586 C C . LEU D 1 437 ? 33.48800 -44.43500 -52.33700 1.000 30.97284 440 LEU B00Z C 1
ATOM 15587 O O . LEU D 1 437 ? 33.35200 -45.66900 -52.30100 1.000 27.53330 440 LEU B00Z O 1
ATOM 15592 N N . ASP D 1 438 ? 32.56000 -43.63800 -52.87000 1.000 26.24731 441 ASP B00Z N 1
ATOM 15593 C CA . ASP D 1 438 ? 31.26600 -44.16500 -53.26900 1.000 26.11512 441 ASP B00Z CA 1
ATOM 15594 C C . ASP D 1 438 ? 31.27300 -44.77800 -54.66600 1.000 27.61312 441 ASP B00Z C 1
ATOM 15595 O O . ASP D 1 438 ? 30.24400 -45.30000 -55.10300 1.000 27.00451 441 ASP B00Z O 1
ATOM 15600 N N . TYR D 1 439 ? 32.39800 -44.75400 -55.36900 1.000 27.15257 442 TYR B00Z N 1
ATOM 15601 C CA . TYR D 1 439 ? 32.56000 -45.61100 -56.53000 1.000 28.33632 442 TYR B00Z CA 1
ATOM 15602 C C . TYR D 1 439 ? 33.22700 -46.93400 -56.17400 1.000 28.25300 442 TYR B00Z C 1
ATOM 15603 O O . TYR D 1 439 ? 33.36000 -47.78500 -57.04600 1.000 30.28145 442 TYR B00Z O 1
ATOM 15612 N N . LEU D 1 440 ? 33.68800 -47.11500 -54.94600 1.000 26.83388 443 LEU B00Z N 1
ATOM 15613 C CA . LEU D 1 440 ? 34.32900 -48.38400 -54.60800 1.000 30.37331 443 LEU B00Z CA 1
ATOM 15614 C C . LEU D 1 440 ? 33.33000 -49.53000 -54.75400 1.000 27.36111 443 LEU B00Z C 1
ATOM 15615 O O . LEU D 1 440 ? 32.15700 -49.37700 -54.38000 1.000 29.56103 443 LEU B00Z O 1
ATOM 15620 N N . PRO D 1 441 ? 33.75600 -50.67600 -55.30100 1.000 28.19615 444 PRO B00Z N 1
ATOM 15621 C CA . PRO D 1 441 ? 32.86300 -51.85000 -55.34400 1.000 26.82824 444 PRO B00Z CA 1
ATOM 15622 C C . PRO D 1 441 ? 32.32500 -52.23400 -53.98000 1.000 27.05404 444 PRO B00Z C 1
ATOM 15623 O O . PRO D 1 441 ? 31.16800 -52.66300 -53.86600 1.000 28.29026 444 PRO B00Z O 1
ATOM 15627 N N . GLY D 1 442 ? 33.12900 -52.08600 -52.93900 1.000 24.48319 445 GLY B00Z N 1
ATOM 15628 C CA . GLY D 1 442 ? 32.70200 -52.42400 -51.60300 1.000 28.77141 445 GLY B00Z CA 1
ATOM 15629 C C . GLY D 1 442 ? 31.74600 -51.47100 -50.90700 1.000 29.82273 445 GLY B00Z C 1
ATOM 15630 O O . GLY D 1 442 ? 31.30900 -51.77800 -49.79300 1.000 30.77783 445 GLY B00Z O 1
ATOM 15631 N N . ARG D 1 443 ? 31.40800 -50.33500 -51.51500 1.000 30.32519 446 ARG B00Z N 1
ATOM 15632 C CA . ARG D 1 443 ? 30.38200 -49.44000 -50.98800 1.000 26.50070 446 ARG B00Z CA 1
ATOM 15633 C C . ARG D 1 443 ? 29.82700 -48.60200 -52.13400 1.000 30.89779 446 ARG B00Z C 1
ATOM 15634 O O . ARG D 1 443 ? 29.94100 -47.37100 -52.12500 1.000 29.17682 446 ARG B00Z O 1
ATOM 15642 N N . PHE D 1 444 ? 29.23100 -49.26900 -53.13400 1.000 28.88921 447 PHE B00Z N 1
ATOM 15643 C CA . PHE D 1 444 ? 28.96400 -48.63500 -54.42000 1.000 27.84359 447 PHE B00Z CA 1
ATOM 15644 C C . PHE D 1 444 ? 27.64800 -47.86300 -54.36500 1.000 31.82624 447 PHE B00Z C 1
ATOM 15645 O O . PHE D 1 444 ? 26.57600 -48.45900 -54.21800 1.000 31.72350 447 PHE B00Z O 1
ATOM 15653 N N . LYS D 1 445 ? 27.71900 -46.53200 -54.49000 1.000 27.05647 448 LYS B00Z N 1
ATOM 15654 C CA . LYS D 1 445 ? 26.52500 -45.68900 -54.39400 1.000 30.06517 448 LYS B00Z CA 1
ATOM 15655 C C . LYS D 1 445 ? 26.68200 -44.46200 -55.27600 1.000 29.17663 448 LYS B00Z C 1
ATOM 15656 O O . LYS D 1 445 ? 26.87600 -43.34000 -54.79200 1.000 29.19637 448 LYS B00Z O 1
ATOM 15662 N N . PRO D 1 446 ? 26.57200 -44.63400 -56.59000 1.000 28.04005 449 PRO B00Z N 1
ATOM 15663 C CA . PRO D 1 446 ? 26.69100 -43.47000 -57.48000 1.000 27.92691 449 PRO B00Z CA 1
ATOM 15664 C C . PRO D 1 446 ? 25.61800 -42.40000 -57.24500 1.000 24.45745 449 PRO B00Z C 1
ATOM 15665 O O . PRO D 1 446 ? 25.85500 -41.23300 -57.56600 1.000 27.21369 449 PRO B00Z O 1
ATOM 15669 N N . ARG D 1 447 ? 24.46200 -42.74300 -56.67300 1.000 24.99106 450 ARG B00Z N 1
ATOM 15670 C CA . ARG D 1 447 ? 23.48500 -41.71100 -56.33100 1.000 26.72449 450 ARG B00Z CA 1
ATOM 15671 C C . ARG D 1 447 ? 24.03500 -40.72200 -55.30100 1.000 28.74133 450 ARG B00Z C 1
ATOM 15672 O O . ARG D 1 447 ? 23.64700 -39.55000 -55.29100 1.000 28.58938 450 ARG B00Z O 1
ATOM 15680 N N . ALA D 1 448 ? 24.94700 -41.16500 -54.43600 1.000 26.64776 451 ALA B00Z N 1
ATOM 15681 C CA . ALA D 1 448 ? 25.55200 -40.23600 -53.49100 1.000 27.89121 451 ALA B00Z CA 1
ATOM 15682 C C . ALA D 1 448 ? 26.56200 -39.31300 -54.16900 1.000 29.47668 451 ALA B00Z C 1
ATOM 15683 O O . ALA D 1 448 ? 26.73400 -38.15900 -53.74100 1.000 26.52352 451 ALA B00Z O 1
ATOM 15685 N N . VAL D 1 449 ? 27.23700 -39.79700 -55.21600 1.000 30.63318 452 VAL B00Z N 1
ATOM 15686 C CA . VAL D 1 449 ? 28.17900 -38.94500 -55.94400 1.000 26.64935 452 VAL B00Z CA 1
ATOM 15687 C C . VAL D 1 449 ? 27.42600 -37.80500 -56.61800 1.000 28.91476 452 VAL B00Z C 1
ATOM 15688 O O . VAL D 1 449 ? 27.81700 -36.63200 -56.52200 1.000 25.78919 452 VAL B00Z O 1
ATOM 15692 N N . VAL D 1 450 ? 26.30800 -38.13200 -57.28200 1.000 26.92037 453 VAL B00Z N 1
ATOM 15693 C CA . VAL D 1 450 ? 25.49800 -37.09800 -57.92500 1.000 27.69091 453 VAL B00Z CA 1
ATOM 15694 C C . VAL D 1 450 ? 24.99600 -36.09700 -56.89400 1.000 27.58623 453 VAL B00Z C 1
ATOM 15695 O O . VAL D 1 450 ? 25.09700 -34.87700 -57.08100 1.000 27.33918 453 VAL B00Z O 1
ATOM 15699 N N . ALA D 1 451 ? 24.43000 -36.60000 -55.79700 1.000 28.66691 454 ALA B00Z N 1
ATOM 15700 C CA . ALA D 1 451 ? 23.95200 -35.71000 -54.74400 1.000 28.75774 454 ALA B00Z CA 1
ATOM 15701 C C . ALA D 1 451 ? 25.08000 -34.81400 -54.23600 1.000 28.63957 454 ALA B00Z C 1
ATOM 15702 O O . ALA D 1 451 ? 24.87400 -33.62100 -53.97700 1.000 26.91599 454 ALA B00Z O 1
ATOM 15704 N N . ALA D 1 452 ? 26.28500 -35.37300 -54.11200 1.000 27.24262 455 ALA B00Z N 1
ATOM 15705 C CA . ALA D 1 452 ? 27.43200 -34.59100 -53.66900 1.000 28.45486 455 ALA B00Z CA 1
ATOM 15706 C C . ALA D 1 452 ? 27.89300 -33.62400 -54.74600 1.000 28.02283 455 ALA B00Z C 1
ATOM 15707 O O . ALA D 1 452 ? 28.38300 -32.54000 -54.42600 1.000 27.84243 455 ALA B00Z O 1
ATOM 15709 N N . ALA D 1 453 ? 27.76600 -33.99900 -56.01800 1.000 29.02926 456 ALA B00Z N 1
ATOM 15710 C CA . ALA D 1 453 ? 28.08000 -33.06200 -57.08900 1.000 26.25096 456 ALA B00Z CA 1
ATOM 15711 C C . ALA D 1 453 ? 27.14700 -31.86300 -57.04500 1.000 27.46820 456 ALA B00Z C 1
ATOM 15712 O O . ALA D 1 453 ? 27.59200 -30.71600 -57.17400 1.000 27.45112 456 ALA B00Z O 1
ATOM 15714 N N . CYS D 1 454 ? 25.84700 -32.11000 -56.86000 1.000 25.41828 457 CYS B00Z N 1
ATOM 15715 C CA . CYS D 1 454 ? 24.88600 -31.01000 -56.80900 1.000 26.69706 457 CYS B00Z CA 1
ATOM 15716 C C . CYS D 1 454 ? 25.18600 -30.08200 -55.63900 1.000 30.50021 457 CYS B00Z C 1
ATOM 15717 O O . CYS D 1 454 ? 25.19900 -28.85200 -55.79900 1.000 30.63082 457 CYS B00Z O 1
ATOM 15720 N N . ALA D 1 455 ? 25.43600 -30.65400 -54.45200 1.000 26.48035 458 ALA B00Z N 1
ATOM 15721 C CA . ALA D 1 455 ? 25.79400 -29.82200 -53.30900 1.000 26.78774 458 ALA B00Z CA 1
ATOM 15722 C C . ALA D 1 455 ? 27.04100 -29.02100 -53.62200 1.000 29.05236 458 ALA B00Z C 1
ATOM 15723 O O . ALA D 1 455 ? 27.09900 -27.81100 -53.36200 1.000 29.55046 458 ALA B00Z O 1
ATOM 15725 N N . PHE D 1 456 ? 28.03000 -29.67400 -54.23500 1.000 27.71619 459 PHE B00Z N 1
ATOM 15726 C CA . PHE D 1 456 ? 29.30500 -29.02500 -54.46900 1.000 28.12348 459 PHE B00Z CA 1
ATOM 15727 C C . PHE D 1 456 ? 29.15200 -27.83400 -55.41100 1.000 28.63579 459 PHE B00Z C 1
ATOM 15728 O O . PHE D 1 456 ? 29.81100 -26.79700 -55.23100 1.000 29.40822 459 PHE B00Z O 1
ATOM 15736 N N . ILE D 1 457 ? 28.28400 -27.96100 -56.41700 1.000 28.45251 460 ILE B00Z N 1
ATOM 15737 C CA . ILE D 1 457 ? 28.04700 -26.86000 -57.34900 1.000 30.31716 460 ILE B00Z CA 1
ATOM 15738 C C . ILE D 1 457 ? 27.49100 -25.64200 -56.61300 1.000 29.76414 460 ILE B00Z C 1
ATOM 15739 O O . ILE D 1 457 ? 27.82700 -24.49300 -56.93400 1.000 29.61621 460 ILE B00Z O 1
ATOM 15744 N N . ARG D 1 458 ? 26.63300 -25.87000 -55.62100 1.000 28.44728 461 ARG B00Z N 1
ATOM 15745 C CA . ARG D 1 458 ? 26.11400 -24.75200 -54.83700 1.000 32.07810 461 ARG B00Z CA 1
ATOM 15746 C C . ARG D 1 458 ? 27.19200 -24.17100 -53.93100 1.000 31.43524 461 ARG B00Z C 1
ATOM 15747 O O . ARG D 1 458 ? 27.24300 -22.95300 -53.73300 1.000 32.06101 461 ARG B00Z O 1
ATOM 15755 N N . GLN D 1 459 ? 28.08000 -25.01500 -53.40200 1.000 27.53368 462 GLN B00Z N 1
ATOM 15756 C CA . GLN D 1 459 ? 29.21600 -24.48700 -52.65900 1.000 29.39832 462 GLN B00Z CA 1
ATOM 15757 C C . GLN D 1 459 ? 30.09200 -23.64400 -53.56900 1.000 26.16383 462 GLN B00Z C 1
ATOM 15758 O O . GLN D 1 459 ? 30.66100 -22.63500 -53.13900 1.000 29.47121 462 GLN B00Z O 1
ATOM 15764 N N . ALA D 1 460 ? 30.19400 -24.03200 -54.84000 1.000 29.90279 463 ALA B00Z N 1
ATOM 15765 C CA . ALA D 1 460 ? 31.01800 -23.29700 -55.79300 1.000 26.66796 463 ALA B00Z CA 1
ATOM 15766 C C . ALA D 1 460 ? 30.34800 -22.01200 -56.24600 1.000 28.33751 463 ALA B00Z C 1
ATOM 15767 O O . ALA D 1 460 ? 31.03600 -21.03100 -56.56200 1.000 29.34269 463 ALA B00Z O 1
ATOM 15769 N N . GLU D 1 461 ? 29.01500 -22.00400 -56.29900 1.000 27.12224 464 GLU B00Z N 1
ATOM 15770 C CA . GLU D 1 461 ? 28.29800 -20.74800 -56.48200 1.000 30.36944 464 GLU B00Z CA 1
ATOM 15771 C C . GLU D 1 461 ? 28.62100 -19.77200 -55.35700 1.000 29.31871 464 GLU B00Z C 1
ATOM 15772 O O . GLU D 1 461 ? 28.81000 -18.57500 -55.60500 1.000 28.61991 464 GLU B00Z O 1
ATOM 15778 N N . ASP D 1 462 ? 28.65700 -20.26000 -54.10700 1.000 28.17741 465 ASP B00Z N 1
ATOM 15779 C CA . ASP D 1 462 ? 29.04100 -19.39600 -52.99800 1.000 28.11901 465 ASP B00Z CA 1
ATOM 15780 C C . ASP D 1 462 ? 30.44800 -18.86800 -53.19000 1.000 29.24689 465 ASP B00Z C 1
ATOM 15781 O O . ASP D 1 462 ? 30.70800 -17.68300 -52.96400 1.000 28.68237 465 ASP B00Z O 1
ATOM 15786 N N . PHE D 1 463 ? 31.37700 -19.72300 -53.61500 1.000 29.47750 466 PHE B00Z N 1
ATOM 15787 C CA . PHE D 1 463 ? 32.74600 -19.23300 -53.70900 1.000 30.19931 466 PHE B00Z CA 1
ATOM 15788 C C . PHE D 1 463 ? 32.91900 -18.27400 -54.88400 1.000 27.98729 466 PHE B00Z C 1
ATOM 15789 O O . PHE D 1 463 ? 33.81000 -17.42100 -54.86100 1.000 29.96871 466 PHE B00Z O 1
ATOM 15797 N N . ALA D 1 464 ? 32.07800 -18.38400 -55.90800 1.000 30.60103 467 ALA B00Z N 1
ATOM 15798 C CA . ALA D 1 464 ? 32.12500 -17.42000 -57.00300 1.000 32.17622 467 ALA B00Z CA 1
ATOM 15799 C C . ALA D 1 464 ? 31.95900 -15.98900 -56.49400 1.000 30.26870 467 ALA B00Z C 1
ATOM 15800 O O . ALA D 1 464 ? 32.70200 -15.08500 -56.91000 1.000 29.77023 467 ALA B00Z O 1
ATOM 15802 N N . GLU D 1 465 ? 30.99600 -15.76900 -55.58200 1.000 27.13887 468 GLU B00Z N 1
ATOM 15803 C CA . GLU D 1 465 ? 30.83400 -14.45100 -54.95300 1.000 29.09839 468 GLU B00Z CA 1
ATOM 15804 C C . GLU D 1 465 ? 32.12800 -13.97600 -54.30100 1.000 29.78695 468 GLU B00Z C 1
ATOM 15805 O O . GLU D 1 465 ? 32.45700 -12.78600 -54.34500 1.000 29.37803 468 GLU B00Z O 1
ATOM 15811 N N . VAL D 1 466 ? 32.87600 -14.89000 -53.69200 1.000 27.63723 469 VAL B00Z N 1
ATOM 15812 C CA . VAL D 1 466 ? 34.09700 -14.49900 -53.00100 1.000 28.66227 469 VAL B00Z CA 1
ATOM 15813 C C . VAL D 1 466 ? 35.16600 -14.11900 -54.01200 1.000 31.98980 469 VAL B00Z C 1
ATOM 15814 O O . VAL D 1 466 ? 35.86200 -13.10800 -53.85800 1.000 29.82492 469 VAL B00Z O 1
ATOM 15818 N N . SER D 1 467 ? 35.30900 -14.92900 -55.06600 1.000 28.83571 470 SER B00Z N 1
ATOM 15819 C CA . SER D 1 467 ? 36.34800 -14.66600 -56.05500 1.000 32.75572 470 SER B00Z CA 1
ATOM 15820 C C . SER D 1 467 ? 36.08000 -13.36200 -56.79400 1.000 30.54833 470 SER B00Z C 1
ATOM 15821 O O . SER D 1 467 ? 37.00800 -12.58800 -57.07100 1.000 32.37203 470 SER B00Z O 1
ATOM 15824 N N . ALA D 1 468 ? 34.81400 -13.10200 -57.11200 1.000 32.01351 471 ALA B00Z N 1
ATOM 15825 C CA . ALA D 1 468 ? 34.43500 -11.86800 -57.78000 1.000 30.30074 471 ALA B00Z CA 1
ATOM 15826 C C . ALA D 1 468 ? 34.74200 -10.64000 -56.94000 1.000 32.27985 471 ALA B00Z C 1
ATOM 15827 O O . ALA D 1 468 ? 34.92400 -9.56100 -57.50700 1.000 32.08386 471 ALA B00Z O 1
ATOM 15829 N N . ASP D 1 469 ? 34.79900 -10.77400 -55.61200 1.000 31.20555 472 ASP B00Z N 1
ATOM 15830 C CA . ASP D 1 469 ? 35.02400 -9.62500 -54.74200 1.000 34.36963 472 ASP B00Z CA 1
ATOM 15831 C C . ASP D 1 469 ? 36.49000 -9.40800 -54.38100 1.000 33.59042 472 ASP B00Z C 1
ATOM 15832 O O . ASP D 1 469 ? 36.82100 -8.34300 -53.84700 1.000 34.80470 472 ASP B00Z O 1
ATOM 15837 N N . ALA D 1 470 ? 37.36500 -10.38500 -54.63500 1.000 32.92165 473 ALA B00Z N 1
ATOM 15838 C CA . ALA D 1 470 ? 38.76400 -10.24300 -54.25300 1.000 35.16630 473 ALA B00Z CA 1
ATOM 15839 C C . ALA D 1 470 ? 39.40600 -9.05500 -54.96600 1.000 35.96477 473 ALA B00Z C 1
ATOM 15840 O O . ALA D 1 470 ? 39.08500 -8.74400 -56.12300 1.000 30.32733 473 ALA B00Z O 1
ATOM 15842 N N . THR D 1 471 ? 40.30400 -8.37700 -54.25100 1.000 38.60567 474 THR B00Z N 1
ATOM 15843 C CA . THR D 1 471 ? 40.91900 -7.16500 -54.78300 1.000 38.68140 474 THR B00Z CA 1
ATOM 15844 C C . THR D 1 471 ? 41.63300 -7.48900 -56.09100 1.000 41.44439 474 THR B00Z C 1
ATOM 15845 O O . THR D 1 471 ? 42.45200 -8.42600 -56.13400 1.000 40.62394 474 THR B00Z O 1
ATOM 15849 N N . PRO D 1 472 ? 41.33900 -6.76700 -57.17400 1.000 37.36062 475 PRO B00Z N 1
ATOM 15850 C CA . PRO D 1 472 ? 41.87100 -7.15500 -58.48100 1.000 37.70258 475 PRO B00Z CA 1
ATOM 15851 C C . PRO D 1 472 ? 43.38700 -7.08800 -58.50100 1.000 40.05042 475 PRO B00Z C 1
ATOM 15852 O O . PRO D 1 472 ? 43.99200 -6.24200 -57.84300 1.000 42.75607 475 PRO B00Z O 1
ATOM 15856 N N . GLY D 1 473 ? 43.99500 -8.02800 -59.23000 1.000 42.09236 476 GLY B00Z N 1
ATOM 15857 C CA . GLY D 1 473 ? 45.44100 -8.14800 -59.34400 1.000 39.45991 476 GLY B00Z CA 1
ATOM 15858 C C . GLY D 1 473 ? 46.16400 -8.65100 -58.11700 1.000 38.07879 476 GLY B00Z C 1
ATOM 15859 O O . GLY D 1 473 ? 47.39400 -8.79800 -58.17000 1.000 38.76749 476 GLY B00Z O 1
ATOM 15860 N N . SER D 1 474 ? 45.45600 -8.90600 -57.01500 1.000 34.39267 477 SER B00Z N 1
ATOM 15861 C CA . SER D 1 474 ? 46.08400 -9.38700 -55.79200 1.000 38.10961 477 SER B00Z CA 1
ATOM 15862 C C . SER D 1 474 ? 46.38900 -10.88400 -55.87000 1.000 39.51924 477 SER B00Z C 1
ATOM 15863 O O . SER D 1 474 ? 45.93000 -11.60200 -56.76700 1.000 35.12787 477 SER B00Z O 1
ATOM 15866 N N . GLY D 1 475 ? 47.19100 -11.34300 -54.90300 1.000 37.76307 478 GLY B00Z N 1
ATOM 15867 C CA . GLY D 1 475 ? 47.46900 -12.76300 -54.79700 1.000 35.39678 478 GLY B00Z CA 1
ATOM 15868 C C . GLY D 1 475 ? 46.24300 -13.57100 -54.40600 1.000 36.58511 478 GLY B00Z C 1
ATOM 15869 O O . GLY D 1 475 ? 46.00200 -14.65600 -54.95000 1.000 31.80226 478 GLY B00Z O 1
ATOM 15870 N N . ILE D 1 476 ? 45.43800 -13.04400 -53.47300 1.000 31.59062 479 ILE B00Z N 1
ATOM 15871 C CA . ILE D 1 476 ? 44.25000 -13.77300 -53.04000 1.000 33.88067 479 ILE B00Z CA 1
ATOM 15872 C C . ILE D 1 476 ? 43.24300 -13.90100 -54.18400 1.000 33.10852 479 ILE B00Z C 1
ATOM 15873 O O . ILE D 1 476 ? 42.49700 -14.88800 -54.25400 1.000 35.32847 479 ILE B00Z O 1
ATOM 15878 N N . ALA D 1 477 ? 43.21500 -12.94200 -55.11100 1.000 32.43954 480 ALA B00Z N 1
ATOM 15879 C CA . ALA D 1 477 ? 42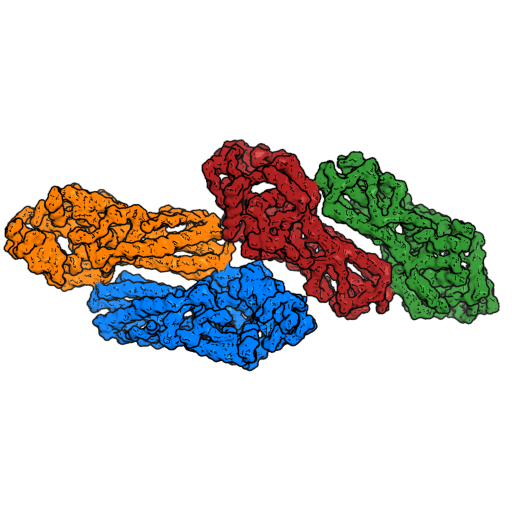.35600 -13.09200 -56.28200 1.000 33.54370 480 ALA B00Z CA 1
ATOM 15880 C C . ALA D 1 477 ? 42.84500 -14.22400 -57.17100 1.000 33.12270 480 ALA B00Z C 1
ATOM 15881 O O . ALA D 1 477 ? 42.03600 -14.95800 -57.75100 1.000 31.68782 480 ALA B00Z O 1
ATOM 15883 N N . ARG D 1 478 ? 44.16300 -14.37400 -57.29900 1.000 32.90114 481 ARG B00Z N 1
ATOM 15884 C CA . ARG D 1 478 ? 44.70700 -15.49800 -58.06000 1.000 32.07194 481 ARG B00Z CA 1
ATOM 15885 C C . ARG D 1 478 ? 44.32500 -16.82700 -57.41700 1.000 31.32431 481 ARG B00Z C 1
ATOM 15886 O O . ARG D 1 478 ? 43.85600 -17.74400 -58.09800 1.000 33.57239 481 ARG B00Z O 1
ATOM 15894 N N . THR D 1 479 ? 44.50700 -16.94100 -56.09900 1.000 29.21071 482 THR B00Z N 1
ATOM 15895 C CA . THR D 1 479 ? 44.10600 -18.14300 -55.37800 1.000 31.89366 482 THR B00Z CA 1
ATOM 15896 C C . THR D 1 479 ? 42.63300 -18.48400 -55.60900 1.000 31.98711 482 THR B00Z C 1
ATOM 15897 O O . THR D 1 479 ? 42.28900 -19.63800 -55.91800 1.000 30.40892 482 THR B00Z O 1
ATOM 15901 N N . CYS D 1 480 ? 41.74600 -17.49700 -55.43000 1.000 29.51562 483 CYS B00Z N 1
ATOM 15902 C CA . CYS D 1 480 ? 40.31600 -17.73600 -55.63400 1.000 30.16181 483 CYS B00Z CA 1
ATOM 15903 C C . CYS D 1 480 ? 40.05100 -18.30000 -57.02700 1.000 30.77391 483 CYS B00Z C 1
ATOM 15904 O O . CYS D 1 480 ? 39.42400 -19.35900 -57.16900 1.000 31.19632 483 CYS B00Z O 1
ATOM 15907 N N . ALA D 1 481 ? 40.53100 -17.60700 -58.06900 1.000 27.73563 484 ALA B00Z N 1
ATOM 15908 C CA . ALA D 1 481 ? 40.37500 -18.12600 -59.42700 1.000 30.34522 484 ALA B00Z CA 1
ATOM 15909 C C . ALA D 1 481 ? 40.99800 -19.51400 -59.56300 1.000 30.71004 484 ALA B00Z C 1
ATOM 15910 O O . ALA D 1 481 ? 40.42900 -20.40300 -60.20800 1.000 30.04071 484 ALA B00Z O 1
ATOM 15912 N N . ALA D 1 482 ? 42.15700 -19.72800 -58.95000 1.000 30.19980 485 ALA B00Z N 1
ATOM 15913 C CA . ALA D 1 482 ? 42.76700 -21.05200 -59.02700 1.000 30.96465 485 ALA B00Z CA 1
ATOM 15914 C C . ALA D 1 482 ? 41.87300 -22.10800 -58.38100 1.000 29.26181 485 ALA B00Z C 1
ATOM 15915 O O . ALA D 1 482 ? 41.77900 -23.24300 -58.87000 1.000 30.94537 485 ALA B00Z O 1
ATOM 15917 N N . LEU D 1 483 ? 41.23300 -21.75900 -57.26300 1.000 27.65392 486 LEU B00Z N 1
ATOM 15918 C CA . LEU D 1 483 ? 40.40700 -22.72200 -56.55000 1.000 27.18617 486 LEU B00Z CA 1
ATOM 15919 C C . LEU D 1 483 ? 39.16500 -23.06700 -57.35600 1.000 30.50214 486 LEU B00Z C 1
ATOM 15920 O O . LEU D 1 483 ? 38.72700 -24.22500 -57.37600 1.000 29.96568 486 LEU B00Z O 1
ATOM 15925 N N . GLU D 1 484 ? 38.58900 -22.07100 -58.03600 1.000 30.92227 487 GLU B00Z N 1
ATOM 15926 C CA . GLU D 1 484 ? 37.44000 -22.33800 -58.88500 1.000 32.52708 487 GLU B00Z CA 1
ATOM 15927 C C . GLU D 1 484 ? 37.80000 -23.31900 -59.99000 1.000 31.30809 487 GLU B00Z C 1
ATOM 15928 O O . GLU D 1 484 ? 37.01100 -24.20900 -60.32400 1.000 27.90008 487 GLU B00Z O 1
ATOM 15934 N N . LEU D 1 485 ? 38.98500 -23.16600 -60.57900 1.000 29.13565 488 LEU B00Z N 1
ATOM 15935 C CA . LEU D 1 485 ? 39.36200 -24.07700 -61.64800 1.000 28.14178 488 LEU B00Z CA 1
ATOM 15936 C C . LEU D 1 485 ? 39.65900 -25.46100 -61.08100 1.000 30.81234 488 LEU B00Z C 1
ATOM 15937 O O . LEU D 1 485 ? 39.22300 -26.48100 -61.63800 1.000 28.98263 488 LEU B00Z O 1
ATOM 15942 N N . MET D 1 486 ? 40.35000 -25.51300 -59.94100 1.000 28.98177 489 MET B00Z N 1
ATOM 15943 C CA . MET D 1 486 ? 40.54200 -26.79100 -59.27300 1.000 29.68400 489 MET B00Z CA 1
ATOM 15944 C C . MET D 1 486 ? 39.19100 -27.43000 -58.97600 1.000 29.38742 489 MET B00Z C 1
ATOM 15945 O O . MET D 1 486 ? 39.01200 -28.64500 -59.13600 1.000 29.49003 489 MET B00Z O 1
ATOM 15950 N N . ALA D 1 487 ? 38.21900 -26.61200 -58.56800 1.000 27.82739 490 ALA B00Z N 1
ATOM 15951 C CA . ALA D 1 487 ? 36.88100 -27.12800 -58.31600 1.000 31.38768 490 ALA B00Z CA 1
ATOM 15952 C C . ALA D 1 487 ? 36.31000 -27.79000 -59.56800 1.000 29.82494 490 ALA B00Z C 1
ATOM 15953 O O . ALA D 1 487 ? 35.80100 -28.91400 -59.51200 1.000 26.72418 490 ALA B00Z O 1
ATOM 15955 N N . LEU D 1 488 ? 36.39600 -27.11200 -60.71800 1.000 29.77833 491 LEU B00Z N 1
ATOM 15956 C CA . LEU D 1 488 ? 35.84200 -27.70300 -61.93100 1.000 28.78238 491 LEU B00Z CA 1
ATOM 15957 C C . LEU D 1 488 ? 36.61600 -28.93900 -62.36100 1.000 27.27808 491 LEU B00Z C 1
ATOM 15958 O O . LEU D 1 488 ? 36.02100 -29.89000 -62.88200 1.000 27.83417 491 LEU B00Z O 1
ATOM 15963 N N . ARG D 1 489 ? 37.93200 -28.94800 -62.15600 1.000 27.86562 492 ARG B00Z N 1
ATOM 15964 C CA . ARG D 1 489 ? 38.70200 -30.15800 -62.40400 1.000 29.88523 492 ARG B00Z CA 1
ATOM 15965 C C . ARG D 1 489 ? 38.20600 -31.30200 -61.53600 1.000 29.88515 492 ARG B00Z C 1
ATOM 15966 O O . ARG D 1 489 ? 38.09500 -32.44700 -62.00100 1.000 29.44220 492 ARG B00Z O 1
ATOM 15974 N N . THR D 1 490 ? 37.91500 -31.01500 -60.26700 1.000 28.24351 493 THR B00Z N 1
ATOM 15975 C CA . THR D 1 490 ? 37.46700 -32.07300 -59.36900 1.000 29.02123 493 THR B00Z CA 1
ATOM 15976 C C . THR D 1 490 ? 36.08700 -32.56600 -59.77400 1.000 28.60111 493 THR B00Z C 1
ATOM 15977 O O . THR D 1 490 ? 35.76700 -33.74600 -59.61000 1.000 28.52141 493 THR B00Z O 1
ATOM 15981 N N . LEU D 1 491 ? 35.27800 -31.68900 -60.35200 1.000 28.23695 494 LEU B00Z N 1
ATOM 15982 C CA . LEU D 1 491 ? 33.96400 -32.10300 -60.80400 1.000 28.20153 494 LEU B00Z CA 1
ATOM 15983 C C . LEU D 1 491 ? 34.09300 -33.04500 -61.98700 1.000 27.71643 494 LEU B00Z C 1
ATOM 15984 O O . LEU D 1 491 ? 33.39300 -34.05900 -62.06200 1.000 29.59992 494 LEU B00Z O 1
ATOM 15989 N N . ALA D 1 492 ? 35.01000 -32.73400 -62.90300 1.000 27.25596 495 ALA B00Z N 1
ATOM 15990 C CA . ALA D 1 492 ? 35.19800 -33.57200 -64.07600 1.000 29.77313 495 ALA B00Z CA 1
ATOM 15991 C C . ALA D 1 492 ? 35.68400 -34.95800 -63.67400 1.000 27.18277 495 ALA B00Z C 1
ATOM 15992 O O . ALA D 1 492 ? 35.17000 -35.97100 -64.16700 1.000 28.20714 495 ALA B00Z O 1
ATOM 15994 N N . MET D 1 493 ? 36.64600 -35.01800 -62.74600 1.000 29.12703 496 MET B00Z N 1
ATOM 15995 C CA . MET D 1 493 ? 37.08100 -36.29300 -62.18000 1.000 29.04488 496 MET B00Z CA 1
ATOM 15996 C C . MET D 1 493 ? 35.91500 -37.02900 -61.55200 1.000 26.70774 496 MET B00Z C 1
ATOM 15997 O O . MET D 1 493 ? 35.76500 -38.24000 -61.71500 1.000 29.23257 496 MET B00Z O 1
ATOM 16002 N N . ALA D 1 494 ? 35.10400 -36.31200 -60.77800 1.000 27.58906 497 ALA B00Z N 1
ATOM 16003 C CA . ALA D 1 494 ? 34.12700 -36.99000 -59.94700 1.000 28.15360 497 ALA B00Z CA 1
ATOM 16004 C C . ALA D 1 494 ? 32.95700 -37.53200 -60.76200 1.000 29.68095 497 ALA B00Z C 1
ATOM 16005 O O . ALA D 1 494 ? 32.39000 -38.56300 -60.39000 1.000 27.18398 497 ALA B00Z O 1
ATOM 16007 N N . VAL D 1 495 ? 32.58400 -36.88100 -61.87600 1.000 27.01708 498 VAL B00Z N 1
ATOM 16008 C CA . VAL D 1 495 ? 31.42600 -37.35200 -62.64000 1.000 29.00017 498 VAL B00Z CA 1
ATOM 16009 C C . VAL D 1 495 ? 31.81100 -38.20000 -63.84200 1.000 27.80715 498 VAL B00Z C 1
ATOM 16010 O O . VAL D 1 495 ? 30.94800 -38.92400 -64.36200 1.000 27.59999 498 VAL B00Z O 1
ATOM 16014 N N . TRP D 1 496 ? 33.08400 -38.15300 -64.28600 1.000 27.22557 499 TRP B00Z N 1
ATOM 16015 C CA . TRP D 1 496 ? 33.58300 -38.93300 -65.41700 1.000 27.15839 499 TRP B00Z CA 1
ATOM 16016 C C . TRP D 1 496 ? 33.02300 -40.35600 -65.47200 1.000 29.25309 499 TRP B00Z C 1
ATOM 16017 O O . TRP D 1 496 ? 32.60400 -40.79300 -66.55500 1.000 28.42403 499 TRP B00Z O 1
ATOM 16028 N N . PRO D 1 497 ? 32.99900 -41.12600 -64.37600 1.000 26.69764 500 PRO B00Z N 1
ATOM 16029 C CA . PRO D 1 497 ? 32.49000 -42.50400 -64.51700 1.000 27.44966 500 PRO B00Z CA 1
ATOM 16030 C C . PRO D 1 497 ? 31.03000 -42.54900 -64.90400 1.000 26.26337 500 PRO B00Z C 1
ATOM 16031 O O . PRO D 1 497 ? 30.61100 -43.51900 -65.54400 1.000 25.62355 500 PRO B00Z O 1
ATOM 16035 N N . LEU D 1 498 ? 30.25400 -41.52000 -64.56300 1.000 28.55513 501 LEU B00Z N 1
ATOM 16036 C CA . LEU D 1 498 ? 28.84100 -41.47000 -64.92500 1.000 27.17288 501 LEU B00Z CA 1
ATOM 16037 C C . LEU D 1 498 ? 28.59700 -40.71700 -66.21800 1.000 29.18040 501 LEU B00Z C 1
ATOM 16038 O O . LEU D 1 498 ? 27.70600 -41.09100 -66.99100 1.000 27.62065 501 LEU B00Z O 1
ATOM 16043 N N . ALA D 1 499 ? 29.35600 -39.65800 -66.47800 1.000 31.26096 502 ALA B00Z N 1
ATOM 16044 C CA . ALA D 1 499 ? 29.16600 -38.85000 -67.68300 1.000 32.42123 502 ALA B00Z CA 1
ATOM 16045 C C . ALA D 1 499 ? 30.52400 -38.67500 -68.35300 1.000 29.49225 502 ALA B00Z C 1
ATOM 16046 O O . ALA D 1 499 ? 31.12900 -37.59500 -68.30500 1.000 27.02584 502 ALA B00Z O 1
ATOM 16048 N N . PRO D 1 500 ? 31.02000 -39.72300 -69.01700 1.000 29.34056 503 PRO B00Z N 1
ATOM 16049 C CA . PRO D 1 500 ? 32.42000 -39.69900 -69.47600 1.000 32.35437 503 PRO B00Z CA 1
ATOM 16050 C C . PRO D 1 500 ? 32.68800 -38.65900 -70.55000 1.000 33.43783 503 PRO B00Z C 1
ATOM 16051 O O . PRO D 1 500 ? 33.80000 -38.11600 -70.60300 1.000 31.07627 503 PRO B00Z O 1
ATOM 16055 N N . GLU D 1 501 ? 31.70800 -38.36200 -71.40700 1.000 33.69009 504 GLU B00Z N 1
ATOM 16056 C CA . GLU D 1 501 ? 31.92600 -37.32700 -72.41100 1.000 36.62639 504 GLU B00Z CA 1
ATOM 16057 C C . GLU D 1 501 ? 31.94800 -35.94600 -71.77500 1.000 36.48358 504 GLU B00Z C 1
ATOM 16058 O O . GLU D 1 501 ? 32.79300 -35.11000 -72.12100 1.000 36.07677 504 GLU B00Z O 1
ATOM 16064 N N . PHE D 1 502 ? 31.02200 -35.68600 -70.85200 1.000 33.39856 505 PHE B00Z N 1
ATOM 16065 C CA . PHE D 1 502 ? 31.08300 -34.45100 -70.08300 1.000 32.80922 505 PHE B00Z CA 1
ATOM 16066 C C . PHE D 1 502 ? 32.43000 -34.31800 -69.38200 1.000 32.54905 505 PHE B00Z C 1
ATOM 16067 O O . PHE D 1 502 ? 33.11900 -33.29800 -69.51200 1.000 32.37102 505 PHE B00Z O 1
ATOM 16075 N N . GLY D 1 503 ? 32.84800 -35.36000 -68.66200 1.000 35.86136 506 GLY B00Z N 1
ATOM 16076 C CA . GLY D 1 503 ? 34.11200 -35.27500 -67.94300 1.000 30.44201 506 GLY B00Z CA 1
ATOM 16077 C C . GLY D 1 503 ? 35.29200 -35.05100 -68.86900 1.000 30.63989 506 GLY B00Z C 1
ATOM 16078 O O . GLY D 1 503 ? 36.12000 -34.17300 -68.63500 1.000 33.74870 506 GLY B00Z O 1
ATOM 16079 N N . ARG D 1 504 ? 35.36700 -35.82800 -69.94800 1.000 30.91562 507 ARG B00Z N 1
ATOM 16080 C CA . ARG D 1 504 ? 36.47800 -35.69400 -70.88100 1.000 31.25525 507 ARG B00Z CA 1
ATOM 16081 C C . ARG D 1 504 ? 36.59800 -34.26800 -71.41700 1.000 34.15694 507 ARG B00Z C 1
ATOM 16082 O O . ARG D 1 504 ? 37.70900 -33.73000 -71.51500 1.000 33.90398 507 ARG B00Z O 1
ATOM 16090 N N . ARG D 1 505 ? 35.47200 -33.63500 -71.76800 1.000 30.50841 508 ARG B00Z N 1
ATOM 16091 C CA . ARG D 1 505 ? 35.53500 -32.30600 -72.38600 1.000 35.17838 508 ARG B00Z CA 1
ATOM 16092 C C . ARG D 1 505 ? 35.95800 -31.23600 -71.37900 1.000 31.59116 508 ARG B00Z C 1
ATOM 16093 O O . ARG D 1 505 ? 36.84000 -30.41900 -71.66400 1.000 32.44315 508 ARG B00Z O 1
ATOM 16101 N N . VAL D 1 506 ? 35.34500 -31.23300 -70.19400 1.000 30.06837 509 VAL B00Z N 1
ATOM 16102 C CA . VAL D 1 506 ? 35.78700 -30.35800 -69.11000 1.000 31.63419 509 VAL B00Z CA 1
ATOM 16103 C C . VAL D 1 506 ? 37.26600 -30.58800 -68.80400 1.000 32.63469 509 VAL B00Z C 1
ATOM 16104 O O . VAL D 1 506 ? 38.04300 -29.64000 -68.65600 1.000 35.25355 509 VAL B00Z O 1
ATOM 16108 N N . ALA D 1 507 ? 37.67200 -31.85300 -68.68600 1.000 32.49160 510 ALA B00Z N 1
ATOM 16109 C CA . ALA D 1 507 ? 39.08500 -32.14500 -68.43600 1.000 34.80080 510 ALA B00Z CA 1
ATOM 16110 C C . ALA D 1 507 ? 39.96400 -31.58200 -69.54800 1.000 37.08762 510 ALA B00Z C 1
ATOM 16111 O O . ALA D 1 507 ? 41.01600 -30.98000 -69.28000 1.000 36.70465 510 ALA B00Z O 1
ATOM 16113 N N . ALA D 1 508 ? 39.52500 -31.73200 -70.80300 1.000 34.20714 511 ALA B00Z N 1
ATOM 16114 C CA . ALA D 1 508 ? 40.28000 -31.20500 -71.93800 1.000 38.44709 511 ALA B00Z CA 1
ATOM 16115 C C . ALA D 1 508 ? 40.32900 -29.68400 -71.93600 1.000 37.04883 511 ALA B00Z C 1
ATOM 16116 O O . ALA D 1 508 ? 41.34900 -29.09800 -72.31500 1.000 42.32960 511 ALA B00Z O 1
ATOM 16118 N N . ALA D 1 509 ? 39.24600 -29.02600 -71.52700 1.000 36.42752 512 ALA B00Z N 1
ATOM 16119 C CA . ALA D 1 509 ? 39.28200 -27.57700 -71.42100 1.000 38.55273 512 ALA B00Z CA 1
ATOM 16120 C C . ALA D 1 509 ? 40.28600 -27.11800 -70.37100 1.000 41.83033 512 ALA B00Z C 1
ATOM 16121 O O . ALA D 1 509 ? 40.76100 -25.98000 -70.44400 1.000 39.68253 512 ALA B00Z O 1
ATOM 16123 N N . LEU D 1 510 ? 40.63000 -27.98400 -69.42000 1.000 38.43017 513 LEU B00Z N 1
ATOM 16124 C CA . LEU D 1 510 ? 41.57700 -27.66800 -68.36600 1.000 40.09334 513 LEU B00Z CA 1
ATOM 16125 C C . LEU D 1 510 ? 42.99100 -28.12300 -68.69500 1.000 40.95386 513 LEU B00Z C 1
ATOM 16126 O O . LEU D 1 510 ? 43.87000 -28.01800 -67.84200 1.000 44.83521 513 LEU B00Z O 1
ATOM 16131 N N . GLY D 1 511 ? 43.22300 -28.61900 -69.90500 1.000 41.39196 514 GLY B00Z N 1
ATOM 16132 C CA . GLY D 1 511 ? 44.53200 -29.06100 -70.31200 1.000 38.43334 514 GLY B00Z CA 1
ATOM 16133 C C . GLY D 1 511 ? 44.89700 -30.47100 -69.91600 1.000 41.38302 514 GLY B00Z C 1
ATOM 16134 O O . GLY D 1 511 ? 46.08700 -30.77900 -69.83200 1.000 41.45472 514 GLY B00Z O 1
ATOM 16135 N N . GLU D 1 512 ? 43.93100 -31.34700 -69.66600 1.000 39.24151 515 GLU B00Z N 1
ATOM 16136 C CA . GLU D 1 512 ? 44.27800 -32.68700 -69.22300 1.000 41.83343 515 GLU B00Z CA 1
ATOM 16137 C C . GLU D 1 512 ? 43.59600 -33.76200 -70.06100 1.000 42.18309 515 GLU B00Z C 1
ATOM 16138 O O . GLU D 1 512 ? 42.38700 -33.70200 -70.31600 1.000 37.90522 515 GLU B00Z O 1
ATOM 16144 N N . ASP D 1 513 ? 44.40100 -34.73200 -70.50600 1.000 44.04036 516 ASP B00Z N 1
ATOM 16145 C CA . ASP D 1 513 ? 43.91100 -35.86900 -71.27800 1.000 45.53615 516 ASP B00Z CA 1
ATOM 16146 C C . ASP D 1 513 ? 43.22500 -36.90000 -70.40300 1.000 43.98575 516 ASP B00Z C 1
ATOM 16147 O O . ASP D 1 513 ? 42.28700 -37.55800 -70.85800 1.000 43.16118 516 ASP B00Z O 1
ATOM 16152 N N . THR D 1 514 ? 43.71000 -37.07800 -69.17300 1.000 41.70744 517 THR B00Z N 1
ATOM 16153 C CA . THR D 1 514 ? 43.16600 -38.02200 -68.21200 1.000 40.37907 517 THR B00Z CA 1
ATOM 16154 C C . THR D 1 514 ? 43.16500 -37.35600 -66.84700 1.000 41.13813 517 THR B00Z C 1
ATOM 16155 O O . THR D 1 514 ? 44.03800 -36.54100 -66.54200 1.000 43.60750 517 THR B00Z O 1
ATOM 16159 N N . ILE D 1 515 ? 42.17700 -37.69400 -66.02500 1.000 41.96338 518 ILE B00Z N 1
ATOM 16160 C CA . ILE D 1 515 ? 42.09900 -37.18600 -64.65600 1.000 42.46360 518 ILE B00Z CA 1
ATOM 16161 C C . ILE D 1 515 ? 42.07200 -38.38900 -63.72900 1.000 40.06635 518 ILE B00Z C 1
ATOM 16162 O O . ILE D 1 515 ? 41.14600 -39.21300 -63.79700 1.000 40.84490 518 ILE B00Z O 1
ATOM 16167 N N . ALA D 1 516 ? 43.09200 -38.50700 -62.88500 1.000 38.26587 519 ALA B00Z N 1
ATOM 16168 C CA . ALA D 1 516 ? 43.09200 -39.57900 -61.90800 1.000 36.05369 519 ALA B00Z CA 1
ATOM 16169 C C . ALA D 1 516 ? 41.93300 -39.39300 -60.93800 1.000 37.64164 519 ALA B00Z C 1
ATOM 16170 O O . ALA D 1 516 ? 41.62900 -38.27500 -60.51200 1.000 37.51665 519 ALA B00Z O 1
ATOM 16172 N N . LEU D 1 517 ? 41.26600 -40.49500 -60.61400 1.000 34.33770 520 LEU B00Z N 1
ATOM 16173 C CA . LEU D 1 517 ? 40.25100 -40.49500 -59.57400 1.000 34.88872 520 LEU B00Z CA 1
ATOM 16174 C C . LEU D 1 517 ? 40.95100 -40.67300 -58.23300 1.000 32.56286 520 LEU B00Z C 1
ATOM 16175 O O . LEU D 1 517 ? 41.55200 -41.72000 -57.97300 1.000 32.47577 520 LEU B00Z O 1
ATOM 16180 N N . GLU D 1 518 ? 40.82900 -39.68400 -57.37400 1.000 29.43412 521 GLU B00Z N 1
ATOM 16181 C CA . GLU D 1 518 ? 41.77200 -39.54900 -56.28300 1.000 31.80080 521 GLU B00Z CA 1
ATOM 16182 C C . GLU D 1 518 ? 41.19200 -38.61900 -55.22900 1.000 31.33221 521 GLU B00Z C 1
ATOM 16183 O O . GLU D 1 518 ? 40.36700 -37.76700 -55.55900 1.000 29.85682 521 GLU B00Z O 1
ATOM 16189 N N . PRO D 1 519 ? 41.51200 -38.82100 -53.94800 1.000 31.65429 522 PRO B00Z N 1
ATOM 16190 C CA . PRO D 1 519 ? 40.97200 -37.93100 -52.90700 1.000 33.26806 522 PRO B00Z CA 1
ATOM 16191 C C . PRO D 1 519 ? 41.65900 -36.56100 -52.81700 1.000 34.05406 522 PRO B00Z C 1
ATOM 16192 O O . PRO D 1 519 ? 41.06900 -35.63200 -52.24300 1.000 29.19345 522 PRO B00Z O 1
ATOM 16196 N N . THR D 1 520 ? 42.86100 -36.40400 -53.38100 1.000 31.45528 523 THR B00Z N 1
ATOM 16197 C CA . THR D 1 520 ? 43.60400 -35.15000 -53.31500 1.000 35.31355 523 THR B00Z CA 1
ATOM 16198 C C . THR D 1 520 ? 43.27100 -34.27200 -54.50800 1.000 31.11430 523 THR B00Z C 1
ATOM 16199 O O . THR D 1 520 ? 43.56200 -34.66100 -55.64700 1.000 31.52531 523 THR B00Z O 1
ATOM 16203 N N . PRO D 1 521 ? 42.69900 -33.09400 -54.30100 1.000 30.96107 524 PRO B00Z N 1
ATOM 16204 C CA . PRO D 1 521 ? 42.40400 -32.21400 -55.43800 1.000 35.49268 524 PRO B00Z CA 1
ATOM 16205 C C . PRO D 1 521 ? 43.66800 -31.55100 -55.95400 1.000 34.38801 524 PRO B00Z C 1
ATOM 16206 O O . PRO D 1 521 ? 44.61600 -31.30600 -55.20200 1.000 38.22597 524 PRO B00Z O 1
ATOM 16210 N N . ARG D 1 522 ? 43.68100 -31.27000 -57.26100 1.000 32.49831 525 ARG B00Z N 1
ATOM 16211 C CA . ARG D 1 522 ? 44.87600 -30.77000 -57.92600 1.000 35.08112 525 ARG B00Z CA 1
ATOM 16212 C C . ARG D 1 522 ? 44.62600 -29.42700 -58.60100 1.000 34.88431 525 ARG B00Z C 1
ATOM 16213 O O . ARG D 1 522 ? 43.52500 -29.14500 -59.08900 1.000 31.99185 525 ARG B00Z O 1
ATOM 16221 N N . TRP D 1 523 ? 45.66600 -28.59700 -58.62100 1.000 32.57767 526 TRP B00Z N 1
ATOM 16222 C CA . TRP D 1 523 ? 45.59700 -27.35100 -59.36600 1.000 34.79724 526 TRP B00Z CA 1
ATOM 16223 C C . TRP D 1 523 ? 45.59000 -27.62600 -60.86500 1.000 36.10792 526 TRP B00Z C 1
ATOM 16224 O O . TRP D 1 523 ? 46.18800 -28.59000 -61.34900 1.000 36.65855 526 TRP B00Z O 1
ATOM 16235 N N . VAL D 1 524 ? 44.90200 -26.77200 -61.59700 1.000 36.42147 527 VAL B00Z N 1
ATOM 16236 C CA . VAL D 1 524 ? 45.08500 -26.66700 -63.03800 1.000 36.30614 527 VAL B00Z CA 1
ATOM 16237 C C . VAL D 1 524 ? 46.41200 -25.96800 -63.30000 1.000 39.05974 527 VAL B00Z C 1
ATOM 16238 O O . VAL D 1 524 ? 46.81100 -25.05400 -62.55900 1.000 34.07283 527 VAL B00Z O 1
ATOM 16242 N N . ARG D 1 525 ? 47.11200 -26.41300 -64.33600 1.000 41.49948 528 ARG B00Z N 1
ATOM 16243 C CA . ARG D 1 525 ? 48.45100 -25.90300 -64.61100 1.000 44.06937 528 ARG B00Z CA 1
ATOM 16244 C C . ARG D 1 525 ? 48.38300 -24.40800 -64.92400 1.000 42.75458 528 ARG B00Z C 1
ATOM 16245 O O . ARG D 1 525 ? 47.58400 -23.99300 -65.78300 1.000 41.50846 528 ARG B00Z O 1
ATOM 16253 N N . PRO D 1 526 ? 49.15700 -23.56800 -64.23400 1.000 41.52768 529 PRO B00Z N 1
ATOM 16254 C CA . PRO D 1 526 ? 49.12300 -22.12700 -64.53300 1.000 43.30667 529 PRO B00Z CA 1
ATOM 16255 C C . PRO D 1 526 ? 49.43300 -21.86500 -66.00000 1.000 43.01604 529 PRO B00Z C 1
ATOM 16256 O O . PRO D 1 526 ? 50.20100 -22.59100 -66.62700 1.000 41.57834 529 PRO B00Z O 1
ATOM 16260 N N . ASP D 1 527 ? 48.78500 -20.83600 -66.55400 1.000 42.38226 530 ASP B00Z N 1
ATOM 16261 C CA . ASP D 1 527 ? 48.85500 -20.42100 -67.95600 1.000 45.17263 530 ASP B00Z CA 1
ATOM 16262 C C . ASP D 1 527 ? 48.08700 -21.32600 -68.90500 1.000 43.05959 530 ASP B00Z C 1
ATOM 16263 O O . ASP D 1 527 ? 48.09100 -21.05700 -70.11800 1.000 42.17270 530 ASP B00Z O 1
ATOM 16268 N N . THR D 1 528 ? 47.43300 -22.37800 -68.41900 1.000 39.25723 531 THR B00Z N 1
ATOM 16269 C CA . THR D 1 528 ? 46.55700 -23.16000 -69.28200 1.000 40.39572 531 THR B00Z CA 1
ATOM 16270 C C . THR D 1 528 ? 45.42000 -22.28300 -69.78100 1.000 44.05595 531 THR B00Z C 1
ATOM 16271 O O . THR D 1 528 ? 44.71400 -21.66000 -68.98100 1.000 42.03537 531 THR B00Z O 1
ATOM 16275 N N . GLU D 1 529 ? 45.24300 -22.21000 -71.09800 1.000 41.56204 532 GLU B00Z N 1
ATOM 16276 C CA . GLU D 1 529 ? 44.13000 -21.43300 -71.62300 1.000 43.43283 532 GLU B00Z CA 1
ATOM 16277 C C . GLU D 1 529 ? 42.81700 -22.13800 -71.28200 1.000 41.81785 532 GLU B00Z C 1
ATOM 16278 O O . GLU D 1 529 ? 42.72600 -23.36900 -71.32300 1.000 44.49344 532 GLU B00Z O 1
ATOM 16284 N N . ILE D 1 530 ? 41.80400 -21.36200 -70.90800 1.000 39.63116 533 ILE B00Z N 1
ATOM 16285 C CA . ILE D 1 530 ? 40.56200 -21.90600 -70.36700 1.000 40.76496 533 ILE B00Z CA 1
ATOM 16286 C C . ILE D 1 530 ? 39.43700 -21.58800 -71.34400 1.000 43.28066 533 ILE B00Z C 1
ATOM 16287 O O . ILE D 1 530 ? 39.04700 -20.42100 -71.49700 1.000 39.71186 533 ILE B00Z O 1
ATOM 16292 N N . LYS D 1 531 ? 38.90100 -22.61700 -72.00400 1.000 43.50854 534 LYS B00Z N 1
ATOM 16293 C CA . LYS D 1 531 ? 37.78200 -22.43000 -72.93000 1.000 47.05352 534 LYS B00Z CA 1
ATOM 16294 C C . LYS D 1 531 ? 36.80100 -23.57700 -72.74300 1.000 41.31400 534 LYS B00Z C 1
ATOM 16295 O O . LYS D 1 531 ? 37.08000 -24.70500 -73.15900 1.000 42.52189 534 LYS B00Z O 1
ATOM 16301 N N . PHE D 1 532 ? 35.66400 -23.28100 -72.11900 1.000 39.80729 535 PHE B00Z N 1
ATOM 16302 C CA . PHE D 1 532 ? 34.59700 -24.23200 -71.85400 1.000 38.84193 535 PHE B00Z CA 1
ATOM 16303 C C . PHE D 1 532 ? 33.54900 -24.14800 -72.95200 1.000 41.09319 535 PHE B00Z C 1
ATOM 16304 O O . PHE D 1 532 ? 33.21800 -23.05700 -73.42700 1.000 41.59649 535 PHE B00Z O 1
ATOM 16312 N N . ALA D 1 533 ? 33.01000 -25.29500 -73.33700 1.000 36.42826 536 ALA B00Z N 1
ATOM 16313 C CA . ALA D 1 533 ? 31.82800 -25.26800 -74.17700 1.000 39.69366 536 ALA B00Z CA 1
ATOM 16314 C C . ALA D 1 533 ? 30.65300 -24.68000 -73.39400 1.000 37.61485 536 ALA B00Z C 1
ATOM 16315 O O . ALA D 1 533 ? 30.63300 -24.68400 -72.15900 1.000 37.59438 536 ALA B00Z O 1
ATOM 16317 N N . THR D 1 534 ? 29.65300 -24.20600 -74.10000 1.000 37.46897 537 THR B00Z N 1
ATOM 16318 C CA . THR D 1 534 ? 28.49400 -23.59400 -73.46900 1.000 39.31646 537 THR B00Z CA 1
ATOM 16319 C C . THR D 1 534 ? 27.27800 -24.49100 -73.56700 1.000 40.78462 537 THR B00Z C 1
ATOM 16320 O O . THR D 1 534 ? 26.25500 -24.21100 -72.97400 1.000 38.27823 537 THR B00Z O 1
ATOM 16324 N N . ASP D 1 535 ? 27.40900 -25.58900 -74.29400 1.000 40.39616 538 ASP B00Z N 1
ATOM 16325 C CA . ASP D 1 535 ? 26.27700 -26.45900 -74.54400 1.000 44.03306 538 ASP B00Z CA 1
ATOM 16326 C C . ASP D 1 535 ? 26.54200 -27.95000 -74.35600 1.000 42.39508 538 ASP B00Z C 1
ATOM 16327 O O . ASP D 1 535 ? 26.21000 -28.74600 -75.21500 1.000 44.35629 538 ASP B00Z O 1
ATOM 16332 N N . HIS D 1 536 ? 27.11700 -28.33000 -73.23400 1.000 38.98050 539 HIS B00Z N 1
ATOM 16333 C CA . HIS D 1 536 ? 27.41100 -29.72500 -72.96700 1.000 38.18895 539 HIS B00Z CA 1
ATOM 16334 C C . HIS D 1 536 ? 26.16000 -30.56100 -72.93600 1.000 36.66085 539 HIS B00Z C 1
ATOM 16335 O O . HIS D 1 536 ? 26.19100 -31.71000 -73.31300 1.000 37.80406 539 HIS B00Z O 1
ATOM 16342 N N . PHE D 1 537 ? 25.06500 -29.97900 -72.51600 1.000 34.10928 540 PHE B00Z N 1
ATOM 16343 C CA . PHE D 1 537 ? 23.81600 -30.69400 -72.32200 1.000 38.05529 540 PHE B00Z CA 1
ATOM 16344 C C . PHE D 1 537 ? 22.75200 -30.17900 -73.28700 1.000 39.50125 540 PHE B00Z C 1
ATOM 16345 O O . PHE D 1 537 ? 22.75600 -29.01200 -73.68700 1.000 41.21913 540 PHE B00Z O 1
ATOM 16353 N N . SER D 1 538 ? 21.82600 -31.05900 -73.64400 1.000 41.16847 541 SER B00Z N 1
ATOM 16354 C CA . SER D 1 538 ? 20.84800 -30.74900 -74.67300 1.000 43.92180 541 SER B00Z CA 1
ATOM 16355 C C . SER D 1 538 ? 19.43800 -30.78300 -74.09700 1.000 45.75330 541 SER B00Z C 1
ATOM 16356 O O . SER D 1 538 ? 19.04700 -31.78600 -73.47400 1.000 44.91679 541 SER B00Z O 1
ATOM 16359 N N . PRO D 1 539 ? 18.66300 -29.70700 -74.23400 1.000 46.23723 542 PRO B00Z N 1
ATOM 16360 C CA . PRO D 1 539 ? 17.27800 -29.71900 -73.74700 1.000 51.97348 542 PRO B00Z CA 1
ATOM 16361 C C . PRO D 1 539 ? 16.45300 -30.77300 -74.47300 1.000 54.11375 542 PRO B00Z C 1
ATOM 16362 O O . PRO D 1 539 ? 16.40700 -30.81500 -75.70600 1.000 57.62035 542 PRO B00Z O 1
#

InterPro domains:
  IPR001412 Aminoacyl-tRNA synthetase, class I, conserved site [PS00178] (140-151)
  IPR011051 RmlC-like cupin domain superfamily [SSF51182] (12-109)
  IPR013096 Cupin 2, conserved barrel [PF07883] (38-106)
  IPR014710 RmlC-like jelly roll fold [G3DSA:2.60.120.10] (14-119)
  IPR014729 Rossmann-like alpha/beta/alpha sandwich fold [G3DSA:3.40.50.620] (138-510)
  IPR015413 Methionyl/Leucyl tRNA synthetase [PF09334] (139-514)
  IPR023458 Methionine-tRNA ligase, type 1 [PTHR45765] (111-633)
  IPR029038 Methionyl-tRNA synthetase, Zn-domain [G3DSA:2.20.28.20] (268-302)
  IPR029038 Methionyl-tRNA synthetase, Zn-domain [SSF57770] (268-302)

Solvent-accessible surface area: 77772 Å² total

Nearest PDB structures (foldseek):
  1rqg-assembly1_A-2  TM=8.423E-01  e=7.749E-37  Pyrococcus abyssi
  5goy-assembly1_A  TM=8.318E-01  e=2.718E-34  Homo sapiens
  5urb-assembly2_B  TM=7.962E-01  e=1.417E-33  Acinetobacter baumannii
  6wqt-assembly1_A  TM=7.711E-01  e=1.145E-33  Xanthomonas citri pv. citri str. 306
  7ulz-assembly1_A  TM=7.995E-01  e=4.941E-26  Pseudomonas aeruginosa PAO1

Radius of gyration: 54.89 Å; Cα contacts (8 Å, |Δi|>4): 4378; chains: 4; bounding box: 67×182×123 Å